Protein 6LD7 (pdb70)

Foldseek 3Di:
DDDDLLVLLQQQPQQVDPPPSDRADDQDQDQADDAPDPPRDDPTGGVLQDDVLQQSLFQSQQVLLVAPTKAKFQALLLVLVLCLVLFFAQVAEEEEEPQAQPSNVVVVCVCCVVRRYPYDYFHQQDVVSLLVVVVVLHQEYEAEALGPPLRNGHQLLVSCVSCVVSNHAYEYAPAQAGSVWFRSVVSPHQKYKYQLCLLLQANPGGMMMMGGRDVVSVVSSSVSSSVVSGHHRSVRSSSSSVSNSCSNVWFVLLQVLQVLVCVCQPPPPQWDDKRWLCDPPHNCVVSSVPRTNGRTNKIKTFGPQFQVLVCQLVVPQDQEDDDDDANHQGKHKYQCCVHSPVVPDPVRCVVVVRGSRMMMIRRHRDDSVSVSVRNVVSNVSSVVRD/DDDLLVLLQQLAAQPEPPPNDRGDDQDQDQADDAPDPPRRDPTGGVLLPDVLQQSLFVSQLVLLVAPTKAKFQALLLVLVLCLVLFFAQPAEEEEEPQAAPSSVVVVVVCCVVRRHHYQYAHLQDVVRLVVVCVVLHQEYEAEALGPPQRNGHQLLVNQVSCVVSNHAYEYADAQAGSVWFRSVVSPHQKYKYQLCLLLQANPGHMMMMGGRDPVSVVSSSVSSSVVSGGHRSVSSSSSSVSNSCSVVWFVLLQVLQVLVCVVQVPDPQWPDKRWLCDPPHVCVVSSVPRTVGRGRKMKTFGPPFPQLVCQLPVPQDQEDADDDASHLGKHKYQCCVPSPVPPDPVVCVVVVRGSRMMMIRGHNDDSVSNNVRNVVSNVSSVVSD/DPDDLLVLLLQQPQQVEPPPSDRQHDQDQDQADDAPPPPRRDPTGGVLQDDVLQQSLFVSQLVLLVAPTKAKFQALLLVLVLCLVLFFAQPAEEEEEPQAAPSSVVVVVVCVVVRRYHYQYFHLQDVVRLLVVCVSLHAEYEAEALGPPQRDGHQLLVNCVSCVVSPHAYEYECAQAGSVWFRSVVSPHQKYKYQLCLLLQANPGGMMMMGGRDPVSVVSSSVSSSVVSGGHGSVRSSSSSVSNSCSVVFFVLLQVLQVLVCVCQVPDPQWPDKRWLCDPPHVCVVSSVPRTNGRGRKMKIFGHDALQLVCQLPVPQDQADADDDASHLGKHKYQCCVHSPVPPDPVVCVVVVRDSRMMMIRGHRDDSVSNNVRNVVSSVSSVVPDD/DDDLLVLLQQLQAQPEPPPSDGGHDQFQDQADDAPDDPRRDPTGGVLQPDVLLQSLQVSQCVLLVAPTKAKFQALLLVLVLCLVLFFAQPAEEEEEPQAQPSSVVVVCVCVVVRRYDYDYFHLQDVVSLLVVVVVLHQEYEAEALGPPQRAGHQLLVSCVSCVVSNHAYEYAPAQAGSQWFRSVVSPHQKYKYQLCLLLQANPGGMMMMGGRDPVSVVSSSVSSSVVSGHHRSVRSSSSSVSNSCSVVWFVLLQVLQVLVCVCQPPPPFWDDKRWLCDPPHNCVVSSVPRTPGRTRKIKTFGPDALVLVVQLVVQQPQEDDDDDANHQGKHKYQCCVPSPVVDDPVRCVVVVRDRRMMMIRGHRDDSVSNSVSNVVSNVSSVVND

Structure (mmCIF, N/CA/C/O backbone):
data_6LD7
#
_entry.id   6LD7
#
_cell.length_a   165.424
_cell.length_b   165.424
_cell.length_c   241.735
_cell.angle_alpha   90.000
_cell.angle_beta   90.000
_cell.angle_gamma   90.000
#
_symmetry.space_group_name_H-M   'I 41'
#
loop_
_entity.id
_entity.type
_entity.pdbx_description
1 polymer 'Cystathionine gamma-synthase'
2 non-polymer DI(HYDROXYETHYL)ETHER
3 non-polymer 'TRIETHYLENE GLYCOL'
4 water water
#
loop_
_atom_site.group_PDB
_atom_site.id
_atom_site.type_symbol
_atom_site.label_atom_id
_atom_site.label_alt_id
_atom_site.label_comp_id
_atom_site.label_asym_id
_atom_site.label_entity_id
_atom_site.label_seq_id
_atom_site.pdbx_PDB_ins_code
_atom_site.Cartn_x
_atom_site.Cartn_y
_atom_site.Cartn_z
_atom_site.occupancy
_atom_site.B_iso_or_equiv
_atom_site.auth_seq_id
_atom_site.auth_comp_id
_atom_site.auth_asym_id
_atom_site.auth_atom_id
_atom_site.pdbx_PDB_model_num
ATOM 1 N N . THR A 1 12 ? 14.692 -38.723 11.487 1.00 86.63 9 THR A N 1
ATOM 2 C CA . THR A 1 12 ? 15.329 -39.933 10.865 1.00 87.21 9 THR A CA 1
ATOM 3 C C . THR A 1 12 ? 15.549 -39.668 9.368 1.00 78.30 9 THR A C 1
ATOM 4 O O . THR A 1 12 ? 14.836 -38.911 8.694 1.00 78.94 9 THR A O 1
ATOM 8 N N . PRO A 1 13 ? 16.592 -40.285 8.779 1.00 74.95 10 PRO A N 1
ATOM 9 C CA . PRO A 1 13 ? 16.559 -40.614 7.362 1.00 64.80 10 PRO A CA 1
ATOM 10 C C . PRO A 1 13 ? 15.407 -41.602 7.154 1.00 54.11 10 PRO A C 1
ATOM 11 O O . PRO A 1 13 ? 14.766 -41.933 8.023 1.00 58.89 10 PRO A O 1
ATOM 15 N N . CYS A 1 14 ? 15.167 -42.011 5.939 1.00 49.30 11 CYS A N 1
ATOM 16 C CA . CYS A 1 14 ? 14.172 -43.040 5.585 1.00 44.48 11 CYS A CA 1
ATOM 17 C C . CYS A 1 14 ? 15.077 -44.180 5.142 1.00 40.85 11 CYS A C 1
ATOM 18 O O . CYS A 1 14 ? 16.192 -43.866 4.863 1.00 37.83 11 CYS A O 1
ATOM 21 N N . THR A 1 15 ? 14.597 -45.409 4.979 1.00 39.82 12 THR A N 1
ATOM 22 C CA . THR A 1 15 ? 15.304 -46.500 4.278 1.00 33.68 12 THR A CA 1
ATOM 23 C C . THR A 1 15 ? 15.506 -46.204 2.798 1.00 38.74 12 THR A C 1
ATOM 24 O O . THR A 1 15 ? 14.793 -45.356 2.195 1.00 37.73 12 THR A O 1
ATOM 28 N N . ALA A 1 16 ? 16.336 -47.035 2.195 1.00 37.37 13 ALA A N 1
ATOM 29 C CA . ALA A 1 16 ? 16.656 -47.049 0.768 1.00 39.09 13 ALA A CA 1
ATOM 30 C C . ALA A 1 16 ? 15.387 -47.355 -0.032 1.00 36.34 13 ALA A C 1
ATOM 31 O O . ALA A 1 16 ? 15.179 -46.729 -1.058 1.00 36.87 13 ALA A O 1
ATOM 33 N N . ALA A 1 17 ? 14.599 -48.348 0.346 1.00 33.61 14 ALA A N 1
ATOM 34 C CA . ALA A 1 17 ? 13.348 -48.658 -0.355 1.00 35.03 14 ALA A CA 1
ATOM 35 C C . ALA A 1 17 ? 12.445 -47.378 -0.358 1.00 36.02 14 ALA A C 1
ATOM 36 O O . ALA A 1 17 ? 11.854 -47.057 -1.403 1.00 35.24 14 ALA A O 1
ATOM 38 N N . THR A 1 18 ? 12.271 -46.704 0.783 1.00 33.37 15 THR A N 1
ATOM 39 C CA . THR A 1 18 ? 11.373 -45.535 0.871 1.00 32.78 15 THR A CA 1
ATOM 40 C C . THR A 1 18 ? 11.959 -44.429 -0.062 1.00 33.62 15 THR A C 1
ATOM 41 O O . THR A 1 18 ? 11.172 -43.829 -0.882 1.00 29.76 15 THR A O 1
ATOM 45 N N . ALA A 1 19 ? 13.276 -44.223 -0.088 1.00 32.19 16 ALA A N 1
ATOM 46 C CA . ALA A 1 19 ? 13.913 -43.158 -0.934 1.00 32.81 16 ALA A CA 1
ATOM 47 C C . ALA A 1 19 ? 13.693 -43.453 -2.411 1.00 32.16 16 ALA A C 1
ATOM 48 O O . ALA A 1 19 ? 13.413 -42.525 -3.174 1.00 31.82 16 ALA A O 1
ATOM 50 N N . ALA A 1 20 ? 13.886 -44.690 -2.828 1.00 30.20 17 ALA A N 1
ATOM 51 C CA . ALA A 1 20 ? 13.658 -45.086 -4.231 1.00 33.52 17 ALA A CA 1
ATOM 52 C C . ALA A 1 20 ? 12.176 -44.884 -4.579 1.00 33.24 17 ALA A C 1
ATOM 53 O O . ALA A 1 20 ? 11.894 -44.403 -5.661 1.00 32.66 17 ALA A O 1
ATOM 55 N N . VAL A 1 21 ? 11.259 -45.293 -3.706 1.00 30.74 18 VAL A N 1
ATOM 56 C CA . VAL A 1 21 ? 9.822 -45.238 -4.048 1.00 33.03 18 VAL A CA 1
ATOM 57 C C . VAL A 1 21 ? 9.416 -43.767 -4.198 1.00 32.04 18 VAL A C 1
ATOM 58 O O . VAL A 1 21 ? 8.625 -43.511 -5.085 1.00 28.26 18 VAL A O 1
ATOM 62 N N . ARG A 1 22 ? 9.867 -42.898 -3.290 1.00 28.57 19 ARG A N 1
ATOM 63 C CA . ARG A 1 22 ? 9.473 -41.487 -3.198 1.00 31.30 19 ARG A CA 1
ATOM 64 C C . ARG A 1 22 ? 10.469 -40.545 -3.905 1.00 32.73 19 ARG A C 1
ATOM 65 O O . ARG A 1 22 ? 10.214 -39.360 -3.863 1.00 34.23 19 ARG A O 1
ATOM 73 N N . ALA A 1 23 ? 11.354 -41.036 -4.763 1.00 32.00 20 ALA A N 1
ATOM 74 C CA . ALA A 1 23 ? 12.277 -40.184 -5.536 1.00 37.06 20 ALA A CA 1
ATOM 75 C C . ALA A 1 23 ? 11.494 -39.195 -6.457 1.00 41.57 20 ALA A C 1
ATOM 76 O O . ALA A 1 23 ? 10.526 -39.524 -7.193 1.00 41.57 20 ALA A O 1
ATOM 78 N N . GLY A 1 24 ? 11.753 -37.913 -6.395 1.00 48.56 21 GLY A N 1
ATOM 79 C CA . GLY A 1 24 ? 10.884 -36.918 -7.130 1.00 56.23 21 GLY A CA 1
ATOM 80 C C . GLY A 1 24 ? 9.318 -36.993 -7.006 1.00 49.55 21 GLY A C 1
ATOM 81 O O . GLY A 1 24 ? 8.605 -36.254 -7.754 1.00 41.03 21 GLY A O 1
ATOM 82 N N . ILE A 1 25 ? 8.757 -37.663 -6.001 1.00 42.65 22 ILE A N 1
ATOM 83 C CA . ILE A 1 25 ? 7.327 -37.481 -5.656 1.00 39.13 22 ILE A CA 1
ATOM 84 C C . ILE A 1 25 ? 7.115 -36.142 -4.915 1.00 39.26 22 ILE A C 1
ATOM 85 O O . ILE A 1 25 ? 7.907 -35.783 -4.156 1.00 36.16 22 ILE A O 1
ATOM 90 N N . ASP A 1 26 ? 6.108 -35.384 -5.318 1.00 40.23 23 ASP A N 1
ATOM 91 C CA . ASP A 1 26 ? 5.698 -34.039 -4.820 1.00 55.45 23 ASP A CA 1
ATOM 92 C C . ASP A 1 26 ? 6.953 -33.125 -4.791 1.00 57.26 23 ASP A C 1
ATOM 93 O O . ASP A 1 26 ? 7.217 -32.507 -3.798 1.00 66.32 23 ASP A O 1
ATOM 98 N N . ARG A 1 27 ? 7.729 -33.106 -5.884 1.00 55.88 24 ARG A N 1
ATOM 99 C CA . ARG A 1 27 ? 8.875 -32.203 -6.123 1.00 57.30 24 ARG A CA 1
ATOM 100 C C . ARG A 1 27 ? 8.588 -31.285 -7.335 1.00 53.73 24 ARG A C 1
ATOM 101 O O . ARG A 1 27 ? 9.444 -30.539 -7.681 1.00 58.45 24 ARG A O 1
ATOM 109 N N . ASP A 1 28 ? 7.390 -31.263 -7.920 1.00 49.63 25 ASP A N 1
ATOM 110 C CA . ASP A 1 28 ? 7.063 -30.376 -9.062 1.00 42.53 25 ASP A CA 1
ATOM 111 C C . ASP A 1 28 ? 6.592 -29.029 -8.508 1.00 43.86 25 ASP A C 1
ATOM 112 O O . ASP A 1 28 ? 5.502 -28.979 -7.946 1.00 41.74 25 ASP A O 1
ATOM 117 N N . THR A 1 29 ? 7.348 -27.944 -8.736 1.00 41.31 26 THR A N 1
ATOM 118 C CA . THR A 1 29 ? 6.989 -26.569 -8.243 1.00 41.93 26 THR A CA 1
ATOM 119 C C . THR A 1 29 ? 5.958 -25.940 -9.198 1.00 39.69 26 THR A C 1
ATOM 120 O O . THR A 1 29 ? 5.215 -25.097 -8.801 1.00 42.67 26 THR A O 1
ATOM 124 N N . ALA A 1 30 ? 5.825 -26.400 -10.426 1.00 37.31 27 ALA A N 1
ATOM 125 C CA . ALA A 1 30 ? 4.892 -25.713 -11.363 1.00 38.82 27 ALA A CA 1
ATOM 126 C C . ALA A 1 30 ? 3.451 -26.053 -10.994 1.00 36.84 27 ALA A C 1
ATOM 127 O O . ALA A 1 30 ? 2.655 -25.133 -10.936 1.00 40.16 27 ALA A O 1
ATOM 129 N N . TYR A 1 31 ? 3.107 -27.341 -10.799 1.00 34.78 28 TYR A N 1
ATOM 130 C CA . TYR A 1 31 ? 1.692 -27.798 -10.741 1.00 34.64 28 TYR A CA 1
ATOM 131 C C . TYR A 1 31 ? 1.419 -28.663 -9.504 1.00 34.16 28 TYR A C 1
ATOM 132 O O . TYR A 1 31 ? 0.274 -29.011 -9.329 1.00 37.78 28 TYR A O 1
ATOM 141 N N . GLY A 1 32 ? 2.413 -28.990 -8.673 1.00 34.71 29 GLY A N 1
ATOM 142 C CA . GLY A 1 32 ? 2.256 -29.984 -7.605 1.00 33.95 29 GLY A CA 1
ATOM 143 C C . GLY A 1 32 ? 2.025 -31.381 -8.197 1.00 36.51 29 GLY A C 1
ATOM 144 O O . GLY A 1 32 ? 1.452 -32.251 -7.512 1.00 36.83 29 GLY A O 1
ATOM 145 N N . ALA A 1 33 ? 2.524 -31.674 -9.391 1.00 34.05 30 ALA A N 1
ATOM 146 C CA . ALA A 1 33 ? 2.344 -33.039 -9.946 1.00 33.74 30 ALA A CA 1
ATOM 147 C C . ALA A 1 33 ? 2.923 -34.068 -8.966 1.00 35.90 30 ALA A C 1
ATOM 148 O O . ALA A 1 33 ? 4.090 -33.906 -8.519 1.00 34.90 30 ALA A O 1
ATOM 150 N N . VAL A 1 34 ? 2.212 -35.178 -8.764 1.00 31.69 31 VAL A N 1
ATOM 151 C CA . VAL A 1 34 ? 2.771 -36.268 -7.944 1.00 32.36 31 VAL A CA 1
ATOM 152 C C . VAL A 1 34 ? 4.020 -36.882 -8.603 1.00 33.38 31 VAL A C 1
ATOM 153 O O . VAL A 1 34 ? 5.035 -37.096 -7.901 1.00 37.25 31 VAL A O 1
ATOM 157 N N . THR A 1 35 ? 3.942 -37.228 -9.853 1.00 31.37 32 THR A N 1
ATOM 158 C CA . THR A 1 35 ? 4.982 -37.806 -10.771 1.00 37.06 32 THR A CA 1
ATOM 159 C C . THR A 1 35 ? 5.714 -36.636 -11.444 1.00 35.93 32 THR A C 1
ATOM 160 O O . THR A 1 35 ? 5.089 -35.709 -11.941 1.00 33.00 32 THR A O 1
ATOM 164 N N . PRO A 1 36 ? 7.054 -36.605 -11.440 1.00 36.39 33 PRO A N 1
ATOM 165 C CA . PRO A 1 36 ? 7.781 -35.472 -12.030 1.00 39.95 33 PRO A CA 1
ATOM 166 C C . PRO A 1 36 ? 7.596 -35.308 -13.554 1.00 34.89 33 PRO A C 1
ATOM 167 O O . PRO A 1 36 ? 7.672 -36.284 -14.300 1.00 33.54 33 PRO A O 1
ATOM 171 N N . PRO A 1 37 ? 7.356 -34.074 -14.026 1.00 37.45 34 PRO A N 1
ATOM 172 C CA . PRO A 1 37 ? 7.204 -33.789 -15.457 1.00 38.62 34 PRO A CA 1
ATOM 173 C C . PRO A 1 37 ? 8.514 -34.170 -16.174 1.00 36.80 34 PRO A C 1
ATOM 174 O O . PRO A 1 37 ? 9.534 -33.984 -15.602 1.00 36.74 34 PRO A O 1
ATOM 178 N N . ILE A 1 38 ? 8.430 -34.749 -17.363 1.00 30.70 35 ILE A N 1
ATOM 179 C CA . ILE A 1 38 ? 9.620 -35.144 -18.175 1.00 30.61 35 ILE A CA 1
ATOM 180 C C . ILE A 1 38 ? 10.152 -33.932 -18.935 1.00 30.21 35 ILE A C 1
ATOM 181 O O . ILE A 1 38 ? 9.410 -33.352 -19.797 1.00 26.94 35 ILE A O 1
ATOM 186 N N . VAL A 1 39 ? 11.345 -33.491 -18.608 1.00 27.04 36 VAL A N 1
ATOM 187 C CA . VAL A 1 39 ? 11.924 -32.265 -19.244 1.00 29.57 36 VAL A CA 1
ATOM 188 C C . VAL A 1 39 ? 12.811 -32.714 -20.422 1.00 28.33 36 VAL A C 1
ATOM 189 O O . VAL A 1 39 ? 14.039 -33.022 -20.228 1.00 28.69 36 VAL A O 1
ATOM 193 N N . LEU A 1 40 ? 12.211 -32.835 -21.588 1.00 26.52 37 LEU A N 1
ATOM 194 C CA . LEU A 1 40 ? 12.927 -33.209 -22.822 1.00 29.85 37 LEU A CA 1
ATOM 195 C C . LEU A 1 40 ? 13.749 -32.018 -23.337 1.00 32.95 37 LEU A C 1
ATOM 196 O O . LEU A 1 40 ? 14.728 -32.274 -24.151 1.00 32.97 37 LEU A O 1
ATOM 201 N N . SER A 1 41 ? 13.378 -30.800 -22.961 1.00 32.01 38 SER A N 1
ATOM 202 C CA . SER A 1 41 ? 13.961 -29.555 -23.561 1.00 33.14 38 SER A CA 1
ATOM 203 C C . SER A 1 41 ? 15.499 -29.619 -23.695 1.00 29.03 38 SER A C 1
ATOM 204 O O . SER A 1 41 ? 16.195 -29.901 -22.727 1.00 26.82 38 SER A O 1
ATOM 207 N N . SER A 1 42 ? 16.032 -29.333 -24.868 1.00 27.51 39 SER A N 1
ATOM 208 C CA . SER A 1 42 ? 17.513 -29.274 -25.059 1.00 31.91 39 SER A CA 1
ATOM 209 C C . SER A 1 42 ? 18.044 -27.993 -24.417 1.00 31.58 39 SER A C 1
ATOM 210 O O . SER A 1 42 ? 19.155 -28.011 -23.932 1.00 29.32 39 SER A O 1
ATOM 213 N N . ASN A 1 43 ? 17.236 -26.923 -24.403 1.00 30.48 40 ASN A N 1
ATOM 214 C CA . ASN A 1 43 ? 17.702 -25.587 -23.948 1.00 33.34 40 ASN A CA 1
ATOM 215 C C . ASN A 1 43 ? 16.693 -24.938 -23.001 1.00 31.10 40 ASN A C 1
ATOM 216 O O . ASN A 1 43 ? 15.553 -25.403 -22.891 1.00 28.41 40 ASN A O 1
ATOM 221 N N . PHE A 1 44 ? 17.184 -23.965 -22.259 1.00 32.05 41 PHE A N 1
ATOM 222 C CA . PHE A 1 44 ? 16.450 -23.210 -21.205 1.00 34.43 41 PHE A CA 1
ATOM 223 C C . PHE A 1 44 ? 16.766 -21.703 -21.385 1.00 34.06 41 PHE A C 1
ATOM 224 O O . PHE A 1 44 ? 17.910 -21.320 -21.716 1.00 35.61 41 PHE A O 1
ATOM 232 N N . SER A 1 45 ? 15.752 -20.875 -21.231 1.00 32.02 42 SER A N 1
ATOM 233 C CA . SER A 1 45 ? 15.839 -19.402 -21.354 1.00 34.03 42 SER A CA 1
ATOM 234 C C . SER A 1 45 ? 16.738 -18.895 -20.247 1.00 34.96 42 SER A C 1
ATOM 235 O O . SER A 1 45 ? 16.891 -19.599 -19.224 1.00 32.79 42 SER A O 1
ATOM 238 N N . PHE A 1 46 ? 17.498 -17.857 -20.564 1.00 35.21 43 PHE A N 1
ATOM 239 C CA . PHE A 1 46 ? 18.092 -16.939 -19.568 1.00 36.65 43 PHE A CA 1
ATOM 240 C C . PHE A 1 46 ? 16.946 -16.147 -18.911 1.00 39.49 43 PHE A C 1
ATOM 241 O O . PHE A 1 46 ? 15.901 -15.930 -19.491 1.00 39.43 43 PHE A O 1
ATOM 249 N N . ASP A 1 47 ? 17.097 -15.844 -17.628 1.00 45.67 44 ASP A N 1
ATOM 250 C CA . ASP A 1 47 ? 16.143 -15.017 -16.841 1.00 46.57 44 ASP A CA 1
ATOM 251 C C . ASP A 1 47 ? 16.520 -13.534 -17.032 1.00 46.28 44 ASP A C 1
ATOM 252 O O . ASP A 1 47 ? 17.052 -12.952 -16.084 1.00 46.34 44 ASP A O 1
ATOM 257 N N . GLY A 1 48 ? 16.392 -12.995 -18.243 1.00 43.07 45 GLY A N 1
ATOM 258 C CA . GLY A 1 48 ? 16.921 -11.677 -18.632 1.00 40.26 45 GLY A CA 1
ATOM 259 C C . GLY A 1 48 ? 18.413 -11.694 -18.938 1.00 44.10 45 GLY A C 1
ATOM 260 O O . GLY A 1 48 ? 19.128 -12.711 -18.626 1.00 42.69 45 GLY A O 1
ATOM 261 N N . PHE A 1 49 ? 18.893 -10.594 -19.541 1.00 42.63 46 PHE A N 1
ATOM 262 C CA . PHE A 1 49 ? 20.309 -10.413 -19.937 1.00 43.66 46 PHE A CA 1
ATOM 263 C C . PHE A 1 49 ? 21.217 -10.763 -18.756 1.00 43.14 46 PHE A C 1
ATOM 264 O O . PHE A 1 49 ? 21.022 -10.330 -17.631 1.00 43.84 46 PHE A O 1
ATOM 272 N N . GLY A 1 50 ? 22.160 -11.650 -19.024 1.00 44.98 47 GLY A N 1
ATOM 273 C CA . GLY A 1 50 ? 23.260 -12.015 -18.119 1.00 46.87 47 GLY A CA 1
ATOM 274 C C . GLY A 1 50 ? 22.874 -12.925 -16.966 1.00 47.73 47 GLY A C 1
ATOM 275 O O . GLY A 1 50 ? 23.729 -13.075 -16.134 1.00 48.14 47 GLY A O 1
ATOM 276 N N . ASN A 1 51 ? 21.653 -13.475 -16.898 1.00 45.86 48 ASN A N 1
ATOM 277 C CA . ASN A 1 51 ? 21.162 -14.305 -15.758 1.00 47.21 48 ASN A CA 1
ATOM 278 C C . ASN A 1 51 ? 20.895 -15.740 -16.247 1.00 42.44 48 ASN A C 1
ATOM 279 O O . ASN A 1 51 ? 19.733 -16.007 -16.662 1.00 40.22 48 ASN A O 1
ATOM 284 N N . LYS A 1 52 ? 21.918 -16.583 -16.275 1.00 41.35 49 LYS A N 1
ATOM 285 C CA . LYS A 1 52 ? 21.776 -18.027 -16.515 1.00 44.98 49 LYS A CA 1
ATOM 286 C C . LYS A 1 52 ? 20.883 -18.604 -15.392 1.00 44.45 49 LYS A C 1
ATOM 287 O O . LYS A 1 52 ? 21.058 -18.199 -14.246 1.00 42.28 49 LYS A O 1
ATOM 293 N N . ARG A 1 53 ? 19.889 -19.425 -15.727 1.00 39.26 50 ARG A N 1
ATOM 294 C CA . ARG A 1 53 ? 19.133 -20.255 -14.737 1.00 38.75 50 ARG A CA 1
ATOM 295 C C . ARG A 1 53 ? 20.026 -21.419 -14.268 1.00 39.24 50 ARG A C 1
ATOM 296 O O . ARG A 1 53 ? 21.201 -21.618 -14.765 1.00 38.84 50 ARG A O 1
ATOM 304 N N . GLN A 1 54 ? 19.501 -22.232 -13.348 1.00 39.63 51 GLN A N 1
ATOM 305 C CA . GLN A 1 54 ? 20.239 -23.413 -12.845 1.00 39.00 51 GLN A CA 1
ATOM 306 C C . GLN A 1 54 ? 20.596 -24.284 -14.077 1.00 36.27 51 GLN A C 1
ATOM 307 O O . GLN A 1 54 ? 21.639 -24.834 -14.124 1.00 40.22 51 GLN A O 1
ATOM 313 N N . TYR A 1 55 ? 19.674 -24.453 -15.029 1.00 34.84 52 TYR A N 1
ATOM 314 C CA . TYR A 1 55 ? 19.843 -25.267 -16.254 1.00 35.38 52 TYR A CA 1
ATOM 315 C C . TYR A 1 55 ? 19.972 -24.293 -17.433 1.00 36.15 52 TYR A C 1
ATOM 316 O O . TYR A 1 55 ? 19.282 -23.232 -17.475 1.00 37.70 52 TYR A O 1
ATOM 325 N N . ASP A 1 56 ? 20.828 -24.641 -18.391 1.00 35.38 53 ASP A N 1
ATOM 326 C CA . ASP A 1 56 ? 20.951 -23.854 -19.661 1.00 38.44 53 ASP A CA 1
ATOM 327 C C . ASP A 1 56 ? 20.930 -24.801 -20.881 1.00 36.57 53 ASP A C 1
ATOM 328 O O . ASP A 1 56 ? 20.412 -24.387 -21.909 1.00 33.45 53 ASP A O 1
ATOM 333 N N . TYR A 1 57 ? 21.494 -26.017 -20.788 1.00 33.65 54 TYR A N 1
ATOM 334 C CA . TYR A 1 57 ? 21.731 -26.907 -21.958 1.00 35.08 54 TYR A CA 1
ATOM 335 C C . TYR A 1 57 ? 21.743 -28.374 -21.480 1.00 34.45 54 TYR A C 1
ATOM 336 O O . TYR A 1 57 ? 22.595 -28.707 -20.607 1.00 30.23 54 TYR A O 1
ATOM 345 N N . THR A 1 58 ? 20.815 -29.184 -22.010 1.00 30.77 55 THR A N 1
ATOM 346 C CA . THR A 1 58 ? 20.574 -30.585 -21.567 1.00 31.57 55 THR A CA 1
ATOM 347 C C . THR A 1 58 ? 21.865 -31.423 -21.650 1.00 33.27 55 THR A C 1
ATOM 348 O O . THR A 1 58 ? 22.062 -32.272 -20.708 1.00 31.85 55 THR A O 1
ATOM 352 N N . ARG A 1 59 ? 22.795 -31.208 -22.602 1.00 36.73 56 ARG A N 1
ATOM 353 C CA . ARG A 1 59 ? 24.018 -32.062 -22.625 1.00 35.61 56 ARG A CA 1
ATOM 354 C C . ARG A 1 59 ? 24.777 -31.937 -21.279 1.00 40.37 56 ARG A C 1
ATOM 355 O O . ARG A 1 59 ? 25.473 -32.909 -20.834 1.00 39.69 56 ARG A O 1
ATOM 363 N N . SER A 1 60 ? 24.720 -30.754 -20.677 1.00 40.07 57 SER A N 1
ATOM 364 C CA . SER A 1 60 ? 25.561 -30.330 -19.529 1.00 43.08 57 SER A CA 1
ATOM 365 C C . SER A 1 60 ? 24.793 -30.557 -18.195 1.00 43.09 57 SER A C 1
ATOM 366 O O . SER A 1 60 ? 25.354 -31.147 -17.283 1.00 46.84 57 SER A O 1
ATOM 369 N N . GLY A 1 61 ? 23.474 -30.389 -18.161 1.00 36.81 58 GLY A N 1
ATOM 370 C CA . GLY A 1 61 ? 22.616 -30.564 -16.955 1.00 32.32 58 GLY A CA 1
ATOM 371 C C . GLY A 1 61 ? 21.151 -30.530 -17.370 1.00 33.90 58 GLY A C 1
ATOM 372 O O . GLY A 1 61 ? 20.757 -29.727 -18.256 1.00 29.86 58 GLY A O 1
ATOM 373 N N . ASN A 1 62 ? 20.345 -31.430 -16.834 1.00 30.83 59 ASN A N 1
ATOM 374 C CA . ASN A 1 62 ? 18.888 -31.549 -17.140 1.00 28.62 59 ASN A CA 1
ATOM 375 C C . ASN A 1 62 ? 18.208 -32.015 -15.840 1.00 30.02 59 ASN A C 1
ATOM 376 O O . ASN A 1 62 ? 18.632 -32.989 -15.210 1.00 30.16 59 ASN A O 1
ATOM 381 N N . PRO A 1 63 ? 17.086 -31.430 -15.419 1.00 28.70 60 PRO A N 1
ATOM 382 C CA . PRO A 1 63 ? 16.489 -31.868 -14.158 1.00 31.63 60 PRO A CA 1
ATOM 383 C C . PRO A 1 63 ? 15.948 -33.325 -14.112 1.00 31.20 60 PRO A C 1
ATOM 384 O O . PRO A 1 63 ? 15.984 -33.935 -13.039 1.00 29.82 60 PRO A O 1
ATOM 388 N N . THR A 1 64 ? 15.361 -33.859 -15.183 1.00 28.31 61 THR A N 1
ATOM 389 C CA . THR A 1 64 ? 14.926 -35.252 -15.150 1.00 26.72 61 THR A CA 1
ATOM 390 C C . THR A 1 64 ? 16.147 -36.164 -14.945 1.00 27.23 61 THR A C 1
ATOM 391 O O . THR A 1 64 ? 16.080 -37.162 -14.179 1.00 25.40 61 THR A O 1
ATOM 395 N N . ARG A 1 65 ? 17.223 -35.945 -15.679 1.00 26.22 62 ARG A N 1
ATOM 396 C CA . ARG A 1 65 ? 18.446 -36.755 -15.503 1.00 28.36 62 ARG A CA 1
ATOM 397 C C . ARG A 1 65 ? 19.002 -36.547 -14.090 1.00 28.54 62 ARG A C 1
ATOM 398 O O . ARG A 1 65 ? 19.335 -37.543 -13.439 1.00 30.38 62 ARG A O 1
ATOM 406 N N . ASP A 1 66 ? 18.956 -35.325 -13.552 1.00 27.70 63 ASP A N 1
ATOM 407 C CA . ASP A 1 66 ? 19.517 -35.055 -12.227 1.00 28.83 63 ASP A CA 1
ATOM 408 C C . ASP A 1 66 ? 18.685 -35.738 -11.153 1.00 31.38 63 ASP A C 1
ATOM 409 O O . ASP A 1 66 ? 19.301 -36.163 -10.180 1.00 29.35 63 ASP A O 1
ATOM 414 N N . LEU A 1 67 ? 17.386 -35.916 -11.345 1.00 28.85 64 LEU A N 1
ATOM 415 C CA . LEU A 1 67 ? 16.553 -36.671 -10.374 1.00 31.51 64 LEU A CA 1
ATOM 416 C C . LEU A 1 67 ? 17.085 -38.099 -10.238 1.00 28.05 64 LEU A C 1
ATOM 417 O O . LEU A 1 67 ? 17.121 -38.622 -9.142 1.00 27.94 64 LEU A O 1
ATOM 422 N N . LEU A 1 68 ? 17.317 -38.746 -11.357 1.00 26.42 65 LEU A N 1
ATOM 423 C CA . LEU A 1 68 ? 17.856 -40.100 -11.312 1.00 27.62 65 LEU A CA 1
ATOM 424 C C . LEU A 1 68 ? 19.262 -40.074 -10.664 1.00 29.09 65 LEU A C 1
ATOM 425 O O . LEU A 1 68 ? 19.553 -40.975 -9.895 1.00 27.13 65 LEU A O 1
ATOM 430 N N . GLY A 1 69 ? 20.166 -39.227 -11.123 1.00 28.69 66 GLY A N 1
ATOM 431 C CA . GLY A 1 69 ? 21.470 -39.011 -10.457 1.00 27.87 66 GLY A CA 1
ATOM 432 C C . GLY A 1 69 ? 21.386 -38.936 -8.970 1.00 27.15 66 GLY A C 1
ATOM 433 O O . GLY A 1 69 ? 22.139 -39.680 -8.290 1.00 29.21 66 GLY A O 1
ATOM 434 N N . GLU A 1 70 ? 20.559 -38.055 -8.459 1.00 28.25 67 GLU A N 1
ATOM 435 C CA . GLU A 1 70 ? 20.417 -37.861 -7.017 1.00 30.22 67 GLU A CA 1
ATOM 436 C C . GLU A 1 70 ? 19.850 -39.115 -6.360 1.00 29.90 67 GLU A C 1
ATOM 437 O O . GLU A 1 70 ? 20.336 -39.419 -5.298 1.00 28.60 67 GLU A O 1
ATOM 443 N N . ALA A 1 71 ? 18.833 -39.788 -6.920 1.00 27.30 68 ALA A N 1
ATOM 444 C CA . ALA A 1 71 ? 18.278 -41.022 -6.340 1.00 26.93 68 ALA A CA 1
ATOM 445 C C . ALA A 1 71 ? 19.403 -42.069 -6.201 1.00 28.99 68 ALA A C 1
ATOM 446 O O . ALA A 1 71 ? 19.539 -42.668 -5.118 1.00 29.29 68 ALA A O 1
ATOM 448 N N . LEU A 1 72 ? 20.214 -42.309 -7.243 1.00 28.01 69 LEU A N 1
ATOM 449 C CA . LEU A 1 72 ? 21.256 -43.335 -7.169 1.00 26.54 69 LEU A CA 1
ATOM 450 C C . LEU A 1 72 ? 22.347 -42.890 -6.231 1.00 27.05 69 LEU A C 1
ATOM 451 O O . LEU A 1 72 ? 22.869 -43.768 -5.495 1.00 26.54 69 LEU A O 1
ATOM 456 N N . ALA A 1 73 ? 22.626 -41.596 -6.131 1.00 30.09 70 ALA A N 1
ATOM 457 C CA . ALA A 1 73 ? 23.669 -41.121 -5.172 1.00 30.02 70 ALA A CA 1
ATOM 458 C C . ALA A 1 73 ? 23.158 -41.384 -3.741 1.00 31.84 70 ALA A C 1
ATOM 459 O O . ALA A 1 73 ? 23.916 -41.858 -2.879 1.00 31.88 70 ALA A O 1
ATOM 461 N N . GLU A 1 74 ? 21.902 -41.071 -3.472 1.00 32.79 71 GLU A N 1
ATOM 462 C CA . GLU A 1 74 ? 21.306 -41.301 -2.147 1.00 33.94 71 GLU A CA 1
ATOM 463 C C . GLU A 1 74 ? 21.358 -42.817 -1.825 1.00 33.58 71 GLU A C 1
ATOM 464 O O . GLU A 1 74 ? 21.672 -43.144 -0.747 1.00 31.62 71 GLU A O 1
ATOM 470 N N . LEU A 1 75 ? 20.981 -43.718 -2.725 1.00 32.60 72 LEU A N 1
ATOM 471 C CA . LEU A 1 75 ? 20.991 -45.187 -2.517 1.00 32.63 72 LEU A CA 1
ATOM 472 C C . LEU A 1 75 ? 22.428 -45.706 -2.285 1.00 34.93 72 LEU A C 1
ATOM 473 O O . LEU A 1 75 ? 22.563 -46.660 -1.525 1.00 32.30 72 LEU A O 1
ATOM 478 N N . GLU A 1 76 ? 23.430 -45.219 -3.043 1.00 30.85 73 GLU A N 1
ATOM 479 C CA . GLU A 1 76 ? 24.819 -45.672 -2.932 1.00 32.05 73 GLU A CA 1
ATOM 480 C C . GLU A 1 76 ? 25.522 -44.949 -1.754 1.00 34.64 73 GLU A C 1
ATOM 481 O O . GLU A 1 76 ? 26.522 -45.480 -1.318 1.00 34.40 73 GLU A O 1
ATOM 487 N N . GLY A 1 77 ? 24.973 -43.857 -1.244 1.00 32.34 74 GLY A N 1
ATOM 488 C CA . GLY A 1 77 ? 25.573 -43.080 -0.154 1.00 30.19 74 GLY A CA 1
ATOM 489 C C . GLY A 1 77 ? 26.666 -42.223 -0.705 1.00 35.45 74 GLY A C 1
ATOM 490 O O . GLY A 1 77 ? 27.685 -42.129 -0.107 1.00 37.89 74 GLY A O 1
ATOM 491 N N . GLY A 1 78 ? 26.509 -41.612 -1.873 1.00 34.80 75 GLY A N 1
ATOM 492 C CA . GLY A 1 78 ? 27.608 -40.821 -2.440 1.00 33.77 75 GLY A CA 1
ATOM 493 C C . GLY A 1 78 ? 27.251 -39.382 -2.521 1.00 33.26 75 GLY A C 1
ATOM 494 O O . GLY A 1 78 ? 26.160 -39.058 -2.200 1.00 35.33 75 GLY A O 1
ATOM 495 N N . ALA A 1 79 ? 28.153 -38.560 -2.995 1.00 32.70 76 ALA A N 1
ATOM 496 C CA . ALA A 1 79 ? 27.910 -37.106 -3.009 1.00 34.93 76 ALA A CA 1
ATOM 497 C C . ALA A 1 79 ? 27.103 -36.721 -4.266 1.00 35.11 76 ALA A C 1
ATOM 498 O O . ALA A 1 79 ? 26.440 -35.749 -4.226 1.00 36.30 76 ALA A O 1
ATOM 500 N N . GLY A 1 80 ? 27.147 -37.453 -5.351 1.00 33.91 77 GLY A N 1
ATOM 501 C CA . GLY A 1 80 ? 26.244 -37.170 -6.492 1.00 33.03 77 GLY A CA 1
ATOM 502 C C . GLY A 1 80 ? 26.416 -38.263 -7.521 1.00 33.53 77 GLY A C 1
ATOM 503 O O . GLY A 1 80 ? 27.319 -39.170 -7.315 1.00 31.69 77 GLY A O 1
ATOM 504 N N . GLY A 1 81 ? 25.594 -38.218 -8.551 1.00 32.29 78 GLY A N 1
ATOM 505 C CA . GLY A 1 81 ? 25.632 -39.234 -9.605 1.00 33.55 78 GLY A CA 1
ATOM 506 C C . GLY A 1 81 ? 25.627 -38.548 -10.941 1.00 34.03 78 GLY A C 1
ATOM 507 O O . GLY A 1 81 ? 24.870 -37.606 -11.084 1.00 33.82 78 GLY A O 1
ATOM 508 N N . VAL A 1 82 ? 26.236 -39.207 -11.902 1.00 29.61 79 VAL A N 1
ATOM 509 C CA . VAL A 1 82 ? 26.173 -38.801 -13.319 1.00 30.89 79 VAL A CA 1
ATOM 510 C C . VAL A 1 82 ? 25.517 -39.962 -14.048 1.00 29.45 79 VAL A C 1
ATOM 511 O O . VAL A 1 82 ? 25.981 -41.093 -13.859 1.00 24.72 79 VAL A O 1
ATOM 515 N N . ILE A 1 83 ? 24.621 -39.631 -14.962 1.00 26.26 80 ILE A N 1
ATOM 516 C CA . ILE A 1 83 ? 23.866 -40.575 -15.818 1.00 25.28 80 ILE A CA 1
ATOM 517 C C . ILE A 1 83 ? 24.379 -40.498 -17.239 1.00 24.54 80 ILE A C 1
ATOM 518 O O . ILE A 1 83 ? 24.293 -39.417 -17.855 1.00 28.45 80 ILE A O 1
ATOM 523 N N . THR A 1 84 ? 24.737 -41.629 -17.791 1.00 24.71 81 THR A N 1
ATOM 524 C CA . THR A 1 84 ? 25.398 -41.779 -19.100 1.00 26.55 81 THR A CA 1
ATOM 525 C C . THR A 1 84 ? 24.426 -42.500 -20.024 1.00 28.13 81 THR A C 1
ATOM 526 O O . THR A 1 84 ? 23.471 -43.174 -19.520 1.00 25.05 81 THR A O 1
ATOM 530 N N . SER A 1 85 ? 24.726 -42.489 -21.296 1.00 28.57 82 SER A N 1
ATOM 531 C CA . SER A 1 85 ? 23.869 -43.158 -22.318 1.00 30.75 82 SER A CA 1
ATOM 532 C C . SER A 1 85 ? 23.918 -44.684 -22.228 1.00 29.74 82 SER A C 1
ATOM 533 O O . SER A 1 85 ? 22.937 -45.322 -22.632 1.00 27.65 82 SER A O 1
ATOM 536 N N . THR A 1 86 ? 24.998 -45.259 -21.702 1.00 27.46 83 THR A N 1
ATOM 537 C CA . THR A 1 86 ? 25.148 -46.720 -21.563 1.00 27.40 83 THR A CA 1
ATOM 538 C C . THR A 1 86 ? 25.996 -46.999 -20.330 1.00 28.90 83 THR A C 1
ATOM 539 O O . THR A 1 86 ? 26.741 -46.039 -19.796 1.00 26.96 83 THR A O 1
ATOM 543 N N . GLY A 1 87 ? 26.036 -48.282 -19.938 1.00 29.39 84 GLY A N 1
ATOM 544 C CA . GLY A 1 87 ? 26.931 -48.677 -18.836 1.00 26.89 84 GLY A CA 1
ATOM 545 C C . GLY A 1 87 ? 28.370 -48.585 -19.308 1.00 25.62 84 GLY A C 1
ATOM 546 O O . GLY A 1 87 ? 29.218 -48.085 -18.504 1.00 29.47 84 GLY A O 1
ATOM 547 N N . MET A 1 88 ? 28.657 -49.081 -20.519 1.00 25.76 85 MET A N 1
ATOM 548 C CA . MET A 1 88 ? 30.022 -48.915 -21.121 1.00 27.19 85 MET A CA 1
ATOM 549 C C . MET A 1 88 ? 30.478 -47.448 -21.067 1.00 27.79 85 MET A C 1
ATOM 550 O O . MET A 1 88 ? 31.664 -47.159 -20.767 1.00 28.01 85 MET A O 1
ATOM 555 N N . GLY A 1 89 ? 29.549 -46.528 -21.281 1.00 29.82 86 GLY A N 1
ATOM 556 C CA . GLY A 1 89 ? 29.786 -45.089 -21.211 1.00 28.95 86 GLY A CA 1
ATOM 557 C C . GLY A 1 89 ? 30.196 -44.649 -19.835 1.00 28.02 86 GLY A C 1
ATOM 558 O O . GLY A 1 89 ? 30.935 -43.661 -19.706 1.00 29.72 86 GLY A O 1
ATOM 559 N N . ALA A 1 90 ? 29.575 -45.193 -18.816 1.00 27.83 87 ALA A N 1
ATOM 560 C CA . ALA A 1 90 ? 29.920 -44.901 -17.416 1.00 26.94 87 ALA A CA 1
ATOM 561 C C . ALA A 1 90 ? 31.371 -45.351 -17.129 1.00 27.35 87 ALA A C 1
ATOM 562 O O . ALA A 1 90 ? 32.099 -44.634 -16.441 1.00 25.83 87 ALA A O 1
ATOM 564 N N . ILE A 1 91 ? 31.791 -46.500 -17.634 1.00 28.30 88 ILE A N 1
ATOM 565 C CA . ILE A 1 91 ? 33.178 -47.023 -17.448 1.00 29.86 88 ILE A CA 1
ATOM 566 C C . ILE A 1 91 ? 34.121 -46.065 -18.216 1.00 30.58 88 ILE A C 1
ATOM 567 O O . ILE A 1 91 ? 35.124 -45.587 -17.648 1.00 28.07 88 ILE A O 1
ATOM 572 N N . ASN A 1 92 ? 33.720 -45.741 -19.436 1.00 30.45 89 ASN A N 1
ATOM 573 C CA . ASN A 1 92 ? 34.423 -44.775 -20.337 1.00 29.59 89 ASN A CA 1
ATOM 574 C C . ASN A 1 92 ? 34.650 -43.464 -19.578 1.00 27.72 89 ASN A C 1
ATOM 575 O O . ASN A 1 92 ? 35.784 -42.983 -19.439 1.00 28.00 89 ASN A O 1
ATOM 580 N N . LEU A 1 93 ? 33.618 -42.951 -18.956 1.00 27.77 90 LEU A N 1
ATOM 581 C CA . LEU A 1 93 ? 33.684 -41.685 -18.229 1.00 27.76 90 LEU A CA 1
ATOM 582 C C . LEU A 1 93 ? 34.760 -41.800 -17.144 1.00 30.03 90 LEU A C 1
ATOM 583 O O . LEU A 1 93 ? 35.538 -40.871 -17.008 1.00 29.69 90 LEU A O 1
ATOM 588 N N . VAL A 1 94 ? 34.706 -42.829 -16.304 1.00 29.06 91 VAL A N 1
ATOM 589 C CA . VAL A 1 94 ? 35.716 -43.024 -15.231 1.00 29.32 91 VAL A CA 1
ATOM 590 C C . VAL A 1 94 ? 37.147 -43.086 -15.799 1.00 29.48 91 VAL A C 1
ATOM 591 O O . VAL A 1 94 ? 38.004 -42.374 -15.240 1.00 29.06 91 VAL A O 1
ATOM 595 N N . LEU A 1 95 ? 37.392 -43.814 -16.887 1.00 29.27 92 LEU A N 1
ATOM 596 C CA . LEU A 1 95 ? 38.764 -43.923 -17.455 1.00 32.25 92 LEU A CA 1
ATOM 597 C C . LEU A 1 95 ? 39.322 -42.559 -17.835 1.00 35.84 92 LEU A C 1
ATOM 598 O O . LEU A 1 95 ? 40.477 -42.293 -17.508 1.00 34.52 92 LEU A O 1
ATOM 603 N N . ASN A 1 96 ? 38.479 -41.698 -18.440 1.00 35.67 93 ASN A N 1
ATOM 604 C CA . ASN A 1 96 ? 38.834 -40.356 -18.949 1.00 34.31 93 ASN A CA 1
ATOM 605 C C . ASN A 1 96 ? 38.951 -39.419 -17.765 1.00 34.57 93 ASN A C 1
ATOM 606 O O . ASN A 1 96 ? 39.884 -38.643 -17.772 1.00 35.58 93 ASN A O 1
ATOM 611 N N . ALA A 1 97 ? 38.099 -39.520 -16.742 1.00 31.99 94 ALA A N 1
ATOM 612 C CA . ALA A 1 97 ? 38.182 -38.580 -15.630 1.00 33.53 94 ALA A CA 1
ATOM 613 C C . ALA A 1 97 ? 39.445 -38.904 -14.813 1.00 36.86 94 ALA A C 1
ATOM 614 O O . ALA A 1 97 ? 39.943 -38.058 -14.185 1.00 36.29 94 ALA A O 1
ATOM 616 N N . VAL A 1 98 ? 39.862 -40.152 -14.724 1.00 38.70 95 VAL A N 1
ATOM 617 C CA . VAL A 1 98 ? 40.792 -40.563 -13.628 1.00 38.88 95 VAL A CA 1
ATOM 618 C C . VAL A 1 98 ? 42.183 -40.778 -14.210 1.00 39.02 95 VAL A C 1
ATOM 619 O O . VAL A 1 98 ? 43.077 -40.455 -13.488 1.00 39.82 95 VAL A O 1
ATOM 623 N N . LEU A 1 99 ? 42.325 -41.355 -15.407 1.00 34.79 96 LEU A N 1
ATOM 624 C CA . LEU A 1 99 ? 43.629 -41.809 -15.907 1.00 34.03 96 LEU A CA 1
ATOM 625 C C . LEU A 1 99 ? 44.216 -40.877 -16.972 1.00 39.83 96 LEU A C 1
ATOM 626 O O . LEU A 1 99 ? 43.477 -40.265 -17.789 1.00 40.87 96 LEU A O 1
ATOM 631 N N . GLN A 1 100 ? 45.522 -40.908 -17.064 1.00 44.22 97 GLN A N 1
ATOM 632 C CA . GLN A 1 100 ? 46.297 -40.294 -18.162 1.00 47.17 97 GLN A CA 1
ATOM 633 C C . GLN A 1 100 ? 47.507 -41.170 -18.473 1.00 45.19 97 GLN A C 1
ATOM 634 O O . GLN A 1 100 ? 47.851 -42.068 -17.692 1.00 38.53 97 GLN A O 1
ATOM 640 N N . PRO A 1 101 ? 48.119 -40.974 -19.655 1.00 42.74 98 PRO A N 1
ATOM 641 C CA . PRO A 1 101 ? 49.177 -41.857 -20.144 1.00 44.43 98 PRO A CA 1
ATOM 642 C C . PRO A 1 101 ? 50.259 -41.915 -19.061 1.00 42.53 98 PRO A C 1
ATOM 643 O O . PRO A 1 101 ? 50.438 -40.962 -18.307 1.00 43.10 98 PRO A O 1
ATOM 647 N N . GLY A 1 102 ? 50.834 -43.084 -18.840 1.00 42.47 99 GLY A N 1
ATOM 648 C CA . GLY A 1 102 ? 51.773 -43.202 -17.719 1.00 40.29 99 GLY A CA 1
ATOM 649 C C . GLY A 1 102 ? 51.105 -43.828 -16.521 1.00 43.09 99 GLY A C 1
ATOM 650 O O . GLY A 1 102 ? 51.829 -44.318 -15.690 1.00 40.54 99 GLY A O 1
ATOM 651 N N . ASP A 1 103 ? 49.785 -43.677 -16.358 1.00 40.99 100 ASP A N 1
ATOM 652 C CA . ASP A 1 103 ? 49.078 -44.250 -15.192 1.00 38.76 100 ASP A CA 1
ATOM 653 C C . ASP A 1 103 ? 48.836 -45.729 -15.488 1.00 40.73 100 ASP A C 1
ATOM 654 O O . ASP A 1 103 ? 48.714 -46.131 -16.706 1.00 38.30 100 ASP A O 1
ATOM 659 N N . THR A 1 104 ? 48.687 -46.516 -14.415 1.00 40.99 101 THR A N 1
ATOM 660 C CA . THR A 1 104 ? 48.254 -47.907 -14.611 1.00 41.25 101 THR A CA 1
ATOM 661 C C . THR A 1 104 ? 46.901 -48.146 -13.918 1.00 35.83 101 THR A C 1
ATOM 662 O O . THR A 1 104 ? 46.571 -47.548 -12.872 1.00 36.38 101 THR A O 1
ATOM 666 N N . LEU A 1 105 ? 46.137 -48.998 -14.580 1.00 35.32 102 LEU A N 1
ATOM 667 C CA . LEU A 1 105 ? 44.801 -49.491 -14.189 1.00 34.24 102 LEU A CA 1
ATOM 668 C C . LEU A 1 105 ? 44.940 -50.970 -13.880 1.00 33.07 102 LEU A C 1
ATOM 669 O O . LEU A 1 105 ? 45.488 -51.707 -14.733 1.00 34.95 102 LEU A O 1
ATOM 674 N N . VAL A 1 106 ? 44.444 -51.384 -12.723 1.00 32.81 103 VAL A N 1
ATOM 675 C CA . VAL A 1 106 ? 44.330 -52.824 -12.372 1.00 32.22 103 VAL A CA 1
ATOM 676 C C . VAL A 1 106 ? 42.893 -53.248 -12.604 1.00 33.33 103 VAL A C 1
ATOM 677 O O . VAL A 1 106 ? 41.948 -52.589 -12.024 1.00 34.82 103 VAL A O 1
ATOM 681 N N . VAL A 1 107 ? 42.724 -54.290 -13.387 1.00 32.63 104 VAL A N 1
ATOM 682 C CA . VAL A 1 107 ? 41.386 -54.854 -13.607 1.00 40.29 104 VAL A CA 1
ATOM 683 C C . VAL A 1 107 ? 41.342 -56.327 -13.229 1.00 40.01 104 VAL A C 1
ATOM 684 O O . VAL A 1 107 ? 42.314 -57.051 -13.351 1.00 39.77 104 VAL A O 1
ATOM 688 N N . PRO A 1 108 ? 40.149 -56.835 -12.892 1.00 38.40 105 PRO A N 1
ATOM 689 C CA . PRO A 1 108 ? 39.996 -58.260 -12.566 1.00 40.47 105 PRO A CA 1
ATOM 690 C C . PRO A 1 108 ? 40.188 -59.092 -13.830 1.00 37.85 105 PRO A C 1
ATOM 691 O O . PRO A 1 108 ? 39.666 -58.663 -14.834 1.00 34.33 105 PRO A O 1
ATOM 695 N N . HIS A 1 109 ? 40.782 -60.284 -13.716 1.00 36.52 106 HIS A N 1
ATOM 696 C CA . HIS A 1 109 ? 40.977 -61.259 -14.828 1.00 38.01 106 HIS A CA 1
ATOM 697 C C . HIS A 1 109 ? 39.619 -61.701 -15.411 1.00 37.51 106 HIS A C 1
ATOM 698 O O . HIS A 1 109 ? 39.582 -62.042 -16.571 1.00 39.50 106 HIS A O 1
ATOM 705 N N . ASP A 1 110 ? 38.505 -61.702 -14.676 1.00 36.72 107 ASP A N 1
ATOM 706 C CA . ASP A 1 110 ? 37.193 -62.210 -15.187 1.00 36.95 107 ASP A CA 1
ATOM 707 C C . ASP A 1 110 ? 36.211 -61.020 -15.310 1.00 37.56 107 ASP A C 1
ATOM 708 O O . ASP A 1 110 ? 34.985 -61.186 -15.108 1.00 36.84 107 ASP A O 1
ATOM 713 N N . ALA A 1 111 ? 36.700 -59.796 -15.496 1.00 36.17 108 ALA A N 1
ATOM 714 C CA . ALA A 1 111 ? 35.795 -58.635 -15.692 1.00 35.96 108 ALA A CA 1
ATOM 715 C C . ALA A 1 111 ? 34.838 -58.905 -16.879 1.00 33.80 108 ALA A C 1
ATOM 716 O O . ALA A 1 111 ? 35.173 -59.672 -17.763 1.00 33.24 108 ALA A O 1
ATOM 718 N N . TYR A 1 112 ? 33.655 -58.272 -16.874 1.00 35.72 109 TYR A N 1
ATOM 719 C CA . TYR A 1 112 ? 32.728 -58.148 -18.018 1.00 36.03 109 TYR A CA 1
ATOM 720 C C . TYR A 1 112 ? 33.511 -58.025 -19.334 1.00 37.15 109 TYR A C 1
ATOM 721 O O . TYR A 1 112 ? 34.417 -57.224 -19.425 1.00 35.60 109 TYR A O 1
ATOM 730 N N . GLY A 1 113 ? 33.122 -58.762 -20.359 1.00 35.72 110 GLY A N 1
ATOM 731 C CA . GLY A 1 113 ? 33.817 -58.800 -21.662 1.00 36.35 110 GLY A CA 1
ATOM 732 C C . GLY A 1 113 ? 33.842 -57.428 -22.366 1.00 36.22 110 GLY A C 1
ATOM 733 O O . GLY A 1 113 ? 34.860 -57.110 -23.028 1.00 36.17 110 GLY A O 1
ATOM 734 N N . GLY A 1 114 ? 32.836 -56.587 -22.166 1.00 34.88 111 GLY A N 1
ATOM 735 C CA . GLY A 1 114 ? 32.801 -55.208 -22.730 1.00 35.76 111 GLY A CA 1
ATOM 736 C C . GLY A 1 114 ? 33.824 -54.323 -22.050 1.00 36.27 111 GLY A C 1
ATOM 737 O O . GLY A 1 114 ? 34.517 -53.488 -22.699 1.00 35.19 111 GLY A O 1
ATOM 738 N N . SER A 1 115 ? 33.990 -54.527 -20.763 1.00 36.83 112 SER A N 1
ATOM 739 C CA . SER A 1 115 ? 34.972 -53.773 -19.963 1.00 36.34 112 SER A CA 1
ATOM 740 C C . SER A 1 115 ? 36.355 -54.138 -20.513 1.00 37.69 112 SER A C 1
ATOM 741 O O . SER A 1 115 ? 37.085 -53.243 -20.969 1.00 33.96 112 SER A O 1
ATOM 744 N N . TRP A 1 116 ? 36.611 -55.419 -20.670 1.00 37.89 113 TRP A N 1
ATOM 745 C CA . TRP A 1 116 ? 37.882 -55.947 -21.206 1.00 41.84 113 TRP A CA 1
ATOM 746 C C . TRP A 1 116 ? 38.158 -55.403 -22.619 1.00 38.34 113 TRP A C 1
ATOM 747 O O . TRP A 1 116 ? 39.248 -54.943 -22.885 1.00 36.38 113 TRP A O 1
ATOM 758 N N . ARG A 1 117 ? 37.171 -55.369 -23.497 1.00 37.99 114 ARG A N 1
ATOM 759 C CA . ARG A 1 117 ? 37.340 -54.888 -24.905 1.00 40.05 114 ARG A CA 1
ATOM 760 C C . ARG A 1 117 ? 37.819 -53.413 -24.865 1.00 37.65 114 ARG A C 1
ATOM 761 O O . ARG A 1 117 ? 38.726 -52.975 -25.603 1.00 34.60 114 ARG A O 1
ATOM 769 N N . LEU A 1 118 ? 37.174 -52.622 -24.024 1.00 36.31 115 LEU A N 1
ATOM 770 C CA . LEU A 1 118 ? 37.456 -51.183 -23.873 1.00 37.24 115 LEU A CA 1
ATOM 771 C C . LEU A 1 118 ? 38.827 -51.023 -23.238 1.00 37.90 115 LEU A C 1
ATOM 772 O O . LEU A 1 118 ? 39.576 -50.222 -23.762 1.00 33.69 115 LEU A O 1
ATOM 777 N N . PHE A 1 119 ? 39.130 -51.734 -22.156 1.00 36.30 116 PHE A N 1
ATOM 778 C CA . PHE A 1 119 ? 40.467 -51.629 -21.515 1.00 38.20 116 PHE A CA 1
ATOM 779 C C . PHE A 1 119 ? 41.551 -51.973 -22.539 1.00 38.67 116 PHE A C 1
ATOM 780 O O . PHE A 1 119 ? 42.499 -51.227 -22.600 1.00 35.50 116 PHE A O 1
ATOM 788 N N . ASN A 1 120 ? 41.407 -53.046 -23.315 1.00 39.15 117 ASN A N 1
ATOM 789 C CA . ASN A 1 120 ? 42.477 -53.492 -24.241 1.00 43.36 117 ASN A CA 1
ATOM 790 C C . ASN A 1 120 ? 42.655 -52.448 -25.349 1.00 44.31 117 ASN A C 1
ATOM 791 O O . ASN A 1 120 ? 43.787 -52.229 -25.712 1.00 41.98 117 ASN A O 1
ATOM 796 N N . ALA A 1 121 ? 41.560 -51.947 -25.956 1.00 40.90 118 ALA A N 1
ATOM 797 C CA . ALA A 1 121 ? 41.612 -50.964 -27.060 1.00 38.21 118 ALA A CA 1
ATOM 798 C C . ALA A 1 121 ? 42.320 -49.681 -26.605 1.00 35.15 118 ALA A C 1
ATOM 799 O O . ALA A 1 121 ? 43.193 -49.167 -27.330 1.00 39.60 118 ALA A O 1
ATOM 801 N N . LEU A 1 122 ? 41.931 -49.124 -25.472 1.00 33.40 119 LEU A N 1
ATOM 802 C CA . LEU A 1 122 ? 42.561 -47.881 -24.986 1.00 33.70 119 LEU A CA 1
ATOM 803 C C . LEU A 1 122 ? 43.997 -48.136 -24.503 1.00 38.46 119 LEU A C 1
ATOM 804 O O . LEU A 1 122 ? 44.882 -47.279 -24.830 1.00 37.17 119 LEU A O 1
ATOM 809 N N . ALA A 1 123 ? 44.300 -49.292 -23.886 1.00 38.70 120 ALA A N 1
ATOM 810 C CA . ALA A 1 123 ? 45.682 -49.576 -23.440 1.00 40.30 120 ALA A CA 1
ATOM 811 C C . ALA A 1 123 ? 46.576 -49.697 -24.679 1.00 42.78 120 ALA A C 1
ATOM 812 O O . ALA A 1 123 ? 47.679 -49.187 -24.628 1.00 43.41 120 ALA A O 1
ATOM 814 N N . LYS A 1 124 ? 46.120 -50.417 -25.702 1.00 43.37 121 LYS A N 1
ATOM 815 C CA . LYS A 1 124 ? 46.844 -50.711 -26.957 1.00 47.01 121 LYS A CA 1
ATOM 816 C C . LYS A 1 124 ? 47.177 -49.375 -27.617 1.00 50.46 121 LYS A C 1
ATOM 817 O O . LYS A 1 124 ? 48.203 -49.300 -28.211 1.00 48.83 121 LYS A O 1
ATOM 823 N N . LYS A 1 125 ? 46.399 -48.318 -27.404 1.00 46.94 122 LYS A N 1
ATOM 824 C CA . LYS A 1 125 ? 46.789 -46.993 -27.925 1.00 47.01 122 LYS A CA 1
ATOM 825 C C . LYS A 1 125 ? 47.655 -46.216 -26.941 1.00 47.22 122 LYS A C 1
ATOM 826 O O . LYS A 1 125 ? 48.098 -45.170 -27.305 1.00 52.94 122 LYS A O 1
ATOM 832 N N . GLY A 1 126 ? 47.870 -46.662 -25.723 1.00 43.05 123 GLY A N 1
ATOM 833 C CA . GLY A 1 126 ? 48.756 -45.963 -24.777 1.00 42.93 123 GLY A CA 1
ATOM 834 C C . GLY A 1 126 ? 48.028 -44.927 -23.938 1.00 45.35 123 GLY A C 1
ATOM 835 O O . GLY A 1 126 ? 48.698 -44.073 -23.310 1.00 44.74 123 GLY A O 1
ATOM 836 N N . HIS A 1 127 ? 46.716 -45.035 -23.744 1.00 41.57 124 HIS A N 1
ATOM 837 C CA . HIS A 1 127 ? 46.040 -44.059 -22.859 1.00 40.66 124 HIS A CA 1
ATOM 838 C C . HIS A 1 127 ? 46.460 -44.308 -21.408 1.00 37.26 124 HIS A C 1
ATOM 839 O O . HIS A 1 127 ? 46.291 -43.380 -20.565 1.00 40.10 124 HIS A O 1
ATOM 846 N N . PHE A 1 128 ? 46.798 -45.558 -21.083 1.00 38.87 125 PHE A N 1
ATOM 847 C CA . PHE A 1 128 ? 47.263 -46.021 -19.740 1.00 37.85 125 PHE A CA 1
ATOM 848 C C . PHE A 1 128 ? 47.852 -47.422 -19.882 1.00 37.01 125 PHE A C 1
ATOM 849 O O . PHE A 1 128 ? 47.739 -48.030 -20.929 1.00 37.63 125 PHE A O 1
ATOM 857 N N . ALA A 1 129 ? 48.489 -47.949 -18.857 1.00 37.43 126 ALA A N 1
ATOM 858 C CA . ALA A 1 129 ? 49.288 -49.181 -19.030 1.00 42.76 126 ALA A CA 1
ATOM 859 C C . ALA A 1 129 ? 48.448 -50.459 -18.868 1.00 51.89 126 ALA A C 1
ATOM 860 O O . ALA A 1 129 ? 48.745 -51.414 -19.698 1.00 73.42 126 ALA A O 1
ATOM 862 N N . LEU A 1 130 ? 47.570 -50.612 -17.896 1.00 40.26 127 LEU A N 1
ATOM 863 C CA . LEU A 1 130 ? 46.850 -51.961 -17.775 1.00 45.59 127 LEU A CA 1
ATOM 864 C C . LEU A 1 130 ? 47.608 -53.118 -17.078 1.00 44.72 127 LEU A C 1
ATOM 865 O O . LEU A 1 130 ? 48.451 -53.747 -17.714 1.00 46.25 127 LEU A O 1
ATOM 870 N N . ILE A 1 131 ? 47.085 -53.615 -15.965 1.00 41.53 128 ILE A N 1
ATOM 871 C CA . ILE A 1 131 ? 47.514 -54.886 -15.285 1.00 43.86 128 ILE A CA 1
ATOM 872 C C . ILE A 1 131 ? 46.297 -55.742 -14.954 1.00 45.58 128 ILE A C 1
ATOM 873 O O . ILE A 1 131 ? 45.348 -55.208 -14.344 1.00 42.80 128 ILE A O 1
ATOM 878 N N . THR A 1 132 ? 46.268 -56.995 -15.366 1.00 45.69 129 THR A N 1
ATOM 879 C CA . THR A 1 132 ? 45.133 -57.875 -15.033 1.00 51.19 129 THR A CA 1
ATOM 880 C C . THR A 1 132 ? 45.569 -58.736 -13.845 1.00 46.38 129 THR A C 1
ATOM 881 O O . THR A 1 132 ? 46.651 -59.188 -13.811 1.00 48.70 129 THR A O 1
ATOM 885 N N . ALA A 1 133 ? 44.736 -58.849 -12.822 1.00 41.46 130 ALA A N 1
ATOM 886 C CA . ALA A 1 133 ? 45.032 -59.563 -11.576 1.00 38.40 130 ALA A CA 1
ATOM 887 C C . ALA A 1 133 ? 43.783 -60.354 -11.162 1.00 43.37 130 ALA A C 1
ATOM 888 O O . ALA A 1 133 ? 42.583 -59.974 -11.500 1.00 40.24 130 ALA A O 1
ATOM 890 N N . ASP A 1 134 ? 44.020 -61.406 -10.391 1.00 38.35 131 ASP A N 1
ATOM 891 C CA . ASP A 1 134 ? 42.946 -62.166 -9.736 1.00 37.97 131 ASP A CA 1
ATOM 892 C C . ASP A 1 134 ? 42.831 -61.524 -8.374 1.00 38.44 131 ASP A C 1
ATOM 893 O O . ASP A 1 134 ? 43.644 -61.839 -7.467 1.00 39.96 131 ASP A O 1
ATOM 898 N N . LEU A 1 135 ? 41.840 -60.679 -8.203 1.00 35.73 132 LEU A N 1
ATOM 899 C CA . LEU A 1 135 ? 41.729 -59.899 -6.954 1.00 39.42 132 LEU A CA 1
ATOM 900 C C . LEU A 1 135 ? 41.320 -60.804 -5.786 1.00 39.93 132 LEU A C 1
ATOM 901 O O . LEU A 1 135 ? 41.245 -60.276 -4.691 1.00 43.24 132 LEU A O 1
ATOM 906 N N . THR A 1 136 ? 40.905 -62.044 -6.003 1.00 39.39 133 THR A N 1
ATOM 907 C CA . THR A 1 136 ? 40.563 -62.992 -4.879 1.00 42.41 133 THR A CA 1
ATOM 908 C C . THR A 1 136 ? 41.827 -63.716 -4.362 1.00 44.46 133 THR A C 1
ATOM 909 O O . THR A 1 136 ? 41.720 -64.314 -3.335 1.00 42.65 133 THR A O 1
ATOM 913 N N . VAL A 1 137 ? 42.981 -63.607 -5.028 1.00 44.31 134 VAL A N 1
ATOM 914 C CA . VAL A 1 137 ? 44.255 -64.291 -4.664 1.00 46.13 134 VAL A CA 1
ATOM 915 C C . VAL A 1 137 ? 45.218 -63.229 -4.116 1.00 46.44 134 VAL A C 1
ATOM 916 O O . VAL A 1 137 ? 45.602 -62.336 -4.861 1.00 45.01 134 VAL A O 1
ATOM 920 N N . PRO A 1 138 ? 45.529 -63.177 -2.803 1.00 48.24 135 PRO A N 1
ATOM 921 C CA . PRO A 1 138 ? 46.288 -62.055 -2.207 1.00 49.96 135 PRO A CA 1
ATOM 922 C C . PRO A 1 138 ? 47.639 -61.700 -2.850 1.00 50.48 135 PRO A C 1
ATOM 923 O O . PRO A 1 138 ? 47.965 -60.525 -2.867 1.00 47.22 135 PRO A O 1
ATOM 927 N N . ARG A 1 139 ? 48.298 -62.706 -3.416 1.00 48.04 136 ARG A N 1
ATOM 928 C CA . ARG A 1 139 ? 49.617 -62.616 -4.070 1.00 50.56 136 ARG A CA 1
ATOM 929 C C . ARG A 1 139 ? 49.413 -61.829 -5.371 1.00 47.29 136 ARG A C 1
ATOM 930 O O . ARG A 1 139 ? 50.185 -60.928 -5.598 1.00 49.74 136 ARG A O 1
ATOM 938 N N . SER A 1 140 ? 48.422 -62.193 -6.192 1.00 48.23 137 SER A N 1
ATOM 939 C CA . SER A 1 140 ? 48.094 -61.561 -7.498 1.00 43.49 137 SER A CA 1
ATOM 940 C C . SER A 1 140 ? 47.735 -60.086 -7.226 1.00 41.10 137 SER A C 1
ATOM 941 O O . SER A 1 140 ? 48.318 -59.206 -7.823 1.00 38.72 137 SER A O 1
ATOM 944 N N . LEU A 1 141 ? 46.978 -59.815 -6.174 1.00 39.01 138 LEU A N 1
ATOM 945 C CA . LEU A 1 141 ? 46.636 -58.438 -5.757 1.00 40.78 138 LEU A CA 1
ATOM 946 C C . LEU A 1 141 ? 47.893 -57.691 -5.324 1.00 42.97 138 LEU A C 1
ATOM 947 O O . LEU A 1 141 ? 48.107 -56.574 -5.803 1.00 38.42 138 LEU A O 1
ATOM 952 N N . ALA A 1 142 ? 48.691 -58.260 -4.396 1.00 43.70 139 ALA A N 1
ATOM 953 C CA . ALA A 1 142 ? 49.893 -57.588 -3.835 1.00 42.30 139 ALA A CA 1
ATOM 954 C C . ALA A 1 142 ? 50.884 -57.218 -4.965 1.00 38.94 139 ALA A C 1
ATOM 955 O O . ALA A 1 142 ? 51.403 -56.085 -4.918 1.00 39.99 139 ALA A O 1
ATOM 957 N N . ASP A 1 143 ? 51.068 -58.083 -5.977 1.00 37.46 140 ASP A N 1
ATOM 958 C CA . ASP A 1 143 ? 51.955 -57.869 -7.151 1.00 41.22 140 ASP A CA 1
ATOM 959 C C . ASP A 1 143 ? 51.394 -56.741 -8.023 1.00 43.22 140 ASP A C 1
ATOM 960 O O . ASP A 1 143 ? 52.188 -55.897 -8.439 1.00 40.75 140 ASP A O 1
ATOM 965 N N . ALA A 1 144 ? 50.067 -56.682 -8.266 1.00 38.93 141 ALA A N 1
ATOM 966 C CA . ALA A 1 144 ? 49.515 -55.512 -8.999 1.00 38.47 141 ALA A CA 1
ATOM 967 C C . ALA A 1 144 ? 49.689 -54.233 -8.181 1.00 38.86 141 ALA A C 1
ATOM 968 O O . ALA A 1 144 ? 50.118 -53.198 -8.724 1.00 42.33 141 ALA A O 1
ATOM 970 N N . LEU A 1 145 ? 49.340 -54.238 -6.911 1.00 37.98 142 LEU A N 1
ATOM 971 C CA . LEU A 1 145 ? 49.431 -52.989 -6.125 1.00 40.81 142 LEU A CA 1
ATOM 972 C C . LEU A 1 145 ? 50.883 -52.517 -5.956 1.00 45.94 142 LEU A C 1
ATOM 973 O O . LEU A 1 145 ? 51.054 -51.309 -5.728 1.00 45.42 142 LEU A O 1
ATOM 978 N N . ALA A 1 146 ? 51.896 -53.387 -6.087 1.00 48.45 143 ALA A N 1
ATOM 979 C CA . ALA A 1 146 ? 53.307 -52.990 -5.836 1.00 51.16 143 ALA A CA 1
ATOM 980 C C . ALA A 1 146 ? 53.789 -52.125 -7.023 1.00 54.48 143 ALA A C 1
ATOM 981 O O . ALA A 1 146 ? 54.770 -51.408 -6.864 1.00 54.86 143 ALA A O 1
ATOM 983 N N . GLN A 1 147 ? 53.091 -52.171 -8.163 1.00 56.06 144 GLN A N 1
ATOM 984 C CA . GLN A 1 147 ? 53.369 -51.366 -9.395 1.00 55.23 144 GLN A CA 1
ATOM 985 C C . GLN A 1 147 ? 52.701 -49.990 -9.339 1.00 50.00 144 GLN A C 1
ATOM 986 O O . GLN A 1 147 ? 52.557 -49.388 -10.346 1.00 61.66 144 GLN A O 1
ATOM 992 N N . SER A 1 148 ? 52.234 -49.559 -8.171 1.00 52.44 145 SER A N 1
ATOM 993 C CA . SER A 1 148 ? 51.697 -48.212 -7.890 1.00 50.38 145 SER A CA 1
ATOM 994 C C . SER A 1 148 ? 50.581 -47.789 -8.858 1.00 46.71 145 SER A C 1
ATOM 995 O O . SER A 1 148 ? 50.673 -46.739 -9.460 1.00 41.65 145 SER A O 1
ATOM 998 N N . PRO A 1 149 ? 49.460 -48.530 -9.000 1.00 43.05 146 PRO A N 1
ATOM 999 C CA . PRO A 1 149 ? 48.410 -48.174 -9.968 1.00 40.86 146 PRO A CA 1
ATOM 1000 C C . PRO A 1 149 ? 47.638 -46.913 -9.569 1.00 38.58 146 PRO A C 1
ATOM 1001 O O . PRO A 1 149 ? 47.553 -46.573 -8.330 1.00 36.36 146 PRO A O 1
ATOM 1005 N N . LYS A 1 150 ? 47.084 -46.181 -10.555 1.00 36.72 147 LYS A N 1
ATOM 1006 C CA . LYS A 1 150 ? 46.302 -44.991 -10.164 1.00 36.36 147 LYS A CA 1
ATOM 1007 C C . LYS A 1 150 ? 44.908 -45.455 -9.743 1.00 34.91 147 LYS A C 1
ATOM 1008 O O . LYS A 1 150 ? 44.294 -44.782 -8.948 1.00 35.93 147 LYS A O 1
ATOM 1014 N N . LEU A 1 151 ? 44.391 -46.528 -10.363 1.00 34.46 148 LEU A N 1
ATOM 1015 C CA . LEU A 1 151 ? 42.970 -46.935 -10.250 1.00 32.32 148 LEU A CA 1
ATOM 1016 C C . LEU A 1 151 ? 42.918 -48.448 -10.214 1.00 31.77 148 LEU A C 1
ATOM 1017 O O . LEU A 1 151 ? 43.616 -49.084 -11.064 1.00 31.37 148 LEU A O 1
ATOM 1022 N N . VAL A 1 152 ? 42.037 -48.973 -9.366 1.00 29.38 149 VAL A N 1
ATOM 1023 C CA . VAL A 1 152 ? 41.724 -50.429 -9.286 1.00 30.61 149 VAL A CA 1
ATOM 1024 C C . VAL A 1 152 ? 40.229 -50.595 -9.493 1.00 29.06 149 VAL A C 1
ATOM 1025 O O . VAL A 1 152 ? 39.476 -49.980 -8.714 1.00 28.25 149 VAL A O 1
ATOM 1029 N N . LEU A 1 153 ? 39.873 -51.420 -10.466 1.00 30.96 150 LEU A N 1
ATOM 1030 C CA . LEU A 1 153 ? 38.490 -51.814 -10.791 1.00 31.86 150 LEU A CA 1
ATOM 1031 C C . LEU A 1 153 ? 38.118 -53.121 -10.072 1.00 32.64 150 LEU A C 1
ATOM 1032 O O . LEU A 1 153 ? 38.783 -54.111 -10.271 1.00 33.28 150 LEU A O 1
ATOM 1037 N N . ILE A 1 154 ? 37.019 -53.134 -9.331 1.00 33.87 151 ILE A N 1
ATOM 1038 C CA . ILE A 1 154 ? 36.456 -54.367 -8.718 1.00 31.94 151 ILE A CA 1
ATOM 1039 C C . ILE A 1 154 ? 35.110 -54.666 -9.382 1.00 30.78 151 ILE A C 1
ATOM 1040 O O . ILE A 1 154 ? 34.304 -53.770 -9.542 1.00 31.60 151 ILE A O 1
ATOM 1045 N N . GLU A 1 155 ? 34.899 -55.904 -9.766 1.00 31.19 152 GLU A N 1
ATOM 1046 C CA . GLU A 1 155 ? 33.584 -56.370 -10.222 1.00 31.08 152 GLU A CA 1
ATOM 1047 C C . GLU A 1 155 ? 33.124 -57.595 -9.424 1.00 27.89 152 GLU A C 1
ATOM 1048 O O . GLU A 1 155 ? 33.490 -58.706 -9.750 1.00 28.21 152 GLU A O 1
ATOM 1054 N N . THR A 1 156 ? 32.166 -57.417 -8.540 1.00 26.58 153 THR A N 1
ATOM 1055 C CA . THR A 1 156 ? 31.715 -58.509 -7.641 1.00 27.69 153 THR A CA 1
ATOM 1056 C C . THR A 1 156 ? 30.216 -58.476 -7.444 1.00 26.20 153 THR A C 1
ATOM 1057 O O . THR A 1 156 ? 29.652 -57.449 -7.094 1.00 28.63 153 THR A O 1
ATOM 1061 N N . PRO A 1 157 ? 29.546 -59.624 -7.595 1.00 28.17 154 PRO A N 1
ATOM 1062 C CA . PRO A 1 157 ? 30.149 -60.842 -8.099 1.00 29.46 154 PRO A CA 1
ATOM 1063 C C . PRO A 1 157 ? 30.468 -60.786 -9.586 1.00 31.41 154 PRO A C 1
ATOM 1064 O O . PRO A 1 157 ? 29.917 -59.952 -10.305 1.00 33.02 154 PRO A O 1
ATOM 1068 N N . SER A 1 158 ? 31.282 -61.723 -10.035 1.00 31.36 155 SER A N 1
ATOM 1069 C CA . SER A 1 158 ? 31.735 -61.861 -11.438 1.00 32.64 155 SER A CA 1
ATOM 1070 C C . SER A 1 158 ? 30.659 -62.629 -12.228 1.00 33.63 155 SER A C 1
ATOM 1071 O O . SER A 1 158 ? 29.824 -63.341 -11.616 1.00 32.13 155 SER A O 1
ATOM 1074 N N . ASN A 1 159 ? 30.741 -62.550 -13.543 1.00 34.33 156 ASN A N 1
ATOM 1075 C CA . ASN A 1 159 ? 29.716 -63.086 -14.472 1.00 36.32 156 ASN A CA 1
ATOM 1076 C C . ASN A 1 159 ? 30.474 -63.926 -15.470 1.00 35.93 156 ASN A C 1
ATOM 1077 O O . ASN A 1 159 ? 31.344 -63.401 -16.067 1.00 40.42 156 ASN A O 1
ATOM 1082 N N . PRO A 1 160 ? 30.278 -65.223 -15.686 1.00 35.20 157 PRO A N 1
ATOM 1083 C CA . PRO A 1 160 ? 29.146 -65.950 -15.144 1.00 34.02 157 PRO A CA 1
ATOM 1084 C C . PRO A 1 160 ? 29.388 -66.927 -13.971 1.00 37.08 157 PRO A C 1
ATOM 1085 O O . PRO A 1 160 ? 28.479 -67.683 -13.674 1.00 35.17 157 PRO A O 1
ATOM 1089 N N . LEU A 1 161 ? 30.591 -66.982 -13.374 1.00 34.76 158 LEU A N 1
ATOM 1090 C CA . LEU A 1 161 ? 30.895 -67.968 -12.284 1.00 35.22 158 LEU A CA 1
ATOM 1091 C C . LEU A 1 161 ? 30.655 -67.399 -10.867 1.00 33.05 158 LEU A C 1
ATOM 1092 O O . LEU A 1 161 ? 30.749 -68.165 -9.970 1.00 35.56 158 LEU A O 1
ATOM 1097 N N . LEU A 1 162 ? 30.243 -66.137 -10.695 1.00 33.99 159 LEU A N 1
ATOM 1098 C CA . LEU A 1 162 ? 29.786 -65.556 -9.396 1.00 33.09 159 LEU A CA 1
ATOM 1099 C C . LEU A 1 162 ? 30.953 -65.632 -8.384 1.00 32.67 159 LEU A C 1
ATOM 1100 O O . LEU A 1 162 ? 30.708 -65.934 -7.240 1.00 31.07 159 LEU A O 1
ATOM 1105 N N . ARG A 1 163 ? 32.170 -65.320 -8.798 1.00 31.70 160 ARG A N 1
ATOM 1106 C CA . ARG A 1 163 ? 33.332 -65.101 -7.896 1.00 34.07 160 ARG A CA 1
ATOM 1107 C C . ARG A 1 163 ? 33.133 -63.819 -7.113 1.00 30.59 160 ARG A C 1
ATOM 1108 O O . ARG A 1 163 ? 32.661 -62.833 -7.638 1.00 28.45 160 ARG A O 1
ATOM 1116 N N . ILE A 1 164 ? 33.436 -63.901 -5.844 1.00 28.30 161 ILE A N 1
ATOM 1117 C CA . ILE A 1 164 ? 33.229 -62.813 -4.882 1.00 28.69 161 ILE A CA 1
ATOM 1118 C C . ILE A 1 164 ? 34.577 -62.199 -4.563 1.00 31.23 161 ILE A C 1
ATOM 1119 O O . ILE A 1 164 ? 35.441 -62.935 -4.043 1.00 32.28 161 ILE A O 1
ATOM 1124 N N . THR A 1 165 ? 34.687 -60.886 -4.680 1.00 30.21 162 THR A N 1
ATOM 1125 C CA . THR A 1 165 ? 35.895 -60.223 -4.217 1.00 31.11 162 THR A CA 1
ATOM 1126 C C . THR A 1 165 ? 35.584 -59.504 -2.949 1.00 31.42 162 THR A C 1
ATOM 1127 O O . THR A 1 165 ? 34.513 -58.883 -2.826 1.00 29.71 162 THR A O 1
ATOM 1131 N N . ASP A 1 166 ? 36.567 -59.541 -2.071 1.00 31.36 163 ASP A N 1
ATOM 1132 C CA . ASP A 1 166 ? 36.436 -58.974 -0.711 1.00 32.54 163 ASP A CA 1
ATOM 1133 C C . ASP A 1 166 ? 36.620 -57.467 -0.851 1.00 33.46 163 ASP A C 1
ATOM 1134 O O . ASP A 1 166 ? 37.771 -57.018 -0.951 1.00 32.59 163 ASP A O 1
ATOM 1139 N N . LEU A 1 167 ? 35.500 -56.731 -0.833 1.00 34.93 164 LEU A N 1
ATOM 1140 C CA . LEU A 1 167 ? 35.514 -55.286 -1.049 1.00 34.52 164 LEU A CA 1
ATOM 1141 C C . LEU A 1 167 ? 36.428 -54.621 -0.003 1.00 35.78 164 LEU A C 1
ATOM 1142 O O . LEU A 1 167 ? 37.290 -53.791 -0.417 1.00 31.30 164 LEU A O 1
ATOM 1147 N N . ARG A 1 168 ? 36.166 -54.805 1.276 1.00 34.82 165 ARG A N 1
ATOM 1148 C CA . ARG A 1 168 ? 36.957 -54.090 2.314 1.00 40.91 165 ARG A CA 1
ATOM 1149 C C . ARG A 1 168 ? 38.460 -54.371 2.153 1.00 37.93 165 ARG A C 1
ATOM 1150 O O . ARG A 1 168 ? 39.265 -53.414 2.208 1.00 35.70 165 ARG A O 1
ATOM 1158 N N . PHE A 1 169 ? 38.820 -55.636 1.952 1.00 37.40 166 PHE A N 1
ATOM 1159 C CA . PHE A 1 169 ? 40.223 -56.076 1.802 1.00 39.35 166 PHE A CA 1
ATOM 1160 C C . PHE A 1 169 ? 40.891 -55.367 0.621 1.00 39.14 166 PHE A C 1
ATOM 1161 O O . PHE A 1 169 ? 41.964 -54.786 0.800 1.00 38.23 166 PHE A O 1
ATOM 1169 N N . VAL A 1 170 ? 40.284 -55.387 -0.569 1.00 35.28 167 VAL A N 1
ATOM 1170 C CA . VAL A 1 170 ? 40.905 -54.756 -1.781 1.00 32.97 167 VAL A CA 1
ATOM 1171 C C . VAL A 1 170 ? 40.916 -53.235 -1.659 1.00 31.99 167 VAL A C 1
ATOM 1172 O O . VAL A 1 170 ? 41.958 -52.608 -1.908 1.00 31.95 167 VAL A O 1
ATOM 1176 N N . ILE A 1 171 ? 39.868 -52.657 -1.131 1.00 29.79 168 ILE A N 1
ATOM 1177 C CA . ILE A 1 171 ? 39.832 -51.183 -1.016 1.00 32.85 168 ILE A CA 1
ATOM 1178 C C . ILE A 1 171 ? 40.960 -50.729 -0.062 1.00 34.12 168 ILE A C 1
ATOM 1179 O O . ILE A 1 171 ? 41.625 -49.732 -0.393 1.00 37.18 168 ILE A O 1
ATOM 1184 N N . GLU A 1 172 ? 41.070 -51.325 1.121 1.00 31.59 169 GLU A N 1
ATOM 1185 C CA . GLU A 1 172 ? 42.113 -50.935 2.105 1.00 36.00 169 GLU A CA 1
ATOM 1186 C C . GLU A 1 172 ? 43.488 -51.060 1.464 1.00 35.03 169 GLU A C 1
ATOM 1187 O O . GLU A 1 172 ? 44.240 -50.093 1.607 1.00 38.64 169 GLU A O 1
ATOM 1193 N N . ALA A 1 173 ? 43.764 -52.135 0.725 1.00 32.74 170 ALA A N 1
ATOM 1194 C CA . ALA A 1 173 ? 45.103 -52.395 0.170 1.00 34.45 170 ALA A CA 1
ATOM 1195 C C . ALA A 1 173 ? 45.376 -51.382 -0.964 1.00 38.66 170 ALA A C 1
ATOM 1196 O O . ALA A 1 173 ? 46.477 -50.800 -1.027 1.00 38.49 170 ALA A O 1
ATOM 1198 N N . ALA A 1 174 ? 44.360 -51.071 -1.789 1.00 39.58 171 ALA A N 1
ATOM 1199 C CA . ALA A 1 174 ? 44.456 -50.004 -2.797 1.00 38.03 171 ALA A CA 1
ATOM 1200 C C . ALA A 1 174 ? 44.760 -48.649 -2.124 1.00 37.86 171 ALA A C 1
ATOM 1201 O O . ALA A 1 174 ? 45.671 -47.933 -2.621 1.00 38.03 171 ALA A O 1
ATOM 1203 N N . LYS A 1 175 ? 44.048 -48.276 -1.061 1.00 39.23 172 LYS A N 1
ATOM 1204 C CA . LYS A 1 175 ? 44.292 -47.010 -0.346 1.00 44.71 172 LYS A CA 1
ATOM 1205 C C . LYS A 1 175 ? 45.751 -46.976 0.200 1.00 47.41 172 LYS A C 1
ATOM 1206 O O . LYS A 1 175 ? 46.339 -45.922 0.096 1.00 44.20 172 LYS A O 1
ATOM 1212 N N . LYS A 1 176 ? 46.303 -48.071 0.740 1.00 47.62 173 LYS A N 1
ATOM 1213 C CA . LYS A 1 176 ? 47.685 -48.134 1.307 1.00 50.93 173 LYS A CA 1
ATOM 1214 C C . LYS A 1 176 ? 48.649 -47.672 0.217 1.00 49.51 173 LYS A C 1
ATOM 1215 O O . LYS A 1 176 ? 49.481 -46.863 0.563 1.00 47.29 173 LYS A O 1
ATOM 1221 N N . VAL A 1 177 ? 48.446 -48.011 -1.063 1.00 43.87 174 VAL A N 1
ATOM 1222 C CA . VAL A 1 177 ? 49.407 -47.573 -2.117 1.00 39.92 174 VAL A CA 1
ATOM 1223 C C . VAL A 1 177 ? 48.884 -46.354 -2.859 1.00 40.71 174 VAL A C 1
ATOM 1224 O O . VAL A 1 177 ? 49.453 -46.065 -3.862 1.00 42.06 174 VAL A O 1
ATOM 1228 N N . GLY A 1 178 ? 47.906 -45.592 -2.353 1.00 40.66 175 GLY A N 1
ATOM 1229 C CA . GLY A 1 178 ? 47.498 -44.326 -3.001 1.00 38.05 175 GLY A CA 1
ATOM 1230 C C . GLY A 1 178 ? 46.571 -44.526 -4.205 1.00 38.28 175 GLY A C 1
ATOM 1231 O O . GLY A 1 178 ? 46.311 -43.563 -4.888 1.00 38.81 175 GLY A O 1
ATOM 1232 N N . ALA A 1 179 ? 46.061 -45.723 -4.493 1.00 36.84 176 ALA A N 1
ATOM 1233 C CA . ALA A 1 179 ? 45.179 -45.968 -5.680 1.00 36.97 176 ALA A CA 1
ATOM 1234 C C . ALA A 1 179 ? 43.715 -45.631 -5.339 1.00 38.32 176 ALA A C 1
ATOM 1235 O O . ALA A 1 179 ? 43.249 -45.926 -4.202 1.00 43.36 176 ALA A O 1
ATOM 1237 N N . LEU A 1 180 ? 42.985 -45.049 -6.288 1.00 39.79 177 LEU A N 1
ATOM 1238 C CA . LEU A 1 180 ? 41.502 -44.939 -6.218 1.00 37.79 177 LEU A CA 1
ATOM 1239 C C . LEU A 1 180 ? 40.896 -46.302 -6.532 1.00 33.99 177 LEU A C 1
ATOM 1240 O O . LEU A 1 180 ? 41.526 -47.120 -7.283 1.00 34.72 177 LEU A O 1
ATOM 1245 N N . THR A 1 181 ? 39.713 -46.585 -6.000 1.00 31.84 178 THR A N 1
ATOM 1246 C CA . THR A 1 181 ? 38.958 -47.803 -6.387 1.00 32.21 178 THR A CA 1
ATOM 1247 C C . THR A 1 181 ? 37.611 -47.463 -7.049 1.00 30.28 178 THR A C 1
ATOM 1248 O O . THR A 1 181 ? 36.947 -46.519 -6.643 1.00 31.69 178 THR A O 1
ATOM 1252 N N . VAL A 1 182 ? 37.254 -48.243 -8.042 1.00 30.29 179 VAL A N 1
ATOM 1253 C CA . VAL A 1 182 ? 35.948 -48.133 -8.685 1.00 30.54 179 VAL A CA 1
ATOM 1254 C C . VAL A 1 182 ? 35.307 -49.509 -8.682 1.00 29.98 179 VAL A C 1
ATOM 1255 O O . VAL A 1 182 ? 35.938 -50.493 -9.080 1.00 32.45 179 VAL A O 1
ATOM 1259 N N . VAL A 1 183 ? 34.082 -49.580 -8.176 1.00 29.27 180 VAL A N 1
ATOM 1260 C CA . VAL A 1 183 ? 33.358 -50.860 -8.140 1.00 27.85 180 VAL A CA 1
ATOM 1261 C C . VAL A 1 183 ? 32.190 -50.822 -9.166 1.00 28.73 180 VAL A C 1
ATOM 1262 O O . VAL A 1 183 ? 31.282 -49.985 -9.074 1.00 26.46 180 VAL A O 1
ATOM 1266 N N . ASP A 1 184 ? 32.196 -51.810 -10.037 1.00 29.53 181 ASP A N 1
ATOM 1267 C CA . ASP A 1 184 ? 31.086 -52.106 -10.942 1.00 30.14 181 ASP A CA 1
ATOM 1268 C C . ASP A 1 184 ? 30.089 -52.953 -10.140 1.00 28.61 181 ASP A C 1
ATOM 1269 O O . ASP A 1 184 ? 30.267 -54.153 -10.089 1.00 29.30 181 ASP A O 1
ATOM 1274 N N . ASN A 1 185 ? 29.024 -52.306 -9.685 1.00 28.21 182 ASN A N 1
ATOM 1275 C CA . ASN A 1 185 ? 27.972 -52.832 -8.796 1.00 27.74 182 ASN A CA 1
ATOM 1276 C C . ASN A 1 185 ? 26.697 -53.198 -9.613 1.00 29.93 182 ASN A C 1
ATOM 1277 O O . ASN A 1 185 ? 25.567 -53.465 -8.993 1.00 27.38 182 ASN A O 1
ATOM 1282 N N . THR A 1 186 ? 26.852 -53.418 -10.906 1.00 27.54 183 THR A N 1
ATOM 1283 C CA . THR A 1 186 ? 25.708 -53.764 -11.787 1.00 31.45 183 THR A CA 1
ATOM 1284 C C . THR A 1 186 ? 24.920 -54.959 -11.238 1.00 32.04 183 THR A C 1
ATOM 1285 O O . THR A 1 186 ? 23.681 -54.905 -11.242 1.00 30.43 183 THR A O 1
ATOM 1289 N N . PHE A 1 187 ? 25.606 -56.063 -10.977 1.00 33.77 184 PHE A N 1
ATOM 1290 C CA . PHE A 1 187 ? 25.008 -57.404 -10.747 1.00 34.29 184 PHE A CA 1
ATOM 1291 C C . PHE A 1 187 ? 24.052 -57.388 -9.572 1.00 31.30 184 PHE A C 1
ATOM 1292 O O . PHE A 1 187 ? 23.061 -58.042 -9.666 1.00 37.30 184 PHE A O 1
ATOM 1300 N N . LEU A 1 188 ? 24.335 -56.643 -8.524 1.00 27.97 185 LEU A N 1
ATOM 1301 C CA . LEU A 1 188 ? 23.556 -56.757 -7.271 1.00 29.42 185 LEU A CA 1
ATOM 1302 C C . LEU A 1 188 ? 22.680 -55.523 -7.125 1.00 26.56 185 LEU A C 1
ATOM 1303 O O . LEU A 1 188 ? 21.662 -55.638 -6.455 1.00 24.76 185 LEU A O 1
ATOM 1308 N N . SER A 1 189 ? 23.062 -54.384 -7.725 1.00 27.11 186 SER A N 1
ATOM 1309 C CA . SER A 1 189 ? 22.344 -53.096 -7.582 1.00 28.22 186 SER A CA 1
ATOM 1310 C C . SER A 1 189 ? 22.612 -52.497 -6.222 1.00 29.60 186 SER A C 1
ATOM 1311 O O . SER A 1 189 ? 22.980 -53.201 -5.281 1.00 30.94 186 SER A O 1
ATOM 1314 N N . PRO A 1 190 ? 22.277 -51.215 -5.997 1.00 30.43 187 PRO A N 1
ATOM 1315 C CA . PRO A 1 190 ? 22.437 -50.604 -4.668 1.00 30.51 187 PRO A CA 1
ATOM 1316 C C . PRO A 1 190 ? 21.587 -51.263 -3.582 1.00 29.38 187 PRO A C 1
ATOM 1317 O O . PRO A 1 190 ? 21.956 -51.125 -2.403 1.00 28.08 187 PRO A O 1
ATOM 1321 N N . ALA A 1 191 ? 20.493 -51.920 -3.969 1.00 28.11 188 ALA A N 1
ATOM 1322 C CA . ALA A 1 191 ? 19.579 -52.542 -2.997 1.00 29.37 188 ALA A CA 1
ATOM 1323 C C . ALA A 1 191 ? 20.288 -53.726 -2.307 1.00 27.74 188 ALA A C 1
ATOM 1324 O O . ALA A 1 191 ? 19.900 -54.026 -1.180 1.00 28.87 188 ALA A O 1
ATOM 1326 N N . LEU A 1 192 ? 21.257 -54.400 -2.933 1.00 26.77 189 LEU A N 1
ATOM 1327 C CA . LEU A 1 192 ? 21.866 -55.605 -2.318 1.00 25.44 189 LEU A CA 1
ATOM 1328 C C . LEU A 1 192 ? 23.357 -55.395 -1.954 1.00 29.55 189 LEU A C 1
ATOM 1329 O O . LEU A 1 192 ? 23.875 -56.244 -1.220 1.00 29.82 189 LEU A O 1
ATOM 1334 N N . GLN A 1 193 ? 24.024 -54.292 -2.359 1.00 25.64 190 GLN A N 1
ATOM 1335 C CA . GLN A 1 193 ? 25.459 -54.112 -2.093 1.00 26.74 190 GLN A CA 1
ATOM 1336 C C . GLN A 1 193 ? 25.780 -52.647 -2.223 1.00 29.00 190 GLN A C 1
ATOM 1337 O O . GLN A 1 193 ? 25.212 -51.977 -3.098 1.00 29.14 190 GLN A O 1
ATOM 1343 N N . LYS A 1 194 ? 26.529 -52.139 -1.279 1.00 29.84 191 LYS A N 1
ATOM 1344 C CA . LYS A 1 194 ? 26.841 -50.715 -1.171 1.00 32.43 191 LYS A CA 1
ATOM 1345 C C . LYS A 1 194 ? 28.352 -50.552 -1.010 1.00 31.30 191 LYS A C 1
ATOM 1346 O O . LYS A 1 194 ? 28.856 -50.321 0.052 1.00 32.13 191 LYS A O 1
ATOM 1352 N N . PRO A 1 195 ? 29.108 -50.619 -2.091 1.00 31.82 192 PRO A N 1
ATOM 1353 C CA . PRO A 1 195 ? 30.548 -50.470 -2.038 1.00 30.71 192 PRO A CA 1
ATOM 1354 C C . PRO A 1 195 ? 31.156 -49.184 -1.461 1.00 32.61 192 PRO A C 1
ATOM 1355 O O . PRO A 1 195 ? 32.243 -49.273 -0.818 1.00 31.34 192 PRO A O 1
ATOM 1359 N N . LEU A 1 196 ? 30.452 -48.065 -1.475 1.00 32.72 193 LEU A N 1
ATOM 1360 C CA . LEU A 1 196 ? 30.970 -46.838 -0.810 1.00 29.86 193 LEU A CA 1
ATOM 1361 C C . LEU A 1 196 ? 30.985 -46.995 0.702 1.00 32.41 193 LEU A C 1
ATOM 1362 O O . LEU A 1 196 ? 31.720 -46.264 1.336 1.00 32.50 193 LEU A O 1
ATOM 1367 N N . ASP A 1 197 ? 30.168 -47.876 1.287 1.00 33.34 194 ASP A N 1
ATOM 1368 C CA . ASP A 1 197 ? 30.172 -48.136 2.744 1.00 35.36 194 ASP A CA 1
ATOM 1369 C C . ASP A 1 197 ? 31.568 -48.637 3.192 1.00 34.55 194 ASP A C 1
ATOM 1370 O O . ASP A 1 197 ? 31.950 -48.387 4.364 1.00 34.42 194 ASP A O 1
ATOM 1375 N N . PHE A 1 198 ? 32.276 -49.372 2.342 1.00 34.40 195 PHE A N 1
ATOM 1376 C CA . PHE A 1 198 ? 33.598 -49.969 2.647 1.00 34.95 195 PHE A CA 1
ATOM 1377 C C . PHE A 1 198 ? 34.738 -49.042 2.195 1.00 37.47 195 PHE A C 1
ATOM 1378 O O . PHE A 1 198 ? 35.869 -49.487 2.207 1.00 37.62 195 PHE A O 1
ATOM 1386 N N . GLY A 1 199 ? 34.453 -47.846 1.686 1.00 35.05 196 GLY A N 1
ATOM 1387 C CA . GLY A 1 199 ? 35.493 -46.842 1.424 1.00 32.42 196 GLY A CA 1
ATOM 1388 C C . GLY A 1 199 ? 35.807 -46.701 -0.033 1.00 32.20 196 GLY A C 1
ATOM 1389 O O . GLY A 1 199 ? 36.661 -45.915 -0.325 1.00 32.39 196 GLY A O 1
ATOM 1390 N N . ALA A 1 200 ? 35.095 -47.331 -0.975 1.00 31.33 197 ALA A N 1
ATOM 1391 C CA . ALA A 1 200 ? 35.412 -47.158 -2.402 1.00 31.31 197 ALA A CA 1
ATOM 1392 C C . ALA A 1 200 ? 35.262 -45.666 -2.790 1.00 28.95 197 ALA A C 1
ATOM 1393 O O . ALA A 1 200 ? 34.375 -45.033 -2.286 1.00 28.53 197 ALA A O 1
ATOM 1395 N N . ASP A 1 201 ? 35.999 -45.188 -3.778 1.00 28.17 198 ASP A N 1
ATOM 1396 C CA . ASP A 1 201 ? 35.904 -43.796 -4.289 1.00 29.64 198 ASP A CA 1
ATOM 1397 C C . ASP A 1 201 ? 34.695 -43.664 -5.250 1.00 28.19 198 ASP A C 1
ATOM 1398 O O . ASP A 1 201 ? 34.037 -42.608 -5.263 1.00 29.88 198 ASP A O 1
ATOM 1403 N N . LEU A 1 202 ? 34.428 -44.681 -6.039 1.00 28.41 199 LEU A N 1
ATOM 1404 C CA . LEU A 1 202 ? 33.458 -44.631 -7.156 1.00 31.67 199 LEU A CA 1
ATOM 1405 C C . LEU A 1 202 ? 32.688 -45.941 -7.181 1.00 31.32 199 LEU A C 1
ATOM 1406 O O . LEU A 1 202 ? 33.328 -46.995 -6.973 1.00 27.91 199 LEU A O 1
ATOM 1411 N N . VAL A 1 203 ? 31.403 -45.878 -7.520 1.00 29.23 200 VAL A N 1
ATOM 1412 C CA . VAL A 1 203 ? 30.646 -47.081 -7.877 1.00 28.71 200 VAL A CA 1
ATOM 1413 C C . VAL A 1 203 ? 29.884 -46.754 -9.160 1.00 30.56 200 VAL A C 1
ATOM 1414 O O . VAL A 1 203 ? 29.424 -45.593 -9.303 1.00 29.43 200 VAL A O 1
ATOM 1418 N N . LEU A 1 204 ? 29.844 -47.712 -10.091 1.00 29.20 201 LEU A N 1
ATOM 1419 C CA . LEU A 1 204 ? 29.127 -47.492 -11.344 1.00 30.96 201 LEU A CA 1
ATOM 1420 C C . LEU A 1 204 ? 28.258 -48.703 -11.666 1.00 30.74 201 LEU A C 1
ATOM 1421 O O . LEU A 1 204 ? 28.437 -49.810 -11.085 1.00 29.08 201 LEU A O 1
ATOM 1426 N N . HIS A 1 205 ? 27.237 -48.423 -12.459 1.00 30.01 202 HIS A N 1
ATOM 1427 C CA . HIS A 1 205 ? 26.194 -49.380 -12.905 1.00 29.39 202 HIS A CA 1
ATOM 1428 C C . HIS A 1 205 ? 25.922 -49.229 -14.397 1.00 28.33 202 HIS A C 1
ATOM 1429 O O . HIS A 1 205 ? 25.911 -48.119 -14.897 1.00 27.13 202 HIS A O 1
ATOM 1436 N N . SER A 1 206 ? 25.605 -50.332 -15.037 1.00 28.02 203 SER A N 1
ATOM 1437 C CA . SER A 1 206 ? 24.708 -50.410 -16.195 1.00 27.03 203 SER A CA 1
ATOM 1438 C C . SER A 1 206 ? 23.261 -50.369 -15.644 1.00 30.17 203 SER A C 1
ATOM 1439 O O . SER A 1 206 ? 22.850 -51.351 -15.001 1.00 28.44 203 SER A O 1
ATOM 1442 N N . THR A 1 207 ? 22.502 -49.283 -15.842 1.00 28.46 204 THR A N 1
ATOM 1443 C CA . THR A 1 207 ? 21.099 -49.168 -15.351 1.00 26.12 204 THR A CA 1
ATOM 1444 C C . THR A 1 207 ? 20.215 -50.036 -16.251 1.00 25.65 204 THR A C 1
ATOM 1445 O O . THR A 1 207 ? 19.085 -50.376 -15.873 1.00 23.56 204 THR A O 1
ATOM 1449 N N . THR A 1 208 ? 20.790 -50.530 -17.336 1.00 24.61 205 THR A N 1
ATOM 1450 C CA . THR A 1 208 ? 20.101 -51.389 -18.333 1.00 25.70 205 THR A CA 1
ATOM 1451 C C . THR A 1 208 ? 19.515 -52.636 -17.628 1.00 27.98 205 THR A C 1
ATOM 1452 O O . THR A 1 208 ? 18.705 -53.352 -18.227 1.00 28.22 205 THR A O 1
ATOM 1480 N N . TYR A 1 210 ? 19.216 -54.391 -13.533 1.00 26.90 207 TYR A N 1
ATOM 1481 C CA . TYR A 1 210 ? 18.270 -54.391 -12.463 1.00 26.95 207 TYR A CA 1
ATOM 1482 C C . TYR A 1 210 ? 17.684 -53.014 -12.188 1.00 25.48 207 TYR A C 1
ATOM 1483 O O . TYR A 1 210 ? 16.518 -52.981 -11.793 1.00 28.66 207 TYR A O 1
ATOM 1492 N N . ILE A 1 211 ? 18.436 -51.916 -12.239 1.00 25.30 208 ILE A N 1
ATOM 1493 C CA . ILE A 1 211 ? 17.903 -50.603 -11.784 1.00 25.58 208 ILE A CA 1
ATOM 1494 C C . ILE A 1 211 ? 16.661 -50.250 -12.636 1.00 28.14 208 ILE A C 1
ATOM 1495 O O . ILE A 1 211 ? 15.583 -50.008 -12.047 1.00 26.50 208 ILE A O 1
ATOM 1500 N N . ASN A 1 212 ? 16.758 -50.354 -13.954 1.00 27.36 209 ASN A N 1
ATOM 1501 C CA . ASN A 1 212 ? 15.588 -50.101 -14.865 1.00 27.40 209 ASN A CA 1
ATOM 1502 C C . ASN A 1 212 ? 14.598 -51.282 -14.751 1.00 28.21 209 ASN A C 1
ATOM 1503 O O . ASN A 1 212 ? 13.408 -51.089 -14.511 1.00 26.23 209 ASN A O 1
ATOM 1508 N N . GLY A 1 213 ? 15.089 -52.487 -14.944 1.00 27.06 210 GLY A N 1
ATOM 1509 C CA . GLY A 1 213 ? 14.387 -53.750 -14.642 1.00 26.41 210 GLY A CA 1
ATOM 1510 C C . GLY A 1 213 ? 13.425 -54.177 -15.729 1.00 27.96 210 GLY A C 1
ATOM 1511 O O . GLY A 1 213 ? 12.827 -55.246 -15.631 1.00 26.40 210 GLY A O 1
ATOM 1512 N N . HIS A 1 214 ? 13.183 -53.337 -16.726 1.00 26.53 211 HIS A N 1
ATOM 1513 C CA . HIS A 1 214 ? 12.113 -53.662 -17.695 1.00 25.83 211 HIS A CA 1
ATOM 1514 C C . HIS A 1 214 ? 12.637 -53.814 -19.115 1.00 25.57 211 HIS A C 1
ATOM 1515 O O . HIS A 1 214 ? 11.812 -53.671 -20.072 1.00 25.73 211 HIS A O 1
ATOM 1522 N N . SER A 1 215 ? 13.946 -53.955 -19.282 1.00 26.07 212 SER A N 1
ATOM 1523 C CA . SER A 1 215 ? 14.532 -54.319 -20.595 1.00 31.26 212 SER A CA 1
ATOM 1524 C C . SER A 1 215 ? 14.205 -53.296 -21.685 1.00 31.21 212 SER A C 1
ATOM 1525 O O . SER A 1 215 ? 14.049 -53.707 -22.858 1.00 34.09 212 SER A O 1
ATOM 1528 N N . ASP A 1 216 ? 14.015 -52.021 -21.347 1.00 31.27 213 ASP A N 1
ATOM 1529 C CA . ASP A 1 216 ? 13.553 -51.050 -22.383 1.00 33.52 213 ASP A CA 1
ATOM 1530 C C . ASP A 1 216 ? 14.375 -49.741 -22.308 1.00 31.66 213 ASP A C 1
ATOM 1531 O O . ASP A 1 216 ? 13.939 -48.661 -22.840 1.00 31.24 213 ASP A O 1
ATOM 1536 N N . VAL A 1 217 ? 15.481 -49.803 -21.594 1.00 27.40 214 VAL A N 1
ATOM 1537 C CA . VAL A 1 217 ? 16.436 -48.676 -21.527 1.00 31.63 214 VAL A CA 1
ATOM 1538 C C . VAL A 1 217 ? 17.821 -49.231 -21.508 1.00 33.18 214 VAL A C 1
ATOM 1539 O O . VAL A 1 217 ? 18.052 -50.171 -20.706 1.00 35.03 214 VAL A O 1
ATOM 1543 N N . VAL A 1 218 ? 18.699 -48.650 -22.302 1.00 27.05 215 VAL A N 1
ATOM 1544 C CA . VAL A 1 218 ? 20.128 -48.890 -22.092 1.00 29.71 215 VAL A CA 1
ATOM 1545 C C . VAL A 1 218 ? 20.668 -47.625 -21.452 1.00 30.44 215 VAL A C 1
ATOM 1546 O O . VAL A 1 218 ? 20.338 -46.578 -21.965 1.00 33.32 215 VAL A O 1
ATOM 1550 N N . GLY A 1 219 ? 21.419 -47.729 -20.344 1.00 27.33 216 GLY A N 1
ATOM 1551 C CA . GLY A 1 219 ? 21.924 -46.554 -19.616 1.00 27.07 216 GLY A CA 1
ATOM 1552 C C . GLY A 1 219 ? 23.036 -46.910 -18.619 1.00 26.87 216 GLY A C 1
ATOM 1553 O O . GLY A 1 219 ? 23.236 -48.095 -18.326 1.00 25.70 216 GLY A O 1
ATOM 1554 N N . GLY A 1 220 ? 23.700 -45.907 -18.067 1.00 26.42 217 GLY A N 1
ATOM 1555 C CA . GLY A 1 220 ? 24.678 -46.152 -16.998 1.00 25.69 217 GLY A CA 1
ATOM 1556 C C . GLY A 1 220 ? 24.619 -45.078 -15.965 1.00 23.58 217 GLY A C 1
ATOM 1557 O O . GLY A 1 220 ? 23.985 -43.999 -16.201 1.00 23.80 217 GLY A O 1
ATOM 1558 N N . ALA A 1 221 ? 25.443 -45.242 -14.913 1.00 23.64 218 ALA A N 1
ATOM 1559 C CA . ALA A 1 221 ? 25.573 -44.249 -13.842 1.00 22.93 218 ALA A CA 1
ATOM 1560 C C . ALA A 1 221 ? 26.898 -44.458 -13.153 1.00 23.44 218 ALA A C 1
ATOM 1561 O O . ALA A 1 221 ? 27.392 -45.590 -13.088 1.00 23.30 218 ALA A O 1
ATOM 1563 N N . VAL A 1 222 ? 27.358 -43.361 -12.618 1.00 25.82 219 VAL A N 1
ATOM 1564 C CA . VAL A 1 222 ? 28.574 -43.244 -11.800 1.00 28.15 219 VAL A CA 1
ATOM 1565 C C . VAL A 1 222 ? 28.246 -42.433 -10.580 1.00 27.57 219 VAL A C 1
ATOM 1566 O O . VAL A 1 222 ? 27.797 -41.332 -10.726 1.00 27.21 219 VAL A O 1
ATOM 1570 N N . VAL A 1 223 ? 28.534 -42.993 -9.422 1.00 26.76 220 VAL A N 1
ATOM 1571 C CA . VAL A 1 223 ? 28.390 -42.256 -8.171 1.00 28.37 220 VAL A CA 1
ATOM 1572 C C . VAL A 1 223 ? 29.781 -42.185 -7.540 1.00 29.29 220 VAL A C 1
ATOM 1573 O O . VAL A 1 223 ? 30.390 -43.256 -7.283 1.00 30.92 220 VAL A O 1
ATOM 1577 N N . ALA A 1 224 ? 30.175 -40.994 -7.152 1.00 29.87 221 ALA A N 1
ATOM 1578 C CA . ALA A 1 224 ? 31.403 -40.690 -6.392 1.00 32.81 221 ALA A CA 1
ATOM 1579 C C . ALA A 1 224 ? 31.055 -40.424 -4.943 1.00 33.50 221 ALA A C 1
ATOM 1580 O O . ALA A 1 224 ? 30.099 -39.669 -4.640 1.00 29.73 221 ALA A O 1
ATOM 1582 N N . ARG A 1 225 ? 31.885 -40.969 -4.039 1.00 35.92 222 ARG A N 1
ATOM 1583 C CA . ARG A 1 225 ? 31.811 -40.623 -2.579 1.00 35.98 222 ARG A CA 1
ATOM 1584 C C . ARG A 1 225 ? 32.101 -39.139 -2.403 1.00 35.18 222 ARG A C 1
ATOM 1585 O O . ARG A 1 225 ? 31.397 -38.606 -1.662 1.00 34.57 222 ARG A O 1
ATOM 1593 N N . ASP A 1 226 ? 33.149 -38.544 -3.005 1.00 36.94 223 ASP A N 1
ATOM 1594 C CA . ASP A 1 226 ? 33.633 -37.165 -2.692 1.00 41.05 223 ASP A CA 1
ATOM 1595 C C . ASP A 1 226 ? 32.991 -36.177 -3.690 1.00 39.38 223 ASP A C 1
ATOM 1596 O O . ASP A 1 226 ? 33.006 -36.491 -4.901 1.00 34.59 223 ASP A O 1
ATOM 1601 N N . ALA A 1 227 ? 32.575 -34.994 -3.246 1.00 35.63 224 ALA A N 1
ATOM 1602 C CA . ALA A 1 227 ? 31.950 -33.947 -4.088 1.00 39.32 224 ALA A CA 1
ATOM 1603 C C . ALA A 1 227 ? 32.926 -33.446 -5.158 1.00 39.86 224 ALA A C 1
ATOM 1604 O O . ALA A 1 227 ? 32.457 -33.090 -6.245 1.00 38.96 224 ALA A O 1
ATOM 1606 N N . GLU A 1 228 ? 34.212 -33.400 -4.879 1.00 38.37 225 GLU A N 1
ATOM 1607 C CA . GLU A 1 228 ? 35.216 -32.930 -5.892 1.00 45.55 225 GLU A CA 1
ATOM 1608 C C . GLU A 1 228 ? 35.377 -33.955 -7.030 1.00 40.43 225 GLU A C 1
ATOM 1609 O O . GLU A 1 228 ? 35.445 -33.533 -8.223 1.00 39.66 225 GLU A O 1
ATOM 1615 N N . LEU A 1 229 ? 35.368 -35.247 -6.731 1.00 34.32 226 LEU A N 1
ATOM 1616 C CA . LEU A 1 229 ? 35.437 -36.236 -7.829 1.00 35.21 226 LEU A CA 1
ATOM 1617 C C . LEU A 1 229 ? 34.132 -36.220 -8.625 1.00 32.59 226 LEU A C 1
ATOM 1618 O O . LEU A 1 229 ? 34.241 -36.264 -9.846 1.00 31.89 226 LEU A O 1
ATOM 1623 N N . HIS A 1 230 ? 32.991 -36.069 -7.965 1.00 29.44 227 HIS A N 1
ATOM 1624 C CA . HIS A 1 230 ? 31.671 -35.945 -8.631 1.00 32.04 227 HIS A CA 1
ATOM 1625 C C . HIS A 1 230 ? 31.686 -34.765 -9.621 1.00 33.68 227 HIS A C 1
ATOM 1626 O O . HIS A 1 230 ? 31.325 -34.992 -10.745 1.00 32.07 227 HIS A O 1
ATOM 1633 N N . GLN A 1 231 ? 32.219 -33.591 -9.255 1.00 37.00 228 GLN A N 1
ATOM 1634 C CA . GLN A 1 231 ? 32.295 -32.389 -10.124 1.00 37.15 228 GLN A CA 1
ATOM 1635 C C . GLN A 1 231 ? 33.241 -32.676 -11.298 1.00 35.95 228 GLN A C 1
ATOM 1636 O O . GLN A 1 231 ? 32.929 -32.292 -12.449 1.00 35.71 228 GLN A O 1
ATOM 1642 N N . GLN A 1 232 ? 34.279 -33.466 -11.095 1.00 34.12 229 GLN A N 1
ATOM 1643 C CA . GLN A 1 232 ? 35.162 -33.828 -12.235 1.00 34.92 229 GLN A CA 1
ATOM 1644 C C . GLN A 1 232 ? 34.428 -34.785 -13.149 1.00 32.60 229 GLN A C 1
ATOM 1645 O O . GLN A 1 232 ? 34.610 -34.640 -14.319 1.00 32.82 229 GLN A O 1
ATOM 1651 N N . LEU A 1 233 ? 33.584 -35.687 -12.638 1.00 28.99 230 LEU A N 1
ATOM 1652 C CA . LEU A 1 233 ? 32.860 -36.634 -13.535 1.00 29.60 230 LEU A CA 1
ATOM 1653 C C . LEU A 1 233 ? 31.804 -35.829 -14.359 1.00 29.36 230 LEU A C 1
ATOM 1654 O O . LEU A 1 233 ? 31.602 -36.134 -15.535 1.00 32.44 230 LEU A O 1
ATOM 1659 N N . VAL A 1 234 ? 31.150 -34.851 -13.741 1.00 27.71 231 VAL A N 1
ATOM 1660 C CA . VAL A 1 234 ? 30.165 -33.954 -14.375 1.00 31.06 231 VAL A CA 1
ATOM 1661 C C . VAL A 1 234 ? 30.884 -33.183 -15.507 1.00 32.30 231 VAL A C 1
ATOM 1662 O O . VAL A 1 234 ? 30.325 -33.093 -16.636 1.00 29.74 231 VAL A O 1
ATOM 1666 N N . TRP A 1 235 ? 32.045 -32.601 -15.215 1.00 30.37 232 TRP A N 1
ATOM 1667 C CA . TRP A 1 235 ? 32.813 -31.850 -16.249 1.00 30.99 232 TRP A CA 1
ATOM 1668 C C . TRP A 1 235 ? 33.154 -32.780 -17.420 1.00 29.31 232 TRP A C 1
ATOM 1669 O O . TRP A 1 235 ? 32.902 -32.428 -18.579 1.00 29.47 232 TRP A O 1
ATOM 1680 N N . TRP A 1 236 ? 33.635 -33.981 -17.163 1.00 28.38 233 TRP A N 1
ATOM 1681 C CA . TRP A 1 236 ? 34.084 -34.857 -18.268 1.00 27.91 233 TRP A CA 1
ATOM 1682 C C . TRP A 1 236 ? 32.882 -35.364 -19.040 1.00 27.73 233 TRP A C 1
ATOM 1683 O O . TRP A 1 236 ? 32.983 -35.586 -20.245 1.00 27.56 233 TRP A O 1
ATOM 1694 N N . ALA A 1 237 ? 31.795 -35.688 -18.346 1.00 27.88 234 ALA A N 1
ATOM 1695 C CA . ALA A 1 237 ? 30.630 -36.283 -18.999 1.00 27.06 234 ALA A CA 1
ATOM 1696 C C . ALA A 1 237 ? 30.105 -35.243 -20.036 1.00 29.95 234 ALA A C 1
ATOM 1697 O O . ALA A 1 237 ? 29.676 -35.649 -21.118 1.00 28.08 234 ALA A O 1
ATOM 1699 N N . ASN A 1 238 ? 30.047 -33.972 -19.656 1.00 28.51 235 ASN A N 1
ATOM 1700 C CA . ASN A 1 238 ? 29.654 -32.852 -20.527 1.00 30.99 235 ASN A CA 1
ATOM 1701 C C . ASN A 1 238 ? 30.673 -32.741 -21.664 1.00 31.99 235 ASN A C 1
ATOM 1702 O O . ASN A 1 238 ? 30.287 -32.763 -22.838 1.00 31.44 235 ASN A O 1
ATOM 1707 N N . ALA A 1 239 ? 31.942 -32.724 -21.353 1.00 30.92 236 ALA A N 1
ATOM 1708 C CA . ALA A 1 239 ? 33.000 -32.485 -22.378 1.00 31.65 236 ALA A CA 1
ATOM 1709 C C . ALA A 1 239 ? 33.110 -33.628 -23.387 1.00 30.74 236 ALA A C 1
ATOM 1710 O O . ALA A 1 239 ? 33.254 -33.340 -24.575 1.00 32.41 236 ALA A O 1
ATOM 1712 N N . LEU A 1 240 ? 32.923 -34.879 -22.970 1.00 30.24 237 LEU A N 1
ATOM 1713 C CA . LEU A 1 240 ? 32.962 -36.061 -23.858 1.00 27.42 237 LEU A CA 1
ATOM 1714 C C . LEU A 1 240 ? 31.581 -36.318 -24.500 1.00 27.99 237 LEU A C 1
ATOM 1715 O O . LEU A 1 240 ? 31.474 -37.150 -25.395 1.00 29.69 237 LEU A O 1
ATOM 1720 N N . GLY A 1 241 ? 30.537 -35.677 -24.055 1.00 28.43 238 GLY A N 1
ATOM 1721 C CA . GLY A 1 241 ? 29.203 -35.956 -24.652 1.00 30.98 238 GLY A CA 1
ATOM 1722 C C . GLY A 1 241 ? 28.633 -37.334 -24.338 1.00 30.90 238 GLY A C 1
ATOM 1723 O O . GLY A 1 241 ? 27.894 -37.883 -25.188 1.00 31.36 238 GLY A O 1
ATOM 1724 N N . LEU A 1 242 ? 28.898 -37.831 -23.130 1.00 31.16 239 LEU A N 1
ATOM 1725 C CA . LEU A 1 242 ? 28.489 -39.162 -22.630 1.00 32.61 239 LEU A CA 1
ATOM 1726 C C . LEU A 1 242 ? 27.151 -39.143 -21.886 1.00 31.37 239 LEU A C 1
ATOM 1727 O O . LEU A 1 242 ? 26.712 -40.262 -21.535 1.00 32.35 239 LEU A O 1
ATOM 1732 N N . THR A 1 243 ? 26.528 -38.001 -21.630 1.00 31.46 240 THR A N 1
ATOM 1733 C CA . THR A 1 243 ? 25.242 -37.904 -20.886 1.00 29.95 240 THR A CA 1
ATOM 1734 C C . THR A 1 243 ? 24.064 -38.579 -21.631 1.00 31.33 240 THR A C 1
ATOM 1735 O O . THR A 1 243 ? 24.114 -38.677 -22.815 1.00 32.33 240 THR A O 1
ATOM 1739 N N . GLY A 1 244 ? 23.126 -39.129 -20.857 1.00 33.19 241 GLY A N 1
ATOM 1740 C CA . GLY A 1 244 ? 21.946 -39.873 -21.320 1.00 38.91 241 GLY A CA 1
ATOM 1741 C C . GLY A 1 244 ? 20.717 -38.986 -21.647 1.00 33.11 241 GLY A C 1
ATOM 1742 O O . GLY A 1 244 ? 20.574 -37.851 -21.175 1.00 33.46 241 GLY A O 1
ATOM 1743 N N . SER A 1 245 ? 19.826 -39.570 -22.390 1.00 29.56 242 SER A N 1
ATOM 1744 C CA . SER A 1 245 ? 18.520 -39.015 -22.761 1.00 31.78 242 SER A CA 1
ATOM 1745 C C . SER A 1 245 ? 17.677 -38.827 -21.485 1.00 29.82 242 SER A C 1
ATOM 1746 O O . SER A 1 245 ? 17.550 -39.751 -20.666 1.00 26.24 242 SER A O 1
ATOM 1749 N N . PRO A 1 246 ? 17.030 -37.661 -21.321 1.00 26.78 243 PRO A N 1
ATOM 1750 C CA . PRO A 1 246 ? 16.027 -37.454 -20.291 1.00 25.80 243 PRO A CA 1
ATOM 1751 C C . PRO A 1 246 ? 14.843 -38.429 -20.368 1.00 26.52 243 PRO A C 1
ATOM 1752 O O . PRO A 1 246 ? 14.321 -38.836 -19.339 1.00 26.22 243 PRO A O 1
ATOM 1756 N N . PHE A 1 247 ? 14.444 -38.878 -21.551 1.00 25.57 244 PHE A N 1
ATOM 1757 C CA . PHE A 1 247 ? 13.328 -39.834 -21.590 1.00 26.58 244 PHE A CA 1
ATOM 1758 C C . PHE A 1 247 ? 13.762 -41.138 -20.880 1.00 25.03 244 PHE A C 1
ATOM 1759 O O . PHE A 1 247 ? 12.963 -41.709 -20.137 1.00 23.63 244 PHE A O 1
ATOM 1767 N N . ASP A 1 248 ? 14.917 -41.648 -21.251 1.00 24.52 245 ASP A N 1
ATOM 1768 C CA . ASP A 1 248 ? 15.564 -42.836 -20.622 1.00 28.04 245 ASP A CA 1
ATOM 1769 C C . ASP A 1 248 ? 15.682 -42.682 -19.116 1.00 25.41 245 ASP A C 1
ATOM 1770 O O . ASP A 1 248 ? 15.405 -43.656 -18.397 1.00 24.54 245 ASP A O 1
ATOM 1775 N N . ALA A 1 249 ? 16.104 -41.536 -18.632 1.00 23.82 246 ALA A N 1
ATOM 1776 C CA . ALA A 1 249 ? 16.165 -41.275 -17.196 1.00 24.27 246 ALA A CA 1
ATOM 1777 C C . ALA A 1 249 ? 14.760 -41.359 -16.560 1.00 26.41 246 ALA A C 1
ATOM 1778 O O . ALA A 1 249 ? 14.625 -41.788 -15.356 1.00 25.78 246 ALA A O 1
ATOM 1780 N N . PHE A 1 250 ? 13.730 -40.849 -17.226 1.00 26.41 247 PHE A N 1
ATOM 1781 C CA . PHE A 1 250 ? 12.320 -40.932 -16.738 1.00 26.25 247 PHE A CA 1
ATOM 1782 C C . PHE A 1 250 ? 11.949 -42.426 -16.616 1.00 25.17 247 PHE A C 1
ATOM 1783 O O . PHE A 1 250 ? 11.421 -42.865 -15.604 1.00 27.63 247 PHE A O 1
ATOM 1791 N N . LEU A 1 251 ? 12.189 -43.229 -17.657 1.00 24.26 248 LEU A N 1
ATOM 1792 C CA . LEU A 1 251 ? 11.846 -44.649 -17.612 1.00 23.88 248 LEU A CA 1
ATOM 1793 C C . LEU A 1 251 ? 12.712 -45.391 -16.551 1.00 24.89 248 LEU A C 1
ATOM 1794 O O . LEU A 1 251 ? 12.178 -46.303 -15.837 1.00 25.51 248 LEU A O 1
ATOM 1799 N N . THR A 1 252 ? 13.954 -44.990 -16.368 1.00 24.31 249 THR A N 1
ATOM 1800 C CA . THR A 1 252 ? 14.865 -45.652 -15.399 1.00 24.78 249 THR A CA 1
ATOM 1801 C C . THR A 1 252 ? 14.387 -45.361 -13.986 1.00 26.35 249 THR A C 1
ATOM 1802 O O . THR A 1 252 ? 14.312 -46.314 -13.178 1.00 24.72 249 THR A O 1
ATOM 1806 N N . LEU A 1 253 ? 14.016 -44.130 -13.725 1.00 25.49 250 LEU A N 1
ATOM 1807 C CA . LEU A 1 253 ? 13.491 -43.750 -12.404 1.00 25.56 250 LEU A CA 1
ATOM 1808 C C . LEU A 1 253 ? 12.161 -44.437 -12.143 1.00 25.48 250 LEU A C 1
ATOM 1809 O O . LEU A 1 253 ? 11.972 -44.994 -11.001 1.00 23.09 250 LEU A O 1
ATOM 1814 N N . ARG A 1 254 ? 11.312 -44.571 -13.165 1.00 23.93 251 ARG A N 1
ATOM 1815 C CA . ARG A 1 254 ? 10.098 -45.375 -13.016 1.00 25.19 251 ARG A CA 1
ATOM 1816 C C . ARG A 1 254 ? 10.472 -46.794 -12.536 1.00 26.62 251 ARG A C 1
ATOM 1817 O O . ARG A 1 254 ? 9.802 -47.307 -11.671 1.00 26.37 251 ARG A O 1
ATOM 1825 N N . GLY A 1 255 ? 11.388 -47.469 -13.212 1.00 25.65 252 GLY A N 1
ATOM 1826 C CA . GLY A 1 255 ? 11.787 -48.828 -12.860 1.00 25.66 252 GLY A CA 1
ATOM 1827 C C . GLY A 1 255 ? 12.375 -48.853 -11.479 1.00 25.88 252 GLY A C 1
ATOM 1828 O O . GLY A 1 255 ? 12.004 -49.723 -10.680 1.00 25.78 252 GLY A O 1
ATOM 1829 N N . LEU A 1 256 ? 13.188 -47.865 -11.123 1.00 26.05 253 LEU A N 1
ATOM 1830 C CA . LEU A 1 256 ? 13.871 -47.862 -9.813 1.00 27.92 253 LEU A CA 1
ATOM 1831 C C . LEU A 1 256 ? 12.804 -47.974 -8.708 1.00 28.85 253 LEU A C 1
ATOM 1832 O O . LEU A 1 256 ? 13.115 -48.455 -7.611 1.00 25.85 253 LEU A O 1
ATOM 1837 N N . ARG A 1 257 ? 11.660 -47.337 -8.877 1.00 26.07 254 ARG A N 1
ATOM 1838 C CA . ARG A 1 257 ? 10.622 -47.306 -7.801 1.00 28.55 254 ARG A CA 1
ATOM 1839 C C . ARG A 1 257 ? 10.213 -48.747 -7.378 1.00 28.44 254 ARG A C 1
ATOM 1840 O O . ARG A 1 257 ? 9.725 -48.858 -6.269 1.00 26.89 254 ARG A O 1
ATOM 1848 N N . THR A 1 258 ? 10.291 -49.767 -8.259 1.00 24.07 255 THR A N 1
ATOM 1849 C CA . THR A 1 258 ? 9.920 -51.133 -7.909 1.00 27.11 255 THR A CA 1
ATOM 1850 C C . THR A 1 258 ? 11.179 -52.022 -7.609 1.00 28.12 255 THR A C 1
ATOM 1851 O O . THR A 1 258 ? 10.989 -53.215 -7.488 1.00 28.39 255 THR A O 1
ATOM 1855 N N . LEU A 1 259 ? 12.406 -51.492 -7.568 1.00 26.89 256 LEU A N 1
ATOM 1856 C CA . LEU A 1 259 ? 13.657 -52.312 -7.521 1.00 28.53 256 LEU A CA 1
ATOM 1857 C C . LEU A 1 259 ? 13.558 -53.256 -6.312 1.00 27.25 256 LEU A C 1
ATOM 1858 O O . LEU A 1 259 ? 13.720 -54.449 -6.443 1.00 26.86 256 LEU A O 1
ATOM 1863 N N . ASP A 1 260 ? 13.217 -52.691 -5.198 1.00 26.07 257 ASP A N 1
ATOM 1864 C CA . ASP A 1 260 ? 13.125 -53.440 -3.929 1.00 29.34 257 ASP A CA 1
ATOM 1865 C C . ASP A 1 260 ? 12.013 -54.505 -3.976 1.00 29.57 257 ASP A C 1
ATOM 1866 O O . ASP A 1 260 ? 12.243 -55.642 -3.496 1.00 28.24 257 ASP A O 1
ATOM 1871 N N . ALA A 1 261 ? 10.803 -54.153 -4.464 1.00 26.94 258 ALA A N 1
ATOM 1872 C CA . ALA A 1 261 ? 9.690 -55.085 -4.617 1.00 25.93 258 ALA A CA 1
ATOM 1873 C C . ALA A 1 261 ? 10.081 -56.194 -5.577 1.00 26.50 258 ALA A C 1
ATOM 1874 O O . ALA A 1 261 ? 9.765 -57.418 -5.247 1.00 26.38 258 ALA A O 1
ATOM 1876 N N . ARG A 1 262 ? 10.773 -55.865 -6.669 1.00 23.45 259 ARG A N 1
ATOM 1877 C CA . ARG A 1 262 ? 11.176 -56.904 -7.663 1.00 21.90 259 ARG A CA 1
ATOM 1878 C C . ARG A 1 262 ? 12.184 -57.877 -6.997 1.00 23.19 259 ARG A C 1
ATOM 1879 O O . ARG A 1 262 ? 12.015 -59.089 -7.146 1.00 25.42 259 ARG A O 1
ATOM 1887 N N . LEU A 1 263 ? 13.258 -57.374 -6.362 1.00 22.94 260 LEU A N 1
ATOM 1888 C CA . LEU A 1 263 ? 14.371 -58.182 -5.822 1.00 24.27 260 LEU A CA 1
ATOM 1889 C C . LEU A 1 263 ? 13.829 -59.163 -4.782 1.00 24.01 260 LEU A C 1
ATOM 1890 O O . LEU A 1 263 ? 14.361 -60.277 -4.668 1.00 28.32 260 LEU A O 1
ATOM 1895 N N . ARG A 1 264 ? 12.793 -58.833 -4.051 1.00 24.65 261 ARG A N 1
ATOM 1896 C CA . ARG A 1 264 ? 12.235 -59.810 -3.078 1.00 26.99 261 ARG A CA 1
ATOM 1897 C C . ARG A 1 264 ? 11.732 -61.027 -3.809 1.00 27.25 261 ARG A C 1
ATOM 1898 O O . ARG A 1 264 ? 12.039 -62.102 -3.403 1.00 26.17 261 ARG A O 1
ATOM 1906 N N . VAL A 1 265 ? 11.073 -60.838 -4.930 1.00 23.18 262 VAL A N 1
ATOM 1907 C CA . VAL A 1 265 ? 10.570 -61.988 -5.693 1.00 22.92 262 VAL A CA 1
ATOM 1908 C C . VAL A 1 265 ? 11.743 -62.645 -6.388 1.00 25.42 262 VAL A C 1
ATOM 1909 O O . VAL A 1 265 ? 11.731 -63.909 -6.537 1.00 27.12 262 VAL A O 1
ATOM 1913 N N . HIS A 1 266 ? 12.625 -61.840 -7.016 1.00 23.76 263 HIS A N 1
ATOM 1914 C CA . HIS A 1 266 ? 13.737 -62.455 -7.764 1.00 24.44 263 HIS A CA 1
ATOM 1915 C C . HIS A 1 266 ? 14.466 -63.466 -6.814 1.00 24.32 263 HIS A C 1
ATOM 1916 O O . HIS A 1 266 ? 14.826 -64.560 -7.194 1.00 21.46 263 HIS A O 1
ATOM 1923 N N . GLN A 1 267 ? 14.717 -63.034 -5.604 1.00 24.21 264 GLN A N 1
ATOM 1924 C CA . GLN A 1 267 ? 15.535 -63.785 -4.620 1.00 28.05 264 GLN A CA 1
ATOM 1925 C C . GLN A 1 267 ? 14.765 -65.005 -4.098 1.00 28.95 264 GLN A C 1
ATOM 1926 O O . GLN A 1 267 ? 15.430 -66.053 -3.914 1.00 27.80 264 GLN A O 1
ATOM 1932 N N . GLU A 1 268 ? 13.485 -64.853 -3.785 1.00 29.59 265 GLU A N 1
ATOM 1933 C CA . GLU A 1 268 ? 12.646 -66.016 -3.446 1.00 32.77 265 GLU A CA 1
ATOM 1934 C C . GLU A 1 268 ? 12.717 -67.043 -4.597 1.00 31.21 265 GLU A C 1
ATOM 1935 O O . GLU A 1 268 ? 12.930 -68.223 -4.289 1.00 26.86 265 GLU A O 1
ATOM 1941 N N . ASN A 1 269 ? 12.572 -66.649 -5.867 1.00 27.23 266 ASN A N 1
ATOM 1942 C CA . ASN A 1 269 ? 12.660 -67.590 -7.020 1.00 29.47 266 ASN A CA 1
ATOM 1943 C C . ASN A 1 269 ? 14.082 -68.173 -7.080 1.00 28.25 266 ASN A C 1
ATOM 1944 O O . ASN A 1 269 ? 14.240 -69.362 -7.360 1.00 27.53 266 ASN A O 1
ATOM 1949 N N . ALA A 1 270 ? 15.124 -67.359 -6.918 1.00 27.77 267 ALA A N 1
ATOM 1950 C CA . ALA A 1 270 ? 16.493 -67.874 -7.073 1.00 27.03 267 ALA A CA 1
ATOM 1951 C C . ALA A 1 270 ? 16.793 -68.979 -6.009 1.00 29.47 267 ALA A C 1
ATOM 1952 O O . ALA A 1 270 ? 17.405 -69.988 -6.371 1.00 28.59 267 ALA A O 1
ATOM 1954 N N . ASP A 1 271 ? 16.371 -68.790 -4.766 1.00 29.44 268 ASP A N 1
ATOM 1955 C CA . ASP A 1 271 ? 16.570 -69.743 -3.626 1.00 33.00 268 ASP A CA 1
ATOM 1956 C C . ASP A 1 271 ? 15.897 -71.066 -3.988 1.00 32.48 268 ASP A C 1
ATOM 1957 O O . ASP A 1 271 ? 16.555 -72.091 -3.876 1.00 30.88 268 ASP A O 1
ATOM 1962 N N . ALA A 1 272 ? 14.707 -71.025 -4.585 1.00 30.68 269 ALA A N 1
ATOM 1963 C CA . ALA A 1 272 ? 13.984 -72.261 -4.953 1.00 29.67 269 ALA A CA 1
ATOM 1964 C C . ALA A 1 272 ? 14.722 -72.934 -6.082 1.00 28.15 269 ALA A C 1
ATOM 1965 O O . ALA A 1 272 ? 14.857 -74.143 -6.026 1.00 31.20 269 ALA A O 1
ATOM 1967 N N . ILE A 1 273 ? 15.219 -72.188 -7.053 1.00 29.51 270 ILE A N 1
ATOM 1968 C CA . ILE A 1 273 ? 15.863 -72.798 -8.235 1.00 27.25 270 ILE A CA 1
ATOM 1969 C C . ILE A 1 273 ? 17.224 -73.398 -7.854 1.00 27.63 270 ILE A C 1
ATOM 1970 O O . ILE A 1 273 ? 17.567 -74.484 -8.338 1.00 28.88 270 ILE A O 1
ATOM 1975 N N . ALA A 1 274 ? 17.991 -72.717 -7.016 1.00 28.46 271 ALA A N 1
ATOM 1976 C CA . ALA A 1 274 ? 19.311 -73.210 -6.554 1.00 32.44 271 ALA A CA 1
ATOM 1977 C C . ALA A 1 274 ? 19.078 -74.549 -5.842 1.00 30.24 271 ALA A C 1
ATOM 1978 O O . ALA A 1 274 ? 19.823 -75.456 -6.077 1.00 33.78 271 ALA A O 1
ATOM 1980 N N . GLU A 1 275 ? 18.000 -74.671 -5.092 1.00 32.60 272 GLU A N 1
ATOM 1981 C CA . GLU A 1 275 ? 17.718 -75.889 -4.321 1.00 34.60 272 GLU A CA 1
ATOM 1982 C C . GLU A 1 275 ? 17.338 -77.039 -5.267 1.00 35.81 272 GLU A C 1
ATOM 1983 O O . GLU A 1 275 ? 17.797 -78.122 -5.001 1.00 32.64 272 GLU A O 1
ATOM 1989 N N . LEU A 1 276 ? 16.612 -76.806 -6.359 1.00 28.77 273 LEU A N 1
ATOM 1990 C CA . LEU A 1 276 ? 16.364 -77.824 -7.389 1.00 31.03 273 LEU A CA 1
ATOM 1991 C C . LEU A 1 276 ? 17.709 -78.216 -8.028 1.00 32.34 273 LEU A C 1
ATOM 1992 O O . LEU A 1 276 ? 17.920 -79.442 -8.241 1.00 30.01 273 LEU A O 1
ATOM 1997 N N . LEU A 1 277 ? 18.550 -77.239 -8.449 1.00 28.43 274 LEU A N 1
ATOM 1998 C CA . LEU A 1 277 ? 19.701 -77.597 -9.326 1.00 28.66 274 LEU A CA 1
ATOM 1999 C C . LEU A 1 277 ? 20.837 -78.276 -8.518 1.00 29.99 274 LEU A C 1
ATOM 2000 O O . LEU A 1 277 ? 21.572 -79.137 -9.078 1.00 29.15 274 LEU A O 1
ATOM 2005 N N . ASP A 1 278 ? 21.047 -77.846 -7.282 1.00 32.60 275 ASP A N 1
ATOM 2006 C CA . ASP A 1 278 ? 22.223 -78.247 -6.459 1.00 35.79 275 ASP A CA 1
ATOM 2007 C C . ASP A 1 278 ? 22.103 -79.725 -5.990 1.00 35.08 275 ASP A C 1
ATOM 2008 O O . ASP A 1 278 ? 21.182 -80.054 -5.358 1.00 34.88 275 ASP A O 1
ATOM 2013 N N . GLY A 1 279 ? 22.960 -80.591 -6.503 1.00 41.58 276 GLY A N 1
ATOM 2014 C CA . GLY A 1 279 ? 22.916 -82.050 -6.271 1.00 47.37 276 GLY A CA 1
ATOM 2015 C C . GLY A 1 279 ? 21.913 -82.769 -7.178 1.00 49.87 276 GLY A C 1
ATOM 2016 O O . GLY A 1 279 ? 21.726 -83.931 -6.931 1.00 48.21 276 GLY A O 1
ATOM 2017 N N . HIS A 1 280 ? 21.224 -82.087 -8.123 1.00 45.91 277 HIS A N 1
ATOM 2018 C CA . HIS A 1 280 ? 20.384 -82.750 -9.143 1.00 41.24 277 HIS A CA 1
ATOM 2019 C C . HIS A 1 280 ? 21.283 -83.693 -9.931 1.00 37.39 277 HIS A C 1
ATOM 2020 O O . HIS A 1 280 ? 22.433 -83.336 -10.259 1.00 34.58 277 HIS A O 1
ATOM 2027 N N . ALA A 1 281 ? 20.712 -84.808 -10.361 1.00 38.95 278 ALA A N 1
ATOM 2028 C CA . ALA A 1 281 ? 21.453 -85.865 -11.081 1.00 42.03 278 ALA A CA 1
ATOM 2029 C C . ALA A 1 281 ? 22.010 -85.281 -12.381 1.00 43.30 278 ALA A C 1
ATOM 2030 O O . ALA A 1 281 ? 23.038 -85.699 -12.744 1.00 47.01 278 ALA A O 1
ATOM 2032 N N . MET A 1 282 ? 21.356 -84.325 -13.059 1.00 41.00 279 MET A N 1
ATOM 2033 C CA . MET A 1 282 ? 21.829 -83.832 -14.369 1.00 39.55 279 MET A CA 1
ATOM 2034 C C . MET A 1 282 ? 22.740 -82.603 -14.228 1.00 39.27 279 MET A C 1
ATOM 2035 O O . MET A 1 282 ? 23.153 -82.047 -15.262 1.00 41.75 279 MET A O 1
ATOM 2040 N N . VAL A 1 283 ? 23.103 -82.221 -13.015 1.00 37.19 280 VAL A N 1
ATOM 2041 C CA . VAL A 1 283 ? 23.846 -80.962 -12.778 1.00 36.67 280 VAL A CA 1
ATOM 2042 C C . VAL A 1 283 ? 25.154 -81.300 -12.076 1.00 37.21 280 VAL A C 1
ATOM 2043 O O . VAL A 1 283 ? 25.099 -81.708 -10.965 1.00 37.10 280 VAL A O 1
ATOM 2047 N N . ASN A 1 284 ? 26.282 -80.968 -12.652 1.00 39.59 281 ASN A N 1
ATOM 2048 C CA . ASN A 1 284 ? 27.588 -81.278 -12.017 1.00 42.08 281 ASN A CA 1
ATOM 2049 C C . ASN A 1 284 ? 28.011 -80.165 -11.064 1.00 44.81 281 ASN A C 1
ATOM 2050 O O . ASN A 1 284 ? 28.777 -80.458 -10.226 1.00 47.69 281 ASN A O 1
ATOM 2055 N N . GLN A 1 285 ? 27.591 -78.919 -11.222 1.00 42.39 282 GLN A N 1
ATOM 2056 C CA . GLN A 1 285 ? 28.046 -77.822 -10.328 1.00 40.19 282 GLN A CA 1
ATOM 2057 C C . GLN A 1 285 ? 27.080 -76.626 -10.483 1.00 38.39 282 GLN A C 1
ATOM 2058 O O . GLN A 1 285 ? 26.605 -76.385 -11.608 1.00 37.25 282 GLN A O 1
ATOM 2064 N N . VAL A 1 286 ? 26.692 -75.995 -9.384 1.00 35.04 283 VAL A N 1
ATOM 2065 C CA . VAL A 1 286 ? 25.984 -74.711 -9.357 1.00 31.93 283 VAL A CA 1
ATOM 2066 C C . VAL A 1 286 ? 26.924 -73.632 -8.863 1.00 33.93 283 VAL A C 1
ATOM 2067 O O . VAL A 1 286 ? 27.609 -73.849 -7.869 1.00 33.10 283 VAL A O 1
ATOM 2071 N N . TYR A 1 287 ? 26.936 -72.513 -9.572 1.00 30.63 284 TYR A N 1
ATOM 2072 C CA . TYR A 1 287 ? 27.641 -71.289 -9.180 1.00 30.20 284 TYR A CA 1
ATOM 2073 C C . TYR A 1 287 ? 26.610 -70.270 -8.718 1.00 31.37 284 TYR A C 1
ATOM 2074 O O . TYR A 1 287 ? 25.911 -69.632 -9.558 1.00 30.71 284 TYR A O 1
ATOM 2083 N N . PHE A 1 288 ? 26.498 -70.147 -7.403 1.00 30.64 285 PHE A N 1
ATOM 2084 C CA . PHE A 1 288 ? 25.507 -69.304 -6.698 1.00 28.38 285 PHE A CA 1
ATOM 2085 C C . PHE A 1 288 ? 26.002 -69.035 -5.306 1.00 28.55 285 PHE A C 1
ATOM 2086 O O . PHE A 1 288 ? 26.171 -69.975 -4.553 1.00 30.14 285 PHE A O 1
ATOM 2094 N N . PRO A 1 289 ? 26.213 -67.765 -4.938 1.00 31.42 286 PRO A N 1
ATOM 2095 C CA . PRO A 1 289 ? 26.796 -67.437 -3.645 1.00 30.37 286 PRO A CA 1
ATOM 2096 C C . PRO A 1 289 ? 25.916 -67.802 -2.436 1.00 31.11 286 PRO A C 1
ATOM 2097 O O . PRO A 1 289 ? 26.384 -67.790 -1.343 1.00 30.91 286 PRO A O 1
ATOM 2101 N N . GLY A 1 290 ? 24.642 -68.080 -2.661 1.00 28.83 287 GLY A N 1
ATOM 2102 C CA . GLY A 1 290 ? 23.739 -68.533 -1.601 1.00 29.51 287 GLY A CA 1
ATOM 2103 C C . GLY A 1 290 ? 24.116 -69.921 -1.083 1.00 29.30 287 GLY A C 1
ATOM 2104 O O . GLY A 1 290 ? 23.643 -70.307 -0.038 1.00 27.84 287 GLY A O 1
ATOM 2105 N N . LEU A 1 291 ? 24.753 -70.737 -1.900 1.00 27.80 288 LEU A N 1
ATOM 2106 C CA . LEU A 1 291 ? 25.130 -72.094 -1.434 1.00 29.07 288 LEU A CA 1
ATOM 2107 C C . LEU A 1 291 ? 26.337 -71.981 -0.473 1.00 29.50 288 LEU A C 1
ATOM 2108 O O . LEU A 1 291 ? 27.341 -71.376 -0.860 1.00 28.81 288 LEU A O 1
ATOM 2113 N N . ALA A 1 292 ? 26.318 -72.704 0.644 1.00 29.64 289 ALA A N 1
ATOM 2114 C CA . ALA A 1 292 ? 27.412 -72.726 1.671 1.00 30.32 289 ALA A CA 1
ATOM 2115 C C . ALA A 1 292 ? 28.655 -73.328 1.028 1.00 28.64 289 ALA A C 1
ATOM 2116 O O . ALA A 1 292 ? 29.738 -73.038 1.499 1.00 33.03 289 ALA A O 1
ATOM 2118 N N . THR A 1 293 ? 28.524 -74.097 -0.050 1.00 27.70 290 THR A N 1
ATOM 2119 C CA . THR A 1 293 ? 29.663 -74.770 -0.702 1.00 28.05 290 THR A CA 1
ATOM 2120 C C . THR A 1 293 ? 30.337 -73.836 -1.718 1.00 31.70 290 THR A C 1
ATOM 2121 O O . THR A 1 293 ? 31.411 -74.149 -2.180 1.00 31.83 290 THR A O 1
ATOM 2125 N N . HIS A 1 294 ? 29.732 -72.714 -2.085 1.00 32.65 291 HIS A N 1
ATOM 2126 C CA . HIS A 1 294 ? 30.299 -71.802 -3.108 1.00 29.37 291 HIS A CA 1
ATOM 2127 C C . HIS A 1 294 ? 31.450 -71.055 -2.464 1.00 26.88 291 HIS A C 1
ATOM 2128 O O . HIS A 1 294 ? 31.252 -70.325 -1.520 1.00 28.37 291 HIS A O 1
ATOM 2135 N N . PRO A 1 295 ? 32.643 -71.076 -3.054 1.00 27.84 292 PRO A N 1
ATOM 2136 C CA . PRO A 1 295 ? 33.723 -70.174 -2.641 1.00 30.62 292 PRO A CA 1
ATOM 2137 C C . PRO A 1 295 ? 33.318 -68.701 -2.716 1.00 31.66 292 PRO A C 1
ATOM 2138 O O . PRO A 1 295 ? 32.849 -68.314 -3.724 1.00 34.98 292 PRO A O 1
ATOM 2142 N N . GLY A 1 296 ? 33.304 -67.987 -1.598 1.00 31.71 293 GLY A N 1
ATOM 2143 C CA . GLY A 1 296 ? 32.744 -66.628 -1.498 1.00 31.85 293 GLY A CA 1
ATOM 2144 C C . GLY A 1 296 ? 31.459 -66.541 -0.754 1.00 30.34 293 GLY A C 1
ATOM 2145 O O . GLY A 1 296 ? 31.019 -65.391 -0.499 1.00 29.06 293 GLY A O 1
ATOM 2146 N N . HIS A 1 297 ? 30.911 -67.690 -0.312 1.00 29.93 294 HIS A N 1
ATOM 2147 C CA . HIS A 1 297 ? 29.578 -67.671 0.311 1.00 28.70 294 HIS A CA 1
ATOM 2148 C C . HIS A 1 297 ? 29.648 -66.770 1.528 1.00 28.57 294 HIS A C 1
ATOM 2149 O O . HIS A 1 297 ? 28.795 -65.859 1.661 1.00 28.16 294 HIS A O 1
ATOM 2156 N N . ALA A 1 298 ? 30.607 -66.982 2.420 1.00 29.44 295 ALA A N 1
ATOM 2157 C CA . ALA A 1 298 ? 30.623 -66.251 3.714 1.00 30.32 295 ALA A CA 1
ATOM 2158 C C . ALA A 1 298 ? 30.873 -64.773 3.452 1.00 27.88 295 ALA A C 1
ATOM 2159 O O . ALA A 1 298 ? 30.288 -63.939 4.144 1.00 27.88 295 ALA A O 1
ATOM 2161 N N . LEU A 1 299 ? 31.771 -64.455 2.532 1.00 27.60 296 LEU A N 1
ATOM 2162 C CA . LEU A 1 299 ? 32.015 -63.054 2.123 1.00 31.16 296 LEU A CA 1
ATOM 2163 C C . LEU A 1 299 ? 30.726 -62.404 1.548 1.00 30.37 296 LEU A C 1
ATOM 2164 O O . LEU A 1 299 ? 30.298 -61.287 1.958 1.00 28.37 296 LEU A O 1
ATOM 2169 N N . ALA A 1 300 ? 30.021 -63.145 0.708 1.00 27.71 297 ALA A N 1
ATOM 2170 C CA . ALA A 1 300 ? 28.758 -62.666 0.116 1.00 28.48 297 ALA A CA 1
ATOM 2171 C C . ALA A 1 300 ? 27.730 -62.411 1.209 1.00 27.96 297 ALA A C 1
ATOM 2172 O O . ALA A 1 300 ? 27.086 -61.372 1.141 1.00 26.86 297 ALA A O 1
ATOM 2174 N N . ALA A 1 301 ? 27.667 -63.264 2.259 1.00 26.83 298 ALA A N 1
ATOM 2175 C CA . ALA A 1 301 ? 26.674 -63.124 3.353 1.00 25.65 298 ALA A CA 1
ATOM 2176 C C . ALA A 1 301 ? 27.018 -61.863 4.148 1.00 29.02 298 ALA A C 1
ATOM 2177 O O . ALA A 1 301 ? 26.150 -61.263 4.688 1.00 29.28 298 ALA A O 1
ATOM 2179 N N . ARG A 1 302 ? 28.285 -61.463 4.180 1.00 31.02 299 ARG A N 1
ATOM 2180 C CA . ARG A 1 302 ? 28.747 -60.334 4.998 1.00 37.34 299 ARG A CA 1
ATOM 2181 C C . ARG A 1 302 ? 28.630 -59.004 4.166 1.00 35.44 299 ARG A C 1
ATOM 2182 O O . ARG A 1 302 ? 28.175 -58.024 4.727 1.00 36.16 299 ARG A O 1
ATOM 2190 N N . GLN A 1 303 ? 29.100 -58.912 2.924 1.00 26.07 300 GLN A N 1
ATOM 2191 C CA . GLN A 1 303 ? 29.192 -57.601 2.228 1.00 28.31 300 GLN A CA 1
ATOM 2192 C C . GLN A 1 303 ? 27.935 -57.319 1.353 1.00 28.77 300 GLN A C 1
ATOM 2193 O O . GLN A 1 303 ? 27.836 -56.257 0.817 1.00 29.93 300 GLN A O 1
ATOM 2199 N N . GLN A 1 304 ? 27.068 -58.296 1.166 1.00 29.24 301 GLN A N 1
ATOM 2200 C CA . GLN A 1 304 ? 25.786 -58.209 0.417 1.00 25.82 301 GLN A CA 1
ATOM 2201 C C . GLN A 1 304 ? 24.619 -58.400 1.388 1.00 27.79 301 GLN A C 1
ATOM 2202 O O . GLN A 1 304 ? 24.704 -59.238 2.275 1.00 29.58 301 GLN A O 1
ATOM 2208 N N . LYS A 1 305 ? 23.508 -57.760 1.083 1.00 29.31 302 LYS A N 1
ATOM 2209 C CA . LYS A 1 305 ? 22.241 -57.871 1.810 1.00 30.77 302 LYS A CA 1
ATOM 2210 C C . LYS A 1 305 ? 21.428 -59.082 1.290 1.00 29.87 302 LYS A C 1
ATOM 2211 O O . LYS A 1 305 ? 20.449 -59.445 1.887 1.00 33.23 302 LYS A O 1
ATOM 2217 N N . GLY A 1 306 ? 21.779 -59.645 0.159 1.00 25.17 303 GLY A N 1
ATOM 2218 C CA . GLY A 1 306 ? 21.159 -60.881 -0.270 1.00 24.57 303 GLY A CA 1
ATOM 2219 C C . GLY A 1 306 ? 22.014 -61.487 -1.333 1.00 24.22 303 GLY A C 1
ATOM 2220 O O . GLY A 1 306 ? 22.969 -60.791 -1.798 1.00 25.83 303 GLY A O 1
ATOM 2221 N N . PHE A 1 307 ? 21.681 -62.698 -1.758 1.00 24.58 304 PHE A N 1
ATOM 2222 C CA . PHE A 1 307 ? 22.592 -63.466 -2.631 1.00 28.78 304 PHE A CA 1
ATOM 2223 C C . PHE A 1 307 ? 22.278 -63.219 -4.098 1.00 29.11 304 PHE A C 1
ATOM 2224 O O . PHE A 1 307 ? 23.009 -63.730 -4.960 1.00 32.29 304 PHE A O 1
ATOM 2232 N N . GLY A 1 308 ? 21.252 -62.441 -4.366 1.00 30.81 305 GLY A N 1
ATOM 2233 C CA . GLY A 1 308 ? 20.865 -62.126 -5.765 1.00 31.94 305 GLY A CA 1
ATOM 2234 C C . GLY A 1 308 ? 20.055 -63.170 -6.500 1.00 28.95 305 GLY A C 1
ATOM 2235 O O . GLY A 1 308 ? 19.629 -64.234 -5.938 1.00 29.39 305 GLY A O 1
ATOM 2236 N N . ALA A 1 309 ? 19.980 -62.995 -7.793 1.00 26.16 306 ALA A N 1
ATOM 2237 C CA . ALA A 1 309 ? 19.128 -63.867 -8.594 1.00 27.19 306 ALA A CA 1
ATOM 2238 C C . ALA A 1 309 ? 19.837 -64.270 -9.883 1.00 27.00 306 ALA A C 1
ATOM 2239 O O . ALA A 1 309 ? 19.173 -64.726 -10.843 1.00 28.82 306 ALA A O 1
ATOM 2241 N N . MET A 1 310 ? 21.114 -63.982 -9.995 1.00 26.73 307 MET A N 1
ATOM 2242 C CA . MET A 1 310 ? 21.928 -64.611 -11.071 1.00 28.78 307 MET A CA 1
ATOM 2243 C C . MET A 1 310 ? 22.574 -65.926 -10.553 1.00 29.68 307 MET A C 1
ATOM 2244 O O . MET A 1 310 ? 23.149 -65.914 -9.451 1.00 26.47 307 MET A O 1
ATOM 2249 N N . MET A 1 311 ? 22.610 -66.949 -11.396 1.00 26.94 308 MET A N 1
ATOM 2250 C CA . MET A 1 311 ? 23.370 -68.163 -11.119 1.00 30.71 308 MET A CA 1
ATOM 2251 C C . MET A 1 311 ? 23.703 -68.841 -12.448 1.00 31.20 308 MET A C 1
ATOM 2252 O O . MET A 1 311 ? 23.005 -68.641 -13.470 1.00 33.47 308 MET A O 1
ATOM 2257 N N . SER A 1 312 ? 24.738 -69.617 -12.437 1.00 28.84 309 SER A N 1
ATOM 2258 C CA A SER A 1 312 ? 25.063 -70.510 -13.561 0.50 30.83 309 SER A CA 1
ATOM 2259 C CA B SER A 1 312 ? 25.132 -70.500 -13.554 0.50 27.95 309 SER A CA 1
ATOM 2260 C C . SER A 1 312 ? 25.215 -71.939 -13.042 1.00 29.55 309 SER A C 1
ATOM 2261 O O . SER A 1 312 ? 25.287 -72.140 -11.829 1.00 30.62 309 SER A O 1
ATOM 2266 N N . PHE A 1 313 ? 25.112 -72.903 -13.944 1.00 32.36 310 PHE A N 1
ATOM 2267 C CA . PHE A 1 313 ? 25.194 -74.324 -13.593 1.00 32.12 310 PHE A CA 1
ATOM 2268 C C . PHE A 1 313 ? 25.757 -75.036 -14.815 1.00 32.96 310 PHE A C 1
ATOM 2269 O O . PHE A 1 313 ? 25.617 -74.575 -15.957 1.00 34.26 310 PHE A O 1
ATOM 2277 N N . GLU A 1 314 ? 26.409 -76.139 -14.527 1.00 35.69 311 GLU A N 1
ATOM 2278 C CA . GLU A 1 314 ? 26.982 -77.066 -15.520 1.00 38.94 311 GLU A CA 1
ATOM 2279 C C . GLU A 1 314 ? 26.037 -78.243 -15.696 1.00 38.32 311 GLU A C 1
ATOM 2280 O O . GLU A 1 314 ? 25.803 -79.044 -14.770 1.00 36.09 311 GLU A O 1
ATOM 2286 N N . LEU A 1 315 ? 25.520 -78.338 -16.892 1.00 35.81 312 LEU A N 1
ATOM 2287 C CA . LEU A 1 315 ? 24.644 -79.454 -17.274 1.00 37.30 312 LEU A CA 1
ATOM 2288 C C . LEU A 1 315 ? 25.528 -80.587 -17.750 1.00 39.10 312 LEU A C 1
ATOM 2289 O O . LEU A 1 315 ? 26.409 -80.339 -18.564 1.00 38.42 312 LEU A O 1
ATOM 2294 N N . GLU A 1 316 ? 25.246 -81.785 -17.285 1.00 42.99 313 GLU A N 1
ATOM 2295 C CA . GLU A 1 316 ? 25.893 -83.020 -17.779 1.00 45.56 313 GLU A CA 1
ATOM 2296 C C . GLU A 1 316 ? 25.433 -83.266 -19.213 1.00 44.63 313 GLU A C 1
ATOM 2297 O O . GLU A 1 316 ? 24.207 -83.082 -19.477 1.00 43.91 313 GLU A O 1
ATOM 2303 N N . GLY A 1 317 ? 26.318 -83.750 -20.080 1.00 44.83 314 GLY A N 1
ATOM 2304 C CA . GLY A 1 317 ? 25.985 -84.213 -21.452 1.00 46.26 314 GLY A CA 1
ATOM 2305 C C . GLY A 1 317 ? 26.467 -83.249 -22.540 1.00 45.39 314 GLY A C 1
ATOM 2306 O O . GLY A 1 317 ? 26.061 -83.412 -23.659 1.00 48.68 314 GLY A O 1
ATOM 2307 N N . GLY A 1 318 ? 27.259 -82.232 -22.206 1.00 49.35 315 GLY A N 1
ATOM 2308 C CA . GLY A 1 318 ? 27.769 -81.233 -23.167 1.00 53.83 315 GLY A CA 1
ATOM 2309 C C . GLY A 1 318 ? 26.677 -80.528 -23.976 1.00 60.69 315 GLY A C 1
ATOM 2310 O O . GLY A 1 318 ? 25.496 -80.311 -23.484 1.00 50.47 315 GLY A O 1
ATOM 2311 N N . GLU A 1 319 ? 27.088 -80.134 -25.174 1.00 61.47 316 GLU A N 1
ATOM 2312 C CA . GLU A 1 319 ? 26.302 -79.342 -26.124 1.00 58.37 316 GLU A CA 1
ATOM 2313 C C . GLU A 1 319 ? 25.010 -80.091 -26.503 1.00 53.42 316 GLU A C 1
ATOM 2314 O O . GLU A 1 319 ? 23.942 -79.487 -26.504 1.00 54.26 316 GLU A O 1
ATOM 2320 N N . ALA A 1 320 ? 25.000 -81.365 -26.784 1.00 48.44 317 ALA A N 1
ATOM 2321 C CA . ALA A 1 320 ? 23.721 -82.013 -27.124 1.00 47.23 317 ALA A CA 1
ATOM 2322 C C . ALA A 1 320 ? 22.741 -81.875 -25.954 1.00 48.60 317 ALA A C 1
ATOM 2323 O O . ALA A 1 320 ? 21.532 -81.725 -26.200 1.00 45.86 317 ALA A O 1
ATOM 2325 N N . ALA A 1 321 ? 23.191 -82.037 -24.702 1.00 49.53 318 ALA A N 1
ATOM 2326 C CA . ALA A 1 321 ? 22.264 -81.876 -23.545 1.00 49.46 318 ALA A CA 1
ATOM 2327 C C . ALA A 1 321 ? 21.736 -80.419 -23.482 1.00 43.26 318 ALA A C 1
ATOM 2328 O O . ALA A 1 321 ? 20.554 -80.267 -23.202 1.00 40.89 318 ALA A O 1
ATOM 2330 N N . VAL A 1 322 ? 22.584 -79.415 -23.761 1.00 37.38 319 VAL A N 1
ATOM 2331 C CA . VAL A 1 322 ? 22.232 -77.986 -23.691 1.00 39.45 319 VAL A CA 1
ATOM 2332 C C . VAL A 1 322 ? 21.166 -77.713 -24.758 1.00 39.49 319 VAL A C 1
ATOM 2333 O O . VAL A 1 322 ? 20.116 -77.187 -24.401 1.00 38.53 319 VAL A O 1
ATOM 2337 N N . ARG A 1 323 ? 21.342 -78.193 -25.983 1.00 42.00 320 ARG A N 1
ATOM 2338 C CA . ARG A 1 323 ? 20.351 -77.977 -27.064 1.00 43.30 320 ARG A CA 1
ATOM 2339 C C . ARG A 1 323 ? 19.013 -78.595 -26.644 1.00 43.16 320 ARG A C 1
ATOM 2340 O O . ARG A 1 323 ? 17.964 -77.936 -26.797 1.00 42.21 320 ARG A O 1
ATOM 2348 N N . ALA A 1 324 ? 19.013 -79.802 -26.097 1.00 37.86 321 ALA A N 1
ATOM 2349 C CA . ALA A 1 324 ? 17.721 -80.406 -25.702 1.00 38.57 321 ALA A CA 1
ATOM 2350 C C . ALA A 1 324 ? 17.129 -79.607 -24.511 1.00 38.68 321 ALA A C 1
ATOM 2351 O O . ALA A 1 324 ? 15.899 -79.382 -24.439 1.00 37.43 321 ALA A O 1
ATOM 2353 N N . PHE A 1 325 ? 17.953 -79.224 -23.526 1.00 38.04 322 PHE A N 1
ATOM 2354 C CA . PHE A 1 325 ? 17.487 -78.383 -22.389 1.00 35.63 322 PHE A CA 1
ATOM 2355 C C . PHE A 1 325 ? 16.779 -77.130 -22.925 1.00 34.49 322 PHE A C 1
ATOM 2356 O O . PHE A 1 325 ? 15.624 -76.845 -22.479 1.00 36.23 322 PHE A O 1
ATOM 2364 N N . VAL A 1 326 ? 17.424 -76.325 -23.771 1.00 33.86 323 VAL A N 1
ATOM 2365 C CA . VAL A 1 326 ? 16.842 -74.993 -24.156 1.00 39.06 323 VAL A CA 1
ATOM 2366 C C . VAL A 1 326 ? 15.674 -75.139 -25.137 1.00 43.59 323 VAL A C 1
ATOM 2367 O O . VAL A 1 326 ? 14.724 -74.334 -25.019 1.00 41.43 323 VAL A O 1
ATOM 2371 N N . ASP A 1 327 ? 15.589 -76.251 -25.861 1.00 50.02 324 ASP A N 1
ATOM 2372 C CA . ASP A 1 327 ? 14.559 -76.460 -26.921 1.00 51.26 324 ASP A CA 1
ATOM 2373 C C . ASP A 1 327 ? 13.165 -76.168 -26.356 1.00 49.85 324 ASP A C 1
ATOM 2374 O O . ASP A 1 327 ? 12.656 -75.030 -26.599 1.00 65.70 324 ASP A O 1
ATOM 2379 N N . GLY A 1 328 ? 12.480 -76.979 -25.595 1.00 49.93 325 GLY A N 1
ATOM 2380 C CA . GLY A 1 328 ? 11.121 -76.399 -25.278 1.00 44.01 325 GLY A CA 1
ATOM 2381 C C . GLY A 1 328 ? 10.944 -75.432 -24.079 1.00 44.20 325 GLY A C 1
ATOM 2382 O O . GLY A 1 328 ? 9.884 -75.520 -23.443 1.00 42.07 325 GLY A O 1
ATOM 2383 N N . LEU A 1 329 ? 11.858 -74.513 -23.717 1.00 40.76 326 LEU A N 1
ATOM 2384 C CA . LEU A 1 329 ? 11.659 -73.675 -22.495 1.00 38.80 326 LEU A CA 1
ATOM 2385 C C . LEU A 1 329 ? 10.541 -72.673 -22.742 1.00 37.78 326 LEU A C 1
ATOM 2386 O O . LEU A 1 329 ? 10.602 -71.996 -23.730 1.00 41.34 326 LEU A O 1
ATOM 2391 N N . ARG A 1 330 ? 9.507 -72.679 -21.909 1.00 37.66 327 ARG A N 1
ATOM 2392 C CA . ARG A 1 330 ? 8.364 -71.765 -22.058 1.00 39.38 327 ARG A CA 1
ATOM 2393 C C . ARG A 1 330 ? 8.602 -70.481 -21.276 1.00 36.83 327 ARG A C 1
ATOM 2394 O O . ARG A 1 330 ? 7.967 -69.508 -21.635 1.00 38.61 327 ARG A O 1
ATOM 2402 N N . TYR A 1 331 ? 9.383 -70.459 -20.188 1.00 33.92 328 TYR A N 1
ATOM 2403 C CA . TYR A 1 331 ? 9.389 -69.259 -19.286 1.00 35.51 328 TYR A CA 1
ATOM 2404 C C . TYR A 1 331 ? 10.767 -68.634 -19.116 1.00 34.21 328 TYR A C 1
ATOM 2405 O O . TYR A 1 331 ? 10.953 -67.703 -18.331 1.00 38.18 328 TYR A O 1
ATOM 2414 N N . PHE A 1 332 ? 11.724 -69.120 -19.885 1.00 35.25 329 PHE A N 1
ATOM 2415 C CA . PHE A 1 332 ? 13.084 -68.575 -19.923 1.00 35.03 329 PHE A CA 1
ATOM 2416 C C . PHE A 1 332 ? 13.333 -68.264 -21.384 1.00 36.34 329 PHE A C 1
ATOM 2417 O O . PHE A 1 332 ? 13.378 -69.182 -22.171 1.00 40.98 329 PHE A O 1
ATOM 2425 N N . THR A 1 333 ? 13.504 -67.001 -21.689 1.00 37.27 330 THR A N 1
ATOM 2426 C CA . THR A 1 333 ? 13.863 -66.534 -23.040 1.00 33.28 330 THR A CA 1
ATOM 2427 C C . THR A 1 333 ? 15.370 -66.665 -23.248 1.00 32.41 330 THR A C 1
ATOM 2428 O O . THR A 1 333 ? 16.162 -66.082 -22.418 1.00 30.74 330 THR A O 1
ATOM 2432 N N . LEU A 1 334 ? 15.782 -67.278 -24.364 1.00 31.57 331 LEU A N 1
ATOM 2433 C CA . LEU A 1 334 ? 17.216 -67.364 -24.741 1.00 31.10 331 LEU A CA 1
ATOM 2434 C C . LEU A 1 334 ? 17.689 -66.021 -25.266 1.00 33.14 331 LEU A C 1
ATOM 2435 O O . LEU A 1 334 ? 17.329 -65.645 -26.436 1.00 31.72 331 LEU A O 1
ATOM 2440 N N . ALA A 1 335 ? 18.500 -65.316 -24.491 1.00 30.49 332 ALA A N 1
ATOM 2441 C CA . ALA A 1 335 ? 18.867 -63.929 -24.793 1.00 32.25 332 ALA A CA 1
ATOM 2442 C C . ALA A 1 335 ? 20.005 -63.514 -23.898 1.00 33.73 332 ALA A C 1
ATOM 2443 O O . ALA A 1 335 ? 20.260 -64.179 -22.868 1.00 36.84 332 ALA A O 1
ATOM 2445 N N . GLU A 1 336 ? 20.679 -62.471 -24.338 1.00 35.91 333 GLU A N 1
ATOM 2446 C CA . GLU A 1 336 ? 21.723 -61.757 -23.570 1.00 40.80 333 GLU A CA 1
ATOM 2447 C C . GLU A 1 336 ? 21.005 -60.770 -22.621 1.00 35.42 333 GLU A C 1
ATOM 2448 O O . GLU A 1 336 ? 19.801 -60.537 -22.718 1.00 37.92 333 GLU A O 1
ATOM 2454 N N . SER A 1 337 ? 21.792 -60.112 -21.817 1.00 34.17 334 SER A N 1
ATOM 2455 C CA . SER A 1 337 ? 21.390 -59.139 -20.779 1.00 32.85 334 SER A CA 1
ATOM 2456 C C . SER A 1 337 ? 20.833 -59.907 -19.563 1.00 32.89 334 SER A C 1
ATOM 2457 O O . SER A 1 337 ? 20.814 -61.191 -19.571 1.00 30.85 334 SER A O 1
ATOM 2460 N N . LEU A 1 338 ? 20.460 -59.155 -18.531 1.00 29.83 335 LEU A N 1
ATOM 2461 C CA . LEU A 1 338 ? 20.014 -59.777 -17.275 1.00 33.27 335 LEU A CA 1
ATOM 2462 C C . LEU A 1 338 ? 19.268 -58.708 -16.489 1.00 30.87 335 LEU A C 1
ATOM 2463 O O . LEU A 1 338 ? 19.303 -57.559 -16.908 1.00 29.67 335 LEU A O 1
ATOM 2468 N N . GLY A 1 339 ? 18.617 -59.088 -15.397 1.00 28.68 336 GLY A N 1
ATOM 2469 C CA . GLY A 1 339 ? 18.090 -58.111 -14.444 1.00 28.25 336 GLY A CA 1
ATOM 2470 C C . GLY A 1 339 ? 16.728 -57.571 -14.798 1.00 25.84 336 GLY A C 1
ATOM 2471 O O . GLY A 1 339 ? 16.249 -56.715 -14.042 1.00 31.05 336 GLY A O 1
ATOM 2472 N N . GLY A 1 340 ? 16.081 -58.162 -15.777 1.00 26.50 337 GLY A N 1
ATOM 2473 C CA . GLY A 1 340 ? 14.693 -57.812 -16.132 1.00 27.60 337 GLY A CA 1
ATOM 2474 C C . GLY A 1 340 ? 13.714 -58.659 -15.308 1.00 28.71 337 GLY A C 1
ATOM 2475 O O . GLY A 1 340 ? 14.116 -59.713 -14.754 1.00 25.43 337 GLY A O 1
ATOM 2476 N N . VAL A 1 341 ? 12.464 -58.268 -15.349 1.00 28.19 338 VAL A N 1
ATOM 2477 C CA . VAL A 1 341 ? 11.347 -58.951 -14.661 1.00 28.03 338 VAL A CA 1
ATOM 2478 C C . VAL A 1 341 ? 11.103 -60.311 -15.296 1.00 27.60 338 VAL A C 1
ATOM 2479 O O . VAL A 1 341 ? 10.722 -61.217 -14.558 1.00 26.37 338 VAL A O 1
ATOM 2483 N N . GLU A 1 342 ? 11.504 -60.524 -16.525 1.00 28.28 339 GLU A N 1
ATOM 2484 C CA . GLU A 1 342 ? 11.318 -61.831 -17.254 1.00 30.30 339 GLU A CA 1
ATOM 2485 C C . GLU A 1 342 ? 12.600 -62.674 -17.146 1.00 29.28 339 GLU A C 1
ATOM 2486 O O . GLU A 1 342 ? 13.725 -62.120 -17.189 1.00 28.65 339 GLU A O 1
ATOM 2492 N N . SER A 1 343 ? 12.425 -63.967 -16.884 1.00 27.42 340 SER A N 1
ATOM 2493 C CA . SER A 1 343 ? 13.539 -64.929 -16.784 1.00 29.30 340 SER A CA 1
ATOM 2494 C C . SER A 1 343 ? 14.168 -65.075 -18.180 1.00 29.60 340 SER A C 1
ATOM 2495 O O . SER A 1 343 ? 13.424 -65.204 -19.221 1.00 30.72 340 SER A O 1
ATOM 2498 N N . LEU A 1 344 ? 15.474 -65.100 -18.176 1.00 29.35 341 LEU A N 1
ATOM 2499 C CA . LEU A 1 344 ? 16.376 -65.314 -19.325 1.00 29.74 341 LEU A CA 1
ATOM 2500 C C . LEU A 1 344 ? 17.348 -66.455 -19.024 1.00 32.52 341 LEU A C 1
ATOM 2501 O O . LEU A 1 344 ? 17.727 -66.705 -17.865 1.00 31.68 341 LEU A O 1
ATOM 2506 N N . ILE A 1 345 ? 17.809 -67.061 -20.095 1.00 31.12 342 ILE A N 1
ATOM 2507 C CA . ILE A 1 345 ? 18.895 -68.050 -20.104 1.00 32.33 342 ILE A CA 1
ATOM 2508 C C . ILE A 1 345 ? 19.839 -67.645 -21.216 1.00 32.16 342 ILE A C 1
ATOM 2509 O O . ILE A 1 345 ? 19.396 -67.203 -22.305 1.00 32.94 342 ILE A O 1
ATOM 2514 N N . ALA A 1 346 ? 21.094 -67.848 -20.951 1.00 31.06 343 ALA A N 1
ATOM 2515 C CA . ALA A 1 346 ? 22.199 -67.664 -21.891 1.00 32.88 343 ALA A CA 1
ATOM 2516 C C . ALA A 1 346 ? 23.116 -68.876 -21.769 1.00 33.39 343 ALA A C 1
ATOM 2517 O O . ALA A 1 346 ? 23.249 -69.476 -20.669 1.00 33.55 343 ALA A O 1
ATOM 2519 N N . HIS A 1 347 ? 23.810 -69.195 -22.854 1.00 34.49 344 HIS A N 1
ATOM 2520 C CA . HIS A 1 347 ? 24.834 -70.266 -22.917 1.00 35.25 344 HIS A CA 1
ATOM 2521 C C . HIS A 1 347 ? 26.129 -69.547 -23.210 1.00 36.35 344 HIS A C 1
ATOM 2522 O O . HIS A 1 347 ? 26.319 -69.166 -24.363 1.00 35.00 344 HIS A O 1
ATOM 2529 N N . PRO A 1 348 ? 26.994 -69.293 -22.218 1.00 38.33 345 PRO A N 1
ATOM 2530 C CA . PRO A 1 348 ? 28.200 -68.497 -22.447 1.00 41.70 345 PRO A CA 1
ATOM 2531 C C . PRO A 1 348 ? 29.042 -68.986 -23.651 1.00 46.10 345 PRO A C 1
ATOM 2532 O O . PRO A 1 348 ? 29.381 -68.148 -24.470 1.00 44.75 345 PRO A O 1
ATOM 2536 N N . ALA A 1 349 ? 29.315 -70.278 -23.823 1.00 43.94 346 ALA A N 1
ATOM 2537 C CA . ALA A 1 349 ? 30.183 -70.743 -24.951 1.00 45.19 346 ALA A CA 1
ATOM 2538 C C . ALA A 1 349 ? 29.656 -70.269 -26.336 1.00 50.45 346 ALA A C 1
ATOM 2539 O O . ALA A 1 349 ? 30.439 -69.726 -27.074 1.00 52.14 346 ALA A O 1
ATOM 2541 N N . SER A 1 350 ? 28.358 -70.271 -26.633 1.00 49.08 347 SER A N 1
ATOM 2542 C CA . SER A 1 350 ? 27.811 -69.773 -27.922 1.00 46.76 347 SER A CA 1
ATOM 2543 C C . SER A 1 350 ? 27.291 -68.320 -27.872 1.00 50.72 347 SER A C 1
ATOM 2544 O O . SER A 1 350 ? 26.676 -67.878 -28.868 1.00 49.92 347 SER A O 1
ATOM 2547 N N . MET A 1 351 ? 27.399 -67.581 -26.763 1.00 49.57 348 MET A N 1
ATOM 2548 C CA . MET A 1 351 ? 26.674 -66.278 -26.639 1.00 47.39 348 MET A CA 1
ATOM 2549 C C . MET A 1 351 ? 27.645 -65.227 -26.060 1.00 48.70 348 MET A C 1
ATOM 2550 O O . MET A 1 351 ? 28.507 -64.759 -26.770 1.00 53.34 348 MET A O 1
ATOM 2555 N N . THR A 1 352 ? 27.702 -65.078 -24.764 1.00 48.56 349 THR A N 1
ATOM 2556 C CA . THR A 1 352 ? 28.552 -64.082 -24.062 1.00 49.07 349 THR A CA 1
ATOM 2557 C C . THR A 1 352 ? 30.057 -64.265 -24.305 1.00 46.35 349 THR A C 1
ATOM 2558 O O . THR A 1 352 ? 30.727 -63.283 -24.243 1.00 52.13 349 THR A O 1
ATOM 2562 N N . HIS A 1 353 ? 30.574 -65.458 -24.522 1.00 47.46 350 HIS A N 1
ATOM 2563 C CA . HIS A 1 353 ? 32.030 -65.777 -24.565 1.00 49.41 350 HIS A CA 1
ATOM 2564 C C . HIS A 1 353 ? 32.387 -66.454 -25.887 1.00 51.45 350 HIS A C 1
ATOM 2565 O O . HIS A 1 353 ? 33.423 -67.152 -25.921 1.00 49.65 350 HIS A O 1
ATOM 2572 N N . ALA A 1 354 ? 31.519 -66.322 -26.902 1.00 56.16 351 ALA A N 1
ATOM 2573 C CA . ALA A 1 354 ? 31.617 -67.024 -28.214 1.00 62.16 351 ALA A CA 1
ATOM 2574 C C . ALA A 1 354 ? 32.848 -66.495 -28.981 1.00 62.45 351 ALA A C 1
ATOM 2575 O O . ALA A 1 354 ? 33.571 -67.342 -29.556 1.00 61.56 351 ALA A O 1
ATOM 2577 N N . ALA A 1 355 ? 33.139 -65.188 -28.846 1.00 66.19 352 ALA A N 1
ATOM 2578 C CA . ALA A 1 355 ? 34.370 -64.472 -29.306 1.00 71.54 352 ALA A CA 1
ATOM 2579 C C . ALA A 1 355 ? 35.628 -65.234 -28.863 1.00 74.14 352 ALA A C 1
ATOM 2580 O O . ALA A 1 355 ? 36.437 -65.573 -29.702 1.00 78.63 352 ALA A O 1
ATOM 2582 N N . MET A 1 356 ? 35.763 -65.529 -27.578 1.00 76.92 353 MET A N 1
ATOM 2583 C CA . MET A 1 356 ? 36.910 -66.274 -27.006 1.00 72.29 353 MET A CA 1
ATOM 2584 C C . MET A 1 356 ? 37.163 -67.495 -27.884 1.00 70.72 353 MET A C 1
ATOM 2585 O O . MET A 1 356 ? 36.233 -67.850 -28.616 1.00 68.51 353 MET A O 1
ATOM 2590 N N . THR A 1 357 ? 38.302 -68.167 -27.692 1.00 67.90 354 THR A N 1
ATOM 2591 C CA . THR A 1 357 ? 38.647 -69.507 -28.239 1.00 68.20 354 THR A CA 1
ATOM 2592 C C . THR A 1 357 ? 38.350 -70.614 -27.219 1.00 71.62 354 THR A C 1
ATOM 2593 O O . THR A 1 357 ? 38.229 -70.266 -26.032 1.00 79.83 354 THR A O 1
ATOM 2597 N N . ALA A 1 358 ? 38.347 -71.892 -27.630 1.00 69.04 355 ALA A N 1
ATOM 2598 C CA . ALA A 1 358 ? 37.995 -73.070 -26.790 1.00 67.50 355 ALA A CA 1
ATOM 2599 C C . ALA A 1 358 ? 38.982 -73.204 -25.632 1.00 73.19 355 ALA A C 1
ATOM 2600 O O . ALA A 1 358 ? 38.502 -73.522 -24.498 1.00 69.68 355 ALA A O 1
ATOM 2602 N N . GLU A 1 359 ? 40.277 -72.962 -25.896 1.00 74.38 356 GLU A N 1
ATOM 2603 C CA . GLU A 1 359 ? 41.371 -73.034 -24.881 1.00 75.33 356 GLU A CA 1
ATOM 2604 C C . GLU A 1 359 ? 41.240 -71.849 -23.910 1.00 62.89 356 GLU A C 1
ATOM 2605 O O . GLU A 1 359 ? 41.465 -72.085 -22.760 1.00 59.15 356 GLU A O 1
ATOM 2611 N N . ALA A 1 360 ? 40.966 -70.622 -24.380 1.00 61.32 357 ALA A N 1
ATOM 2612 C CA . ALA A 1 360 ? 40.757 -69.395 -23.549 1.00 62.15 357 ALA A CA 1
ATOM 2613 C C . ALA A 1 360 ? 39.534 -69.582 -22.623 1.00 63.10 357 ALA A C 1
ATOM 2614 O O . ALA A 1 360 ? 39.654 -69.244 -21.420 1.00 58.18 357 ALA A O 1
ATOM 2616 N N . ARG A 1 361 ? 38.447 -70.183 -23.145 1.00 57.43 358 ARG A N 1
ATOM 2617 C CA . ARG A 1 361 ? 37.215 -70.537 -22.376 1.00 57.79 358 ARG A CA 1
ATOM 2618 C C . ARG A 1 361 ? 37.518 -71.636 -21.366 1.00 53.54 358 ARG A C 1
ATOM 2619 O O . ARG A 1 361 ? 37.056 -71.519 -20.241 1.00 55.86 358 ARG A O 1
ATOM 2627 N N . ALA A 1 362 ? 38.262 -72.663 -21.741 1.00 58.28 359 ALA A N 1
ATOM 2628 C CA . ALA A 1 362 ? 38.742 -73.713 -20.812 1.00 58.75 359 ALA A CA 1
ATOM 2629 C C . ALA A 1 362 ? 39.582 -73.067 -19.709 1.00 58.79 359 ALA A C 1
ATOM 2630 O O . ALA A 1 362 ? 39.476 -73.488 -18.533 1.00 60.72 359 ALA A O 1
ATOM 2632 N N . ALA A 1 363 ? 40.377 -72.060 -20.064 1.00 60.94 360 ALA A N 1
ATOM 2633 C CA . ALA A 1 363 ? 41.301 -71.394 -19.107 1.00 62.77 360 ALA A CA 1
ATOM 2634 C C . ALA A 1 363 ? 40.442 -70.613 -18.091 1.00 63.79 360 ALA A C 1
ATOM 2635 O O . ALA A 1 363 ? 40.723 -70.662 -16.905 1.00 67.28 360 ALA A O 1
ATOM 2637 N N . ALA A 1 364 ? 39.323 -70.030 -18.533 1.00 60.30 361 ALA A N 1
ATOM 2638 C CA . ALA A 1 364 ? 38.479 -69.153 -17.703 1.00 52.05 361 ALA A CA 1
ATOM 2639 C C . ALA A 1 364 ? 37.498 -70.004 -16.896 1.00 50.52 361 ALA A C 1
ATOM 2640 O O . ALA A 1 364 ? 36.701 -69.398 -16.214 1.00 51.76 361 ALA A O 1
ATOM 2642 N N . GLY A 1 365 ? 37.479 -71.337 -17.084 1.00 50.73 362 GLY A N 1
ATOM 2643 C CA . GLY A 1 365 ? 36.561 -72.257 -16.386 1.00 48.01 362 GLY A CA 1
ATOM 2644 C C . GLY A 1 365 ? 35.162 -72.244 -16.991 1.00 46.72 362 GLY A C 1
ATOM 2645 O O . GLY A 1 365 ? 34.240 -72.548 -16.296 1.00 50.24 362 GLY A O 1
ATOM 2646 N N . ILE A 1 366 ? 35.001 -71.877 -18.252 1.00 47.18 363 ILE A N 1
ATOM 2647 C CA . ILE A 1 366 ? 33.695 -71.793 -18.945 1.00 44.24 363 ILE A CA 1
ATOM 2648 C C . ILE A 1 366 ? 33.507 -73.075 -19.776 1.00 45.75 363 ILE A C 1
ATOM 2649 O O . ILE A 1 366 ? 33.962 -73.122 -20.924 1.00 46.88 363 ILE A O 1
ATOM 2654 N N . SER A 1 367 ? 32.784 -74.062 -19.288 1.00 41.98 364 SER A N 1
ATOM 2655 C CA . SER A 1 367 ? 32.515 -75.233 -20.129 1.00 42.40 364 SER A CA 1
ATOM 2656 C C . SER A 1 367 ? 31.366 -75.006 -21.123 1.00 45.37 364 SER A C 1
ATOM 2657 O O . SER A 1 367 ? 30.517 -74.125 -20.938 1.00 43.45 364 SER A O 1
ATOM 2660 N N . ASP A 1 368 ? 31.322 -75.891 -22.110 1.00 42.36 365 ASP A N 1
ATOM 2661 C CA . ASP A 1 368 ? 30.230 -76.118 -23.082 1.00 43.07 365 ASP A CA 1
ATOM 2662 C C . ASP A 1 368 ? 28.901 -76.487 -22.412 1.00 39.06 365 ASP A C 1
ATOM 2663 O O . ASP A 1 368 ? 27.856 -76.241 -23.058 1.00 39.64 365 ASP A O 1
ATOM 2668 N N . GLY A 1 369 ? 28.950 -77.081 -21.230 1.00 34.63 366 GLY A N 1
ATOM 2669 C CA . GLY A 1 369 ? 27.772 -77.409 -20.408 1.00 36.57 366 GLY A CA 1
ATOM 2670 C C . GLY A 1 369 ? 27.245 -76.247 -19.557 1.00 34.09 366 GLY A C 1
ATOM 2671 O O . GLY A 1 369 ? 26.196 -76.418 -18.984 1.00 34.60 366 GLY A O 1
ATOM 2672 N N . LEU A 1 370 ? 27.938 -75.129 -19.458 1.00 35.54 367 LEU A N 1
ATOM 2673 C CA . LEU A 1 370 ? 27.551 -74.035 -18.545 1.00 33.42 367 LEU A CA 1
ATOM 2674 C C . LEU A 1 370 ? 26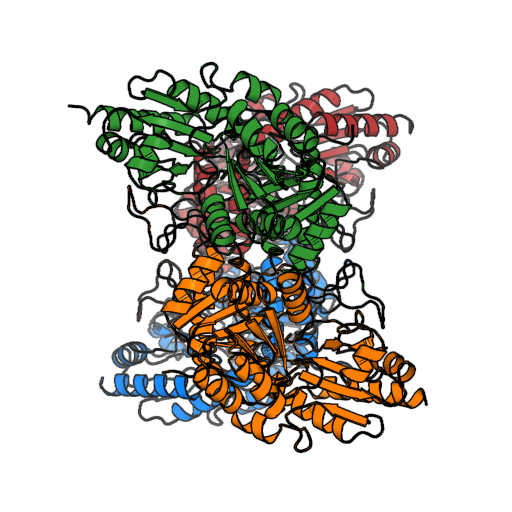.356 -73.269 -19.109 1.00 35.69 367 LEU A C 1
ATOM 2675 O O . LEU A 1 370 ? 26.409 -72.839 -20.269 1.00 36.50 367 LEU A O 1
ATOM 2680 N N . LEU A 1 371 ? 25.294 -73.143 -18.314 1.00 33.08 368 LEU A N 1
ATOM 2681 C CA . LEU A 1 371 ? 24.136 -72.269 -18.610 1.00 34.72 368 LEU A CA 1
ATOM 2682 C C . LEU A 1 371 ? 24.069 -71.207 -17.520 1.00 33.18 368 LEU A C 1
ATOM 2683 O O . LEU A 1 371 ? 24.270 -71.545 -16.316 1.00 32.84 368 LEU A O 1
ATOM 2688 N N . ARG A 1 372 ? 23.760 -69.992 -17.914 1.00 30.28 369 ARG A N 1
ATOM 2689 C CA . ARG A 1 372 ? 23.529 -68.871 -16.968 1.00 31.49 369 ARG A CA 1
ATOM 2690 C C . ARG A 1 372 ? 22.038 -68.505 -16.938 1.00 32.86 369 ARG A C 1
ATOM 2691 O O . ARG A 1 372 ? 21.403 -68.326 -18.024 1.00 31.31 369 ARG A O 1
ATOM 2699 N N . LEU A 1 373 ? 21.481 -68.404 -15.724 1.00 31.49 370 LEU A N 1
ATOM 2700 C CA . LEU A 1 373 ? 20.102 -67.961 -15.511 1.00 30.76 370 LEU A CA 1
ATOM 2701 C C . LEU A 1 373 ? 20.114 -66.547 -14.971 1.00 30.90 370 LEU A C 1
ATOM 2702 O O . LEU A 1 373 ? 20.790 -66.270 -14.005 1.00 27.98 370 LEU A O 1
ATOM 2707 N N . SER A 1 374 ? 19.274 -65.697 -15.557 1.00 31.14 371 SER A N 1
ATOM 2708 C CA . SER A 1 374 ? 18.751 -64.451 -14.949 1.00 29.39 371 SER A CA 1
ATOM 2709 C C . SER A 1 374 ? 17.336 -64.749 -14.521 1.00 27.94 371 SER A C 1
ATOM 2710 O O . SER A 1 374 ? 16.408 -64.830 -15.404 1.00 29.20 371 SER A O 1
ATOM 2713 N N . ILE A 1 375 ? 17.170 -64.982 -13.239 1.00 26.95 372 ILE A N 1
ATOM 2714 C CA . ILE A 1 375 ? 15.862 -65.418 -12.696 1.00 27.44 372 ILE A CA 1
ATOM 2715 C C . ILE A 1 375 ? 14.990 -64.177 -12.507 1.00 25.20 372 ILE A C 1
ATOM 2716 O O . ILE A 1 375 ? 15.415 -63.238 -11.844 1.00 23.95 372 ILE A O 1
ATOM 2721 N N . GLY A 1 376 ? 13.836 -64.183 -13.162 1.00 25.51 373 GLY A N 1
ATOM 2722 C CA . GLY A 1 376 ? 12.857 -63.097 -13.078 1.00 25.94 373 GLY A CA 1
ATOM 2723 C C . GLY A 1 376 ? 11.849 -63.271 -11.950 1.00 26.18 373 GLY A C 1
ATOM 2724 O O . GLY A 1 376 ? 12.174 -63.988 -10.964 1.00 26.92 373 GLY A O 1
ATOM 2725 N N . ILE A 1 377 ? 10.677 -62.655 -12.102 1.00 24.14 374 ILE A N 1
ATOM 2726 C CA . ILE A 1 377 ? 9.661 -62.523 -11.034 1.00 24.17 374 ILE A CA 1
ATOM 2727 C C . ILE A 1 377 ? 8.382 -63.255 -11.372 1.00 22.97 374 ILE A C 1
ATOM 2728 O O . ILE A 1 377 ? 7.364 -63.071 -10.650 1.00 26.23 374 ILE A O 1
ATOM 2733 N N . GLU A 1 378 ? 8.464 -64.229 -12.238 1.00 24.72 375 GLU A N 1
ATOM 2734 C CA . GLU A 1 378 ? 7.315 -65.135 -12.492 1.00 26.73 375 GLU A CA 1
ATOM 2735 C C . GLU A 1 378 ? 7.120 -66.043 -11.261 1.00 28.28 375 GLU A C 1
ATOM 2736 O O . GLU A 1 378 ? 8.013 -66.004 -10.329 1.00 29.30 375 GLU A O 1
ATOM 2742 N N . SER A 1 379 ? 6.024 -66.777 -11.156 1.00 29.06 376 SER A N 1
ATOM 2743 C CA A SER A 1 379 ? 5.793 -67.670 -9.974 0.50 32.57 376 SER A CA 1
ATOM 2744 C CA B SER A 1 379 ? 5.770 -67.685 -9.992 0.50 31.42 376 SER A CA 1
ATOM 2745 C C . SER A 1 379 ? 6.834 -68.798 -9.960 1.00 33.06 376 SER A C 1
ATOM 2746 O O . SER A 1 379 ? 7.118 -69.427 -11.029 1.00 30.83 376 SER A O 1
ATOM 2751 N N . ALA A 1 380 ? 7.432 -69.040 -8.814 1.00 33.16 377 ALA A N 1
ATOM 2752 C CA . ALA A 1 380 ? 8.482 -70.084 -8.686 1.00 34.03 377 ALA A CA 1
ATOM 2753 C C . ALA A 1 380 ? 8.013 -71.396 -9.310 1.00 32.41 377 ALA A C 1
ATOM 2754 O O . ALA A 1 380 ? 8.808 -72.090 -10.002 1.00 31.82 377 ALA A O 1
ATOM 2756 N N . GLU A 1 381 ? 6.777 -71.766 -9.071 1.00 34.13 378 GLU A N 1
ATOM 2757 C CA . GLU A 1 381 ? 6.352 -73.110 -9.492 1.00 38.72 378 GLU A CA 1
ATOM 2758 C C . GLU A 1 381 ? 6.412 -73.237 -11.029 1.00 35.85 378 GLU A C 1
ATOM 2759 O O . GLU A 1 381 ? 6.801 -74.283 -11.528 1.00 34.60 378 GLU A O 1
ATOM 2765 N N . ASP A 1 382 ? 6.086 -72.201 -11.777 1.00 33.22 379 ASP A N 1
ATOM 2766 C CA . ASP A 1 382 ? 6.143 -72.236 -13.245 1.00 34.69 379 ASP A CA 1
ATOM 2767 C C . ASP A 1 382 ? 7.626 -72.351 -13.633 1.00 33.61 379 ASP A C 1
ATOM 2768 O O . ASP A 1 382 ? 7.977 -73.114 -14.546 1.00 32.99 379 ASP A O 1
ATOM 2773 N N . LEU A 1 383 ? 8.503 -71.564 -13.006 1.00 31.21 380 LEU A N 1
ATOM 2774 C CA . LEU A 1 383 ? 9.933 -71.652 -13.377 1.00 32.37 380 LEU A CA 1
ATOM 2775 C C . LEU A 1 383 ? 10.498 -73.070 -13.050 1.00 30.65 380 LEU A C 1
ATOM 2776 O O . LEU A 1 383 ? 11.270 -73.619 -13.842 1.00 28.55 380 LEU A O 1
ATOM 2781 N N . LEU A 1 384 ? 10.108 -73.668 -11.937 1.00 29.45 381 LEU A N 1
ATOM 2782 C CA . LEU A 1 384 ? 10.644 -75.006 -11.535 1.00 31.20 381 LEU A CA 1
ATOM 2783 C C . LEU A 1 384 ? 10.108 -76.082 -12.486 1.00 33.20 381 LEU A C 1
ATOM 2784 O O . LEU A 1 384 ? 10.897 -76.948 -12.936 1.00 32.84 381 LEU A O 1
ATOM 2789 N N . ILE A 1 385 ? 8.853 -75.965 -12.891 1.00 36.13 382 ILE A N 1
ATOM 2790 C CA . ILE A 1 385 ? 8.258 -76.984 -13.803 1.00 36.00 382 ILE A CA 1
ATOM 2791 C C . ILE A 1 385 ? 9.055 -76.904 -15.097 1.00 36.91 382 ILE A C 1
ATOM 2792 O O . ILE A 1 385 ? 9.329 -77.952 -15.680 1.00 37.27 382 ILE A O 1
ATOM 2797 N N . ASP A 1 386 ? 9.302 -75.680 -15.589 1.00 34.88 383 ASP A N 1
ATOM 2798 C CA . ASP A 1 386 ? 10.004 -75.435 -16.864 1.00 34.41 383 ASP A CA 1
ATOM 2799 C C . ASP A 1 386 ? 11.412 -76.042 -16.741 1.00 33.46 383 ASP A C 1
ATOM 2800 O O . ASP A 1 386 ? 11.859 -76.748 -17.659 1.00 33.42 383 ASP 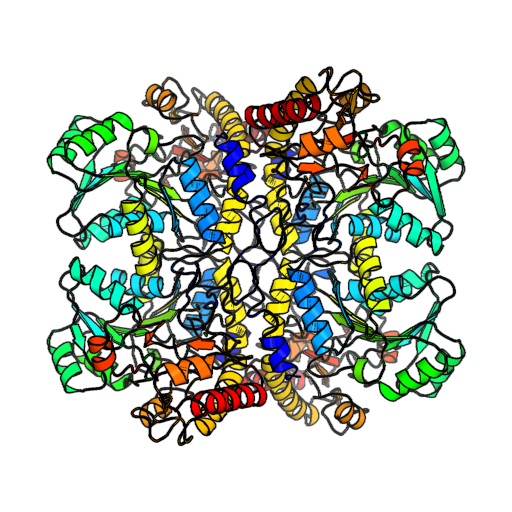A O 1
ATOM 2805 N N . LEU A 1 387 ? 12.144 -75.758 -15.673 1.00 32.81 384 LEU A N 1
ATOM 2806 C CA . LEU A 1 387 ? 13.530 -76.275 -15.547 1.00 33.51 384 LEU A CA 1
ATOM 2807 C C . LEU A 1 387 ? 13.589 -77.796 -15.381 1.00 34.38 384 LEU A C 1
ATOM 2808 O O . LEU A 1 387 ? 14.511 -78.419 -15.960 1.00 32.88 384 LEU A O 1
ATOM 2813 N N . ARG A 1 388 ? 12.686 -78.370 -14.608 1.00 37.18 385 ARG A N 1
ATOM 2814 C CA . ARG A 1 388 ? 12.544 -79.861 -14.456 1.00 42.50 385 ARG A CA 1
ATOM 2815 C C . ARG A 1 388 ? 12.299 -80.534 -15.803 1.00 40.19 385 ARG A C 1
ATOM 2816 O O . ARG A 1 388 ? 13.000 -81.505 -16.066 1.00 37.00 385 ARG A O 1
ATOM 2824 N N . ALA A 1 389 ? 11.452 -79.958 -16.659 1.00 40.71 386 ALA A N 1
ATOM 2825 C CA . ALA A 1 389 ? 11.212 -80.518 -18.005 1.00 38.33 386 ALA A CA 1
ATOM 2826 C C . ALA A 1 389 ? 12.476 -80.322 -18.870 1.00 38.75 386 ALA A C 1
ATOM 2827 O O . ALA A 1 389 ? 12.789 -81.252 -19.649 1.00 38.54 386 ALA A O 1
ATOM 2829 N N . GLY A 1 390 ? 13.240 -79.218 -18.736 1.00 37.48 387 GLY A N 1
ATOM 2830 C CA . GLY A 1 390 ? 14.519 -79.096 -19.491 1.00 36.37 387 GLY A CA 1
ATOM 2831 C C . GLY A 1 390 ? 15.531 -80.174 -19.026 1.00 36.40 387 GLY A C 1
ATOM 2832 O O . GLY A 1 390 ? 16.234 -80.784 -19.811 1.00 33.44 387 GLY A O 1
ATOM 2833 N N . LEU A 1 391 ? 15.621 -80.391 -17.740 1.00 37.25 388 LEU A N 1
ATOM 2834 C CA . LEU A 1 391 ? 16.521 -81.440 -17.204 1.00 40.93 388 LEU A CA 1
ATOM 2835 C C . LEU A 1 391 ? 16.118 -82.826 -17.745 1.00 39.13 388 LEU A C 1
ATOM 2836 O O . LEU A 1 391 ? 17.048 -83.580 -17.982 1.00 43.54 388 LEU A O 1
ATOM 2841 N N . SER A 1 392 ? 14.844 -83.205 -17.846 1.00 43.85 389 SER A N 1
ATOM 2842 C CA . SER A 1 392 ? 14.424 -84.507 -18.494 1.00 44.03 389 SER A CA 1
ATOM 2843 C C . SER A 1 392 ? 14.827 -84.533 -19.945 1.00 41.86 389 SER A C 1
ATOM 2844 O O . SER A 1 392 ? 15.312 -85.571 -20.333 1.00 43.29 389 SER A O 1
ATOM 2847 N N . ARG A 1 393 ? 14.623 -83.458 -20.690 1.00 37.94 390 ARG A N 1
ATOM 2848 C CA . ARG A 1 393 ? 15.030 -83.459 -22.097 1.00 38.63 390 ARG A CA 1
ATOM 2849 C C . ARG A 1 393 ? 16.549 -83.653 -22.184 1.00 42.26 390 ARG A C 1
ATOM 2850 O O . ARG A 1 393 ? 16.994 -84.449 -23.050 1.00 44.37 390 ARG A O 1
ATOM 2858 N N . ALA A 1 394 ? 17.349 -83.024 -21.326 1.00 41.32 391 ALA A N 1
ATOM 2859 C CA . ALA A 1 394 ? 18.819 -83.205 -21.349 1.00 41.35 391 ALA A CA 1
ATOM 2860 C C . ALA A 1 394 ? 19.156 -84.671 -21.031 1.00 42.43 391 ALA A C 1
ATOM 2861 O O . ALA A 1 394 ? 20.056 -85.245 -21.632 1.00 44.03 391 ALA A O 1
ATOM 2863 N N . GLU A 1 395 ? 18.506 -85.217 -20.032 1.00 42.45 392 GLU A N 1
ATOM 2864 C CA . GLU A 1 395 ? 18.761 -86.594 -19.590 1.00 47.81 392 GLU A CA 1
ATOM 2865 C C . GLU A 1 395 ? 18.458 -87.617 -20.713 1.00 51.48 392 GLU A C 1
ATOM 2866 O O . GLU A 1 395 ? 19.238 -88.539 -20.802 1.00 49.70 392 GLU A O 1
ATOM 2872 N N . ALA A 1 396 ? 17.445 -87.399 -21.571 1.00 51.66 393 ALA A N 1
ATOM 2873 C CA . ALA A 1 396 ? 17.050 -88.264 -22.708 1.00 47.74 393 ALA A CA 1
ATOM 2874 C C . ALA A 1 396 ? 18.179 -88.311 -23.725 1.00 48.38 393 ALA A C 1
ATOM 2875 O O . ALA A 1 396 ? 18.268 -89.303 -24.376 1.00 58.25 393 ALA A O 1
ATOM 2877 N N . THR A 1 397 ? 18.957 -87.252 -23.903 1.00 46.51 394 THR A N 1
ATOM 2878 C CA . THR A 1 397 ? 20.304 -87.220 -24.543 1.00 49.97 394 THR A CA 1
ATOM 2879 C C . THR A 1 397 ? 21.164 -88.235 -23.752 1.00 57.88 394 THR A C 1
ATOM 2880 O O . THR A 1 397 ? 20.655 -88.687 -22.732 1.00 69.81 394 THR A O 1
ATOM 2884 N N . LEU A 1 398 ? 22.426 -88.543 -24.021 1.00 59.32 395 LEU A N 1
ATOM 2885 C CA . LEU A 1 398 ? 23.243 -89.382 -23.026 1.00 60.60 395 LEU A CA 1
ATOM 2886 C C . LEU A 1 398 ? 23.382 -90.850 -23.494 1.00 56.14 395 LEU A C 1
ATOM 2887 O O . LEU A 1 398 ? 22.246 -91.430 -23.468 1.00 59.93 395 LEU A O 1
ATOM 2892 N N . PRO B 1 13 ? -3.249 -73.759 -16.949 1.00 97.53 10 PRO B N 1
ATOM 2893 C CA . PRO B 1 13 ? -2.226 -72.914 -17.612 1.00 99.67 10 PRO B CA 1
ATOM 2894 C C . PRO B 1 13 ? -0.932 -72.721 -16.780 1.00 85.49 10 PRO B C 1
ATOM 2895 O O . PRO B 1 13 ? -0.380 -73.728 -16.342 1.00 77.57 10 PRO B O 1
ATOM 2899 N N . CYS B 1 14 ? -0.437 -71.463 -16.772 1.00 73.50 11 CYS B N 1
ATOM 2900 C CA . CYS B 1 14 ? 0.578 -70.787 -15.896 1.00 64.62 11 CYS B CA 1
ATOM 2901 C C . CYS B 1 14 ? -0.174 -69.945 -14.848 1.00 57.92 11 CYS B C 1
ATOM 2902 O O . CYS B 1 14 ? -1.391 -69.755 -15.075 1.00 55.12 11 CYS B O 1
ATOM 2905 N N . THR B 1 15 ? 0.466 -69.438 -13.773 1.00 51.17 12 THR B N 1
ATOM 2906 C CA . THR B 1 15 ? -0.204 -68.507 -12.809 1.00 50.00 12 THR B CA 1
ATOM 2907 C C . THR B 1 15 ? -0.440 -67.084 -13.416 1.00 50.64 12 THR B C 1
ATOM 2908 O O . THR B 1 15 ? 0.113 -66.739 -14.540 1.00 40.92 12 THR B O 1
ATOM 2912 N N . ALA B 1 16 ? -1.210 -66.271 -12.676 1.00 49.86 13 ALA B N 1
ATOM 2913 C CA . ALA B 1 16 ? -1.523 -64.843 -12.961 1.00 52.24 13 ALA B CA 1
ATOM 2914 C C . ALA B 1 16 ? -0.234 -64.001 -12.925 1.00 43.65 13 ALA B C 1
ATOM 2915 O O . ALA B 1 16 ? -0.098 -63.093 -13.794 1.00 39.85 13 ALA B O 1
ATOM 2917 N N . ALA B 1 17 ? 0.650 -64.220 -11.927 1.00 41.49 14 ALA B N 1
ATOM 2918 C CA . ALA B 1 17 ? 1.936 -63.493 -11.841 1.00 37.30 14 ALA B CA 1
ATOM 2919 C C . ALA B 1 17 ? 2.711 -63.825 -13.131 1.00 34.04 14 ALA B C 1
ATOM 2920 O O . ALA B 1 17 ? 3.226 -62.920 -13.791 1.00 36.08 14 ALA B O 1
ATOM 2922 N N . THR B 1 18 ? 2.833 -65.108 -13.472 1.00 31.98 15 THR B N 1
ATOM 2923 C CA . THR B 1 18 ? 3.630 -65.493 -14.642 1.00 31.83 15 THR B CA 1
ATOM 2924 C C . THR B 1 18 ? 3.055 -64.812 -15.897 1.00 32.25 15 THR B C 1
ATOM 2925 O O . THR B 1 18 ? 3.834 -64.213 -16.713 1.00 31.25 15 THR B O 1
ATOM 2929 N N . ALA B 1 19 ? 1.742 -64.852 -16.071 1.00 32.82 16 ALA B N 1
ATOM 2930 C CA . ALA B 1 19 ? 1.061 -64.331 -17.296 1.00 35.20 16 ALA B CA 1
ATOM 2931 C C . ALA B 1 19 ? 1.239 -62.801 -17.408 1.00 33.17 16 ALA B C 1
ATOM 2932 O O . ALA B 1 19 ? 1.612 -62.328 -18.478 1.00 37.28 16 ALA B O 1
ATOM 2934 N N . ALA B 1 20 ? 1.160 -62.074 -16.290 1.00 34.52 17 ALA B N 1
ATOM 2935 C CA . ALA B 1 20 ? 1.343 -60.599 -16.241 1.00 36.38 17 ALA B CA 1
ATOM 2936 C C . ALA B 1 20 ? 2.813 -60.258 -16.556 1.00 33.24 17 ALA B C 1
ATOM 2937 O O . ALA B 1 20 ? 3.106 -59.372 -17.361 1.00 33.40 17 ALA B O 1
ATOM 2939 N N . VAL B 1 21 ? 3.726 -60.997 -15.942 1.00 31.57 18 VAL B N 1
ATOM 2940 C CA . VAL B 1 21 ? 5.162 -60.699 -16.056 1.00 31.63 18 VAL B CA 1
ATOM 2941 C C . VAL B 1 21 ? 5.580 -60.924 -17.478 1.00 29.69 18 VAL B C 1
ATOM 2942 O O . VAL B 1 21 ? 6.393 -60.127 -17.900 1.00 32.28 18 VAL B O 1
ATOM 2946 N N . ARG B 1 22 ? 5.082 -61.979 -18.119 1.00 31.49 19 ARG B N 1
ATOM 2947 C CA . ARG B 1 22 ? 5.468 -62.439 -19.495 1.00 32.84 19 ARG B CA 1
ATOM 2948 C C . ARG B 1 22 ? 4.477 -61.929 -20.560 1.00 35.40 19 ARG B C 1
ATOM 2949 O O . ARG B 1 22 ? 4.680 -62.288 -21.721 1.00 35.22 19 ARG B O 1
ATOM 2957 N N . ALA B 1 23 ? 3.672 -60.919 -20.284 1.00 34.27 20 ALA B N 1
ATOM 2958 C CA . ALA B 1 23 ? 2.619 -60.496 -21.255 1.00 40.60 20 ALA B CA 1
ATOM 2959 C C . ALA B 1 23 ? 3.229 -59.766 -22.478 1.00 42.41 20 ALA B C 1
ATOM 2960 O O . ALA B 1 23 ? 2.600 -59.733 -23.483 1.00 50.93 20 ALA B O 1
ATOM 2962 N N . GLY B 1 24 ? 4.475 -59.301 -22.443 1.00 38.53 21 GLY B N 1
ATOM 2963 C CA . GLY B 1 24 ? 5.159 -58.698 -23.611 1.00 42.90 21 GLY B CA 1
ATOM 2964 C C . GLY B 1 24 ? 6.102 -59.654 -24.385 1.00 43.32 21 GLY B C 1
ATOM 2965 O O . GLY B 1 24 ? 6.305 -59.425 -25.590 1.00 45.85 21 GLY B O 1
ATOM 2966 N N . ILE B 1 25 ? 6.689 -60.663 -23.719 1.00 37.99 22 ILE B N 1
ATOM 2967 C CA . ILE B 1 25 ? 8.023 -61.146 -24.078 1.00 41.63 22 ILE B CA 1
ATOM 2968 C C . ILE B 1 25 ? 7.887 -62.123 -25.238 1.00 38.49 22 ILE B C 1
ATOM 2969 O O . ILE B 1 25 ? 6.871 -62.753 -25.270 1.00 41.44 22 ILE B O 1
ATOM 2974 N N . ASP B 1 26 ? 8.783 -62.114 -26.228 1.00 44.12 23 ASP B N 1
ATOM 2975 C CA . ASP B 1 26 ? 8.676 -63.066 -27.389 1.00 57.28 23 ASP B CA 1
ATOM 2976 C C . ASP B 1 26 ? 7.337 -62.892 -28.140 1.00 51.78 23 ASP B C 1
ATOM 2977 O O . ASP B 1 26 ? 6.539 -63.840 -28.248 1.00 60.98 23 ASP B O 1
ATOM 2982 N N . ARG B 1 27 ? 6.976 -61.680 -28.462 1.00 50.02 24 ARG B N 1
ATOM 2983 C CA . ARG B 1 27 ? 5.729 -61.356 -29.216 1.00 52.18 24 ARG B CA 1
ATOM 2984 C C . ARG B 1 27 ? 6.124 -60.585 -30.496 1.00 51.47 24 ARG B C 1
ATOM 2985 O O . ARG B 1 27 ? 5.263 -60.317 -31.273 1.00 60.05 24 ARG B O 1
ATOM 2993 N N . ASP B 1 28 ? 7.401 -60.322 -30.757 1.00 50.62 25 ASP B N 1
ATOM 2994 C CA . ASP B 1 28 ? 7.838 -59.396 -31.835 1.00 43.80 25 ASP B CA 1
ATOM 2995 C C . ASP B 1 28 ? 8.337 -60.251 -32.977 1.00 43.89 25 ASP B C 1
ATOM 2996 O O . ASP B 1 28 ? 9.479 -60.661 -32.906 1.00 46.49 25 ASP B O 1
ATOM 3001 N N . THR B 1 29 ? 7.544 -60.378 -34.050 1.00 39.66 26 THR B N 1
ATOM 3002 C CA . THR B 1 29 ? 7.952 -61.134 -35.255 1.00 40.30 26 THR B CA 1
ATOM 3003 C C . THR B 1 29 ? 9.003 -60.323 -36.038 1.00 40.84 26 THR B C 1
ATOM 3004 O O . THR B 1 29 ? 9.717 -60.904 -36.816 1.00 42.89 26 THR B O 1
ATOM 3008 N N . ALA B 1 30 ? 9.118 -59.009 -35.876 1.00 36.39 27 ALA B N 1
ATOM 3009 C CA . ALA B 1 30 ? 10.025 -58.214 -36.743 1.00 36.95 27 ALA B CA 1
ATOM 3010 C C . ALA B 1 30 ? 11.475 -58.474 -36.289 1.00 37.50 27 ALA B C 1
ATOM 3011 O O . ALA B 1 30 ? 12.347 -58.669 -37.132 1.00 38.65 27 ALA B O 1
ATOM 3013 N N . TYR B 1 31 ? 11.775 -58.353 -35.002 1.00 35.47 28 TYR B N 1
ATOM 3014 C CA . TYR B 1 31 ? 13.204 -58.315 -34.579 1.00 37.13 28 TYR B CA 1
ATOM 3015 C C . TYR B 1 31 ? 13.503 -59.320 -33.466 1.00 36.97 28 TYR B C 1
ATOM 3016 O O . TYR B 1 31 ? 14.724 -59.387 -33.114 1.00 36.99 28 TYR B O 1
ATOM 3025 N N . GLY B 1 32 ? 12.479 -60.030 -32.947 1.00 35.20 29 GLY B N 1
ATOM 3026 C CA . GLY B 1 32 ? 12.609 -60.858 -31.737 1.00 39.71 29 GLY B CA 1
ATOM 3027 C C . GLY B 1 32 ? 12.885 -59.999 -30.481 1.00 42.82 29 GLY B C 1
ATOM 3028 O O . GLY B 1 32 ? 13.400 -60.573 -29.481 1.00 37.82 29 GLY B O 1
ATOM 3029 N N . ALA B 1 33 ? 12.512 -58.703 -30.493 1.00 33.77 30 ALA B N 1
ATOM 3030 C CA . ALA B 1 33 ? 12.655 -57.780 -29.348 1.00 35.45 30 ALA B CA 1
ATOM 3031 C C . ALA B 1 33 ? 11.988 -58.465 -28.157 1.00 38.02 30 ALA B C 1
ATOM 3032 O O . ALA B 1 33 ? 10.909 -59.021 -28.305 1.00 36.03 30 ALA B O 1
ATOM 3034 N N . VAL B 1 34 ? 12.653 -58.450 -27.012 1.00 37.38 31 VAL B N 1
ATOM 3035 C CA . VAL B 1 34 ? 12.095 -59.037 -25.781 1.00 36.93 31 VAL B CA 1
ATOM 3036 C C . VAL B 1 34 ? 10.898 -58.178 -25.323 1.00 36.32 31 VAL B C 1
ATOM 3037 O O . VAL B 1 34 ? 9.912 -58.710 -24.843 1.00 35.13 31 VAL B O 1
ATOM 3041 N N . THR B 1 35 ? 11.009 -56.884 -25.339 1.00 32.38 32 THR B N 1
ATOM 3042 C CA . THR B 1 35 ? 9.898 -55.981 -24.978 1.00 38.82 32 THR B CA 1
ATOM 3043 C C . THR B 1 35 ? 9.263 -55.503 -26.293 1.00 38.31 32 THR B C 1
ATOM 3044 O O . THR B 1 35 ? 9.963 -55.229 -27.240 1.00 35.45 32 THR B O 1
ATOM 3048 N N . PRO B 1 36 ? 7.938 -55.611 -26.452 1.00 37.08 33 PRO B N 1
ATOM 3049 C CA . PRO B 1 36 ? 7.258 -55.345 -27.728 1.00 40.82 33 PRO B CA 1
ATOM 3050 C C . PRO B 1 36 ? 7.397 -53.871 -28.156 1.00 39.63 33 PRO B C 1
ATOM 3051 O O . PRO B 1 36 ? 7.386 -52.947 -27.302 1.00 36.24 33 PRO B O 1
ATOM 3055 N N . PRO B 1 37 ? 7.658 -53.631 -29.450 1.00 40.98 34 PRO B N 1
ATOM 3056 C CA . PRO B 1 37 ? 7.736 -52.265 -30.009 1.00 39.91 34 PRO B CA 1
ATOM 3057 C C . PRO B 1 37 ? 6.461 -51.449 -29.811 1.00 37.54 34 PRO B C 1
ATOM 3058 O O . PRO B 1 37 ? 5.438 -52.044 -29.902 1.00 33.82 34 PRO B O 1
ATOM 3062 N N . ILE B 1 38 ? 6.584 -50.139 -29.547 1.00 31.50 35 ILE B N 1
ATOM 3063 C CA . ILE B 1 38 ? 5.422 -49.229 -29.372 1.00 29.76 35 ILE B CA 1
ATOM 3064 C C . ILE B 1 38 ? 4.885 -48.846 -30.746 1.00 27.65 35 ILE B C 1
ATOM 3065 O O . ILE B 1 38 ? 5.593 -48.240 -31.545 1.00 26.65 35 ILE B O 1
ATOM 3070 N N . VAL B 1 39 ? 3.700 -49.331 -31.073 1.00 26.91 36 VAL B N 1
ATOM 3071 C CA . VAL B 1 39 ? 3.089 -49.011 -32.380 1.00 28.73 36 VAL B CA 1
ATOM 3072 C C . VAL B 1 39 ? 2.221 -47.756 -32.209 1.00 25.94 36 VAL B C 1
ATOM 3073 O O . VAL B 1 39 ? 1.013 -47.848 -31.880 1.00 28.05 36 VAL B O 1
ATOM 3077 N N . LEU B 1 40 ? 2.834 -46.620 -32.396 1.00 27.62 37 LEU B N 1
ATOM 3078 C CA . LEU B 1 40 ? 2.136 -45.307 -32.362 1.00 30.00 37 LEU B CA 1
ATOM 3079 C C . LEU B 1 40 ? 1.269 -45.056 -33.608 1.00 30.01 37 LEU B C 1
ATOM 3080 O O . LEU B 1 40 ? 0.291 -44.256 -33.491 1.00 30.81 37 LEU B O 1
ATOM 3085 N N . SER B 1 41 ? 1.594 -45.668 -34.743 1.00 27.50 38 SER B N 1
ATOM 3086 C CA . SER B 1 41 ? 1.057 -45.359 -36.085 1.00 27.15 38 SER B CA 1
ATOM 3087 C C . SER B 1 41 ? -0.453 -45.240 -36.025 1.00 29.37 38 SER B C 1
ATOM 3088 O O . SER B 1 41 ? -1.033 -46.177 -35.507 1.00 27.91 38 SER B O 1
ATOM 3091 N N . SER B 1 42 ? -1.044 -44.160 -36.544 1.00 26.86 39 SER B N 1
ATOM 3092 C CA . SER B 1 42 ? -2.507 -43.984 -36.620 1.00 28.83 39 SER B CA 1
ATOM 3093 C C . SER B 1 42 ? -3.046 -44.950 -37.683 1.00 30.92 39 SER B C 1
ATOM 3094 O O . SER B 1 42 ? -4.185 -45.438 -37.534 1.00 27.72 39 SER B O 1
ATOM 3097 N N . ASN B 1 43 ? -2.264 -45.189 -38.769 1.00 29.22 40 ASN B N 1
ATOM 3098 C CA . ASN B 1 43 ? -2.734 -45.982 -39.934 1.00 30.86 40 ASN B CA 1
ATOM 3099 C C . ASN B 1 43 ? -1.711 -47.088 -40.276 1.00 29.63 40 ASN B C 1
ATOM 3100 O O . ASN B 1 43 ? -0.535 -47.023 -39.867 1.00 25.30 40 ASN B O 1
ATOM 3105 N N . PHE B 1 44 ? -2.211 -48.026 -41.052 1.00 28.75 41 PHE B N 1
ATOM 3106 C CA . PHE B 1 44 ? -1.578 -49.265 -41.582 1.00 32.10 41 PHE B CA 1
ATOM 3107 C C . PHE B 1 44 ? -1.938 -49.368 -43.079 1.00 31.98 41 PHE B C 1
ATOM 3108 O O . PHE B 1 44 ? -3.096 -49.092 -43.455 1.00 31.88 41 PHE B O 1
ATOM 3116 N N . SER B 1 45 ? -0.941 -49.719 -43.898 1.00 34.59 42 SER B N 1
ATOM 3117 C CA . SER B 1 45 ? -1.067 -49.947 -45.340 1.00 34.88 42 SER B CA 1
ATOM 3118 C C . SER B 1 45 ? -1.938 -51.176 -45.557 1.00 34.10 42 SER B C 1
ATOM 3119 O O . SER B 1 45 ? -1.989 -52.105 -44.700 1.00 32.26 42 SER B O 1
ATOM 3122 N N . PHE B 1 46 ? -2.706 -51.101 -46.629 1.00 33.44 43 PHE B N 1
ATOM 3123 C CA . PHE B 1 46 ? -3.271 -52.276 -47.329 1.00 37.79 43 PHE B CA 1
ATOM 3124 C C . PHE B 1 46 ? -2.139 -53.117 -47.933 1.00 38.36 43 PHE B C 1
ATOM 3125 O O . PHE B 1 46 ? -1.051 -52.594 -48.293 1.00 41.29 43 PHE B O 1
ATOM 3133 N N . ASP B 1 47 ? -2.358 -54.427 -47.998 1.00 46.54 44 ASP B N 1
ATOM 3134 C CA . ASP B 1 47 ? -1.263 -55.366 -48.349 1.00 51.56 44 ASP B CA 1
ATOM 3135 C C . ASP B 1 47 ? -1.022 -55.294 -49.860 1.00 52.96 44 ASP B C 1
ATOM 3136 O O . ASP B 1 47 ? 0.126 -55.246 -50.260 1.00 84.44 44 ASP B O 1
ATOM 3141 N N . GLY B 1 48 ? -2.030 -55.242 -50.671 1.00 50.88 45 GLY B N 1
ATOM 3142 C CA . GLY B 1 48 ? -2.007 -54.424 -51.925 1.00 43.07 45 GLY B CA 1
ATOM 3143 C C . GLY B 1 48 ? -3.454 -54.083 -52.265 1.00 41.43 45 GLY B C 1
ATOM 3144 O O . GLY B 1 48 ? -4.318 -54.160 -51.348 1.00 39.25 45 GLY B O 1
ATOM 3145 N N . PHE B 1 49 ? -3.803 -53.710 -53.485 1.00 46.40 46 PHE B N 1
ATOM 3146 C CA . PHE B 1 49 ? -5.220 -53.391 -53.790 1.00 44.66 46 PHE B CA 1
ATOM 3147 C C . PHE B 1 49 ? -6.209 -54.422 -53.176 1.00 46.50 46 PHE B C 1
ATOM 3148 O O . PHE B 1 49 ? -6.064 -55.649 -53.376 1.00 43.56 46 PHE B O 1
ATOM 3156 N N . GLY B 1 50 ? -7.196 -53.940 -52.388 1.00 44.76 47 GLY B N 1
ATOM 3157 C CA . GLY B 1 50 ? -8.327 -54.730 -51.847 1.00 42.42 47 GLY B CA 1
ATOM 3158 C C . GLY B 1 50 ? -7.984 -55.658 -50.673 1.00 45.74 47 GLY B C 1
ATOM 3159 O O . GLY B 1 50 ? -8.842 -56.482 -50.367 1.00 47.75 47 GLY B O 1
ATOM 3160 N N . ASN B 1 51 ? -6.805 -55.580 -50.028 1.00 44.01 48 ASN B N 1
ATOM 3161 C CA . ASN B 1 51 ? -6.314 -56.561 -49.013 1.00 43.64 48 ASN B CA 1
ATOM 3162 C C . ASN B 1 51 ? -5.943 -55.798 -47.732 1.00 44.50 48 ASN B C 1
ATOM 3163 O O . ASN B 1 51 ? -4.733 -55.402 -47.569 1.00 41.21 48 ASN B O 1
ATOM 3168 N N . LYS B 1 52 ? -6.970 -55.505 -46.943 1.00 44.12 49 LYS B N 1
ATOM 3169 C CA . LYS B 1 52 ? -6.834 -54.930 -45.599 1.00 45.87 49 LYS B CA 1
ATOM 3170 C C . LYS B 1 52 ? -5.994 -55.940 -44.801 1.00 41.90 49 LYS B C 1
ATOM 3171 O O . LYS B 1 52 ? -6.251 -57.127 -44.905 1.00 40.80 49 LYS B O 1
ATOM 3177 N N . ARG B 1 53 ? -5.023 -55.464 -44.025 1.00 39.60 50 ARG B N 1
ATOM 3178 C CA . ARG B 1 53 ? -4.280 -56.319 -43.078 1.00 39.42 50 ARG B CA 1
ATOM 3179 C C . ARG B 1 53 ? -5.122 -56.520 -41.812 1.00 41.71 50 ARG B C 1
ATOM 3180 O O . ARG B 1 53 ? -6.260 -55.970 -41.714 1.00 40.89 50 ARG B O 1
ATOM 3188 N N . GLN B 1 54 ? -4.500 -57.124 -40.798 1.00 41.22 51 GLN B N 1
ATOM 3189 C CA . GLN B 1 54 ? -5.172 -57.312 -39.515 1.00 39.61 51 GLN B CA 1
ATOM 3190 C C . GLN B 1 54 ? -5.555 -55.915 -38.948 1.00 37.08 51 GLN B C 1
ATOM 3191 O O . GLN B 1 54 ? -6.637 -55.777 -38.462 1.00 34.91 51 GLN B O 1
ATOM 3197 N N . TYR B 1 55 ? -4.669 -54.923 -39.001 1.00 32.72 52 TYR B N 1
ATOM 3198 C CA . TYR B 1 55 ? -4.886 -53.551 -38.509 1.00 35.05 52 TYR B CA 1
ATOM 3199 C C . TYR B 1 55 ? -5.013 -52.623 -39.711 1.00 34.67 52 TYR B C 1
ATOM 3200 O O . TYR B 1 55 ? -4.273 -52.884 -40.720 1.00 36.35 52 TYR B O 1
ATOM 3209 N N . ASP B 1 56 ? -5.878 -51.601 -39.610 1.00 33.93 53 ASP B N 1
ATOM 3210 C CA . ASP B 1 56 ? -6.002 -50.534 -40.658 1.00 38.94 53 ASP B CA 1
ATOM 3211 C C . ASP B 1 56 ? -5.932 -49.118 -40.005 1.00 36.20 53 ASP B C 1
ATOM 3212 O O . ASP B 1 56 ? -5.407 -48.153 -40.658 1.00 33.05 53 ASP B O 1
ATOM 3217 N N . TYR B 1 57 ? -6.481 -48.957 -38.799 1.00 33.02 54 TYR B N 1
ATOM 3218 C CA . TYR B 1 57 ? -6.676 -47.602 -38.192 1.00 38.01 54 TYR B CA 1
ATOM 3219 C C . TYR B 1 57 ? -6.681 -47.712 -36.658 1.00 34.83 54 TYR B C 1
ATOM 3220 O O . TYR B 1 57 ? -7.562 -48.507 -36.137 1.00 34.50 54 TYR B O 1
ATOM 3229 N N . THR B 1 58 ? -5.810 -46.958 -35.968 1.00 33.80 55 THR B N 1
ATOM 3230 C CA . THR B 1 58 ? -5.622 -47.169 -34.538 1.00 33.23 55 THR B CA 1
ATOM 3231 C C . THR B 1 58 ? -6.916 -46.905 -33.739 1.00 32.36 55 THR B C 1
ATOM 3232 O O . THR B 1 58 ? -7.039 -47.601 -32.737 1.00 29.64 55 THR B O 1
ATOM 3236 N N . ARG B 1 59 ? -7.852 -46.091 -34.196 1.00 33.13 56 ARG B N 1
ATOM 3237 C CA . ARG B 1 59 ? -9.041 -45.810 -33.381 1.00 35.79 56 ARG B CA 1
ATOM 3238 C C . ARG B 1 59 ? -9.770 -47.160 -33.214 1.00 39.03 56 ARG B C 1
ATOM 3239 O O . ARG B 1 59 ? -10.365 -47.354 -32.121 1.00 35.85 56 ARG B O 1
ATOM 3247 N N . SER B 1 60 ? -9.768 -48.028 -34.255 1.00 37.42 57 SER B N 1
ATOM 3248 C CA A SER B 1 60 ? -10.606 -49.264 -34.256 0.50 37.04 57 SER B CA 1
ATOM 3249 C CA B SER B 1 60 ? -10.596 -49.256 -34.314 0.50 36.48 57 SER B CA 1
ATOM 3250 C C . SER B 1 60 ? -9.819 -50.421 -33.631 1.00 38.59 57 SER B C 1
ATOM 3251 O O . SER B 1 60 ? -10.442 -51.132 -32.873 1.00 40.19 57 SER B O 1
ATOM 3256 N N . GLY B 1 61 ? -8.506 -50.544 -33.899 1.00 33.63 58 GLY B N 1
ATOM 3257 C CA . GLY B 1 61 ? -7.591 -51.634 -33.474 1.00 30.82 58 GLY B CA 1
ATOM 3258 C C . GLY B 1 61 ? -6.120 -51.178 -33.548 1.00 30.44 58 GLY B C 1
ATOM 3259 O O . GLY B 1 61 ? -5.710 -50.551 -34.557 1.00 31.07 58 GLY B O 1
ATOM 3260 N N . ASN B 1 62 ? -5.305 -51.516 -32.559 1.00 27.83 59 ASN B N 1
ATOM 3261 C CA . ASN B 1 62 ? -3.856 -51.175 -32.511 1.00 27.50 59 ASN B CA 1
ATOM 3262 C C . ASN B 1 62 ? -3.181 -52.281 -31.728 1.00 29.05 59 ASN B C 1
ATOM 3263 O O . ASN B 1 62 ? -3.734 -52.682 -30.696 1.00 24.67 59 ASN B O 1
ATOM 3268 N N . PRO B 1 63 ? -2.059 -52.863 -32.239 1.00 30.04 60 PRO B N 1
ATOM 3269 C CA . PRO B 1 63 ? -1.435 -54.020 -31.596 1.00 30.08 60 PRO B CA 1
ATOM 3270 C C . PRO B 1 63 ? -0.879 -53.772 -30.202 1.00 27.05 60 PRO B C 1
ATOM 3271 O O . PRO B 1 63 ? -0.885 -54.726 -29.386 1.00 26.01 60 PRO B O 1
ATOM 3275 N N . THR B 1 64 ? -0.341 -52.597 -29.957 1.00 26.64 61 THR B N 1
ATOM 3276 C CA . THR B 1 64 ? 0.185 -52.269 -28.604 1.00 27.01 61 THR B CA 1
ATOM 3277 C C . THR B 1 64 ? -1.008 -52.220 -27.608 1.00 28.51 61 THR B C 1
ATOM 3278 O O . THR B 1 64 ? -0.946 -52.828 -26.483 1.00 26.15 61 THR B O 1
ATOM 3282 N N . ARG B 1 65 ? -2.114 -51.613 -28.020 1.00 25.29 62 ARG B N 1
ATOM 3283 C CA . ARG B 1 65 ? -3.323 -51.565 -27.169 1.00 26.51 62 ARG B CA 1
ATOM 3284 C C . ARG B 1 65 ? -3.882 -53.007 -26.935 1.00 28.30 62 ARG B C 1
ATOM 3285 O O . ARG B 1 65 ? -4.267 -53.323 -25.820 1.00 27.80 62 ARG B O 1
ATOM 3293 N N . ASP B 1 66 ? -3.957 -53.831 -27.975 1.00 28.68 63 ASP B N 1
ATOM 3294 C CA . ASP B 1 66 ? -4.535 -55.171 -27.931 1.00 29.19 63 ASP B CA 1
ATOM 3295 C C . ASP B 1 66 ? -3.661 -56.035 -27.056 1.00 31.59 63 ASP B C 1
ATOM 3296 O O . ASP B 1 66 ? -4.210 -56.883 -26.456 1.00 28.27 63 ASP B O 1
ATOM 3301 N N . LEU B 1 67 ? -2.338 -55.878 -27.040 1.00 30.10 64 LEU B N 1
ATOM 3302 C CA . LEU B 1 67 ? -1.553 -56.702 -26.076 1.00 32.31 64 LEU B CA 1
ATOM 3303 C C . LEU B 1 67 ? -2.034 -56.438 -24.645 1.00 31.20 64 LEU B C 1
ATOM 3304 O O . LEU B 1 67 ? -2.042 -57.319 -23.878 1.00 25.58 64 LEU B O 1
ATOM 3309 N N . LEU B 1 68 ? -2.353 -55.190 -24.285 1.00 24.92 65 LEU B N 1
ATOM 3310 C CA . LEU B 1 68 ? -2.800 -54.946 -22.926 1.00 24.48 65 LEU B CA 1
ATOM 3311 C C . LEU B 1 68 ? -4.189 -55.526 -22.757 1.00 25.12 65 LEU B C 1
ATOM 3312 O O . LEU B 1 68 ? -4.502 -56.089 -21.710 1.00 23.79 65 LEU B O 1
ATOM 3317 N N . GLY B 1 69 ? -5.073 -55.282 -23.712 1.00 24.12 66 GLY B N 1
ATOM 3318 C CA . GLY B 1 69 ? -6.394 -55.952 -23.676 1.00 26.37 66 GLY B CA 1
ATOM 3319 C C . GLY B 1 69 ? -6.350 -57.449 -23.437 1.00 26.29 66 GLY B C 1
ATOM 3320 O O . GLY B 1 69 ? -7.131 -58.007 -22.599 1.00 24.63 66 GLY B O 1
ATOM 3321 N N . GLU B 1 70 ? -5.520 -58.113 -24.204 1.00 25.95 67 GLU B N 1
ATOM 3322 C CA . GLU B 1 70 ? -5.332 -59.554 -24.094 1.00 29.70 67 GLU B CA 1
ATOM 3323 C C . GLU B 1 70 ? -4.727 -59.877 -22.735 1.00 27.08 67 GLU B C 1
ATOM 3324 O O . GLU B 1 70 ? -5.172 -60.843 -22.124 1.00 27.37 67 GLU B O 1
ATOM 3330 N N . ALA B 1 71 ? -3.718 -59.156 -22.245 1.00 25.93 68 ALA B N 1
ATOM 3331 C CA . ALA B 1 71 ? -3.170 -59.524 -20.924 1.00 25.04 68 ALA B CA 1
ATOM 3332 C C . ALA B 1 71 ? -4.295 -59.346 -19.877 1.00 27.82 68 ALA B C 1
ATOM 3333 O O . ALA B 1 71 ? -4.394 -60.214 -18.994 1.00 21.56 68 ALA B O 1
ATOM 3335 N N . LEU B 1 72 ? -5.092 -58.264 -19.919 1.00 25.57 69 LEU B N 1
ATOM 3336 C CA . LEU B 1 72 ? -6.135 -58.134 -18.885 1.00 27.92 69 LEU B CA 1
ATOM 3337 C C . LEU B 1 72 ? -7.242 -59.186 -19.069 1.00 27.76 69 LEU B C 1
ATOM 3338 O O . LEU B 1 72 ? -7.777 -59.693 -18.069 1.00 26.88 69 LEU B O 1
ATOM 3343 N N . ALA B 1 73 ? -7.563 -59.558 -20.293 1.00 27.06 70 ALA B N 1
ATOM 3344 C CA . ALA B 1 73 ? -8.610 -60.570 -20.490 1.00 26.84 70 ALA B CA 1
ATOM 3345 C C . ALA B 1 73 ? -8.125 -61.907 -19.884 1.00 30.95 70 ALA B C 1
ATOM 3346 O O . ALA B 1 73 ? -8.953 -62.591 -19.255 1.00 29.15 70 ALA B O 1
ATOM 3348 N N . GLU B 1 74 ? -6.859 -62.236 -20.083 1.00 29.37 71 GLU B N 1
ATOM 3349 C CA . GLU B 1 74 ? -6.205 -63.453 -19.539 1.00 31.67 71 GLU B CA 1
ATOM 3350 C C . GLU B 1 74 ? -6.202 -63.420 -17.997 1.00 31.28 71 GLU B C 1
ATOM 3351 O O . GLU B 1 74 ? -6.577 -64.402 -17.395 1.00 29.19 71 GLU B O 1
ATOM 3357 N N . LEU B 1 75 ? -5.850 -62.344 -17.337 1.00 29.57 72 LEU B N 1
ATOM 3358 C CA . LEU B 1 75 ? -5.867 -62.285 -15.860 1.00 28.45 72 LEU B CA 1
ATOM 3359 C C . LEU B 1 75 ? -7.306 -62.386 -15.365 1.00 27.11 72 LEU B C 1
ATOM 3360 O O . LEU B 1 75 ? -7.476 -62.896 -14.321 1.00 28.10 72 LEU B O 1
ATOM 3365 N N . GLU B 1 76 ? -8.313 -61.789 -15.997 1.00 27.57 73 GLU B N 1
ATOM 3366 C CA . GLU B 1 76 ? -9.707 -61.813 -15.461 1.00 30.22 73 GLU B CA 1
ATOM 3367 C C . GLU B 1 76 ? -10.421 -63.132 -15.857 1.00 31.28 73 GLU B C 1
ATOM 3368 O O . GLU B 1 76 ? -11.468 -63.390 -15.328 1.00 29.80 73 GLU B O 1
ATOM 3374 N N . GLY B 1 77 ? -9.896 -63.902 -16.808 1.00 30.33 74 GLY B N 1
ATOM 3375 C CA . GLY B 1 77 ? -10.530 -65.119 -17.345 1.00 28.10 74 GLY B CA 1
ATOM 3376 C C . GLY B 1 77 ? -11.599 -64.759 -18.338 1.00 29.15 74 GLY B C 1
ATOM 3377 O O . GLY B 1 77 ? -12.614 -65.413 -18.351 1.00 29.68 74 GLY B O 1
ATOM 3378 N N . GLY B 1 78 ? -11.429 -63.741 -19.184 1.00 28.71 75 GLY B N 1
ATOM 3379 C CA . GLY B 1 78 ? -12.500 -63.371 -20.126 1.00 26.90 75 GLY B CA 1
ATOM 3380 C C . GLY B 1 78 ? -12.172 -63.677 -21.584 1.00 28.72 75 GLY B C 1
ATOM 3381 O O . GLY B 1 78 ? -11.061 -64.059 -21.874 1.00 29.34 75 GLY B O 1
ATOM 3382 N N . ALA B 1 79 ? -13.094 -63.377 -22.494 1.00 30.16 76 ALA B N 1
ATOM 3383 C CA . ALA B 1 79 ? -12.961 -63.676 -23.927 1.00 31.78 76 ALA B CA 1
ATOM 3384 C C . ALA B 1 79 ? -12.134 -62.562 -24.571 1.00 33.82 76 ALA B C 1
ATOM 3385 O O . ALA B 1 79 ? -11.446 -62.850 -25.480 1.00 33.60 76 ALA B O 1
ATOM 3387 N N . GLY B 1 80 ? -12.101 -61.377 -24.031 1.00 30.56 77 GLY B N 1
ATOM 3388 C CA . GLY B 1 80 ? -11.293 -60.316 -24.652 1.00 30.44 77 GLY B CA 1
ATOM 3389 C C . GLY B 1 80 ? -11.431 -59.061 -23.805 1.00 31.28 77 GLY B C 1
ATOM 3390 O O . GLY B 1 80 ? -12.369 -59.039 -22.945 1.00 32.34 77 GLY B O 1
ATOM 3391 N N . GLY B 1 81 ? -10.549 -58.100 -24.030 1.00 28.32 78 GLY B N 1
ATOM 3392 C CA . GLY B 1 81 ? -10.531 -56.813 -23.352 1.00 28.07 78 GLY B CA 1
ATOM 3393 C C . GLY B 1 81 ? -10.556 -55.644 -24.315 1.00 29.60 78 GLY B C 1
ATOM 3394 O O . GLY B 1 81 ? -9.932 -55.739 -25.370 1.00 30.29 78 GLY B O 1
ATOM 3395 N N . VAL B 1 82 ? -11.195 -54.554 -23.900 1.00 26.38 79 VAL B N 1
ATOM 3396 C CA . VAL B 1 82 ? -11.114 -53.260 -24.608 1.00 25.79 79 VAL B CA 1
ATOM 3397 C C . VAL B 1 82 ? -10.443 -52.277 -23.644 1.00 25.51 79 VAL B C 1
ATOM 3398 O O . VAL B 1 82 ? -10.846 -52.201 -22.494 1.00 25.96 79 VAL B O 1
ATOM 3402 N N . ILE B 1 83 ? -9.573 -51.437 -24.178 1.00 24.48 80 ILE B N 1
ATOM 3403 C CA . ILE B 1 83 ? -8.811 -50.409 -23.426 1.00 25.63 80 ILE B CA 1
ATOM 3404 C C . ILE B 1 83 ? -9.283 -49.021 -23.852 1.00 26.56 80 ILE B C 1
ATOM 3405 O O . ILE B 1 83 ? -9.209 -48.692 -25.061 1.00 28.37 80 ILE B O 1
ATOM 3410 N N . THR B 1 84 ? -9.708 -48.234 -22.857 1.00 24.95 81 THR B N 1
ATOM 3411 C CA . THR B 1 84 ? -10.292 -46.913 -22.995 1.00 24.96 81 THR B CA 1
ATOM 3412 C C . THR B 1 84 ? -9.321 -45.862 -22.544 1.00 26.29 81 THR B C 1
ATOM 3413 O O . THR B 1 84 ? -8.382 -46.155 -21.738 1.00 24.41 81 THR B O 1
ATOM 3417 N N . SER B 1 85 ? -9.637 -44.627 -22.883 1.00 24.56 82 SER B N 1
ATOM 3418 C CA . SER B 1 85 ? -8.717 -43.514 -22.527 1.00 29.70 82 SER B CA 1
ATOM 3419 C C . SER B 1 85 ? -8.848 -43.154 -21.052 1.00 28.32 82 SER B C 1
ATOM 3420 O O . SER B 1 85 ? -7.847 -42.596 -20.527 1.00 27.97 82 SER B O 1
ATOM 3423 N N . THR B 1 86 ? -9.958 -43.508 -20.406 1.00 25.79 83 THR B N 1
ATOM 3424 C CA . THR B 1 86 ? -10.098 -43.381 -18.937 1.00 25.23 83 THR B CA 1
ATOM 3425 C C . THR B 1 86 ? -11.022 -44.426 -18.350 1.00 24.57 83 THR B C 1
ATOM 3426 O O . THR B 1 86 ? -11.741 -45.159 -19.099 1.00 24.02 83 THR B O 1
ATOM 3430 N N . GLY B 1 87 ? -10.973 -44.555 -17.034 1.00 26.74 84 GLY B N 1
ATOM 3431 C CA . GLY B 1 87 ? -11.863 -45.492 -16.292 1.00 27.08 84 GLY B CA 1
ATOM 3432 C C . GLY B 1 87 ? -13.319 -45.079 -16.520 1.00 26.19 84 GLY B C 1
ATOM 3433 O O . GLY B 1 87 ? -14.119 -45.914 -16.857 1.00 26.47 84 GLY B O 1
ATOM 3434 N N . MET B 1 88 ? -13.614 -43.794 -16.445 1.00 25.53 85 MET B N 1
ATOM 3435 C CA . MET B 1 88 ? -14.999 -43.311 -16.709 1.00 27.00 85 MET B CA 1
ATOM 3436 C C . MET B 1 88 ? -15.410 -43.698 -18.128 1.00 25.64 85 MET B C 1
ATOM 3437 O O . MET B 1 88 ? -16.542 -43.995 -18.313 1.00 25.43 85 MET B O 1
ATOM 3442 N N . GLY B 1 89 ? -14.485 -43.698 -19.092 1.00 26.35 86 GLY B N 1
ATOM 3443 C CA . GLY B 1 89 ? -14.824 -44.107 -20.462 1.00 24.23 86 GLY B CA 1
ATOM 3444 C C . GLY B 1 89 ? -15.195 -45.548 -20.522 1.00 24.86 86 GLY B C 1
ATOM 3445 O O . GLY B 1 89 ? -15.934 -45.960 -21.385 1.00 23.10 86 GLY B O 1
ATOM 3446 N N . ALA B 1 90 ? -14.540 -46.361 -19.721 1.00 25.68 87 ALA B N 1
ATOM 3447 C CA . ALA B 1 90 ? -14.917 -47.778 -19.608 1.00 26.18 87 ALA B CA 1
ATOM 3448 C C . ALA B 1 90 ? -16.362 -47.947 -19.119 1.00 23.61 87 ALA B C 1
ATOM 3449 O O . ALA B 1 90 ? -17.075 -48.777 -19.665 1.00 21.24 87 ALA B O 1
ATOM 3451 N N . ILE B 1 91 ? -16.766 -47.203 -18.124 1.00 23.34 88 ILE B N 1
ATOM 3452 C CA . ILE B 1 91 ? -18.160 -47.201 -17.615 1.00 25.80 88 ILE B CA 1
ATOM 3453 C C . ILE B 1 91 ? -19.108 -46.706 -18.722 1.00 26.00 88 ILE B C 1
ATOM 3454 O O . ILE B 1 91 ? -20.064 -47.425 -19.119 1.00 25.50 88 ILE B O 1
ATOM 3459 N N . ASN B 1 92 ? -18.711 -45.628 -19.366 1.00 28.17 89 ASN B N 1
ATOM 3460 C CA . ASN B 1 92 ? -19.462 -45.037 -20.502 1.00 25.57 89 ASN B CA 1
ATOM 3461 C C . ASN B 1 92 ? -19.685 -46.089 -21.607 1.00 26.32 89 ASN B C 1
ATOM 3462 O O . ASN B 1 92 ? -20.825 -46.206 -22.086 1.00 25.35 89 ASN B O 1
ATOM 3467 N N . LEU B 1 93 ? -18.610 -46.754 -22.044 1.00 25.52 90 LEU B N 1
ATOM 3468 C CA . LEU B 1 93 ? -18.646 -47.817 -23.047 1.00 27.10 90 LEU B CA 1
ATOM 3469 C C . LEU B 1 93 ? -19.673 -48.902 -22.666 1.00 28.59 90 LEU B C 1
ATOM 3470 O O . LEU B 1 93 ? -20.595 -49.236 -23.469 1.00 26.12 90 LEU B O 1
ATOM 3475 N N . VAL B 1 94 ? -19.661 -49.338 -21.422 1.00 26.41 91 VAL B N 1
ATOM 3476 C CA . VAL B 1 94 ? -20.632 -50.367 -20.985 1.00 26.49 91 VAL B CA 1
ATOM 3477 C C . VAL B 1 94 ? -22.056 -49.840 -21.064 1.00 25.58 91 VAL B C 1
ATOM 3478 O O . VAL B 1 94 ? -22.874 -50.579 -21.641 1.00 28.20 91 VAL B O 1
ATOM 3482 N N . LEU B 1 95 ? -22.319 -48.650 -20.550 1.00 25.86 92 LEU B N 1
ATOM 3483 C CA . LEU B 1 95 ? -23.654 -48.034 -20.623 1.00 28.98 92 LEU B CA 1
ATOM 3484 C C . LEU B 1 95 ? -24.170 -47.996 -22.043 1.00 29.05 92 LEU B C 1
ATOM 3485 O O . LEU B 1 95 ? -25.346 -48.298 -22.222 1.00 29.03 92 LEU B O 1
ATOM 3490 N N . ASN B 1 96 ? -23.329 -47.643 -23.006 1.00 28.87 93 ASN B N 1
ATOM 3491 C CA . ASN B 1 96 ? -23.737 -47.521 -24.408 1.00 28.77 93 ASN B CA 1
ATOM 3492 C C . ASN B 1 96 ? -23.856 -48.915 -25.017 1.00 29.19 93 ASN B C 1
ATOM 3493 O O . ASN B 1 96 ? -24.715 -49.098 -25.864 1.00 27.75 93 ASN B O 1
ATOM 3498 N N . ALA B 1 97 ? -22.998 -49.871 -24.722 1.00 27.29 94 ALA B N 1
ATOM 3499 C CA . ALA B 1 97 ? -23.151 -51.202 -25.357 1.00 30.67 94 ALA B CA 1
ATOM 3500 C C . ALA B 1 97 ? -24.381 -51.952 -24.848 1.00 33.23 94 ALA B C 1
ATOM 3501 O O . ALA B 1 97 ? -24.948 -52.781 -25.550 1.00 33.80 94 ALA B O 1
ATOM 3503 N N . VAL B 1 98 ? -24.763 -51.743 -23.614 1.00 32.67 95 VAL B N 1
ATOM 3504 C CA . VAL B 1 98 ? -25.738 -52.641 -22.977 1.00 29.76 95 VAL B CA 1
ATOM 3505 C C . VAL B 1 98 ? -27.100 -51.969 -22.843 1.00 31.68 95 VAL B C 1
ATOM 3506 O O . VAL B 1 98 ? -28.041 -52.674 -22.838 1.00 34.52 95 VAL B O 1
ATOM 3510 N N . LEU B 1 99 ? -27.217 -50.699 -22.545 1.00 29.34 96 LEU B N 1
ATOM 3511 C CA . LEU B 1 99 ? -28.528 -50.113 -22.189 1.00 29.36 96 LEU B CA 1
ATOM 3512 C C . LEU B 1 99 ? -29.126 -49.325 -23.360 1.00 32.81 96 LEU B C 1
ATOM 3513 O O . LEU B 1 99 ? -28.402 -48.902 -24.236 1.00 34.40 96 LEU B O 1
ATOM 3518 N N . GLN B 1 100 ? -30.426 -49.124 -23.334 1.00 35.33 97 GLN B N 1
ATOM 3519 C CA . GLN B 1 100 ? -31.184 -48.173 -24.193 1.00 39.21 97 GLN B CA 1
ATOM 3520 C C . GLN B 1 100 ? -32.416 -47.675 -23.444 1.00 42.47 97 GLN B C 1
ATOM 3521 O O . GLN B 1 100 ? -32.807 -48.313 -22.429 1.00 36.12 97 GLN B O 1
ATOM 3527 N N . PRO B 1 101 ? -33.112 -46.612 -23.939 1.00 40.74 98 PRO B N 1
ATOM 3528 C CA . PRO B 1 101 ? -34.274 -46.054 -23.236 1.00 39.60 98 PRO B CA 1
ATOM 3529 C C . PRO B 1 101 ? -35.263 -47.185 -23.004 1.00 33.94 98 PRO B C 1
ATOM 3530 O O . PRO B 1 101 ? -35.400 -48.111 -23.835 1.00 38.59 98 PRO B O 1
ATOM 3534 N N . GLY B 1 102 ? -35.869 -47.112 -21.847 1.00 36.83 99 GLY B N 1
ATOM 3535 C CA . GLY B 1 102 ? -36.774 -48.145 -21.303 1.00 38.17 99 GLY B CA 1
ATOM 3536 C C . GLY B 1 102 ? -36.047 -49.161 -20.428 1.00 39.02 99 GLY B C 1
ATOM 3537 O O . GLY B 1 102 ? -36.722 -49.862 -19.732 1.00 38.48 99 GLY B O 1
ATOM 3538 N N . ASP B 1 103 ? -34.722 -49.306 -20.501 1.00 37.11 100 ASP B N 1
ATOM 3539 C CA . ASP B 1 103 ? -33.964 -50.273 -19.662 1.00 35.66 100 ASP B CA 1
ATOM 3540 C C . ASP B 1 103 ? -33.695 -49.634 -18.313 1.00 34.01 100 ASP B C 1
ATOM 3541 O O . ASP B 1 103 ? -33.544 -48.405 -18.227 1.00 32.64 100 ASP B O 1
ATOM 3546 N N . THR B 1 104 ? -33.500 -50.463 -17.281 1.00 35.80 101 THR B N 1
ATOM 3547 C CA . THR B 1 104 ? -33.047 -49.869 -16.018 1.00 35.44 101 THR B CA 1
ATOM 3548 C C . THR B 1 104 ? -31.732 -50.504 -15.571 1.00 30.86 101 THR B C 1
ATOM 3549 O O . THR B 1 104 ? -31.441 -51.689 -15.803 1.00 30.49 101 THR B O 1
ATOM 3553 N N . LEU B 1 105 ? -30.980 -49.663 -14.905 1.00 30.96 102 LEU B N 1
ATOM 3554 C CA . LEU B 1 105 ? -29.656 -49.977 -14.358 1.00 31.77 102 LEU B CA 1
ATOM 3555 C C . LEU B 1 105 ? -29.811 -49.932 -12.836 1.00 31.44 102 LEU B C 1
ATOM 3556 O O . LEU B 1 105 ? -30.333 -48.887 -12.337 1.00 30.16 102 LEU B O 1
ATOM 3561 N N . VAL B 1 106 ? -29.316 -50.958 -12.152 1.00 31.47 103 VAL B N 1
ATOM 3562 C CA . VAL B 1 106 ? -29.155 -50.924 -10.679 1.00 30.13 103 VAL B CA 1
ATOM 3563 C C . VAL B 1 106 ? -27.736 -50.491 -10.322 1.00 28.06 103 VAL B C 1
ATOM 3564 O O . VAL B 1 106 ? -26.827 -51.057 -10.805 1.00 25.90 103 VAL B O 1
ATOM 3568 N N . VAL B 1 107 ? -27.611 -49.540 -9.425 1.00 27.42 104 VAL B N 1
ATOM 3569 C CA . VAL B 1 107 ? -26.348 -48.912 -8.982 1.00 30.36 104 VAL B CA 1
ATOM 3570 C C . VAL B 1 107 ? -26.271 -49.057 -7.474 1.00 30.93 104 VAL B C 1
ATOM 3571 O O . VAL B 1 107 ? -27.240 -48.774 -6.798 1.00 30.74 104 VAL B O 1
ATOM 3575 N N . PRO B 1 108 ? -25.116 -49.413 -6.904 1.00 30.68 105 PRO B N 1
ATOM 3576 C CA . PRO B 1 108 ? -24.917 -49.392 -5.470 1.00 30.86 105 PRO B CA 1
ATOM 3577 C C . PRO B 1 108 ? -25.095 -47.979 -4.930 1.00 33.43 105 PRO B C 1
ATOM 3578 O O . PRO B 1 108 ? -24.637 -47.085 -5.570 1.00 32.09 105 PRO B O 1
ATOM 3582 N N . HIS B 1 109 ? -25.693 -47.837 -3.754 1.00 32.30 106 HIS B N 1
ATOM 3583 C CA . HIS B 1 109 ? -25.835 -46.550 -3.038 1.00 36.77 106 HIS B CA 1
ATOM 3584 C C . HIS B 1 109 ? -24.462 -45.877 -2.830 1.00 36.30 106 HIS B C 1
ATOM 3585 O O . HIS B 1 109 ? -24.370 -44.694 -2.861 1.00 38.70 106 HIS B O 1
ATOM 3592 N N . ASP B 1 110 ? -23.370 -46.588 -2.669 1.00 35.30 107 ASP B N 1
ATOM 3593 C CA . ASP B 1 110 ? -22.078 -45.969 -2.285 1.00 33.58 107 ASP B CA 1
ATOM 3594 C C . ASP B 1 110 ? -21.072 -46.071 -3.468 1.00 37.01 107 ASP B C 1
ATOM 3595 O O . ASP B 1 110 ? -19.859 -46.058 -3.227 1.00 36.23 107 ASP B O 1
ATOM 3600 N N . ALA B 1 111 ? -21.537 -46.276 -4.702 1.00 36.62 108 ALA B N 1
ATOM 3601 C CA . ALA B 1 111 ? -20.669 -46.348 -5.905 1.00 40.98 108 ALA B CA 1
ATOM 3602 C C . ALA B 1 111 ? -19.760 -45.113 -5.996 1.00 33.47 108 ALA B C 1
ATOM 3603 O O . ALA B 1 111 ? -20.161 -44.071 -5.537 1.00 31.47 108 ALA B O 1
ATOM 3605 N N . TYR B 1 112 ? -18.657 -45.221 -6.705 1.00 30.59 109 TYR B N 1
ATOM 3606 C CA . TYR B 1 112 ? -17.759 -44.088 -7.038 1.00 32.03 109 TYR B CA 1
ATOM 3607 C C . TYR B 1 112 ? -18.552 -42.827 -7.481 1.00 34.24 109 TYR B C 1
ATOM 3608 O O . TYR B 1 112 ? -19.450 -42.938 -8.355 1.00 30.92 109 TYR B O 1
ATOM 3617 N N . GLY B 1 113 ? -18.236 -41.641 -6.908 1.00 33.90 110 GLY B N 1
ATOM 3618 C CA . GLY B 1 113 ? -18.885 -40.351 -7.222 1.00 30.60 110 GLY B CA 1
ATOM 3619 C C . GLY B 1 113 ? -18.824 -40.020 -8.755 1.00 32.71 110 GLY B C 1
ATOM 3620 O O . GLY B 1 113 ? -19.838 -39.464 -9.257 1.00 33.17 110 GLY B O 1
ATOM 3621 N N . GLY B 1 114 ? -17.754 -40.377 -9.515 1.00 30.73 111 GLY B N 1
ATOM 3622 C CA . GLY B 1 114 ? -17.747 -40.124 -10.980 1.00 30.86 111 GLY B CA 1
ATOM 3623 C C . GLY B 1 114 ? -18.766 -41.003 -11.697 1.00 30.66 111 GLY B C 1
ATOM 3624 O O . GLY B 1 114 ? -19.439 -40.563 -12.648 1.00 29.37 111 GLY B O 1
ATOM 3625 N N . SER B 1 115 ? -18.940 -42.227 -11.222 1.00 29.19 112 SER B N 1
ATOM 3626 C CA . SER B 1 115 ? -19.956 -43.162 -11.754 1.00 29.08 112 SER B CA 1
ATOM 3627 C C . SER B 1 115 ? -21.329 -42.563 -11.506 1.00 29.31 112 SER B C 1
ATOM 3628 O O . SER B 1 115 ? -22.093 -42.421 -12.495 1.00 29.58 112 SER B O 1
ATOM 3631 N N . TRP B 1 116 ? -21.611 -42.127 -10.275 1.00 33.29 113 TRP B N 1
ATOM 3632 C CA . TRP B 1 116 ? -22.926 -41.494 -9.925 1.00 35.13 113 TRP B CA 1
ATOM 3633 C C . TRP B 1 116 ? -23.184 -40.262 -10.832 1.00 32.69 113 TRP B C 1
ATOM 3634 O O . TRP B 1 116 ? -24.301 -40.110 -11.320 1.00 31.68 113 TRP B O 1
ATOM 3645 N N . ARG B 1 117 ? -22.201 -39.395 -11.013 1.00 31.42 114 ARG B N 1
ATOM 3646 C CA . ARG B 1 117 ? -22.327 -38.146 -11.831 1.00 34.61 114 ARG B CA 1
ATOM 3647 C C . ARG B 1 117 ? -22.727 -38.529 -13.272 1.00 33.67 114 ARG B C 1
ATOM 3648 O O . ARG B 1 117 ? -23.718 -37.963 -13.831 1.00 31.66 114 ARG B O 1
ATOM 3656 N N . LEU B 1 118 ? -22.078 -39.565 -13.825 1.00 32.01 115 LEU B N 1
ATOM 3657 C CA . LEU B 1 118 ? -22.391 -40.010 -15.194 1.00 31.58 115 LEU B CA 1
ATOM 3658 C C . LEU B 1 118 ? -23.779 -40.646 -15.217 1.00 34.12 115 LEU B C 1
ATOM 3659 O O . LEU B 1 118 ? -24.624 -40.215 -16.058 1.00 32.75 115 LEU B O 1
ATOM 3664 N N . PHE B 1 119 ? -24.069 -41.576 -14.293 1.00 29.66 116 PHE B N 1
ATOM 3665 C CA . PHE B 1 119 ? -25.403 -42.206 -14.319 1.00 30.24 116 PHE B CA 1
ATOM 3666 C C . PHE B 1 119 ? -26.487 -41.138 -14.170 1.00 29.91 116 PHE B C 1
ATOM 3667 O O . PHE B 1 119 ? -27.445 -41.177 -14.917 1.00 28.98 116 PHE B O 1
ATOM 3675 N N . ASN B 1 120 ? -26.355 -40.200 -13.249 1.00 30.25 117 ASN B N 1
ATOM 3676 C CA . ASN B 1 120 ? -27.406 -39.182 -13.042 1.00 32.03 117 ASN B CA 1
ATOM 3677 C C . ASN B 1 120 ? -27.560 -38.325 -14.279 1.00 35.11 117 ASN B C 1
ATOM 3678 O O . ASN B 1 120 ? -28.678 -38.027 -14.577 1.00 32.76 117 ASN B O 1
ATOM 3683 N N . ALA B 1 121 ? -26.464 -37.915 -14.955 1.00 36.24 118 ALA B N 1
ATOM 3684 C CA . ALA B 1 121 ? -26.570 -36.984 -16.110 1.00 33.63 118 ALA B CA 1
ATOM 3685 C C . ALA B 1 121 ? -27.267 -37.716 -17.250 1.00 31.69 118 ALA B C 1
ATOM 3686 O O . ALA B 1 121 ? -28.125 -37.150 -17.915 1.00 34.10 118 ALA B O 1
ATOM 3688 N N . LEU B 1 122 ? -26.958 -38.979 -17.472 1.00 31.68 119 LEU B N 1
ATOM 3689 C CA . LEU B 1 122 ? -27.539 -39.676 -18.632 1.00 30.69 119 LEU B CA 1
ATOM 3690 C C . LEU B 1 122 ? -29.009 -40.080 -18.311 1.00 35.69 119 LEU B C 1
ATOM 3691 O O . LEU B 1 122 ? -29.905 -40.099 -19.207 1.00 34.32 119 LEU B O 1
ATOM 3696 N N . ALA B 1 123 ? -29.298 -40.382 -17.070 1.00 35.11 120 ALA B N 1
ATOM 3697 C CA . ALA B 1 123 ? -30.680 -40.729 -16.630 1.00 38.56 120 ALA B CA 1
ATOM 3698 C C . ALA B 1 123 ? -31.575 -39.499 -16.713 1.00 35.32 120 ALA B C 1
ATOM 3699 O O . ALA B 1 123 ? -32.728 -39.683 -17.061 1.00 37.44 120 ALA B O 1
ATOM 3701 N N . LYS B 1 124 ? -31.089 -38.335 -16.316 1.00 36.78 121 LYS B N 1
ATOM 3702 C CA . LYS B 1 124 ? -31.837 -37.038 -16.438 1.00 42.59 121 LYS B CA 1
ATOM 3703 C C . LYS B 1 124 ? -32.241 -36.840 -17.910 1.00 44.82 121 LYS B C 1
ATOM 3704 O O . LYS B 1 124 ? -33.341 -36.343 -18.152 1.00 44.04 121 LYS B O 1
ATOM 3710 N N . LYS B 1 125 ? -31.498 -37.369 -18.886 1.00 40.34 122 LYS B N 1
ATOM 3711 C CA . LYS B 1 125 ? -31.905 -37.253 -20.291 1.00 39.64 122 LYS B CA 1
ATOM 3712 C C . LYS B 1 125 ? -32.787 -38.393 -20.752 1.00 40.78 122 LYS B C 1
ATOM 3713 O O . LYS B 1 125 ? -33.074 -38.405 -21.938 1.00 46.02 122 LYS B O 1
ATOM 3719 N N . GLY B 1 126 ? -33.120 -39.411 -19.968 1.00 37.09 123 GLY B N 1
ATOM 3720 C CA . GLY B 1 126 ? -33.930 -40.511 -20.560 1.00 32.69 123 GLY B CA 1
ATOM 3721 C C . GLY B 1 126 ? -33.101 -41.540 -21.302 1.00 32.75 123 GLY B C 1
ATOM 3722 O O . GLY B 1 126 ? -33.678 -42.441 -21.922 1.00 38.29 123 GLY B O 1
ATOM 3723 N N . HIS B 1 127 ? -31.781 -41.610 -21.126 1.00 35.16 124 HIS B N 1
ATOM 3724 C CA . HIS B 1 127 ? -30.994 -42.705 -21.770 1.00 35.90 124 HIS B CA 1
ATOM 3725 C C . HIS B 1 127 ? -31.392 -44.070 -21.176 1.00 32.41 124 HIS B C 1
ATOM 3726 O O . HIS B 1 127 ? -31.306 -45.143 -21.858 1.00 33.74 124 HIS B O 1
ATOM 3733 N N . PHE B 1 128 ? -31.834 -44.051 -19.946 1.00 32.45 125 PHE B N 1
ATOM 3734 C CA . PHE B 1 128 ? -32.149 -45.277 -19.164 1.00 32.00 125 PHE B CA 1
ATOM 3735 C C . PHE B 1 128 ? -32.664 -44.786 -17.816 1.00 31.91 125 PHE B C 1
ATOM 3736 O O . PHE B 1 128 ? -32.568 -43.583 -17.526 1.00 33.71 125 PHE B O 1
ATOM 3744 N N . ALA B 1 129 ? -33.306 -45.686 -17.064 1.00 34.40 126 ALA B N 1
ATOM 3745 C CA . ALA B 1 129 ? -33.739 -45.400 -15.688 1.00 38.08 126 ALA B CA 1
ATOM 3746 C C . ALA B 1 129 ? -32.726 -46.029 -14.696 1.00 35.13 126 ALA B C 1
ATOM 3747 O O . ALA B 1 129 ? -32.103 -47.064 -14.996 1.00 32.96 126 ALA B O 1
ATOM 3749 N N . LEU B 1 130 ? -32.630 -45.420 -13.532 1.00 35.56 127 LEU B N 1
ATOM 3750 C CA . LEU B 1 130 ? -31.736 -45.793 -12.415 1.00 38.53 127 LEU B CA 1
ATOM 3751 C C . LEU B 1 130 ? -32.577 -46.353 -11.266 1.00 35.67 127 LEU B C 1
ATOM 3752 O O . LEU B 1 130 ? -33.486 -45.661 -10.880 1.00 39.60 127 LEU B O 1
ATOM 3757 N N . ILE B 1 131 ? -32.114 -47.409 -10.652 1.00 35.66 128 ILE B N 1
ATOM 3758 C CA . ILE B 1 131 ? -32.571 -47.900 -9.316 1.00 37.90 128 ILE B CA 1
ATOM 3759 C C . ILE B 1 131 ? -31.344 -47.886 -8.435 1.00 36.34 128 ILE B C 1
ATOM 3760 O O . ILE B 1 131 ? -30.325 -48.480 -8.822 1.00 38.67 128 ILE B O 1
ATOM 3765 N N . THR B 1 132 ? -31.426 -47.275 -7.281 1.00 37.83 129 THR B N 1
ATOM 3766 C CA . THR B 1 132 ? -30.334 -47.365 -6.297 1.00 40.98 129 THR B CA 1
ATOM 3767 C C . THR B 1 132 ? -30.607 -48.492 -5.270 1.00 40.08 129 THR B C 1
ATOM 3768 O O . THR B 1 132 ? -31.713 -48.812 -4.987 1.00 42.76 129 THR B O 1
ATOM 3772 N N . ALA B 1 133 ? -29.589 -49.214 -4.845 1.00 35.22 130 ALA B N 1
ATOM 3773 C CA . ALA B 1 133 ? -29.751 -50.373 -3.947 1.00 36.83 130 ALA B CA 1
ATOM 3774 C C . ALA B 1 133 ? -28.537 -50.466 -3.047 1.00 33.64 130 ALA B C 1
ATOM 3775 O O . ALA B 1 133 ? -27.402 -50.135 -3.493 1.00 32.57 130 ALA B O 1
ATOM 3777 N N . ASP B 1 134 ? -28.755 -51.015 -1.869 1.00 33.04 131 ASP B N 1
ATOM 3778 C CA . ASP B 1 134 ? -27.663 -51.507 -0.993 1.00 32.01 131 ASP B CA 1
ATOM 3779 C C . ASP B 1 134 ? -27.563 -53.009 -1.286 1.00 32.52 131 ASP B C 1
ATOM 3780 O O . ASP B 1 134 ? -28.403 -53.801 -0.796 1.00 31.73 131 ASP B O 1
ATOM 3785 N N . LEU B 1 135 ? -26.595 -53.389 -2.097 1.00 31.22 132 LEU B N 1
ATOM 3786 C CA . LEU B 1 135 ? -26.376 -54.790 -2.527 1.00 33.06 132 LEU B CA 1
ATOM 3787 C C . LEU B 1 135 ? -25.879 -55.680 -1.380 1.00 31.54 132 LEU B C 1
ATOM 3788 O O . LEU B 1 135 ? -25.796 -56.872 -1.586 1.00 31.66 132 LEU B O 1
ATOM 3793 N N . THR B 1 136 ? -25.534 -55.135 -0.208 1.00 34.21 133 THR B N 1
ATOM 3794 C CA . THR B 1 136 ? -25.261 -55.924 1.010 1.00 32.54 133 THR B CA 1
ATOM 3795 C C . THR B 1 136 ? -26.575 -56.204 1.753 1.00 34.93 133 THR B C 1
ATOM 3796 O O . THR B 1 136 ? -26.540 -56.962 2.672 1.00 35.23 133 THR B O 1
ATOM 3800 N N . VAL B 1 137 ? -27.720 -55.689 1.313 1.00 32.42 134 VAL B N 1
ATOM 3801 C CA . VAL B 1 137 ? -28.997 -55.894 2.035 1.00 32.75 134 VAL B CA 1
ATOM 3802 C C . VAL B 1 137 ? -29.894 -56.716 1.143 1.00 33.53 134 VAL B C 1
ATOM 3803 O O . VAL B 1 137 ? -30.379 -56.226 0.128 1.00 30.23 134 VAL B O 1
ATOM 3807 N N . PRO B 1 138 ? -30.235 -57.962 1.547 1.00 32.58 135 PRO B N 1
ATOM 3808 C CA . PRO B 1 138 ? -30.964 -58.822 0.621 1.00 31.95 135 PRO B CA 1
ATOM 3809 C C . PRO B 1 138 ? -32.248 -58.180 0.111 1.00 33.63 135 PRO B C 1
ATOM 3810 O O . PRO B 1 138 ? -32.591 -58.334 -1.028 1.00 35.13 135 PRO B O 1
ATOM 3814 N N . ARG B 1 139 ? -33.000 -57.529 0.971 1.00 35.07 136 ARG B N 1
ATOM 3815 C CA . ARG B 1 139 ? -34.299 -57.000 0.563 1.00 34.69 136 ARG B CA 1
ATOM 3816 C C . ARG B 1 139 ? -34.129 -55.811 -0.412 1.00 33.83 136 ARG B C 1
ATOM 3817 O O . ARG B 1 139 ? -34.951 -55.675 -1.296 1.00 37.22 136 ARG B O 1
ATOM 3825 N N . SER B 1 140 ? -33.131 -54.957 -0.241 1.00 34.96 137 SER B N 1
ATOM 3826 C CA . SER B 1 140 ? -32.812 -53.828 -1.169 1.00 34.49 137 SER B CA 1
ATOM 3827 C C . SER B 1 140 ? -32.496 -54.411 -2.550 1.00 32.99 137 SER B C 1
ATOM 3828 O O . SER B 1 140 ? -33.078 -54.026 -3.548 1.00 32.30 137 SER B O 1
ATOM 3831 N N . LEU B 1 141 ? -31.741 -55.477 -2.601 1.00 32.58 138 LEU B N 1
ATOM 3832 C CA . LEU B 1 141 ? -31.445 -56.129 -3.885 1.00 32.79 138 LEU B CA 1
ATOM 3833 C C . LEU B 1 141 ? -32.725 -56.707 -4.460 1.00 34.75 138 LEU B C 1
ATOM 3834 O O . LEU B 1 141 ? -32.939 -56.529 -5.662 1.00 36.77 138 LEU B O 1
ATOM 3839 N N . ALA B 1 142 ? -33.476 -57.491 -3.664 1.00 33.21 139 ALA B N 1
ATOM 3840 C CA . ALA B 1 142 ? -34.653 -58.207 -4.168 1.00 33.41 139 ALA B CA 1
ATOM 3841 C C . ALA B 1 142 ? -35.635 -57.178 -4.744 1.00 29.91 139 ALA B C 1
ATOM 3842 O O . ALA B 1 142 ? -36.266 -57.493 -5.724 1.00 31.06 139 ALA B O 1
ATOM 3844 N N . ASP B 1 143 ? -35.868 -56.072 -4.065 1.00 29.66 140 ASP B N 1
ATOM 3845 C CA . ASP B 1 143 ? -36.783 -55.012 -4.547 1.00 35.70 140 ASP B CA 1
ATOM 3846 C C . ASP B 1 143 ? -36.293 -54.389 -5.877 1.00 37.65 140 ASP B C 1
ATOM 3847 O O . ASP B 1 143 ? -37.120 -54.147 -6.729 1.00 39.83 140 ASP B O 1
ATOM 3852 N N . ALA B 1 144 ? -34.992 -54.275 -6.119 1.00 37.39 141 ALA B N 1
ATOM 3853 C CA . ALA B 1 144 ? -34.455 -53.734 -7.394 1.00 36.60 141 ALA B CA 1
ATOM 3854 C C . ALA B 1 144 ? -34.685 -54.762 -8.468 1.00 36.06 141 ALA B C 1
ATOM 3855 O O . ALA B 1 144 ? -35.191 -54.433 -9.560 1.00 36.38 141 ALA B O 1
ATOM 3857 N N . LEU B 1 145 ? -34.391 -56.005 -8.155 1.00 34.63 142 LEU B N 1
ATOM 3858 C CA . LEU B 1 145 ? -34.439 -57.058 -9.202 1.00 34.93 142 LEU B CA 1
ATOM 3859 C C . LEU B 1 145 ? -35.884 -57.390 -9.592 1.00 36.00 142 LEU B C 1
ATOM 3860 O O . LEU B 1 145 ? -36.051 -57.974 -10.670 1.00 38.38 142 LEU B O 1
ATOM 3865 N N . ALA B 1 146 ? -36.873 -57.172 -8.712 1.00 38.20 143 ALA B N 1
ATOM 3866 C CA . ALA B 1 146 ? -38.304 -57.410 -9.027 1.00 41.09 143 ALA B CA 1
ATOM 3867 C C . ALA B 1 146 ? -38.765 -56.408 -10.116 1.00 45.03 143 ALA B C 1
ATOM 3868 O O . ALA B 1 146 ? -39.761 -56.663 -10.657 1.00 46.26 143 ALA B O 1
ATOM 3870 N N . GLN B 1 147 ? -38.067 -55.300 -10.372 1.00 45.07 144 GLN B N 1
ATOM 3871 C CA . GLN B 1 147 ? -38.297 -54.351 -11.491 1.00 44.91 144 GLN B CA 1
ATOM 3872 C C . GLN B 1 147 ? -37.677 -54.912 -12.795 1.00 45.08 144 GLN B C 1
ATOM 3873 O O . GLN B 1 147 ? -37.873 -54.333 -13.792 1.00 47.30 144 GLN B O 1
ATOM 3879 N N . SER B 1 148 ? -37.055 -56.077 -12.847 1.00 44.44 145 SER B N 1
ATOM 3880 C CA . SER B 1 148 ? -36.467 -56.643 -14.091 1.00 42.98 145 SER B CA 1
ATOM 3881 C C . SER B 1 148 ? -35.422 -55.710 -14.692 1.00 42.80 145 SER B C 1
ATOM 3882 O O . SER B 1 148 ? -35.598 -55.232 -15.780 1.00 39.65 145 SER B O 1
ATOM 3885 N N . PRO B 1 149 ? -34.343 -55.333 -13.997 1.00 38.71 146 PRO B N 1
ATOM 3886 C CA . PRO B 1 149 ? -33.379 -54.378 -14.550 1.00 35.66 146 PRO B CA 1
ATOM 3887 C C . PRO B 1 149 ? -32.609 -55.028 -15.699 1.00 32.14 146 PRO B C 1
ATOM 3888 O O . PRO B 1 149 ? -32.554 -56.221 -15.806 1.00 30.81 146 PRO B O 1
ATOM 3892 N N . LYS B 1 150 ? -32.045 -54.250 -16.596 1.00 31.78 147 LYS B N 1
ATOM 3893 C CA . LYS B 1 150 ? -31.205 -54.839 -17.672 1.00 31.47 147 LYS B CA 1
ATOM 3894 C C . LYS B 1 150 ? -29.784 -55.129 -17.151 1.00 30.16 147 LYS B C 1
ATOM 3895 O O . LYS B 1 150 ? -29.121 -56.074 -17.633 1.00 28.92 147 LYS B O 1
ATOM 3901 N N . LEU B 1 151 ? -29.286 -54.314 -16.225 1.00 27.38 148 LEU B N 1
ATOM 3902 C CA . LEU B 1 151 ? -27.859 -54.360 -15.829 1.00 28.29 148 LEU B CA 1
ATOM 3903 C C . LEU B 1 151 ? -27.786 -53.990 -14.366 1.00 26.74 148 LEU B C 1
ATOM 3904 O O . LEU B 1 151 ? -28.492 -53.003 -13.950 1.00 29.44 148 LEU B O 1
ATOM 3909 N N . VAL B 1 152 ? -26.905 -54.683 -13.659 1.00 27.12 149 VAL B N 1
ATOM 3910 C CA . VAL B 1 152 ? -26.588 -54.416 -12.240 1.00 28.04 149 VAL B CA 1
ATOM 3911 C C . VAL B 1 152 ? -25.114 -54.139 -12.171 1.00 25.71 149 VAL B C 1
ATOM 3912 O O . VAL B 1 152 ? -24.335 -54.988 -12.604 1.00 27.87 149 VAL B O 1
ATOM 3916 N N . LEU B 1 153 ? -24.779 -53.050 -11.540 1.00 27.38 150 LEU B N 1
ATOM 3917 C CA . LEU B 1 153 ? -23.379 -52.676 -11.309 1.00 28.23 150 LEU B CA 1
ATOM 3918 C C . LEU B 1 153 ? -23.027 -53.076 -9.868 1.00 29.65 150 LEU B C 1
ATOM 3919 O O . LEU B 1 153 ? -23.748 -52.701 -8.925 1.00 30.08 150 LEU B O 1
ATOM 3924 N N . ILE B 1 154 ? -21.895 -53.739 -9.699 1.00 27.80 151 ILE B N 1
ATOM 3925 C CA . ILE B 1 154 ? -21.344 -54.032 -8.370 1.00 26.96 151 ILE B CA 1
ATOM 3926 C C . ILE B 1 154 ? -19.983 -53.348 -8.260 1.00 25.97 151 ILE B C 1
ATOM 3927 O O . ILE B 1 154 ? -19.162 -53.478 -9.186 1.00 26.88 151 ILE B O 1
ATOM 3932 N N . GLU B 1 155 ? -19.704 -52.740 -7.136 1.00 25.53 152 GLU B N 1
ATOM 3933 C CA . GLU B 1 155 ? -18.366 -52.175 -6.873 1.00 28.51 152 GLU B CA 1
ATOM 3934 C C . GLU B 1 155 ? -17.921 -52.673 -5.492 1.00 28.20 152 GLU B C 1
ATOM 3935 O O . GLU B 1 155 ? -18.464 -52.198 -4.435 1.00 27.55 152 GLU B O 1
ATOM 3941 N N . THR B 1 156 ? -17.007 -53.641 -5.443 1.00 27.30 153 THR B N 1
ATOM 3942 C CA . THR B 1 156 ? -16.600 -54.239 -4.144 1.00 26.16 153 THR B CA 1
ATOM 3943 C C . THR B 1 156 ? -15.116 -54.406 -4.150 1.00 26.34 153 THR B C 1
ATOM 3944 O O . THR B 1 156 ? -14.594 -55.002 -5.092 1.00 29.90 153 THR B O 1
ATOM 3948 N N . PRO B 1 157 ? -14.398 -54.000 -3.078 1.00 26.01 154 PRO B N 1
ATOM 3949 C CA . PRO B 1 157 ? -14.941 -53.255 -1.949 1.00 26.48 154 PRO B CA 1
ATOM 3950 C C . PRO B 1 157 ? -15.332 -51.842 -2.357 1.00 29.29 154 PRO B C 1
ATOM 3951 O O . PRO B 1 157 ? -14.750 -51.313 -3.284 1.00 28.65 154 PRO B O 1
ATOM 3955 N N . SER B 1 158 ? -16.185 -51.222 -1.563 1.00 27.93 155 SER B N 1
ATOM 3956 C CA . SER B 1 158 ? -16.683 -49.848 -1.760 1.00 29.55 155 SER B CA 1
ATOM 3957 C C . SER B 1 158 ? -15.630 -48.889 -1.198 1.00 30.82 155 SER B C 1
ATOM 3958 O O . SER B 1 158 ? -14.812 -49.298 -0.369 1.00 30.43 155 SER B O 1
ATOM 3961 N N . ASN B 1 159 ? -15.761 -47.640 -1.530 1.00 31.53 156 ASN B N 1
ATOM 3962 C CA . ASN B 1 159 ? -14.847 -46.551 -1.184 1.00 36.09 156 ASN B CA 1
ATOM 3963 C C . ASN B 1 159 ? -15.693 -45.431 -0.579 1.00 36.73 156 ASN B C 1
ATOM 3964 O O . ASN B 1 159 ? -16.703 -45.082 -1.147 1.00 42.63 156 ASN B O 1
ATOM 3969 N N . PRO B 1 160 ? -15.434 -44.859 0.617 1.00 31.32 157 PRO B N 1
ATOM 3970 C CA . PRO B 1 160 ? -14.266 -45.179 1.398 1.00 30.41 157 PRO B CA 1
ATOM 3971 C C . PRO B 1 160 ? -14.426 -46.146 2.588 1.00 31.20 157 PRO B C 1
ATOM 3972 O O . PRO B 1 160 ? -13.464 -46.248 3.377 1.00 31.21 157 PRO B O 1
ATOM 3976 N N . LEU B 1 161 ? -15.592 -46.780 2.741 1.00 30.98 158 LEU B N 1
ATOM 3977 C CA . LEU B 1 161 ? -15.859 -47.639 3.940 1.00 30.27 158 LEU B CA 1
ATOM 3978 C C . LEU B 1 161 ? -15.583 -49.124 3.695 1.00 27.60 158 LEU B C 1
ATOM 3979 O O . LEU B 1 161 ? -15.727 -49.872 4.625 1.00 26.20 158 LEU B O 1
ATOM 3984 N N . LEU B 1 162 ? -15.040 -49.508 2.560 1.00 29.13 159 LEU B N 1
ATOM 3985 C CA . LEU B 1 162 ? -14.604 -50.890 2.253 1.00 29.46 159 LEU B CA 1
ATOM 3986 C C . LEU B 1 162 ? -15.733 -51.913 2.576 1.00 31.43 159 LEU B C 1
ATOM 3987 O O . LEU B 1 162 ? -15.425 -52.980 3.044 1.00 28.50 159 LEU B O 1
ATOM 3992 N N . ARG B 1 163 ? -16.972 -51.642 2.186 1.00 28.99 160 ARG B N 1
ATOM 3993 C CA . ARG B 1 163 ? -18.109 -52.583 2.249 1.00 29.08 160 ARG B CA 1
ATOM 3994 C C . ARG B 1 163 ? -17.915 -53.648 1.185 1.00 28.45 160 ARG B C 1
ATOM 3995 O O . ARG B 1 163 ? -17.478 -53.316 0.060 1.00 25.65 160 ARG B O 1
ATOM 4003 N N . ILE B 1 164 ? -18.176 -54.895 1.546 1.00 25.43 161 ILE B N 1
ATOM 4004 C CA . ILE B 1 164 ? -17.950 -56.064 0.674 1.00 26.53 161 ILE B CA 1
ATOM 4005 C C . ILE B 1 164 ? -19.271 -56.515 0.142 1.00 27.27 161 ILE B C 1
ATOM 4006 O O . ILE B 1 164 ? -20.182 -56.752 0.939 1.00 26.36 161 ILE B O 1
ATOM 4011 N N . THR B 1 165 ? -19.422 -56.586 -1.155 1.00 27.86 162 THR B N 1
ATOM 4012 C CA . THR B 1 165 ? -20.622 -57.194 -1.709 1.00 28.31 162 THR B CA 1
ATOM 4013 C C . THR B 1 165 ? -20.308 -58.605 -2.142 1.00 28.26 162 THR B C 1
ATOM 4014 O O . THR B 1 165 ? -19.242 -58.911 -2.694 1.00 26.42 162 THR B O 1
ATOM 4018 N N . ASP B 1 166 ? -21.281 -59.448 -1.877 1.00 28.44 163 ASP B N 1
ATOM 4019 C CA . ASP B 1 166 ? -21.150 -60.909 -2.065 1.00 29.68 163 ASP B CA 1
ATOM 4020 C C . ASP B 1 166 ? -21.440 -61.220 -3.514 1.00 27.24 163 ASP B C 1
ATOM 4021 O O . ASP B 1 166 ? -22.624 -61.217 -3.978 1.00 29.88 163 ASP B O 1
ATOM 4026 N N . LEU B 1 167 ? -20.391 -61.455 -4.261 1.00 29.25 164 LEU B N 1
ATOM 4027 C CA . LEU B 1 167 ? -20.489 -61.565 -5.723 1.00 28.06 164 LEU B CA 1
ATOM 4028 C C . LEU B 1 167 ? -21.430 -62.699 -6.089 1.00 29.24 164 LEU B C 1
ATOM 4029 O O . LEU B 1 167 ? -22.249 -62.565 -7.032 1.00 29.77 164 LEU B O 1
ATOM 4034 N N . ARG B 1 168 ? -21.214 -63.843 -5.506 1.00 29.70 165 ARG B N 1
ATOM 4035 C CA . ARG B 1 168 ? -21.970 -65.056 -5.913 1.00 32.58 165 ARG B CA 1
ATOM 4036 C C . ARG B 1 168 ? -23.444 -64.793 -5.605 1.00 30.70 165 ARG B C 1
ATOM 4037 O O . ARG B 1 168 ? -24.309 -65.094 -6.428 1.00 34.09 165 ARG B O 1
ATOM 4045 N N . PHE B 1 169 ? -23.740 -64.266 -4.448 1.00 29.05 166 PHE B N 1
ATOM 4046 C CA . PHE B 1 169 ? -25.150 -63.974 -4.076 1.00 30.99 166 PHE B CA 1
ATOM 4047 C C . PHE B 1 169 ? -25.765 -63.046 -5.135 1.00 30.52 166 PHE B C 1
ATOM 4048 O O . PHE B 1 169 ? -26.845 -63.315 -5.711 1.00 27.56 166 PHE B O 1
ATOM 4056 N N . VAL B 1 170 ? -25.107 -61.904 -5.395 1.00 31.29 167 VAL B N 1
ATOM 4057 C CA . VAL B 1 170 ? -25.748 -60.845 -6.238 1.00 28.20 167 VAL B CA 1
ATOM 4058 C C . VAL B 1 170 ? -25.885 -61.362 -7.664 1.00 30.44 167 VAL B C 1
ATOM 4059 O O . VAL B 1 170 ? -26.997 -61.213 -8.275 1.00 28.39 167 VAL B O 1
ATOM 4063 N N . ILE B 1 171 ? -24.857 -62.067 -8.142 1.00 32.40 168 ILE B N 1
ATOM 4064 C CA . ILE B 1 171 ? -24.784 -62.497 -9.559 1.00 31.23 168 ILE B CA 1
ATOM 4065 C C . ILE B 1 171 ? -25.808 -63.593 -9.822 1.00 30.25 168 ILE B C 1
ATOM 4066 O O . ILE B 1 171 ? -26.490 -63.460 -10.787 1.00 30.54 168 ILE B O 1
ATOM 4071 N N . GLU B 1 172 ? -25.935 -64.608 -8.982 1.00 32.12 169 GLU B N 1
ATOM 4072 C CA . GLU B 1 172 ? -26.927 -65.703 -9.163 1.00 32.63 169 GLU B CA 1
ATOM 4073 C C . GLU B 1 172 ? -28.319 -65.079 -9.043 1.00 31.38 169 GLU B C 1
ATOM 4074 O O . GLU B 1 172 ? -29.120 -65.359 -9.901 1.00 33.53 169 GLU B O 1
ATOM 4077 N N . ALA B 1 173 ? -28.591 -64.111 -8.176 1.00 29.52 170 ALA B N 1
ATOM 4078 C CA . ALA B 1 173 ? -29.952 -63.484 -8.123 1.00 34.28 170 ALA B CA 1
ATOM 4079 C C . ALA B 1 173 ? -30.227 -62.655 -9.391 1.00 37.12 170 ALA B C 1
ATOM 4080 O O . ALA B 1 173 ? -31.339 -62.728 -9.966 1.00 33.46 170 ALA B O 1
ATOM 4082 N N . ALA B 1 174 ? -29.251 -61.842 -9.846 1.00 35.59 171 ALA B N 1
ATOM 4083 C CA . ALA B 1 174 ? -29.388 -61.092 -11.107 1.00 33.65 171 ALA B CA 1
ATOM 4084 C C . ALA B 1 174 ? -29.711 -62.056 -12.268 1.00 35.24 171 ALA B C 1
ATOM 4085 O O . ALA B 1 174 ? -30.601 -61.774 -13.089 1.00 34.04 171 ALA B O 1
ATOM 4087 N N . LYS B 1 175 ? -28.957 -63.131 -12.416 1.00 35.84 172 LYS B N 1
ATOM 4088 C CA . LYS B 1 175 ? -29.182 -64.097 -13.512 1.00 40.73 172 LYS B CA 1
ATOM 4089 C C . LYS B 1 175 ? -30.622 -64.660 -13.476 1.00 43.75 172 LYS B C 1
ATOM 4090 O O . LYS B 1 175 ? -31.183 -64.827 -14.516 1.00 40.49 172 LYS B O 1
ATOM 4096 N N . LYS B 1 176 ? -31.174 -64.989 -12.311 1.00 41.71 173 LYS B N 1
ATOM 4097 C CA . LYS B 1 176 ? -32.548 -65.547 -12.231 1.00 47.75 173 LYS B CA 1
ATOM 4098 C C . LYS B 1 176 ? -33.523 -64.568 -12.849 1.00 42.86 173 LYS B C 1
ATOM 4099 O O . LYS B 1 176 ? -34.459 -65.040 -13.371 1.00 42.05 173 LYS B O 1
ATOM 4105 N N . VAL B 1 177 ? -33.331 -63.253 -12.790 1.00 42.36 174 VAL B N 1
ATOM 4106 C CA . VAL B 1 177 ? -34.280 -62.321 -13.474 1.00 37.28 174 VAL B CA 1
ATOM 4107 C C . VAL B 1 177 ? -33.740 -61.903 -14.847 1.00 37.74 174 VAL B C 1
ATOM 4108 O O . VAL B 1 177 ? -34.324 -61.029 -15.434 1.00 38.31 174 VAL B O 1
ATOM 4112 N N . GLY B 1 178 ? -32.692 -62.522 -15.381 1.00 36.05 175 GLY B N 1
ATOM 4113 C CA . GLY B 1 178 ? -32.196 -62.180 -16.728 1.00 36.57 175 GLY B CA 1
ATOM 4114 C C . GLY B 1 178 ? -31.421 -60.868 -16.758 1.00 37.25 175 GLY B C 1
ATOM 4115 O O . GLY B 1 178 ? -31.187 -60.423 -17.801 1.00 41.10 175 GLY B O 1
ATOM 4116 N N . ALA B 1 179 ? -31.004 -60.268 -15.656 1.00 36.44 176 ALA B N 1
ATOM 4117 C CA . ALA B 1 179 ? -30.091 -59.095 -15.678 1.00 38.38 176 ALA B CA 1
ATOM 4118 C C . ALA B 1 179 ? -28.632 -59.529 -15.922 1.00 36.04 176 ALA B C 1
ATOM 4119 O O . ALA B 1 179 ? -28.159 -60.553 -15.333 1.00 35.84 176 ALA B O 1
ATOM 4121 N N . LEU B 1 180 ? -27.917 -58.714 -16.693 1.00 33.46 177 LEU B N 1
ATOM 4122 C CA . LEU B 1 180 ? -26.449 -58.782 -16.829 1.00 34.68 177 LEU B CA 1
ATOM 4123 C C . LEU B 1 180 ? -25.806 -58.076 -15.633 1.00 31.24 177 LEU B C 1
ATOM 4124 O O . LEU B 1 180 ? -26.426 -57.173 -15.007 1.00 31.54 177 LEU B O 1
ATOM 4129 N N . THR B 1 181 ? -24.618 -58.531 -15.249 1.00 29.03 178 THR B N 1
ATOM 4130 C CA . THR B 1 181 ? -23.846 -57.895 -14.174 1.00 29.77 178 THR B CA 1
ATOM 4131 C C . THR B 1 181 ? -22.537 -57.352 -14.720 1.00 28.64 178 THR B C 1
ATOM 4132 O O . THR B 1 181 ? -21.862 -58.034 -15.500 1.00 28.21 178 THR B O 1
ATOM 4136 N N . VAL B 1 182 ? -22.193 -56.189 -14.205 1.00 27.95 179 VAL B N 1
ATOM 4137 C CA . VAL B 1 182 ? -20.890 -55.551 -14.434 1.00 27.71 179 VAL B CA 1
ATOM 4138 C C . VAL B 1 182 ? -20.246 -55.274 -13.080 1.00 26.09 179 VAL B C 1
ATOM 4139 O O . VAL B 1 182 ? -20.889 -54.697 -12.196 1.00 26.96 179 VAL B O 1
ATOM 4143 N N . VAL B 1 183 ? -18.988 -55.685 -12.899 1.00 24.24 180 VAL B N 1
ATOM 4144 C CA . VAL B 1 183 ? -18.274 -55.401 -11.643 1.00 22.62 180 VAL B CA 1
ATOM 4145 C C . VAL B 1 183 ? -17.138 -54.435 -11.892 1.00 24.21 180 VAL B C 1
ATOM 4146 O O . VAL B 1 183 ? -16.253 -54.740 -12.733 1.00 25.21 180 VAL B O 1
ATOM 4150 N N . ASP B 1 184 ? -17.123 -53.352 -11.139 1.00 28.08 181 ASP B N 1
ATOM 4151 C CA . ASP B 1 184 ? -15.983 -52.416 -11.066 1.00 29.26 181 ASP B CA 1
ATOM 4152 C C . ASP B 1 184 ? -14.977 -53.016 -10.094 1.00 27.92 181 ASP B C 1
ATOM 4153 O O . ASP B 1 184 ? -15.151 -52.857 -8.930 1.00 29.08 181 ASP B O 1
ATOM 4158 N N . ASN B 1 185 ? -13.924 -53.617 -10.616 1.00 28.80 182 ASN B N 1
ATOM 4159 C CA . ASN B 1 185 ? -12.882 -54.374 -9.883 1.00 26.60 182 ASN B CA 1
ATOM 4160 C C . ASN B 1 185 ? -11.600 -53.514 -9.684 1.00 28.96 182 ASN B C 1
ATOM 4161 O O . ASN B 1 185 ? -10.511 -54.062 -9.510 1.00 28.69 182 ASN B O 1
ATOM 4166 N N . THR B 1 186 ? -11.727 -52.191 -9.738 1.00 29.98 183 THR B N 1
ATOM 4167 C CA . THR B 1 186 ? -10.599 -51.256 -9.666 1.00 29.60 183 THR B CA 1
ATOM 4168 C C . THR B 1 186 ? -9.829 -51.392 -8.369 1.00 30.69 183 THR B C 1
ATOM 4169 O O . THR B 1 186 ? -8.586 -51.447 -8.463 1.00 29.29 183 THR B O 1
ATOM 4173 N N . PHE B 1 187 ? -10.530 -51.471 -7.227 1.00 30.16 184 PHE B N 1
ATOM 4174 C CA . PHE B 1 187 ? -9.898 -51.456 -5.891 1.00 30.69 184 PHE B CA 1
ATOM 4175 C C . PHE B 1 187 ? -8.987 -52.667 -5.698 1.00 28.66 184 PHE B C 1
ATOM 4176 O O . PHE B 1 187 ? -8.000 -52.527 -5.040 1.00 31.00 184 PHE B O 1
ATOM 4184 N N . LEU B 1 188 ? -9.270 -53.839 -6.214 1.00 26.42 185 LEU B N 1
ATOM 4185 C CA . LEU B 1 188 ? -8.389 -54.975 -5.855 1.00 27.73 185 LEU B CA 1
ATOM 4186 C C . LEU B 1 188 ? -7.518 -55.408 -7.041 1.00 28.93 185 LEU B C 1
ATOM 4187 O O . LEU B 1 188 ? -6.540 -56.178 -6.805 1.00 26.91 185 LEU B O 1
ATOM 4192 N N . SER B 1 189 ? -7.944 -55.126 -8.281 1.00 28.08 186 SER B N 1
ATOM 4193 C CA . SER B 1 189 ? -7.226 -55.610 -9.494 1.00 26.98 186 SER B CA 1
ATOM 4194 C C . SER B 1 189 ? -7.528 -57.063 -9.711 1.00 25.94 186 SER B C 1
ATOM 4195 O O . SER B 1 189 ? -7.903 -57.778 -8.794 1.00 27.55 186 SER B O 1
ATOM 4198 N N . PRO B 1 190 ? -7.213 -57.558 -10.905 1.00 30.16 187 PRO B N 1
ATOM 4199 C CA . PRO B 1 190 ? -7.389 -58.962 -11.223 1.00 27.50 187 PRO B CA 1
ATOM 4200 C C . PRO B 1 190 ? -6.496 -59.866 -10.384 1.00 30.68 187 PRO B C 1
ATOM 4201 O O . PRO B 1 190 ? -6.789 -61.052 -10.311 1.00 31.00 187 PRO B O 1
ATOM 4205 N N . ALA B 1 191 ? -5.399 -59.372 -9.821 1.00 28.88 188 ALA B N 1
ATOM 4206 C CA . ALA B 1 191 ? -4.516 -60.249 -9.018 1.00 29.65 188 ALA B CA 1
ATOM 4207 C C . ALA B 1 191 ? -5.250 -60.680 -7.721 1.00 29.63 188 ALA B C 1
ATOM 4208 O O . ALA B 1 191 ? -4.917 -61.706 -7.170 1.00 31.55 188 ALA B O 1
ATOM 4210 N N . LEU B 1 192 ? -6.184 -59.889 -7.222 1.00 26.44 189 LEU B N 1
ATOM 4211 C CA . LEU B 1 192 ? -6.843 -60.113 -5.889 1.00 27.16 189 LEU B CA 1
ATOM 4212 C C . LEU B 1 192 ? -8.325 -60.493 -5.973 1.00 26.53 189 LEU B C 1
ATOM 4213 O O . LEU B 1 192 ? -8.846 -61.073 -4.991 1.00 27.57 189 LEU B O 1
ATOM 4218 N N . GLN B 1 193 ? -8.963 -60.365 -7.135 1.00 27.54 190 GLN B N 1
ATOM 4219 C CA . GLN B 1 193 ? -10.405 -60.695 -7.228 1.00 26.87 190 GLN B CA 1
ATOM 4220 C C . GLN B 1 193 ? -10.701 -60.897 -8.706 1.00 26.50 190 GLN B C 1
ATOM 4221 O O . GLN B 1 193 ? -10.300 -59.993 -9.546 1.00 23.90 190 GLN B O 1
ATOM 4227 N N . LYS B 1 194 ? -11.391 -61.974 -8.990 1.00 25.18 191 LYS B N 1
ATOM 4228 C CA . LYS B 1 194 ? -11.803 -62.402 -10.343 1.00 27.72 191 LYS B CA 1
ATOM 4229 C C . LYS B 1 194 ? -13.313 -62.515 -10.422 1.00 27.95 191 LYS B C 1
ATOM 4230 O O . LYS B 1 194 ? -13.893 -63.593 -10.355 1.00 27.93 191 LYS B O 1
ATOM 4236 N N . PRO B 1 195 ? -14.019 -61.399 -10.655 1.00 28.33 192 PRO B N 1
ATOM 4237 C CA . PRO B 1 195 ? -15.472 -61.430 -10.730 1.00 29.95 192 PRO B CA 1
ATOM 4238 C C . PRO B 1 195 ? -16.067 -62.362 -11.789 1.00 28.63 192 PRO B C 1
ATOM 4239 O O . PRO B 1 195 ? -17.199 -62.884 -11.599 1.00 28.78 192 PRO B O 1
ATOM 4243 N N . LEU B 1 196 ? -15.357 -62.601 -12.867 1.00 27.69 193 LEU B N 1
ATOM 4244 C CA . LEU B 1 196 ? -15.900 -63.484 -13.951 1.00 30.05 193 LEU B CA 1
ATOM 4245 C C . LEU B 1 196 ? -15.894 -64.919 -13.458 1.00 29.74 193 LEU B C 1
ATOM 4246 O O . LEU B 1 196 ? -16.636 -65.679 -13.988 1.00 31.62 193 LEU B O 1
ATOM 4251 N N . ASP B 1 197 ? -15.121 -65.268 -12.448 1.00 30.10 194 ASP B N 1
ATOM 4252 C CA . ASP B 1 197 ? -15.135 -66.649 -11.957 1.00 32.87 194 ASP B CA 1
ATOM 4253 C C . ASP B 1 197 ? -16.466 -66.874 -11.241 1.00 36.20 194 ASP B C 1
ATOM 4254 O O . ASP B 1 197 ? -16.793 -67.994 -11.141 1.00 36.07 194 ASP B O 1
ATOM 4259 N N . PHE B 1 198 ? -17.148 -65.841 -10.748 1.00 32.17 195 PHE B N 1
ATOM 4260 C CA . PHE B 1 198 ? -18.456 -65.915 -10.073 1.00 31.40 195 PHE B CA 1
ATOM 4261 C C . PHE B 1 198 ? -19.605 -65.792 -11.059 1.00 33.60 195 PHE B C 1
ATOM 4262 O O . PHE B 1 198 ? -20.712 -65.654 -10.590 1.00 36.77 195 PHE B O 1
ATOM 4270 N N . GLY B 1 199 ? -19.379 -65.674 -12.364 1.00 34.45 196 GLY B N 1
ATOM 4271 C CA . GLY B 1 199 ? -20.472 -65.619 -13.351 1.00 33.13 196 GLY B CA 1
ATOM 4272 C C . GLY B 1 199 ? -20.787 -64.218 -13.866 1.00 32.98 196 GLY B C 1
ATOM 4273 O O . GLY B 1 199 ? -21.649 -64.085 -14.725 1.00 27.82 196 GLY B O 1
ATOM 4274 N N . ALA B 1 200 ? -20.078 -63.186 -13.437 1.00 30.24 197 ALA B N 1
ATOM 4275 C CA . ALA B 1 200 ? -20.307 -61.815 -13.978 1.00 30.72 197 ALA B CA 1
ATOM 4276 C C . ALA B 1 200 ? -20.159 -61.772 -15.494 1.00 30.58 197 ALA B C 1
ATOM 4277 O O . ALA B 1 200 ? -19.319 -62.521 -16.027 1.00 30.49 197 ALA B O 1
ATOM 4279 N N . ASP B 1 201 ? -20.923 -60.888 -16.152 1.00 28.85 198 ASP B N 1
ATOM 4280 C CA . ASP B 1 201 ? -20.847 -60.748 -17.609 1.00 29.08 198 ASP B CA 1
ATOM 4281 C C . ASP B 1 201 ? -19.632 -59.891 -17.969 1.00 27.39 198 ASP B C 1
ATOM 4282 O O . ASP B 1 201 ? -18.971 -60.168 -18.988 1.00 27.18 198 ASP B O 1
ATOM 4287 N N . LEU B 1 202 ? -19.359 -58.899 -17.138 1.00 26.90 199 LEU B N 1
ATOM 4288 C CA . LEU B 1 202 ? -18.363 -57.883 -17.439 1.00 28.89 199 LEU B CA 1
ATOM 4289 C C . LEU B 1 202 ? -17.617 -57.565 -16.171 1.00 27.72 199 LEU B C 1
ATOM 4290 O O . LEU B 1 202 ? -18.259 -57.463 -15.089 1.00 24.23 199 LEU B O 1
ATOM 4295 N N . VAL B 1 203 ? -16.376 -57.192 -16.371 1.00 24.60 200 VAL B N 1
ATOM 4296 C CA . VAL B 1 203 ? -15.554 -56.602 -15.315 1.00 27.80 200 VAL B CA 1
ATOM 4297 C C . VAL B 1 203 ? -14.862 -55.381 -15.918 1.00 28.05 200 VAL B C 1
ATOM 4298 O O . VAL B 1 203 ? -14.430 -55.435 -17.081 1.00 27.37 200 VAL B O 1
ATOM 4302 N N . LEU B 1 204 ? -14.775 -54.311 -15.154 1.00 26.45 201 LEU B N 1
ATOM 4303 C CA . LEU B 1 204 ? -14.042 -53.131 -15.654 1.00 30.10 201 LEU B CA 1
ATOM 4304 C C . LEU B 1 204 ? -13.141 -52.535 -14.583 1.00 26.81 201 LEU B C 1
ATOM 4305 O O . LEU B 1 204 ? -13.236 -52.880 -13.390 1.00 24.41 201 LEU B O 1
ATOM 4310 N N . HIS B 1 205 ? -12.200 -51.758 -15.045 1.00 25.01 202 HIS B N 1
ATOM 4311 C CA . HIS B 1 205 ? -11.135 -51.173 -14.201 1.00 25.47 202 HIS B CA 1
ATOM 4312 C C . HIS B 1 205 ? -10.887 -49.749 -14.654 1.00 27.42 202 HIS B C 1
ATOM 4313 O O . HIS B 1 205 ? -10.866 -49.518 -15.867 1.00 28.70 202 HIS B O 1
ATOM 4320 N N . SER B 1 206 ? -10.545 -48.871 -13.721 1.00 27.46 203 SER B N 1
ATOM 4321 C CA . SER B 1 206 ? -9.630 -47.771 -13.978 1.00 27.04 203 SER B CA 1
ATOM 4322 C C . SER B 1 206 ? -8.203 -48.323 -13.912 1.00 29.57 203 SER B C 1
ATOM 4323 O O . SER B 1 206 ? -7.761 -48.603 -12.822 1.00 29.58 203 SER B O 1
ATOM 4326 N N . THR B 1 207 ? -7.472 -48.362 -15.026 1.00 28.81 204 THR B N 1
ATOM 4327 C CA . THR B 1 207 ? -6.078 -48.805 -15.088 1.00 25.06 204 THR B CA 1
ATOM 4328 C C . THR B 1 207 ? -5.184 -47.703 -14.486 1.00 27.86 204 THR B C 1
ATOM 4329 O O . THR B 1 207 ? -4.067 -48.034 -14.121 1.00 25.83 204 THR B O 1
ATOM 4333 N N . THR B 1 208 ? -5.717 -46.512 -14.224 1.00 27.66 205 THR B N 1
ATOM 4334 C CA . THR B 1 208 ? -4.994 -45.426 -13.552 1.00 27.92 205 THR B CA 1
ATOM 4335 C C . THR B 1 208 ? -4.462 -45.792 -12.177 1.00 28.45 205 THR B C 1
ATOM 4336 O O . THR B 1 208 ? -3.492 -45.149 -11.736 1.00 28.70 205 THR B O 1
ATOM 4364 N N . TYR B 1 210 ? -4.110 -49.414 -9.591 1.00 25.91 207 TYR B N 1
ATOM 4365 C CA . TYR B 1 210 ? -3.106 -50.409 -9.340 1.00 27.97 207 TYR B CA 1
ATOM 4366 C C . TYR B 1 210 ? -2.500 -50.995 -10.609 1.00 26.77 207 TYR B C 1
ATOM 4367 O O . TYR B 1 210 ? -1.385 -51.469 -10.561 1.00 25.62 207 TYR B O 1
ATOM 4376 N N . ILE B 1 211 ? -3.266 -51.185 -11.661 1.00 24.19 208 ILE B N 1
ATOM 4377 C CA . ILE B 1 211 ? -2.773 -51.977 -12.814 1.00 24.75 208 ILE B CA 1
ATOM 4378 C C . ILE B 1 211 ? -1.562 -51.283 -13.407 1.00 26.16 208 ILE B C 1
ATOM 4379 O O . ILE B 1 211 ? -0.519 -51.926 -13.564 1.00 26.13 208 ILE B O 1
ATOM 4384 N N . ASN B 1 212 ? -1.657 -49.978 -13.587 1.00 25.52 209 ASN B N 1
ATOM 4385 C CA . ASN B 1 212 ? -0.507 -49.183 -14.093 1.00 25.62 209 ASN B CA 1
ATOM 4386 C C . ASN B 1 212 ? 0.465 -48.999 -12.910 1.00 26.81 209 ASN B C 1
ATOM 4387 O O . ASN B 1 212 ? 1.682 -49.150 -13.083 1.00 27.47 209 ASN B O 1
ATOM 4392 N N . GLY B 1 213 ? -0.050 -48.547 -11.781 1.00 24.59 210 GLY B N 1
ATOM 4393 C CA . GLY B 1 213 ? 0.675 -48.436 -10.502 1.00 24.48 210 GLY B CA 1
ATOM 4394 C C . GLY B 1 213 ? 1.657 -47.297 -10.337 1.00 26.16 210 GLY B C 1
ATOM 4395 O O . GLY B 1 213 ? 2.249 -47.251 -9.255 1.00 28.17 210 GLY B O 1
ATOM 4396 N N . HIS B 1 214 ? 1.927 -46.446 -11.336 1.00 26.92 211 HIS B N 1
ATOM 4397 C CA . HIS B 1 214 ? 3.019 -45.432 -11.253 1.00 26.65 211 HIS B CA 1
ATOM 4398 C C . HIS B 1 214 ? 2.447 -44.023 -11.447 1.00 27.02 211 HIS B C 1
ATOM 4399 O O . HIS B 1 214 ? 3.180 -43.182 -11.794 1.00 24.10 211 HIS B O 1
ATOM 4406 N N . SER B 1 215 ? 1.119 -43.853 -11.448 1.00 29.85 212 SER B N 1
ATOM 4407 C CA . SER B 1 215 ? 0.487 -42.515 -11.336 1.00 34.14 212 SER B CA 1
ATOM 4408 C C . SER B 1 215 ? 0.786 -41.677 -12.578 1.00 31.64 212 SER B C 1
ATOM 4409 O O . SER B 1 215 ? 0.887 -40.478 -12.498 1.00 35.61 212 SER B O 1
ATOM 4412 N N . ASP B 1 216 ? 1.077 -42.291 -13.700 1.00 30.45 213 ASP B N 1
ATOM 4413 C CA . ASP B 1 216 ? 1.480 -41.520 -14.900 1.00 30.30 213 ASP B CA 1
ATOM 4414 C C . ASP B 1 216 ? 0.645 -41.892 -16.140 1.00 30.09 213 ASP B C 1
ATOM 4415 O O . ASP B 1 216 ? 1.093 -41.584 -17.251 1.00 32.27 213 ASP B O 1
ATOM 4420 N N . VAL B 1 217 ? -0.476 -42.561 -15.948 1.00 27.24 214 VAL B N 1
ATOM 4421 C CA . VAL B 1 217 ? -1.416 -42.907 -17.040 1.00 29.49 214 VAL B CA 1
ATOM 4422 C C . VAL B 1 217 ? -2.797 -42.800 -16.438 1.00 29.86 214 VAL B C 1
ATOM 4423 O O . VAL B 1 217 ? -3.037 -43.374 -15.340 1.00 31.56 214 VAL B O 1
ATOM 4427 N N . VAL B 1 218 ? -3.694 -42.183 -17.178 1.00 26.99 215 VAL B N 1
ATOM 4428 C CA . VAL B 1 218 ? -5.125 -42.346 -16.949 1.00 30.19 215 VAL B CA 1
ATOM 4429 C C . VAL B 1 218 ? -5.610 -43.292 -18.048 1.00 27.95 215 VAL B C 1
ATOM 4430 O O . VAL B 1 218 ? -5.194 -43.090 -19.160 1.00 29.74 215 VAL B O 1
ATOM 4434 N N . GLY B 1 219 ? -6.384 -44.334 -17.690 1.00 23.85 216 GLY B N 1
ATOM 4435 C CA . GLY B 1 219 ? -6.888 -45.372 -18.607 1.00 21.92 216 GLY B CA 1
ATOM 4436 C C . GLY B 1 219 ? -7.995 -46.211 -17.984 1.00 23.18 216 GLY B C 1
ATOM 4437 O O . GLY B 1 219 ? -8.128 -46.226 -16.793 1.00 22.33 216 GLY B O 1
ATOM 4438 N N . GLY B 1 220 ? -8.701 -46.990 -18.798 1.00 24.57 217 GLY B N 1
ATOM 4439 C CA . GLY B 1 220 ? -9.676 -47.964 -18.360 1.00 22.22 217 GLY B CA 1
ATOM 4440 C C . GLY B 1 220 ? -9.602 -49.204 -19.180 1.00 21.87 217 GLY B C 1
ATOM 4441 O O . GLY B 1 220 ? -8.913 -49.232 -20.192 1.00 23.23 217 GLY B O 1
ATOM 4442 N N . ALA B 1 221 ? -10.365 -50.218 -18.783 1.00 22.74 218 ALA B N 1
ATOM 4443 C CA . ALA B 1 221 ? -10.429 -51.523 -19.463 1.00 23.56 218 ALA B CA 1
ATOM 4444 C C . ALA B 1 221 ? -11.778 -52.140 -19.108 1.00 24.68 218 ALA B C 1
ATOM 4445 O O . ALA B 1 221 ? -12.294 -51.936 -17.956 1.00 24.27 218 ALA B O 1
ATOM 4447 N N . VAL B 1 222 ? -12.317 -52.874 -20.051 1.00 26.27 219 VAL B N 1
ATOM 4448 C CA . VAL B 1 222 ? -13.493 -53.713 -19.886 1.00 26.30 219 VAL B CA 1
ATOM 4449 C C . VAL B 1 222 ? -13.158 -55.055 -20.497 1.00 25.29 219 VAL B C 1
ATOM 4450 O O . VAL B 1 222 ? -12.689 -55.115 -21.661 1.00 23.02 219 VAL B O 1
ATOM 4454 N N . VAL B 1 223 ? -13.459 -56.082 -19.722 1.00 25.17 220 VAL B N 1
ATOM 4455 C CA . VAL B 1 223 ? -13.302 -57.479 -20.089 1.00 24.57 220 VAL B CA 1
ATOM 4456 C C . VAL B 1 223 ? -14.680 -58.094 -20.036 1.00 25.46 220 VAL B C 1
ATOM 4457 O O . VAL B 1 223 ? -15.337 -58.013 -19.028 1.00 26.07 220 VAL B O 1
ATOM 4461 N N . ALA B 1 224 ? -15.052 -58.759 -21.102 1.00 25.83 221 ALA B N 1
ATOM 4462 C CA . ALA B 1 224 ? -16.300 -59.534 -21.171 1.00 26.88 221 ALA B CA 1
ATOM 4463 C C . ALA B 1 224 ? -15.983 -61.008 -21.023 1.00 27.19 221 ALA B C 1
ATOM 4464 O O . ALA B 1 224 ? -15.020 -61.478 -21.651 1.00 25.85 221 ALA B O 1
ATOM 4466 N N . ARG B 1 225 ? -16.837 -61.724 -20.321 1.00 28.39 222 ARG B N 1
ATOM 4467 C CA . ARG B 1 225 ? -16.747 -63.182 -20.281 1.00 32.85 222 ARG B CA 1
ATOM 4468 C C . ARG B 1 225 ? -17.000 -63.768 -21.666 1.00 31.49 222 ARG B C 1
ATOM 4469 O O . ARG B 1 225 ? -16.304 -64.697 -22.031 1.00 29.95 222 ARG B O 1
ATOM 4477 N N . ASP B 1 226 ? -18.036 -63.302 -22.358 1.00 32.96 223 ASP B N 1
ATOM 4478 C CA . ASP B 1 226 ? -18.505 -63.879 -23.655 1.00 34.97 223 ASP B CA 1
ATOM 4479 C C . ASP B 1 226 ? -17.927 -63.134 -24.868 1.00 34.87 223 ASP B C 1
ATOM 4480 O O . ASP B 1 226 ? -17.994 -61.885 -24.854 1.00 27.56 223 ASP B O 1
ATOM 4485 N N . ALA B 1 227 ? -17.534 -63.881 -25.905 1.00 32.62 224 ALA B N 1
ATOM 4486 C CA . ALA B 1 227 ? -16.890 -63.396 -27.140 1.00 35.87 224 ALA B CA 1
ATOM 4487 C C . ALA B 1 227 ? -17.860 -62.434 -27.847 1.00 34.65 224 ALA B C 1
ATOM 4488 O O . ALA B 1 227 ? -17.435 -61.404 -28.413 1.00 33.33 224 ALA B O 1
ATOM 4490 N N . GLU B 1 228 ? -19.128 -62.693 -27.732 1.00 33.78 225 GLU B N 1
ATOM 4491 C CA . GLU B 1 228 ? -20.104 -61.915 -28.498 1.00 39.76 225 GLU B CA 1
ATOM 4492 C C . GLU B 1 228 ? -20.280 -60.547 -27.822 1.00 36.35 225 GLU B C 1
ATOM 4493 O O . GLU B 1 228 ? -20.228 -59.582 -28.518 1.00 33.26 225 GLU B O 1
ATOM 4499 N N . LEU B 1 229 ? -20.366 -60.438 -26.514 1.00 33.36 226 LEU B N 1
ATOM 4500 C CA . LEU B 1 229 ? -20.445 -59.103 -25.889 1.00 34.80 226 LEU B CA 1
ATOM 4501 C C . LEU B 1 229 ? -19.103 -58.342 -26.124 1.00 31.67 226 LEU B C 1
ATOM 4502 O O . LEU B 1 229 ? -19.132 -57.100 -26.205 1.00 28.91 226 LEU B O 1
ATOM 4507 N N . HIS B 1 230 ? -17.968 -59.056 -26.086 1.00 28.31 227 HIS B N 1
ATOM 4508 C CA . HIS B 1 230 ? -16.618 -58.495 -26.371 1.00 33.09 227 HIS B CA 1
ATOM 4509 C C . HIS B 1 230 ? -16.671 -57.767 -27.731 1.00 29.59 227 HIS B C 1
ATOM 4510 O O . HIS B 1 230 ? -16.248 -56.610 -27.790 1.00 29.17 227 HIS B O 1
ATOM 4517 N N . GLN B 1 231 ? -17.248 -58.391 -28.734 1.00 32.73 228 GLN B N 1
ATOM 4518 C CA . GLN B 1 231 ? -17.319 -57.887 -30.126 1.00 34.94 228 GLN B CA 1
ATOM 4519 C C . GLN B 1 231 ? -18.196 -56.633 -30.122 1.00 33.34 228 GLN B C 1
ATOM 4520 O O . GLN B 1 231 ? -17.802 -55.699 -30.759 1.00 31.11 228 GLN B O 1
ATOM 4526 N N . GLN B 1 232 ? -19.291 -56.607 -29.375 1.00 30.68 229 GLN B N 1
ATOM 4527 C CA . GLN B 1 232 ? -20.123 -55.405 -29.185 1.00 31.60 229 GLN B CA 1
ATOM 4528 C C . GLN B 1 232 ? -19.329 -54.308 -28.503 1.00 29.93 229 GLN B C 1
ATOM 4529 O O . GLN B 1 232 ? -19.436 -53.154 -28.983 1.00 29.70 229 GLN B O 1
ATOM 4535 N N . LEU B 1 233 ? -18.519 -54.612 -27.491 1.00 25.23 230 LEU B N 1
ATOM 4536 C CA . LEU B 1 233 ? -17.751 -53.535 -26.825 1.00 26.55 230 LEU B CA 1
ATOM 4537 C C . LEU B 1 233 ? -16.731 -52.928 -27.815 1.00 26.58 230 LEU B C 1
ATOM 4538 O O . LEU B 1 233 ? -16.532 -51.667 -27.820 1.00 26.50 230 LEU B O 1
ATOM 4543 N N . VAL B 1 234 ? -16.105 -53.770 -28.644 1.00 26.22 231 VAL B N 1
ATOM 4544 C CA . VAL B 1 234 ? -15.085 -53.317 -29.620 1.00 26.22 231 VAL B CA 1
ATOM 4545 C C . VAL B 1 234 ? -15.787 -52.339 -30.566 1.00 28.28 231 VAL B C 1
ATOM 4546 O O . VAL B 1 234 ? -15.263 -51.305 -30.905 1.00 26.54 231 VAL B O 1
ATOM 4550 N N . TRP B 1 235 ? -16.979 -52.696 -31.017 1.00 27.38 232 TRP B N 1
ATOM 4551 C CA . TRP B 1 235 ? -17.689 -51.915 -32.048 1.00 27.51 232 TRP B CA 1
ATOM 4552 C C . TRP B 1 235 ? -18.103 -50.554 -31.419 1.00 25.91 232 TRP B C 1
ATOM 4553 O O . TRP B 1 235 ? -17.823 -49.510 -32.000 1.00 26.91 232 TRP B O 1
ATOM 4564 N N . TRP B 1 236 ? -18.682 -50.542 -30.224 1.00 24.82 233 TRP B N 1
ATOM 4565 C CA . TRP B 1 236 ? -19.082 -49.280 -29.539 1.00 24.58 233 TRP B CA 1
ATOM 4566 C C . TRP B 1 236 ? -17.870 -48.432 -29.199 1.00 26.08 233 TRP B C 1
ATOM 4567 O O . TRP B 1 236 ? -17.930 -47.192 -29.299 1.00 27.19 233 TRP B O 1
ATOM 4578 N N . ALA B 1 237 ? -16.764 -49.030 -28.801 1.00 27.37 234 ALA B N 1
ATOM 4579 C CA . ALA B 1 237 ? -15.603 -48.214 -28.429 1.00 27.27 234 ALA B CA 1
ATOM 4580 C C . ALA B 1 237 ? -15.078 -47.481 -29.673 1.00 28.12 234 ALA B C 1
ATOM 4581 O O . ALA B 1 237 ? -14.665 -46.329 -29.522 1.00 26.32 234 ALA B O 1
ATOM 4583 N N . ASN B 1 238 ? -14.984 -48.172 -30.797 1.00 27.56 235 ASN B N 1
ATOM 4584 C CA . ASN B 1 238 ? -14.595 -47.608 -32.114 1.00 29.89 235 ASN B CA 1
ATOM 4585 C C . ASN B 1 238 ? -15.600 -46.496 -32.490 1.00 31.37 235 ASN B C 1
ATOM 4586 O O . ASN B 1 238 ? -15.180 -45.382 -32.783 1.00 33.35 235 ASN B O 1
ATOM 4591 N N . ALA B 1 239 ? -16.892 -46.774 -32.474 1.00 28.58 236 ALA B N 1
ATOM 4592 C CA . ALA B 1 239 ? -17.958 -45.838 -32.906 1.00 27.35 236 ALA B CA 1
ATOM 4593 C C . ALA B 1 239 ? -18.001 -44.592 -32.021 1.00 28.37 236 ALA B C 1
ATOM 4594 O O . ALA B 1 239 ? -18.184 -43.507 -32.545 1.00 27.16 236 ALA B O 1
ATOM 4596 N N . LEU B 1 240 ? -17.744 -44.709 -30.727 1.00 27.87 237 LEU B N 1
ATOM 4597 C CA . LEU B 1 240 ? -17.871 -43.579 -29.774 1.00 28.13 237 LEU B CA 1
ATOM 4598 C C . LEU B 1 240 ? -16.565 -42.812 -29.604 1.00 27.35 237 LEU B C 1
ATOM 4599 O O . LEU B 1 240 ? -16.589 -41.773 -28.978 1.00 28.81 237 LEU B O 1
ATOM 4604 N N . GLY B 1 241 ? -15.484 -43.397 -30.085 1.00 29.04 238 GLY B N 1
ATOM 4605 C CA . GLY B 1 241 ? -14.141 -42.837 -30.010 1.00 28.61 238 GLY B CA 1
ATOM 4606 C C . GLY B 1 241 ? -13.541 -42.878 -28.627 1.00 29.36 238 GLY B C 1
ATOM 4607 O O . GLY B 1 241 ? -12.762 -41.944 -28.351 1.00 28.08 238 GLY B O 1
ATOM 4608 N N . LEU B 1 242 ? -13.761 -43.974 -27.879 1.00 27.94 239 LEU B N 1
ATOM 4609 C CA . LEU B 1 242 ? -13.380 -44.086 -26.463 1.00 28.65 239 LEU B CA 1
ATOM 4610 C C . LEU B 1 242 ? -12.059 -44.824 -26.268 1.00 29.09 239 LEU B C 1
ATOM 4611 O O . LEU B 1 242 ? -11.598 -44.870 -25.073 1.00 31.27 239 LEU B O 1
ATOM 4616 N N . THR B 1 243 ? -11.494 -45.431 -27.306 1.00 28.09 240 THR B N 1
ATOM 4617 C CA . THR B 1 243 ? -10.203 -46.155 -27.258 1.00 31.65 240 THR B CA 1
ATOM 4618 C C . THR B 1 243 ? -9.035 -45.259 -26.799 1.00 33.07 240 THR B C 1
ATOM 4619 O O . THR B 1 243 ? -9.062 -44.057 -27.022 1.00 33.58 240 THR B O 1
ATOM 4623 N N . GLY B 1 244 ? -8.071 -45.873 -26.105 1.00 37.62 241 GLY B N 1
ATOM 4624 C CA . GLY B 1 244 ? -6.890 -45.191 -25.515 1.00 36.91 241 GLY B CA 1
ATOM 4625 C C . GLY B 1 244 ? -5.669 -45.080 -26.471 1.00 33.36 241 GLY B C 1
ATOM 4626 O O . GLY B 1 244 ? -5.594 -45.779 -27.495 1.00 28.90 241 GLY B O 1
ATOM 4627 N N . SER B 1 245 ? -4.709 -44.258 -26.084 1.00 31.65 242 SER B N 1
ATOM 4628 C CA . SER B 1 245 ? -3.395 -43.985 -26.720 1.00 31.97 242 SER B CA 1
ATOM 4629 C C . SER B 1 245 ? -2.523 -45.240 -26.617 1.00 31.41 242 SER B C 1
ATOM 4630 O O . SER B 1 245 ? -2.404 -45.869 -25.580 1.00 27.78 242 SER B O 1
ATOM 4633 N N . PRO B 1 246 ? -1.886 -45.656 -27.719 1.00 28.86 243 PRO B N 1
ATOM 4634 C CA . PRO B 1 246 ? -0.894 -46.722 -27.661 1.00 27.29 243 PRO B CA 1
ATOM 4635 C C . PRO B 1 246 ? 0.215 -46.486 -26.659 1.00 27.20 243 PRO B C 1
ATOM 4636 O O . PRO B 1 246 ? 0.688 -47.442 -26.006 1.00 27.46 243 PRO B O 1
ATOM 4640 N N . PHE B 1 247 ? 0.660 -45.257 -26.540 1.00 27.74 244 PHE B N 1
ATOM 4641 C CA . PHE B 1 247 ? 1.772 -44.939 -25.623 1.00 26.11 244 PHE B CA 1
ATOM 4642 C C . PHE B 1 247 ? 1.280 -45.307 -24.206 1.00 25.35 244 PHE B C 1
ATOM 4643 O O . PHE B 1 247 ? 2.013 -45.882 -23.406 1.00 23.36 244 PHE B O 1
ATOM 4651 N N . ASP B 1 248 ? 0.120 -44.815 -23.826 1.00 25.13 245 ASP B N 1
ATOM 4652 C CA . ASP B 1 248 ? -0.498 -45.146 -22.500 1.00 25.48 245 ASP B CA 1
ATOM 4653 C C . ASP B 1 248 ? -0.617 -46.666 -22.315 1.00 24.87 245 ASP B C 1
ATOM 4654 O O . ASP B 1 248 ? -0.314 -47.127 -21.214 1.00 24.61 245 ASP B O 1
ATOM 4659 N N . ALA B 1 249 ? -1.002 -47.432 -23.350 1.00 22.97 246 ALA B N 1
ATOM 4660 C CA . ALA B 1 249 ? -1.070 -48.883 -23.251 1.00 24.79 246 ALA B CA 1
ATOM 4661 C C . ALA B 1 249 ? 0.307 -49.466 -22.934 1.00 24.87 246 ALA B C 1
ATOM 4662 O O . ALA B 1 249 ? 0.398 -50.493 -22.287 1.00 23.55 246 ALA B O 1
ATOM 4664 N N . PHE B 1 250 ? 1.334 -48.941 -23.580 1.00 26.40 247 PHE B N 1
ATOM 4665 C CA . PHE B 1 250 ? 2.731 -49.366 -23.405 1.00 25.99 247 PHE B CA 1
ATOM 4666 C C . PHE B 1 250 ? 3.134 -49.139 -21.936 1.00 25.69 247 PHE B C 1
ATOM 4667 O O . PHE B 1 250 ? 3.706 -50.089 -21.311 1.00 25.48 247 PHE B O 1
ATOM 4675 N N . LEU B 1 251 ? 2.902 -47.944 -21.387 1.00 23.61 248 LEU B N 1
ATOM 4676 C CA . LEU B 1 251 ? 3.273 -47.683 -19.983 1.00 25.09 248 LEU B CA 1
ATOM 4677 C C . LEU B 1 251 ? 2.452 -48.569 -19.026 1.00 26.17 248 LEU B C 1
ATOM 4678 O O . LEU B 1 251 ? 2.983 -48.973 -17.984 1.00 23.24 248 LEU B O 1
ATOM 4683 N N . THR B 1 252 ? 1.187 -48.791 -19.322 1.00 24.82 249 THR B N 1
ATOM 4684 C CA . THR B 1 252 ? 0.256 -49.592 -18.452 1.00 24.03 249 THR B CA 1
ATOM 4685 C C . THR B 1 252 ? 0.724 -51.048 -18.417 1.00 25.06 249 THR B C 1
ATOM 4686 O O . THR B 1 252 ? 0.772 -51.586 -17.375 1.00 24.24 249 THR B O 1
ATOM 4690 N N . LEU B 1 253 ? 1.057 -51.639 -19.539 1.00 24.45 250 LEU B N 1
ATOM 4691 C CA . LEU B 1 253 ? 1.558 -53.007 -19.609 1.00 24.54 250 LEU B CA 1
ATOM 4692 C C . LEU B 1 253 ? 2.901 -53.050 -18.868 1.00 25.77 250 LEU B C 1
ATOM 4693 O O . LEU B 1 253 ? 3.159 -54.014 -18.097 1.00 24.36 250 LEU B O 1
ATOM 4698 N N . ARG B 1 254 ? 3.744 -52.069 -19.053 1.00 25.23 251 ARG B N 1
ATOM 4699 C CA . ARG B 1 254 ? 4.973 -52.019 -18.236 1.00 25.44 251 ARG B CA 1
ATOM 4700 C C . ARG B 1 254 ? 4.622 -52.050 -16.749 1.00 27.07 251 ARG B C 1
ATOM 4701 O O . ARG B 1 254 ? 5.214 -52.804 -15.983 1.00 27.18 251 ARG B O 1
ATOM 4709 N N . GLY B 1 255 ? 3.707 -51.217 -16.294 1.00 26.52 252 GLY B N 1
ATOM 4710 C CA . GLY B 1 255 ? 3.324 -51.306 -14.884 1.00 26.97 252 GLY B CA 1
ATOM 4711 C C . GLY B 1 255 ? 2.787 -52.681 -14.479 1.00 25.62 252 GLY B C 1
ATOM 4712 O O . GLY B 1 255 ? 3.130 -53.143 -13.391 1.00 25.45 252 GLY B O 1
ATOM 4713 N N . LEU B 1 256 ? 1.938 -53.291 -15.303 1.00 23.45 253 LEU B N 1
ATOM 4714 C CA . LEU B 1 256 ? 1.234 -54.539 -14.993 1.00 24.80 253 LEU B CA 1
ATOM 4715 C C . LEU B 1 256 ? 2.271 -55.599 -14.652 1.00 25.55 253 LEU B C 1
ATOM 4716 O O . LEU B 1 256 ? 1.930 -56.581 -13.959 1.00 22.94 253 LEU B O 1
ATOM 4721 N N . ARG B 1 257 ? 3.379 -55.609 -15.370 1.00 23.76 254 ARG B N 1
ATOM 4722 C CA . ARG B 1 257 ? 4.376 -56.661 -15.132 1.00 26.31 254 ARG B CA 1
ATOM 4723 C C . ARG B 1 257 ? 4.822 -56.731 -13.659 1.00 27.26 254 ARG B C 1
ATOM 4724 O O . ARG B 1 257 ? 5.367 -57.776 -13.297 1.00 27.77 254 ARG B O 1
ATOM 4732 N N . THR B 1 258 ? 4.792 -55.639 -12.892 1.00 24.33 255 THR B N 1
ATOM 4733 C CA . THR B 1 258 ? 5.170 -55.676 -11.478 1.00 26.58 255 THR B CA 1
ATOM 4734 C C . THR B 1 258 ? 3.929 -55.727 -10.549 1.00 26.23 255 THR B C 1
ATOM 4735 O O . THR B 1 258 ? 4.121 -55.524 -9.367 1.00 24.78 255 THR B O 1
ATOM 4739 N N . LEU B 1 259 ? 2.707 -55.914 -11.040 1.00 23.20 256 LEU B N 1
ATOM 4740 C CA . LEU B 1 259 ? 1.464 -55.824 -10.190 1.00 23.29 256 LEU B CA 1
ATOM 4741 C C . LEU B 1 259 ? 1.565 -56.829 -9.026 1.00 24.80 256 LEU B C 1
ATOM 4742 O O . LEU B 1 259 ? 1.256 -56.473 -7.886 1.00 27.26 256 LEU B O 1
ATOM 4747 N N . ASP B 1 260 ? 1.965 -58.040 -9.289 1.00 25.38 257 ASP B N 1
ATOM 4748 C CA . ASP B 1 260 ? 2.117 -59.090 -8.241 1.00 25.04 257 ASP B CA 1
ATOM 4749 C C . ASP B 1 260 ? 3.188 -58.715 -7.232 1.00 24.78 257 ASP B C 1
ATOM 4750 O O . ASP B 1 260 ? 2.951 -58.766 -6.039 1.00 26.84 257 ASP B O 1
ATOM 4755 N N . ALA B 1 261 ? 4.348 -58.313 -7.686 1.00 22.92 258 ALA B N 1
ATOM 4756 C CA . ALA B 1 261 ? 5.448 -57.918 -6.820 1.00 24.50 258 ALA B CA 1
ATOM 4757 C C . ALA B 1 261 ? 5.046 -56.702 -6.003 1.00 23.72 258 ALA B C 1
ATOM 4758 O O . ALA B 1 261 ? 5.433 -56.625 -4.796 1.00 22.75 258 ALA B O 1
ATOM 4760 N N . ARG B 1 262 ? 4.370 -55.720 -6.619 1.00 22.81 259 ARG B N 1
ATOM 4761 C CA . ARG B 1 262 ? 3.903 -54.526 -5.869 1.00 22.18 259 ARG B CA 1
ATOM 4762 C C . ARG B 1 262 ? 2.881 -54.905 -4.772 1.00 23.15 259 ARG B C 1
ATOM 4763 O O . ARG B 1 262 ? 3.051 -54.489 -3.592 1.00 24.24 259 ARG B O 1
ATOM 4771 N N . LEU B 1 263 ? 1.873 -55.645 -5.126 1.00 22.95 260 LEU B N 1
ATOM 4772 C CA . LEU B 1 263 ? 0.750 -56.035 -4.188 1.00 25.01 260 LEU B CA 1
ATOM 4773 C C . LEU B 1 263 ? 1.306 -56.835 -2.975 1.00 22.96 260 LEU B C 1
ATOM 4774 O O . LEU B 1 263 ? 0.763 -56.687 -1.854 1.00 25.01 260 LEU B O 1
ATOM 4779 N N . ARG B 1 264 ? 2.315 -57.635 -3.142 1.00 23.93 261 ARG B N 1
ATOM 4780 C CA . ARG B 1 264 ? 2.889 -58.350 -1.952 1.00 26.57 261 ARG B CA 1
ATOM 4781 C C . ARG B 1 264 ? 3.364 -57.318 -0.939 1.00 25.96 261 ARG B C 1
ATOM 4782 O O . ARG B 1 264 ? 3.059 -57.496 0.236 1.00 23.53 261 ARG B O 1
ATOM 4790 N N . VAL B 1 265 ? 4.012 -56.229 -1.384 1.00 22.08 262 VAL B N 1
ATOM 4791 C CA . VAL B 1 265 ? 4.520 -55.217 -0.425 1.00 23.56 262 VAL B CA 1
ATOM 4792 C C . VAL B 1 265 ? 3.343 -54.367 0.048 1.00 25.10 262 VAL B C 1
ATOM 4793 O O . VAL B 1 265 ? 3.285 -54.071 1.251 1.00 23.62 262 VAL B O 1
ATOM 4797 N N . HIS B 1 266 ? 2.455 -53.912 -0.880 1.00 25.29 263 HIS B N 1
ATOM 4798 C CA . HIS B 1 266 ? 1.275 -53.123 -0.507 1.00 26.13 263 HIS B CA 1
ATOM 4799 C C . HIS B 1 266 ? 0.595 -53.843 0.678 1.00 25.14 263 HIS B C 1
ATOM 4800 O O . HIS B 1 266 ? 0.192 -53.196 1.652 1.00 25.69 263 HIS B O 1
ATOM 4807 N N . GLN B 1 267 ? 0.302 -55.119 0.506 1.00 23.75 264 GLN B N 1
ATOM 4808 C CA . GLN B 1 267 ? -0.559 -55.845 1.509 1.00 25.02 264 GLN B CA 1
ATOM 4809 C C . GLN B 1 267 ? 0.200 -56.100 2.850 1.00 26.48 264 GLN B C 1
ATOM 4810 O O . GLN B 1 267 ? -0.414 -55.982 3.920 1.00 25.99 264 GLN B O 1
ATOM 4816 N N . GLU B 1 268 ? 1.516 -56.320 2.824 1.00 27.89 265 GLU B N 1
ATOM 4817 C CA . GLU B 1 268 ? 2.357 -56.401 4.056 1.00 27.74 265 GLU B CA 1
ATOM 4818 C C . GLU B 1 268 ? 2.262 -55.067 4.780 1.00 27.52 265 GLU B C 1
ATOM 4819 O O . GLU B 1 268 ? 2.026 -55.066 5.994 1.00 26.31 265 GLU B O 1
ATOM 4825 N N . ASN B 1 269 ? 2.401 -53.945 4.051 1.00 26.91 266 ASN B N 1
ATOM 4826 C CA . ASN B 1 269 ? 2.338 -52.610 4.683 1.00 25.81 266 ASN B CA 1
ATOM 4827 C C . ASN B 1 269 ? 0.962 -52.418 5.312 1.00 26.44 266 ASN B C 1
ATOM 4828 O O . ASN B 1 269 ? 0.876 -51.898 6.438 1.00 25.66 266 ASN B O 1
ATOM 4833 N N . ALA B 1 270 ? -0.094 -52.735 4.573 1.00 25.34 267 ALA B N 1
ATOM 4834 C CA . ALA B 1 270 ? -1.466 -52.505 5.026 1.00 28.67 267 ALA B CA 1
ATOM 4835 C C . ALA B 1 270 ? -1.766 -53.364 6.271 1.00 25.36 267 ALA B C 1
ATOM 4836 O O . ALA B 1 270 ? -2.392 -52.844 7.191 1.00 26.08 267 ALA B O 1
ATOM 4838 N N . ASP B 1 271 ? -1.413 -54.631 6.277 1.00 24.74 268 ASP B N 1
ATOM 4839 C CA . ASP B 1 271 ? -1.571 -55.480 7.512 1.00 28.59 268 ASP B CA 1
ATOM 4840 C C . ASP B 1 271 ? -0.856 -54.789 8.694 1.00 29.24 268 ASP B C 1
ATOM 4841 O O . ASP B 1 271 ? -1.478 -54.673 9.772 1.00 26.75 268 ASP B O 1
ATOM 4846 N N . ALA B 1 272 ? 0.364 -54.270 8.481 1.00 25.14 269 ALA B N 1
ATOM 4847 C CA . ALA B 1 272 ? 1.117 -53.629 9.588 1.00 27.07 269 ALA B CA 1
ATOM 4848 C C . ALA B 1 272 ? 0.364 -52.364 10.025 1.00 29.16 269 ALA B C 1
ATOM 4849 O O . ALA B 1 272 ? 0.263 -52.103 11.171 1.00 29.09 269 ALA B O 1
ATOM 4851 N N . ILE B 1 273 ? -0.221 -51.600 9.101 1.00 28.15 270 ILE B N 1
ATOM 4852 C CA . ILE B 1 273 ? -0.758 -50.296 9.466 1.00 26.07 270 ILE B CA 1
ATOM 4853 C C . ILE B 1 273 ? -2.070 -50.556 10.172 1.00 26.29 270 ILE B C 1
ATOM 4854 O O . ILE B 1 273 ? -2.391 -49.794 11.118 1.00 26.76 270 ILE B O 1
ATOM 4859 N N . ALA B 1 274 ? -2.860 -51.476 9.660 1.00 26.45 271 ALA B N 1
ATOM 4860 C CA . ALA B 1 274 ? -4.147 -51.865 10.288 1.00 30.35 271 ALA B CA 1
ATOM 4861 C C . ALA B 1 274 ? -3.895 -52.268 11.746 1.00 31.49 271 ALA B C 1
ATOM 4862 O O . ALA B 1 274 ? -4.681 -51.875 12.614 1.00 34.10 271 ALA B O 1
ATOM 4864 N N . GLU B 1 275 ? -2.915 -53.116 11.999 1.00 33.82 272 GLU B N 1
ATOM 4865 C CA . GLU B 1 275 ? -2.480 -53.445 13.391 1.00 38.12 272 GLU B CA 1
ATOM 4866 C C . GLU B 1 275 ? -2.190 -52.164 14.225 1.00 39.74 272 GLU B C 1
ATOM 4867 O O . GLU B 1 275 ? -2.634 -52.121 15.398 1.00 37.00 272 GLU B O 1
ATOM 4873 N N . LEU B 1 276 ? -1.462 -51.145 13.731 1.00 35.47 273 LEU B N 1
ATOM 4874 C CA . LEU B 1 276 ? -1.208 -49.926 14.564 1.00 36.18 273 LEU B CA 1
ATOM 4875 C C . LEU B 1 276 ? -2.552 -49.230 14.855 1.00 34.40 273 LEU B C 1
ATOM 4876 O O . LEU B 1 276 ? -2.786 -48.772 15.964 1.00 36.08 273 LEU B O 1
ATOM 4881 N N . LEU B 1 277 ? -3.390 -49.046 13.832 1.00 31.40 274 LEU B N 1
ATOM 4882 C CA . LEU B 1 277 ? -4.514 -48.088 13.880 1.00 30.37 274 LEU B CA 1
ATOM 4883 C C . LEU B 1 277 ? -5.655 -48.736 14.688 1.00 32.69 274 LEU B C 1
ATOM 4884 O O . LEU B 1 277 ? -6.272 -48.040 15.478 1.00 32.69 274 LEU B O 1
ATOM 4889 N N . ASP B 1 278 ? -5.893 -50.022 14.566 1.00 31.72 275 ASP B N 1
ATOM 4890 C CA . ASP B 1 278 ? -7.064 -50.678 15.202 1.00 39.52 275 ASP B CA 1
ATOM 4891 C C . ASP B 1 278 ? -6.960 -50.701 16.751 1.00 39.94 275 ASP B C 1
ATOM 4892 O O . ASP B 1 278 ? -7.831 -50.111 17.555 1.00 44.01 275 ASP B O 1
ATOM 4897 N N . GLY B 1 279 ? -5.875 -51.177 17.270 1.00 39.83 276 GLY B N 1
ATOM 4898 C CA . GLY B 1 279 ? -5.537 -50.652 18.645 1.00 58.52 276 GLY B CA 1
ATOM 4899 C C . GLY B 1 279 ? -6.099 -49.232 19.097 1.00 52.67 276 GLY B C 1
ATOM 4900 O O . GLY B 1 279 ? -6.711 -49.088 20.104 1.00 49.80 276 GLY B O 1
ATOM 4901 N N . HIS B 1 280 ? -5.832 -48.142 18.401 1.00 44.51 277 HIS B N 1
ATOM 4902 C CA . HIS B 1 280 ? -5.158 -46.965 18.986 1.00 37.61 277 HIS B CA 1
ATOM 4903 C C . HIS B 1 280 ? -6.167 -46.028 19.656 1.00 40.67 277 HIS B C 1
ATOM 4904 O O . HIS B 1 280 ? -7.344 -45.887 19.201 1.00 42.27 277 HIS B O 1
ATOM 4911 N N . ALA B 1 281 ? -5.708 -45.371 20.715 1.00 36.85 278 ALA B N 1
ATOM 4912 C CA . ALA B 1 281 ? -6.498 -44.457 21.566 1.00 40.12 278 ALA B CA 1
ATOM 4913 C C . ALA B 1 281 ? -7.042 -43.301 20.701 1.00 39.92 278 ALA B C 1
ATOM 4914 O O . ALA B 1 281 ? -8.075 -42.811 21.023 1.00 39.53 278 ALA B O 1
ATOM 4916 N N . MET B 1 282 ? -6.361 -42.873 19.626 1.00 37.88 279 MET B N 1
ATOM 4917 C CA . MET B 1 282 ? -6.771 -41.697 18.840 1.00 36.53 279 MET B CA 1
ATOM 4918 C C . MET B 1 282 ? -7.676 -42.108 17.664 1.00 35.65 279 MET B C 1
ATOM 4919 O O . MET B 1 282 ? -8.081 -41.234 16.906 1.00 35.65 279 MET B O 1
ATOM 4924 N N . VAL B 1 283 ? -7.973 -43.392 17.507 1.00 33.77 280 VAL B N 1
ATOM 4925 C CA . VAL B 1 283 ? -8.746 -43.941 16.355 1.00 34.33 280 VAL B CA 1
ATOM 4926 C C . VAL B 1 283 ? -10.021 -44.592 16.871 1.00 35.16 280 VAL B C 1
ATOM 4927 O O . VAL B 1 283 ? -9.888 -45.607 17.545 1.00 37.42 280 VAL B O 1
ATOM 4931 N N . ASN B 1 284 ? -11.167 -44.069 16.480 1.00 37.41 281 ASN B N 1
ATOM 4932 C CA . ASN B 1 284 ? -12.513 -44.563 16.861 1.00 40.94 281 ASN B CA 1
ATOM 4933 C C . ASN B 1 284 ? -12.889 -45.758 16.012 1.00 39.70 281 ASN B C 1
ATOM 4934 O O . ASN B 1 284 ? -13.537 -46.563 16.530 1.00 35.15 281 ASN B O 1
ATOM 4939 N N . GLN B 1 285 ? -12.442 -45.878 14.762 1.00 36.72 282 GLN B N 1
ATOM 4940 C CA . GLN B 1 285 ? -12.885 -46.993 13.885 1.00 35.18 282 GLN B CA 1
ATOM 4941 C C . GLN B 1 285 ? -11.893 -47.131 12.733 1.00 32.48 282 GLN B C 1
ATOM 4942 O O . GLN B 1 285 ? -11.392 -46.059 12.196 1.00 31.99 282 GLN B O 1
ATOM 4948 N N . VAL B 1 286 ? -11.657 -48.354 12.300 1.00 30.03 283 VAL B N 1
ATOM 4949 C CA . VAL B 1 286 ? -10.866 -48.686 11.087 1.00 31.37 283 VAL B CA 1
ATOM 4950 C C . VAL B 1 286 ? -11.772 -49.449 10.143 1.00 31.11 283 VAL B C 1
ATOM 4951 O O . VAL B 1 286 ? -12.472 -50.387 10.588 1.00 29.42 283 VAL B O 1
ATOM 4955 N N . TYR B 1 287 ? -11.749 -49.053 8.884 1.00 26.88 284 TYR B N 1
ATOM 4956 C CA . TYR B 1 287 ? -12.449 -49.719 7.796 1.00 27.73 284 TYR B CA 1
ATOM 4957 C C . TYR B 1 287 ? -11.404 -50.441 6.984 1.00 28.91 284 TYR B C 1
ATOM 4958 O O . TYR B 1 287 ? -10.675 -49.787 6.210 1.00 29.78 284 TYR B O 1
ATOM 4967 N N . PHE B 1 288 ? -11.310 -51.745 7.162 1.00 29.72 285 PHE B N 1
ATOM 4968 C CA . PHE B 1 288 ? -10.309 -52.585 6.462 1.00 30.76 285 PHE B CA 1
ATOM 4969 C C . PHE B 1 288 ? -10.789 -54.028 6.474 1.00 30.09 285 PHE B C 1
ATOM 4970 O O . PHE B 1 288 ? -10.941 -54.581 7.532 1.00 29.87 285 PHE B O 1
ATOM 4978 N N . PRO B 1 289 ? -10.924 -54.691 5.319 1.00 30.87 286 PRO B N 1
ATOM 4979 C CA . PRO B 1 289 ? -11.539 -56.000 5.276 1.00 30.19 286 PRO B CA 1
ATOM 4980 C C . PRO B 1 289 ? -10.681 -57.075 5.957 1.00 31.46 286 PRO B C 1
ATOM 4981 O O . PRO B 1 289 ? -11.230 -58.111 6.246 1.00 30.99 286 PRO B O 1
ATOM 4985 N N . GLY B 1 290 ? -9.394 -56.823 6.136 1.00 28.66 287 GLY B N 1
ATOM 4986 C CA . GLY B 1 290 ? -8.490 -57.717 6.873 1.00 31.54 287 GLY B CA 1
ATOM 4987 C C . GLY B 1 290 ? -8.763 -57.889 8.357 1.00 30.89 287 GLY B C 1
ATOM 4988 O O . GLY B 1 290 ? -8.201 -58.791 8.946 1.00 31.15 287 GLY B O 1
ATOM 4989 N N . LEU B 1 291 ? -9.451 -56.969 8.987 1.00 32.89 288 LEU B N 1
ATOM 4990 C CA . LEU B 1 291 ? -9.717 -56.994 10.430 1.00 33.49 288 LEU B CA 1
ATOM 4991 C C . LEU B 1 291 ? -10.905 -57.912 10.647 1.00 31.69 288 LEU B C 1
ATOM 4992 O O . LEU B 1 291 ? -11.919 -57.758 9.937 1.00 30.70 288 LEU B O 1
ATOM 4997 N N . ALA B 1 292 ? -10.834 -58.748 11.658 1.00 30.06 289 ALA B N 1
ATOM 4998 C CA . ALA B 1 292 ? -11.885 -59.754 11.973 1.00 32.87 289 ALA B CA 1
ATOM 4999 C C . ALA B 1 292 ? -13.158 -59.050 12.410 1.00 31.14 289 ALA B C 1
ATOM 5000 O O . ALA B 1 292 ? -14.155 -59.634 12.241 1.00 37.60 289 ALA B O 1
ATOM 5002 N N . THR B 1 293 ? -13.135 -57.781 12.846 1.00 29.85 290 THR B N 1
ATOM 5003 C CA . THR B 1 293 ? -14.319 -57.064 13.311 1.00 31.03 290 THR B CA 1
ATOM 5004 C C . THR B 1 293 ? -14.933 -56.240 12.198 1.00 36.43 290 THR B C 1
ATOM 5005 O O . THR B 1 293 ? -15.957 -55.616 12.462 1.00 36.58 290 THR B O 1
ATOM 5009 N N . HIS B 1 294 ? -14.349 -56.250 10.998 1.00 36.80 291 HIS B N 1
ATOM 5010 C CA . HIS B 1 294 ? -14.906 -55.515 9.840 1.00 34.49 291 HIS B CA 1
ATOM 5011 C C . HIS B 1 294 ? -16.079 -56.307 9.280 1.00 30.40 291 HIS B C 1
ATOM 5012 O O . HIS B 1 294 ? -15.937 -57.458 8.908 1.00 29.46 291 HIS B O 1
ATOM 5019 N N . PRO B 1 295 ? -17.236 -55.659 9.080 1.00 33.03 292 PRO B N 1
ATOM 5020 C CA . PRO B 1 295 ? -18.379 -56.360 8.500 1.00 34.98 292 PRO B CA 1
ATOM 5021 C C . PRO B 1 295 ? -17.997 -56.784 7.075 1.00 34.02 292 PRO B C 1
ATOM 5022 O O . PRO B 1 295 ? -17.537 -55.963 6.268 1.00 34.10 292 PRO B O 1
ATOM 5026 N N . GLY B 1 296 ? -18.171 -58.058 6.766 1.00 31.84 293 GLY B N 1
ATOM 5027 C CA . GLY B 1 296 ? -17.748 -58.677 5.484 1.00 28.39 293 GLY B CA 1
ATOM 5028 C C . GLY B 1 296 ? -16.337 -59.269 5.509 1.00 31.15 293 GLY B C 1
ATOM 5029 O O . GLY B 1 296 ? -15.892 -59.804 4.441 1.00 29.63 293 GLY B O 1
ATOM 5030 N N . HIS B 1 297 ? -15.639 -59.295 6.661 1.00 29.10 294 HIS B N 1
ATOM 5031 C CA . HIS B 1 297 ? -14.311 -59.955 6.750 1.00 28.02 294 HIS B CA 1
ATOM 5032 C C . HIS B 1 297 ? -14.321 -61.338 6.147 1.00 28.89 294 HIS B C 1
ATOM 5033 O O . HIS B 1 297 ? -13.526 -61.651 5.240 1.00 24.96 294 HIS B O 1
ATOM 5040 N N . ALA B 1 298 ? -15.264 -62.154 6.593 1.00 28.42 295 ALA B N 1
ATOM 5041 C CA . ALA B 1 298 ? -15.241 -63.566 6.202 1.00 30.08 295 ALA B CA 1
ATOM 5042 C C . ALA B 1 298 ? -15.545 -63.694 4.713 1.00 25.63 295 ALA B C 1
ATOM 5043 O O . ALA B 1 298 ? -15.051 -64.602 4.047 1.00 26.38 295 ALA B O 1
ATOM 5045 N N . LEU B 1 299 ? -16.504 -62.923 4.237 1.00 25.62 296 LEU B N 1
ATOM 5046 C CA . LEU B 1 299 ? -16.843 -62.935 2.811 1.00 26.99 296 LEU B CA 1
ATOM 5047 C C . LEU B 1 299 ? -15.623 -62.460 1.969 1.00 25.29 296 LEU B C 1
ATOM 5048 O O . LEU B 1 299 ? -15.221 -63.195 1.000 1.00 23.36 296 LEU B O 1
ATOM 5053 N N . ALA B 1 300 ? -14.882 -61.477 2.442 1.00 27.33 297 ALA B N 1
ATOM 5054 C CA . ALA B 1 300 ? -13.689 -60.955 1.709 1.00 27.73 297 ALA B CA 1
ATOM 5055 C C . ALA B 1 300 ? -12.649 -62.064 1.718 1.00 30.12 297 ALA B C 1
ATOM 5056 O O . ALA B 1 300 ? -11.955 -62.210 0.680 1.00 31.57 297 ALA B O 1
ATOM 5058 N N . ALA B 1 301 ? -12.466 -62.789 2.842 1.00 29.28 298 ALA B N 1
ATOM 5059 C CA . ALA B 1 301 ? -11.444 -63.885 2.932 1.00 30.33 298 ALA B CA 1
ATOM 5060 C C . ALA B 1 301 ? -11.786 -64.960 1.911 1.00 30.46 298 ALA B C 1
ATOM 5061 O O . ALA B 1 301 ? -10.914 -65.522 1.379 1.00 34.84 298 ALA B O 1
ATOM 5063 N N . ARG B 1 302 ? -13.035 -65.180 1.565 1.00 32.70 299 ARG B N 1
ATOM 5064 C CA . ARG B 1 302 ? -13.393 -66.208 0.563 1.00 34.23 299 ARG B CA 1
ATOM 5065 C C . ARG B 1 302 ? -13.460 -65.666 -0.849 1.00 33.46 299 ARG B C 1
ATOM 5066 O O . ARG B 1 302 ? -13.131 -66.424 -1.687 1.00 30.81 299 ARG B O 1
ATOM 5074 N N . GLN B 1 303 ? -13.999 -64.494 -1.162 1.00 28.34 300 GLN B N 1
ATOM 5075 C CA . GLN B 1 303 ? -14.068 -64.180 -2.598 1.00 27.98 300 GLN B CA 1
ATOM 5076 C C . GLN B 1 303 ? -12.840 -63.393 -3.110 1.00 28.72 300 GLN B C 1
ATOM 5077 O O . GLN B 1 303 ? -12.796 -63.186 -4.288 1.00 28.13 300 GLN B O 1
ATOM 5083 N N . GLN B 1 304 ? -11.884 -62.998 -2.265 1.00 26.93 301 GLN B N 1
ATOM 5084 C CA . GLN B 1 304 ? -10.694 -62.178 -2.601 1.00 27.70 301 GLN B CA 1
ATOM 5085 C C . GLN B 1 304 ? -9.463 -63.061 -2.339 1.00 28.51 301 GLN B C 1
ATOM 5086 O O . GLN B 1 304 ? -9.545 -63.811 -1.396 1.00 26.43 301 GLN B O 1
ATOM 5092 N N . LYS B 1 305 ? -8.330 -62.850 -3.011 1.00 28.04 302 LYS B N 1
ATOM 5093 C CA . LYS B 1 305 ? -7.093 -63.582 -2.678 1.00 29.12 302 LYS B CA 1
ATOM 5094 C C . LYS B 1 305 ? -6.261 -62.766 -1.710 1.00 26.88 302 LYS B C 1
ATOM 5095 O O . LYS B 1 305 ? -5.193 -63.204 -1.382 1.00 31.10 302 LYS B O 1
ATOM 5101 N N . GLY B 1 306 ? -6.682 -61.562 -1.340 1.00 24.12 303 GLY B N 1
ATOM 5102 C CA . GLY B 1 306 ? -6.010 -60.869 -0.221 1.00 22.77 303 GLY B CA 1
ATOM 5103 C C . GLY B 1 306 ? -6.891 -59.709 0.162 1.00 21.91 303 GLY B C 1
ATOM 5104 O O . GLY B 1 306 ? -7.895 -59.473 -0.583 1.00 25.37 303 GLY B O 1
ATOM 5105 N N . PHE B 1 307 ? -6.555 -58.972 1.201 1.00 22.43 304 PHE B N 1
ATOM 5106 C CA . PHE B 1 307 ? -7.460 -57.910 1.723 1.00 24.91 304 PHE B CA 1
ATOM 5107 C C . PHE B 1 307 ? -7.111 -56.565 1.084 1.00 26.76 304 PHE B C 1
ATOM 5108 O O . PHE B 1 307 ? -7.806 -55.625 1.376 1.00 29.73 304 PHE B O 1
ATOM 5116 N N . GLY B 1 308 ? -5.986 -56.446 0.369 1.00 25.43 305 GLY B N 1
ATOM 5117 C CA . GLY B 1 308 ? -5.664 -55.225 -0.352 1.00 25.51 305 GLY B CA 1
ATOM 5118 C C . GLY B 1 308 ? -5.004 -54.216 0.525 1.00 27.17 305 GLY B C 1
ATOM 5119 O O . GLY B 1 308 ? -4.445 -54.600 1.581 1.00 24.67 305 GLY B O 1
ATOM 5120 N N . ALA B 1 309 ? -4.969 -52.979 0.054 1.00 24.92 306 ALA B N 1
ATOM 5121 C CA . ALA B 1 309 ? -4.115 -51.960 0.690 1.00 27.90 306 ALA B CA 1
ATOM 5122 C C . ALA B 1 309 ? -4.798 -50.590 0.733 1.00 27.94 306 ALA B C 1
ATOM 5123 O O . ALA B 1 309 ? -4.094 -49.585 0.938 1.00 29.04 306 ALA B O 1
ATOM 5125 N N . MET B 1 310 ? -6.106 -50.541 0.562 1.00 26.85 307 MET B N 1
ATOM 5126 C CA . MET B 1 310 ? -6.942 -49.353 0.881 1.00 28.55 307 MET B CA 1
ATOM 5127 C C . MET B 1 310 ? -7.575 -49.572 2.253 1.00 27.46 307 MET B C 1
ATOM 5128 O O . MET B 1 310 ? -8.030 -50.668 2.538 1.00 29.13 307 MET B O 1
ATOM 5133 N N . MET B 1 311 ? -7.619 -48.521 3.016 1.00 29.21 308 MET B N 1
ATOM 5134 C CA . MET B 1 311 ? -8.303 -48.478 4.310 1.00 30.71 308 MET B CA 1
ATOM 5135 C C . MET B 1 311 ? -8.654 -47.036 4.651 1.00 28.72 308 MET B C 1
ATOM 5136 O O . MET B 1 311 ? -8.017 -46.062 4.129 1.00 28.84 308 MET B O 1
ATOM 5141 N N . SER B 1 312 ? -9.624 -46.923 5.529 1.00 26.89 309 SER B N 1
ATOM 5142 C CA . SER B 1 312 ? -10.049 -45.651 6.109 1.00 28.98 309 SER B CA 1
ATOM 5143 C C . SER B 1 312 ? -10.033 -45.792 7.611 1.00 29.66 309 SER B C 1
ATOM 5144 O O . SER B 1 312 ? -10.148 -46.943 8.097 1.00 32.53 309 SER B O 1
ATOM 5147 N N . PHE B 1 313 ? -9.934 -44.664 8.316 1.00 28.65 310 PHE B N 1
ATOM 5148 C CA . PHE B 1 313 ? -10.055 -44.665 9.781 1.00 29.77 310 PHE B CA 1
ATOM 5149 C C . PHE B 1 313 ? -10.591 -43.305 10.251 1.00 31.15 310 PHE B C 1
ATOM 5150 O O . PHE B 1 313 ? -10.366 -42.278 9.569 1.00 29.36 310 PHE B O 1
ATOM 5158 N N . GLU B 1 314 ? -11.352 -43.309 11.341 1.00 31.31 311 GLU B N 1
ATOM 5159 C CA . GLU B 1 314 ? -11.870 -42.079 11.993 1.00 33.72 311 GLU B CA 1
ATOM 5160 C C . GLU B 1 314 ? -10.941 -41.654 13.124 1.00 34.34 311 GLU B C 1
ATOM 5161 O O . GLU B 1 314 ? -10.739 -42.417 14.043 1.00 36.81 311 GLU B O 1
ATOM 5167 N N . LEU B 1 315 ? -10.308 -40.516 12.951 1.00 32.72 312 LEU B N 1
ATOM 5168 C CA . LEU B 1 315 ? -9.415 -39.912 13.963 1.00 37.59 312 LEU B CA 1
ATOM 5169 C C . LEU B 1 315 ? -10.286 -39.143 14.958 1.00 38.75 312 LEU B C 1
ATOM 5170 O O . LEU B 1 315 ? -11.233 -38.505 14.536 1.00 45.30 312 LEU B O 1
ATOM 5175 N N . GLU B 1 316 ? -10.098 -39.363 16.233 1.00 43.92 313 GLU B N 1
ATOM 5176 C CA . GLU B 1 316 ? -10.682 -38.559 17.335 1.00 46.42 313 GLU B CA 1
ATOM 5177 C C . GLU B 1 316 ? -10.248 -37.103 17.209 1.00 44.48 313 GLU B C 1
ATOM 5178 O O . GLU B 1 316 ? -9.048 -36.871 16.961 1.00 43.05 313 GLU B O 1
ATOM 5184 N N . GLY B 1 317 ? -11.127 -36.177 17.580 1.00 45.84 314 GLY B N 1
ATOM 5185 C CA . GLY B 1 317 ? -10.805 -34.741 17.755 1.00 45.78 314 GLY B CA 1
ATOM 5186 C C . GLY B 1 317 ? -11.274 -33.906 16.571 1.00 45.67 314 GLY B C 1
ATOM 5187 O O . GLY B 1 317 ? -10.845 -32.795 16.478 1.00 49.50 314 GLY B O 1
ATOM 5188 N N . GLY B 1 318 ? -12.077 -34.466 15.677 1.00 53.20 315 GLY B N 1
ATOM 5189 C CA . GLY B 1 318 ? -12.623 -33.780 14.485 1.00 63.71 315 GLY B CA 1
ATOM 5190 C C . GLY B 1 318 ? -11.574 -32.991 13.708 1.00 66.15 315 GLY B C 1
ATOM 5191 O O . GLY B 1 318 ? -10.378 -33.347 13.748 1.00 62.99 315 GLY B O 1
ATOM 5192 N N . GLU B 1 319 ? -12.007 -31.913 13.061 1.00 65.15 316 GLU B N 1
ATOM 5193 C CA . GLU B 1 319 ? -11.276 -31.246 11.967 1.00 59.19 316 GLU B CA 1
ATOM 5194 C C . GLU B 1 319 ? -9.912 -30.788 12.457 1.00 50.66 316 GLU B C 1
ATOM 5195 O O . GLU B 1 319 ? -8.972 -30.904 11.671 1.00 48.53 316 GLU B O 1
ATOM 5201 N N . ALA B 1 320 ? -9.784 -30.235 13.653 1.00 48.04 317 ALA B N 1
ATOM 5202 C CA . ALA B 1 320 ? -8.482 -29.724 14.140 1.00 45.59 317 ALA B CA 1
ATOM 5203 C C . ALA B 1 320 ? -7.450 -30.867 14.318 1.00 48.60 317 ALA B C 1
ATOM 5204 O O . ALA B 1 320 ? -6.212 -30.600 14.207 1.00 46.38 317 ALA B O 1
ATOM 5206 N N . ALA B 1 321 ? -7.901 -32.055 14.750 1.00 45.79 318 ALA B N 1
ATOM 5207 C CA . ALA B 1 321 ? -7.034 -33.249 14.918 1.00 45.67 318 ALA B CA 1
ATOM 5208 C C . ALA B 1 321 ? -6.567 -33.663 13.519 1.00 40.99 318 ALA B C 1
ATOM 5209 O O . ALA B 1 321 ? -5.346 -33.883 13.328 1.00 39.68 318 ALA B O 1
ATOM 5211 N N . VAL B 1 322 ? -7.478 -33.581 12.551 1.00 36.71 319 VAL B N 1
ATOM 5212 C CA . VAL B 1 322 ? -7.174 -33.967 11.160 1.00 39.84 319 VAL B CA 1
ATOM 5213 C C . VAL B 1 322 ? -6.100 -33.026 10.609 1.00 38.11 319 VAL B C 1
ATOM 5214 O O . VAL B 1 322 ? -5.145 -33.527 9.998 1.00 39.58 319 VAL B O 1
ATOM 5218 N N . ARG B 1 323 ? -6.268 -31.728 10.754 1.00 37.14 320 ARG B N 1
ATOM 5219 C CA . ARG B 1 323 ? -5.302 -30.729 10.249 1.00 38.81 320 ARG B CA 1
ATOM 5220 C C . ARG B 1 323 ? -3.966 -30.989 10.895 1.00 38.14 320 ARG B C 1
ATOM 5221 O O . ARG B 1 323 ? -2.947 -30.981 10.173 1.00 38.25 320 ARG B O 1
ATOM 5229 N N . ALA B 1 324 ? -3.923 -31.284 12.188 1.00 35.67 321 ALA B N 1
ATOM 5230 C CA . ALA B 1 324 ? -2.590 -31.515 12.812 1.00 37.38 321 ALA B CA 1
ATOM 5231 C C . ALA B 1 324 ? -1.962 -32.858 12.314 1.00 37.15 321 ALA B C 1
ATOM 5232 O O . ALA B 1 324 ? -0.740 -32.901 11.999 1.00 35.94 321 ALA B O 1
ATOM 5234 N N . PHE B 1 325 ? -2.776 -33.922 12.188 1.00 37.81 322 PHE B N 1
ATOM 5235 C CA . PHE B 1 325 ? -2.356 -35.258 11.691 1.00 35.52 322 PHE B CA 1
ATOM 5236 C C . PHE B 1 325 ? -1.648 -35.055 10.349 1.00 35.86 322 PHE B C 1
ATOM 5237 O O . PHE B 1 325 ? -0.528 -35.444 10.158 1.00 36.94 322 PHE B O 1
ATOM 5245 N N . VAL B 1 326 ? -2.349 -34.436 9.403 1.00 33.85 323 VAL B N 1
ATOM 5246 C CA . VAL B 1 326 ? -1.995 -34.322 7.971 1.00 38.72 323 VAL B CA 1
ATOM 5247 C C . VAL B 1 326 ? -0.846 -33.342 7.835 1.00 39.64 323 VAL B C 1
ATOM 5248 O O . VAL B 1 326 ? 0.031 -33.564 6.986 1.00 36.21 323 VAL B O 1
ATOM 5252 N N . ASP B 1 327 ? -0.782 -32.357 8.711 1.00 44.44 324 ASP B N 1
ATOM 5253 C CA . ASP B 1 327 ? 0.233 -31.282 8.600 1.00 50.65 324 ASP B CA 1
ATOM 5254 C C . ASP B 1 327 ? 1.638 -31.872 8.454 1.00 52.03 324 ASP B C 1
ATOM 5255 O O . ASP B 1 327 ? 2.164 -31.779 7.349 1.00 72.05 324 ASP B O 1
ATOM 5260 N N . GLY B 1 328 ? 2.332 -32.421 9.418 1.00 45.23 325 GLY B N 1
ATOM 5261 C CA . GLY B 1 328 ? 3.701 -32.814 8.931 1.00 41.61 325 GLY B CA 1
ATOM 5262 C C . GLY B 1 328 ? 3.932 -34.244 8.390 1.00 42.73 325 GLY B C 1
ATOM 5263 O O . GLY B 1 328 ? 5.025 -34.753 8.578 1.00 40.56 325 GLY B O 1
ATOM 5264 N N . LEU B 1 329 ? 3.048 -34.873 7.621 1.00 37.96 326 LEU B N 1
ATOM 5265 C CA . LEU B 1 329 ? 3.266 -36.257 7.136 1.00 33.96 326 LEU B CA 1
ATOM 5266 C C . LEU B 1 329 ? 4.384 -36.262 6.112 1.00 35.21 326 LEU B C 1
ATOM 5267 O O . LEU B 1 329 ? 4.327 -35.435 5.202 1.00 36.94 326 LEU B O 1
ATOM 5272 N N . ARG B 1 330 ? 5.355 -37.152 6.192 1.00 30.85 327 ARG B N 1
ATOM 5273 C CA . ARG B 1 330 ? 6.500 -37.121 5.249 1.00 35.95 327 ARG B CA 1
ATOM 5274 C C . ARG B 1 330 ? 6.369 -38.143 4.121 1.00 34.09 327 ARG B C 1
ATOM 5275 O O . ARG B 1 330 ? 7.018 -37.974 3.055 1.00 33.86 327 ARG B O 1
ATOM 5283 N N . TYR B 1 331 ? 5.562 -39.189 4.300 1.00 32.02 328 TYR B N 1
ATOM 5284 C CA . TYR B 1 331 ? 5.596 -40.320 3.348 1.00 32.02 328 TYR B CA 1
ATOM 5285 C C . TYR B 1 331 ? 4.197 -40.559 2.812 1.00 33.49 328 TYR B C 1
ATOM 5286 O O . TYR B 1 331 ? 3.997 -41.510 2.110 1.00 41.26 328 TYR B O 1
ATOM 5295 N N . PHE B 1 332 ? 3.228 -39.746 3.183 1.00 32.16 329 PHE B N 1
ATOM 5296 C CA . PHE B 1 332 ? 1.866 -39.831 2.613 1.00 31.63 329 PHE B CA 1
ATOM 5297 C C . PHE B 1 332 ? 1.614 -38.482 1.915 1.00 33.66 329 PHE B C 1
ATOM 5298 O O . PHE B 1 332 ? 1.654 -37.526 2.573 1.00 37.49 329 PHE B O 1
ATOM 5306 N N . THR B 1 333 ? 1.371 -38.434 0.623 1.00 34.51 330 THR B N 1
ATOM 5307 C CA . THR B 1 333 ? 1.020 -37.211 -0.126 1.00 32.00 330 THR B CA 1
ATOM 5308 C C . THR B 1 333 ? -0.487 -37.027 -0.047 1.00 32.57 330 THR B C 1
ATOM 5309 O O . THR B 1 333 ? -1.241 -37.967 -0.381 1.00 29.42 330 THR B O 1
ATOM 5313 N N . LEU B 1 334 ? -0.898 -35.821 0.304 1.00 29.89 331 LEU B N 1
ATOM 5314 C CA . LEU B 1 334 ? -2.279 -35.382 0.326 1.00 28.10 331 LEU B CA 1
ATOM 5315 C C . LEU B 1 334 ? -2.736 -35.203 -1.096 1.00 31.05 331 LEU B C 1
ATOM 5316 O O . LEU B 1 334 ? -2.328 -34.181 -1.776 1.00 30.52 331 LEU B O 1
ATOM 5321 N N . ALA B 1 335 ? -3.520 -36.180 -1.590 1.00 31.00 332 ALA B N 1
ATOM 5322 C CA . ALA B 1 335 ? -3.953 -36.197 -3.002 1.00 32.91 332 ALA B CA 1
ATOM 5323 C C . ALA B 1 335 ? -5.057 -37.221 -3.197 1.00 33.76 332 ALA B C 1
ATOM 5324 O O . ALA B 1 335 ? -5.244 -38.105 -2.400 1.00 31.45 332 ALA B O 1
ATOM 5326 N N . GLU B 1 336 ? -5.762 -37.066 -4.275 1.00 33.66 333 GLU B N 1
ATOM 5327 C CA . GLU B 1 336 ? -6.772 -38.042 -4.711 1.00 40.71 333 GLU B CA 1
ATOM 5328 C C . GLU B 1 336 ? -6.024 -39.137 -5.497 1.00 36.23 333 GLU B C 1
ATOM 5329 O O . GLU B 1 336 ? -4.742 -39.039 -5.798 1.00 33.14 333 GLU B O 1
ATOM 5335 N N . SER B 1 337 ? -6.812 -40.077 -5.972 1.00 31.53 334 SER B N 1
ATOM 5336 C CA . SER B 1 337 ? -6.356 -41.288 -6.654 1.00 31.54 334 SER B CA 1
ATOM 5337 C C . SER B 1 337 ? -5.787 -42.261 -5.605 1.00 30.11 334 SER B C 1
ATOM 5338 O O . SER B 1 337 ? -5.821 -41.977 -4.422 1.00 31.74 334 SER B O 1
ATOM 5341 N N . LEU B 1 338 ? -5.302 -43.391 -6.086 1.00 28.57 335 LEU B N 1
ATOM 5342 C CA . LEU B 1 338 ? -4.928 -44.532 -5.246 1.00 29.00 335 LEU B CA 1
ATOM 5343 C C . LEU B 1 338 ? -4.209 -45.542 -6.126 1.00 29.62 335 LEU B C 1
ATOM 5344 O O . LEU B 1 338 ? -4.258 -45.416 -7.381 1.00 26.12 335 LEU B O 1
ATOM 5349 N N . GLY B 1 339 ? -3.586 -46.542 -5.498 1.00 27.91 336 GLY B N 1
ATOM 5350 C CA . GLY B 1 339 ? -3.045 -47.672 -6.250 1.00 27.81 336 GLY B CA 1
ATOM 5351 C C . GLY B 1 339 ? -1.653 -47.405 -6.783 1.00 27.57 336 GLY B C 1
ATOM 5352 O O . GLY B 1 339 ? -1.153 -48.283 -7.507 1.00 28.74 336 GLY B O 1
ATOM 5353 N N . GLY B 1 340 ? -1.085 -46.245 -6.479 1.00 26.82 337 GLY B N 1
ATOM 5354 C CA . GLY B 1 340 ? 0.316 -45.937 -6.787 1.00 27.44 337 GLY B CA 1
ATOM 5355 C C . GLY B 1 340 ? 1.315 -46.637 -5.852 1.00 28.80 337 GLY B C 1
ATOM 5356 O O . GLY B 1 340 ? 0.925 -46.973 -4.725 1.00 26.86 337 GLY B O 1
ATOM 5357 N N . VAL B 1 341 ? 2.574 -46.707 -6.288 1.00 23.22 338 VAL B N 1
ATOM 5358 C CA . VAL B 1 341 ? 3.674 -47.237 -5.485 1.00 24.16 338 VAL B CA 1
ATOM 5359 C C . VAL B 1 341 ? 3.852 -46.283 -4.304 1.00 25.66 338 VAL B C 1
ATOM 5360 O O . VAL B 1 341 ? 4.274 -46.727 -3.246 1.00 23.66 338 VAL B O 1
ATOM 5364 N N . GLU B 1 342 ? 3.493 -45.034 -4.450 1.00 24.25 339 GLU B N 1
ATOM 5365 C CA . GLU B 1 342 ? 3.729 -43.986 -3.399 1.00 28.49 339 GLU B CA 1
ATOM 5366 C C . GLU B 1 342 ? 2.462 -43.921 -2.512 1.00 29.36 339 GLU B C 1
ATOM 5367 O O . GLU B 1 342 ? 1.364 -43.910 -3.035 1.00 30.41 339 GLU B O 1
ATOM 5373 N N . SER B 1 343 ? 2.622 -43.838 -1.186 1.00 27.13 340 SER B N 1
ATOM 5374 C CA . SER B 1 343 ? 1.495 -43.764 -0.226 1.00 30.64 340 SER B CA 1
ATOM 5375 C C . SER B 1 343 ? 0.807 -42.389 -0.355 1.00 31.81 340 SER B C 1
ATOM 5376 O O . SER B 1 343 ? 1.498 -41.341 -0.444 1.00 28.09 340 SER B O 1
ATOM 5379 N N . LEU B 1 344 ? -0.517 -42.424 -0.371 1.00 29.64 341 LEU B N 1
ATOM 5380 C CA . LEU B 1 344 ? -1.372 -41.235 -0.449 1.00 29.45 341 LEU B CA 1
ATOM 5381 C C . LEU B 1 344 ? -2.313 -41.237 0.737 1.00 27.80 341 LEU B C 1
ATOM 5382 O O . LEU B 1 344 ? -2.698 -42.262 1.235 1.00 30.08 341 LEU B O 1
ATOM 5387 N N . ILE B 1 345 ? -2.689 -40.060 1.167 1.00 30.09 342 ILE B N 1
ATOM 5388 C CA . ILE B 1 345 ? -3.816 -39.826 2.101 1.00 29.28 342 ILE B CA 1
ATOM 5389 C C . ILE B 1 345 ? -4.831 -38.861 1.469 1.00 31.02 342 ILE B C 1
ATOM 5390 O O . ILE B 1 345 ? -4.432 -37.921 0.744 1.00 31.31 342 ILE B O 1
ATOM 5395 N N . ALA B 1 346 ? -6.102 -39.056 1.781 1.00 29.69 343 ALA B N 1
ATOM 5396 C CA . ALA B 1 346 ? -7.212 -38.186 1.342 1.00 30.50 343 ALA B CA 1
ATOM 5397 C C . ALA B 1 346 ? -8.164 -38.037 2.514 1.00 32.33 343 ALA B C 1
ATOM 5398 O O . ALA B 1 346 ? -8.216 -38.953 3.380 1.00 26.83 343 ALA B O 1
ATOM 5400 N N . HIS B 1 347 ? -8.777 -36.861 2.599 1.00 31.28 344 HIS B N 1
ATOM 5401 C CA . HIS B 1 347 ? -9.827 -36.530 3.610 1.00 31.90 344 HIS B CA 1
ATOM 5402 C C . HIS B 1 347 ? -11.179 -36.457 2.908 1.00 32.48 344 HIS B C 1
ATOM 5403 O O . HIS B 1 347 ? -11.409 -35.466 2.243 1.00 32.00 344 HIS B O 1
ATOM 5410 N N . PRO B 1 348 ? -12.019 -37.518 2.887 1.00 29.50 345 PRO B N 1
ATOM 5411 C CA . PRO B 1 348 ? -13.234 -37.491 2.067 1.00 32.11 345 PRO B CA 1
ATOM 5412 C C . PRO B 1 348 ? -14.153 -36.247 2.220 1.00 34.69 345 PRO B C 1
ATOM 5413 O O . PRO B 1 348 ? -14.588 -35.674 1.243 1.00 34.63 345 PRO B O 1
ATOM 5417 N N . ALA B 1 349 ? -14.320 -35.714 3.414 1.00 36.72 346 ALA B N 1
ATOM 5418 C CA . ALA B 1 349 ? -15.246 -34.567 3.635 1.00 38.46 346 ALA B CA 1
ATOM 5419 C C . ALA B 1 349 ? -14.770 -33.296 2.854 1.00 40.32 346 ALA B C 1
ATOM 5420 O O . ALA B 1 349 ? -15.625 -32.600 2.359 1.00 41.13 346 ALA B O 1
ATOM 5422 N N . SER B 1 350 ? -13.476 -33.087 2.600 1.00 38.55 347 SER B N 1
ATOM 5423 C CA . SER B 1 350 ? -12.918 -31.884 1.928 1.00 37.70 347 SER B CA 1
ATOM 5424 C C . SER B 1 350 ? -12.371 -32.233 0.545 1.00 41.48 347 SER B C 1
ATOM 5425 O O . SER B 1 350 ? -11.925 -31.348 -0.129 1.00 41.67 347 SER B O 1
ATOM 5428 N N . MET B 1 351 ? -12.370 -33.498 0.140 1.00 40.39 348 MET B N 1
ATOM 5429 C CA . MET B 1 351 ? -11.690 -33.923 -1.097 1.00 35.85 348 MET B CA 1
ATOM 5430 C C . MET B 1 351 ? -12.700 -34.749 -1.873 1.00 38.82 348 MET B C 1
ATOM 5431 O O . MET B 1 351 ? -13.525 -34.136 -2.510 1.00 44.16 348 MET B O 1
ATOM 5436 N N . THR B 1 352 ? -12.745 -36.056 -1.693 1.00 42.12 349 THR B N 1
ATOM 5437 C CA . THR B 1 352 ? -13.564 -36.970 -2.530 1.00 39.63 349 THR B CA 1
ATOM 5438 C C . THR B 1 352 ? -15.036 -36.668 -2.407 1.00 37.01 349 THR B C 1
ATOM 5439 O O . THR B 1 352 ? -15.678 -36.990 -3.335 1.00 41.88 349 THR B O 1
ATOM 5443 N N . HIS B 1 353 ? -15.567 -36.175 -1.282 1.00 41.10 350 HIS B N 1
ATOM 5444 C CA . HIS B 1 353 ? -17.039 -36.068 -1.021 1.00 41.67 350 HIS B CA 1
ATOM 5445 C C . HIS B 1 353 ? -17.389 -34.624 -0.659 1.00 40.78 350 HIS B C 1
ATOM 5446 O O . HIS B 1 353 ? -18.449 -34.387 0.009 1.00 46.32 350 HIS B O 1
ATOM 5453 N N . ALA B 1 354 ? -16.527 -33.681 -1.035 1.00 43.70 351 ALA B N 1
ATOM 5454 C CA . ALA B 1 354 ? -16.674 -32.208 -0.763 1.00 49.47 351 ALA B CA 1
ATOM 5455 C C . ALA B 1 354 ? -17.954 -31.681 -1.432 1.00 45.39 351 ALA B C 1
ATOM 5456 O O . ALA B 1 354 ? -18.605 -30.885 -0.784 1.00 45.46 351 ALA B O 1
ATOM 5458 N N . ALA B 1 355 ? -18.302 -32.192 -2.614 1.00 45.80 352 ALA B N 1
ATOM 5459 C CA . ALA B 1 355 ? -19.439 -31.683 -3.436 1.00 51.72 352 ALA B CA 1
ATOM 5460 C C . ALA B 1 355 ? -20.752 -32.085 -2.726 1.00 59.09 352 ALA B C 1
ATOM 5461 O O . ALA B 1 355 ? -21.719 -31.353 -2.885 1.00 62.65 352 ALA B O 1
ATOM 5463 N N . MET B 1 356 ? -20.775 -33.107 -1.837 1.00 55.86 353 MET B N 1
ATOM 5464 C CA . MET B 1 356 ? -22.030 -33.469 -1.104 1.00 51.48 353 MET B CA 1
ATOM 5465 C C . MET B 1 356 ? -22.299 -32.417 -0.030 1.00 48.90 353 MET B C 1
ATOM 5466 O O . MET B 1 356 ? -21.319 -31.756 0.423 1.00 52.23 353 MET B O 1
ATOM 5471 N N . THR B 1 357 ? -23.538 -32.321 0.455 1.00 47.03 354 THR B N 1
ATOM 5472 C CA . THR B 1 357 ? -23.860 -31.515 1.658 1.00 48.61 354 THR B CA 1
ATOM 5473 C C . THR B 1 357 ? -23.418 -32.284 2.904 1.00 48.54 354 THR B C 1
ATOM 5474 O O . THR B 1 357 ? -23.157 -33.512 2.794 1.00 51.90 354 THR B O 1
ATOM 5478 N N . ALA B 1 358 ? -23.424 -31.612 4.045 1.00 46.74 355 ALA B N 1
ATOM 5479 C CA . ALA B 1 358 ? -23.054 -32.149 5.365 1.00 53.11 355 ALA B CA 1
ATOM 5480 C C . ALA B 1 358 ? -24.022 -33.283 5.725 1.00 51.86 355 ALA B C 1
ATOM 5481 O O . ALA B 1 358 ? -23.563 -34.325 6.336 1.00 49.21 355 ALA B O 1
ATOM 5483 N N . GLU B 1 359 ? -25.278 -33.119 5.331 1.00 52.17 356 GLU B N 1
ATOM 5484 C CA . GLU B 1 359 ? -26.403 -34.042 5.668 1.00 54.54 356 GLU B CA 1
ATOM 5485 C C . GLU B 1 359 ? -26.250 -35.292 4.788 1.00 49.39 356 GLU B C 1
ATOM 5486 O O . GLU B 1 359 ? -26.424 -36.395 5.303 1.00 45.99 356 GLU B O 1
ATOM 5492 N N . ALA B 1 360 ? -25.944 -35.152 3.496 1.00 42.72 357 ALA B N 1
ATOM 5493 C CA . ALA B 1 360 ? -25.703 -36.356 2.669 1.00 46.61 357 ALA B CA 1
ATOM 5494 C C . ALA B 1 360 ? -24.496 -37.143 3.225 1.00 45.99 357 ALA B C 1
ATOM 5495 O O . ALA B 1 360 ? -24.516 -38.351 3.141 1.00 47.17 357 ALA B O 1
ATOM 5497 N N . ARG B 1 361 ? -23.455 -36.466 3.719 1.00 46.48 358 ARG B N 1
ATOM 5498 C CA . ARG B 1 361 ? -22.233 -37.141 4.212 1.00 40.36 358 ARG B CA 1
ATOM 5499 C C . ARG B 1 361 ? -22.634 -37.906 5.467 1.00 39.21 358 ARG B C 1
ATOM 5500 O O . ARG B 1 361 ? -22.217 -39.057 5.581 1.00 35.90 358 ARG B O 1
ATOM 5508 N N . ALA B 1 362 ? -23.425 -37.291 6.348 1.00 37.84 359 ALA B N 1
ATOM 5509 C CA . ALA B 1 362 ? -23.829 -37.935 7.610 1.00 39.20 359 ALA B CA 1
ATOM 5510 C C . ALA B 1 362 ? -24.665 -39.155 7.210 1.00 36.42 359 ALA B C 1
ATOM 5511 O O . ALA B 1 362 ? -24.474 -40.207 7.819 1.00 37.79 359 ALA B O 1
ATOM 5513 N N . ALA B 1 363 ? -25.516 -39.053 6.194 1.00 33.27 360 ALA B N 1
ATOM 5514 C CA . ALA B 1 363 ? -26.360 -40.190 5.775 1.00 39.41 360 ALA B CA 1
ATOM 5515 C C . ALA B 1 363 ? -25.468 -41.288 5.183 1.00 43.57 360 ALA B C 1
ATOM 5516 O O . ALA B 1 363 ? -25.801 -42.456 5.431 1.00 37.50 360 ALA B O 1
ATOM 5518 N N . ALA B 1 364 ? -24.390 -40.943 4.433 1.00 37.71 361 ALA B N 1
ATOM 5519 C CA . ALA B 1 364 ? -23.485 -41.957 3.827 1.00 38.12 361 ALA B CA 1
ATOM 5520 C C . ALA B 1 364 ? -22.496 -42.521 4.866 1.00 38.87 361 ALA B C 1
ATOM 5521 O O . ALA B 1 364 ? -21.735 -43.428 4.531 1.00 38.70 361 ALA B O 1
ATOM 5523 N N . GLY B 1 365 ? -22.475 -42.014 6.098 1.00 34.87 362 GLY B N 1
ATOM 5524 C CA . GLY B 1 365 ? -21.579 -42.555 7.140 1.00 34.50 362 GLY B CA 1
ATOM 5525 C C . GLY B 1 365 ? -20.153 -42.042 6.993 1.00 34.58 362 GLY B C 1
ATOM 5526 O O . GLY B 1 365 ? -19.225 -42.683 7.513 1.00 33.43 362 GLY B O 1
ATOM 5527 N N . ILE B 1 366 ? -19.995 -40.872 6.376 1.00 35.58 363 ILE B N 1
ATOM 5528 C CA . ILE B 1 366 ? -18.690 -40.189 6.149 1.00 35.91 363 ILE B CA 1
ATOM 5529 C C . ILE B 1 366 ? -18.559 -39.027 7.148 1.00 36.46 363 ILE B C 1
ATOM 5530 O O . ILE B 1 366 ? -19.075 -37.947 6.905 1.00 40.53 363 ILE B O 1
ATOM 5535 N N . SER B 1 367 ? -17.790 -39.252 8.162 1.00 34.67 364 SER B N 1
ATOM 5536 C CA . SER B 1 367 ? -17.407 -38.324 9.250 1.00 37.46 364 SER B CA 1
ATOM 5537 C C . SER B 1 367 ? -16.379 -37.272 8.769 1.00 36.63 364 SER B C 1
ATOM 5538 O O . SER B 1 367 ? -15.522 -37.587 7.898 1.00 36.80 364 SER B O 1
ATOM 5541 N N . ASP B 1 368 ? -16.338 -36.141 9.449 1.00 34.15 365 ASP B N 1
ATOM 5542 C CA . ASP B 1 368 ? -15.262 -35.120 9.329 1.00 39.59 365 ASP B CA 1
ATOM 5543 C C . ASP B 1 368 ? -13.939 -35.653 9.848 1.00 35.27 365 ASP B C 1
ATOM 5544 O O . ASP B 1 368 ? -12.896 -35.145 9.424 1.00 37.18 365 ASP B O 1
ATOM 5549 N N . GLY B 1 369 ? -13.980 -36.662 10.697 1.00 31.53 366 GLY B N 1
ATOM 5550 C CA . GLY B 1 369 ? -12.787 -37.316 11.234 1.00 32.33 366 GLY B CA 1
ATOM 5551 C C . GLY B 1 369 ? -12.237 -38.391 10.265 1.00 32.31 366 GLY B C 1
ATOM 5552 O O . GLY B 1 369 ? -11.195 -38.976 10.629 1.00 33.40 366 GLY B O 1
ATOM 5553 N N . LEU B 1 370 ? -12.939 -38.730 9.156 1.00 29.54 367 LEU B N 1
ATOM 5554 C CA . LEU B 1 370 ? -12.551 -39.901 8.325 1.00 26.98 367 LEU B CA 1
ATOM 5555 C C . LEU B 1 370 ? -11.357 -39.552 7.436 1.00 29.33 367 LEU B C 1
ATOM 5556 O O . LEU B 1 370 ? -11.329 -38.471 6.771 1.00 28.34 367 LEU B O 1
ATOM 5561 N N . LEU B 1 371 ? -10.312 -40.375 7.507 1.00 30.00 368 LEU B N 1
ATOM 5562 C CA . LEU B 1 371 ? -9.162 -40.286 6.582 1.00 28.19 368 LEU B CA 1
ATOM 5563 C C . LEU B 1 371 ? -9.042 -41.604 5.819 1.00 28.38 368 LEU B C 1
ATOM 5564 O O . LEU B 1 371 ? -9.266 -42.657 6.395 1.00 30.64 368 LEU B O 1
ATOM 5569 N N . ARG B 1 372 ? -8.702 -41.499 4.545 1.00 28.34 369 ARG B N 1
ATOM 5570 C CA . ARG B 1 372 ? -8.456 -42.647 3.646 1.00 27.92 369 ARG B CA 1
ATOM 5571 C C . ARG B 1 372 ? -6.986 -42.736 3.279 1.00 28.02 369 ARG B C 1
ATOM 5572 O O . ARG B 1 372 ? -6.432 -41.737 2.801 1.00 29.49 369 ARG B O 1
ATOM 5580 N N . LEU B 1 373 ? -6.426 -43.944 3.449 1.00 28.07 370 LEU B N 1
ATOM 5581 C CA . LEU B 1 373 ? -5.067 -44.275 3.049 1.00 28.77 370 LEU B CA 1
ATOM 5582 C C . LEU B 1 373 ? -5.088 -45.145 1.825 1.00 28.58 370 LEU B C 1
ATOM 5583 O O . LEU B 1 373 ? -5.745 -46.186 1.814 1.00 25.55 370 LEU B O 1
ATOM 5588 N N . SER B 1 374 ? -4.226 -44.761 0.884 1.00 28.38 371 SER B N 1
ATOM 5589 C CA . SER B 1 374 ? -3.788 -45.657 -0.213 1.00 28.60 371 SER B CA 1
ATOM 5590 C C . SER B 1 374 ? -2.349 -46.040 0.094 1.00 27.69 371 SER B C 1
ATOM 5591 O O . SER B 1 374 ? -1.466 -45.207 -0.011 1.00 26.63 371 SER B O 1
ATOM 5594 N N . ILE B 1 375 ? -2.146 -47.217 0.619 1.00 27.36 372 ILE B N 1
ATOM 5595 C CA . ILE B 1 375 ? -0.826 -47.589 1.177 1.00 25.64 372 ILE B CA 1
ATOM 5596 C C . ILE B 1 375 ? 0.064 -48.122 0.063 1.00 24.68 372 ILE B C 1
ATOM 5597 O O . ILE B 1 375 ? -0.336 -48.996 -0.713 1.00 24.38 372 ILE B O 1
ATOM 5602 N N . GLY B 1 376 ? 1.232 -47.516 -0.015 1.00 24.89 373 GLY B N 1
ATOM 5603 C CA . GLY B 1 376 ? 2.261 -47.791 -1.021 1.00 25.98 373 GLY B CA 1
ATOM 5604 C C . GLY B 1 376 ? 3.223 -48.898 -0.619 1.00 26.80 373 GLY B C 1
ATOM 5605 O O . GLY B 1 376 ? 2.863 -49.743 0.278 1.00 26.80 373 GLY B O 1
ATOM 5606 N N . ILE B 1 377 ? 4.383 -48.908 -1.289 1.00 25.08 374 ILE B N 1
ATOM 5607 C CA . ILE B 1 377 ? 5.426 -49.940 -1.134 1.00 24.57 374 ILE B CA 1
ATOM 5608 C C . ILE B 1 377 ? 6.705 -49.413 -0.502 1.00 25.31 374 ILE B C 1
ATOM 5609 O O . ILE B 1 377 ? 7.759 -50.165 -0.557 1.00 26.31 374 ILE B O 1
ATOM 5614 N N . GLU B 1 378 ? 6.570 -48.312 0.211 1.00 24.62 375 GLU B N 1
ATOM 5615 C CA . GLU B 1 378 ? 7.646 -47.790 1.058 1.00 26.91 375 GLU B CA 1
ATOM 5616 C C . GLU B 1 378 ? 7.924 -48.794 2.182 1.00 27.57 375 GLU B C 1
ATOM 5617 O O . GLU B 1 378 ? 7.090 -49.687 2.442 1.00 27.66 375 GLU B O 1
ATOM 5623 N N . SER B 1 379 ? 9.028 -48.630 2.894 1.00 26.86 376 SER B N 1
ATOM 5624 C CA . SER B 1 379 ? 9.307 -49.557 4.052 1.00 27.99 376 SER B CA 1
ATOM 5625 C C . SER B 1 379 ? 8.199 -49.429 5.093 1.00 27.33 376 SER B C 1
ATOM 5626 O O . SER B 1 379 ? 7.905 -48.267 5.572 1.00 29.34 376 SER B O 1
ATOM 5629 N N . ALA B 1 380 ? 7.713 -50.563 5.588 1.00 26.71 377 ALA B N 1
ATOM 5630 C CA . ALA B 1 380 ? 6.693 -50.563 6.666 1.00 26.51 377 ALA B CA 1
ATOM 5631 C C . ALA B 1 380 ? 7.215 -49.713 7.813 1.00 28.13 377 ALA B C 1
ATOM 5632 O O . ALA B 1 380 ? 6.447 -48.998 8.457 1.00 30.56 377 ALA B O 1
ATOM 5634 N N . GLU B 1 381 ? 8.490 -49.815 8.154 1.00 31.82 378 GLU B N 1
ATOM 5635 C CA . GLU B 1 381 ? 8.983 -49.108 9.371 1.00 29.96 378 GLU B CA 1
ATOM 5636 C C . GLU B 1 381 ? 8.756 -47.592 9.234 1.00 31.23 378 GLU B C 1
ATOM 5637 O O . GLU B 1 381 ? 8.376 -46.985 10.222 1.00 30.80 378 GLU B O 1
ATOM 5643 N N . ASP B 1 382 ? 9.001 -47.024 8.041 1.00 31.58 379 ASP B N 1
ATOM 5644 C CA . ASP B 1 382 ? 8.837 -45.578 7.742 1.00 31.00 379 ASP B CA 1
ATOM 5645 C C . ASP B 1 382 ? 7.385 -45.158 7.813 1.00 31.80 379 ASP B C 1
ATOM 5646 O O . ASP B 1 382 ? 7.130 -44.146 8.419 1.00 28.39 379 ASP B O 1
ATOM 5651 N N . LEU B 1 383 ? 6.497 -45.875 7.127 1.00 29.36 380 LEU B N 1
ATOM 5652 C CA . LEU B 1 383 ? 5.077 -45.542 7.166 1.00 29.90 380 LEU B CA 1
ATOM 5653 C C . LEU B 1 383 ? 4.589 -45.549 8.601 1.00 29.22 380 LEU B C 1
ATOM 5654 O O . LEU B 1 383 ? 3.808 -44.647 8.944 1.00 29.44 380 LEU B O 1
ATOM 5659 N N . LEU B 1 384 ? 4.991 -46.526 9.425 1.00 30.73 381 LEU B N 1
ATOM 5660 C CA . LEU B 1 384 ? 4.498 -46.572 10.838 1.00 30.85 381 LEU B CA 1
ATOM 5661 C C . LEU B 1 384 ? 5.060 -45.383 11.664 1.00 31.07 381 LEU B C 1
ATOM 5662 O O . LEU B 1 384 ? 4.354 -44.801 12.438 1.00 29.79 381 LEU B O 1
ATOM 5667 N N . ILE B 1 385 ? 6.309 -45.015 11.490 1.00 32.06 382 ILE B N 1
ATOM 5668 C CA . ILE B 1 385 ? 6.909 -43.878 12.228 1.00 33.48 382 ILE B CA 1
ATOM 5669 C C . ILE B 1 385 ? 6.138 -42.617 11.819 1.00 32.85 382 ILE B C 1
ATOM 5670 O O . ILE B 1 385 ? 5.717 -41.803 12.689 1.00 33.01 382 ILE B O 1
ATOM 5675 N N . ASP B 1 386 ? 5.851 -42.492 10.531 1.00 32.40 383 ASP B N 1
ATOM 5676 C CA . ASP B 1 386 ? 5.063 -41.324 10.031 1.00 32.81 383 ASP B CA 1
ATOM 5677 C C . ASP B 1 386 ? 3.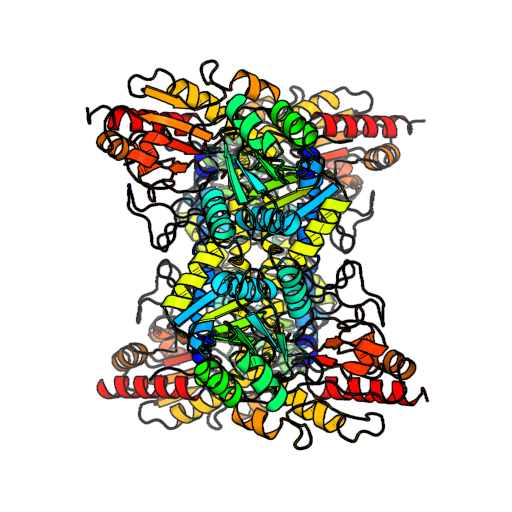669 -41.273 10.642 1.00 31.46 383 ASP B C 1
ATOM 5678 O O . ASP B 1 386 ? 3.237 -40.173 11.116 1.00 30.71 383 ASP B O 1
ATOM 5683 N N . LEU B 1 387 ? 2.946 -42.390 10.634 1.00 32.57 384 LEU B N 1
ATOM 5684 C CA . LEU B 1 387 ? 1.581 -42.423 11.208 1.00 32.45 384 LEU B CA 1
ATOM 5685 C C . LEU B 1 387 ? 1.618 -42.193 12.720 1.00 34.71 384 LEU B C 1
ATOM 5686 O O . LEU B 1 387 ? 0.760 -41.464 13.227 1.00 33.51 384 LEU B O 1
ATOM 5691 N N . ARG B 1 388 ? 2.528 -42.837 13.448 1.00 32.20 385 ARG B N 1
ATOM 5692 C CA . ARG B 1 388 ? 2.664 -42.536 14.894 1.00 34.14 385 ARG B CA 1
ATOM 5693 C C . ARG B 1 388 ? 2.914 -41.050 15.124 1.00 31.47 385 ARG B C 1
ATOM 5694 O O . ARG B 1 388 ? 2.296 -40.513 16.021 1.00 32.63 385 ARG B O 1
ATOM 5702 N N . ALA B 1 389 ? 3.752 -40.367 14.356 1.00 32.60 386 ALA B N 1
ATOM 5703 C CA . ALA B 1 389 ? 3.969 -38.920 14.650 1.00 33.66 386 ALA B CA 1
ATOM 5704 C C . ALA B 1 389 ? 2.689 -38.123 14.278 1.00 34.13 386 ALA B C 1
ATOM 5705 O O . ALA B 1 389 ? 2.330 -37.162 14.963 1.00 36.96 386 ALA B O 1
ATOM 5707 N N . GLY B 1 390 ? 1.915 -38.572 13.291 1.00 34.54 387 GLY B N 1
ATOM 5708 C CA . GLY B 1 390 ? 0.626 -37.927 12.968 1.00 33.38 387 GLY B CA 1
ATOM 5709 C C . GLY B 1 390 ? -0.376 -38.117 14.110 1.00 33.71 387 GLY B C 1
ATOM 5710 O O . GLY B 1 390 ? -1.070 -37.153 14.493 1.00 34.38 387 GLY B O 1
ATOM 5711 N N . LEU B 1 391 ? -0.446 -39.315 14.675 1.00 34.26 388 LEU B N 1
ATOM 5712 C CA . LEU B 1 391 ? -1.336 -39.593 15.823 1.00 37.10 388 LEU B CA 1
ATOM 5713 C C . LEU B 1 391 ? -0.892 -38.762 17.057 1.00 39.36 388 LEU B C 1
ATOM 5714 O O . LEU B 1 391 ? -1.819 -38.248 17.690 1.00 35.60 388 LEU B O 1
ATOM 5719 N N . SER B 1 392 ? 0.413 -38.507 17.330 1.00 40.53 389 SER B N 1
ATOM 5720 C CA . SER B 1 392 ? 0.839 -37.605 18.456 1.00 44.24 389 SER B CA 1
ATOM 5721 C C . SER B 1 392 ? 0.404 -36.193 18.196 1.00 41.14 389 SER B C 1
ATOM 5722 O O . SER B 1 392 ? -0.196 -35.641 19.085 1.00 43.24 389 SER B O 1
ATOM 5725 N N . ARG B 1 393 ? 0.724 -35.661 17.015 1.00 42.13 390 ARG B N 1
ATOM 5726 C CA . ARG B 1 393 ? 0.257 -34.298 16.656 1.00 40.16 390 ARG B CA 1
ATOM 5727 C C . ARG B 1 393 ? -1.240 -34.179 16.920 1.00 39.05 390 ARG B C 1
ATOM 5728 O O . ARG B 1 393 ? -1.669 -33.133 17.501 1.00 43.30 390 ARG B O 1
ATOM 5736 N N . ALA B 1 394 ? -2.043 -35.156 16.496 1.00 39.47 391 ALA B N 1
ATOM 5737 C CA . ALA B 1 394 ? -3.524 -35.070 16.616 1.00 40.25 391 ALA B CA 1
ATOM 5738 C C . ALA B 1 394 ? -3.933 -35.015 18.098 1.00 41.13 391 ALA B C 1
ATOM 5739 O O . ALA B 1 394 ? -4.853 -34.267 18.465 1.00 43.73 391 ALA B O 1
ATOM 5741 N N . GLU B 1 395 ? -3.365 -35.896 18.892 1.00 42.40 392 GLU B N 1
ATOM 5742 C CA . GLU B 1 395 ? -3.649 -36.036 20.326 1.00 46.38 392 GLU B CA 1
ATOM 5743 C C . GLU B 1 395 ? -3.287 -34.726 21.069 1.00 48.81 392 GLU B C 1
ATOM 5744 O O . GLU B 1 395 ? -4.043 -34.347 21.950 1.00 43.82 392 GLU B O 1
ATOM 5750 N N . ALA B 1 396 ? -2.202 -34.049 20.690 1.00 45.96 393 ALA B N 1
ATOM 5751 C CA . ALA B 1 396 ? -1.775 -32.747 21.263 1.00 49.40 393 ALA B CA 1
ATOM 5752 C C . ALA B 1 396 ? -2.806 -31.664 20.905 1.00 51.07 393 ALA B C 1
ATOM 5753 O O . ALA B 1 396 ? -2.818 -30.658 21.540 1.00 59.99 393 ALA B O 1
ATOM 5755 N N . THR B 1 397 ? -3.736 -31.888 19.992 1.00 50.56 394 THR B N 1
ATOM 5756 C CA . THR B 1 397 ? -4.808 -30.902 19.782 1.00 50.81 394 THR B CA 1
ATOM 5757 C C . THR B 1 397 ? -5.956 -31.109 20.769 1.00 54.74 394 THR B C 1
ATOM 5758 O O . THR B 1 397 ? -6.923 -30.386 20.595 1.00 54.87 394 THR B O 1
ATOM 5762 N N . LEU B 1 398 ? -5.959 -32.131 21.621 1.00 55.72 395 LEU B N 1
ATOM 5763 C CA . LEU B 1 398 ? -7.002 -32.215 22.677 1.00 60.92 395 LEU B CA 1
ATOM 5764 C C . LEU B 1 398 ? -6.397 -31.554 23.931 1.00 56.66 395 LEU B C 1
ATOM 5765 O O . LEU B 1 398 ? -7.235 -30.890 24.441 1.00 62.98 395 LEU B O 1
ATOM 5770 N N . THR C 1 12 ? -3.887 -5.931 -33.964 1.00 134.33 9 THR C N 1
ATOM 5771 C CA . THR C 1 12 ? -3.326 -7.244 -34.382 1.00 127.08 9 THR C CA 1
ATOM 5772 C C . THR C 1 12 ? -2.383 -7.785 -33.298 1.00 126.44 9 THR C C 1
ATOM 5773 O O . THR C 1 12 ? -1.267 -7.267 -33.136 1.00 110.14 9 THR C O 1
ATOM 5775 N N . PRO C 1 13 ? -2.815 -8.802 -32.492 1.00 121.30 10 PRO C N 1
ATOM 5776 C CA . PRO C 1 13 ? -1.869 -9.730 -31.851 1.00 111.85 10 PRO C CA 1
ATOM 5777 C C . PRO C 1 13 ? -0.740 -10.105 -32.843 1.00 94.40 10 PRO C C 1
ATOM 5778 O O . PRO C 1 13 ? -0.225 -9.206 -33.475 1.00 93.87 10 PRO C O 1
ATOM 5782 N N . CYS C 1 14 ? -0.355 -11.388 -32.923 1.00 75.06 11 CYS C N 1
ATOM 5783 C CA . CYS C 1 14 ? 0.648 -11.990 -33.857 1.00 65.06 11 CYS C CA 1
ATOM 5784 C C . CYS C 1 14 ? -0.123 -12.714 -34.978 1.00 60.95 11 CYS C C 1
ATOM 5785 O O . CYS C 1 14 ? -1.351 -12.793 -34.817 1.00 55.63 11 CYS C O 1
ATOM 5788 N N . THR C 1 15 ? 0.503 -13.247 -36.044 1.00 50.43 12 THR C N 1
ATOM 5789 C CA . THR C 1 15 ? -0.209 -14.150 -37.005 1.00 50.32 12 THR C CA 1
ATOM 5790 C C . THR C 1 15 ? -0.470 -15.569 -36.401 1.00 49.34 12 THR C C 1
ATOM 5791 O O . THR C 1 15 ? 0.100 -15.919 -35.293 1.00 42.14 12 THR C O 1
ATOM 5795 N N . ALA C 1 16 ? -1.252 -16.384 -37.135 1.00 48.15 13 ALA C N 1
ATOM 5796 C CA . ALA C 1 16 ? -1.528 -17.836 -36.880 1.00 51.54 13 ALA C CA 1
ATOM 5797 C C . ALA C 1 16 ? -0.235 -18.677 -36.936 1.00 44.14 13 ALA C C 1
ATOM 5798 O O . ALA C 1 16 ? -0.082 -19.616 -36.095 1.00 40.31 13 ALA C O 1
ATOM 5800 N N . ALA C 1 17 ? 0.633 -18.444 -37.941 1.00 40.03 14 ALA C N 1
ATOM 5801 C CA . ALA C 1 17 ? 1.926 -19.158 -38.006 1.00 36.93 14 ALA C CA 1
ATOM 5802 C C . ALA C 1 17 ? 2.679 -18.822 -36.711 1.00 32.32 14 ALA C C 1
ATOM 5803 O O . ALA C 1 17 ? 3.138 -19.715 -36.028 1.00 35.85 14 ALA C O 1
ATOM 5805 N N . THR C 1 18 ? 2.821 -17.545 -36.359 1.00 32.99 15 THR C N 1
ATOM 5806 C CA . THR C 1 18 ? 3.617 -17.193 -35.159 1.00 32.19 15 THR C CA 1
ATOM 5807 C C . THR C 1 18 ? 3.051 -17.886 -33.900 1.00 33.16 15 THR C C 1
ATOM 5808 O O . THR C 1 18 ? 3.819 -18.475 -33.115 1.00 32.41 15 THR C O 1
ATOM 5812 N N . ALA C 1 19 ? 1.741 -17.850 -33.699 1.00 34.21 16 ALA C N 1
ATOM 5813 C CA . ALA C 1 19 ? 1.065 -18.414 -32.487 1.00 36.80 16 ALA C CA 1
ATOM 5814 C C . ALA C 1 19 ? 1.272 -19.930 -32.380 1.00 33.30 16 ALA C C 1
ATOM 5815 O O . ALA C 1 19 ? 1.621 -20.410 -31.308 1.00 34.95 16 ALA C O 1
ATOM 5817 N N . ALA C 1 20 ? 1.159 -20.656 -33.489 1.00 33.21 17 ALA C N 1
ATOM 5818 C CA . ALA C 1 20 ? 1.340 -22.123 -33.511 1.00 35.31 17 ALA C CA 1
ATOM 5819 C C . ALA C 1 20 ? 2.824 -22.468 -33.230 1.00 32.57 17 ALA C C 1
ATOM 5820 O O . ALA C 1 20 ? 3.168 -23.320 -32.390 1.00 33.53 17 ALA C O 1
ATOM 5822 N N . VAL C 1 21 ? 3.710 -21.729 -33.863 1.00 30.55 18 VAL C N 1
ATOM 5823 C CA . VAL C 1 21 ? 5.159 -21.996 -33.761 1.00 32.48 18 VAL C CA 1
ATOM 5824 C C . VAL C 1 21 ? 5.570 -21.729 -32.343 1.00 30.72 18 VAL C C 1
ATOM 5825 O O . VAL C 1 21 ? 6.368 -22.516 -31.869 1.00 32.09 18 VAL C O 1
ATOM 5829 N N . ARG C 1 22 ? 5.042 -20.667 -31.725 1.00 34.46 19 ARG C N 1
ATOM 5830 C CA . ARG C 1 22 ? 5.436 -20.251 -30.336 1.00 34.13 19 ARG C CA 1
ATOM 5831 C C . ARG C 1 22 ? 4.438 -20.773 -29.276 1.00 35.99 19 ARG C C 1
ATOM 5832 O O . ARG C 1 22 ? 4.657 -20.433 -28.115 1.00 33.88 19 ARG C O 1
ATOM 5840 N N . ALA C 1 23 ? 3.584 -21.760 -29.544 1.00 35.16 20 ALA C N 1
ATOM 5841 C CA . ALA C 1 23 ? 2.654 -22.271 -28.487 1.00 40.44 20 ALA C CA 1
ATOM 5842 C C . ALA C 1 23 ? 3.450 -22.935 -27.310 1.00 45.69 20 ALA C C 1
ATOM 5843 O O . ALA C 1 23 ? 4.475 -23.645 -27.455 1.00 45.06 20 ALA C O 1
ATOM 5845 N N . GLY C 1 24 ? 3.232 -22.559 -26.074 1.00 55.54 21 GLY C N 1
ATOM 5846 C CA . GLY C 1 24 ? 4.198 -22.948 -24.977 1.00 65.10 21 GLY C CA 1
ATOM 5847 C C . GLY C 1 24 ? 5.779 -22.924 -25.120 1.00 52.79 21 GLY C C 1
ATOM 5848 O O . GLY C 1 24 ? 6.399 -23.488 -24.223 1.00 46.62 21 GLY C O 1
ATOM 5849 N N . ILE C 1 25 ? 6.472 -22.191 -26.013 1.00 46.64 22 ILE C N 1
ATOM 5850 C CA . ILE C 1 25 ? 7.870 -21.749 -25.755 1.00 40.75 22 ILE C CA 1
ATOM 5851 C C . ILE C 1 25 ? 7.871 -20.717 -24.607 1.00 39.90 22 ILE C C 1
ATOM 5852 O O . ILE C 1 25 ? 6.922 -19.963 -24.553 1.00 43.82 22 ILE C O 1
ATOM 5857 N N . ASP C 1 26 ? 8.811 -20.700 -23.656 1.00 42.50 23 ASP C N 1
ATOM 5858 C CA . ASP C 1 26 ? 8.741 -19.737 -22.492 1.00 55.64 23 ASP C CA 1
ATOM 5859 C C . ASP C 1 26 ? 7.391 -19.875 -21.742 1.00 54.20 23 ASP C C 1
ATOM 5860 O O . ASP C 1 26 ? 6.587 -18.914 -21.660 1.00 63.46 23 ASP C O 1
ATOM 5865 N N . ARG C 1 27 ? 7.029 -21.077 -21.369 1.00 50.82 24 ARG C N 1
ATOM 5866 C CA . ARG C 1 27 ? 5.752 -21.396 -20.660 1.00 54.78 24 ARG C CA 1
ATOM 5867 C C . ARG C 1 27 ? 6.093 -22.130 -19.342 1.00 53.02 24 ARG C C 1
ATOM 5868 O O . ARG C 1 27 ? 5.276 -22.200 -18.499 1.00 59.71 24 ARG C O 1
ATOM 5876 N N . ASP C 1 28 ? 7.331 -22.538 -19.129 1.00 53.39 25 ASP C N 1
ATOM 5877 C CA . ASP C 1 28 ? 7.758 -23.396 -17.998 1.00 46.52 25 ASP C CA 1
ATOM 5878 C C . ASP C 1 28 ? 8.247 -22.500 -16.876 1.00 43.59 25 ASP C C 1
ATOM 5879 O O . ASP C 1 28 ? 9.362 -22.036 -16.976 1.00 43.00 25 ASP C O 1
ATOM 5884 N N . THR C 1 29 ? 7.493 -22.395 -15.777 1.00 39.58 26 THR C N 1
ATOM 5885 C CA . THR C 1 29 ? 7.884 -21.616 -14.582 1.00 40.89 26 THR C CA 1
ATOM 5886 C C . THR C 1 29 ? 8.930 -22.423 -13.775 1.00 41.84 26 THR C C 1
ATOM 5887 O O . THR C 1 29 ? 9.619 -21.834 -12.991 1.00 42.36 26 THR C O 1
ATOM 5891 N N . ALA C 1 30 ? 9.074 -23.736 -13.933 1.00 36.14 27 ALA C N 1
ATOM 5892 C CA . ALA C 1 30 ? 9.988 -24.522 -13.062 1.00 37.70 27 ALA C CA 1
ATOM 5893 C C . ALA C 1 30 ? 11.441 -24.238 -13.494 1.00 37.88 27 ALA C C 1
ATOM 5894 O O . ALA C 1 30 ? 12.284 -23.996 -12.645 1.00 39.73 27 ALA C O 1
ATOM 5896 N N . TYR C 1 31 ? 11.763 -24.338 -14.772 1.00 35.53 28 TYR C N 1
ATOM 5897 C CA . TYR C 1 31 ? 13.189 -24.378 -15.191 1.00 36.34 28 TYR C CA 1
ATOM 5898 C C . TYR C 1 31 ? 13.506 -23.395 -16.310 1.00 35.55 28 TYR C C 1
ATOM 5899 O O . TYR C 1 31 ? 14.723 -23.349 -16.689 1.00 36.20 28 TYR C O 1
ATOM 5908 N N . GLY C 1 32 ? 12.495 -22.719 -16.862 1.00 36.09 29 GLY C N 1
ATOM 5909 C CA . GLY C 1 32 ? 12.649 -21.867 -18.051 1.00 39.48 29 GLY C CA 1
ATOM 5910 C C . GLY C 1 32 ? 12.922 -22.713 -19.305 1.00 43.66 29 GLY C C 1
ATOM 5911 O O . GLY C 1 32 ? 13.395 -22.144 -20.336 1.00 38.93 29 GLY C O 1
ATOM 5912 N N . ALA C 1 33 ? 12.476 -23.973 -19.294 1.00 36.50 30 ALA C N 1
ATOM 5913 C CA . ALA C 1 33 ? 12.597 -24.885 -20.448 1.00 38.31 30 ALA C CA 1
ATOM 5914 C C . ALA C 1 33 ? 11.936 -24.205 -21.658 1.00 36.28 30 ALA C C 1
ATOM 5915 O O . ALA C 1 33 ? 10.850 -23.678 -21.516 1.00 35.78 30 ALA C O 1
ATOM 5917 N N . VAL C 1 34 ? 12.602 -24.251 -22.813 1.00 33.23 31 VAL C N 1
ATOM 5918 C CA . VAL C 1 34 ? 12.052 -23.739 -24.077 1.00 37.89 31 VAL C CA 1
ATOM 5919 C C . VAL C 1 34 ? 10.887 -24.634 -24.541 1.00 36.36 31 VAL C C 1
ATOM 5920 O O . VAL C 1 34 ? 9.866 -24.075 -24.978 1.00 37.06 31 VAL C O 1
ATOM 5924 N N . THR C 1 35 ? 11.003 -25.942 -24.559 1.00 32.63 32 THR C N 1
ATOM 5925 C CA . THR C 1 35 ? 9.828 -26.813 -24.862 1.00 37.41 32 THR C CA 1
ATOM 5926 C C . THR C 1 35 ? 9.248 -27.270 -23.531 1.00 37.43 32 THR C C 1
ATOM 5927 O O . THR C 1 35 ? 9.967 -27.600 -22.620 1.00 36.33 32 THR C O 1
ATOM 5930 N N . PRO C 1 36 ? 7.926 -27.131 -23.376 1.00 37.64 33 PRO C N 1
ATOM 5931 C CA . PRO C 1 36 ? 7.240 -27.328 -22.093 1.00 41.26 33 PRO C CA 1
ATOM 5932 C C . PRO C 1 36 ? 7.403 -28.782 -21.624 1.00 37.66 33 PRO C C 1
ATOM 5933 O O . PRO C 1 36 ? 7.394 -29.696 -22.429 1.00 33.87 33 PRO C O 1
ATOM 5937 N N . PRO C 1 37 ? 7.672 -29.043 -20.354 1.00 39.15 34 PRO C N 1
ATOM 5938 C CA . PRO C 1 37 ? 7.728 -30.422 -19.843 1.00 39.98 34 PRO C CA 1
ATOM 5939 C C . PRO C 1 37 ? 6.438 -31.227 -20.023 1.00 37.46 34 PRO C C 1
ATOM 5940 O O . PRO C 1 37 ? 5.405 -30.624 -19.901 1.00 35.95 34 PRO C O 1
ATOM 5944 N N . ILE C 1 38 ? 6.552 -32.537 -20.290 1.00 30.49 35 ILE C N 1
ATOM 5945 C CA . ILE C 1 38 ? 5.408 -33.465 -20.453 1.00 30.14 35 ILE C CA 1
ATOM 5946 C C . ILE C 1 38 ? 4.913 -33.858 -19.055 1.00 29.71 35 ILE C C 1
ATOM 5947 O O . ILE C 1 38 ? 5.674 -34.506 -18.281 1.00 27.22 35 ILE C O 1
ATOM 5952 N N . VAL C 1 39 ? 3.724 -33.398 -18.690 1.00 27.37 36 VAL C N 1
ATOM 5953 C CA . VAL C 1 39 ? 3.117 -33.739 -17.381 1.00 28.61 36 VAL C CA 1
ATOM 5954 C C . VAL C 1 39 ? 2.235 -34.977 -17.574 1.00 28.02 36 VAL C C 1
ATOM 5955 O O . VAL C 1 39 ? 1.007 -34.861 -17.881 1.00 27.86 36 VAL C O 1
ATOM 5959 N N . LEU C 1 40 ? 2.852 -36.144 -17.453 1.00 28.21 37 LEU C N 1
ATOM 5960 C CA . LEU C 1 40 ? 2.122 -37.433 -17.485 1.00 30.28 37 LEU C CA 1
ATOM 5961 C C . LEU C 1 40 ? 1.240 -37.677 -16.238 1.00 32.61 37 LEU C C 1
ATOM 5962 O O . LEU C 1 40 ? 0.321 -38.476 -16.349 1.00 35.50 37 LEU C O 1
ATOM 5967 N N . SER C 1 41 ? 1.548 -37.051 -15.095 1.00 29.99 38 SER C N 1
ATOM 5968 C CA . SER C 1 41 ? 1.012 -37.354 -13.754 1.00 27.54 38 SER C CA 1
ATOM 5969 C C . SER C 1 41 ? -0.497 -37.452 -13.817 1.00 30.32 38 SER C C 1
ATOM 5970 O O . SER C 1 41 ? -1.092 -36.502 -14.285 1.00 26.68 38 SER C O 1
ATOM 5973 N N . SER C 1 42 ? -1.060 -38.510 -13.235 1.00 27.19 39 SER C N 1
ATOM 5974 C CA . SER C 1 42 ? -2.510 -38.694 -13.140 1.00 28.54 39 SER C CA 1
ATOM 5975 C C . SER C 1 42 ? -3.032 -37.718 -12.092 1.00 29.16 39 SER C C 1
ATOM 5976 O O . SER C 1 42 ? -4.161 -37.277 -12.227 1.00 27.52 39 SER C O 1
ATOM 5979 N N . ASN C 1 43 ? -2.280 -37.520 -10.999 1.00 27.16 40 ASN C N 1
ATOM 5980 C CA . ASN C 1 43 ? -2.741 -36.703 -9.861 1.00 28.56 40 ASN C CA 1
ATOM 5981 C C . ASN C 1 43 ? -1.701 -35.629 -9.497 1.00 26.56 40 ASN C C 1
ATOM 5982 O O . ASN C 1 43 ? -0.507 -35.640 -9.972 1.00 27.65 40 ASN C O 1
ATOM 5987 N N . PHE C 1 44 ? -2.207 -34.699 -8.715 1.00 29.25 41 PHE C N 1
ATOM 5988 C CA . PHE C 1 44 ? -1.589 -33.443 -8.220 1.00 31.02 41 PHE C CA 1
ATOM 5989 C C . PHE C 1 44 ? -1.922 -33.291 -6.720 1.00 31.24 41 PHE C C 1
ATOM 5990 O O . PHE C 1 44 ? -3.056 -33.533 -6.320 1.00 31.80 41 PHE C O 1
ATOM 5998 N N . SER C 1 45 ? -0.919 -32.933 -5.910 1.00 32.63 42 SER C N 1
ATOM 5999 C CA . SER C 1 45 ? -1.042 -32.767 -4.462 1.00 34.35 42 SER C CA 1
ATOM 6000 C C . SER C 1 45 ? -1.932 -31.551 -4.229 1.00 36.02 42 SER C C 1
ATOM 6001 O O . SER C 1 45 ? -2.044 -30.652 -5.135 1.00 33.33 42 SER C O 1
ATOM 6004 N N . PHE C 1 46 ? -2.655 -31.587 -3.119 1.00 34.34 43 PHE C N 1
ATOM 6005 C CA . PHE C 1 46 ? -3.221 -30.400 -2.437 1.00 37.20 43 PHE C CA 1
ATOM 6006 C C . PHE C 1 46 ? -2.094 -29.560 -1.823 1.00 39.15 43 PHE C C 1
ATOM 6007 O O . PHE C 1 46 ? -1.032 -30.077 -1.466 1.00 37.26 43 PHE C O 1
ATOM 6015 N N . ASP C 1 47 ? -2.267 -28.243 -1.804 1.00 44.24 44 ASP C N 1
ATOM 6016 C CA . ASP C 1 47 ? -1.266 -27.334 -1.191 1.00 48.42 44 ASP C CA 1
ATOM 6017 C C . ASP C 1 47 ? -1.637 -27.146 0.285 1.00 45.71 44 ASP C C 1
ATOM 6018 O O . ASP C 1 47 ? -2.223 -26.097 0.608 1.00 50.47 44 ASP C O 1
ATOM 6023 N N . GLY C 1 48 ? -1.442 -28.172 1.093 1.00 45.88 45 GLY C N 1
ATOM 6024 C CA . GLY C 1 48 ? -1.946 -28.295 2.486 1.00 42.27 45 GLY C CA 1
ATOM 6025 C C . GLY C 1 48 ? -3.437 -28.636 2.561 1.00 44.42 45 GLY C C 1
ATOM 6026 O O . GLY C 1 48 ? -4.198 -28.567 1.528 1.00 41.56 45 GLY C O 1
ATOM 6027 N N . PHE C 1 49 ? -3.889 -28.992 3.760 1.00 44.79 46 PHE C N 1
ATOM 6028 C CA . PHE C 1 49 ? -5.305 -29.289 4.042 1.00 43.98 46 PHE C CA 1
ATOM 6029 C C . PHE C 1 49 ? -6.249 -28.249 3.407 1.00 44.64 46 PHE C C 1
ATOM 6030 O O . PHE C 1 49 ? -6.065 -27.040 3.620 1.00 42.18 46 PHE C O 1
ATOM 6038 N N . GLY C 1 50 ? -7.235 -28.739 2.631 1.00 44.01 47 GLY C N 1
ATOM 6039 C CA . GLY C 1 50 ? -8.359 -27.983 2.057 1.00 43.31 47 GLY C CA 1
ATOM 6040 C C . GLY C 1 50 ? -7.962 -27.079 0.888 1.00 46.58 47 GLY C C 1
ATOM 6041 O O . GLY C 1 50 ? -8.797 -26.223 0.543 1.00 48.59 47 GLY C O 1
ATOM 6042 N N . ASN C 1 51 ? -6.771 -27.208 0.281 1.00 44.59 48 ASN C N 1
ATOM 6043 C CA . ASN C 1 51 ? -6.266 -26.224 -0.724 1.00 44.45 48 ASN C CA 1
ATOM 6044 C C . ASN C 1 51 ? -5.940 -26.970 -2.020 1.00 44.30 48 ASN C C 1
ATOM 6045 O O . ASN C 1 51 ? -4.763 -27.347 -2.227 1.00 40.13 48 ASN C O 1
ATOM 6050 N N . LYS C 1 52 ? -6.959 -27.148 -2.841 1.00 44.98 49 LYS C N 1
ATOM 6051 C CA . LYS C 1 52 ? -6.845 -27.728 -4.189 1.00 48.44 49 LYS C CA 1
ATOM 6052 C C . LYS C 1 52 ? -6.009 -26.739 -5.002 1.00 43.82 49 LYS C C 1
ATOM 6053 O O . LYS C 1 52 ? -6.313 -25.601 -4.978 1.00 42.36 49 LYS C O 1
ATOM 6059 N N . ARG C 1 53 ? -5.000 -27.222 -5.716 1.00 40.52 50 ARG C N 1
ATOM 6060 C CA . ARG C 1 53 ? -4.234 -26.416 -6.683 1.00 40.56 50 ARG C CA 1
ATOM 6061 C C . ARG C 1 53 ? -5.066 -26.214 -7.951 1.00 42.25 50 ARG C C 1
ATOM 6062 O O . ARG C 1 53 ? -6.228 -26.784 -8.063 1.00 41.32 50 ARG C O 1
ATOM 6070 N N . GLN C 1 54 ? -4.464 -25.574 -8.951 1.00 39.99 51 GLN C N 1
ATOM 6071 C CA . GLN C 1 54 ? -5.186 -25.391 -10.223 1.00 39.19 51 GLN C CA 1
ATOM 6072 C C . GLN C 1 54 ? -5.578 -26.789 -10.800 1.00 36.49 51 GLN C C 1
ATOM 6073 O O . GLN C 1 54 ? -6.630 -26.925 -11.384 1.00 32.29 51 GLN C O 1
ATOM 6079 N N . TYR C 1 55 ? -4.676 -27.765 -10.770 1.00 32.97 52 TYR C N 1
ATOM 6080 C CA . TYR C 1 55 ? -4.892 -29.139 -11.278 1.00 34.12 52 TYR C CA 1
ATOM 6081 C C . TYR C 1 55 ? -5.046 -30.045 -10.074 1.00 35.00 52 TYR C C 1
ATOM 6082 O O . TYR C 1 55 ? -4.298 -29.833 -9.064 1.00 38.07 52 TYR C O 1
ATOM 6091 N N . ASP C 1 56 ? -5.901 -31.053 -10.188 1.00 34.72 53 ASP C N 1
ATOM 6092 C CA . ASP C 1 56 ? -6.022 -32.122 -9.147 1.00 37.99 53 ASP C CA 1
ATOM 6093 C C . ASP C 1 56 ? -5.942 -33.524 -9.821 1.00 33.71 53 ASP C C 1
ATOM 6094 O O . ASP C 1 56 ? -5.397 -34.452 -9.212 1.00 33.51 53 ASP C O 1
ATOM 6099 N N . TYR C 1 57 ? -6.491 -33.707 -11.018 1.00 29.89 54 TYR C N 1
ATOM 6100 C CA . TYR C 1 57 ? -6.617 -35.078 -11.607 1.00 35.48 54 TYR C CA 1
ATOM 6101 C C . TYR C 1 57 ? -6.638 -35.003 -13.139 1.00 35.30 54 TYR C C 1
ATOM 6102 O O . TYR C 1 57 ? -7.595 -34.248 -13.612 1.00 37.10 54 TYR C O 1
ATOM 6111 N N . THR C 1 58 ? -5.781 -35.767 -13.862 1.00 34.63 55 THR C N 1
ATOM 6112 C CA . THR C 1 58 ? -5.627 -35.575 -15.316 1.00 32.43 55 THR C CA 1
ATOM 6113 C C . THR C 1 58 ? -6.911 -35.856 -16.119 1.00 32.06 55 THR C C 1
ATOM 6114 O O . THR C 1 58 ? -7.048 -35.102 -17.077 1.00 30.28 55 THR C O 1
ATOM 6118 N N . ARG C 1 59 ? -7.866 -36.684 -15.678 1.00 34.33 56 ARG C N 1
ATOM 6119 C CA . ARG C 1 59 ? -9.062 -36.988 -16.501 1.00 37.00 56 ARG C CA 1
ATOM 6120 C C . ARG C 1 59 ? -9.779 -35.633 -16.679 1.00 41.64 56 ARG C C 1
ATOM 6121 O O . ARG C 1 59 ? -10.342 -35.362 -17.741 1.00 38.70 56 ARG C O 1
ATOM 6129 N N . SER C 1 60 ? -9.691 -34.774 -15.669 1.00 38.77 57 SER C N 1
ATOM 6130 C CA . SER C 1 60 ? -10.528 -33.554 -15.561 1.00 39.29 57 SER C CA 1
ATOM 6131 C C . SER C 1 60 ? -9.787 -32.296 -16.155 1.00 40.13 57 SER C C 1
ATOM 6132 O O . SER C 1 60 ? -10.421 -31.540 -16.933 1.00 39.16 57 SER C O 1
ATOM 6135 N N . GLY C 1 61 ? -8.465 -32.165 -15.950 1.00 34.66 58 GLY C N 1
ATOM 6136 C CA . GLY C 1 61 ? -7.587 -31.034 -16.320 1.00 31.15 58 GLY C CA 1
ATOM 6137 C C . GLY C 1 61 ? -6.110 -31.492 -16.230 1.00 31.71 58 GLY C C 1
ATOM 6138 O O . GLY C 1 61 ? -5.719 -32.209 -15.260 1.00 31.69 58 GLY C O 1
ATOM 6139 N N . ASN C 1 62 ? -5.293 -31.189 -17.235 1.00 29.25 59 ASN C N 1
ATOM 6140 C CA . ASN C 1 62 ? -3.839 -31.534 -17.267 1.00 28.34 59 ASN C CA 1
ATOM 6141 C C . ASN C 1 62 ? -3.154 -30.434 -18.047 1.00 28.99 59 ASN C C 1
ATOM 6142 O O . ASN C 1 62 ? -3.714 -29.989 -19.052 1.00 26.13 59 ASN C O 1
ATOM 6147 N N . PRO C 1 63 ? -2.029 -29.875 -17.544 1.00 30.84 60 PRO C N 1
ATOM 6148 C CA . PRO C 1 63 ? -1.422 -28.710 -18.192 1.00 30.26 60 PRO C CA 1
ATOM 6149 C C . PRO C 1 63 ? -0.879 -28.971 -19.595 1.00 26.65 60 PRO C C 1
ATOM 6150 O O . PRO C 1 63 ? -0.930 -28.052 -20.414 1.00 27.89 60 PRO C O 1
ATOM 6154 N N . THR C 1 64 ? -0.345 -30.144 -19.871 1.00 27.23 61 THR C N 1
ATOM 6155 C CA . THR C 1 64 ? 0.176 -30.452 -21.240 1.00 28.26 61 THR C CA 1
ATOM 6156 C C . THR C 1 64 ? -1.003 -30.468 -22.237 1.00 29.18 61 THR C C 1
ATOM 6157 O O . THR C 1 64 ? -0.905 -29.889 -23.348 1.00 25.23 61 THR C O 1
ATOM 6161 N N . ARG C 1 65 ? -2.104 -31.108 -21.841 1.00 25.34 62 ARG C N 1
ATOM 6162 C CA . ARG C 1 65 ? -3.321 -31.174 -22.680 1.00 27.26 62 ARG C CA 1
ATOM 6163 C C . ARG C 1 65 ? -3.902 -29.741 -22.906 1.00 27.94 62 ARG C C 1
ATOM 6164 O O . ARG C 1 65 ? -4.270 -29.420 -24.006 1.00 27.46 62 ARG C O 1
ATOM 6172 N N . ASP C 1 66 ? -3.965 -28.925 -21.849 1.00 28.29 63 ASP C N 1
ATOM 6173 C CA . ASP C 1 66 ? -4.513 -27.572 -21.862 1.00 29.87 63 ASP C CA 1
ATOM 6174 C C . ASP C 1 66 ? -3.655 -26.660 -22.747 1.00 29.97 63 ASP C C 1
ATOM 6175 O O . ASP C 1 66 ? -4.204 -25.794 -23.342 1.00 28.28 63 ASP C O 1
ATOM 6180 N N . LEU C 1 67 ? -2.361 -26.842 -22.838 1.00 31.21 64 LEU C N 1
ATOM 6181 C CA . LEU C 1 67 ? -1.580 -26.017 -23.783 1.00 32.46 64 LEU C CA 1
ATOM 6182 C C . LEU C 1 67 ? -2.090 -26.264 -25.183 1.00 29.44 64 LEU C C 1
ATOM 6183 O O . LEU C 1 67 ? -2.046 -25.382 -25.912 1.00 26.10 64 LEU C O 1
ATOM 6188 N N . LEU C 1 68 ? -2.354 -27.521 -25.550 1.00 24.70 65 LEU C N 1
ATOM 6189 C CA . LEU C 1 68 ? -2.820 -27.813 -26.895 1.00 23.79 65 LEU C CA 1
ATOM 6190 C C . LEU C 1 68 ? -4.220 -27.201 -27.070 1.00 24.72 65 LEU C C 1
ATOM 6191 O O . LEU C 1 68 ? -4.524 -26.637 -28.122 1.00 24.07 65 LEU C O 1
ATOM 6196 N N . GLY C 1 69 ? -5.080 -27.396 -26.085 1.00 23.19 66 GLY C N 1
ATOM 6197 C CA . GLY C 1 69 ? -6.386 -26.726 -26.049 1.00 25.05 66 GLY C CA 1
ATOM 6198 C C . GLY C 1 69 ? -6.329 -25.250 -26.319 1.00 25.32 66 GLY C C 1
ATOM 6199 O O . GLY C 1 69 ? -7.070 -24.759 -27.213 1.00 24.58 66 GLY C O 1
ATOM 6200 N N . GLU C 1 70 ? -5.479 -24.563 -25.583 1.00 25.33 67 GLU C N 1
ATOM 6201 C CA . GLU C 1 70 ? -5.316 -23.121 -25.719 1.00 29.12 67 GLU C CA 1
ATOM 6202 C C . GLU C 1 70 ? -4.724 -22.790 -27.080 1.00 27.42 67 GLU C C 1
ATOM 6203 O O . GLU C 1 70 ? -5.205 -21.833 -27.703 1.00 26.97 67 GLU C O 1
ATOM 6209 N N . ALA C 1 71 ? -3.718 -23.519 -27.573 1.00 25.13 68 ALA C N 1
ATOM 6210 C CA . ALA C 1 71 ? -3.164 -23.202 -28.917 1.00 23.68 68 ALA C CA 1
ATOM 6211 C C . ALA C 1 71 ? -4.276 -23.389 -29.981 1.00 25.16 68 ALA C C 1
ATOM 6212 O O . ALA C 1 71 ? -4.415 -22.501 -30.833 1.00 22.26 68 ALA C O 1
ATOM 6214 N N . LEU C 1 72 ? -5.107 -24.436 -29.891 1.00 23.86 69 LEU C N 1
ATOM 6215 C CA . LEU C 1 72 ? -6.145 -24.576 -30.920 1.00 28.03 69 LEU C CA 1
ATOM 6216 C C . LEU C 1 72 ? -7.241 -23.516 -30.734 1.00 28.46 69 LEU C C 1
ATOM 6217 O O . LEU C 1 72 ? -7.745 -23.048 -31.755 1.00 28.16 69 LEU C O 1
ATOM 6222 N N . ALA C 1 73 ? -7.608 -23.167 -29.500 1.00 27.81 70 ALA C N 1
ATOM 6223 C CA . ALA C 1 73 ? -8.603 -22.115 -29.255 1.00 29.33 70 ALA C CA 1
ATOM 6224 C C . ALA C 1 73 ? -8.106 -20.804 -29.907 1.00 32.17 70 ALA C C 1
ATOM 6225 O O . ALA C 1 73 ? -8.902 -20.139 -30.558 1.00 30.51 70 ALA C O 1
ATOM 6227 N N . GLU C 1 74 ? -6.852 -20.457 -29.701 1.00 30.11 71 GLU C N 1
ATOM 6228 C CA . GLU C 1 74 ? -6.216 -19.242 -30.266 1.00 31.08 71 GLU C CA 1
ATOM 6229 C C . GLU C 1 74 ? -6.208 -19.291 -31.805 1.00 31.72 71 GLU C C 1
ATOM 6230 O O . GLU C 1 74 ? -6.555 -18.311 -32.412 1.00 31.28 71 GLU C O 1
ATOM 6236 N N . LEU C 1 75 ? -5.868 -20.368 -32.464 1.00 30.08 72 LEU C N 1
ATOM 6237 C CA . LEU C 1 75 ? -5.892 -20.458 -33.944 1.00 29.01 72 LEU C CA 1
ATOM 6238 C C . LEU C 1 75 ? -7.326 -20.378 -34.443 1.00 27.78 72 LEU C C 1
ATOM 6239 O O . LEU C 1 75 ? -7.505 -19.846 -35.509 1.00 27.81 72 LEU C O 1
ATOM 6244 N N . GLU C 1 76 ? -8.321 -20.972 -33.778 1.00 27.12 73 GLU C N 1
ATOM 6245 C CA . GLU C 1 76 ? -9.702 -20.943 -34.306 1.00 29.33 73 GLU C CA 1
ATOM 6246 C C . GLU C 1 76 ? -10.402 -19.612 -33.914 1.00 31.38 73 GLU C C 1
ATOM 6247 O O . GLU C 1 76 ? -11.449 -19.340 -34.425 1.00 29.10 73 GLU C O 1
ATOM 6253 N N . GLY C 1 77 ? -9.883 -18.843 -32.975 1.00 30.80 74 GLY C N 1
ATOM 6254 C CA . GLY C 1 77 ? -10.511 -17.621 -32.437 1.00 26.61 74 GLY C CA 1
ATOM 6255 C C . GLY C 1 77 ? -11.564 -17.964 -31.424 1.00 31.26 74 GLY C C 1
ATOM 6256 O O . GLY C 1 77 ? -12.584 -17.295 -31.399 1.00 30.25 74 GLY C O 1
ATOM 6257 N N . GLY C 1 78 ? -11.428 -19.020 -30.614 1.00 30.34 75 GLY C N 1
ATOM 6258 C CA . GLY C 1 78 ? -12.523 -19.327 -29.673 1.00 30.38 75 GLY C CA 1
ATOM 6259 C C . GLY C 1 78 ? -12.178 -19.027 -28.221 1.00 30.24 75 GLY C C 1
ATOM 6260 O O . GLY C 1 78 ? -11.073 -18.685 -27.951 1.00 30.72 75 GLY C O 1
ATOM 6261 N N . ALA C 1 79 ? -13.088 -19.319 -27.299 1.00 31.34 76 ALA C N 1
ATOM 6262 C CA . ALA C 1 79 ? -12.970 -19.043 -25.856 1.00 33.30 76 ALA C CA 1
ATOM 6263 C C . ALA C 1 79 ? -12.115 -20.144 -25.210 1.00 32.74 76 ALA C C 1
ATOM 6264 O O . ALA C 1 79 ? -11.468 -19.850 -24.281 1.00 31.97 76 ALA C O 1
ATOM 6266 N N . GLY C 1 80 ? -12.051 -21.336 -25.750 1.00 30.66 77 GLY C N 1
ATOM 6267 C CA . GLY C 1 80 ? -11.244 -22.426 -25.157 1.00 29.13 77 GLY C CA 1
ATOM 6268 C C . GLY C 1 80 ? -11.393 -23.693 -26.000 1.00 29.79 77 GLY C C 1
ATOM 6269 O O . GLY C 1 80 ? -12.344 -23.769 -26.888 1.00 29.26 77 GLY C O 1
ATOM 6270 N N . GLY C 1 81 ? -10.530 -24.653 -25.745 1.00 29.28 78 GLY C N 1
ATOM 6271 C CA . GLY C 1 81 ? -10.490 -25.933 -26.458 1.00 28.25 78 GLY C CA 1
ATOM 6272 C C . GLY C 1 81 ? -10.506 -27.103 -25.502 1.00 29.75 78 GLY C C 1
ATOM 6273 O O . GLY C 1 81 ? -9.915 -26.990 -24.438 1.00 32.20 78 GLY C O 1
ATOM 6274 N N . VAL C 1 82 ? -11.170 -28.180 -25.897 1.00 26.94 79 VAL C N 1
ATOM 6275 C CA . VAL C 1 82 ? -11.130 -29.464 -25.182 1.00 27.27 79 VAL C CA 1
ATOM 6276 C C . VAL C 1 82 ? -10.475 -30.451 -26.123 1.00 26.36 79 VAL C C 1
ATOM 6277 O O . VAL C 1 82 ? -10.866 -30.482 -27.274 1.00 24.15 79 VAL C O 1
ATOM 6281 N N . ILE C 1 83 ? -9.566 -31.259 -25.594 1.00 24.33 80 ILE C N 1
ATOM 6282 C CA . ILE C 1 83 ? -8.805 -32.270 -26.357 1.00 24.43 80 ILE C CA 1
ATOM 6283 C C . ILE C 1 83 ? -9.340 -33.667 -25.986 1.00 25.27 80 ILE C C 1
ATOM 6284 O O . ILE C 1 83 ? -9.277 -34.064 -24.797 1.00 29.18 80 ILE C O 1
ATOM 6289 N N . THR C 1 84 ? -9.697 -34.463 -26.994 1.00 24.83 81 THR C N 1
ATOM 6290 C CA . THR C 1 84 ? -10.300 -35.790 -26.825 1.00 25.11 81 THR C CA 1
ATOM 6291 C C . THR C 1 84 ? -9.319 -36.843 -27.274 1.00 25.48 81 THR C C 1
ATOM 6292 O O . THR C 1 84 ? -8.366 -36.565 -28.072 1.00 25.10 81 THR C O 1
ATOM 6296 N N . SER C 1 85 ? -9.596 -38.061 -26.881 1.00 23.80 82 SER C N 1
ATOM 6297 C CA . SER C 1 85 ? -8.751 -39.204 -27.255 1.00 29.00 82 SER C CA 1
ATOM 6298 C C . SER C 1 85 ? -8.879 -39.556 -28.737 1.00 27.39 82 SER C C 1
ATOM 6299 O O . SER C 1 85 ? -7.905 -40.109 -29.235 1.00 30.71 82 SER C O 1
ATOM 6302 N N . THR C 1 86 ? -9.965 -39.187 -29.416 1.00 26.44 83 THR C N 1
ATOM 6303 C CA . THR C 1 86 ? -10.100 -39.330 -30.877 1.00 25.66 83 THR C CA 1
ATOM 6304 C C . THR C 1 86 ? -10.971 -38.240 -31.454 1.00 25.25 83 THR C C 1
ATOM 6305 O O . THR C 1 86 ? -11.753 -37.539 -30.689 1.00 24.50 83 THR C O 1
ATOM 6309 N N . GLY C 1 87 ? -10.909 -38.092 -32.756 1.00 25.56 84 GLY C N 1
ATOM 6310 C CA . GLY C 1 87 ? -11.856 -37.190 -33.473 1.00 27.50 84 GLY C CA 1
ATOM 6311 C C . GLY C 1 87 ? -13.303 -37.611 -33.263 1.00 25.61 84 GLY C C 1
ATOM 6312 O O . GLY C 1 87 ? -14.161 -36.767 -33.021 1.00 27.70 84 GLY C O 1
ATOM 6313 N N . MET C 1 88 ? -13.586 -38.899 -33.344 1.00 26.65 85 MET C N 1
ATOM 6314 C CA . MET C 1 88 ? -14.966 -39.382 -33.084 1.00 27.47 85 MET C CA 1
ATOM 6315 C C . MET C 1 88 ? -15.380 -38.988 -31.665 1.00 25.59 85 MET C C 1
ATOM 6316 O O . MET C 1 88 ? -16.528 -38.769 -31.461 1.00 25.47 85 MET C O 1
ATOM 6321 N N . GLY C 1 89 ? -14.472 -39.011 -30.699 1.00 25.53 86 GLY C N 1
ATOM 6322 C CA . GLY C 1 89 ? -14.781 -38.592 -29.327 1.00 23.77 86 GLY C CA 1
ATOM 6323 C C . GLY C 1 89 ? -15.144 -37.140 -29.249 1.00 24.86 86 GLY C C 1
ATOM 6324 O O . GLY C 1 89 ? -15.950 -36.778 -28.429 1.00 24.96 86 GLY C O 1
ATOM 6325 N N . ALA C 1 90 ? -14.534 -36.313 -30.086 1.00 24.56 87 ALA C N 1
ATOM 6326 C CA . ALA C 1 90 ? -14.894 -34.893 -30.192 1.00 26.56 87 ALA C CA 1
ATOM 6327 C C . ALA C 1 90 ? -16.342 -34.733 -30.687 1.00 23.87 87 ALA C C 1
ATOM 6328 O O . ALA C 1 90 ? -17.056 -33.944 -30.098 1.00 23.46 87 ALA C O 1
ATOM 6330 N N . ILE C 1 91 ? -16.746 -35.485 -31.678 1.00 23.35 88 ILE C N 1
ATOM 6331 C CA . ILE C 1 91 ? -18.139 -35.525 -32.172 1.00 26.21 88 ILE C CA 1
ATOM 6332 C C . ILE C 1 91 ? -19.071 -36.041 -31.071 1.00 26.12 88 ILE C C 1
ATOM 6333 O O . ILE C 1 91 ? -20.062 -35.359 -30.741 1.00 24.34 88 ILE C O 1
ATOM 6338 N N . ASN C 1 92 ? -18.672 -37.146 -30.434 1.00 27.81 89 ASN C N 1
ATOM 6339 C CA . ASN C 1 92 ? -19.398 -37.719 -29.280 1.00 24.82 89 ASN C CA 1
ATOM 6340 C C . ASN C 1 92 ? -19.596 -36.649 -28.194 1.00 25.01 89 ASN C C 1
ATOM 6341 O O . ASN C 1 92 ? -20.753 -36.476 -27.685 1.00 24.84 89 ASN C O 1
ATOM 6346 N N . LEU C 1 93 ? -18.521 -35.949 -27.808 1.00 25.33 90 LEU C N 1
ATOM 6347 C CA . LEU C 1 93 ? -18.621 -34.887 -26.792 1.00 25.36 90 LEU C CA 1
ATOM 6348 C C . LEU C 1 93 ? -19.685 -33.825 -27.157 1.00 27.93 90 LEU C C 1
ATOM 6349 O O . LEU C 1 93 ? -20.583 -33.480 -26.338 1.00 25.02 90 LEU C O 1
ATOM 6354 N N . VAL C 1 94 ? -19.671 -33.310 -28.380 1.00 26.90 91 VAL C N 1
ATOM 6355 C CA . VAL C 1 94 ? -20.661 -32.284 -28.786 1.00 27.39 91 VAL C CA 1
ATOM 6356 C C . VAL C 1 94 ? -22.084 -32.845 -28.709 1.00 26.09 91 VAL C C 1
ATOM 6357 O O . VAL C 1 94 ? -22.915 -32.136 -28.226 1.00 27.12 91 VAL C O 1
ATOM 6361 N N . LEU C 1 95 ? -22.334 -34.026 -29.240 1.00 26.09 92 LEU C N 1
ATOM 6362 C CA . LEU C 1 95 ? -23.667 -34.665 -29.176 1.00 29.68 92 LEU C CA 1
ATOM 6363 C C . LEU C 1 95 ? -24.186 -34.712 -27.742 1.00 29.85 92 LEU C C 1
ATOM 6364 O O . LEU C 1 95 ? -25.371 -34.416 -27.555 1.00 29.94 92 LEU C O 1
ATOM 6369 N N . ASN C 1 96 ? -23.341 -35.076 -26.783 1.00 28.59 93 ASN C N 1
ATOM 6370 C CA . ASN C 1 96 ? -23.743 -35.176 -25.371 1.00 29.19 93 ASN C CA 1
ATOM 6371 C C . ASN C 1 96 ? -23.840 -33.785 -24.746 1.00 30.67 93 ASN C C 1
ATOM 6372 O O . ASN C 1 96 ? -24.708 -33.569 -23.907 1.00 29.72 93 ASN C O 1
ATOM 6377 N N . ALA C 1 97 ? -23.021 -32.814 -25.087 1.00 26.44 94 ALA C N 1
ATOM 6378 C CA . ALA C 1 97 ? -23.150 -31.512 -24.422 1.00 29.21 94 ALA C CA 1
ATOM 6379 C C . ALA C 1 97 ? -24.366 -30.765 -24.965 1.00 31.65 94 ALA C C 1
ATOM 6380 O O . ALA C 1 97 ? -24.939 -29.915 -24.278 1.00 31.92 94 ALA C O 1
ATOM 6382 N N . VAL C 1 98 ? -24.713 -30.992 -26.204 1.00 31.93 95 VAL C N 1
ATOM 6383 C CA . VAL C 1 98 ? -25.697 -30.111 -26.849 1.00 31.39 95 VAL C CA 1
ATOM 6384 C C . VAL C 1 98 ? -27.074 -30.738 -26.935 1.00 32.48 95 VAL C C 1
ATOM 6385 O O . VAL C 1 98 ? -27.980 -29.960 -26.982 1.00 36.37 95 VAL C O 1
ATOM 6389 N N . LEU C 1 99 ? -27.227 -31.996 -27.247 1.00 29.47 96 LEU C N 1
ATOM 6390 C CA . LEU C 1 99 ? -28.546 -32.581 -27.610 1.00 29.12 96 LEU C CA 1
ATOM 6391 C C . LEU C 1 99 ? -29.140 -33.363 -26.435 1.00 33.20 96 LEU C C 1
ATOM 6392 O O . LEU C 1 99 ? -28.399 -33.801 -25.535 1.00 31.88 96 LEU C O 1
ATOM 6397 N N . GLN C 1 100 ? -30.435 -33.591 -26.481 1.00 34.16 97 GLN C N 1
ATOM 6398 C CA . GLN C 1 100 ? -31.214 -34.486 -25.587 1.00 37.06 97 GLN C CA 1
ATOM 6399 C C . GLN C 1 100 ? -32.436 -35.010 -26.345 1.00 40.28 97 GLN C C 1
ATOM 6400 O O . GLN C 1 100 ? -32.805 -34.409 -27.388 1.00 35.27 97 GLN C O 1
ATOM 6406 N N . PRO C 1 101 ? -33.121 -36.089 -25.879 1.00 35.87 98 PRO C N 1
ATOM 6407 C CA . PRO C 1 101 ? -34.275 -36.638 -26.608 1.00 37.81 98 PRO C CA 1
ATOM 6408 C C . PRO C 1 101 ? -35.277 -35.528 -26.887 1.00 31.06 98 PRO C C 1
ATOM 6409 O O . PRO C 1 101 ? -35.431 -34.624 -26.083 1.00 35.43 98 PRO C O 1
ATOM 6413 N N . GLY C 1 102 ? -35.902 -35.608 -28.035 1.00 36.67 99 GLY C N 1
ATOM 6414 C CA . GLY C 1 102 ? -36.793 -34.573 -28.584 1.00 36.95 99 GLY C CA 1
ATOM 6415 C C . GLY C 1 102 ? -36.057 -33.532 -29.427 1.00 40.03 99 GLY C C 1
ATOM 6416 O O . GLY C 1 102 ? -36.729 -32.799 -30.134 1.00 39.88 99 GLY C O 1
ATOM 6417 N N . ASP C 1 103 ? -34.731 -33.409 -29.336 1.00 36.74 100 ASP C N 1
ATOM 6418 C CA . ASP C 1 103 ? -33.967 -32.455 -30.169 1.00 34.29 100 ASP C CA 1
ATOM 6419 C C . ASP C 1 103 ? -33.685 -33.159 -31.492 1.00 34.21 100 ASP C C 1
ATOM 6420 O O . ASP C 1 103 ? -33.518 -34.367 -31.541 1.00 31.41 100 ASP C O 1
ATOM 6425 N N . THR C 1 104 ? -33.461 -32.349 -32.515 1.00 34.37 101 THR C N 1
ATOM 6426 C CA . THR C 1 104 ? -33.126 -32.816 -33.858 1.00 34.54 101 THR C CA 1
ATOM 6427 C C . THR C 1 104 ? -31.761 -32.255 -34.223 1.00 31.65 101 THR C C 1
ATOM 6428 O O . THR C 1 104 ? -31.477 -31.073 -33.969 1.00 29.87 101 THR C O 1
ATOM 6432 N N . LEU C 1 105 ? -31.015 -33.070 -34.915 1.00 32.23 102 LEU C N 1
ATOM 6433 C CA . LEU C 1 105 ? -29.695 -32.740 -35.453 1.00 33.00 102 LEU C CA 1
ATOM 6434 C C . LEU C 1 105 ? -29.796 -32.813 -36.982 1.00 32.49 102 LEU C C 1
ATOM 6435 O O . LEU C 1 105 ? -30.266 -33.839 -37.531 1.00 30.83 102 LEU C O 1
ATOM 6440 N N . VAL C 1 106 ? -29.272 -31.795 -37.630 1.00 31.04 103 VAL C N 1
ATOM 6441 C CA . VAL C 1 106 ? -29.160 -31.806 -39.096 1.00 29.92 103 VAL C CA 1
ATOM 6442 C C . VAL C 1 106 ? -27.742 -32.206 -39.476 1.00 29.39 103 VAL C C 1
ATOM 6443 O O . VAL C 1 106 ? -26.836 -31.625 -38.988 1.00 26.47 103 VAL C O 1
ATOM 6447 N N . VAL C 1 107 ? -27.620 -33.165 -40.376 1.00 29.85 104 VAL C N 1
ATOM 6448 C CA . VAL C 1 107 ? -26.351 -33.785 -40.833 1.00 31.84 104 VAL C CA 1
ATOM 6449 C C . VAL C 1 107 ? -26.270 -33.651 -42.337 1.00 31.34 104 VAL C C 1
ATOM 6450 O O . VAL C 1 107 ? -27.236 -33.956 -43.017 1.00 31.98 104 VAL C O 1
ATOM 6454 N N . PRO C 1 108 ? -25.098 -33.315 -42.898 1.00 31.33 105 PRO C N 1
ATOM 6455 C CA . PRO C 1 108 ? -24.912 -33.330 -44.336 1.00 30.79 105 PRO C CA 1
ATOM 6456 C C . PRO C 1 108 ? -25.089 -34.748 -44.873 1.00 33.08 105 PRO C C 1
ATOM 6457 O O . PRO C 1 108 ? -24.595 -35.635 -44.247 1.00 30.86 105 PRO C O 1
ATOM 6461 N N . HIS C 1 109 ? -25.702 -34.874 -46.043 1.00 31.57 106 HIS C N 1
ATOM 6462 C CA . HIS C 1 109 ? -25.875 -36.134 -46.786 1.00 34.13 106 HIS C CA 1
ATOM 6463 C C . HIS C 1 109 ? -24.515 -36.807 -46.979 1.00 35.95 106 HIS C C 1
ATOM 6464 O O . HIS C 1 109 ? -24.449 -37.991 -46.982 1.00 38.14 106 HIS C O 1
ATOM 6471 N N . ASP C 1 110 ? -23.419 -36.095 -47.154 1.00 34.80 107 ASP C N 1
ATOM 6472 C CA . ASP C 1 110 ? -22.141 -36.750 -47.527 1.00 35.54 107 ASP C CA 1
ATOM 6473 C C . ASP C 1 110 ? -21.147 -36.660 -46.339 1.00 38.11 107 ASP C C 1
ATOM 6474 O O . ASP C 1 110 ? -19.956 -36.654 -46.557 1.00 35.06 107 ASP C O 1
ATOM 6479 N N . ALA C 1 111 ? -21.601 -36.459 -45.108 1.00 37.26 108 ALA C N 1
ATOM 6480 C CA . ALA C 1 111 ? -20.663 -36.364 -43.948 1.00 41.74 108 ALA C CA 1
ATOM 6481 C C . ALA C 1 111 ? -19.794 -37.651 -43.841 1.00 35.11 108 ALA C C 1
ATOM 6482 O O . ALA C 1 111 ? -20.240 -38.702 -44.250 1.00 33.05 108 ALA C O 1
ATOM 6484 N N . TYR C 1 112 ? -18.666 -37.542 -43.177 1.00 31.48 109 TYR C N 1
ATOM 6485 C CA . TYR C 1 112 ? -17.781 -38.642 -42.757 1.00 34.15 109 TYR C CA 1
ATOM 6486 C C . TYR C 1 112 ? -18.587 -39.886 -42.278 1.00 35.76 109 TYR C C 1
ATOM 6487 O O . TYR C 1 112 ? -19.507 -39.742 -41.426 1.00 31.65 109 TYR C O 1
ATOM 6496 N N . GLY C 1 113 ? -18.301 -41.065 -42.855 1.00 33.77 110 GLY C N 1
ATOM 6497 C CA . GLY C 1 113 ? -18.916 -42.367 -42.538 1.00 32.53 110 GLY C CA 1
ATOM 6498 C C . GLY C 1 113 ? -18.865 -42.676 -41.010 1.00 33.98 110 GLY C C 1
ATOM 6499 O O . GLY C 1 113 ? -19.890 -43.194 -40.498 1.00 33.08 110 GLY C O 1
ATOM 6500 N N . GLY C 1 114 ? -17.782 -42.330 -40.272 1.00 33.38 111 GLY C N 1
ATOM 6501 C CA . GLY C 1 114 ? -17.729 -42.591 -38.811 1.00 32.97 111 GLY C CA 1
ATOM 6502 C C . GLY C 1 114 ? -18.740 -41.693 -38.099 1.00 30.58 111 GLY C C 1
ATOM 6503 O O . GLY C 1 114 ? -19.440 -42.120 -37.153 1.00 28.53 111 GLY C O 1
ATOM 6504 N N . SER C 1 115 ? -18.969 -40.515 -38.650 1.00 30.13 112 SER C N 1
ATOM 6505 C CA . SER C 1 115 ? -19.937 -39.549 -38.084 1.00 28.96 112 SER C CA 1
ATOM 6506 C C . SER C 1 115 ? -21.317 -40.151 -38.323 1.00 30.52 112 SER C C 1
ATOM 6507 O O . SER C 1 115 ? -22.072 -40.294 -37.339 1.00 30.07 112 SER C O 1
ATOM 6510 N N . TRP C 1 116 ? -21.613 -40.584 -39.551 1.00 33.13 113 TRP C N 1
ATOM 6511 C CA . TRP C 1 116 ? -22.931 -41.234 -39.881 1.00 35.30 113 TRP C CA 1
ATOM 6512 C C . TRP C 1 116 ? -23.174 -42.467 -38.962 1.00 32.42 113 TRP C C 1
ATOM 6513 O O . TRP C 1 116 ? -24.319 -42.642 -38.494 1.00 30.77 113 TRP C O 1
ATOM 6524 N N . ARG C 1 117 ? -22.171 -43.343 -38.791 1.00 31.52 114 ARG C N 1
ATOM 6525 C CA . ARG C 1 117 ? -22.310 -44.598 -37.976 1.00 35.97 114 ARG C CA 1
ATOM 6526 C C . ARG C 1 117 ? -22.731 -44.216 -36.549 1.00 34.49 114 ARG C C 1
ATOM 6527 O O . ARG C 1 117 ? -23.729 -44.782 -36.026 1.00 32.71 114 ARG C O 1
ATOM 6535 N N . LEU C 1 118 ? -22.079 -43.190 -35.983 1.00 33.22 115 LEU C N 1
ATOM 6536 C CA . LEU C 1 118 ? -22.360 -42.739 -34.608 1.00 33.46 115 LEU C CA 1
ATOM 6537 C C . LEU C 1 118 ? -23.753 -42.093 -34.556 1.00 35.16 115 LEU C C 1
ATOM 6538 O O . LEU C 1 118 ? -24.590 -42.505 -33.665 1.00 31.47 115 LEU C O 1
ATOM 6543 N N . PHE C 1 119 ? -24.064 -41.172 -35.484 1.00 31.39 116 PHE C N 1
ATOM 6544 C CA . PHE C 1 119 ? -25.399 -40.542 -35.503 1.00 31.92 116 PHE C CA 1
ATOM 6545 C C . PHE C 1 119 ? -26.462 -41.619 -35.680 1.00 31.00 116 PHE C C 1
ATOM 6546 O O . PHE C 1 119 ? -27.406 -41.564 -34.959 1.00 31.17 116 PHE C O 1
ATOM 6554 N N . ASN C 1 120 ? -26.331 -42.565 -36.588 1.00 30.96 117 ASN C N 1
ATOM 6555 C CA . ASN C 1 120 ? -27.399 -43.588 -36.781 1.00 33.15 117 ASN C CA 1
ATOM 6556 C C . ASN C 1 120 ? -27.580 -44.450 -35.551 1.00 34.75 117 ASN C C 1
ATOM 6557 O O . ASN C 1 120 ? -28.714 -44.665 -35.201 1.00 32.94 117 ASN C O 1
ATOM 6562 N N . ALA C 1 121 ? -26.500 -44.805 -34.848 1.00 35.64 118 ALA C N 1
ATOM 6563 C CA . ALA C 1 121 ? -26.578 -45.731 -33.685 1.00 33.49 118 ALA C CA 1
ATOM 6564 C C . ALA C 1 121 ? -27.278 -45.010 -32.545 1.00 31.97 118 ALA C C 1
ATOM 6565 O O . ALA C 1 121 ? -28.202 -45.610 -31.928 1.00 36.15 118 ALA C O 1
ATOM 6567 N N . LEU C 1 122 ? -26.972 -43.735 -32.322 1.00 31.11 119 LEU C N 1
ATOM 6568 C CA . LEU C 1 122 ? -27.581 -43.030 -31.186 1.00 31.65 119 LEU C CA 1
ATOM 6569 C C . LEU C 1 122 ? -29.032 -42.593 -31.540 1.00 36.12 119 LEU C C 1
ATOM 6570 O O . LEU C 1 122 ? -29.908 -42.554 -30.657 1.00 34.92 119 LEU C O 1
ATOM 6575 N N . ALA C 1 123 ? -29.332 -42.278 -32.781 1.00 35.55 120 ALA C N 1
ATOM 6576 C CA . ALA C 1 123 ? -30.732 -41.917 -33.162 1.00 39.11 120 ALA C CA 1
ATOM 6577 C C . ALA C 1 123 ? -31.626 -43.163 -33.071 1.00 37.33 120 ALA C C 1
ATOM 6578 O O . ALA C 1 123 ? -32.774 -43.038 -32.689 1.00 36.88 120 ALA C O 1
ATOM 6580 N N . LYS C 1 124 ? -31.111 -44.300 -33.465 1.00 37.32 121 LYS C N 1
ATOM 6581 C CA . LYS C 1 124 ? -31.847 -45.573 -33.388 1.00 43.10 121 LYS C CA 1
ATOM 6582 C C . LYS C 1 124 ? -32.266 -45.809 -31.934 1.00 45.56 121 LYS C C 1
ATOM 6583 O O . LYS C 1 124 ? -33.313 -46.347 -31.759 1.00 44.57 121 LYS C O 1
ATOM 6589 N N . LYS C 1 125 ? -31.477 -45.400 -30.927 1.00 41.50 122 LYS C N 1
ATOM 6590 C CA . LYS C 1 125 ? -31.878 -45.520 -29.514 1.00 40.25 122 LYS C CA 1
ATOM 6591 C C . LYS C 1 125 ? -32.758 -44.366 -29.085 1.00 40.61 122 LYS C C 1
ATOM 6592 O O . LYS C 1 125 ? -33.103 -44.329 -27.936 1.00 45.15 122 LYS C O 1
ATOM 6598 N N . GLY C 1 126 ? -33.035 -43.358 -29.887 1.00 37.59 123 GLY C N 1
ATOM 6599 C CA . GLY C 1 126 ? -33.898 -42.262 -29.361 1.00 33.88 123 GLY C CA 1
ATOM 6600 C C . GLY C 1 126 ? -33.096 -41.249 -28.557 1.00 33.37 123 GLY C C 1
ATOM 6601 O O . GLY C 1 126 ? -33.689 -40.421 -27.900 1.00 36.69 123 GLY C O 1
ATOM 6602 N N . HIS C 1 127 ? -31.783 -41.115 -28.748 1.00 32.83 124 HIS C N 1
ATOM 6603 C CA . HIS C 1 127 ? -31.038 -40.023 -28.059 1.00 34.38 124 HIS C CA 1
ATOM 6604 C C . HIS C 1 127 ? -31.409 -38.641 -28.636 1.00 32.11 124 HIS C C 1
ATOM 6605 O O . HIS C 1 127 ? -31.293 -37.599 -27.912 1.00 32.37 124 HIS C O 1
ATOM 6612 N N . PHE C 1 128 ? -31.828 -38.618 -29.886 1.00 31.97 125 PHE C N 1
ATOM 6613 C CA . PHE C 1 128 ? -32.147 -37.377 -30.645 1.00 31.46 125 PHE C CA 1
ATOM 6614 C C . PHE C 1 128 ? -32.667 -37.863 -31.987 1.00 32.70 125 PHE C C 1
ATOM 6615 O O . PHE C 1 128 ? -32.546 -39.091 -32.242 1.00 32.48 125 PHE C O 1
ATOM 6623 N N . ALA C 1 129 ? -33.270 -36.956 -32.776 1.00 33.60 126 ALA C N 1
ATOM 6624 C CA . ALA C 1 129 ? -33.713 -37.285 -34.142 1.00 35.86 126 ALA C CA 1
ATOM 6625 C C . ALA C 1 129 ? -32.713 -36.642 -35.146 1.00 34.30 126 ALA C C 1
ATOM 6626 O O . ALA C 1 129 ? -32.070 -35.641 -34.831 1.00 32.90 126 ALA C O 1
ATOM 6628 N N . LEU C 1 130 ? -32.544 -37.278 -36.279 1.00 36.01 127 LEU C N 1
ATOM 6629 C CA . LEU C 1 130 ? -31.677 -36.896 -37.414 1.00 38.91 127 LEU C CA 1
ATOM 6630 C C . LEU C 1 130 ? -32.547 -36.345 -38.542 1.00 36.91 127 LEU C C 1
ATOM 6631 O O . LEU C 1 130 ? -33.512 -37.003 -38.843 1.00 38.70 127 LEU C O 1
ATOM 6636 N N . ILE C 1 131 ? -32.084 -35.315 -39.199 1.00 35.71 128 ILE C N 1
ATOM 6637 C CA . ILE C 1 131 ? -32.553 -34.838 -40.527 1.00 37.55 128 ILE C CA 1
ATOM 6638 C C . ILE C 1 131 ? -31.323 -34.849 -41.424 1.00 37.81 128 ILE C C 1
ATOM 6639 O O . ILE C 1 131 ? -30.300 -34.294 -41.028 1.00 37.14 128 ILE C O 1
ATOM 6644 N N . THR C 1 132 ? -31.403 -35.460 -42.586 1.00 38.09 129 THR C N 1
ATOM 6645 C CA . THR C 1 132 ? -30.317 -35.380 -43.561 1.00 40.62 129 THR C CA 1
ATOM 6646 C C . THR C 1 132 ? -30.632 -34.264 -44.572 1.00 40.99 129 THR C C 1
ATOM 6647 O O . THR C 1 132 ? -31.780 -33.982 -44.824 1.00 44.04 129 THR C O 1
ATOM 6651 N N . ALA C 1 133 ? -29.621 -33.519 -45.004 1.00 36.24 130 ALA C N 1
ATOM 6652 C CA . ALA C 1 133 ? -29.786 -32.327 -45.861 1.00 35.58 130 ALA C CA 1
ATOM 6653 C C . ALA C 1 133 ? -28.556 -32.203 -46.729 1.00 33.90 130 ALA C C 1
ATOM 6654 O O . ALA C 1 133 ? -27.445 -32.590 -46.309 1.00 32.72 130 ALA C O 1
ATOM 6656 N N . ASP C 1 134 ? -28.757 -31.699 -47.923 1.00 32.24 131 ASP C N 1
ATOM 6657 C CA . ASP C 1 134 ? -27.651 -31.234 -48.792 1.00 31.03 131 ASP C CA 1
ATOM 6658 C C . ASP C 1 134 ? -27.510 -29.748 -48.499 1.00 32.10 131 ASP C C 1
ATOM 6659 O O . ASP C 1 134 ? -28.338 -28.942 -48.991 1.00 30.25 131 ASP C O 1
ATOM 6664 N N . LEU C 1 135 ? -26.529 -29.379 -47.685 1.00 29.93 132 LEU C N 1
ATOM 6665 C CA . LEU C 1 135 ? -26.332 -27.987 -47.268 1.00 32.43 132 LEU C CA 1
ATOM 6666 C C . LEU C 1 135 ? -25.886 -27.085 -48.435 1.00 31.50 132 LEU C C 1
ATOM 6667 O O . LEU C 1 135 ? -25.774 -25.852 -48.216 1.00 31.73 132 LEU C O 1
ATOM 6672 N N . THR C 1 136 ? -25.523 -27.614 -49.605 1.00 32.80 133 THR C N 1
ATOM 6673 C CA . THR C 1 136 ? -25.241 -26.779 -50.808 1.00 32.45 133 THR C CA 1
ATOM 6674 C C . THR C 1 136 ? -26.545 -26.520 -51.590 1.00 33.85 133 THR C C 1
ATOM 6675 O O . THR C 1 136 ? -26.492 -25.865 -52.547 1.00 32.39 133 THR C O 1
ATOM 6679 N N . VAL C 1 137 ? -27.687 -27.082 -51.196 1.00 33.03 134 VAL C N 1
ATOM 6680 C CA . VAL C 1 137 ? -29.001 -26.857 -51.856 1.00 32.43 134 VAL C CA 1
ATOM 6681 C C . VAL C 1 137 ? -29.882 -26.016 -50.953 1.00 33.75 134 VAL C C 1
ATOM 6682 O O . VAL C 1 137 ? -30.381 -26.462 -49.927 1.00 33.03 134 VAL C O 1
ATOM 6686 N N . PRO C 1 138 ? -30.209 -24.766 -51.336 1.00 34.79 135 PRO C N 1
ATOM 6687 C CA . PRO C 1 138 ? -30.959 -23.906 -50.417 1.00 32.88 135 PRO C CA 1
ATOM 6688 C C . PRO C 1 138 ? -32.256 -24.539 -49.922 1.00 35.16 135 PRO C C 1
ATOM 6689 O O . PRO C 1 138 ? -32.572 -24.351 -48.783 1.00 36.51 135 PRO C O 1
ATOM 6693 N N . ARG C 1 139 ? -33.012 -25.204 -50.791 1.00 34.89 136 ARG C N 1
ATOM 6694 C CA . ARG C 1 139 ? -34.334 -25.724 -50.404 1.00 35.21 136 ARG C CA 1
ATOM 6695 C C . ARG C 1 139 ? -34.146 -26.889 -49.394 1.00 32.74 136 ARG C C 1
ATOM 6696 O O . ARG C 1 139 ? -34.925 -26.990 -48.449 1.00 36.15 136 ARG C O 1
ATOM 6704 N N . SER C 1 140 ? -33.149 -27.735 -49.573 1.00 34.14 137 SER C N 1
ATOM 6705 C CA . SER C 1 140 ? -32.813 -28.854 -48.636 1.00 33.42 137 SER C CA 1
ATOM 6706 C C . SER C 1 140 ? -32.507 -28.274 -47.258 1.00 32.43 137 SER C C 1
ATOM 6707 O O . SER C 1 140 ? -33.117 -28.666 -46.264 1.00 30.58 137 SER C O 1
ATOM 6710 N N . LEU C 1 141 ? -31.700 -27.226 -47.213 1.00 32.15 138 LEU C N 1
ATOM 6711 C CA . LEU C 1 141 ? -31.400 -26.588 -45.928 1.00 31.75 138 LEU C CA 1
ATOM 6712 C C . LEU C 1 141 ? -32.692 -26.027 -45.369 1.00 33.80 138 LEU C C 1
ATOM 6713 O O . LEU C 1 141 ? -32.904 -26.201 -44.191 1.00 37.00 138 LEU C O 1
ATOM 6718 N N . ALA C 1 142 ? -33.463 -25.254 -46.162 1.00 32.21 139 ALA C N 1
ATOM 6719 C CA . ALA C 1 142 ? -34.613 -24.501 -45.638 1.00 32.62 139 ALA C CA 1
ATOM 6720 C C . ALA C 1 142 ? -35.616 -25.505 -45.054 1.00 30.64 139 ALA C C 1
ATOM 6721 O O . ALA C 1 142 ? -36.241 -25.151 -44.067 1.00 30.48 139 ALA C O 1
ATOM 6723 N N . ASP C 1 143 ? -35.856 -26.632 -45.718 1.00 29.73 140 ASP C N 1
ATOM 6724 C CA . ASP C 1 143 ? -36.770 -27.702 -45.228 1.00 34.56 140 ASP C CA 1
ATOM 6725 C C . ASP C 1 143 ? -36.279 -28.301 -43.889 1.00 36.09 140 ASP C C 1
ATOM 6726 O O . ASP C 1 143 ? -37.094 -28.565 -43.034 1.00 36.70 140 ASP C O 1
ATOM 6731 N N . ALA C 1 144 ? -34.978 -28.482 -43.701 1.00 35.04 141 ALA C N 1
ATOM 6732 C CA . ALA C 1 144 ? -34.404 -28.957 -42.423 1.00 34.25 141 ALA C CA 1
ATOM 6733 C C . ALA C 1 144 ? -34.660 -27.911 -41.382 1.00 36.67 141 ALA C C 1
ATOM 6734 O O . ALA C 1 144 ? -35.186 -28.254 -40.339 1.00 37.48 141 ALA C O 1
ATOM 6736 N N . LEU C 1 145 ? -34.347 -26.656 -41.671 1.00 35.58 142 LEU C N 1
ATOM 6737 C CA . LEU C 1 145 ? -34.447 -25.610 -40.619 1.00 35.20 142 LEU C CA 1
ATOM 6738 C C . LEU C 1 145 ? -35.900 -25.298 -40.245 1.00 38.17 142 LEU C C 1
ATOM 6739 O O . LEU C 1 145 ? -36.076 -24.705 -39.201 1.00 36.84 142 LEU C O 1
ATOM 6744 N N . ALA C 1 146 ? -36.884 -25.564 -41.110 1.00 40.60 143 ALA C N 1
ATOM 6745 C CA . ALA C 1 146 ? -38.323 -25.306 -40.820 1.00 42.57 143 ALA C CA 1
ATOM 6746 C C . ALA C 1 146 ? -38.799 -26.281 -39.715 1.00 46.99 143 ALA C C 1
ATOM 6747 O O . ALA C 1 146 ? -39.824 -26.017 -39.151 1.00 42.53 143 ALA C O 1
ATOM 6749 N N . GLN C 1 147 ? -38.056 -27.342 -39.426 1.00 46.07 144 GLN C N 1
ATOM 6750 C CA . GLN C 1 147 ? -38.307 -28.302 -38.336 1.00 47.28 144 GLN C CA 1
ATOM 6751 C C . GLN C 1 147 ? -37.684 -27.788 -37.016 1.00 45.63 144 GLN C C 1
ATOM 6752 O O . GLN C 1 147 ? -37.841 -28.445 -36.048 1.00 47.55 144 GLN C O 1
ATOM 6758 N N . SER C 1 148 ? -37.109 -26.593 -36.927 1.00 43.00 145 SER C N 1
ATOM 6759 C CA . SER C 1 148 ? -36.526 -26.036 -35.683 1.00 41.82 145 SER C CA 1
ATOM 6760 C C . SER C 1 148 ? -35.478 -26.976 -35.103 1.00 42.63 145 SER C C 1
ATOM 6761 O O . SER C 1 148 ? -35.600 -27.399 -33.994 1.00 38.17 145 SER C O 1
ATOM 6764 N N . PRO C 1 149 ? -34.383 -27.331 -35.778 1.00 39.28 146 PRO C N 1
ATOM 6765 C CA . PRO C 1 149 ? -33.425 -28.279 -35.218 1.00 34.05 146 PRO C CA 1
ATOM 6766 C C . PRO C 1 149 ? -32.629 -27.629 -34.092 1.00 32.03 146 PRO C C 1
ATOM 6767 O O . PRO C 1 149 ? -32.525 -26.408 -34.018 1.00 29.71 146 PRO C O 1
ATOM 6771 N N . LYS C 1 150 ? -32.022 -28.433 -33.218 1.00 31.42 147 LYS C N 1
ATOM 6772 C CA . LYS C 1 150 ? -31.186 -27.850 -32.150 1.00 29.75 147 LYS C CA 1
ATOM 6773 C C . LYS C 1 150 ? -29.801 -27.539 -32.708 1.00 28.51 147 LYS C C 1
ATOM 6774 O O . LYS C 1 150 ? -29.115 -26.604 -32.230 1.00 28.93 147 LYS C O 1
ATOM 6780 N N . LEU C 1 151 ? -29.298 -28.398 -33.576 1.00 26.61 148 LEU C N 1
ATOM 6781 C CA . LEU C 1 151 ? -27.869 -28.341 -33.947 1.00 28.04 148 LEU C CA 1
ATOM 6782 C C . LEU C 1 151 ? -27.805 -28.690 -35.404 1.00 25.67 148 LEU C C 1
ATOM 6783 O O . LEU C 1 151 ? -28.488 -29.660 -35.778 1.00 28.73 148 LEU C O 1
ATOM 6788 N N . VAL C 1 152 ? -26.909 -28.027 -36.117 1.00 27.96 149 VAL C N 1
ATOM 6789 C CA . VAL C 1 152 ? -26.592 -28.311 -37.536 1.00 28.87 149 VAL C CA 1
ATOM 6790 C C . VAL C 1 152 ? -25.115 -28.557 -37.641 1.00 26.57 149 VAL C C 1
ATOM 6791 O O . VAL C 1 152 ? -24.355 -27.725 -37.184 1.00 27.07 149 VAL C O 1
ATOM 6795 N N . LEU C 1 153 ? -24.768 -29.656 -38.251 1.00 27.06 150 LEU C N 1
ATOM 6796 C CA . LEU C 1 153 ? -23.372 -30.042 -38.504 1.00 28.77 150 LEU C CA 1
ATOM 6797 C C . LEU C 1 153 ? -23.046 -29.630 -39.953 1.00 28.97 150 LEU C C 1
ATOM 6798 O O . LEU C 1 153 ? -23.792 -30.041 -40.904 1.00 28.72 150 LEU C O 1
ATOM 6803 N N . ILE C 1 154 ? -21.900 -28.969 -40.115 1.00 28.16 151 ILE C N 1
ATOM 6804 C CA . ILE C 1 154 ? -21.325 -28.679 -41.434 1.00 26.94 151 ILE C CA 1
ATOM 6805 C C . ILE C 1 154 ? -19.983 -29.357 -41.562 1.00 25.44 151 ILE C C 1
ATOM 6806 O O . ILE C 1 154 ? -19.154 -29.196 -40.666 1.00 28.08 151 ILE C O 1
ATOM 6811 N N . GLU C 1 155 ? -19.732 -30.004 -42.680 1.00 25.78 152 GLU C N 1
ATOM 6812 C CA . GLU C 1 155 ? -18.393 -30.585 -42.936 1.00 28.72 152 GLU C CA 1
ATOM 6813 C C . GLU C 1 155 ? -17.952 -30.087 -44.305 1.00 28.60 152 GLU C C 1
ATOM 6814 O O . GLU C 1 155 ? -18.495 -30.518 -45.410 1.00 26.08 152 GLU C O 1
ATOM 6820 N N . THR C 1 156 ? -17.054 -29.105 -44.298 1.00 27.95 153 THR C N 1
ATOM 6821 C CA . THR C 1 156 ? -16.607 -28.533 -45.583 1.00 27.64 153 THR C CA 1
ATOM 6822 C C . THR C 1 156 ? -15.109 -28.362 -45.594 1.00 24.23 153 THR C C 1
ATOM 6823 O O . THR C 1 156 ? -14.588 -27.685 -44.709 1.00 25.01 153 THR C O 1
ATOM 6827 N N . PRO C 1 157 ? -14.421 -28.654 -46.708 1.00 23.90 154 PRO C N 1
ATOM 6828 C CA . PRO C 1 157 ? -14.939 -29.425 -47.832 1.00 25.47 154 PRO C CA 1
ATOM 6829 C C . PRO C 1 157 ? -15.331 -30.851 -47.457 1.00 28.62 154 PRO C C 1
ATOM 6830 O O . PRO C 1 157 ? -14.793 -31.379 -46.481 1.00 29.42 154 PRO C O 1
ATOM 6834 N N . SER C 1 158 ? -16.160 -31.467 -48.278 1.00 27.88 155 SER C N 1
ATOM 6835 C CA . SER C 1 158 ? -16.682 -32.830 -48.055 1.00 31.11 155 SER C CA 1
ATOM 6836 C C . SER C 1 158 ? -15.642 -33.819 -48.605 1.00 30.56 155 SER C C 1
ATOM 6837 O O . SER C 1 158 ? -14.780 -33.449 -49.402 1.00 30.07 155 SER C O 1
ATOM 6840 N N . ASN C 1 159 ? -15.760 -35.064 -48.236 1.00 33.52 156 ASN C N 1
ATOM 6841 C CA . ASN C 1 159 ? -14.825 -36.127 -48.607 1.00 35.63 156 ASN C CA 1
ATOM 6842 C C . ASN C 1 159 ? -15.673 -37.214 -49.245 1.00 36.80 156 ASN C C 1
ATOM 6843 O O . ASN C 1 159 ? -16.678 -37.532 -48.660 1.00 43.26 156 ASN C O 1
ATOM 6848 N N . PRO C 1 160 ? -15.394 -37.815 -50.427 1.00 31.08 157 PRO C N 1
ATOM 6849 C CA . PRO C 1 160 ? -14.211 -37.532 -51.227 1.00 31.43 157 PRO C CA 1
ATOM 6850 C C . PRO C 1 160 ? -14.395 -36.547 -52.407 1.00 30.20 157 PRO C C 1
ATOM 6851 O O . PRO C 1 160 ? -13.477 -36.448 -53.237 1.00 31.05 157 PRO C O 1
ATOM 6855 N N . LEU C 1 161 ? -15.564 -35.920 -52.549 1.00 29.42 158 LEU C N 1
ATOM 6856 C CA . LEU C 1 161 ? -15.845 -35.072 -53.749 1.00 30.65 158 LEU C CA 1
ATOM 6857 C C . LEU C 1 161 ? -15.571 -33.583 -53.508 1.00 27.32 158 LEU C C 1
ATOM 6858 O O . LEU C 1 161 ? -15.776 -32.850 -54.437 1.00 27.95 158 LEU C O 1
ATOM 6863 N N . LEU C 1 162 ? -15.083 -33.172 -52.354 1.00 27.11 159 LEU C N 1
ATOM 6864 C CA . LEU C 1 162 ? -14.668 -31.773 -52.056 1.00 28.08 159 LEU C CA 1
ATOM 6865 C C . LEU C 1 162 ? -15.782 -30.786 -52.412 1.00 30.01 159 LEU C C 1
ATOM 6866 O O . LEU C 1 162 ? -15.464 -29.730 -52.868 1.00 28.95 159 LEU C O 1
ATOM 6871 N N . ARG C 1 163 ? -17.012 -31.077 -52.032 1.00 27.62 160 ARG C N 1
ATOM 6872 C CA . ARG C 1 163 ? -18.147 -30.105 -52.072 1.00 31.16 160 ARG C CA 1
ATOM 6873 C C . ARG C 1 163 ? -17.907 -29.057 -51.017 1.00 28.74 160 ARG C C 1
ATOM 6874 O O . ARG C 1 163 ? -17.453 -29.375 -49.880 1.00 27.46 160 ARG C O 1
ATOM 6882 N N . ILE C 1 164 ? -18.177 -27.819 -51.383 1.00 27.06 161 ILE C N 1
ATOM 6883 C CA . ILE C 1 164 ? -17.985 -26.669 -50.489 1.00 26.00 161 ILE C CA 1
ATOM 6884 C C . ILE C 1 164 ? -19.330 -26.232 -49.953 1.00 28.81 161 ILE C C 1
ATOM 6885 O O . ILE C 1 164 ? -20.220 -25.924 -50.732 1.00 25.88 161 ILE C O 1
ATOM 6890 N N . THR C 1 165 ? -19.485 -26.146 -48.654 1.00 25.50 162 THR C N 1
ATOM 6891 C CA . THR C 1 165 ? -20.670 -25.562 -48.047 1.00 26.61 162 THR C CA 1
ATOM 6892 C C . THR C 1 165 ? -20.350 -24.124 -47.717 1.00 28.29 162 THR C C 1
ATOM 6893 O O . THR C 1 165 ? -19.257 -23.825 -47.135 1.00 27.76 162 THR C O 1
ATOM 6897 N N . ASP C 1 166 ? -21.337 -23.274 -47.950 1.00 29.51 163 ASP C N 1
ATOM 6898 C CA . ASP C 1 166 ? -21.195 -21.817 -47.746 1.00 30.17 163 ASP C CA 1
ATOM 6899 C C . ASP C 1 166 ? -21.442 -21.520 -46.289 1.00 28.23 163 ASP C C 1
ATOM 6900 O O . ASP C 1 166 ? -22.595 -21.570 -45.800 1.00 28.89 163 ASP C O 1
ATOM 6905 N N . LEU C 1 167 ? -20.373 -21.287 -45.556 1.00 30.14 164 LEU C N 1
ATOM 6906 C CA . LEU C 1 167 ? -20.469 -21.120 -44.087 1.00 28.90 164 LEU C CA 1
ATOM 6907 C C . LEU C 1 167 ? -21.415 -19.976 -43.750 1.00 29.54 164 LEU C C 1
ATOM 6908 O O . LEU C 1 167 ? -22.272 -20.131 -42.829 1.00 28.65 164 LEU C O 1
ATOM 6913 N N . ARG C 1 168 ? -21.171 -18.802 -44.299 1.00 30.85 165 ARG C N 1
ATOM 6914 C CA . ARG C 1 168 ? -21.958 -17.596 -43.899 1.00 33.24 165 ARG C CA 1
ATOM 6915 C C . ARG C 1 168 ? -23.451 -17.880 -44.187 1.00 31.80 165 ARG C C 1
ATOM 6916 O O . ARG C 1 168 ? -24.295 -17.581 -43.357 1.00 34.01 165 ARG C O 1
ATOM 6924 N N . PHE C 1 169 ? -23.770 -18.408 -45.353 1.00 30.26 166 PHE C N 1
ATOM 6925 C CA . PHE C 1 169 ? -25.180 -18.712 -45.732 1.00 30.87 166 PHE C CA 1
ATOM 6926 C C . PHE C 1 169 ? -25.783 -19.656 -44.680 1.00 29.98 166 PHE C C 1
ATOM 6927 O O . PHE C 1 169 ? -26.899 -19.391 -44.076 1.00 25.66 166 PHE C O 1
ATOM 6935 N N . VAL C 1 170 ? -25.100 -20.790 -44.437 1.00 30.16 167 VAL C N 1
ATOM 6936 C CA . VAL C 1 170 ? -25.723 -21.832 -43.564 1.00 29.09 167 VAL C CA 1
ATOM 6937 C C . VAL C 1 170 ? -25.858 -21.311 -42.149 1.00 30.54 167 VAL C C 1
ATOM 6938 O O . VAL C 1 170 ? -26.959 -21.475 -41.547 1.00 27.37 167 VAL C O 1
ATOM 6942 N N . ILE C 1 171 ? -24.799 -20.669 -41.647 1.00 31.76 168 ILE C N 1
ATOM 6943 C CA . ILE C 1 171 ? -24.748 -20.288 -40.224 1.00 32.49 168 ILE C CA 1
ATOM 6944 C C . ILE C 1 171 ? -25.784 -19.184 -39.965 1.00 32.24 168 ILE C C 1
ATOM 6945 O O . ILE C 1 171 ? -26.507 -19.294 -38.981 1.00 29.37 168 ILE C O 1
ATOM 6950 N N . GLU C 1 172 ? -25.885 -18.165 -40.808 1.00 32.86 169 GLU C N 1
ATOM 6951 C CA . GLU C 1 172 ? -26.923 -17.110 -40.603 1.00 32.69 169 GLU C CA 1
ATOM 6952 C C . GLU C 1 172 ? -28.316 -17.713 -40.720 1.00 31.15 169 GLU C C 1
ATOM 6953 O O . GLU C 1 172 ? -29.144 -17.356 -39.910 1.00 34.04 169 GLU C O 1
ATOM 6959 N N . ALA C 1 173 ? -28.595 -18.627 -41.652 1.00 30.94 170 ALA C N 1
ATOM 6960 C CA . ALA C 1 173 ? -29.970 -19.233 -41.704 1.00 34.46 170 ALA C CA 1
ATOM 6961 C C . ALA C 1 173 ? -30.248 -20.049 -40.430 1.00 35.40 170 ALA C C 1
ATOM 6962 O O . ALA C 1 173 ? -31.354 -19.982 -39.855 1.00 34.27 170 ALA C O 1
ATOM 6964 N N . ALA C 1 174 ? -29.265 -20.827 -39.944 1.00 33.63 171 ALA C N 1
ATOM 6965 C CA . ALA C 1 174 ? -29.420 -21.607 -38.704 1.00 32.61 171 ALA C CA 1
ATOM 6966 C C . ALA C 1 174 ? -29.733 -20.660 -37.542 1.00 33.86 171 ALA C C 1
ATOM 6967 O O . ALA C 1 174 ? -30.620 -20.957 -36.759 1.00 32.84 171 ALA C O 1
ATOM 6969 N N . LYS C 1 175 ? -28.963 -19.605 -37.373 1.00 35.91 172 LYS C N 1
ATOM 6970 C CA . LYS C 1 175 ? -29.173 -18.672 -36.252 1.00 40.26 172 LYS C CA 1
ATOM 6971 C C . LYS C 1 175 ? -30.598 -18.087 -36.278 1.00 43.83 172 LYS C C 1
ATOM 6972 O O . LYS C 1 175 ? -31.128 -17.853 -35.249 1.00 39.67 172 LYS C O 1
ATOM 6978 N N . LYS C 1 176 ? -31.160 -17.803 -37.438 1.00 42.72 173 LYS C N 1
ATOM 6979 C CA . LYS C 1 176 ? -32.520 -17.234 -37.533 1.00 47.73 173 LYS C CA 1
ATOM 6980 C C . LYS C 1 176 ? -33.540 -18.189 -36.938 1.00 43.47 173 LYS C C 1
ATOM 6981 O O . LYS C 1 176 ? -34.517 -17.703 -36.507 1.00 45.43 173 LYS C O 1
ATOM 6987 N N . VAL C 1 177 ? -33.358 -19.502 -36.956 1.00 42.55 174 VAL C N 1
ATOM 6988 C CA . VAL C 1 177 ? -34.332 -20.422 -36.301 1.00 37.38 174 VAL C CA 1
ATOM 6989 C C . VAL C 1 177 ? -33.789 -20.862 -34.933 1.00 36.97 174 VAL C C 1
ATOM 6990 O O . VAL C 1 177 ? -34.328 -21.779 -34.348 1.00 38.12 174 VAL C O 1
ATOM 6994 N N . GLY C 1 178 ? -32.745 -20.248 -34.415 1.00 34.97 175 GLY C N 1
ATOM 6995 C CA . GLY C 1 178 ? -32.231 -20.565 -33.062 1.00 35.70 175 GLY C CA 1
ATOM 6996 C C . GLY C 1 178 ? -31.433 -21.864 -33.029 1.00 36.90 175 GLY C C 1
ATOM 6997 O O . GLY C 1 178 ? -31.292 -22.366 -32.004 1.00 40.40 175 GLY C O 1
ATOM 6998 N N . ALA C 1 179 ? -30.899 -22.376 -34.121 1.00 36.25 176 ALA C N 1
ATOM 6999 C CA . ALA C 1 179 ? -30.045 -23.588 -34.122 1.00 35.87 176 ALA C CA 1
ATOM 7000 C C . ALA C 1 179 ? -28.594 -23.190 -33.880 1.00 33.68 176 ALA C C 1
ATOM 7001 O O . ALA C 1 179 ? -28.127 -22.163 -34.449 1.00 34.00 176 ALA C O 1
ATOM 7003 N N . LEU C 1 180 ? -27.892 -24.006 -33.101 1.00 32.22 177 LEU C N 1
ATOM 7004 C CA . LEU C 1 180 ? -26.429 -23.942 -32.981 1.00 32.36 177 LEU C CA 1
ATOM 7005 C C . LEU C 1 180 ? -25.811 -24.626 -34.208 1.00 29.56 177 LEU C C 1
ATOM 7006 O O . LEU C 1 180 ? -26.439 -25.542 -34.811 1.00 28.79 177 LEU C O 1
ATOM 7011 N N . THR C 1 181 ? -24.625 -24.170 -34.604 1.00 26.61 178 THR C N 1
ATOM 7012 C CA . THR C 1 181 ? -23.851 -24.817 -35.680 1.00 28.23 178 THR C CA 1
ATOM 7013 C C . THR C 1 181 ? -22.519 -25.352 -35.135 1.00 28.53 178 THR C C 1
ATOM 7014 O O . THR C 1 181 ? -21.855 -24.672 -34.317 1.00 27.62 178 THR C O 1
ATOM 7018 N N . VAL C 1 182 ? -22.150 -26.525 -35.626 1.00 26.62 179 VAL C N 1
ATOM 7019 C CA . VAL C 1 182 ? -20.849 -27.153 -35.375 1.00 25.98 179 VAL C CA 1
ATOM 7020 C C . VAL C 1 182 ? -20.212 -27.423 -36.724 1.00 25.24 179 VAL C C 1
ATOM 7021 O O . VAL C 1 182 ? -20.854 -28.006 -37.578 1.00 24.72 179 VAL C O 1
ATOM 7025 N N . VAL C 1 183 ? -18.966 -26.992 -36.917 1.00 23.61 180 VAL C N 1
ATOM 7026 C CA . VAL C 1 183 ? -18.250 -27.283 -38.163 1.00 23.28 180 VAL C CA 1
ATOM 7027 C C . VAL C 1 183 ? -17.124 -28.264 -37.904 1.00 24.05 180 VAL C C 1
ATOM 7028 O O . VAL C 1 183 ? -16.236 -27.984 -37.065 1.00 24.69 180 VAL C O 1
ATOM 7032 N N . ASP C 1 184 ? -17.097 -29.308 -38.708 1.00 27.13 181 ASP C N 1
ATOM 7033 C CA . ASP C 1 184 ? -15.975 -30.265 -38.752 1.00 29.05 181 ASP C CA 1
ATOM 7034 C C . ASP C 1 184 ? -14.965 -29.691 -39.735 1.00 29.41 181 ASP C C 1
ATOM 7035 O O . ASP C 1 184 ? -15.199 -29.863 -40.896 1.00 29.32 181 ASP C O 1
ATOM 7040 N N . ASN C 1 185 ? -13.885 -29.106 -39.200 1.00 28.39 182 ASN C N 1
ATOM 7041 C CA . ASN C 1 185 ? -12.829 -28.358 -39.914 1.00 26.72 182 ASN C CA 1
ATOM 7042 C C . ASN C 1 185 ? -11.551 -29.218 -40.093 1.00 27.26 182 ASN C C 1
ATOM 7043 O O . ASN C 1 185 ? -10.476 -28.683 -40.328 1.00 27.46 182 ASN C O 1
ATOM 7048 N N . THR C 1 186 ? -11.685 -30.535 -40.091 1.00 30.08 183 THR C N 1
ATOM 7049 C CA . THR C 1 186 ? -10.570 -31.477 -40.147 1.00 30.86 183 THR C CA 1
ATOM 7050 C C . THR C 1 186 ? -9.799 -31.309 -41.440 1.00 31.26 183 THR C C 1
ATOM 7051 O O . THR C 1 186 ? -8.584 -31.247 -41.330 1.00 28.17 183 THR C O 1
ATOM 7055 N N . PHE C 1 187 ? -10.497 -31.197 -42.579 1.00 31.80 184 PHE C N 1
ATOM 7056 C CA . PHE C 1 187 ? -9.884 -31.282 -43.922 1.00 30.70 184 PHE C CA 1
ATOM 7057 C C . PHE C 1 187 ? -8.954 -30.101 -44.142 1.00 29.62 184 PHE C C 1
ATOM 7058 O O . PHE C 1 187 ? -7.963 -30.236 -44.822 1.00 35.13 184 PHE C O 1
ATOM 7066 N N . LEU C 1 188 ? -9.247 -28.943 -43.625 1.00 26.80 185 LEU C N 1
ATOM 7067 C CA . LEU C 1 188 ? -8.400 -27.752 -43.961 1.00 29.41 185 LEU C CA 1
ATOM 7068 C C . LEU C 1 188 ? -7.542 -27.285 -42.767 1.00 29.27 185 LEU C C 1
ATOM 7069 O O . LEU C 1 188 ? -6.567 -26.499 -42.977 1.00 26.67 185 LEU C O 1
ATOM 7074 N N . SER C 1 189 ? -7.938 -27.601 -41.542 1.00 28.47 186 SER C N 1
ATOM 7075 C CA . SER C 1 189 ? -7.255 -27.152 -40.308 1.00 27.45 186 SER C CA 1
ATOM 7076 C C . SER C 1 189 ? -7.551 -25.692 -40.105 1.00 27.59 186 SER C C 1
ATOM 7077 O O . SER C 1 189 ? -7.903 -24.966 -41.027 1.00 29.38 186 SER C O 1
ATOM 7080 N N . PRO C 1 190 ? -7.196 -25.189 -38.920 1.00 29.60 187 PRO C N 1
ATOM 7081 C CA . PRO C 1 190 ? -7.414 -23.797 -38.597 1.00 26.64 187 PRO C CA 1
ATOM 7082 C C . PRO C 1 190 ? -6.534 -22.853 -39.392 1.00 28.87 187 PRO C C 1
ATOM 7083 O O . PRO C 1 190 ? -6.865 -21.678 -39.482 1.00 30.78 187 PRO C O 1
ATOM 7087 N N . ALA C 1 191 ? -5.438 -23.328 -39.956 1.00 27.71 188 ALA C N 1
ATOM 7088 C CA . ALA C 1 191 ? -4.576 -22.417 -40.736 1.00 27.13 188 ALA C CA 1
ATOM 7089 C C . ALA C 1 191 ? -5.301 -22.018 -42.035 1.00 29.43 188 ALA C C 1
ATOM 7090 O O . ALA C 1 191 ? -4.871 -21.072 -42.630 1.00 31.30 188 ALA C O 1
ATOM 7092 N N . LEU C 1 192 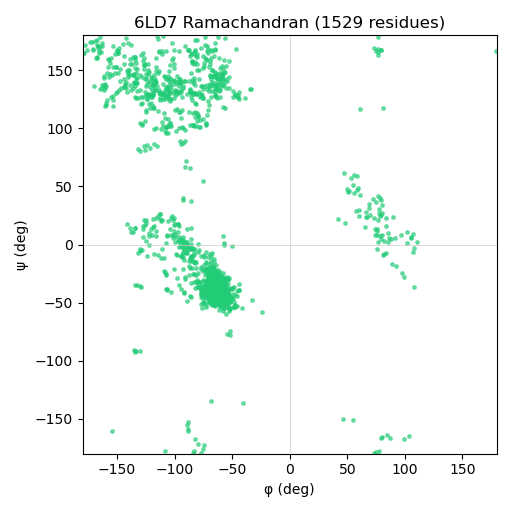? -6.208 -22.829 -42.569 1.00 27.23 189 LEU C N 1
ATOM 7093 C CA . LEU C 1 192 ? -6.835 -22.598 -43.910 1.00 28.01 189 LEU C CA 1
ATOM 7094 C C . LEU C 1 192 ? -8.318 -22.174 -43.854 1.00 28.14 189 LEU C C 1
ATOM 7095 O O . LEU C 1 192 ? -8.830 -21.673 -44.847 1.00 27.19 189 LEU C O 1
ATOM 7100 N N . GLN C 1 193 ? -8.969 -22.272 -42.703 1.00 27.72 190 GLN C N 1
ATOM 7101 C CA . GLN C 1 193 ? -10.408 -21.976 -42.583 1.00 27.89 190 GLN C CA 1
ATOM 7102 C C . GLN C 1 193 ? -10.689 -21.791 -41.111 1.00 26.03 190 GLN C C 1
ATOM 7103 O O . GLN C 1 193 ? -10.275 -22.699 -40.256 1.00 24.44 190 GLN C O 1
ATOM 7109 N N . LYS C 1 194 ? -11.432 -20.747 -40.841 1.00 25.46 191 LYS C N 1
ATOM 7110 C CA . LYS C 1 194 ? -11.832 -20.338 -39.481 1.00 28.03 191 LYS C CA 1
ATOM 7111 C C . LYS C 1 194 ? -13.340 -20.175 -39.378 1.00 29.00 191 LYS C C 1
ATOM 7112 O O . LYS C 1 194 ? -13.888 -19.061 -39.410 1.00 29.47 191 LYS C O 1
ATOM 7118 N N . PRO C 1 195 ? -14.052 -21.289 -39.134 1.00 29.03 192 PRO C N 1
ATOM 7119 C CA . PRO C 1 195 ? -15.506 -21.263 -39.099 1.00 28.94 192 PRO C CA 1
ATOM 7120 C C . PRO C 1 195 ? -16.098 -20.350 -38.021 1.00 30.64 192 PRO C C 1
ATOM 7121 O O . PRO C 1 195 ? -17.218 -19.778 -38.231 1.00 30.66 192 PRO C O 1
ATOM 7125 N N . LEU C 1 196 ? -15.370 -20.118 -36.943 1.00 28.09 193 LEU C N 1
ATOM 7126 C CA . LEU C 1 196 ? -15.895 -19.242 -35.851 1.00 30.31 193 LEU C CA 1
ATOM 7127 C C . LEU C 1 196 ? -15.888 -17.811 -36.345 1.00 29.93 193 LEU C C 1
ATOM 7128 O O . LEU C 1 196 ? -16.641 -17.083 -35.787 1.00 31.66 193 LEU C O 1
ATOM 7133 N N . ASP C 1 197 ? -15.106 -17.438 -37.352 1.00 30.33 194 ASP C N 1
ATOM 7134 C CA . ASP C 1 197 ? -15.145 -16.063 -37.892 1.00 33.99 194 ASP C CA 1
ATOM 7135 C C . ASP C 1 197 ? -16.501 -15.838 -38.578 1.00 36.84 194 ASP C C 1
ATOM 7136 O O . ASP C 1 197 ? -16.844 -14.726 -38.714 1.00 35.93 194 ASP C O 1
ATOM 7141 N N . PHE C 1 198 ? -17.186 -16.883 -39.041 1.00 33.71 195 PHE C N 1
ATOM 7142 C CA . PHE C 1 198 ? -18.470 -16.814 -39.746 1.00 32.12 195 PHE C CA 1
ATOM 7143 C C . PHE C 1 198 ? -19.610 -16.960 -38.739 1.00 32.61 195 PHE C C 1
ATOM 7144 O O . PHE C 1 198 ? -20.740 -17.091 -39.161 1.00 38.11 195 PHE C O 1
ATOM 7152 N N . GLY C 1 199 ? -19.341 -17.047 -37.448 1.00 34.22 196 GLY C N 1
ATOM 7153 C CA . GLY C 1 199 ? -20.392 -17.076 -36.410 1.00 33.45 196 GLY C CA 1
ATOM 7154 C C . GLY C 1 199 ? -20.765 -18.487 -35.949 1.00 32.38 196 GLY C C 1
ATOM 7155 O O . GLY C 1 199 ? -21.668 -18.632 -35.132 1.00 28.59 196 GLY C O 1
ATOM 7156 N N . ALA C 1 200 ? -20.055 -19.521 -36.362 1.00 29.94 197 ALA C N 1
ATOM 7157 C CA . ALA C 1 200 ? -20.305 -20.898 -35.838 1.00 29.62 197 ALA C CA 1
ATOM 7158 C C . ALA C 1 200 ? -20.168 -20.958 -34.316 1.00 29.64 197 ALA C C 1
ATOM 7159 O O . ALA C 1 200 ? -19.310 -20.257 -33.788 1.00 29.05 197 ALA C O 1
ATOM 7161 N N . ASP C 1 201 ? -20.949 -21.827 -33.649 1.00 29.83 198 ASP C N 1
ATOM 7162 C CA . ASP C 1 201 ? -20.864 -21.995 -32.196 1.00 29.60 198 ASP C CA 1
ATOM 7163 C C . ASP C 1 201 ? -19.647 -22.838 -31.847 1.00 28.12 198 ASP C C 1
ATOM 7164 O O . ASP C 1 201 ? -18.955 -22.527 -30.843 1.00 28.58 198 ASP C O 1
ATOM 7169 N N . LEU C 1 202 ? -19.356 -23.821 -32.683 1.00 26.84 199 LEU C N 1
ATOM 7170 C CA . LEU C 1 202 ? -18.367 -24.830 -32.360 1.00 27.49 199 LEU C CA 1
ATOM 7171 C C . LEU C 1 202 ? -17.598 -25.153 -33.611 1.00 26.20 199 LEU C C 1
ATOM 7172 O O . LEU C 1 202 ? -18.205 -25.280 -34.710 1.00 24.78 199 LEU C O 1
ATOM 7177 N N . VAL C 1 203 ? -16.353 -25.509 -33.410 1.00 23.55 200 VAL C N 1
ATOM 7178 C CA . VAL C 1 203 ? -15.577 -26.106 -34.492 1.00 25.74 200 VAL C CA 1
ATOM 7179 C C . VAL C 1 203 ? -14.884 -27.322 -33.887 1.00 25.40 200 VAL C C 1
ATOM 7180 O O . VAL C 1 203 ? -14.428 -27.277 -32.720 1.00 27.18 200 VAL C O 1
ATOM 7184 N N . LEU C 1 204 ? -14.772 -28.366 -34.652 1.00 25.86 201 LEU C N 1
ATOM 7185 C CA . LEU C 1 204 ? -14.050 -29.554 -34.149 1.00 30.05 201 LEU C CA 1
ATOM 7186 C C . LEU C 1 204 ? -13.150 -30.182 -35.207 1.00 28.26 201 LEU C C 1
ATOM 7187 O O . LEU C 1 204 ? -13.223 -29.825 -36.409 1.00 26.06 201 LEU C O 1
ATOM 7192 N N . HIS C 1 205 ? -12.186 -30.957 -34.732 1.00 25.56 202 HIS C N 1
ATOM 7193 C CA . HIS C 1 205 ? -11.149 -31.545 -35.607 1.00 25.87 202 HIS C CA 1
ATOM 7194 C C . HIS C 1 205 ? -10.886 -32.971 -35.152 1.00 27.26 202 HIS C C 1
ATOM 7195 O O . HIS C 1 205 ? -10.870 -33.176 -33.942 1.00 27.48 202 HIS C O 1
ATOM 7202 N N . SER C 1 206 ? -10.507 -33.850 -36.072 1.00 27.24 203 SER C N 1
ATOM 7203 C CA . SER C 1 206 ? -9.570 -34.951 -35.811 1.00 26.84 203 SER C CA 1
ATOM 7204 C C . SER C 1 206 ? -8.151 -34.391 -35.907 1.00 31.48 203 SER C C 1
ATOM 7205 O O . SER C 1 206 ? -7.709 -34.065 -36.976 1.00 28.96 203 SER C O 1
ATOM 7208 N N . THR C 1 207 ? -7.452 -34.276 -34.787 1.00 28.80 204 THR C N 1
ATOM 7209 C CA . THR C 1 207 ? -6.046 -33.894 -34.748 1.00 24.74 204 THR C CA 1
ATOM 7210 C C . THR C 1 207 ? -5.160 -35.000 -35.360 1.00 25.95 204 THR C C 1
ATOM 7211 O O . THR C 1 207 ? -4.046 -34.691 -35.687 1.00 25.48 204 THR C O 1
ATOM 7215 N N . THR C 1 208 ? -5.683 -36.201 -35.573 1.00 24.80 205 THR C N 1
ATOM 7216 C CA . THR C 1 208 ? -5.056 -37.334 -36.256 1.00 26.40 205 THR C CA 1
ATOM 7217 C C . THR C 1 208 ? -4.456 -36.932 -37.620 1.00 28.18 205 THR C C 1
ATOM 7218 O O . THR C 1 208 ? -3.471 -37.567 -38.079 1.00 29.91 205 THR C O 1
ATOM 7246 N N . TYR C 1 210 ? -4.095 -33.298 -40.248 1.00 24.03 207 TYR C N 1
ATOM 7247 C CA . TYR C 1 210 ? -3.106 -32.271 -40.451 1.00 27.42 207 TYR C CA 1
ATOM 7248 C C . TYR C 1 210 ? -2.492 -31.703 -39.179 1.00 24.70 207 TYR C C 1
ATOM 7249 O O . TYR C 1 210 ? -1.366 -31.212 -39.223 1.00 25.32 207 TYR C O 1
ATOM 7258 N N . ILE C 1 211 ? -3.261 -31.504 -38.132 1.00 23.45 208 ILE C N 1
ATOM 7259 C CA . ILE C 1 211 ? -2.752 -30.735 -36.971 1.00 25.31 208 ILE C CA 1
ATOM 7260 C C . ILE C 1 211 ? -1.554 -31.449 -36.364 1.00 26.87 208 ILE C C 1
ATOM 7261 O O . ILE C 1 211 ? -0.492 -30.817 -36.222 1.00 25.90 208 ILE C O 1
ATOM 7266 N N . ASN C 1 212 ? -1.671 -32.764 -36.174 1.00 26.43 209 ASN C N 1
ATOM 7267 C CA . ASN C 1 212 ? -0.512 -33.579 -35.721 1.00 27.65 209 ASN C CA 1
ATOM 7268 C C . ASN C 1 212 ? 0.485 -33.712 -36.902 1.00 27.38 209 ASN C C 1
ATOM 7269 O O . ASN C 1 212 ? 1.670 -33.507 -36.715 1.00 27.16 209 ASN C O 1
ATOM 7274 N N . GLY C 1 213 ? 0.002 -34.143 -38.050 1.00 25.44 210 GLY C N 1
ATOM 7275 C CA . GLY C 1 213 ? 0.735 -34.212 -39.316 1.00 23.84 210 GLY C CA 1
ATOM 7276 C C . GLY C 1 213 ? 1.648 -35.416 -39.479 1.00 26.20 210 GLY C C 1
ATOM 7277 O O . GLY C 1 213 ? 2.267 -35.450 -40.527 1.00 27.97 210 GLY C O 1
ATOM 7278 N N . HIS C 1 214 ? 1.905 -36.256 -38.461 1.00 27.01 211 HIS C N 1
ATOM 7279 C CA . HIS C 1 214 ? 2.982 -37.289 -38.497 1.00 27.21 211 HIS C CA 1
ATOM 7280 C C . HIS C 1 214 ? 2.415 -38.696 -38.302 1.00 26.76 211 HIS C C 1
ATOM 7281 O O . HIS C 1 214 ? 3.172 -39.592 -38.042 1.00 24.48 211 HIS C O 1
ATOM 7288 N N . SER C 1 215 ? 1.097 -38.880 -38.392 1.00 28.57 212 SER C N 1
ATOM 7289 C CA . SER C 1 215 ? 0.483 -40.229 -38.456 1.00 33.93 212 SER C CA 1
ATOM 7290 C C . SER C 1 215 ? 0.812 -41.041 -37.208 1.00 32.18 212 SER C C 1
ATOM 7291 O O . SER C 1 215 ? 0.979 -42.208 -37.314 1.00 34.56 212 SER C O 1
ATOM 7294 N N . ASP C 1 216 ? 1.105 -40.414 -36.090 1.00 30.13 213 ASP C N 1
ATOM 7295 C CA . ASP C 1 216 ? 1.520 -41.188 -34.906 1.00 31.31 213 ASP C CA 1
ATOM 7296 C C . ASP C 1 216 ? 0.671 -40.818 -33.677 1.00 30.48 213 ASP C C 1
ATOM 7297 O O . ASP C 1 216 ? 1.130 -41.134 -32.603 1.00 30.06 213 ASP C O 1
ATOM 7302 N N . VAL C 1 217 ? -0.450 -40.114 -33.850 1.00 27.44 214 VAL C N 1
ATOM 7303 C CA . VAL C 1 217 ? -1.401 -39.792 -32.758 1.00 29.34 214 VAL C CA 1
ATOM 7304 C C . VAL C 1 217 ? -2.791 -39.867 -33.347 1.00 29.29 214 VAL C C 1
ATOM 7305 O O . VAL C 1 217 ? -3.007 -39.306 -34.462 1.00 33.36 214 VAL C O 1
ATOM 7309 N N . VAL C 1 218 ? -3.712 -40.455 -32.598 1.00 26.58 215 VAL C N 1
ATOM 7310 C CA . VAL C 1 218 ? -5.134 -40.356 -32.879 1.00 28.73 215 VAL C CA 1
ATOM 7311 C C . VAL C 1 218 ? -5.613 -39.380 -31.805 1.00 27.96 215 VAL C C 1
ATOM 7312 O O . VAL C 1 218 ? -5.223 -39.580 -30.688 1.00 28.93 215 VAL C O 1
ATOM 7316 N N . GLY C 1 219 ? -6.364 -38.326 -32.166 1.00 23.88 216 GLY C N 1
ATOM 7317 C CA . GLY C 1 219 ? -6.842 -37.296 -31.217 1.00 22.04 216 GLY C CA 1
ATOM 7318 C C . GLY C 1 219 ? -7.971 -36.460 -31.828 1.00 23.85 216 GLY C C 1
ATOM 7319 O O . GLY C 1 219 ? -8.127 -36.469 -33.026 1.00 22.50 216 GLY C O 1
ATOM 7320 N N . GLY C 1 220 ? -8.693 -35.703 -30.999 1.00 23.77 217 GLY C N 1
ATOM 7321 C CA . GLY C 1 220 ? -9.683 -34.725 -31.401 1.00 22.80 217 GLY C CA 1
ATOM 7322 C C . GLY C 1 220 ? -9.592 -33.475 -30.590 1.00 22.22 217 GLY C C 1
ATOM 7323 O O . GLY C 1 220 ? -8.860 -33.437 -29.580 1.00 23.09 217 GLY C O 1
ATOM 7324 N N . ALA C 1 221 ? -10.354 -32.480 -31.013 1.00 22.36 218 ALA C N 1
ATOM 7325 C CA . ALA C 1 221 ? -10.456 -31.182 -30.356 1.00 24.50 218 ALA C CA 1
ATOM 7326 C C . ALA C 1 221 ? -11.808 -30.550 -30.689 1.00 25.27 218 ALA C C 1
ATOM 7327 O O . ALA C 1 221 ? -12.345 -30.763 -31.795 1.00 24.88 218 ALA C O 1
ATOM 7329 N N . VAL C 1 222 ? -12.341 -29.824 -29.733 1.00 24.98 219 VAL C N 1
ATOM 7330 C CA . VAL C 1 222 ? -13.500 -28.984 -29.916 1.00 26.05 219 VAL C CA 1
ATOM 7331 C C . VAL C 1 222 ? -13.151 -27.636 -29.346 1.00 25.12 219 VAL C C 1
ATOM 7332 O O . VAL C 1 222 ? -12.673 -27.548 -28.201 1.00 23.71 219 VAL C O 1
ATOM 7336 N N . VAL C 1 223 ? -13.456 -26.627 -30.121 1.00 25.54 220 VAL C N 1
ATOM 7337 C CA . VAL C 1 223 ? -13.290 -25.235 -29.736 1.00 24.99 220 VAL C CA 1
ATOM 7338 C C . VAL C 1 223 ? -14.674 -24.583 -29.800 1.00 26.81 220 VAL C C 1
ATOM 7339 O O . VAL C 1 223 ? -15.372 -24.659 -30.814 1.00 28.53 220 VAL C O 1
ATOM 7343 N N . ALA C 1 224 ? -15.049 -23.950 -28.709 1.00 25.88 221 ALA C N 1
ATOM 7344 C CA . ALA C 1 224 ? -16.283 -23.173 -28.598 1.00 27.56 221 ALA C CA 1
ATOM 7345 C C . ALA C 1 224 ? -15.977 -21.691 -28.738 1.00 26.95 221 ALA C C 1
ATOM 7346 O O . ALA C 1 224 ? -14.989 -21.228 -28.150 1.00 25.35 221 ALA C O 1
ATOM 7348 N N . ARG C 1 225 ? -16.866 -20.989 -29.427 1.00 27.83 222 ARG C N 1
ATOM 7349 C CA . ARG C 1 225 ? -16.789 -19.516 -29.551 1.00 32.10 222 ARG C CA 1
ATOM 7350 C C . ARG C 1 225 ? -17.013 -18.943 -28.160 1.00 30.79 222 ARG C C 1
ATOM 7351 O O . ARG C 1 225 ? -16.282 -18.090 -27.778 1.00 31.31 222 ARG C O 1
ATOM 7359 N N . ASP C 1 226 ? -18.028 -19.434 -27.460 1.00 29.80 223 ASP C N 1
ATOM 7360 C CA . ASP C 1 226 ? -18.502 -18.829 -26.186 1.00 35.63 223 ASP C CA 1
ATOM 7361 C C . ASP C 1 226 ? -17.951 -19.594 -24.959 1.00 34.87 223 ASP C C 1
ATOM 7362 O O . ASP C 1 226 ? -18.005 -20.861 -24.964 1.00 29.89 223 ASP C O 1
ATOM 7367 N N . ALA C 1 227 ? -17.535 -18.834 -23.927 1.00 31.75 224 ALA C N 1
ATOM 7368 C CA . ALA C 1 227 ? -16.905 -19.303 -22.679 1.00 35.85 224 ALA C CA 1
ATOM 7369 C C . ALA C 1 227 ? -17.859 -20.274 -21.966 1.00 35.13 224 ALA C C 1
ATOM 7370 O O . ALA C 1 227 ? -17.422 -21.343 -21.426 1.00 34.48 224 ALA C O 1
ATOM 7372 N N . GLU C 1 228 ? -19.122 -19.987 -22.009 1.00 33.17 225 GLU C N 1
ATOM 7373 C CA . GLU C 1 228 ? -20.083 -20.800 -21.259 1.00 38.67 225 GLU C CA 1
ATOM 7374 C C . GLU C 1 228 ? -20.244 -22.147 -21.985 1.00 37.42 225 GLU C C 1
ATOM 7375 O O . GLU C 1 228 ? -20.220 -23.153 -21.297 1.00 35.53 225 GLU C O 1
ATOM 7381 N N . LEU C 1 229 ? -20.342 -22.212 -23.307 1.00 32.48 226 LEU C N 1
ATOM 7382 C CA . LEU C 1 229 ? -20.433 -23.546 -23.939 1.00 33.27 226 LEU C CA 1
ATOM 7383 C C . LEU C 1 229 ? -19.107 -24.324 -23.695 1.00 32.13 226 LEU C C 1
ATOM 7384 O O . LEU C 1 229 ? -19.104 -25.587 -23.603 1.00 29.44 226 LEU C O 1
ATOM 7389 N N . HIS C 1 230 ? -17.979 -23.622 -23.739 1.00 29.96 227 HIS C N 1
ATOM 7390 C CA . HIS C 1 230 ? -16.642 -24.220 -23.452 1.00 31.61 227 HIS C CA 1
ATOM 7391 C C . HIS C 1 230 ? -16.661 -24.963 -22.101 1.00 28.25 227 HIS C C 1
ATOM 7392 O O . HIS C 1 230 ? -16.214 -26.106 -22.060 1.00 27.06 227 HIS C O 1
ATOM 7399 N N . GLN C 1 231 ? -17.203 -24.349 -21.071 1.00 30.90 228 GLN C N 1
ATOM 7400 C CA . GLN C 1 231 ? -17.295 -24.865 -19.682 1.00 33.08 228 GLN C CA 1
ATOM 7401 C C . GLN C 1 231 ? -18.204 -26.097 -19.690 1.00 32.24 228 GLN C C 1
ATOM 7402 O O . GLN C 1 231 ? -17.872 -27.052 -19.022 1.00 30.35 228 GLN C O 1
ATOM 7408 N N . GLN C 1 232 ? -19.275 -26.100 -20.456 1.00 29.09 229 GLN C N 1
ATOM 7409 C CA . GLN C 1 232 ? -20.117 -27.297 -20.606 1.00 31.00 229 GLN C CA 1
ATOM 7410 C C . GLN C 1 232 ? -19.344 -28.396 -21.306 1.00 29.64 229 GLN C C 1
ATOM 7411 O O . GLN C 1 232 ? -19.446 -29.548 -20.835 1.00 27.82 229 GLN C O 1
ATOM 7417 N N . LEU C 1 233 ? -18.511 -28.082 -22.289 1.00 26.03 230 LEU C N 1
ATOM 7418 C CA . LEU C 1 233 ? -17.754 -29.169 -22.940 1.00 26.25 230 LEU C CA 1
ATOM 7419 C C . LEU C 1 233 ? -16.717 -29.781 -21.974 1.00 26.59 230 LEU C C 1
ATOM 7420 O O . LEU C 1 233 ? -16.537 -31.022 -21.996 1.00 26.30 230 LEU C O 1
ATOM 7425 N N . VAL C 1 234 ? -16.075 -28.958 -21.151 1.00 26.68 231 VAL C N 1
ATOM 7426 C CA . VAL C 1 234 ? -15.078 -29.415 -20.162 1.00 26.51 231 VAL C CA 1
ATOM 7427 C C . VAL C 1 234 ? -15.791 -30.375 -19.213 1.00 28.45 231 VAL C C 1
ATOM 7428 O O . VAL C 1 234 ? -15.252 -31.401 -18.843 1.00 27.84 231 VAL C O 1
ATOM 7432 N N . TRP C 1 235 ? -16.966 -29.996 -18.741 1.00 28.74 232 TRP C N 1
ATOM 7433 C CA . TRP C 1 235 ? -17.690 -30.790 -17.737 1.00 28.61 232 TRP C CA 1
ATOM 7434 C C . TRP C 1 235 ? -18.086 -32.154 -18.356 1.00 27.58 232 TRP C C 1
ATOM 7435 O O . TRP C 1 235 ? -17.805 -33.159 -17.762 1.00 28.38 232 TRP C O 1
ATOM 7446 N N . TRP C 1 236 ? -18.642 -32.175 -19.559 1.00 25.54 233 TRP C N 1
ATOM 7447 C CA . TRP C 1 236 ? -19.071 -33.404 -20.250 1.00 25.68 233 TRP C CA 1
ATOM 7448 C C . TRP C 1 236 ? -17.871 -34.277 -20.607 1.00 27.53 233 TRP C C 1
ATOM 7449 O O . TRP C 1 236 ? -17.987 -35.537 -20.511 1.00 26.99 233 TRP C O 1
ATOM 7460 N N . ALA C 1 237 ? -16.752 -33.690 -21.005 1.00 26.26 234 ALA C N 1
ATOM 7461 C CA . ALA C 1 237 ? -15.566 -34.487 -21.360 1.00 27.55 234 ALA C CA 1
ATOM 7462 C C . ALA C 1 237 ? -15.029 -35.231 -20.120 1.00 27.47 234 ALA C C 1
ATOM 7463 O O . ALA C 1 237 ? -14.677 -36.419 -20.258 1.00 27.57 234 ALA C O 1
ATOM 7465 N N . ASN C 1 238 ? -14.988 -34.561 -18.989 1.00 27.42 235 ASN C N 1
ATOM 7466 C CA . ASN C 1 238 ? -14.574 -35.141 -17.678 1.00 30.44 235 ASN C CA 1
ATOM 7467 C C . ASN C 1 238 ? -15.585 -36.252 -17.305 1.00 30.39 235 ASN C C 1
ATOM 7468 O O . ASN C 1 238 ? -15.182 -37.361 -16.997 1.00 32.08 235 ASN C O 1
ATOM 7473 N N . ALA C 1 239 ? -16.882 -35.970 -17.361 1.00 27.92 236 ALA C N 1
ATOM 7474 C CA . ALA C 1 239 ? -17.957 -36.876 -16.896 1.00 28.73 236 ALA C CA 1
ATOM 7475 C C . ALA C 1 239 ? -18.023 -38.125 -17.785 1.00 28.39 236 ALA C C 1
ATOM 7476 O O . ALA C 1 239 ? -18.228 -39.194 -17.259 1.00 26.91 236 ALA C O 1
ATOM 7478 N N . LEU C 1 240 ? -17.803 -37.993 -19.083 1.00 27.69 237 LEU C N 1
ATOM 7479 C CA . LEU C 1 240 ? -17.874 -39.119 -20.049 1.00 29.23 237 LEU C CA 1
ATOM 7480 C C . LEU C 1 240 ? -16.553 -39.869 -20.199 1.00 28.21 237 LEU C C 1
ATOM 7481 O O . LEU C 1 240 ? -16.541 -40.923 -20.810 1.00 28.49 237 LEU C O 1
ATOM 7486 N N . GLY C 1 241 ? -15.475 -39.283 -19.707 1.00 27.43 238 GLY C N 1
ATOM 7487 C CA . GLY C 1 241 ? -14.143 -39.897 -19.786 1.00 27.87 238 GLY C CA 1
ATOM 7488 C C . GLY C 1 241 ? -13.550 -39.828 -21.170 1.00 29.21 238 GLY C C 1
ATOM 7489 O O . GLY C 1 241 ? -12.820 -40.800 -21.508 1.00 29.04 238 GLY C O 1
ATOM 7490 N N . LEU C 1 242 ? -13.774 -38.725 -21.910 1.00 25.91 239 LEU C N 1
ATOM 7491 C CA . LEU C 1 242 ? -13.369 -38.635 -23.334 1.00 27.96 239 LEU C CA 1
ATOM 7492 C C . LEU C 1 242 ? -12.046 -37.883 -23.515 1.00 29.48 239 LEU C C 1
ATOM 7493 O O . LEU C 1 242 ? -11.588 -37.791 -24.679 1.00 29.73 239 LEU C O 1
ATOM 7498 N N . THR C 1 243 ? -11.483 -37.264 -22.476 1.00 27.75 240 THR C N 1
ATOM 7499 C CA . THR C 1 243 ? -10.187 -36.582 -22.548 1.00 30.25 240 THR C CA 1
ATOM 7500 C C . THR C 1 243 ? -9.057 -37.518 -23.000 1.00 31.36 240 THR C C 1
ATOM 7501 O O . THR C 1 243 ? -9.121 -38.725 -22.795 1.00 33.37 240 THR C O 1
ATOM 7505 N N . GLY C 1 244 ? -8.077 -36.904 -23.653 1.00 36.78 241 GLY C N 1
ATOM 7506 C CA . GLY C 1 244 ? 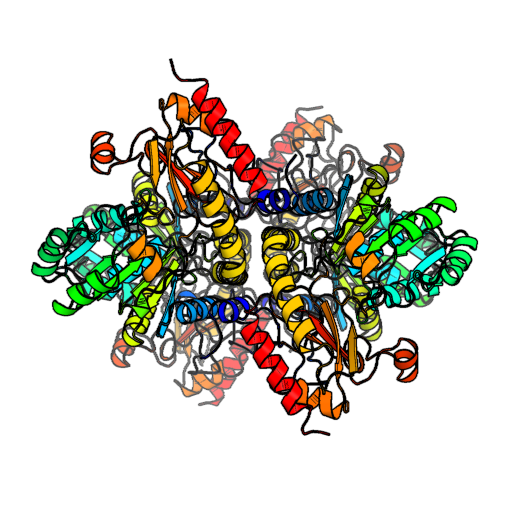-6.928 -37.585 -24.266 1.00 39.21 241 GLY C CA 1
ATOM 7507 C C . GLY C 1 244 ? -5.717 -37.698 -23.297 1.00 36.24 241 GLY C C 1
ATOM 7508 O O . GLY C 1 244 ? -5.612 -36.967 -22.312 1.00 30.71 241 GLY C O 1
ATOM 7509 N N . SER C 1 245 ? -4.746 -38.462 -23.726 1.00 29.77 242 SER C N 1
ATOM 7510 C CA . SER C 1 245 ? -3.446 -38.697 -23.083 1.00 32.06 242 SER C CA 1
ATOM 7511 C C . SER C 1 245 ? -2.567 -37.443 -23.204 1.00 30.26 242 SER C C 1
ATOM 7512 O O . SER C 1 245 ? -2.414 -36.827 -24.249 1.00 25.84 242 SER C O 1
ATOM 7515 N N . PRO C 1 246 ? -1.925 -37.028 -22.109 1.00 30.57 243 PRO C N 1
ATOM 7516 C CA . PRO C 1 246 ? -0.940 -35.944 -22.157 1.00 27.23 243 PRO C CA 1
ATOM 7517 C C . PRO C 1 246 ? 0.191 -36.208 -23.127 1.00 27.15 243 PRO C C 1
ATOM 7518 O O . PRO C 1 246 ? 0.704 -35.269 -23.772 1.00 26.73 243 PRO C O 1
ATOM 7522 N N . PHE C 1 247 ? 0.616 -37.444 -23.225 1.00 26.07 244 PHE C N 1
ATOM 7523 C CA . PHE C 1 247 ? 1.727 -37.761 -24.149 1.00 25.86 244 PHE C CA 1
ATOM 7524 C C . PHE C 1 247 ? 1.258 -37.416 -25.569 1.00 25.12 244 PHE C C 1
ATOM 7525 O O . PHE C 1 247 ? 2.025 -36.858 -26.384 1.00 23.87 244 PHE C O 1
ATOM 7533 N N . ASP C 1 248 ? 0.070 -37.852 -25.925 1.00 24.08 245 ASP C N 1
ATOM 7534 C CA . ASP C 1 248 ? -0.505 -37.542 -27.272 1.00 25.08 245 ASP C CA 1
ATOM 7535 C C . ASP C 1 248 ? -0.619 -36.031 -27.485 1.00 25.72 245 ASP C C 1
ATOM 7536 O O . ASP C 1 248 ? -0.280 -35.590 -28.589 1.00 23.06 245 ASP C O 1
ATOM 7541 N N . ALA C 1 249 ? -1.005 -35.267 -26.456 1.00 23.66 246 ALA C N 1
ATOM 7542 C CA . ALA C 1 249 ? -1.085 -33.818 -26.559 1.00 24.80 246 ALA C CA 1
ATOM 7543 C C . ALA C 1 249 ? 0.292 -33.227 -26.825 1.00 25.35 246 ALA C C 1
ATOM 7544 O O . ALA C 1 249 ? 0.405 -32.243 -27.548 1.00 21.43 246 ALA C O 1
ATOM 7546 N N . PHE C 1 250 ? 1.313 -33.775 -26.190 1.00 25.50 247 PHE C N 1
ATOM 7547 C CA . PHE C 1 250 ? 2.708 -33.349 -26.408 1.00 25.83 247 PHE C CA 1
ATOM 7548 C C . PHE C 1 250 ? 3.086 -33.566 -27.880 1.00 24.95 247 PHE C C 1
ATOM 7549 O O . PHE C 1 250 ? 3.698 -32.642 -28.528 1.00 26.07 247 PHE C O 1
ATOM 7557 N N . LEU C 1 251 ? 2.901 -34.770 -28.400 1.00 24.74 248 LEU C N 1
ATOM 7558 C CA . LEU C 1 251 ? 3.309 -35.040 -29.792 1.00 25.72 248 LEU C CA 1
ATOM 7559 C C . LEU C 1 251 ? 2.483 -34.156 -30.753 1.00 26.63 248 LEU C C 1
ATOM 7560 O O . LEU C 1 251 ? 3.029 -33.725 -31.784 1.00 24.06 248 LEU C O 1
ATOM 7565 N N . THR C 1 252 ? 1.213 -33.946 -30.473 1.00 24.73 249 THR C N 1
ATOM 7566 C CA . THR C 1 252 ? 0.351 -33.106 -31.345 1.00 26.33 249 THR C CA 1
ATOM 7567 C C . THR C 1 252 ? 0.702 -31.640 -31.297 1.00 26.21 249 THR C C 1
ATOM 7568 O O . THR C 1 252 ? 0.805 -31.101 -32.351 1.00 24.80 249 THR C O 1
ATOM 7572 N N . LEU C 1 253 ? 1.041 -31.081 -30.166 1.00 25.36 250 LEU C N 1
ATOM 7573 C CA . LEU C 1 253 ? 1.559 -29.725 -30.147 1.00 24.62 250 LEU C CA 1
ATOM 7574 C C . LEU C 1 253 ? 2.890 -29.681 -30.930 1.00 27.17 250 LEU C C 1
ATOM 7575 O O . LEU C 1 253 ? 3.134 -28.707 -31.732 1.00 26.04 250 LEU C O 1
ATOM 7580 N N . ARG C 1 254 ? 3.744 -30.665 -30.770 1.00 25.27 251 ARG C N 1
ATOM 7581 C CA . ARG C 1 254 ? 4.980 -30.708 -31.577 1.00 27.61 251 ARG C CA 1
ATOM 7582 C C . ARG C 1 254 ? 4.645 -30.652 -33.076 1.00 28.58 251 ARG C C 1
ATOM 7583 O O . ARG C 1 254 ? 5.248 -29.872 -33.836 1.00 27.70 251 ARG C O 1
ATOM 7591 N N . GLY C 1 255 ? 3.725 -31.490 -33.532 1.00 26.15 252 GLY C N 1
ATOM 7592 C CA . GLY C 1 255 ? 3.343 -31.414 -34.935 1.00 25.37 252 GLY C CA 1
ATOM 7593 C C . GLY C 1 255 ? 2.749 -30.062 -35.313 1.00 23.56 252 GLY C C 1
ATOM 7594 O O . GLY C 1 255 ? 3.084 -29.594 -36.385 1.00 24.27 252 GLY C O 1
ATOM 7595 N N . LEU C 1 256 ? 1.926 -29.433 -34.472 1.00 23.15 253 LEU C N 1
ATOM 7596 C CA . LEU C 1 256 ? 1.247 -28.161 -34.792 1.00 24.89 253 LEU C CA 1
ATOM 7597 C C . LEU C 1 256 ? 2.281 -27.128 -35.176 1.00 26.05 253 LEU C C 1
ATOM 7598 O O . LEU C 1 256 ? 1.922 -26.148 -35.881 1.00 23.37 253 LEU C O 1
ATOM 7603 N N . ARG C 1 257 ? 3.411 -27.120 -34.467 1.00 25.35 254 ARG C N 1
ATOM 7604 C CA . ARG C 1 257 ? 4.452 -26.101 -34.701 1.00 27.40 254 ARG C CA 1
ATOM 7605 C C . ARG C 1 257 ? 4.876 -25.997 -36.184 1.00 28.24 254 ARG C C 1
ATOM 7606 O O . ARG C 1 257 ? 5.436 -24.942 -36.528 1.00 28.55 254 ARG C O 1
ATOM 7614 N N . THR C 1 258 ? 4.791 -27.072 -36.966 1.00 24.16 255 THR C N 1
ATOM 7615 C CA . THR C 1 258 ? 5.180 -27.038 -38.371 1.00 25.92 255 THR C CA 1
ATOM 7616 C C . THR C 1 258 ? 3.945 -27.005 -39.275 1.00 24.85 255 THR C C 1
ATOM 7617 O O . THR C 1 258 ? 4.142 -27.221 -40.452 1.00 24.56 255 THR C O 1
ATOM 7621 N N . LEU C 1 259 ? 2.742 -26.749 -38.764 1.00 22.08 256 LEU C N 1
ATOM 7622 C CA . LEU C 1 259 ? 1.505 -26.863 -39.607 1.00 23.78 256 LEU C CA 1
ATOM 7623 C C . LEU C 1 259 ? 1.588 -25.871 -40.798 1.00 23.13 256 LEU C C 1
ATOM 7624 O O . LEU C 1 259 ? 1.226 -26.227 -41.930 1.00 25.06 256 LEU C O 1
ATOM 7629 N N . ASP C 1 260 ? 1.922 -24.657 -40.529 1.00 23.94 257 ASP C N 1
ATOM 7630 C CA . ASP C 1 260 ? 2.080 -23.606 -41.559 1.00 24.81 257 ASP C CA 1
ATOM 7631 C C . ASP C 1 260 ? 3.148 -24.027 -42.573 1.00 25.31 257 ASP C C 1
ATOM 7632 O O . ASP C 1 260 ? 2.905 -23.936 -43.786 1.00 28.62 257 ASP C O 1
ATOM 7637 N N . ALA C 1 261 ? 4.323 -24.431 -42.119 1.00 23.16 258 ALA C N 1
ATOM 7638 C CA . ALA C 1 261 ? 5.448 -24.795 -42.991 1.00 22.90 258 ALA C CA 1
ATOM 7639 C C . ALA C 1 261 ? 5.075 -26.022 -43.800 1.00 23.70 258 ALA C C 1
ATOM 7640 O O . ALA C 1 261 ? 5.460 -26.108 -44.987 1.00 22.89 258 ALA C O 1
ATOM 7642 N N . ARG C 1 262 ? 4.379 -26.991 -43.190 1.00 21.23 259 ARG C N 1
ATOM 7643 C CA . ARG C 1 262 ? 3.915 -28.182 -43.919 1.00 21.86 259 ARG C CA 1
ATOM 7644 C C . ARG C 1 262 ? 2.872 -27.797 -45.000 1.00 21.86 259 ARG C C 1
ATOM 7645 O O . ARG C 1 262 ? 3.014 -28.220 -46.194 1.00 22.37 259 ARG C O 1
ATOM 7653 N N . LEU C 1 263 ? 1.898 -27.027 -44.654 1.00 22.88 260 LEU C N 1
ATOM 7654 C CA . LEU C 1 263 ? 0.774 -26.662 -45.608 1.00 25.01 260 LEU C CA 1
ATOM 7655 C C . LEU C 1 263 ? 1.336 -25.859 -46.810 1.00 23.20 260 LEU C C 1
ATOM 7656 O O . LEU C 1 263 ? 0.775 -25.953 -47.912 1.00 24.77 260 LEU C O 1
ATOM 7661 N N . ARG C 1 264 ? 2.347 -25.055 -46.645 1.00 23.39 261 ARG C N 1
ATOM 7662 C CA . ARG C 1 264 ? 2.907 -24.349 -47.844 1.00 25.68 261 ARG C CA 1
ATOM 7663 C C . ARG C 1 264 ? 3.383 -25.381 -48.861 1.00 24.74 261 ARG C C 1
ATOM 7664 O O . ARG C 1 264 ? 3.066 -25.247 -50.015 1.00 22.47 261 ARG C O 1
ATOM 7672 N N . VAL C 1 265 ? 4.034 -26.447 -48.429 1.00 22.19 262 VAL C N 1
ATOM 7673 C CA . VAL C 1 265 ? 4.535 -27.463 -49.381 1.00 23.08 262 VAL C CA 1
ATOM 7674 C C . VAL C 1 265 ? 3.349 -28.318 -49.846 1.00 24.53 262 VAL C C 1
ATOM 7675 O O . VAL C 1 265 ? 3.291 -28.642 -51.033 1.00 24.57 262 VAL C O 1
ATOM 7679 N N . HIS C 1 266 ? 2.451 -28.760 -48.922 1.00 24.10 263 HIS C N 1
ATOM 7680 C CA . HIS C 1 266 ? 1.319 -29.607 -49.302 1.00 24.15 263 HIS C CA 1
ATOM 7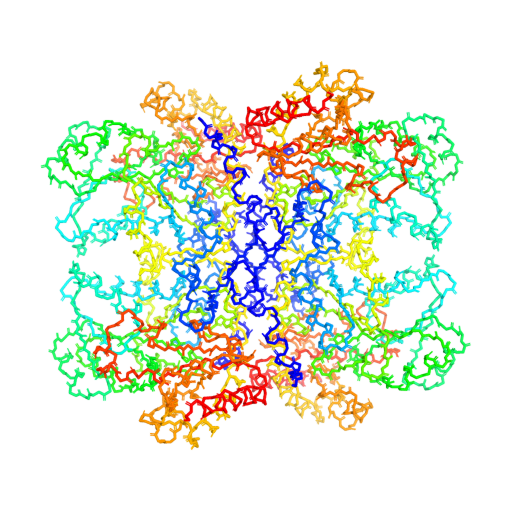681 C C . HIS C 1 266 ? 0.604 -28.883 -50.468 1.00 23.98 263 HIS C C 1
ATOM 7682 O O . HIS C 1 266 ? 0.208 -29.510 -51.455 1.00 24.74 263 HIS C O 1
ATOM 7689 N N . GLN C 1 267 ? 0.321 -27.602 -50.302 1.00 22.43 264 GLN C N 1
ATOM 7690 C CA . GLN C 1 267 ? -0.541 -26.894 -51.307 1.00 24.50 264 GLN C CA 1
ATOM 7691 C C . GLN C 1 267 ? 0.222 -26.635 -52.628 1.00 26.27 264 GLN C C 1
ATOM 7692 O O . GLN C 1 267 ? -0.409 -26.717 -53.726 1.00 26.61 264 GLN C O 1
ATOM 7698 N N . GLU C 1 268 ? 1.517 -26.384 -52.567 1.00 27.36 265 GLU C N 1
ATOM 7699 C CA . GLU C 1 268 ? 2.362 -26.300 -53.792 1.00 28.85 265 GLU C CA 1
ATOM 7700 C C . GLU C 1 268 ? 2.278 -27.626 -54.555 1.00 26.07 265 GLU C C 1
ATOM 7701 O O . GLU C 1 268 ? 2.021 -27.629 -55.756 1.00 24.62 265 GLU C O 1
ATOM 7707 N N . ASN C 1 269 ? 2.367 -28.741 -53.852 1.00 26.08 266 ASN C N 1
ATOM 7708 C CA . ASN C 1 269 ? 2.316 -30.072 -54.497 1.00 24.74 266 ASN C CA 1
ATOM 7709 C C . ASN C 1 269 ? 0.930 -30.310 -55.093 1.00 24.85 266 ASN C C 1
ATOM 7710 O O . ASN C 1 269 ? 0.836 -30.790 -56.226 1.00 23.39 266 ASN C O 1
ATOM 7715 N N . ALA C 1 270 ? -0.125 -29.963 -54.372 1.00 25.07 267 ALA C N 1
ATOM 7716 C CA . ALA C 1 270 ? -1.501 -30.209 -54.828 1.00 28.18 267 ALA C CA 1
ATOM 7717 C C . ALA C 1 270 ? -1.809 -29.385 -56.087 1.00 25.21 267 ALA C C 1
ATOM 7718 O O . ALA C 1 270 ? -2.387 -29.950 -57.026 1.00 24.59 267 ALA C O 1
ATOM 7720 N N . ASP C 1 271 ? -1.445 -28.111 -56.100 1.00 25.43 268 ASP C N 1
ATOM 7721 C CA . ASP C 1 271 ? -1.580 -27.240 -57.318 1.00 28.21 268 ASP C CA 1
ATOM 7722 C C . ASP C 1 271 ? -0.856 -27.890 -58.510 1.00 29.19 268 ASP C C 1
ATOM 7723 O O . ASP C 1 271 ? -1.477 -27.984 -59.578 1.00 27.70 268 ASP C O 1
ATOM 7728 N N . ALA C 1 272 ? 0.339 -28.457 -58.298 1.00 25.62 269 ALA C N 1
ATOM 7729 C CA . ALA C 1 272 ? 1.061 -29.107 -59.417 1.00 26.52 269 ALA C CA 1
ATOM 7730 C C . ALA C 1 272 ? 0.350 -30.394 -59.822 1.00 29.02 269 ALA C C 1
ATOM 7731 O O . ALA C 1 272 ? 0.247 -30.642 -60.975 1.00 28.46 269 ALA C O 1
ATOM 7733 N N . ILE C 1 273 ? -0.234 -31.153 -58.884 1.00 28.66 270 ILE C N 1
ATOM 7734 C CA . ILE C 1 273 ? -0.768 -32.458 -59.239 1.00 26.32 270 ILE C CA 1
ATOM 7735 C C . ILE C 1 273 ? -2.070 -32.192 -59.945 1.00 26.87 270 ILE C C 1
ATOM 7736 O O . ILE C 1 273 ? -2.413 -32.928 -60.920 1.00 25.64 270 ILE C O 1
ATOM 7741 N N . ALA C 1 274 ? -2.837 -31.248 -59.451 1.00 29.11 271 ALA C N 1
ATOM 7742 C CA . ALA C 1 274 ? -4.133 -30.879 -60.088 1.00 31.91 271 ALA C CA 1
ATOM 7743 C C . ALA C 1 274 ? -3.891 -30.423 -61.535 1.00 33.08 271 ALA C C 1
ATOM 7744 O O . ALA C 1 274 ? -4.658 -30.825 -62.422 1.00 35.25 271 ALA C O 1
ATOM 7746 N N . GLU C 1 275 ? -2.883 -29.605 -61.783 1.00 34.98 272 GLU C N 1
ATOM 7747 C CA . GLU C 1 275 ? -2.483 -29.283 -63.179 1.00 38.91 272 GLU C CA 1
ATOM 7748 C C . GLU C 1 275 ? -2.220 -30.577 -63.992 1.00 38.87 272 GLU C C 1
ATOM 7749 O O . GLU C 1 275 ? -2.565 -30.577 -65.162 1.00 34.23 272 GLU C O 1
ATOM 7755 N N . LEU C 1 276 ? -1.470 -31.577 -63.504 1.00 33.22 273 LEU C N 1
ATOM 7756 C CA . LEU C 1 276 ? -1.190 -32.786 -64.345 1.00 32.31 273 LEU C CA 1
ATOM 7757 C C . LEU C 1 276 ? -2.513 -33.526 -64.608 1.00 33.25 273 LEU C C 1
ATOM 7758 O O . LEU C 1 276 ? -2.765 -33.962 -65.724 1.00 35.59 273 LEU C O 1
ATOM 7763 N N . LEU C 1 277 ? -3.372 -33.672 -63.599 1.00 31.10 274 LEU C N 1
ATOM 7764 C CA . LEU C 1 277 ? -4.521 -34.603 -63.695 1.00 30.19 274 LEU C CA 1
ATOM 7765 C C . LEU C 1 277 ? -5.644 -33.922 -64.498 1.00 31.44 274 LEU C C 1
ATOM 7766 O O . LEU C 1 277 ? -6.318 -34.587 -65.251 1.00 31.87 274 LEU C O 1
ATOM 7771 N N . ASP C 1 278 ? -5.842 -32.640 -64.359 1.00 32.10 275 ASP C N 1
ATOM 7772 C CA . ASP C 1 278 ? -6.997 -31.983 -64.998 1.00 37.95 275 ASP C CA 1
ATOM 7773 C C . ASP C 1 278 ? -6.806 -31.934 -66.532 1.00 37.49 275 ASP C C 1
ATOM 7774 O O . ASP C 1 278 ? -5.880 -31.292 -66.974 1.00 35.47 275 ASP C O 1
ATOM 7779 N N . GLY C 1 279 ? -7.710 -32.539 -67.279 1.00 39.99 276 GLY C N 1
ATOM 7780 C CA . GLY C 1 279 ? -7.613 -32.674 -68.743 1.00 44.59 276 GLY C CA 1
ATOM 7781 C C . GLY C 1 279 ? -6.618 -33.747 -69.191 1.00 47.16 276 GLY C C 1
ATOM 7782 O O . GLY C 1 279 ? -6.492 -33.890 -70.344 1.00 49.07 276 GLY C O 1
ATOM 7783 N N . HIS C 1 280 ? -5.932 -34.521 -68.346 1.00 44.45 277 HIS C N 1
ATOM 7784 C CA . HIS C 1 280 ? -5.117 -35.656 -68.837 1.00 38.67 277 HIS C CA 1
ATOM 7785 C C . HIS C 1 280 ? -6.080 -36.648 -69.501 1.00 41.21 277 HIS C C 1
ATOM 7786 O O . HIS C 1 280 ? -7.220 -36.841 -69.020 1.00 39.23 277 HIS C O 1
ATOM 7793 N N . ALA C 1 281 ? -5.629 -37.318 -70.543 1.00 36.26 278 ALA C N 1
ATOM 7794 C CA . ALA C 1 281 ? -6.481 -38.230 -71.332 1.00 42.62 278 ALA C CA 1
ATOM 7795 C C . ALA C 1 281 ? -7.001 -39.375 -70.461 1.00 39.50 278 ALA C C 1
ATOM 7796 O O . ALA C 1 281 ? -8.009 -39.887 -70.772 1.00 40.38 278 ALA C O 1
ATOM 7798 N N . MET C 1 282 ? -6.295 -39.826 -69.432 1.00 39.99 279 MET C N 1
ATOM 7799 C CA . MET C 1 282 ? -6.742 -41.014 -68.665 1.00 37.38 279 MET C CA 1
ATOM 7800 C C . MET C 1 282 ? -7.668 -40.592 -67.515 1.00 37.52 279 MET C C 1
ATOM 7801 O O . MET C 1 282 ? -8.082 -41.454 -66.762 1.00 38.27 279 MET C O 1
ATOM 7806 N N . VAL C 1 283 ? -7.940 -39.299 -67.339 1.00 34.28 280 VAL C N 1
ATOM 7807 C CA . VAL C 1 283 ? -8.707 -38.791 -66.162 1.00 34.57 280 VAL C CA 1
ATOM 7808 C C . VAL C 1 283 ? -9.997 -38.124 -66.646 1.00 35.31 280 VAL C C 1
ATOM 7809 O O . VAL C 1 283 ? -9.879 -37.125 -67.348 1.00 34.48 280 VAL C O 1
ATOM 7813 N N . ASN C 1 284 ? -11.152 -38.644 -66.266 1.00 37.33 281 ASN C N 1
ATOM 7814 C CA . ASN C 1 284 ? -12.490 -38.143 -66.662 1.00 40.89 281 ASN C CA 1
ATOM 7815 C C . ASN C 1 284 ? -12.866 -36.945 -65.818 1.00 39.32 281 ASN C C 1
ATOM 7816 O O . ASN C 1 284 ? -13.558 -36.157 -66.333 1.00 36.78 281 ASN C O 1
ATOM 7821 N N . GLN C 1 285 ? -12.453 -36.840 -64.554 1.00 35.98 282 GLN C N 1
ATOM 7822 C CA . GLN C 1 285 ? -12.873 -35.703 -63.688 1.00 34.00 282 GLN C CA 1
ATOM 7823 C C . GLN C 1 285 ? -11.883 -35.548 -62.540 1.00 33.64 282 GLN C C 1
ATOM 7824 O O . GLN C 1 285 ? -11.325 -36.602 -61.982 1.00 33.34 282 GLN C O 1
ATOM 7830 N N . VAL C 1 286 ? -11.691 -34.311 -62.119 1.00 31.67 283 VAL C N 1
ATOM 7831 C CA . VAL C 1 286 ? -10.873 -33.992 -60.937 1.00 31.68 283 VAL C CA 1
ATOM 7832 C C . VAL C 1 286 ? -11.769 -33.252 -59.958 1.00 31.53 283 VAL C C 1
ATOM 7833 O O . VAL C 1 286 ? -12.483 -32.348 -60.400 1.00 33.33 283 VAL C O 1
ATOM 7837 N N . TYR C 1 287 ? -11.683 -33.621 -58.691 1.00 26.90 284 TYR C N 1
ATOM 7838 C CA . TYR C 1 287 ? -12.459 -33.003 -57.607 1.00 28.40 284 TYR C CA 1
ATOM 7839 C C . TYR C 1 287 ? -11.438 -32.270 -56.747 1.00 28.09 284 TYR C C 1
ATOM 7840 O O . TYR C 1 287 ? -10.690 -32.923 -56.020 1.00 27.42 284 TYR C O 1
ATOM 7849 N N . PHE C 1 288 ? -11.323 -30.979 -56.936 1.00 28.08 285 PHE C N 1
ATOM 7850 C CA . PHE C 1 288 ? -10.297 -30.140 -56.258 1.00 29.73 285 PHE C CA 1
ATOM 7851 C C . PHE C 1 288 ? -10.750 -28.689 -56.284 1.00 29.58 285 PHE C C 1
ATOM 7852 O O . PHE C 1 288 ? -10.937 -28.140 -57.344 1.00 28.86 285 PHE C O 1
ATOM 7860 N N . PRO C 1 289 ? -10.895 -28.055 -55.118 1.00 30.24 286 PRO C N 1
ATOM 7861 C CA . PRO C 1 289 ? -11.499 -26.738 -55.061 1.00 30.14 286 PRO C CA 1
ATOM 7862 C C . PRO C 1 289 ? -10.644 -25.655 -55.751 1.00 32.32 286 PRO C C 1
ATOM 7863 O O . PRO C 1 289 ? -11.163 -24.602 -56.021 1.00 32.70 286 PRO C O 1
ATOM 7867 N N . GLY C 1 290 ? -9.364 -25.926 -55.943 1.00 30.25 287 GLY C N 1
ATOM 7868 C CA . GLY C 1 290 ? -8.429 -25.059 -56.681 1.00 30.57 287 GLY C CA 1
ATOM 7869 C C . GLY C 1 290 ? -8.758 -24.830 -58.147 1.00 29.58 287 GLY C C 1
ATOM 7870 O O . GLY C 1 290 ? -8.222 -23.923 -58.709 1.00 27.14 287 GLY C O 1
ATOM 7871 N N . LEU C 1 291 ? -9.459 -25.744 -58.792 1.00 31.16 288 LEU C N 1
ATOM 7872 C CA . LEU C 1 291 ? -9.713 -25.721 -60.222 1.00 31.46 288 LEU C CA 1
ATOM 7873 C C . LEU C 1 291 ? -10.913 -24.816 -60.425 1.00 31.21 288 LEU C C 1
ATOM 7874 O O . LEU C 1 291 ? -11.948 -24.964 -59.727 1.00 29.94 288 LEU C O 1
ATOM 7879 N N . ALA C 1 292 ? -10.845 -24.007 -61.455 1.00 31.14 289 ALA C N 1
ATOM 7880 C CA . ALA C 1 292 ? -11.866 -22.979 -61.744 1.00 34.29 289 ALA C CA 1
ATOM 7881 C C . ALA C 1 292 ? -13.161 -23.632 -62.163 1.00 31.30 289 ALA C C 1
ATOM 7882 O O . ALA C 1 292 ? -14.135 -23.006 -62.011 1.00 38.28 289 ALA C O 1
ATOM 7884 N N . THR C 1 293 ? -13.159 -24.867 -62.658 1.00 30.67 290 THR C N 1
ATOM 7885 C CA . THR C 1 293 ? -14.334 -25.626 -63.095 1.00 30.53 290 THR C CA 1
ATOM 7886 C C . THR C 1 293 ? -14.917 -26.488 -61.999 1.00 35.56 290 THR C C 1
ATOM 7887 O O . THR C 1 293 ? -15.943 -27.138 -62.266 1.00 36.60 290 THR C O 1
ATOM 7891 N N . HIS C 1 294 ? -14.339 -26.430 -60.795 1.00 37.30 291 HIS C N 1
ATOM 7892 C CA . HIS C 1 294 ? -14.872 -27.156 -59.622 1.00 34.44 291 HIS C CA 1
ATOM 7893 C C . HIS C 1 294 ? -16.050 -26.365 -59.073 1.00 30.92 291 HIS C C 1
ATOM 7894 O O . HIS C 1 294 ? -15.921 -25.213 -58.701 1.00 31.05 291 HIS C O 1
ATOM 7901 N N . PRO C 1 295 ? -17.177 -27.026 -58.830 1.00 34.16 292 PRO C N 1
ATOM 7902 C CA . PRO C 1 295 ? -18.333 -26.345 -58.238 1.00 34.46 292 PRO C CA 1
ATOM 7903 C C . PRO C 1 295 ? -17.951 -25.902 -56.819 1.00 33.67 292 PRO C C 1
ATOM 7904 O O . PRO C 1 295 ? -17.508 -26.689 -56.020 1.00 36.66 292 PRO C O 1
ATOM 7908 N N . GLY C 1 296 ? -18.192 -24.640 -56.492 1.00 32.36 293 GLY C N 1
ATOM 7909 C CA . GLY C 1 296 ? -17.755 -24.031 -55.225 1.00 28.22 293 GLY C CA 1
ATOM 7910 C C . GLY C 1 296 ? -16.359 -23.428 -55.279 1.00 28.19 293 GLY C C 1
ATOM 7911 O O . GLY C 1 296 ? -15.924 -22.925 -54.204 1.00 30.70 293 GLY C O 1
ATOM 7912 N N . HIS C 1 297 ? -15.677 -23.391 -56.438 1.00 26.92 294 HIS C N 1
ATOM 7913 C CA . HIS C 1 297 ? -14.357 -22.731 -56.561 1.00 28.02 294 HIS C CA 1
ATOM 7914 C C . HIS C 1 297 ? -14.353 -21.339 -55.964 1.00 28.33 294 HIS C C 1
ATOM 7915 O O . HIS C 1 297 ? -13.500 -21.039 -55.074 1.00 24.43 294 HIS C O 1
ATOM 7922 N N . ALA C 1 298 ? -15.285 -20.504 -56.410 1.00 27.68 295 ALA C N 1
ATOM 7923 C CA . ALA C 1 298 ? -15.286 -19.091 -56.005 1.00 29.30 295 ALA C CA 1
ATOM 7924 C C . ALA C 1 298 ? -15.575 -18.962 -54.517 1.00 26.33 295 ALA C C 1
ATOM 7925 O O . ALA C 1 298 ? -15.016 -18.065 -53.847 1.00 26.50 295 ALA C O 1
ATOM 7927 N N . LEU C 1 299 ? -16.496 -19.778 -54.034 1.00 25.70 296 LEU C N 1
ATOM 7928 C CA . LEU C 1 299 ? -16.827 -19.775 -52.603 1.00 28.17 296 LEU C CA 1
ATOM 7929 C C . LEU C 1 299 ? -15.605 -20.243 -51.769 1.00 26.98 296 LEU C C 1
ATOM 7930 O O . LEU C 1 299 ? -15.189 -19.524 -50.824 1.00 24.80 296 LEU C O 1
ATOM 7935 N N . ALA C 1 300 ? -14.889 -21.257 -52.239 1.00 27.69 297 ALA C N 1
ATOM 7936 C CA . ALA C 1 300 ? -13.693 -21.745 -51.526 1.00 28.58 297 ALA C CA 1
ATOM 7937 C C . ALA C 1 300 ? -12.639 -20.639 -51.533 1.00 30.48 297 ALA C C 1
ATOM 7938 O O . ALA C 1 300 ? -11.937 -20.495 -50.500 1.00 29.08 297 ALA C O 1
ATOM 7940 N N . ALA C 1 301 ? -12.479 -19.904 -52.639 1.00 28.53 298 ALA C N 1
ATOM 7941 C CA . ALA C 1 301 ? -11.448 -18.823 -52.755 1.00 30.49 298 ALA C CA 1
ATOM 7942 C C . ALA C 1 301 ? -11.783 -17.738 -51.738 1.00 31.22 298 ALA C C 1
ATOM 7943 O O . ALA C 1 301 ? -10.889 -17.191 -51.199 1.00 33.60 298 ALA C O 1
ATOM 7945 N N . ARG C 1 302 ? -13.037 -17.527 -51.374 1.00 31.54 299 ARG C N 1
ATOM 7946 C CA . ARG C 1 302 ? -13.383 -16.474 -50.366 1.00 36.01 299 ARG C CA 1
ATOM 7947 C C . ARG C 1 302 ? -13.418 -17.034 -48.951 1.00 34.81 299 ARG C C 1
ATOM 7948 O O . ARG C 1 302 ? -13.060 -16.283 -48.125 1.00 31.55 299 ARG C O 1
ATOM 7956 N N . GLN C 1 303 ? -13.944 -18.227 -48.653 1.00 29.77 300 GLN C N 1
ATOM 7957 C CA . GLN C 1 303 ? -14.071 -18.550 -47.234 1.00 28.91 300 GLN C CA 1
ATOM 7958 C C . GLN C 1 303 ? -12.847 -19.324 -46.691 1.00 28.75 300 GLN C C 1
ATOM 7959 O O . GLN C 1 303 ? -12.823 -19.531 -45.511 1.00 30.54 300 GLN C O 1
ATOM 7965 N N . GLN C 1 304 ? -11.905 -19.737 -47.531 1.00 27.51 301 GLN C N 1
ATOM 7966 C CA . GLN C 1 304 ? -10.721 -20.553 -47.216 1.00 26.72 301 GLN C CA 1
ATOM 7967 C C . GLN C 1 304 ? -9.472 -19.684 -47.495 1.00 29.62 301 GLN C C 1
ATOM 7968 O O . GLN C 1 304 ? -9.548 -18.880 -48.407 1.00 28.55 301 GLN C O 1
ATOM 7974 N N . LYS C 1 305 ? -8.350 -19.865 -46.774 1.00 27.52 302 LYS C N 1
ATOM 7975 C CA . LYS C 1 305 ? -7.093 -19.157 -47.081 1.00 29.45 302 LYS C CA 1
ATOM 7976 C C . LYS C 1 305 ? -6.255 -19.996 -48.027 1.00 27.37 302 LYS C C 1
ATOM 7977 O O . LYS C 1 305 ? -5.196 -19.528 -48.379 1.00 30.77 302 LYS C O 1
ATOM 7983 N N . GLY C 1 306 ? -6.699 -21.186 -48.453 1.00 24.33 303 GLY C N 1
ATOM 7984 C CA . GLY C 1 306 ? -5.989 -21.866 -49.554 1.00 22.40 303 GLY C CA 1
ATOM 7985 C C . GLY C 1 306 ? -6.865 -22.999 -49.974 1.00 22.81 303 GLY C C 1
ATOM 7986 O O . GLY C 1 306 ? -7.892 -23.222 -49.268 1.00 24.68 303 GLY C O 1
ATOM 7987 N N . PHE C 1 307 ? -6.518 -23.728 -51.011 1.00 22.04 304 PHE C N 1
ATOM 7988 C CA . PHE C 1 307 ? -7.448 -24.784 -51.519 1.00 24.17 304 PHE C CA 1
ATOM 7989 C C . PHE C 1 307 ? -7.101 -26.144 -50.890 1.00 26.12 304 PHE C C 1
ATOM 7990 O O . PHE C 1 307 ? -7.776 -27.105 -51.194 1.00 28.31 304 PHE C O 1
ATOM 7998 N N . GLY C 1 308 ? -5.961 -26.277 -50.196 1.00 27.36 305 GLY C N 1
ATOM 7999 C CA . GLY C 1 308 ? -5.666 -27.509 -49.472 1.00 26.14 305 GLY C CA 1
ATOM 8000 C C . GLY C 1 308 ? -5.003 -28.504 -50.348 1.00 27.73 305 GLY C C 1
ATOM 8001 O O . GLY C 1 308 ? -4.398 -28.126 -51.376 1.00 25.88 305 GLY C O 1
ATOM 8002 N N . ALA C 1 309 ? -4.955 -29.733 -49.869 1.00 26.60 306 ALA C N 1
ATOM 8003 C CA . ALA C 1 309 ? -4.090 -30.752 -50.477 1.00 28.09 306 ALA C CA 1
ATOM 8004 C C . ALA C 1 309 ? -4.803 -32.101 -50.544 1.00 28.28 306 ALA C C 1
ATOM 8005 O O . ALA C 1 309 ? -4.142 -33.108 -50.775 1.00 28.33 306 ALA C O 1
ATOM 8007 N N . MET C 1 310 ? -6.106 -32.140 -50.347 1.00 28.77 307 MET C N 1
ATOM 8008 C CA . MET C 1 310 ? -6.933 -33.336 -50.671 1.00 28.82 307 MET C CA 1
ATOM 8009 C C . MET C 1 310 ? -7.546 -33.138 -52.052 1.00 28.06 307 MET C C 1
ATOM 8010 O O . MET C 1 310 ? -8.037 -32.068 -52.358 1.00 29.49 307 MET C O 1
ATOM 8015 N N . MET C 1 311 ? -7.551 -34.188 -52.821 1.00 29.03 308 MET C N 1
ATOM 8016 C CA . MET C 1 311 ? -8.277 -34.215 -54.086 1.00 30.94 308 MET C CA 1
ATOM 8017 C C . MET C 1 311 ? -8.614 -35.662 -54.442 1.00 29.23 308 MET C C 1
ATOM 8018 O O . MET C 1 311 ? -8.022 -36.634 -53.904 1.00 29.46 308 MET C O 1
ATOM 8023 N N . SER C 1 312 ? -9.588 -35.779 -55.308 1.00 28.68 309 SER C N 1
ATOM 8024 C CA . SER C 1 312 ? -10.008 -37.039 -55.945 1.00 28.99 309 SER C CA 1
ATOM 8025 C C . SER C 1 312 ? -10.024 -36.875 -57.447 1.00 28.07 309 SER C C 1
ATOM 8026 O O . SER C 1 312 ? -10.233 -35.768 -57.908 1.00 31.85 309 SER C O 1
ATOM 8029 N N . PHE C 1 313 ? -9.992 -37.994 -58.161 1.00 29.83 310 PHE C N 1
ATOM 8030 C CA . PHE C 1 313 ? -10.047 -38.040 -59.619 1.00 30.53 310 PHE C CA 1
ATOM 8031 C C . PHE C 1 313 ? -10.563 -39.422 -60.052 1.00 30.64 310 PHE C C 1
ATOM 8032 O O . PHE C 1 313 ? -10.344 -40.454 -59.361 1.00 31.99 310 PHE C O 1
ATOM 8040 N N . GLU C 1 314 ? -11.335 -39.421 -61.125 1.00 29.55 311 GLU C N 1
ATOM 8041 C CA . GLU C 1 314 ? -11.886 -40.635 -61.783 1.00 34.19 311 GLU C CA 1
ATOM 8042 C C . GLU C 1 314 ? -10.956 -41.058 -62.896 1.00 32.48 311 GLU C C 1
ATOM 8043 O O . GLU C 1 314 ? -10.716 -40.266 -63.793 1.00 34.61 311 GLU C O 1
ATOM 8049 N N . LEU C 1 315 ? -10.373 -42.223 -62.741 1.00 32.38 312 LEU C N 1
ATOM 8050 C CA . LEU C 1 315 ? -9.467 -42.815 -63.746 1.00 36.53 312 LEU C CA 1
ATOM 8051 C C . LEU C 1 315 ? -10.344 -43.570 -64.737 1.00 39.20 312 LEU C C 1
ATOM 8052 O O . LEU C 1 315 ? -11.332 -44.141 -64.329 1.00 43.49 312 LEU C O 1
ATOM 8057 N N . GLU C 1 316 ? -10.085 -43.363 -65.998 1.00 44.13 313 GLU C N 1
ATOM 8058 C CA . GLU C 1 316 ? -10.685 -44.064 -67.151 1.00 48.56 313 GLU C CA 1
ATOM 8059 C C . GLU C 1 316 ? -10.289 -45.546 -67.063 1.00 45.33 313 GLU C C 1
ATOM 8060 O O . GLU C 1 316 ? -9.096 -45.865 -66.771 1.00 44.09 313 GLU C O 1
ATOM 8066 N N . GLY C 1 317 ? -11.210 -46.427 -67.427 1.00 46.48 314 GLY C N 1
ATOM 8067 C CA . GLY C 1 317 ? -10.925 -47.866 -67.594 1.00 47.38 314 GLY C CA 1
ATOM 8068 C C . GLY C 1 317 ? -11.390 -48.559 -66.351 1.00 46.57 314 GLY C C 1
ATOM 8069 O O . GLY C 1 317 ? -12.078 -47.959 -65.479 1.00 55.53 314 GLY C O 1
ATOM 8070 N N . GLY C 1 318 ? -11.031 -49.773 -66.155 1.00 47.84 315 GLY C N 1
ATOM 8071 C CA . GLY C 1 318 ? -11.843 -50.419 -65.108 1.00 57.77 315 GLY C CA 1
ATOM 8072 C C . GLY C 1 318 ? -11.395 -50.128 -63.689 1.00 62.17 315 GLY C C 1
ATOM 8073 O O . GLY C 1 318 ? -10.576 -49.242 -63.384 1.00 57.19 315 GLY C O 1
ATOM 8074 N N . GLU C 1 319 ? -11.962 -50.913 -62.814 1.00 65.90 316 GLU C N 1
ATOM 8075 C CA . GLU C 1 319 ? -11.213 -51.469 -61.701 1.00 62.99 316 GLU C CA 1
ATOM 8076 C C . GLU C 1 319 ? -9.868 -51.969 -62.259 1.00 56.60 316 GLU C C 1
ATOM 8077 O O . GLU C 1 319 ? -8.885 -51.895 -61.503 1.00 50.68 316 GLU C O 1
ATOM 8083 N N . ALA C 1 320 ? -9.770 -52.481 -63.493 1.00 48.42 317 ALA C N 1
ATOM 8084 C CA . ALA C 1 320 ? -8.473 -53.015 -63.985 1.00 48.55 317 ALA C CA 1
ATOM 8085 C C . ALA C 1 320 ? -7.430 -51.877 -64.130 1.00 49.34 317 ALA C C 1
ATOM 8086 O O . ALA C 1 320 ? -6.185 -52.142 -64.020 1.00 48.91 317 ALA C O 1
ATOM 8088 N N . ALA C 1 321 ? -7.882 -50.689 -64.545 1.00 44.40 318 ALA C N 1
ATOM 8089 C CA . ALA C 1 321 ? -7.009 -49.503 -64.720 1.00 45.30 318 ALA C CA 1
ATOM 8090 C C . ALA C 1 321 ? -6.562 -49.057 -63.323 1.00 40.96 318 ALA C C 1
ATOM 8091 O O . ALA C 1 321 ? -5.348 -48.797 -63.121 1.00 38.98 318 ALA C O 1
ATOM 8093 N N . VAL C 1 322 ? -7.486 -49.118 -62.368 1.00 37.38 319 VAL C N 1
ATOM 8094 C CA . VAL C 1 322 ? -7.181 -48.739 -60.975 1.00 41.89 319 VAL C CA 1
ATOM 8095 C C . VAL C 1 322 ? -6.096 -49.678 -60.432 1.00 38.53 319 VAL C C 1
ATOM 8096 O O . VAL C 1 322 ? -5.174 -49.188 -59.800 1.00 38.97 319 VAL C O 1
ATOM 8100 N N . ARG C 1 323 ? -6.272 -50.982 -60.546 1.00 38.55 320 ARG C N 1
ATOM 8101 C CA . ARG C 1 323 ? -5.323 -51.981 -60.018 1.00 39.63 320 ARG C CA 1
ATOM 8102 C C . ARG C 1 323 ? -3.981 -51.718 -60.668 1.00 37.84 320 ARG C C 1
ATOM 8103 O O . ARG C 1 323 ? -2.943 -51.751 -59.931 1.00 39.87 320 ARG C O 1
ATOM 8111 N N . ALA C 1 324 ? -3.952 -51.450 -61.976 1.00 35.18 321 ALA C N 1
ATOM 8112 C CA . ALA C 1 324 ? -2.637 -51.203 -62.627 1.00 37.50 321 ALA C CA 1
ATOM 8113 C C . ALA C 1 324 ? -2.031 -49.872 -62.086 1.00 38.81 321 ALA C C 1
ATOM 8114 O O . ALA C 1 324 ? -0.831 -49.816 -61.782 1.00 36.78 321 ALA C O 1
ATOM 8116 N N . PHE C 1 325 ? -2.846 -48.822 -61.933 1.00 38.36 322 PHE C N 1
ATOM 8117 C CA . PHE C 1 325 ? -2.365 -47.490 -61.486 1.00 37.05 322 PHE C CA 1
ATOM 8118 C C . PHE C 1 325 ? -1.664 -47.678 -60.130 1.00 37.56 322 PHE C C 1
ATOM 8119 O O . PHE C 1 325 ? -0.526 -47.300 -59.913 1.00 35.32 322 PHE C O 1
ATOM 8127 N N . VAL C 1 326 ? -2.386 -48.270 -59.182 1.00 34.19 323 VAL C N 1
ATOM 8128 C CA . VAL C 1 326 ? -2.017 -48.382 -57.758 1.00 39.10 323 VAL C CA 1
ATOM 8129 C C . VAL C 1 326 ? -0.857 -49.356 -57.635 1.00 40.29 323 VAL C C 1
ATOM 8130 O O . VAL C 1 326 ? -0.030 -49.165 -56.776 1.00 35.78 323 VAL C O 1
ATOM 8134 N N . ASP C 1 327 ? -0.746 -50.296 -58.556 1.00 44.52 324 ASP C N 1
ATOM 8135 C CA . ASP C 1 327 ? 0.227 -51.397 -58.426 1.00 50.46 324 ASP C CA 1
ATOM 8136 C C . ASP C 1 327 ? 1.624 -50.821 -58.201 1.00 50.25 324 ASP C C 1
ATOM 8137 O O . ASP C 1 327 ? 2.079 -50.906 -57.087 1.00 73.90 324 ASP C O 1
ATOM 8142 N N . GLY C 1 328 ? 2.369 -50.295 -59.131 1.00 44.43 325 GLY C N 1
ATOM 8143 C CA . GLY C 1 328 ? 3.719 -49.877 -58.629 1.00 40.94 325 GLY C CA 1
ATOM 8144 C C . GLY C 1 328 ? 3.932 -48.425 -58.130 1.00 43.35 325 GLY C C 1
ATOM 8145 O O . GLY C 1 328 ? 5.061 -47.927 -58.284 1.00 41.25 325 GLY C O 1
ATOM 8146 N N . LEU C 1 329 ? 3.005 -47.758 -57.434 1.00 36.85 326 LEU C N 1
ATOM 8147 C CA . LEU C 1 329 ? 3.237 -46.392 -56.907 1.00 34.50 326 LEU C CA 1
ATOM 8148 C C . LEU C 1 329 ? 4.369 -46.429 -55.886 1.00 36.78 326 LEU C C 1
ATOM 8149 O O . LEU C 1 329 ? 4.321 -47.287 -54.995 1.00 37.81 326 LEU C O 1
ATOM 8154 N N . ARG C 1 330 ? 5.408 -45.622 -56.040 1.00 32.61 327 ARG C N 1
ATOM 8155 C CA . ARG C 1 330 ? 6.548 -45.618 -55.085 1.00 36.55 327 ARG C CA 1
ATOM 8156 C C . ARG C 1 330 ? 6.375 -44.584 -53.975 1.00 33.64 327 ARG C C 1
ATOM 8157 O O . ARG C 1 330 ? 6.978 -44.749 -52.910 1.00 34.86 327 ARG C O 1
ATOM 8165 N N . TYR C 1 331 ? 5.549 -43.559 -54.150 1.00 31.44 328 TYR C N 1
ATOM 8166 C CA . TYR C 1 331 ? 5.571 -42.419 -53.193 1.00 32.64 328 TYR C CA 1
ATOM 8167 C C . TYR C 1 331 ? 4.175 -42.135 -52.653 1.00 33.10 328 TYR C C 1
ATOM 8168 O O . TYR C 1 331 ? 4.022 -41.186 -51.901 1.00 41.04 328 TYR C O 1
ATOM 8177 N N . PHE C 1 332 ? 3.184 -42.956 -52.970 1.00 32.10 329 PHE C N 1
ATOM 8178 C CA . PHE C 1 332 ? 1.818 -42.862 -52.399 1.00 30.54 329 PHE C CA 1
ATOM 8179 C C . PHE C 1 332 ? 1.541 -44.207 -51.727 1.00 33.39 329 PHE C C 1
ATOM 8180 O O . PHE C 1 332 ? 1.597 -45.215 -52.393 1.00 36.34 329 PHE C O 1
ATOM 8188 N N . THR C 1 333 ? 1.328 -44.230 -50.436 1.00 33.40 330 THR C N 1
ATOM 8189 C CA . THR C 1 333 ? 1.014 -45.474 -49.686 1.00 32.23 330 THR C CA 1
ATOM 8190 C C . THR C 1 333 ? -0.490 -45.676 -49.759 1.00 32.13 330 THR C C 1
ATOM 8191 O O . THR C 1 333 ? -1.223 -44.742 -49.406 1.00 31.37 330 THR C O 1
ATOM 8195 N N . LEU C 1 334 ? -0.905 -46.884 -50.109 1.00 29.82 331 LEU C N 1
ATOM 8196 C CA . LEU C 1 334 ? -2.296 -47.312 -50.109 1.00 27.95 331 LEU C CA 1
ATOM 8197 C C . LEU C 1 334 ? -2.749 -47.488 -48.683 1.00 29.86 331 LEU C C 1
ATOM 8198 O O . LEU C 1 334 ? -2.355 -48.498 -47.985 1.00 30.22 331 LEU C O 1
ATOM 8203 N N . ALA C 1 335 ? -3.533 -46.513 -48.206 1.00 30.81 332 ALA C N 1
ATOM 8204 C CA . ALA C 1 335 ? -4.004 -46.519 -46.810 1.00 33.15 332 ALA C CA 1
ATOM 8205 C C . ALA C 1 335 ? -5.133 -45.519 -46.607 1.00 34.01 332 ALA C C 1
ATOM 8206 O O . ALA C 1 335 ? -5.288 -44.562 -47.354 1.00 31.89 332 ALA C O 1
ATOM 8208 N N . GLU C 1 336 ? -5.814 -45.674 -45.499 1.00 33.92 333 GLU C N 1
ATOM 8209 C CA . GLU C 1 336 ? -6.783 -44.659 -45.037 1.00 37.55 333 GLU C CA 1
ATOM 8210 C C . GLU C 1 336 ? -6.032 -43.544 -44.279 1.00 32.62 333 GLU C C 1
ATOM 8211 O O . GLU C 1 336 ? -4.754 -43.652 -43.933 1.00 32.18 333 GLU C O 1
ATOM 8217 N N . SER C 1 337 ? -6.816 -42.619 -43.779 1.00 29.14 334 SER C N 1
ATOM 8218 C CA . SER C 1 337 ? -6.333 -41.402 -43.116 1.00 32.08 334 SER C CA 1
ATOM 8219 C C . SER C 1 337 ? -5.758 -40.451 -44.183 1.00 30.10 334 SER C C 1
ATOM 8220 O O . SER C 1 337 ? -5.788 -40.753 -45.380 1.00 31.81 334 SER C O 1
ATOM 8223 N N . LEU C 1 338 ? -5.282 -39.318 -43.718 1.00 29.71 335 LEU C N 1
ATOM 8224 C CA . LEU C 1 338 ? -4.875 -38.181 -44.553 1.00 28.24 335 LEU C CA 1
ATOM 8225 C C . LEU C 1 338 ? -4.207 -37.160 -43.658 1.00 28.31 335 LEU C C 1
ATOM 8226 O O . LEU C 1 338 ? -4.315 -37.286 -42.403 1.00 26.30 335 LEU C O 1
ATOM 8231 N N . GLY C 1 339 ? -3.665 -36.115 -44.282 1.00 27.32 336 GLY C N 1
ATOM 8232 C CA . GLY C 1 339 ? -3.087 -34.984 -43.564 1.00 28.64 336 GLY C CA 1
ATOM 8233 C C . GLY C 1 339 ? -1.689 -35.279 -43.053 1.00 27.88 336 GLY C C 1
ATOM 8234 O O . GLY C 1 339 ? -1.184 -34.424 -42.306 1.00 29.73 336 GLY C O 1
ATOM 8235 N N . GLY C 1 340 ? -1.120 -36.435 -43.379 1.00 25.63 337 GLY C N 1
ATOM 8236 C CA . GLY C 1 340 ? 0.268 -36.739 -43.013 1.00 26.15 337 GLY C CA 1
ATOM 8237 C C . GLY C 1 340 ? 1.289 -36.086 -43.972 1.00 26.28 337 GLY C C 1
ATOM 8238 O O . GLY C 1 340 ? 0.900 -35.755 -45.068 1.00 23.86 337 GLY C O 1
ATOM 8239 N N . VAL C 1 341 ? 2.542 -35.976 -43.529 1.00 22.27 338 VAL C N 1
ATOM 8240 C CA . VAL C 1 341 ? 3.654 -35.447 -44.315 1.00 24.16 338 VAL C CA 1
ATOM 8241 C C . VAL C 1 341 ? 3.873 -36.405 -45.489 1.00 26.03 338 VAL C C 1
ATOM 8242 O O . VAL C 1 341 ? 4.296 -35.950 -46.548 1.00 25.32 338 VAL C O 1
ATOM 8246 N N . GLU C 1 342 ? 3.487 -37.656 -45.351 1.00 25.20 339 GLU C N 1
ATOM 8247 C CA . GLU C 1 342 ? 3.673 -38.706 -46.404 1.00 29.85 339 GLU C CA 1
ATOM 8248 C C . GLU C 1 342 ? 2.413 -38.772 -47.277 1.00 28.37 339 GLU C C 1
ATOM 8249 O O . GLU C 1 342 ? 1.293 -38.791 -46.752 1.00 30.74 339 GLU C O 1
ATOM 8255 N N . SER C 1 343 ? 2.592 -38.830 -48.594 1.00 26.72 340 SER C N 1
ATOM 8256 C CA . SER C 1 343 ? 1.465 -38.937 -49.564 1.00 29.30 340 SER C CA 1
ATOM 8257 C C . SER C 1 343 ? 0.783 -40.314 -49.413 1.00 31.68 340 SER C C 1
ATOM 8258 O O . SER C 1 343 ? 1.474 -41.359 -49.317 1.00 29.89 340 SER C O 1
ATOM 8261 N N . LEU C 1 344 ? -0.543 -40.291 -49.440 1.00 31.19 341 LEU C N 1
ATOM 8262 C CA . LEU C 1 344 ? -1.381 -41.493 -49.360 1.00 30.34 341 LEU C CA 1
ATOM 8263 C C . LEU C 1 344 ? -2.335 -41.488 -50.535 1.00 29.46 341 LEU C C 1
ATOM 8264 O O . LEU C 1 344 ? -2.688 -40.422 -51.036 1.00 30.80 341 LEU C O 1
ATOM 8269 N N . ILE C 1 345 ? -2.725 -42.664 -50.963 1.00 27.77 342 ILE C N 1
ATOM 8270 C CA . ILE C 1 345 ? -3.833 -42.899 -51.916 1.00 27.91 342 ILE C CA 1
ATOM 8271 C C . ILE C 1 345 ? -4.834 -43.866 -51.288 1.00 29.31 342 ILE C C 1
ATOM 8272 O O . ILE C 1 345 ? -4.416 -44.787 -50.515 1.00 30.31 342 ILE C O 1
ATOM 8277 N N . ALA C 1 346 ? -6.124 -43.640 -51.549 1.00 29.31 343 ALA C N 1
ATOM 8278 C CA . ALA C 1 346 ? -7.230 -44.515 -51.113 1.00 30.50 343 ALA C CA 1
ATOM 8279 C C . ALA C 1 346 ? -8.185 -44.670 -52.294 1.00 31.76 343 ALA C C 1
ATOM 8280 O O . ALA C 1 346 ? -8.256 -43.742 -53.132 1.00 27.63 343 ALA C O 1
ATOM 8282 N N . HIS C 1 347 ? -8.783 -45.845 -52.412 1.00 31.83 344 HIS C N 1
ATOM 8283 C CA . HIS C 1 347 ? -9.835 -46.205 -53.410 1.00 32.21 344 HIS C CA 1
ATOM 8284 C C . HIS C 1 347 ? -11.184 -46.267 -52.699 1.00 33.07 344 HIS C C 1
ATOM 8285 O O . HIS C 1 347 ? -11.450 -47.255 -52.022 1.00 33.35 344 HIS C O 1
ATOM 8292 N N . PRO C 1 348 ? -12.022 -45.198 -52.697 1.00 30.27 345 PRO C N 1
ATOM 8293 C CA . PRO C 1 348 ? -13.240 -45.233 -51.879 1.00 31.86 345 PRO C CA 1
ATOM 8294 C C . PRO C 1 348 ? -14.141 -46.487 -52.030 1.00 34.69 345 PRO C C 1
ATOM 8295 O O . PRO C 1 348 ? -14.614 -47.054 -51.048 1.00 35.62 345 PRO C O 1
ATOM 8299 N N . ALA C 1 349 ? -14.275 -47.028 -53.225 1.00 35.08 346 ALA C N 1
ATOM 8300 C CA . ALA C 1 349 ? -15.223 -48.135 -53.459 1.00 37.28 346 ALA C CA 1
ATOM 8301 C C . ALA C 1 349 ? -14.768 -49.399 -52.667 1.00 39.38 346 ALA C C 1
ATOM 8302 O O . ALA C 1 349 ? -15.613 -50.008 -52.073 1.00 44.56 346 ALA C O 1
ATOM 8304 N N . SER C 1 350 ? -13.476 -49.640 -52.471 1.00 38.17 347 SER C N 1
ATOM 8305 C CA . SER C 1 350 ? -12.938 -50.829 -51.772 1.00 37.28 347 SER C CA 1
ATOM 8306 C C . SER C 1 350 ? -12.395 -50.456 -50.392 1.00 42.40 347 SER C C 1
ATOM 8307 O O . SER C 1 350 ? -11.849 -51.331 -49.734 1.00 41.33 347 SER C O 1
ATOM 8310 N N . MET C 1 351 ? -12.459 -49.194 -49.950 1.00 40.04 348 MET C N 1
ATOM 8311 C CA . MET C 1 351 ? -11.739 -48.793 -48.716 1.00 36.64 348 MET C CA 1
ATOM 8312 C C . MET C 1 351 ? -12.726 -47.984 -47.899 1.00 41.39 348 MET C C 1
ATOM 8313 O O . MET C 1 351 ? -13.605 -48.625 -47.291 1.00 48.12 348 MET C O 1
ATOM 8318 N N . THR C 1 352 ? -12.748 -46.673 -48.063 1.00 40.96 349 THR C N 1
ATOM 8319 C CA . THR C 1 352 ? -13.543 -45.721 -47.250 1.00 40.84 349 THR C CA 1
ATOM 8320 C C . THR C 1 352 ? -15.025 -46.002 -47.394 1.00 39.95 349 THR C C 1
ATOM 8321 O O . THR C 1 352 ? -15.672 -45.696 -46.464 1.00 41.99 349 THR C O 1
ATOM 8325 N N . HIS C 1 353 ? -15.541 -46.509 -48.516 1.00 42.62 350 HIS C N 1
ATOM 8326 C CA . HIS C 1 353 ? -17.015 -46.632 -48.777 1.00 43.09 350 HIS C CA 1
ATOM 8327 C C . HIS C 1 353 ? -17.384 -48.068 -49.155 1.00 42.04 350 HIS C C 1
ATOM 8328 O O . HIS C 1 353 ? -18.411 -48.272 -49.849 1.00 42.34 350 HIS C O 1
ATOM 8335 N N . ALA C 1 354 ? -16.533 -49.027 -48.788 1.00 42.76 351 ALA C N 1
ATOM 8336 C CA . ALA C 1 354 ? -16.690 -50.479 -49.088 1.00 48.14 351 ALA C CA 1
ATOM 8337 C C . ALA C 1 354 ? -17.946 -51.030 -48.371 1.00 43.98 351 ALA C C 1
ATOM 8338 O O . ALA C 1 354 ? -18.585 -51.824 -49.004 1.00 45.11 351 ALA C O 1
ATOM 8340 N N . ALA C 1 355 ? -18.323 -50.518 -47.197 1.00 45.41 352 ALA C N 1
ATOM 8341 C CA . ALA C 1 355 ? -19.494 -51.026 -46.409 1.00 52.95 352 ALA C CA 1
ATOM 8342 C C . ALA C 1 355 ? -20.798 -50.601 -47.110 1.00 59.72 352 ALA C C 1
ATOM 8343 O O . ALA C 1 355 ? -21.791 -51.296 -46.933 1.00 64.08 352 ALA C O 1
ATOM 8345 N N . MET C 1 356 ? -20.797 -49.559 -47.960 1.00 57.51 353 MET C N 1
ATOM 8346 C CA . MET C 1 356 ? -22.044 -49.174 -48.672 1.00 52.14 353 MET C CA 1
ATOM 8347 C C . MET C 1 356 ? -22.320 -50.246 -49.726 1.00 51.57 353 MET C C 1
ATOM 8348 O O . MET C 1 356 ? -21.331 -50.891 -50.187 1.00 51.87 353 MET C O 1
ATOM 8353 N N . THR C 1 357 ? -23.564 -50.366 -50.191 1.00 47.70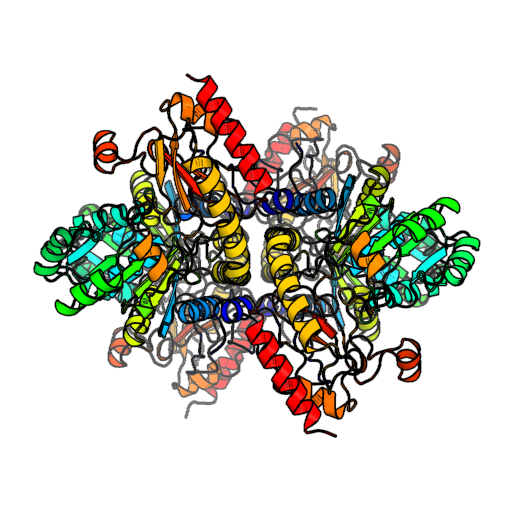 354 THR C N 1
ATOM 8354 C CA . THR C 1 357 ? -23.889 -51.118 -51.433 1.00 46.99 354 THR C CA 1
ATOM 8355 C C . THR C 1 357 ? -23.416 -50.337 -52.669 1.00 46.89 354 THR C C 1
ATOM 8356 O O . THR C 1 357 ? -23.135 -49.106 -52.543 1.00 47.47 354 THR C O 1
ATOM 8360 N N . ALA C 1 358 ? -23.395 -51.016 -53.810 1.00 43.03 355 ALA C N 1
ATOM 8361 C CA . ALA C 1 358 ? -23.001 -50.516 -55.127 1.00 49.55 355 ALA C CA 1
ATOM 8362 C C . ALA C 1 358 ? -23.993 -49.419 -55.511 1.00 50.98 355 ALA C C 1
ATOM 8363 O O . ALA C 1 358 ? -23.588 -48.378 -56.127 1.00 47.41 355 ALA C O 1
ATOM 8365 N N . GLU C 1 359 ? -25.212 -49.624 -55.085 1.00 50.55 356 GLU C N 1
ATOM 8366 C CA . GLU C 1 359 ? -26.365 -48.768 -55.431 1.00 56.30 356 GLU C CA 1
ATOM 8367 C C . GLU C 1 359 ? -26.260 -47.461 -54.613 1.00 49.57 356 GLU C C 1
ATOM 8368 O O . GLU C 1 359 ? -26.411 -46.418 -55.182 1.00 47.16 356 GLU C O 1
ATOM 8374 N N . ALA C 1 360 ? -25.995 -47.524 -53.308 1.00 44.60 357 ALA C N 1
ATOM 8375 C CA . ALA C 1 360 ? -25.694 -46.347 -52.466 1.00 46.57 357 ALA C CA 1
ATOM 8376 C C . ALA C 1 360 ? -24.494 -45.536 -53.009 1.00 44.53 357 ALA C C 1
ATOM 8377 O O . ALA C 1 360 ? -24.529 -44.313 -52.922 1.00 48.18 357 ALA C O 1
ATOM 8379 N N . ARG C 1 361 ? -23.462 -46.199 -53.519 1.00 41.89 358 ARG C N 1
ATOM 8380 C CA . ARG C 1 361 ? -22.230 -45.552 -54.003 1.00 39.34 358 ARG C CA 1
ATOM 8381 C C . ARG C 1 361 ? -22.623 -44.818 -55.280 1.00 38.85 358 ARG C C 1
ATOM 8382 O O . ARG C 1 361 ? -22.250 -43.662 -55.393 1.00 36.74 358 ARG C O 1
ATOM 8390 N N . ALA C 1 362 ? -23.383 -45.438 -56.177 1.00 36.48 359 ALA C N 1
ATOM 8391 C CA . ALA C 1 362 ? -23.778 -44.754 -57.431 1.00 37.76 359 ALA C CA 1
ATOM 8392 C C . ALA C 1 362 ? -24.657 -43.545 -57.042 1.00 35.20 359 ALA C C 1
ATOM 8393 O O . ALA C 1 362 ? -24.478 -42.507 -57.634 1.00 36.33 359 ALA C O 1
ATOM 8395 N N . ALA C 1 363 ? -25.541 -43.644 -56.055 1.00 33.67 360 ALA C N 1
ATOM 8396 C CA . ALA C 1 363 ? -26.340 -42.490 -55.613 1.00 37.90 360 ALA C CA 1
ATOM 8397 C C . ALA C 1 363 ? -25.427 -41.417 -55.003 1.00 42.11 360 ALA C C 1
ATOM 8398 O O . ALA C 1 363 ? -25.737 -40.256 -55.200 1.00 36.40 360 ALA C O 1
ATOM 8400 N N . ALA C 1 364 ? -24.343 -41.762 -54.276 1.00 37.92 361 ALA C N 1
ATOM 8401 C CA . ALA C 1 364 ? -23.486 -40.736 -53.657 1.00 36.23 361 ALA C CA 1
ATOM 8402 C C . ALA C 1 364 ? -22.531 -40.144 -54.709 1.00 37.12 361 ALA C C 1
ATOM 8403 O O . ALA C 1 364 ? -21.721 -39.289 -54.351 1.00 38.01 361 ALA C O 1
ATOM 8405 N N . GLY C 1 365 ? -22.497 -40.680 -55.930 1.00 34.18 362 GLY C N 1
ATOM 8406 C CA . GLY C 1 365 ? -21.556 -40.188 -56.957 1.00 34.02 362 GLY C CA 1
ATOM 8407 C C . GLY C 1 365 ? -20.133 -40.683 -56.747 1.00 36.53 362 GLY C C 1
ATOM 8408 O O . GLY C 1 365 ? -19.192 -40.040 -57.260 1.00 35.96 362 GLY C O 1
ATOM 8409 N N . ILE C 1 366 ? -19.993 -41.873 -56.171 1.00 36.43 363 ILE C N 1
ATOM 8410 C CA . ILE C 1 366 ? -18.691 -42.563 -55.999 1.00 36.84 363 ILE C CA 1
ATOM 8411 C C . ILE C 1 366 ? -18.598 -43.712 -57.000 1.00 37.39 363 ILE C C 1
ATOM 8412 O O . ILE C 1 366 ? -19.091 -44.805 -56.741 1.00 40.77 363 ILE C O 1
ATOM 8417 N N . SER C 1 367 ? -17.777 -43.509 -57.973 1.00 35.14 364 SER C N 1
ATOM 8418 C CA . SER C 1 367 ? -17.456 -44.426 -59.068 1.00 36.25 364 SER C CA 1
ATOM 8419 C C . SER C 1 367 ? -16.388 -45.461 -58.614 1.00 36.71 364 SER C C 1
ATOM 8420 O O . SER C 1 367 ? -15.539 -45.159 -57.728 1.00 34.22 364 SER C O 1
ATOM 8423 N N . ASP C 1 368 ? -16.345 -46.598 -59.294 1.00 33.13 365 ASP C N 1
ATOM 8424 C CA . ASP C 1 368 ? -15.283 -47.622 -59.180 1.00 39.41 365 ASP C CA 1
ATOM 8425 C C . ASP C 1 368 ? -13.930 -47.055 -59.602 1.00 36.47 365 ASP C C 1
ATOM 8426 O O . ASP C 1 368 ? -12.880 -47.588 -59.171 1.00 40.20 365 ASP C O 1
ATOM 8431 N N . GLY C 1 369 ? -13.956 -46.069 -60.477 1.00 32.62 366 GLY C N 1
ATOM 8432 C CA . GLY C 1 369 ? -12.765 -45.401 -61.011 1.00 33.02 366 GLY C CA 1
ATOM 8433 C C . GLY C 1 369 ? -12.242 -44.289 -60.075 1.00 34.07 366 GLY C C 1
ATOM 8434 O O . GLY C 1 369 ? -11.154 -43.725 -60.427 1.00 32.05 366 GLY C O 1
ATOM 8435 N N . LEU C 1 370 ? -12.923 -43.966 -58.947 1.00 30.18 367 LEU C N 1
ATOM 8436 C CA . LEU C 1 370 ? -12.531 -42.787 -58.143 1.00 27.87 367 LEU C CA 1
ATOM 8437 C C . LEU C 1 370 ? -11.340 -43.134 -57.250 1.00 29.55 367 LEU C C 1
ATOM 8438 O O . LEU C 1 370 ? -11.345 -44.198 -56.581 1.00 29.10 367 LEU C O 1
ATOM 8443 N N . LEU C 1 371 ? -10.301 -42.311 -57.292 1.00 29.23 368 LEU C N 1
ATOM 8444 C CA . LEU C 1 371 ? -9.139 -42.410 -56.376 1.00 27.49 368 LEU C CA 1
ATOM 8445 C C . LEU C 1 371 ? -9.015 -41.095 -55.624 1.00 29.99 368 LEU C C 1
ATOM 8446 O O . LEU C 1 371 ? -9.280 -40.036 -56.224 1.00 32.72 368 LEU C O 1
ATOM 8451 N N . ARG C 1 372 ? -8.706 -41.187 -54.335 1.00 28.48 369 ARG C N 1
ATOM 8452 C CA . ARG C 1 372 ? -8.468 -40.049 -53.433 1.00 27.99 369 ARG C CA 1
ATOM 8453 C C . ARG C 1 372 ? -6.993 -39.967 -53.071 1.00 26.95 369 ARG C C 1
ATOM 8454 O O . ARG C 1 372 ? -6.408 -40.964 -52.657 1.00 27.64 369 ARG C O 1
ATOM 8462 N N . LEU C 1 373 ? -6.439 -38.768 -53.240 1.00 27.49 370 LEU C N 1
ATOM 8463 C CA . LEU C 1 373 ? -5.087 -38.451 -52.849 1.00 28.60 370 LEU C CA 1
ATOM 8464 C C . LEU C 1 373 ? -5.098 -37.571 -51.632 1.00 27.94 370 LEU C C 1
ATOM 8465 O O . LEU C 1 373 ? -5.723 -36.521 -51.662 1.00 26.21 370 LEU C O 1
ATOM 8470 N N . SER C 1 374 ? -4.215 -37.928 -50.700 1.00 27.47 371 SER C N 1
ATOM 8471 C CA . SER C 1 374 ? -3.782 -37.036 -49.603 1.00 27.79 371 SER C CA 1
ATOM 8472 C C . SER C 1 374 ? -2.335 -36.675 -49.923 1.00 26.39 371 SER C C 1
ATOM 8473 O O . SER C 1 374 ? -1.455 -37.521 -49.771 1.00 27.56 371 SER C O 1
ATOM 8476 N N . ILE C 1 375 ? -2.117 -35.489 -50.449 1.00 25.96 372 ILE C N 1
ATOM 8477 C CA . ILE C 1 375 ? -0.810 -35.094 -51.018 1.00 25.42 372 ILE C CA 1
ATOM 8478 C C . ILE C 1 375 ? 0.068 -34.594 -49.882 1.00 24.22 372 ILE C C 1
ATOM 8479 O O . ILE C 1 375 ? -0.330 -33.710 -49.096 1.00 22.62 372 ILE C O 1
ATOM 8484 N N . GLY C 1 376 ? 1.213 -35.232 -49.786 1.00 25.51 373 GLY C N 1
ATOM 8485 C CA . GLY C 1 376 ? 2.217 -34.930 -48.749 1.00 26.72 373 GLY C CA 1
ATOM 8486 C C . GLY C 1 376 ? 3.198 -33.840 -49.169 1.00 27.39 373 GLY C C 1
ATOM 8487 O O . GLY C 1 376 ? 2.848 -32.969 -50.042 1.00 25.76 373 GLY C O 1
ATOM 8488 N N . ILE C 1 377 ? 4.361 -33.839 -48.501 1.00 25.07 374 ILE C N 1
ATOM 8489 C CA . ILE C 1 377 ? 5.388 -32.802 -48.673 1.00 24.36 374 ILE C CA 1
ATOM 8490 C C . ILE C 1 377 ? 6.681 -33.341 -49.289 1.00 24.57 374 ILE C C 1
ATOM 8491 O O . ILE C 1 377 ? 7.727 -32.592 -49.229 1.00 26.90 374 ILE C O 1
ATOM 8496 N N . GLU C 1 378 ? 6.580 -34.433 -50.012 1.00 24.02 375 GLU C N 1
ATOM 8497 C CA . GLU C 1 378 ? 7.690 -34.931 -50.846 1.00 26.20 375 GLU C CA 1
ATOM 8498 C C . GLU C 1 378 ? 7.949 -33.901 -51.944 1.00 27.70 375 GLU C C 1
ATOM 8499 O O . GLU C 1 378 ? 7.092 -33.067 -52.207 1.00 28.32 375 GLU C O 1
ATOM 8505 N N . SER C 1 379 ? 8.990 -34.070 -52.735 1.00 27.18 376 SER C N 1
ATOM 8506 C CA A SER C 1 379 ? 9.260 -33.038 -53.775 0.50 29.01 376 SER C CA 1
ATOM 8507 C CA B SER C 1 379 ? 9.312 -33.099 -53.832 0.50 26.15 376 SER C CA 1
ATOM 8508 C C . SER C 1 379 ? 8.248 -33.215 -54.911 1.00 27.25 376 SER C C 1
ATOM 8509 O O . SER C 1 379 ? 7.950 -34.391 -55.338 1.00 28.24 376 SER C O 1
ATOM 8514 N N . ALA C 1 380 ? 7.691 -32.096 -55.362 1.00 25.51 377 ALA C N 1
ATOM 8515 C CA . ALA C 1 380 ? 6.708 -32.115 -56.461 1.00 24.59 377 ALA C CA 1
ATOM 8516 C C . ALA C 1 380 ? 7.223 -32.976 -57.609 1.00 27.19 377 ALA C C 1
ATOM 8517 O O . ALA C 1 380 ? 6.441 -33.752 -58.217 1.00 29.30 377 ALA C O 1
ATOM 8519 N N . GLU C 1 381 ? 8.490 -32.853 -57.973 1.00 29.56 378 GLU C N 1
ATOM 8520 C CA . GLU C 1 381 ? 9.002 -33.604 -59.164 1.00 29.88 378 GLU C CA 1
ATOM 8521 C C . GLU C 1 381 ? 8.760 -35.109 -59.007 1.00 30.34 378 GLU C C 1
ATOM 8522 O O . GLU C 1 381 ? 8.381 -35.753 -60.017 1.00 29.58 378 GLU C O 1
ATOM 8528 N N . ASP C 1 382 ? 9.023 -35.663 -57.822 1.00 31.33 379 ASP C N 1
ATOM 8529 C CA . ASP C 1 382 ? 8.884 -37.133 -57.588 1.00 30.53 379 ASP C CA 1
ATOM 8530 C C . ASP C 1 382 ? 7.427 -37.532 -57.623 1.00 28.87 379 ASP C C 1
ATOM 8531 O O . ASP C 1 382 ? 7.114 -38.550 -58.244 1.00 27.87 379 ASP C O 1
ATOM 8536 N N . LEU C 1 383 ? 6.559 -36.808 -56.917 1.00 28.93 380 LEU C N 1
ATOM 8537 C CA . LEU C 1 383 ? 5.122 -37.148 -56.945 1.00 29.72 380 LEU C CA 1
ATOM 8538 C C . LEU C 1 383 ? 4.617 -37.142 -58.378 1.00 30.40 380 LEU C C 1
ATOM 8539 O O . LEU C 1 383 ? 3.845 -38.037 -58.716 1.00 31.74 380 LEU C O 1
ATOM 8544 N N . LEU C 1 384 ? 5.046 -36.192 -59.212 1.00 32.47 381 LEU C N 1
ATOM 8545 C CA . LEU C 1 384 ? 4.556 -36.134 -60.626 1.00 31.23 381 LEU C CA 1
ATOM 8546 C C . LEU C 1 384 ? 5.108 -37.300 -61.478 1.00 30.54 381 LEU C C 1
ATOM 8547 O O . LEU C 1 384 ? 4.352 -37.916 -62.244 1.00 29.67 381 LEU C O 1
ATOM 8552 N N . ILE C 1 385 ? 6.349 -37.674 -61.294 1.00 30.84 382 ILE C N 1
ATOM 8553 C CA . ILE C 1 385 ? 6.925 -38.858 -62.008 1.00 33.60 382 ILE C CA 1
ATOM 8554 C C . ILE C 1 385 ? 6.128 -40.111 -61.608 1.00 35.86 382 ILE C C 1
ATOM 8555 O O . ILE C 1 385 ? 5.646 -40.877 -62.491 1.00 37.92 382 ILE C O 1
ATOM 8560 N N . ASP C 1 386 ? 5.865 -40.263 -60.312 1.00 33.43 383 ASP C N 1
ATOM 8561 C CA . ASP C 1 386 ? 5.069 -41.414 -59.809 1.00 33.08 383 ASP C CA 1
ATOM 8562 C C . ASP C 1 386 ? 3.672 -41.427 -60.421 1.00 31.39 383 ASP C C 1
ATOM 8563 O O . ASP C 1 386 ? 3.254 -42.530 -60.899 1.00 29.55 383 ASP C O 1
ATOM 8568 N N . LEU C 1 387 ? 2.961 -40.294 -60.452 1.00 31.29 384 LEU C N 1
ATOM 8569 C CA . LEU C 1 387 ? 1.592 -40.293 -61.034 1.00 31.51 384 LEU C CA 1
ATOM 8570 C C . LEU C 1 387 ? 1.601 -40.516 -62.556 1.00 33.50 384 LEU C C 1
ATOM 8571 O O . LEU C 1 387 ? 0.693 -41.266 -63.090 1.00 31.13 384 LEU C O 1
ATOM 8576 N N . ARG C 1 388 ? 2.492 -39.844 -63.286 1.00 34.64 385 ARG C N 1
ATOM 8577 C CA . ARG C 1 388 ? 2.642 -40.158 -64.727 1.00 34.35 385 ARG C CA 1
ATOM 8578 C C . ARG C 1 388 ? 2.862 -41.652 -64.929 1.00 32.79 385 ARG C C 1
ATOM 8579 O O . ARG C 1 388 ? 2.323 -42.170 -65.861 1.00 32.23 385 ARG C O 1
ATOM 8587 N N . ALA C 1 389 ? 3.717 -42.342 -64.177 1.00 34.66 386 ALA C N 1
ATOM 8588 C CA . ALA C 1 389 ? 3.947 -43.789 -64.482 1.00 34.85 386 ALA C CA 1
ATOM 8589 C C . ALA C 1 389 ? 2.673 -44.566 -64.087 1.00 36.25 386 ALA C C 1
ATOM 8590 O O . ALA C 1 389 ? 2.273 -45.536 -64.778 1.00 37.91 386 ALA C O 1
ATOM 8592 N N . GLY C 1 390 ? 1.922 -44.087 -63.103 1.00 32.09 387 GLY C N 1
ATOM 8593 C CA . GLY C 1 390 ? 0.639 -44.733 -62.763 1.00 32.90 387 GLY C CA 1
ATOM 8594 C C . GLY C 1 390 ? -0.386 -44.554 -63.903 1.00 33.38 387 GLY C C 1
ATOM 8595 O O . GLY C 1 390 ? -1.040 -45.515 -64.277 1.00 32.30 387 GLY C O 1
ATOM 8596 N N . LEU C 1 391 ? -0.489 -43.364 -64.474 1.00 34.32 388 LEU C N 1
ATOM 8597 C CA . LEU C 1 391 ? -1.467 -43.087 -65.559 1.00 36.73 388 LEU C CA 1
ATOM 8598 C C . LEU C 1 391 ? -1.093 -43.907 -66.817 1.00 41.18 388 LEU C C 1
ATOM 8599 O O . LEU C 1 391 ? -1.974 -44.417 -67.527 1.00 36.55 388 LEU C O 1
ATOM 8604 N N . SER C 1 392 ? 0.202 -44.118 -67.009 1.00 39.90 389 SER C N 1
ATOM 8605 C CA . SER C 1 392 ? 0.769 -44.942 -68.100 1.00 44.10 389 SER C CA 1
ATOM 8606 C C . SER C 1 392 ? 0.466 -46.444 -67.926 1.00 44.96 389 SER C C 1
ATOM 8607 O O . SER C 1 392 ? -0.059 -47.068 -68.864 1.00 42.79 389 SER C O 1
ATOM 8610 N N . ARG C 1 393 ? 0.678 -47.007 -66.741 1.00 43.65 390 ARG C N 1
ATOM 8611 C CA . ARG C 1 393 ? 0.229 -48.392 -66.467 1.00 41.32 390 ARG C CA 1
ATOM 8612 C C . ARG C 1 393 ? -1.266 -48.543 -66.716 1.00 41.90 390 ARG C C 1
ATOM 8613 O O . ARG C 1 393 ? -1.664 -49.605 -67.348 1.00 41.49 390 ARG C O 1
ATOM 8621 N N . ALA C 1 394 ? -2.071 -47.597 -66.235 1.00 39.40 391 ALA C N 1
ATOM 8622 C CA . ALA C 1 394 ? -3.541 -47.631 -66.437 1.00 39.67 391 ALA C CA 1
ATOM 8623 C C . ALA C 1 394 ? -3.882 -47.615 -67.942 1.00 39.46 391 ALA C C 1
ATOM 8624 O O . ALA C 1 394 ? -4.760 -48.334 -68.350 1.00 43.99 391 ALA C O 1
ATOM 8626 N N . GLU C 1 395 ? -3.303 -46.715 -68.713 1.00 41.82 392 GLU C N 1
ATOM 8627 C CA . GLU C 1 395 ? -3.509 -46.590 -70.161 1.00 47.75 392 GLU C CA 1
ATOM 8628 C C . GLU C 1 395 ? -3.246 -47.952 -70.855 1.00 49.13 392 GLU C C 1
ATOM 8629 O O . GLU C 1 395 ? -4.080 -48.340 -71.673 1.00 44.85 392 GLU C O 1
ATOM 8635 N N . ALA C 1 396 ? -2.230 -48.697 -70.433 1.00 46.39 393 ALA C N 1
ATOM 8636 C CA . ALA C 1 396 ? -1.827 -50.004 -71.019 1.00 48.97 393 ALA C CA 1
ATOM 8637 C C . ALA C 1 396 ? -2.850 -51.119 -70.721 1.00 49.01 393 ALA C C 1
ATOM 8638 O O . ALA C 1 396 ? -2.775 -52.097 -71.423 1.00 58.35 393 ALA C O 1
ATOM 8640 N N . THR C 1 397 ? -3.781 -51.000 -69.768 1.00 47.47 394 THR C N 1
ATOM 8641 C CA . THR C 1 397 ? -5.022 -51.817 -69.757 1.00 52.04 394 THR C CA 1
ATOM 8642 C C . THR C 1 397 ? -5.786 -51.269 -70.972 1.00 60.49 394 THR C C 1
ATOM 8643 O O . THR C 1 397 ? -5.107 -50.931 -71.910 1.00 73.66 394 THR C O 1
ATOM 8647 N N . LEU C 1 398 ? -7.071 -50.976 -70.952 1.00 67.33 395 LEU C N 1
ATOM 8648 C CA . LEU C 1 398 ? -7.800 -50.361 -72.130 1.00 66.58 395 LEU C CA 1
ATOM 8649 C C . LEU C 1 398 ? -7.759 -51.283 -73.369 1.00 69.96 395 LEU C C 1
ATOM 8650 O O . LEU C 1 398 ? -6.648 -51.513 -73.927 1.00 61.19 395 LEU C O 1
ATOM 8655 N N . THR C 1 399 ? -8.945 -51.748 -73.795 1.00 80.39 396 THR C N 1
ATOM 8656 C CA . THR C 1 399 ? -9.178 -52.734 -74.893 1.00 91.91 396 THR C CA 1
ATOM 8657 C C . THR C 1 399 ? -10.461 -52.337 -75.643 1.00 89.58 396 THR C C 1
ATOM 8658 O O . THR C 1 399 ? -10.429 -51.431 -76.471 1.00 86.98 396 THR C O 1
ATOM 8662 N N . PRO D 1 13 ? 15.574 -43.046 -58.702 1.00 61.01 10 PRO D N 1
ATOM 8663 C CA . PRO D 1 13 ? 16.281 -42.270 -57.634 1.00 59.59 10 PRO D CA 1
ATOM 8664 C C . PRO D 1 13 ? 15.321 -41.138 -57.207 1.00 52.77 10 PRO D C 1
ATOM 8665 O O . PRO D 1 13 ? 14.649 -40.693 -58.017 1.00 67.46 10 PRO D O 1
ATOM 8669 N N . CYS D 1 14 ? 15.223 -40.764 -55.944 1.00 48.25 11 CYS D N 1
ATOM 8670 C CA . CYS D 1 14 ? 14.269 -39.742 -55.431 1.00 45.65 11 CYS D CA 1
ATOM 8671 C C . CYS D 1 14 ? 15.137 -38.604 -54.901 1.00 39.85 11 CYS D C 1
ATOM 8672 O O . CYS D 1 14 ? 16.272 -38.841 -54.571 1.00 38.55 11 CYS D O 1
ATOM 8675 N N . THR D 1 15 ? 14.603 -37.400 -54.747 1.00 40.98 12 THR D N 1
ATOM 8676 C CA . THR D 1 15 ? 15.300 -36.249 -54.126 1.00 34.50 12 THR D CA 1
ATOM 8677 C C . THR D 1 15 ? 15.518 -36.509 -52.652 1.00 39.16 12 THR D C 1
ATOM 8678 O O . THR D 1 15 ? 14.790 -37.338 -52.061 1.00 38.82 12 THR D O 1
ATOM 8682 N N . ALA D 1 16 ? 16.367 -35.695 -52.042 1.00 38.11 13 ALA D N 1
ATOM 8683 C CA . ALA D 1 16 ? 16.636 -35.712 -50.592 1.00 40.37 13 ALA D CA 1
ATOM 8684 C C . ALA D 1 16 ? 15.368 -35.392 -49.785 1.00 37.48 13 ALA D C 1
ATOM 8685 O O . ALA D 1 16 ? 15.194 -35.961 -48.711 1.00 36.63 13 ALA D O 1
ATOM 8687 N N . ALA D 1 17 ? 14.566 -34.412 -50.180 1.00 34.69 14 ALA D N 1
ATOM 8688 C CA . ALA D 1 17 ? 13.320 -34.112 -49.452 1.00 33.55 14 ALA D CA 1
ATOM 8689 C C . ALA D 1 17 ? 12.390 -35.368 -49.440 1.00 33.51 14 ALA D C 1
ATOM 8690 O O . ALA D 1 17 ? 11.803 -35.637 -48.394 1.00 35.68 14 ALA D O 1
ATOM 8692 N N . THR D 1 18 ? 12.203 -36.080 -50.562 1.00 31.52 15 THR D N 1
ATOM 8693 C CA . THR D 1 18 ? 11.349 -37.270 -50.663 1.00 31.68 15 THR D CA 1
ATOM 8694 C C . THR D 1 18 ? 11.911 -38.379 -49.720 1.00 34.27 15 THR D C 1
ATOM 8695 O O . THR D 1 18 ? 11.126 -38.947 -48.916 1.00 27.60 15 THR D O 1
ATOM 8699 N N . ALA D 1 19 ? 13.220 -38.509 -49.629 1.00 32.79 16 ALA D N 1
ATOM 8700 C CA . ALA D 1 19 ? 13.889 -39.583 -48.833 1.00 35.25 16 ALA D CA 1
ATOM 8701 C C . ALA D 1 19 ? 13.708 -39.297 -47.348 1.00 32.86 16 ALA D C 1
ATOM 8702 O O . ALA D 1 19 ? 13.379 -40.225 -46.600 1.00 32.81 16 ALA D O 1
ATOM 8704 N N . ALA D 1 20 ? 13.844 -38.045 -46.952 1.00 29.99 17 ALA D N 1
ATOM 8705 C CA . ALA D 1 20 ? 13.648 -37.631 -45.555 1.00 32.36 17 ALA D CA 1
ATOM 8706 C C . ALA D 1 20 ? 12.189 -37.816 -45.202 1.00 31.45 17 ALA D C 1
ATOM 8707 O O . ALA D 1 20 ? 11.901 -38.375 -44.149 1.00 30.63 17 ALA D O 1
ATOM 8709 N N . VAL D 1 21 ? 11.293 -37.363 -46.083 1.00 31.63 18 VAL D N 1
ATOM 8710 C CA . VAL D 1 21 ? 9.858 -37.455 -45.742 1.00 32.98 18 VAL D CA 1
ATOM 8711 C C . VAL D 1 21 ? 9.467 -38.934 -45.591 1.00 32.32 18 VAL D C 1
ATOM 8712 O O . VAL D 1 21 ? 8.600 -39.197 -44.757 1.00 28.00 18 VAL D O 1
ATOM 8716 N N . ARG D 1 22 ? 9.945 -39.823 -46.466 1.00 28.87 19 ARG D N 1
ATOM 8717 C CA . ARG D 1 22 ? 9.469 -41.210 -46.554 1.00 31.23 19 ARG D CA 1
ATOM 8718 C C . ARG D 1 22 ? 10.446 -42.172 -45.842 1.00 32.14 19 ARG D C 1
ATOM 8719 O O . ARG D 1 22 ? 10.209 -43.387 -45.930 1.00 33.94 19 ARG D O 1
ATOM 8727 N N . ALA D 1 23 ? 11.337 -41.664 -44.995 1.00 30.77 20 ALA D N 1
ATOM 8728 C CA . ALA D 1 23 ? 12.359 -42.488 -44.316 1.00 36.01 20 ALA D CA 1
ATOM 8729 C C . ALA D 1 23 ? 11.712 -43.577 -43.424 1.00 39.39 20 ALA D C 1
ATOM 8730 O O . ALA D 1 23 ? 12.236 -44.683 -43.364 1.00 50.20 20 ALA D O 1
ATOM 8732 N N . GLY D 1 24 ? 10.593 -43.356 -42.778 1.00 37.73 21 GLY D N 1
ATOM 8733 C CA . GLY D 1 24 ? 9.979 -44.446 -41.970 1.00 50.60 21 GLY D CA 1
ATOM 8734 C C . GLY D 1 24 ? 9.015 -45.408 -42.687 1.00 44.87 21 GLY D C 1
ATOM 8735 O O . GLY D 1 24 ? 8.683 -46.486 -42.148 1.00 41.76 21 GLY D O 1
ATOM 8736 N N . ILE D 1 25 ? 8.516 -44.984 -43.836 1.00 40.19 22 ILE D N 1
ATOM 8737 C CA . ILE D 1 25 ? 7.136 -45.264 -44.253 1.00 42.48 22 ILE D CA 1
ATOM 8738 C C . ILE D 1 25 ? 7.045 -46.637 -44.929 1.00 40.76 22 ILE D C 1
ATOM 8739 O O . ILE D 1 25 ? 7.885 -46.955 -45.648 1.00 37.98 22 ILE D O 1
ATOM 8744 N N . ASP D 1 26 ? 6.084 -47.441 -44.505 1.00 44.93 23 ASP D N 1
ATOM 8745 C CA . ASP D 1 26 ? 5.748 -48.773 -45.069 1.00 58.67 23 ASP D CA 1
ATOM 8746 C C . ASP D 1 26 ? 7.031 -49.654 -45.041 1.00 54.99 23 ASP D C 1
ATOM 8747 O O . ASP D 1 26 ? 7.333 -50.272 -45.993 1.00 63.64 23 ASP D O 1
ATOM 8752 N N . ARG D 1 27 ? 7.781 -49.636 -43.929 1.00 55.62 24 ARG D N 1
ATOM 8753 C CA . ARG D 1 27 ? 8.956 -50.483 -43.631 1.00 55.66 24 ARG D CA 1
ATOM 8754 C C . ARG D 1 27 ? 8.671 -51.392 -42.407 1.00 53.23 24 ARG D C 1
ATOM 8755 O O . ARG D 1 27 ? 9.588 -51.995 -41.913 1.00 55.11 24 ARG D O 1
ATOM 8763 N N . ASP D 1 28 ? 7.436 -51.511 -41.926 1.00 48.93 25 ASP D N 1
ATOM 8764 C CA . ASP D 1 28 ? 7.103 -52.374 -40.779 1.00 44.73 25 ASP D CA 1
ATOM 8765 C C . ASP D 1 28 ? 6.606 -53.722 -41.310 1.00 46.19 25 ASP D C 1
ATOM 8766 O O . ASP D 1 28 ? 5.484 -53.775 -41.776 1.00 43.45 25 ASP D O 1
ATOM 8771 N N . THR D 1 29 ? 7.349 -54.810 -41.077 1.00 42.95 26 THR D N 1
ATOM 8772 C CA . THR D 1 29 ? 6.980 -56.186 -41.523 1.00 44.19 26 THR D CA 1
ATOM 8773 C C . THR D 1 29 ? 5.931 -56.787 -40.564 1.00 41.65 26 THR D C 1
ATOM 8774 O O . THR D 1 29 ? 5.164 -57.625 -40.976 1.00 43.41 26 THR D O 1
ATOM 8778 N N . ALA D 1 30 ? 5.835 -56.369 -39.320 1.00 39.16 27 ALA D N 1
ATOM 8779 C CA . ALA D 1 30 ? 4.858 -57.002 -38.375 1.00 40.19 27 ALA D CA 1
ATOM 8780 C C . ALA D 1 30 ? 3.410 -56.678 -38.792 1.00 36.55 27 ALA D C 1
ATOM 8781 O O . ALA D 1 30 ? 2.615 -57.578 -38.848 1.00 42.16 27 ALA D O 1
ATOM 8783 N N . TYR D 1 31 ? 3.060 -55.409 -39.020 1.00 34.13 28 TYR D N 1
ATOM 8784 C CA . TYR D 1 31 ? 1.655 -54.918 -39.071 1.00 36.18 28 TYR D CA 1
ATOM 8785 C C . TYR D 1 31 ? 1.380 -54.045 -40.294 1.00 35.86 28 TYR D C 1
ATOM 8786 O O . TYR D 1 31 ? 0.227 -53.720 -40.492 1.00 36.98 28 TYR D O 1
ATOM 8795 N N . GLY D 1 32 ? 2.390 -53.676 -41.091 1.00 35.20 29 GLY D N 1
ATOM 8796 C CA . GLY D 1 32 ? 2.181 -52.695 -42.161 1.00 33.36 29 GLY D CA 1
ATOM 8797 C C . GLY D 1 32 ? 2.011 -51.287 -41.599 1.00 34.77 29 GLY D C 1
ATOM 8798 O O . GLY D 1 32 ? 1.493 -50.415 -42.310 1.00 35.06 29 GLY D O 1
ATOM 8799 N N . ALA D 1 33 ? 2.501 -50.997 -40.398 1.00 33.60 30 ALA D N 1
ATOM 8800 C CA . ALA D 1 33 ? 2.336 -49.643 -39.823 1.00 30.84 30 ALA D CA 1
ATOM 8801 C C . ALA D 1 33 ? 2.960 -48.627 -40.784 1.00 33.75 30 ALA D C 1
ATOM 8802 O O . ALA D 1 33 ? 4.094 -48.822 -41.300 1.00 32.76 30 ALA D O 1
ATOM 8804 N N . VAL D 1 34 ? 2.272 -47.517 -40.985 1.00 31.64 31 VAL D N 1
ATOM 8805 C CA . VAL D 1 34 ? 2.803 -46.433 -41.823 1.00 31.62 31 VAL D CA 1
ATOM 8806 C C . VAL D 1 34 ? 4.046 -45.824 -41.167 1.00 31.24 31 VAL D C 1
ATOM 8807 O O . VAL D 1 34 ? 5.050 -45.650 -41.879 1.00 35.43 31 VAL D O 1
ATOM 8811 N N . THR D 1 35 ? 3.965 -45.427 -39.929 1.00 29.67 32 THR D N 1
ATOM 8812 C CA . THR D 1 35 ? 5.020 -44.850 -39.015 1.00 36.32 32 THR D CA 1
ATOM 8813 C C . THR D 1 35 ? 5.758 -46.034 -38.385 1.00 37.23 32 THR D C 1
ATOM 8814 O O . THR D 1 35 ? 5.107 -46.925 -37.841 1.00 30.71 32 THR D O 1
ATOM 8818 N N . PRO D 1 36 ? 7.094 -46.097 -38.410 1.00 36.45 33 PRO D N 1
ATOM 8819 C CA . PRO D 1 36 ? 7.791 -47.271 -37.851 1.00 39.49 33 PRO D CA 1
ATOM 8820 C C . PRO D 1 36 ? 7.595 -47.462 -36.322 1.00 34.26 33 PRO D C 1
ATOM 8821 O O . PRO D 1 36 ? 7.645 -46.513 -35.578 1.00 33.21 33 PRO D O 1
ATOM 8825 N N . PRO D 1 37 ? 7.292 -48.656 -35.802 1.00 37.17 34 PRO D N 1
ATOM 8826 C CA . PRO D 1 37 ? 7.191 -48.873 -34.348 1.00 37.80 34 PRO D CA 1
ATOM 8827 C C . PRO D 1 37 ? 8.521 -48.520 -33.659 1.00 35.17 34 PRO D C 1
ATOM 8828 O O . PRO D 1 37 ? 9.542 -48.723 -34.270 1.00 37.49 34 PRO D O 1
ATOM 8832 N N . ILE D 1 38 ? 8.450 -47.979 -32.455 1.00 29.82 35 ILE D N 1
ATOM 8833 C CA . ILE D 1 38 ? 9.624 -47.579 -31.637 1.00 29.79 35 ILE D CA 1
ATOM 8834 C C . ILE D 1 38 ? 10.155 -48.800 -30.882 1.00 29.76 35 ILE D C 1
ATOM 8835 O O . ILE D 1 38 ? 9.416 -49.339 -29.993 1.00 27.51 35 ILE D O 1
ATOM 8840 N N . VAL D 1 39 ? 11.354 -49.251 -31.213 1.00 25.80 36 VAL D N 1
ATOM 8841 C CA . VAL D 1 39 ? 11.955 -50.466 -30.570 1.00 28.44 36 VAL D CA 1
ATOM 8842 C C . VAL D 1 39 ? 12.846 -50.013 -29.390 1.00 28.17 36 VAL D C 1
ATOM 8843 O O . VAL D 1 39 ? 14.058 -49.659 -29.589 1.00 27.84 36 VAL D O 1
ATOM 8847 N N . LEU D 1 40 ? 12.227 -49.849 -28.226 1.00 26.52 37 LEU D N 1
ATOM 8848 C CA . LEU D 1 40 ? 12.942 -49.495 -26.980 1.00 29.70 37 LEU D CA 1
ATOM 8849 C C . LEU D 1 40 ? 13.769 -50.683 -26.467 1.00 30.34 37 LEU D C 1
ATOM 8850 O O . LEU D 1 40 ? 14.753 -50.413 -25.652 1.00 31.63 37 LEU D O 1
ATOM 8855 N N . SER D 1 41 ? 13.410 -51.917 -26.837 1.00 31.03 38 SER D N 1
ATOM 8856 C CA . SER D 1 41 ? 13.959 -53.179 -26.218 1.00 30.55 38 SER D CA 1
ATOM 8857 C C . SER D 1 41 ? 15.493 -53.113 -26.073 1.00 27.96 38 SER D C 1
ATOM 8858 O O . SER D 1 41 ? 16.214 -52.827 -27.059 1.00 27.95 38 SER D O 1
ATOM 8861 N N . SER D 1 42 ? 16.020 -53.348 -24.884 1.00 26.77 39 SER D N 1
ATOM 8862 C CA . SER D 1 42 ? 17.522 -53.441 -24.715 1.00 30.04 39 SER D CA 1
ATOM 8863 C C . SER D 1 42 ? 18.038 -54.719 -25.366 1.00 29.13 39 SER D C 1
ATOM 8864 O O . SER D 1 42 ? 19.136 -54.730 -25.881 1.00 28.11 39 SER D O 1
ATOM 8867 N N . ASN D 1 43 ? 17.225 -55.773 -25.383 1.00 29.87 40 ASN D N 1
ATOM 8868 C CA . ASN D 1 43 ? 17.692 -57.111 -25.849 1.00 31.81 40 ASN D CA 1
ATOM 8869 C C . ASN D 1 43 ? 16.666 -57.736 -26.792 1.00 29.96 40 ASN D C 1
ATOM 8870 O O . ASN D 1 43 ? 15.542 -57.259 -26.867 1.00 29.77 40 ASN D O 1
ATOM 8875 N N . PHE D 1 44 ? 17.146 -58.710 -27.542 1.00 32.87 41 PHE D N 1
ATOM 8876 C CA . PHE D 1 44 ? 16.440 -59.485 -28.597 1.00 33.88 41 PHE D CA 1
ATOM 8877 C C . PHE D 1 44 ? 16.764 -60.992 -28.368 1.00 34.26 41 PHE D C 1
ATOM 8878 O O . PHE D 1 44 ? 17.921 -61.345 -28.050 1.00 36.81 41 PHE D O 1
ATOM 8886 N N . SER D 1 45 ? 15.770 -61.850 -28.523 1.00 32.06 42 SER D N 1
ATOM 8887 C CA . SER D 1 45 ? 15.876 -63.326 -28.411 1.00 35.77 42 SER D CA 1
ATOM 8888 C C . SER D 1 45 ? 16.785 -63.831 -29.530 1.00 35.90 42 SER D C 1
ATOM 8889 O O . SER D 1 45 ? 16.901 -63.165 -30.559 1.00 34.67 42 SER D O 1
ATOM 8892 N N . PHE D 1 46 ? 17.564 -64.863 -29.254 1.00 35.59 43 PHE D N 1
ATOM 8893 C CA . PHE D 1 46 ? 18.167 -65.749 -30.279 1.00 38.43 43 PHE D CA 1
ATOM 8894 C C . PHE D 1 46 ? 17.025 -66.535 -30.945 1.00 42.93 43 PHE D C 1
ATOM 8895 O O . PHE D 1 46 ? 15.965 -66.720 -30.362 1.00 39.27 43 PHE D O 1
ATOM 8903 N N . ASP D 1 47 ? 17.185 -66.900 -32.211 1.00 47.01 44 ASP D N 1
ATOM 8904 C CA . ASP D 1 47 ? 16.160 -67.680 -32.960 1.00 48.09 44 ASP D CA 1
ATOM 8905 C C . ASP D 1 47 ? 16.499 -69.165 -32.758 1.00 46.75 44 ASP D C 1
ATOM 8906 O O . ASP D 1 47 ? 17.050 -69.763 -33.701 1.00 47.96 44 ASP D O 1
ATOM 8911 N N . GLY D 1 48 ? 16.377 -69.671 -31.540 1.00 44.06 45 GLY D N 1
ATOM 8912 C CA . GLY D 1 48 ? 16.919 -70.996 -31.166 1.00 41.76 45 GLY D CA 1
ATOM 8913 C C . GLY D 1 48 ? 18.419 -70.975 -30.896 1.00 44.16 45 GLY D C 1
ATOM 8914 O O . GLY D 1 48 ? 19.113 -69.940 -31.191 1.00 41.28 45 GLY D O 1
ATOM 8915 N N . PHE D 1 49 ? 18.912 -72.075 -30.297 1.00 44.12 46 PHE D N 1
ATOM 8916 C CA . PHE D 1 49 ? 20.311 -72.281 -29.877 1.00 43.82 46 PHE D CA 1
ATOM 8917 C C . PHE D 1 49 ? 21.257 -71.898 -31.018 1.00 43.61 46 PHE D C 1
ATOM 8918 O O . PHE D 1 49 ? 21.086 -72.314 -32.137 1.00 42.90 46 PHE D O 1
ATOM 8926 N N . GLY D 1 50 ? 22.242 -71.063 -30.702 1.00 46.56 47 GLY D N 1
ATOM 8927 C CA . GLY D 1 50 ? 23.323 -70.622 -31.612 1.00 46.96 47 GLY D CA 1
ATOM 8928 C C . GLY D 1 50 ? 22.882 -69.787 -32.810 1.00 48.52 47 GLY D C 1
ATOM 8929 O O . GLY D 1 50 ? 23.715 -69.689 -33.690 1.00 48.20 47 GLY D O 1
ATOM 8930 N N . ASN D 1 51 ? 21.659 -69.229 -32.874 1.00 43.99 48 ASN D N 1
ATOM 8931 C CA . ASN D 1 51 ? 21.191 -68.405 -34.030 1.00 47.70 48 ASN D CA 1
ATOM 8932 C C . ASN D 1 51 ? 20.898 -66.982 -33.532 1.00 43.93 48 ASN D C 1
ATOM 8933 O O . ASN D 1 51 ? 19.754 -66.730 -33.127 1.00 42.86 48 ASN D O 1
ATOM 8938 N N . LYS D 1 52 ? 21.903 -66.121 -33.498 1.00 41.78 49 LYS D N 1
ATOM 8939 C CA . LYS D 1 52 ? 21.720 -64.685 -33.271 1.00 46.10 49 LYS D CA 1
ATOM 8940 C C . LYS D 1 52 ? 20.832 -64.132 -34.409 1.00 44.58 49 LYS D C 1
ATOM 8941 O O . LYS D 1 52 ? 20.958 -64.577 -35.541 1.00 45.39 49 LYS D O 1
ATOM 8947 N N . ARG D 1 53 ? 19.884 -63.271 -34.087 1.00 39.89 50 ARG D N 1
ATOM 8948 C CA . ARG D 1 53 ? 19.135 -62.460 -35.090 1.00 39.57 50 ARG D CA 1
ATOM 8949 C C . ARG D 1 53 ? 20.014 -61.297 -35.559 1.00 38.69 50 ARG D C 1
ATOM 8950 O O . ARG D 1 53 ? 21.185 -61.132 -35.119 1.00 39.14 50 ARG D O 1
ATOM 8958 N N . GLN D 1 54 ? 19.477 -60.476 -36.451 1.00 41.81 51 GLN D N 1
ATOM 8959 C CA . GLN D 1 54 ? 20.212 -59.290 -36.954 1.00 40.81 51 GLN D CA 1
ATOM 8960 C C . GLN D 1 54 ? 20.593 -58.439 -35.717 1.00 37.85 51 GLN D C 1
ATOM 8961 O O . GLN D 1 54 ? 21.645 -57.878 -35.696 1.00 41.53 51 GLN D O 1
ATOM 8967 N N . TYR D 1 55 ? 19.678 -58.301 -34.736 1.00 35.07 52 TYR D N 1
ATOM 8968 C CA . TYR D 1 55 ? 19.856 -57.487 -33.515 1.00 36.82 52 TYR D CA 1
ATOM 8969 C C . TYR D 1 55 ? 19.995 -58.458 -32.345 1.00 38.11 52 TYR D C 1
ATOM 8970 O O . TYR D 1 55 ? 19.308 -59.557 -32.327 1.00 37.65 52 TYR D O 1
ATOM 8979 N N . ASP D 1 56 ? 20.827 -58.085 -31.382 1.00 35.95 53 ASP D N 1
ATOM 8980 C CA . ASP D 1 56 ? 20.976 -58.878 -30.120 1.00 37.96 53 ASP D CA 1
ATOM 8981 C C . ASP D 1 56 ? 20.962 -57.937 -28.888 1.00 35.97 53 ASP D C 1
ATOM 8982 O O . ASP D 1 56 ? 20.385 -58.301 -27.856 1.00 34.74 53 ASP D O 1
ATOM 8987 N N . TYR D 1 57 ? 21.507 -56.727 -28.995 1.00 30.43 54 TYR D N 1
ATOM 8988 C CA . TYR D 1 57 ? 21.696 -55.816 -27.833 1.00 33.32 54 TYR D CA 1
ATOM 8989 C C . TYR D 1 57 ? 21.736 -54.356 -28.337 1.00 32.68 54 TYR D C 1
ATOM 8990 O O . TYR D 1 57 ? 22.581 -54.021 -29.201 1.00 29.96 54 TYR D O 1
ATOM 8999 N N . THR D 1 58 ? 20.888 -53.510 -27.747 1.00 30.22 55 THR D N 1
ATOM 9000 C CA . THR D 1 58 ? 20.625 -52.137 -28.214 1.00 32.39 55 THR D CA 1
ATOM 9001 C C . THR D 1 58 ? 21.911 -51.300 -28.141 1.00 35.20 55 THR D C 1
ATOM 9002 O O . THR D 1 58 ? 22.016 -50.395 -29.016 1.00 30.36 55 THR D O 1
ATOM 9006 N N . ARG D 1 59 ? 22.858 -51.530 -27.204 1.00 34.06 56 ARG D N 1
ATOM 9007 C CA . ARG D 1 59 ? 24.071 -50.663 -27.196 1.00 35.53 56 ARG D CA 1
ATOM 9008 C C . ARG D 1 59 ? 24.808 -50.825 -28.554 1.00 37.42 56 ARG D C 1
ATOM 9009 O O . ARG D 1 59 ? 25.439 -49.844 -29.025 1.00 38.90 56 ARG D O 1
ATOM 9017 N N . SER D 1 60 ? 24.755 -52.028 -29.157 1.00 40.32 57 SER D N 1
ATOM 9018 C CA A SER D 1 60 ? 25.555 -52.429 -30.353 0.50 41.98 57 SER D CA 1
ATOM 9019 C CA B SER D 1 60 ? 25.560 -52.428 -30.347 0.50 38.99 57 SER D CA 1
ATOM 9020 C C . SER D 1 60 ? 24.795 -52.054 -31.634 1.00 40.48 57 SER D C 1
ATOM 9021 O O . SER D 1 60 ? 25.389 -51.477 -32.475 1.00 41.22 57 SER D O 1
ATOM 9026 N N . GLY D 1 61 ? 23.498 -52.349 -31.720 1.00 35.68 58 GLY D N 1
ATOM 9027 C CA . GLY D 1 61 ? 22.624 -52.076 -32.892 1.00 30.18 58 GLY D CA 1
ATOM 9028 C C . GLY D 1 61 ? 21.184 -52.128 -32.456 1.00 30.71 58 GLY D C 1
ATOM 9029 O O . GLY D 1 61 ? 20.826 -52.939 -31.592 1.00 27.80 58 GLY D O 1
ATOM 9030 N N . ASN D 1 62 ? 20.353 -51.274 -33.018 1.00 29.21 59 ASN D N 1
ATOM 9031 C CA . ASN D 1 62 ? 18.914 -51.127 -32.677 1.00 29.14 59 ASN D CA 1
ATOM 9032 C C . ASN D 1 62 ? 18.204 -50.640 -33.961 1.00 31.43 59 ASN D C 1
ATOM 9033 O O . ASN D 1 62 ? 18.607 -49.652 -34.591 1.00 28.79 59 ASN D O 1
ATOM 9038 N N . PRO D 1 63 ? 17.102 -51.279 -34.378 1.00 29.00 60 PRO D N 1
ATOM 9039 C CA . PRO D 1 63 ? 16.453 -50.867 -35.621 1.00 32.48 60 PRO D CA 1
ATOM 9040 C C . PRO D 1 63 ? 15.910 -49.418 -35.670 1.00 31.43 60 PRO D C 1
ATOM 9041 O O . PRO D 1 63 ? 16.006 -48.806 -36.730 1.00 30.18 60 PRO D O 1
ATOM 9045 N N . THR D 1 64 ? 15.308 -48.883 -34.603 1.00 28.71 61 THR D N 1
ATOM 9046 C CA . THR D 1 64 ? 14.849 -47.479 -34.643 1.00 27.97 61 THR D CA 1
ATOM 9047 C C . THR D 1 64 ? 16.082 -46.574 -34.840 1.00 29.53 61 THR D C 1
ATOM 9048 O O . THR D 1 64 ? 16.011 -45.569 -35.589 1.00 27.02 61 THR D O 1
ATOM 9052 N N . ARG D 1 65 ? 17.168 -46.797 -34.098 1.00 27.99 62 ARG D N 1
ATOM 9053 C CA . ARG D 1 65 ? 18.375 -45.940 -34.270 1.00 30.19 62 ARG D CA 1
ATOM 9054 C C . ARG D 1 65 ? 18.938 -46.147 -35.689 1.00 30.20 62 ARG D C 1
ATOM 9055 O O . ARG D 1 65 ? 19.362 -45.123 -36.316 1.00 29.96 62 ARG D O 1
ATOM 9063 N N . ASP D 1 66 ? 18.938 -47.390 -36.219 1.00 27.75 63 ASP D N 1
ATOM 9064 C CA . ASP D 1 66 ? 19.512 -47.632 -37.558 1.00 28.11 63 ASP D CA 1
ATOM 9065 C C . ASP D 1 66 ? 18.695 -46.926 -38.638 1.00 30.86 63 ASP D C 1
ATOM 9066 O O . ASP D 1 66 ? 19.316 -46.582 -39.620 1.00 25.64 63 ASP D O 1
ATOM 9071 N N . LEU D 1 67 ? 17.386 -46.720 -38.467 1.00 30.12 64 LEU D N 1
ATOM 9072 C CA . LEU D 1 67 ? 16.563 -46.005 -39.472 1.00 32.91 64 LEU D CA 1
ATOM 9073 C C . LEU D 1 67 ? 17.077 -44.565 -39.586 1.00 29.81 64 LEU D C 1
ATOM 9074 O O . LEU D 1 67 ? 17.172 -44.081 -40.637 1.00 30.28 64 LEU D O 1
ATOM 9079 N N . LEU D 1 68 ? 17.311 -43.897 -38.473 1.00 24.86 65 LEU D N 1
ATOM 9080 C CA . LEU D 1 68 ? 17.849 -42.549 -38.525 1.00 27.22 65 LEU D CA 1
ATOM 9081 C C . LEU D 1 68 ? 19.255 -42.602 -39.172 1.00 28.64 65 LEU D C 1
ATOM 9082 O O . LEU D 1 68 ? 19.526 -41.773 -40.010 1.00 26.13 65 LEU D O 1
ATOM 9087 N N . GLY D 1 69 ? 20.144 -43.478 -38.734 1.00 29.71 66 GLY D N 1
ATOM 9088 C CA . GLY D 1 69 ? 21.467 -43.669 -39.379 1.00 29.37 66 GLY D CA 1
ATOM 9089 C C . GLY D 1 69 ? 21.409 -43.761 -40.872 1.00 28.75 66 GLY D C 1
ATOM 9090 O O . GLY D 1 69 ? 22.178 -43.017 -41.528 1.00 29.05 66 GLY D O 1
ATOM 9091 N N . GLU D 1 70 ? 20.570 -44.650 -41.382 1.00 27.46 67 GLU D N 1
ATOM 9092 C CA . GLU D 1 70 ? 20.375 -44.853 -42.810 1.00 31.52 67 GLU D CA 1
ATOM 9093 C C . GLU D 1 70 ? 19.812 -43.594 -43.453 1.00 31.53 67 GLU D C 1
ATOM 9094 O O . GLU D 1 70 ? 20.315 -43.276 -44.505 1.00 27.87 67 GLU D O 1
ATOM 9100 N N . ALA D 1 71 ? 18.828 -42.911 -42.855 1.00 27.28 68 ALA D N 1
ATOM 9101 C CA . ALA D 1 71 ? 18.246 -41.696 -43.459 1.00 27.61 68 ALA D CA 1
ATOM 9102 C C . ALA D 1 71 ? 19.394 -40.678 -43.586 1.00 28.66 68 ALA D C 1
ATOM 9103 O O . ALA D 1 71 ? 19.489 -40.030 -44.631 1.00 28.16 68 ALA D O 1
ATOM 9105 N N . LEU D 1 72 ? 20.242 -40.499 -42.551 1.00 27.96 69 LEU D N 1
ATOM 9106 C CA . LEU D 1 72 ? 21.237 -39.412 -42.603 1.00 27.70 69 LEU D CA 1
ATOM 9107 C C . LEU D 1 72 ? 22.328 -39.796 -43.596 1.00 29.15 69 LEU D C 1
ATOM 9108 O O . LEU D 1 72 ? 22.856 -38.880 -44.307 1.00 29.32 69 LEU D O 1
ATOM 9113 N N . ALA D 1 73 ? 22.628 -41.084 -43.681 1.00 29.14 70 ALA D N 1
ATOM 9114 C CA . ALA D 1 73 ? 23.628 -41.602 -44.645 1.00 31.26 70 ALA D CA 1
ATOM 9115 C C . ALA D 1 73 ? 23.103 -41.345 -46.061 1.00 32.57 70 ALA D C 1
ATOM 9116 O O . ALA D 1 73 ? 23.843 -40.822 -46.912 1.00 35.74 70 ALA D O 1
ATOM 9118 N N . GLU D 1 74 ? 21.855 -41.694 -46.316 1.00 32.77 71 GLU D N 1
ATOM 9119 C CA . GLU D 1 74 ? 21.263 -41.415 -47.624 1.00 34.08 71 GLU D CA 1
ATOM 9120 C C . GLU D 1 74 ? 21.347 -39.888 -47.909 1.00 34.46 71 GLU D C 1
ATOM 9121 O O . GLU D 1 74 ? 21.726 -39.539 -48.960 1.00 32.55 71 GLU D O 1
ATOM 9127 N N . LEU D 1 75 ? 20.952 -38.983 -47.025 1.00 32.70 72 LEU D N 1
ATOM 9128 C CA . LEU D 1 75 ? 20.991 -37.529 -47.296 1.00 32.44 72 LEU D CA 1
ATOM 9129 C C . LEU D 1 75 ? 22.430 -37.000 -47.518 1.00 34.37 72 LEU D C 1
ATOM 9130 O O . LEU D 1 75 ? 22.567 -36.029 -48.261 1.00 32.02 72 LEU D O 1
ATOM 9135 N N . GLU D 1 76 ? 23.433 -37.469 -46.763 1.00 29.80 73 GLU D N 1
ATOM 9136 C CA . GLU D 1 76 ? 24.826 -37.009 -46.895 1.00 32.24 73 GLU D CA 1
ATOM 9137 C C . GLU D 1 76 ? 25.527 -37.732 -48.076 1.00 33.60 73 GLU D C 1
ATOM 9138 O O . GLU D 1 76 ? 26.555 -37.253 -48.460 1.00 33.99 73 GLU D O 1
ATOM 9144 N N . GLY D 1 77 ? 24.986 -38.822 -48.603 1.00 32.53 74 GLY D N 1
ATOM 9145 C CA . GLY D 1 77 ? 25.618 -39.620 -49.666 1.00 31.24 74 GLY D CA 1
ATOM 9146 C C . GLY D 1 77 ? 26.724 -40.466 -49.114 1.00 35.54 74 GLY D C 1
ATOM 9147 O O . GLY D 1 77 ? 27.740 -40.583 -49.732 1.00 39.02 74 GLY D O 1
ATOM 9148 N N . GLY D 1 78 ? 26.536 -41.082 -47.955 1.00 36.14 75 GLY D N 1
ATOM 9149 C CA . GLY D 1 78 ? 27.586 -41.881 -47.310 1.00 34.61 75 GLY D CA 1
ATOM 9150 C C . GLY D 1 78 ? 27.241 -43.325 -47.234 1.00 34.64 75 GLY D C 1
ATOM 9151 O O . GLY D 1 78 ? 26.183 -43.671 -47.618 1.00 34.19 75 GLY D O 1
ATOM 9152 N N . ALA D 1 79 ? 28.147 -44.148 -46.737 1.00 33.20 76 ALA D N 1
ATOM 9153 C CA . ALA D 1 79 ? 27.916 -45.599 -46.762 1.00 33.37 76 ALA D CA 1
ATOM 9154 C C . ALA D 1 79 ? 27.134 -46.002 -45.508 1.00 33.90 76 ALA D C 1
ATOM 9155 O O . ALA D 1 79 ? 26.509 -46.994 -45.534 1.00 38.21 76 ALA D O 1
ATOM 9157 N N . GLY D 1 80 ? 27.117 -45.228 -44.448 1.00 33.48 77 GLY D N 1
ATOM 9158 C CA . GLY D 1 80 ? 26.261 -45.547 -43.288 1.00 31.75 77 GLY D CA 1
ATOM 9159 C C . GLY D 1 80 ? 26.431 -44.460 -42.265 1.00 32.92 77 GLY D C 1
ATOM 9160 O O . GLY D 1 80 ? 27.295 -43.547 -42.508 1.00 30.11 77 GLY D O 1
ATOM 9161 N N . GLY D 1 81 ? 25.610 -44.509 -41.234 1.00 31.82 78 GLY D N 1
ATOM 9162 C CA . GLY D 1 81 ? 25.583 -43.469 -40.213 1.00 34.15 78 GLY D CA 1
ATOM 9163 C C . GLY D 1 81 ? 25.569 -44.128 -38.858 1.00 35.77 78 GLY D C 1
ATOM 9164 O O . GLY D 1 81 ? 24.931 -45.173 -38.734 1.00 35.50 78 GLY D O 1
ATOM 9165 N N . VAL D 1 82 ? 26.181 -43.455 -37.897 1.00 30.61 79 VAL D N 1
ATOM 9166 C CA . VAL D 1 82 ? 26.170 -43.879 -36.496 1.00 29.90 79 VAL D CA 1
ATOM 9167 C C . VAL D 1 82 ? 25.517 -42.743 -35.761 1.00 29.17 79 VAL D C 1
ATOM 9168 O O . VAL D 1 82 ? 25.975 -41.614 -35.949 1.00 26.37 79 VAL D O 1
ATOM 9172 N N . ILE D 1 83 ? 24.639 -43.099 -34.833 1.00 26.72 80 ILE D N 1
ATOM 9173 C CA . ILE D 1 83 ? 23.864 -42.136 -34.007 1.00 25.98 80 ILE D CA 1
ATOM 9174 C C . ILE D 1 83 ? 24.365 -42.185 -32.577 1.00 25.69 80 ILE D C 1
ATOM 9175 O O . ILE D 1 83 ? 24.298 -43.258 -31.930 1.00 28.83 80 ILE D O 1
ATOM 9180 N N . THR D 1 84 ? 24.746 -41.053 -32.052 1.00 26.98 81 THR D N 1
ATOM 9181 C CA . THR D 1 84 ? 25.407 -40.931 -30.734 1.00 26.70 81 THR D CA 1
ATOM 9182 C C . THR D 1 84 ? 24.470 -40.187 -29.793 1.00 28.04 81 THR D C 1
ATOM 9183 O O . THR D 1 84 ? 23.527 -39.501 -30.266 1.00 26.37 81 THR D O 1
ATOM 9187 N N . SER D 1 85 ? 24.748 -40.226 -28.519 1.00 29.29 82 SER D N 1
ATOM 9188 C CA . SER D 1 85 ? 23.875 -39.582 -27.502 1.00 33.04 82 SER D CA 1
ATOM 9189 C C . SER D 1 85 ? 23.921 -38.050 -27.587 1.00 31.14 82 SER D C 1
ATOM 9190 O O . SER D 1 85 ? 22.934 -37.431 -27.200 1.00 27.36 82 SER D O 1
ATOM 9193 N N . THR D 1 86 ? 25.008 -37.466 -28.109 1.00 30.09 83 THR D N 1
ATOM 9194 C CA . THR D 1 86 ? 25.154 -35.993 -28.255 1.00 30.04 83 THR D CA 1
ATOM 9195 C C . THR D 1 86 ? 26.032 -35.709 -29.479 1.00 31.41 83 THR D C 1
ATOM 9196 O O . THR D 1 86 ? 26.792 -36.668 -30.026 1.00 28.30 83 THR D O 1
ATOM 9200 N N . GLY D 1 87 ? 26.019 -34.435 -29.890 1.00 29.93 84 GLY D N 1
ATOM 9201 C CA . GLY D 1 87 ? 26.931 -34.000 -30.965 1.00 28.73 84 GLY D CA 1
ATOM 9202 C C . GLY D 1 87 ? 28.357 -34.101 -30.480 1.00 25.84 84 GLY D C 1
ATOM 9203 O O . GLY D 1 87 ? 29.210 -34.583 -31.266 1.00 28.18 84 GLY D O 1
ATOM 9204 N N . MET D 1 88 ? 28.621 -33.648 -29.267 1.00 25.41 85 MET D N 1
ATOM 9205 C CA . MET D 1 88 ? 30.009 -33.825 -28.705 1.00 27.01 85 MET D CA 1
ATOM 9206 C C . MET D 1 88 ? 30.456 -35.291 -28.763 1.00 28.69 85 MET D C 1
ATOM 9207 O O . MET D 1 88 ? 31.615 -35.564 -29.031 1.00 28.22 85 MET D O 1
ATOM 9212 N N . GLY D 1 89 ? 29.529 -36.211 -28.528 1.00 30.69 86 GLY D N 1
ATOM 9213 C CA . GLY D 1 89 ? 29.807 -37.634 -28.596 1.00 29.45 86 GLY D CA 1
ATOM 9214 C C . GLY D 1 89 ? 30.226 -38.038 -29.974 1.00 27.31 86 GLY D C 1
ATOM 9215 O O . GLY D 1 89 ? 30.983 -38.988 -30.122 1.00 29.01 86 GLY D O 1
ATOM 9216 N N . ALA D 1 90 ? 29.602 -37.483 -30.979 1.00 27.39 87 ALA D N 1
ATOM 9217 C CA . ALA D 1 90 ? 29.938 -37.811 -32.372 1.00 27.84 87 ALA D CA 1
ATOM 9218 C C . ALA D 1 90 ? 31.371 -37.369 -32.643 1.00 26.25 87 ALA D C 1
ATOM 9219 O O . ALA D 1 90 ? 32.060 -38.074 -33.380 1.00 25.89 87 ALA D O 1
ATOM 9221 N N . ILE D 1 91 ? 31.777 -36.234 -32.100 1.00 28.07 88 ILE D N 1
ATOM 9222 C CA . ILE D 1 91 ? 33.159 -35.688 -32.322 1.00 31.61 88 ILE D CA 1
ATOM 9223 C C . ILE D 1 91 ? 34.122 -36.623 -31.568 1.00 30.64 88 ILE D C 1
ATOM 9224 O O . ILE D 1 91 ? 35.131 -37.148 -32.178 1.00 28.87 88 ILE D O 1
ATOM 9229 N N . ASN D 1 92 ? 33.683 -37.002 -30.371 1.00 31.28 89 ASN D N 1
ATOM 9230 C CA . ASN D 1 92 ? 34.441 -37.940 -29.476 1.00 30.30 89 ASN D CA 1
ATOM 9231 C C . ASN D 1 92 ? 34.651 -39.250 -30.244 1.00 28.47 89 ASN D C 1
ATOM 9232 O O . ASN D 1 92 ? 35.776 -39.726 -30.381 1.00 29.51 89 ASN D O 1
ATOM 9237 N N . LEU D 1 93 ? 33.603 -39.774 -30.851 1.00 27.04 90 LEU D N 1
ATOM 9238 C CA . LEU D 1 93 ? 33.653 -41.018 -31.596 1.00 27.03 90 LEU D CA 1
ATOM 9239 C C . LEU D 1 93 ? 34.716 -40.927 -32.699 1.00 29.12 90 LEU D C 1
ATOM 9240 O O . LEU D 1 93 ? 35.538 -41.873 -32.839 1.00 32.65 90 LEU D O 1
ATOM 9245 N N . VAL D 1 94 ? 34.720 -39.863 -33.477 1.00 28.81 91 VAL D N 1
ATOM 9246 C CA . VAL D 1 94 ? 35.732 -39.683 -34.560 1.00 27.64 91 VAL D CA 1
ATOM 9247 C C . VAL D 1 94 ? 37.162 -39.613 -33.981 1.00 28.57 91 VAL D C 1
ATOM 9248 O O . VAL D 1 94 ? 38.028 -40.305 -34.510 1.00 31.24 91 VAL D O 1
ATOM 9252 N N . LEU D 1 95 ? 37.404 -38.880 -32.902 1.00 28.06 92 LEU D N 1
ATOM 9253 C CA . LEU D 1 95 ? 38.760 -38.768 -32.338 1.00 30.68 92 LEU D CA 1
ATOM 9254 C C . LEU D 1 95 ? 39.326 -40.129 -31.943 1.00 35.35 92 LEU D C 1
ATOM 9255 O O . LEU D 1 95 ? 40.497 -40.448 -32.347 1.00 33.65 92 LEU D O 1
ATOM 9260 N N . ASN D 1 96 ? 38.484 -40.977 -31.321 1.00 33.64 93 ASN D N 1
ATOM 9261 C CA . ASN D 1 96 ? 38.845 -42.339 -30.847 1.00 33.47 93 ASN D CA 1
ATOM 9262 C C . ASN D 1 96 ? 38.958 -43.267 -32.025 1.00 33.38 93 ASN D C 1
ATOM 9263 O O . ASN D 1 96 ? 39.847 -44.090 -32.007 1.00 34.84 93 ASN D O 1
ATOM 9268 N N . ALA D 1 97 ? 38.099 -43.182 -33.031 1.00 32.60 94 ALA D N 1
ATOM 9269 C CA . ALA D 1 97 ? 38.204 -44.144 -34.124 1.00 32.77 94 ALA D CA 1
ATOM 9270 C C . ALA D 1 97 ? 39.447 -43.825 -34.970 1.00 36.79 94 ALA D C 1
ATOM 9271 O O . ALA D 1 97 ? 39.919 -44.670 -35.630 1.00 34.51 94 ALA D O 1
ATOM 9273 N N . VAL D 1 98 ? 39.859 -42.582 -35.093 1.00 38.46 95 VAL D N 1
ATOM 9274 C CA . VAL D 1 98 ? 40.809 -42.197 -36.198 1.00 38.55 95 VAL D CA 1
ATOM 9275 C C . VAL D 1 98 ? 42.201 -41.928 -35.628 1.00 36.41 95 VAL D C 1
ATOM 9276 O O . VAL D 1 98 ? 43.120 -42.212 -36.366 1.00 38.61 95 VAL D O 1
ATOM 9280 N N . LEU D 1 99 ? 42.328 -41.302 -34.444 1.00 34.08 96 LEU D N 1
ATOM 9281 C CA . LEU D 1 99 ? 43.620 -40.851 -33.873 1.00 34.98 96 LEU D CA 1
ATOM 9282 C C . LEU D 1 99 ? 44.189 -41.797 -32.804 1.00 41.26 96 LEU D C 1
ATOM 9283 O O . LEU D 1 99 ? 43.446 -42.471 -32.057 1.00 39.22 96 LEU D O 1
ATOM 9288 N N . GLN D 1 100 ? 45.501 -41.731 -32.653 1.00 46.00 97 GLN D N 1
ATOM 9289 C CA . GLN D 1 100 ? 46.277 -42.374 -31.572 1.00 47.57 97 GLN D CA 1
ATOM 9290 C C . GLN D 1 100 ? 47.508 -41.515 -31.277 1.00 46.36 97 GLN D C 1
ATOM 9291 O O . GLN D 1 100 ? 47.833 -40.589 -32.039 1.00 38.64 97 GLN D O 1
ATOM 9297 N N . PRO D 1 101 ? 48.168 -41.749 -30.125 1.00 43.61 98 PRO D N 1
ATOM 9298 C CA . PRO D 1 101 ? 49.240 -40.870 -29.652 1.00 45.21 98 PRO D CA 1
ATOM 9299 C C . PRO D 1 101 ? 50.298 -40.848 -30.767 1.00 44.63 98 PRO D C 1
ATOM 9300 O O . PRO D 1 101 ? 50.442 -41.824 -31.533 1.00 42.47 98 PRO D O 1
ATOM 9304 N N . GLY D 1 102 ? 50.874 -39.676 -31.000 1.00 40.90 99 GLY D N 1
ATOM 9305 C CA . GLY D 1 102 ? 51.794 -39.531 -32.130 1.00 41.96 99 GLY D CA 1
ATOM 9306 C C . GLY D 1 102 ? 51.105 -38.933 -33.336 1.00 44.53 99 GLY D C 1
ATOM 9307 O O . GLY D 1 102 ? 51.807 -38.487 -34.237 1.00 41.14 99 GLY D O 1
ATOM 9308 N N . ASP D 1 103 ? 49.789 -39.067 -33.459 1.00 41.00 100 ASP D N 1
ATOM 9309 C CA . ASP D 1 103 ? 49.108 -38.485 -34.639 1.00 40.28 100 ASP D CA 1
ATOM 9310 C C . ASP D 1 103 ? 48.827 -37.021 -34.311 1.00 39.76 100 ASP D C 1
ATOM 9311 O O . ASP D 1 103 ? 48.701 -36.649 -33.100 1.00 35.58 100 ASP D O 1
ATOM 9316 N N . THR D 1 104 ? 48.651 -36.227 -35.374 1.00 41.83 101 THR D N 1
ATOM 9317 C CA . THR D 1 104 ? 48.280 -34.816 -35.166 1.00 43.62 101 THR D CA 1
ATOM 9318 C C . THR D 1 104 ? 46.935 -34.533 -35.853 1.00 36.33 101 THR D C 1
ATOM 9319 O O . THR D 1 104 ? 46.613 -35.100 -36.914 1.00 35.52 101 THR D O 1
ATOM 9323 N N . LEU D 1 105 ? 46.165 -33.678 -35.191 1.00 35.66 102 LEU D N 1
ATOM 9324 C CA . LEU D 1 105 ? 44.826 -33.216 -35.611 1.00 32.80 102 LEU D CA 1
ATOM 9325 C C . LEU D 1 105 ? 44.933 -31.733 -35.932 1.00 31.68 102 LEU D C 1
ATOM 9326 O O . LEU D 1 105 ? 45.478 -30.949 -35.121 1.00 33.05 102 LEU D O 1
ATOM 9331 N N . VAL D 1 106 ? 44.419 -31.358 -37.086 1.00 33.17 103 VAL D N 1
ATOM 9332 C CA . VAL D 1 106 ? 44.312 -29.925 -37.450 1.00 32.80 103 VAL D CA 1
ATOM 9333 C C . VAL D 1 106 ? 42.862 -29.501 -37.222 1.00 33.46 103 VAL D C 1
ATOM 9334 O O . VAL D 1 106 ? 41.946 -30.115 -37.816 1.00 34.84 103 VAL D O 1
ATOM 9338 N N . VAL D 1 107 ? 42.724 -28.398 -36.519 1.00 34.54 104 VAL D N 1
ATOM 9339 C CA . VAL D 1 107 ? 41.450 -27.821 -36.064 1.00 39.42 104 VAL D CA 1
ATOM 9340 C C . VAL D 1 107 ? 41.367 -26.377 -36.539 1.00 41.69 104 VAL D C 1
ATOM 9341 O O . VAL D 1 107 ? 42.356 -25.657 -36.469 1.00 37.71 104 VAL D O 1
ATOM 9345 N N . PRO D 1 108 ? 40.172 -25.896 -36.938 1.00 37.39 105 PRO D N 1
ATOM 9346 C CA . PRO D 1 108 ? 39.988 -24.474 -37.248 1.00 40.21 105 PRO D CA 1
ATOM 9347 C C . PRO D 1 108 ? 40.180 -23.635 -35.988 1.00 37.02 105 PRO D C 1
ATOM 9348 O O . PRO D 1 108 ? 39.687 -24.051 -34.964 1.00 34.48 105 PRO D O 1
ATOM 9352 N N . HIS D 1 109 ? 40.763 -22.449 -36.103 1.00 37.50 106 HIS D N 1
ATOM 9353 C CA . HIS D 1 109 ? 40.968 -21.493 -34.973 1.00 38.25 106 HIS D CA 1
ATOM 9354 C C . HIS D 1 109 ? 39.616 -21.027 -34.394 1.00 40.19 106 HIS D C 1
ATOM 9355 O O . HIS D 1 109 ? 39.570 -20.659 -33.265 1.00 41.43 106 HIS D O 1
ATOM 9362 N N . ASP D 1 110 ? 38.516 -21.028 -35.142 1.00 37.95 107 ASP D N 1
ATOM 9363 C CA . ASP D 1 110 ? 37.216 -20.510 -34.647 1.00 38.03 107 ASP D CA 1
ATOM 9364 C C . ASP D 1 110 ? 36.228 -21.696 -34.509 1.00 38.40 107 ASP D C 1
ATOM 9365 O O . ASP D 1 110 ? 34.997 -21.520 -34.695 1.00 39.95 107 ASP D O 1
ATOM 9370 N N . ALA D 1 111 ? 36.710 -22.913 -34.302 1.00 36.28 108 ALA D N 1
ATOM 9371 C CA . ALA D 1 111 ? 35.794 -24.063 -34.140 1.00 38.43 108 ALA D CA 1
ATOM 9372 C C . ALA D 1 111 ? 34.845 -23.832 -32.934 1.00 35.45 108 ALA D C 1
ATOM 9373 O O . ALA D 1 111 ? 35.190 -23.085 -32.000 1.00 33.90 108 ALA D O 1
ATOM 9375 N N . TYR D 1 112 ? 33.659 -24.446 -32.964 1.00 36.59 109 TYR D N 1
ATOM 9376 C CA . TYR D 1 112 ? 32.728 -24.562 -31.793 1.00 38.52 109 TYR D CA 1
ATOM 9377 C C . TYR D 1 112 ? 33.514 -24.693 -30.475 1.00 38.31 109 TYR D C 1
ATOM 9378 O O . TYR D 1 112 ? 34.411 -25.536 -30.389 1.00 36.98 109 TYR D O 1
ATOM 9387 N N . GLY D 1 113 ? 33.133 -23.944 -29.450 1.00 34.96 110 GLY D N 1
ATOM 9388 C CA . GLY D 1 113 ? 33.806 -23.934 -28.140 1.00 35.39 110 GLY D CA 1
ATOM 9389 C C . GLY D 1 113 ? 33.804 -25.296 -27.431 1.00 36.23 110 GLY D C 1
ATOM 9390 O O . GLY D 1 113 ? 34.832 -25.640 -26.776 1.00 35.37 110 GLY D O 1
ATOM 9391 N N . GLY D 1 114 ? 32.755 -26.092 -27.607 1.00 35.26 111 GLY D N 1
ATOM 9392 C CA . GLY D 1 114 ? 32.708 -27.470 -27.051 1.00 36.18 111 GLY D CA 1
ATOM 9393 C C . GLY D 1 114 ? 33.747 -28.360 -27.724 1.00 36.22 111 GLY D C 1
ATOM 9394 O O . GLY D 1 114 ? 34.414 -29.209 -27.037 1.00 33.90 111 GLY D O 1
ATOM 9395 N N . SER D 1 115 ? 33.928 -28.175 -29.022 1.00 35.07 112 SER D N 1
ATOM 9396 C CA . SER D 1 115 ? 34.935 -28.946 -29.797 1.00 36.19 112 SER D CA 1
ATOM 9397 C C . SER D 1 115 ? 36.325 -28.595 -29.269 1.00 37.63 112 SER D C 1
ATOM 9398 O O . SER D 1 115 ? 37.072 -29.523 -28.907 1.00 33.06 112 SER D O 1
ATOM 9401 N N . TRP D 1 116 ? 36.597 -27.302 -29.105 1.00 37.63 113 TRP D N 1
ATOM 9402 C CA . TRP D 1 116 ? 37.883 -26.767 -28.593 1.00 41.07 113 TRP D CA 1
ATOM 9403 C C . TRP D 1 116 ? 38.161 -27.318 -27.186 1.00 37.78 113 TRP D C 1
ATOM 9404 O O . TRP D 1 116 ? 39.264 -27.772 -26.931 1.00 36.88 113 TRP D O 1
ATOM 9415 N N . ARG D 1 117 ? 37.167 -27.360 -26.303 1.00 36.45 114 ARG D N 1
ATOM 9416 C CA . ARG D 1 117 ? 37.323 -27.839 -24.899 1.00 38.53 114 ARG D CA 1
ATOM 9417 C C . ARG D 1 117 ? 37.768 -29.318 -24.931 1.00 37.31 114 ARG D C 1
ATOM 9418 O O . ARG D 1 117 ? 38.686 -29.726 -24.180 1.00 36.26 114 ARG D O 1
ATOM 9426 N N . LEU D 1 118 ? 37.151 -30.111 -25.794 1.00 34.24 115 LEU D N 1
ATOM 9427 C CA . LEU D 1 118 ? 37.455 -31.545 -25.902 1.00 35.36 115 LEU D CA 1
ATOM 9428 C C . LEU D 1 118 ? 38.832 -31.673 -26.519 1.00 35.92 115 LEU D C 1
ATOM 9429 O O . LEU D 1 118 ? 39.596 -32.508 -26.020 1.00 33.32 115 LEU D O 1
ATOM 9434 N N . PHE D 1 119 ? 39.111 -30.955 -27.621 1.00 35.89 116 PHE D N 1
ATOM 9435 C CA . PHE D 1 119 ? 40.432 -31.099 -28.286 1.00 37.20 116 PHE D CA 1
ATOM 9436 C C . PHE D 1 119 ? 41.520 -30.786 -27.275 1.00 37.16 116 PHE D C 1
ATOM 9437 O O . PHE D 1 119 ? 42.462 -31.502 -27.194 1.00 38.05 116 PHE D O 1
ATOM 9445 N N . ASN D 1 120 ? 41.364 -29.718 -26.522 1.00 36.94 117 ASN D N 1
ATOM 9446 C CA . ASN D 1 120 ? 42.414 -29.268 -25.590 1.00 39.04 117 ASN D CA 1
ATOM 9447 C C . ASN D 1 120 ? 42.628 -30.298 -24.472 1.00 41.16 117 ASN D C 1
ATOM 9448 O O . ASN D 1 120 ? 43.773 -30.578 -24.146 1.00 39.28 117 ASN D O 1
ATOM 9453 N N . ALA D 1 121 ? 41.550 -30.780 -23.840 1.00 38.62 118 ALA D N 1
ATOM 9454 C CA . ALA D 1 121 ? 41.621 -31.769 -22.743 1.00 37.94 118 ALA D CA 1
ATOM 9455 C C . ALA D 1 121 ? 42.340 -33.034 -23.219 1.00 36.21 118 ALA D C 1
ATOM 9456 O O . ALA D 1 121 ? 43.236 -33.541 -22.487 1.00 41.14 118 ALA D O 1
ATOM 9458 N N . LEU D 1 122 ? 41.944 -33.589 -24.358 1.00 33.70 119 LEU D N 1
ATOM 9459 C CA . LEU D 1 122 ? 42.580 -34.831 -24.853 1.00 34.83 119 LEU D CA 1
ATOM 9460 C C . LEU D 1 122 ? 44.026 -34.578 -25.330 1.00 41.04 119 LEU D C 1
ATOM 9461 O O . LEU D 1 122 ? 44.883 -35.449 -25.045 1.00 38.82 119 LEU D O 1
ATOM 9466 N N . ALA D 1 123 ? 44.335 -33.414 -25.919 1.00 36.97 120 ALA D N 1
ATOM 9467 C CA . ALA D 1 123 ? 45.721 -33.128 -26.347 1.00 39.56 120 ALA D CA 1
ATOM 9468 C C . ALA D 1 123 ? 46.590 -32.965 -25.109 1.00 40.96 120 ALA D C 1
ATOM 9469 O O . ALA D 1 123 ? 47.676 -33.417 -25.200 1.00 42.00 120 ALA D O 1
ATOM 9471 N N . LYS D 1 124 ? 46.129 -32.258 -24.076 1.00 43.02 121 LYS D N 1
ATOM 9472 C CA . LYS D 1 124 ? 46.850 -32.000 -22.818 1.00 45.39 121 LYS D CA 1
ATOM 9473 C C . LYS D 1 124 ? 47.219 -33.335 -22.164 1.00 48.85 121 LYS D C 1
ATOM 9474 O O . LYS D 1 124 ? 48.172 -33.358 -21.497 1.00 47.30 121 LYS D O 1
ATOM 9480 N N . LYS D 1 125 ? 46.440 -34.395 -22.329 1.00 46.25 122 LYS D N 1
ATOM 9481 C CA . LYS D 1 125 ? 46.830 -35.751 -21.887 1.00 47.37 122 LYS D CA 1
ATOM 9482 C C . LYS D 1 125 ? 47.642 -36.523 -22.939 1.00 46.20 122 LYS D C 1
ATOM 9483 O O . LYS D 1 125 ? 48.006 -37.619 -22.660 1.00 52.02 122 LYS D O 1
ATOM 9489 N N . GLY D 1 126 ? 47.927 -36.005 -24.117 1.00 44.71 123 GLY D N 1
ATOM 9490 C CA . GLY D 1 126 ? 48.748 -36.732 -25.106 1.00 41.55 123 GLY D CA 1
ATOM 9491 C C . GLY D 1 126 ? 47.962 -37.780 -25.873 1.00 45.12 123 GLY D C 1
ATOM 9492 O O . GLY D 1 126 ? 48.596 -38.650 -26.444 1.00 45.82 123 GLY D O 1
ATOM 9493 N N . HIS D 1 127 ? 46.639 -37.677 -26.070 1.00 43.02 124 HIS D N 1
ATOM 9494 C CA . HIS D 1 127 ? 45.965 -38.658 -26.953 1.00 39.61 124 HIS D CA 1
ATOM 9495 C C . HIS D 1 127 ? 46.421 -38.418 -28.392 1.00 35.79 124 HIS D C 1
ATOM 9496 O O . HIS D 1 127 ? 46.307 -39.335 -29.259 1.00 38.56 124 HIS D O 1
ATOM 9503 N N . PHE D 1 128 ? 46.805 -37.178 -28.691 1.00 35.96 125 PHE D N 1
ATOM 9504 C CA . PHE D 1 128 ? 47.258 -36.724 -30.039 1.00 34.84 125 PHE D CA 1
ATOM 9505 C C . PHE D 1 128 ? 47.825 -35.317 -29.889 1.00 35.33 125 PHE D C 1
ATOM 9506 O O . PHE D 1 128 ? 47.663 -34.670 -28.851 1.00 35.92 125 PHE D O 1
ATOM 9514 N N . ALA D 1 129 ? 48.506 -34.834 -30.907 1.00 35.63 126 ALA D N 1
ATOM 9515 C CA . ALA D 1 129 ? 48.999 -33.440 -30.926 1.00 38.40 126 ALA D CA 1
ATOM 9516 C C . ALA D 1 129 ? 47.967 -32.627 -31.755 1.00 40.10 126 ALA D C 1
ATOM 9517 O O . ALA D 1 129 ? 47.399 -33.153 -32.769 1.00 39.05 126 ALA D O 1
ATOM 9519 N N . LEU D 1 130 ? 47.767 -31.385 -31.355 1.00 40.01 127 LEU D N 1
ATOM 9520 C CA . LEU D 1 130 ? 46.802 -30.442 -31.908 1.00 42.53 127 LEU D CA 1
ATOM 9521 C C . LEU D 1 130 ? 47.566 -29.409 -32.727 1.00 42.84 127 LEU D C 1
ATOM 9522 O O . LEU D 1 130 ? 48.460 -28.836 -32.169 1.00 44.21 127 LEU D O 1
ATOM 9527 N N . ILE D 1 131 ? 47.123 -29.053 -33.912 1.00 41.96 128 ILE D N 1
ATOM 9528 C CA . ILE D 1 131 ? 47.550 -27.793 -34.591 1.00 44.35 128 ILE D CA 1
ATOM 9529 C C . ILE D 1 131 ? 46.309 -26.957 -34.880 1.00 45.18 128 ILE D C 1
ATOM 9530 O O . ILE D 1 131 ? 45.350 -27.506 -35.439 1.00 45.22 128 ILE D O 1
ATOM 9535 N N . THR D 1 132 ? 46.287 -25.696 -34.494 1.00 46.34 129 THR D N 1
ATOM 9536 C CA . THR D 1 132 ? 45.139 -24.832 -34.799 1.00 50.87 129 THR D CA 1
ATOM 9537 C C . THR D 1 132 ? 45.573 -23.951 -35.965 1.00 50.77 129 THR D C 1
ATOM 9538 O O . THR D 1 132 ? 46.682 -23.510 -35.982 1.00 49.15 129 THR D O 1
ATOM 9542 N N . ALA D 1 133 ? 44.718 -23.788 -36.955 1.00 42.81 130 ALA D N 1
ATOM 9543 C CA . ALA D 1 133 ? 45.017 -23.088 -38.194 1.00 39.87 130 ALA D CA 1
ATOM 9544 C C . ALA D 1 133 ? 43.744 -22.341 -38.604 1.00 43.60 130 ALA D C 1
ATOM 9545 O O . ALA D 1 133 ? 42.583 -22.776 -38.253 1.00 40.47 130 ALA D O 1
ATOM 9547 N N . ASP D 1 134 ? 43.951 -21.283 -39.369 1.00 40.55 131 ASP D N 1
ATOM 9548 C CA . ASP D 1 134 ? 42.900 -20.528 -40.069 1.00 40.07 131 ASP D CA 1
ATOM 9549 C C . ASP D 1 134 ? 42.818 -21.203 -41.422 1.00 40.51 131 ASP D C 1
ATOM 9550 O O . ASP D 1 134 ? 43.669 -20.910 -42.310 1.00 43.04 131 ASP D O 1
ATOM 9555 N N . LEU D 1 135 ? 41.859 -22.097 -41.583 1.00 35.49 132 LEU D N 1
ATOM 9556 C CA . LEU D 1 135 ? 41.708 -22.829 -42.868 1.00 38.56 132 LEU D CA 1
ATOM 9557 C C . LEU D 1 135 ? 41.282 -21.890 -44.007 1.00 38.94 132 LEU D C 1
ATOM 9558 O O . LEU D 1 135 ? 41.229 -22.359 -45.116 1.00 42.70 132 LEU D O 1
ATOM 9563 N N . THR D 1 136 ? 40.952 -20.629 -43.782 1.00 39.32 133 THR D N 1
ATOM 9564 C CA . THR D 1 136 ? 40.588 -19.700 -44.918 1.00 43.15 133 THR D CA 1
ATOM 9565 C C . THR D 1 136 ? 41.843 -18.970 -45.455 1.00 42.94 133 THR D C 1
ATOM 9566 O O . THR D 1 136 ? 41.731 -18.311 -46.446 1.00 41.96 133 THR D O 1
ATOM 9570 N N . VAL D 1 137 ? 42.997 -19.121 -44.800 1.00 46.84 134 VAL D N 1
ATOM 9571 C CA . VAL D 1 137 ? 44.268 -18.422 -45.140 1.00 47.96 134 VAL D CA 1
ATOM 9572 C C . VAL D 1 137 ? 45.238 -19.477 -45.676 1.00 49.26 134 VAL D C 1
ATOM 9573 O O . VAL D 1 137 ? 45.653 -20.331 -44.901 1.00 46.98 134 VAL D O 1
ATOM 9577 N N . PRO D 1 138 ? 45.524 -19.554 -46.995 1.00 48.74 135 PRO D N 1
ATOM 9578 C CA . PRO D 1 138 ? 46.281 -20.670 -47.585 1.00 50.03 135 PRO D CA 1
ATOM 9579 C C . PRO D 1 138 ? 47.635 -20.988 -46.949 1.00 51.91 135 PRO D C 1
ATOM 9580 O O . PRO D 1 138 ? 47.970 -22.160 -46.888 1.00 49.13 135 PRO D O 1
ATOM 9584 N N . ARG D 1 139 ? 48.298 -19.970 -46.414 1.00 50.55 136 ARG D N 1
ATOM 9585 C CA . ARG D 1 139 ? 49.610 -20.137 -45.768 1.00 54.64 136 ARG D CA 1
ATOM 9586 C C . ARG D 1 139 ? 49.410 -20.864 -44.421 1.00 49.74 136 ARG D C 1
ATOM 9587 O O . ARG D 1 139 ? 50.224 -21.715 -44.105 1.00 47.81 136 ARG D O 1
ATOM 9595 N N . SER D 1 140 ? 48.429 -20.469 -43.610 1.00 47.60 137 SER D N 1
ATOM 9596 C CA . SER D 1 140 ? 48.101 -21.114 -42.319 1.00 45.85 137 SER D CA 1
ATOM 9597 C C . SER D 1 140 ? 47.741 -22.584 -42.609 1.00 40.84 137 SER D C 1
ATOM 9598 O O . SER D 1 140 ? 48.351 -23.460 -42.041 1.00 41.20 137 SER D O 1
ATOM 9601 N N . LEU D 1 141 ? 46.960 -22.862 -43.651 1.00 38.93 138 LEU D N 1
ATOM 9602 C CA . LEU D 1 141 ? 46.637 -24.242 -44.074 1.00 40.68 138 LEU D CA 1
ATOM 9603 C C . LEU D 1 141 ? 47.928 -24.960 -44.472 1.00 43.06 138 LEU D C 1
ATOM 9604 O O . LEU D 1 141 ? 48.143 -26.074 -43.969 1.00 37.56 138 LEU D O 1
ATOM 9609 N N . ALA D 1 142 ? 48.718 -24.418 -45.425 1.00 43.95 139 ALA D N 1
ATOM 9610 C CA . ALA D 1 142 ? 49.902 -25.144 -45.964 1.00 41.42 139 ALA D CA 1
ATOM 9611 C C . ALA D 1 142 ? 50.892 -25.490 -44.821 1.00 38.53 139 ALA D C 1
ATOM 9612 O O . ALA D 1 142 ? 51.387 -26.589 -44.836 1.00 39.00 139 ALA D O 1
ATOM 9614 N N . ASP D 1 143 ? 51.110 -24.609 -43.849 1.00 36.08 140 ASP D N 1
ATOM 9615 C CA . ASP D 1 143 ? 51.967 -24.838 -42.670 1.00 40.45 140 ASP D CA 1
ATOM 9616 C C . ASP D 1 143 ? 51.404 -25.986 -41.810 1.00 44.51 140 ASP D C 1
ATOM 9617 O O . ASP D 1 143 ? 52.222 -26.810 -41.349 1.00 43.44 140 ASP D O 1
ATOM 9622 N N . ALA D 1 144 ? 50.077 -26.051 -41.572 1.00 40.03 141 ALA D N 1
ATOM 9623 C CA . ALA D 1 144 ? 49.479 -27.190 -40.828 1.00 41.13 141 ALA D CA 1
ATOM 9624 C C . ALA D 1 144 ? 49.661 -28.456 -41.648 1.00 40.20 141 ALA D C 1
ATOM 9625 O O . ALA D 1 144 ? 50.036 -29.478 -41.076 1.00 42.28 141 ALA D O 1
ATOM 9627 N N . LEU D 1 145 ? 49.349 -28.436 -42.931 1.00 39.13 142 LEU D N 1
ATOM 9628 C CA . LEU D 1 145 ? 49.423 -29.690 -43.724 1.00 41.95 142 LEU D CA 1
ATOM 9629 C C . LEU D 1 145 ? 50.873 -30.169 -43.885 1.00 43.96 142 LEU D C 1
ATOM 9630 O O . LEU D 1 145 ? 51.053 -31.375 -44.046 1.00 44.28 142 LEU D O 1
ATOM 9635 N N . ALA D 1 146 ? 51.883 -29.301 -43.752 1.00 46.86 143 ALA D N 1
ATOM 9636 C CA . ALA D 1 146 ? 53.308 -29.684 -43.938 1.00 49.63 143 ALA D CA 1
ATOM 9637 C C . ALA D 1 146 ? 53.770 -30.541 -42.737 1.00 51.02 143 ALA D C 1
ATOM 9638 O O . ALA D 1 146 ? 54.780 -31.179 -42.843 1.00 53.49 143 ALA D O 1
ATOM 9640 N N . GLN D 1 147 ? 53.021 -30.565 -41.641 1.00 54.70 144 GLN D N 1
ATOM 9641 C CA . GLN D 1 147 ? 53.282 -31.374 -40.410 1.00 55.18 144 GLN D CA 1
ATOM 9642 C C . GLN D 1 147 ? 52.635 -32.766 -40.503 1.00 49.91 144 GLN D C 1
ATOM 9643 O O . GLN D 1 147 ? 52.565 -33.390 -39.515 1.00 58.38 144 GLN D O 1
ATOM 9649 N N . SER D 1 148 ? 52.187 -33.210 -41.685 1.00 50.63 145 SER D N 1
ATOM 9650 C CA . SER D 1 148 ? 51.603 -34.543 -41.977 1.00 50.45 145 SER D CA 1
ATOM 9651 C C . SER D 1 148 ? 50.550 -34.960 -40.957 1.00 45.33 145 SER D C 1
ATOM 9652 O O . SER D 1 148 ? 50.725 -35.965 -40.291 1.00 39.69 145 SER D O 1
ATOM 9655 N N . PRO D 1 149 ? 49.433 -34.217 -40.815 1.00 43.42 146 PRO D N 1
ATOM 9656 C CA . PRO D 1 149 ? 48.400 -34.556 -39.836 1.00 39.20 146 PRO D CA 1
ATOM 9657 C C . PRO D 1 149 ? 47.664 -35.827 -40.237 1.00 38.08 146 PRO D C 1
ATOM 9658 O O . PRO D 1 149 ? 47.532 -36.144 -41.421 1.00 34.40 146 PRO D O 1
ATOM 9662 N N . LYS D 1 150 ? 47.079 -36.525 -39.265 1.00 35.76 147 LYS D N 1
ATOM 9663 C CA . LYS D 1 150 ? 46.300 -37.710 -39.656 1.00 35.21 147 LYS D CA 1
ATOM 9664 C C . LYS D 1 150 ? 44.903 -37.267 -40.067 1.00 33.68 147 LYS D C 1
ATOM 9665 O O . LYS D 1 150 ? 44.249 -37.945 -40.862 1.00 34.48 147 LYS D O 1
ATOM 9671 N N . LEU D 1 151 ? 44.404 -36.198 -39.444 1.00 34.84 148 LEU D N 1
ATOM 9672 C CA . LEU D 1 151 ? 42.973 -35.791 -39.545 1.00 33.58 148 LEU D CA 1
ATOM 9673 C C . LEU D 1 151 ? 42.903 -34.283 -39.576 1.00 31.54 148 LEU D C 1
ATOM 9674 O O . LEU D 1 151 ? 43.558 -33.621 -38.691 1.00 31.41 148 LEU D O 1
ATOM 9679 N N . VAL D 1 152 ? 42.053 -33.765 -40.466 1.00 30.51 149 VAL D N 1
ATOM 9680 C CA . VAL D 1 152 ? 41.727 -32.313 -40.525 1.00 28.99 149 VAL D CA 1
ATOM 9681 C C . VAL D 1 152 ? 40.230 -32.134 -40.297 1.00 29.30 149 VAL D C 1
ATOM 9682 O O . VAL D 1 152 ? 39.435 -32.749 -41.025 1.00 28.58 149 VAL D O 1
ATOM 9686 N N . LEU D 1 153 ? 39.879 -31.292 -39.349 1.00 29.96 150 LEU D N 1
ATOM 9687 C CA . LEU D 1 153 ? 38.485 -30.933 -39.053 1.00 30.92 150 LEU D CA 1
ATOM 9688 C C . LEU D 1 153 ? 38.118 -29.625 -39.766 1.00 32.23 150 LEU D C 1
ATOM 9689 O O . LEU D 1 153 ? 38.837 -28.643 -39.554 1.00 32.90 150 LEU D O 1
ATOM 9694 N N . ILE D 1 154 ? 37.003 -29.589 -40.486 1.00 32.10 151 ILE D N 1
ATOM 9695 C CA . ILE D 1 154 ? 36.446 -28.345 -41.103 1.00 31.19 151 ILE D CA 1
ATOM 9696 C C . ILE D 1 154 ? 35.091 -28.066 -40.447 1.00 32.55 151 ILE D C 1
ATOM 9697 O O . ILE D 1 154 ? 34.271 -29.001 -40.351 1.00 32.05 151 ILE D O 1
ATOM 9702 N N . GLU D 1 155 ? 34.865 -26.828 -40.035 1.00 31.10 152 GLU D N 1
ATOM 9703 C CA . GLU D 1 155 ? 33.554 -26.366 -39.555 1.00 32.69 152 GLU D CA 1
ATOM 9704 C C . GLU D 1 155 ? 33.136 -25.092 -40.299 1.00 29.23 152 GLU D C 1
ATOM 9705 O O . GLU D 1 155 ? 33.551 -23.963 -39.984 1.00 29.13 152 GLU D O 1
ATOM 9711 N N . THR D 1 156 ? 32.221 -25.262 -41.221 1.00 27.73 153 THR D N 1
ATOM 9712 C CA . THR D 1 156 ? 31.767 -24.148 -42.061 1.00 27.23 153 THR D CA 1
ATOM 9713 C C . THR D 1 156 ? 30.262 -24.183 -42.255 1.00 26.41 153 THR D C 1
ATOM 9714 O O . THR D 1 156 ? 29.722 -25.214 -42.686 1.00 26.16 153 THR D O 1
ATOM 9718 N N . PRO D 1 157 ? 29.566 -23.040 -42.173 1.00 29.17 154 PRO D N 1
ATOM 9719 C CA . PRO D 1 157 ? 30.114 -21.794 -41.664 1.00 30.62 154 PRO D CA 1
ATOM 9720 C C . PRO D 1 157 ? 30.451 -21.925 -40.189 1.00 31.72 154 PRO D C 1
ATOM 9721 O O . PRO D 1 157 ? 29.931 -22.786 -39.516 1.00 31.41 154 PRO D O 1
ATOM 9725 N N . SER D 1 158 ? 31.272 -20.996 -39.742 1.00 30.56 155 SER D N 1
ATOM 9726 C CA . SER D 1 158 ? 31.728 -20.833 -38.352 1.00 32.68 155 SER D CA 1
ATOM 9727 C C . SER D 1 158 ? 30.648 -20.085 -37.572 1.00 34.48 155 SER D C 1
ATOM 9728 O O . SER D 1 158 ? 29.811 -19.377 -38.182 1.00 33.99 155 SER D O 1
ATOM 9731 N N . ASN D 1 159 ? 30.740 -20.188 -36.254 1.00 34.75 156 ASN D N 1
ATOM 9732 C CA . ASN D 1 159 ? 29.724 -19.650 -35.325 1.00 37.67 156 ASN D CA 1
ATOM 9733 C C . ASN D 1 159 ? 30.493 -18.803 -34.328 1.00 37.22 156 ASN D C 1
ATOM 9734 O O . ASN D 1 159 ? 31.409 -19.299 -33.783 1.00 43.36 156 ASN D O 1
ATOM 9739 N N . PRO D 1 160 ? 30.281 -17.498 -34.106 1.00 35.44 157 PRO D N 1
ATOM 9740 C CA . PRO D 1 160 ? 29.149 -16.782 -34.656 1.00 33.22 157 PRO D CA 1
ATOM 9741 C C . PRO D 1 160 ? 29.377 -15.793 -35.827 1.00 37.13 157 PRO D C 1
ATOM 9742 O O . PRO D 1 160 ? 28.454 -15.060 -36.105 1.00 35.44 157 PRO D O 1
ATOM 9746 N N . LEU D 1 161 ? 30.571 -15.715 -36.436 1.00 34.27 158 LEU D N 1
ATOM 9747 C CA . LEU D 1 161 ? 30.849 -14.727 -37.531 1.00 33.07 158 LEU D CA 1
ATOM 9748 C C . LEU D 1 161 ? 30.666 -15.317 -38.943 1.00 32.43 158 LEU D C 1
ATOM 9749 O O . LEU D 1 161 ? 30.848 -14.581 -39.865 1.00 32.54 158 LEU D O 1
ATOM 9754 N N . LEU D 1 162 ? 30.233 -16.566 -39.110 1.00 31.99 159 LEU D N 1
ATOM 9755 C CA . LEU D 1 162 ? 29.838 -17.123 -40.434 1.00 32.79 159 LEU D CA 1
ATOM 9756 C C . LEU D 1 162 ? 30.993 -17.046 -41.444 1.00 32.78 159 LEU D C 1
ATOM 9757 O O . LEU D 1 162 ? 30.726 -16.835 -42.601 1.00 30.50 159 LEU D O 1
ATOM 9762 N N . ARG D 1 163 ? 32.181 -17.457 -41.007 1.00 30.90 160 ARG D N 1
ATOM 9763 C CA . ARG D 1 163 ? 33.361 -17.613 -41.900 1.00 34.61 160 ARG D CA 1
ATOM 9764 C C . ARG D 1 163 ? 33.166 -18.886 -42.691 1.00 29.80 160 ARG D C 1
ATOM 9765 O O . ARG D 1 163 ? 32.658 -19.892 -42.158 1.00 29.69 160 ARG D O 1
ATOM 9773 N N . ILE D 1 164 ? 33.456 -18.799 -43.959 1.00 28.45 161 ILE D N 1
ATOM 9774 C CA . ILE D 1 164 ? 33.227 -19.890 -44.928 1.00 28.24 161 ILE D CA 1
ATOM 9775 C C . ILE D 1 164 ? 34.551 -20.539 -45.255 1.00 32.10 161 ILE D C 1
ATOM 9776 O O . ILE D 1 164 ? 35.445 -19.823 -45.705 1.00 30.70 161 ILE D O 1
ATOM 9781 N N . THR D 1 165 ? 34.682 -21.845 -45.108 1.00 30.84 162 THR D N 1
ATOM 9782 C CA . THR D 1 165 ? 35.890 -22.497 -45.592 1.00 33.27 162 THR D CA 1
ATOM 9783 C C . THR D 1 165 ? 35.567 -23.201 -46.864 1.00 34.37 162 THR D C 1
ATOM 9784 O O . THR D 1 165 ? 34.493 -23.820 -46.943 1.00 31.08 162 THR D O 1
ATOM 9788 N N . ASP D 1 166 ? 36.548 -23.169 -47.757 1.00 33.03 163 ASP D N 1
ATOM 9789 C CA . ASP D 1 166 ? 36.424 -23.744 -49.118 1.00 34.12 163 ASP D CA 1
ATOM 9790 C C . ASP D 1 166 ? 36.589 -25.252 -48.954 1.00 33.93 163 ASP D C 1
ATOM 9791 O O . ASP D 1 166 ? 37.741 -25.712 -48.848 1.00 31.91 163 ASP D O 1
ATOM 9796 N N . LEU D 1 167 ? 35.476 -25.999 -48.955 1.00 33.85 164 LEU D N 1
ATOM 9797 C CA . LEU D 1 167 ? 35.528 -27.451 -48.785 1.00 33.31 164 LEU D CA 1
ATOM 9798 C C . LEU D 1 167 ? 36.446 -28.116 -49.839 1.00 35.33 164 LEU D C 1
ATOM 9799 O O . LEU D 1 167 ? 37.270 -28.975 -49.401 1.00 29.46 164 LEU D O 1
ATOM 9804 N N . ARG D 1 168 ? 36.167 -27.970 -51.142 1.00 33.35 165 ARG D N 1
ATOM 9805 C CA . ARG D 1 168 ? 36.946 -28.670 -52.198 1.00 41.88 165 ARG D CA 1
ATOM 9806 C C . ARG D 1 168 ? 38.449 -28.357 -52.004 1.00 38.11 165 ARG D C 1
ATOM 9807 O O . ARG D 1 168 ? 39.236 -29.283 -51.969 1.00 34.54 165 ARG D O 1
ATOM 9815 N N . PHE D 1 169 ? 38.804 -27.107 -51.739 1.00 39.19 166 PHE D N 1
ATOM 9816 C CA . PHE D 1 169 ? 40.216 -26.699 -51.609 1.00 38.15 166 PHE D CA 1
ATOM 9817 C C . PHE D 1 169 ? 40.882 -27.404 -50.425 1.00 38.14 166 PHE D C 1
ATOM 9818 O O . PHE D 1 169 ? 41.970 -27.992 -50.595 1.00 35.11 166 PHE D O 1
ATOM 9826 N N . VAL D 1 170 ? 40.282 -27.367 -49.238 1.00 34.36 167 VAL D N 1
ATOM 9827 C CA . VAL D 1 170 ? 40.932 -27.956 -48.015 1.00 34.23 167 VAL D CA 1
ATOM 9828 C C . VAL D 1 170 ? 40.944 -29.476 -48.137 1.00 33.21 167 VAL D C 1
ATOM 9829 O O . VAL D 1 170 ? 41.963 -30.108 -47.861 1.00 33.58 167 VAL D O 1
ATOM 9833 N N . ILE D 1 171 ? 39.908 -30.033 -48.701 1.00 31.87 168 ILE D N 1
ATOM 9834 C CA . ILE D 1 171 ? 39.818 -31.508 -48.777 1.00 33.23 168 ILE D CA 1
ATOM 9835 C C . ILE D 1 171 ? 40.928 -31.984 -49.729 1.00 36.26 168 ILE D C 1
ATOM 9836 O O . ILE D 1 171 ? 41.608 -32.967 -49.359 1.00 33.57 168 ILE D O 1
ATOM 9841 N N . GLU D 1 172 ? 41.053 -31.377 -50.917 1.00 32.29 169 GLU D N 1
ATOM 9842 C CA . GLU D 1 172 ? 42.118 -31.801 -51.864 1.00 36.70 169 GLU D CA 1
ATOM 9843 C C . GLU D 1 172 ? 43.497 -31.643 -51.213 1.00 36.20 169 GLU D C 1
ATOM 9844 O O . GLU D 1 172 ? 44.321 -32.557 -51.409 1.00 37.66 169 GLU D O 1
ATOM 9850 N N . ALA D 1 173 ? 43.777 -30.517 -50.550 1.00 34.53 170 ALA D N 1
ATOM 9851 C CA . ALA D 1 173 ? 45.110 -30.258 -49.955 1.00 35.18 170 ALA D CA 1
ATOM 9852 C C . ALA D 1 173 ? 45.357 -31.295 -48.834 1.00 38.83 170 ALA D C 1
ATOM 9853 O O . ALA D 1 173 ? 46.466 -31.879 -48.743 1.00 38.68 170 ALA D O 1
ATOM 9855 N N . ALA D 1 174 ? 44.331 -31.619 -48.026 1.00 38.09 171 ALA D N 1
ATOM 9856 C CA . ALA D 1 174 ? 44.434 -32.654 -46.970 1.00 37.35 171 ALA D CA 1
ATOM 9857 C C . ALA D 1 174 ? 44.763 -34.018 -47.615 1.00 37.11 171 ALA D C 1
ATOM 9858 O O . ALA D 1 174 ? 45.681 -34.720 -47.177 1.00 37.80 171 ALA D O 1
ATOM 9860 N N . LYS D 1 175 ? 44.053 -34.375 -48.667 1.00 38.16 172 LYS D N 1
ATOM 9861 C CA . LYS D 1 175 ? 44.202 -35.656 -49.372 1.00 45.71 172 LYS D CA 1
ATOM 9862 C C . LYS D 1 175 ? 45.622 -35.742 -49.987 1.00 47.78 172 LYS D C 1
ATOM 9863 O O . LYS D 1 175 ? 46.229 -36.782 -49.856 1.00 45.05 172 LYS D O 1
ATOM 9869 N N . LYS D 1 176 ? 46.191 -34.644 -50.492 1.00 45.76 173 LYS D N 1
ATOM 9870 C CA . LYS D 1 176 ? 47.544 -34.643 -51.100 1.00 51.80 173 LYS D CA 1
ATOM 9871 C C . LYS D 1 176 ? 48.560 -35.008 -49.998 1.00 48.17 173 LYS D C 1
ATOM 9872 O O . LYS D 1 176 ? 49.501 -35.691 -50.306 1.00 46.35 173 LYS D O 1
ATOM 9878 N N . VAL D 1 177 ? 48.325 -34.767 -48.720 1.00 42.90 174 VAL D N 1
ATOM 9879 C CA . VAL D 1 177 ? 49.342 -35.195 -47.728 1.00 39.65 174 VAL D CA 1
ATOM 9880 C C . VAL D 1 177 ? 48.843 -36.409 -46.988 1.00 39.78 174 VAL D C 1
ATOM 9881 O O . VAL D 1 177 ? 49.456 -36.731 -46.028 1.00 39.35 174 VAL D O 1
ATOM 9885 N N . GLY D 1 178 ? 47.878 -37.172 -47.497 1.00 40.24 175 GLY D N 1
ATOM 9886 C CA . GLY D 1 178 ? 47.483 -38.425 -46.795 1.00 40.24 175 GLY D CA 1
ATOM 9887 C C . GLY D 1 178 ? 46.579 -38.196 -45.572 1.00 40.97 175 GLY D C 1
ATOM 9888 O O . GLY D 1 178 ? 46.313 -39.159 -44.875 1.00 40.79 175 GLY D O 1
ATOM 9889 N N . ALA D 1 179 ? 46.080 -36.986 -45.287 1.00 40.15 176 ALA D N 1
ATOM 9890 C CA . ALA D 1 179 ? 45.154 -36.768 -44.122 1.00 39.21 176 ALA D CA 1
ATOM 9891 C C . ALA D 1 179 ? 43.708 -37.111 -44.493 1.00 38.83 176 ALA D C 1
ATOM 9892 O O . ALA D 1 179 ? 43.256 -36.794 -45.646 1.00 41.40 176 ALA D O 1
ATOM 9894 N N . LEU D 1 180 ? 42.978 -37.690 -43.544 1.00 39.65 177 LEU D N 1
ATOM 9895 C CA . LEU D 1 180 ? 41.493 -37.745 -43.599 1.00 38.09 177 LEU D CA 1
ATOM 9896 C C . LEU D 1 180 ? 40.926 -36.361 -43.277 1.00 34.35 177 LEU D C 1
ATOM 9897 O O . LEU D 1 180 ? 41.559 -35.563 -42.515 1.00 32.56 177 LEU D O 1
ATOM 9902 N N . THR D 1 181 ? 39.724 -36.094 -43.793 1.00 31.94 178 THR D N 1
ATOM 9903 C CA . THR D 1 181 ? 38.950 -34.896 -43.429 1.00 31.94 178 THR D CA 1
ATOM 9904 C C . THR D 1 181 ? 37.602 -35.259 -42.761 1.00 31.08 178 THR D C 1
ATOM 9905 O O . THR D 1 181 ? 36.879 -36.161 -43.220 1.00 33.12 178 THR D O 1
ATOM 9909 N N . VAL D 1 182 ? 37.268 -34.506 -41.740 1.00 31.52 179 VAL D N 1
ATOM 9910 C CA . VAL D 1 182 ? 35.962 -34.620 -41.068 1.00 32.51 179 VAL D CA 1
ATOM 9911 C C . VAL D 1 182 ? 35.334 -33.229 -41.106 1.00 31.76 179 VAL D C 1
ATOM 9912 O O . VAL D 1 182 ? 35.985 -32.266 -40.725 1.00 31.07 179 VAL D O 1
ATOM 9916 N N . VAL D 1 183 ? 34.118 -33.131 -41.648 1.00 29.78 180 VAL D N 1
ATOM 9917 C CA . VAL D 1 183 ? 33.374 -31.854 -41.671 1.00 29.23 180 VAL D CA 1
ATOM 9918 C C . VAL D 1 183 ? 32.216 -31.876 -40.627 1.00 28.00 180 VAL D C 1
ATOM 9919 O O . VAL D 1 183 ? 31.306 -32.697 -40.705 1.00 27.17 180 VAL D O 1
ATOM 9923 N N . ASP D 1 184 ? 32.214 -30.897 -39.757 1.00 28.73 181 ASP D N 1
ATOM 9924 C CA . ASP D 1 184 ? 31.079 -30.632 -38.858 1.00 29.97 181 ASP D CA 1
ATOM 9925 C C . ASP D 1 184 ? 30.074 -29.790 -39.653 1.00 29.38 181 ASP D C 1
ATOM 9926 O O . ASP D 1 184 ? 30.280 -28.592 -39.747 1.00 29.44 181 ASP D O 1
ATOM 9931 N N . ASN D 1 185 ? 29.001 -30.416 -40.116 1.00 27.86 182 ASN D N 1
ATOM 9932 C CA . ASN D 1 185 ? 27.961 -29.854 -40.996 1.00 27.42 182 ASN D CA 1
ATOM 9933 C C . ASN D 1 185 ? 26.664 -29.514 -40.197 1.00 28.92 182 ASN D C 1
ATOM 9934 O O . ASN D 1 185 ? 25.578 -29.285 -40.814 1.00 25.63 182 ASN D O 1
ATOM 9939 N N . THR D 1 186 ? 26.796 -29.310 -38.896 1.00 28.52 183 THR D N 1
ATOM 9940 C CA . THR D 1 186 ? 25.671 -28.949 -38.005 1.00 30.43 183 THR D CA 1
ATOM 9941 C C . THR D 1 186 ? 24.901 -27.749 -38.559 1.00 31.14 183 THR D C 1
ATOM 9942 O O . THR D 1 186 ? 23.649 -27.809 -38.622 1.00 31.65 183 THR D O 1
ATOM 9946 N N . PHE D 1 187 ? 25.605 -26.665 -38.826 1.00 33.17 184 PHE D N 1
ATOM 9947 C CA . PHE D 1 187 ? 25.003 -25.323 -39.053 1.00 34.20 184 PHE D CA 1
ATOM 9948 C C . PHE D 1 187 ? 24.071 -25.337 -40.261 1.00 32.02 184 PHE D C 1
ATOM 9949 O O . PHE D 1 187 ? 23.060 -24.691 -40.192 1.00 36.11 184 PHE D O 1
ATOM 9957 N N . LEU D 1 188 ? 24.357 -26.097 -41.307 1.00 28.15 185 LEU D N 1
ATOM 9958 C CA . LEU D 1 188 ? 23.556 -25.973 -42.529 1.00 29.13 185 LEU D CA 1
ATOM 9959 C C . LEU D 1 188 ? 22.668 -27.204 -42.667 1.00 27.52 185 LEU D C 1
ATOM 9960 O O . LEU D 1 188 ? 21.658 -27.121 -43.353 1.00 26.59 185 LEU D O 1
ATOM 9965 N N . SER D 1 189 ? 23.077 -28.340 -42.099 1.00 27.61 186 SER D N 1
ATOM 9966 C CA . SER D 1 189 ? 22.333 -29.605 -42.235 1.00 28.58 186 SER D CA 1
ATOM 9967 C C . SER D 1 189 ? 22.588 -30.189 -43.611 1.00 30.36 186 SER D C 1
ATOM 9968 O O . SER D 1 189 ? 23.049 -29.517 -44.534 1.00 31.44 186 SER D O 1
ATOM 9971 N N . PRO D 1 190 ? 22.300 -31.475 -43.810 1.00 31.63 187 PRO D N 1
ATOM 9972 C CA . PRO D 1 190 ? 22.499 -32.107 -45.118 1.00 31.19 187 PRO D CA 1
ATOM 9973 C C . PRO D 1 190 ? 21.621 -31.461 -46.199 1.00 29.97 187 PRO D C 1
ATOM 9974 O O . PRO D 1 190 ? 21.948 -31.610 -47.385 1.00 30.08 187 PRO D O 1
ATOM 9978 N N . ALA D 1 191 ? 20.528 -30.796 -45.818 1.00 27.21 188 ALA D N 1
ATOM 9979 C CA . ALA D 1 191 ? 19.615 -30.218 -46.828 1.00 28.42 188 ALA D CA 1
ATOM 9980 C C . ALA D 1 191 ? 20.287 -29.000 -47.488 1.00 29.43 188 ALA D C 1
ATOM 9981 O O . ALA D 1 191 ? 19.860 -28.608 -48.540 1.00 29.06 188 ALA D O 1
ATOM 9983 N N . LEU D 1 192 ? 21.280 -28.355 -46.881 1.00 27.67 189 LEU D N 1
ATOM 9984 C CA . LEU D 1 192 ? 21.879 -27.147 -47.484 1.00 25.72 189 LEU D CA 1
ATOM 9985 C C . LEU D 1 192 ? 23.361 -27.336 -47.816 1.00 28.44 189 LEU D C 1
ATOM 9986 O O . LEU D 1 192 ? 23.858 -26.477 -48.557 1.00 25.89 189 LEU D O 1
ATOM 9991 N N . GLN D 1 193 ? 24.025 -28.443 -47.420 1.00 25.93 190 GLN D N 1
ATOM 9992 C CA . GLN D 1 193 ? 25.457 -28.608 -47.724 1.00 27.07 190 GLN D CA 1
ATOM 9993 C C . GLN D 1 193 ? 25.782 -30.081 -47.590 1.00 30.32 190 GLN D C 1
ATOM 9994 O O . GLN D 1 193 ? 25.262 -30.745 -46.658 1.00 29.69 190 GLN D O 1
ATOM 10000 N N . LYS D 1 194 ? 26.551 -30.585 -48.517 1.00 29.97 191 LYS D N 1
ATOM 10001 C CA . LYS D 1 194 ? 26.861 -31.995 -48.623 1.00 31.72 191 LYS D CA 1
ATOM 10002 C C . LYS D 1 194 ? 28.354 -32.166 -48.802 1.00 31.83 191 LYS D C 1
ATOM 10003 O O . LYS D 1 194 ? 28.833 -32.392 -49.882 1.00 31.57 191 LYS D O 1
ATOM 10009 N N . PRO D 1 195 ? 29.111 -32.129 -47.712 1.00 32.09 192 PRO D N 1
ATOM 10010 C CA . PRO D 1 195 ? 30.549 -32.254 -47.774 1.00 30.14 192 PRO D CA 1
ATOM 10011 C C . PRO D 1 195 ? 31.159 -33.536 -48.353 1.00 31.48 192 PRO D C 1
ATOM 10012 O O . PRO D 1 195 ? 32.246 -33.412 -48.953 1.00 30.65 192 PRO D O 1
ATOM 10016 N N . LEU D 1 196 ? 30.451 -34.662 -48.347 1.00 32.68 193 LEU D N 1
ATOM 10017 C CA . LEU D 1 196 ? 30.976 -35.881 -48.997 1.00 30.23 193 LEU D CA 1
ATOM 10018 C C . LEU D 1 196 ? 30.975 -35.699 -50.506 1.00 31.81 193 LEU D C 1
ATOM 10019 O O . LEU D 1 196 ? 31.655 -36.437 -51.140 1.00 33.61 193 LEU D O 1
ATOM 10024 N N . ASP D 1 197 ? 30.197 -34.784 -51.075 1.00 34.67 194 ASP D N 1
ATOM 10025 C CA . ASP D 1 197 ? 30.171 -34.523 -52.532 1.00 34.71 194 ASP D CA 1
ATOM 10026 C C . ASP D 1 197 ? 31.573 -34.038 -52.984 1.00 34.21 194 ASP D C 1
ATOM 10027 O O . ASP D 1 197 ? 31.943 -34.295 -54.142 1.00 31.30 194 ASP D O 1
ATOM 10032 N N . PHE D 1 198 ? 32.274 -33.290 -52.153 1.00 32.84 195 PHE D N 1
ATOM 10033 C CA . PHE D 1 198 ? 33.625 -32.741 -52.436 1.00 34.20 195 PHE D CA 1
ATOM 10034 C C . PHE D 1 198 ? 34.748 -33.708 -51.995 1.00 36.25 195 PHE D C 1
ATOM 10035 O O . PHE D 1 198 ? 35.890 -33.275 -51.975 1.00 39.33 195 PHE D O 1
ATOM 10043 N N . GLY D 1 199 ? 34.455 -34.895 -51.478 1.00 34.39 196 GLY D N 1
ATOM 10044 C CA . GLY D 1 199 ? 35.519 -35.902 -51.217 1.00 32.70 196 GLY D CA 1
ATOM 10045 C C . GLY D 1 199 ? 35.837 -36.021 -49.757 1.00 31.77 196 GLY D C 1
ATOM 10046 O O . GLY D 1 199 ? 36.704 -36.768 -49.428 1.00 32.15 196 GLY D O 1
ATOM 10047 N N . ALA D 1 200 ? 35.120 -35.362 -48.842 1.00 31.85 197 ALA D N 1
ATOM 10048 C CA . ALA D 1 200 ? 35.373 -35.531 -47.400 1.00 33.04 197 ALA D CA 1
ATOM 10049 C C . ALA D 1 200 ? 35.182 -37.010 -47.007 1.00 29.74 197 ALA D C 1
ATOM 10050 O O . ALA D 1 200 ? 34.388 -37.674 -47.583 1.00 31.40 197 ALA D O 1
ATOM 10052 N N . ASP D 1 201 ? 35.976 -37.527 -46.083 1.00 29.37 198 ASP D N 1
ATOM 10053 C CA . ASP D 1 201 ? 35.885 -38.910 -45.543 1.00 30.49 198 ASP D CA 1
ATOM 10054 C C . ASP D 1 201 ? 34.673 -39.049 -44.583 1.00 28.33 198 ASP D C 1
ATOM 10055 O O . ASP D 1 201 ? 34.023 -40.114 -44.559 1.00 28.90 198 ASP D O 1
ATOM 10060 N N . LEU D 1 202 ? 34.412 -38.056 -43.768 1.00 28.10 199 LEU D N 1
ATOM 10061 C CA . LEU D 1 202 ? 33.429 -38.092 -42.665 1.00 30.96 199 LEU D CA 1
ATOM 10062 C C . LEU D 1 202 ? 32.678 -36.763 -42.611 1.00 31.24 199 LEU D C 1
ATOM 10063 O O . LEU D 1 202 ? 33.319 -35.702 -42.834 1.00 28.82 199 LEU D O 1
ATOM 10068 N N . VAL D 1 203 ? 31.406 -36.804 -42.249 1.00 27.90 200 VAL D N 1
ATOM 10069 C CA . VAL D 1 203 ? 30.651 -35.596 -41.918 1.00 29.36 200 VAL D CA 1
ATOM 10070 C C . VAL D 1 203 ? 29.883 -35.902 -40.623 1.00 30.60 200 VAL D C 1
ATOM 10071 O O . VAL D 1 203 ? 29.422 -37.060 -40.429 1.00 30.15 200 VAL D O 1
ATOM 10075 N N . LEU D 1 204 ? 29.836 -34.929 -39.724 1.00 29.57 201 LEU D N 1
ATOM 10076 C CA . LEU D 1 204 ? 29.090 -35.144 -38.493 1.00 30.84 201 LEU D CA 1
ATOM 10077 C C . LEU D 1 204 ? 28.228 -33.949 -38.171 1.00 30.40 201 LEU D C 1
ATOM 10078 O O . LEU D 1 204 ? 28.444 -32.851 -38.721 1.00 30.28 201 LEU D O 1
ATOM 10083 N N . HIS D 1 205 ? 27.229 -34.239 -37.353 1.00 29.25 202 HIS D N 1
ATOM 10084 C CA . HIS D 1 205 ? 26.179 -33.315 -36.869 1.00 28.85 202 HIS D CA 1
ATOM 10085 C C . HIS D 1 205 ? 25.902 -33.476 -35.384 1.00 27.24 202 HIS D C 1
ATOM 10086 O O . HIS D 1 205 ? 25.949 -34.565 -34.864 1.00 27.46 202 HIS D O 1
ATOM 10093 N N . SER D 1 206 ? 25.580 -32.365 -34.757 1.00 28.34 203 SER D N 1
ATOM 10094 C CA . SER D 1 206 ? 24.679 -32.272 -33.599 1.00 28.10 203 SER D CA 1
ATOM 10095 C C . SER D 1 206 ? 23.247 -32.317 -34.154 1.00 29.23 203 SER D C 1
ATOM 10096 O O . SER D 1 206 ? 22.868 -31.341 -34.815 1.00 28.54 203 SER D O 1
ATOM 10099 N N . THR D 1 207 ? 22.516 -33.418 -33.993 1.00 27.45 204 THR D N 1
ATOM 10100 C CA . THR D 1 207 ? 21.102 -33.537 -34.452 1.00 25.99 204 THR D CA 1
ATOM 10101 C C . THR D 1 207 ? 20.224 -32.713 -33.531 1.00 23.76 204 THR D C 1
ATOM 10102 O O . THR D 1 207 ? 19.077 -32.401 -33.897 1.00 24.16 204 THR D O 1
ATOM 10106 N N . THR D 1 208 ? 20.814 -32.179 -32.467 1.00 25.23 205 THR D N 1
ATOM 10107 C CA . THR D 1 208 ? 20.137 -31.295 -31.475 1.00 25.28 205 THR D CA 1
ATOM 10108 C C . THR D 1 208 ? 19.522 -30.061 -32.163 1.00 28.56 205 THR D C 1
ATOM 10109 O O . THR D 1 208 ? 18.708 -29.348 -31.554 1.00 28.52 205 THR D O 1
ATOM 10137 N N . TYR D 1 210 ? 19.213 -28.350 -36.278 1.00 27.99 207 TYR D N 1
ATOM 10138 C CA . TYR D 1 210 ? 18.252 -28.317 -37.330 1.00 29.41 207 TYR D CA 1
ATOM 10139 C C . TYR D 1 210 ? 17.624 -29.686 -37.596 1.00 26.70 207 TYR D C 1
ATOM 10140 O O . TYR D 1 210 ? 16.482 -29.749 -38.031 1.00 26.50 207 TYR D O 1
ATOM 10149 N N . ILE D 1 211 ? 18.390 -30.771 -37.557 1.00 26.49 208 ILE D N 1
ATOM 10150 C CA . ILE D 1 211 ? 17.866 -32.093 -38.001 1.00 26.69 208 ILE D CA 1
ATOM 10151 C C . ILE D 1 211 ? 16.621 -32.457 -37.148 1.00 27.12 208 ILE D C 1
ATOM 10152 O O . ILE D 1 211 ? 15.537 -32.709 -37.732 1.00 28.18 208 ILE D O 1
ATOM 10157 N N . ASN D 1 212 ? 16.713 -32.321 -35.837 1.00 25.65 209 ASN D N 1
ATOM 10158 C CA . ASN D 1 212 ? 15.557 -32.626 -34.943 1.00 26.26 209 ASN D CA 1
ATOM 10159 C C . ASN D 1 212 ? 14.585 -31.449 -35.055 1.00 27.19 209 ASN D C 1
ATOM 10160 O O . ASN D 1 212 ? 13.397 -31.652 -35.327 1.00 27.81 209 ASN D O 1
ATOM 10165 N N . GLY D 1 213 ? 15.088 -30.257 -34.815 1.00 26.35 210 GLY D N 1
ATOM 10166 C CA . GLY D 1 213 ? 14.403 -28.983 -35.138 1.00 25.48 210 GLY D CA 1
ATOM 10167 C C . GLY D 1 213 ? 13.421 -28.546 -34.077 1.00 26.87 210 GLY D C 1
ATOM 10168 O O . GLY D 1 213 ? 12.848 -27.464 -34.190 1.00 26.52 210 GLY D O 1
ATOM 10169 N N . HIS D 1 214 ? 13.172 -29.384 -33.074 1.00 25.63 211 HIS D N 1
ATOM 10170 C CA . HIS D 1 214 ? 12.108 -29.095 -32.085 1.00 26.23 211 HIS D CA 1
ATOM 10171 C C . HIS D 1 214 ? 12.651 -28.943 -30.668 1.00 26.10 211 HIS D C 1
ATOM 10172 O O . HIS D 1 214 ? 11.853 -29.044 -29.718 1.00 25.28 211 HIS D O 1
ATOM 10179 N N . SER D 1 215 ? 13.963 -28.746 -30.500 1.00 27.76 212 SER D N 1
ATOM 10180 C CA . SER D 1 215 ? 14.531 -28.368 -29.176 1.00 31.13 212 SER D CA 1
ATOM 10181 C C . SER D 1 215 ? 14.191 -29.386 -28.090 1.00 31.21 212 SER D C 1
ATOM 10182 O O . SER D 1 215 ? 14.052 -28.965 -26.902 1.00 34.30 212 SER D O 1
ATOM 10185 N N . ASP D 1 216 ? 14.004 -30.661 -28.433 1.00 29.86 213 ASP D N 1
ATOM 10186 C CA . ASP D 1 216 ? 13.547 -31.652 -27.420 1.00 32.16 213 ASP D CA 1
ATOM 10187 C C . ASP D 1 216 ? 14.393 -32.936 -27.525 1.00 31.49 213 ASP D C 1
ATOM 10188 O O . ASP D 1 216 ? 13.982 -33.963 -26.997 1.00 29.96 213 ASP D O 1
ATOM 10193 N N . VAL D 1 217 ? 15.509 -32.880 -28.227 1.00 26.93 214 VAL D N 1
ATOM 10194 C CA . VAL D 1 217 ? 16.452 -34.016 -28.273 1.00 30.88 214 VAL D CA 1
ATOM 10195 C C . VAL D 1 217 ? 17.832 -33.459 -28.321 1.00 31.58 214 VAL D C 1
ATOM 10196 O O . VAL D 1 217 ? 18.078 -32.470 -29.112 1.00 35.35 214 VAL D O 1
ATOM 10200 N N . VAL D 1 218 ? 18.693 -34.044 -27.529 1.00 25.83 215 VAL D N 1
ATOM 10201 C CA . VAL D 1 218 ? 20.126 -33.825 -27.726 1.00 27.84 215 VAL D CA 1
ATOM 10202 C C . VAL D 1 218 ? 20.685 -35.088 -28.371 1.00 29.90 215 VAL D C 1
ATOM 10203 O O . VAL D 1 218 ? 20.326 -36.179 -27.910 1.00 33.67 215 VAL D O 1
ATOM 10207 N N . GLY D 1 219 ? 21.444 -34.962 -29.455 1.00 26.69 216 GLY D N 1
ATOM 10208 C CA . GLY D 1 219 ? 21.926 -36.153 -30.211 1.00 26.86 216 GLY D CA 1
ATOM 10209 C C . GLY D 1 219 ? 23.042 -35.798 -31.205 1.00 26.97 216 GLY D C 1
ATOM 10210 O O . GLY D 1 219 ? 23.225 -34.616 -31.461 1.00 26.22 216 GLY D O 1
ATOM 10211 N N . GLY D 1 220 ? 23.715 -36.789 -31.793 1.00 26.98 217 GLY D N 1
ATOM 10212 C CA . GLY D 1 220 ? 24.731 -36.546 -32.823 1.00 26.26 217 GLY D CA 1
ATOM 10213 C C . GLY D 1 220 ? 24.683 -37.647 -33.836 1.00 25.82 217 GLY D C 1
ATOM 10214 O O . GLY D 1 220 ? 24.000 -38.683 -33.600 1.00 23.57 217 GLY D O 1
ATOM 10215 N N . ALA D 1 221 ? 25.450 -37.483 -34.921 1.00 24.58 218 ALA D N 1
ATOM 10216 C CA . ALA D 1 221 ? 25.547 -38.480 -35.988 1.00 25.21 218 ALA D CA 1
ATOM 10217 C C . ALA D 1 221 ? 26.899 -38.305 -36.652 1.00 26.30 218 ALA D C 1
ATOM 10218 O O . ALA D 1 221 ? 27.381 -37.185 -36.704 1.00 26.52 218 ALA D O 1
ATOM 10220 N N . VAL D 1 222 ? 27.371 -39.401 -37.209 1.00 27.10 219 VAL D N 1
ATOM 10221 C CA . VAL D 1 222 ? 28.583 -39.481 -38.040 1.00 28.78 219 VAL D CA 1
ATOM 10222 C C . VAL D 1 222 ? 28.261 -40.307 -39.252 1.00 28.33 219 VAL D C 1
ATOM 10223 O O . VAL D 1 222 ? 27.763 -41.415 -39.110 1.00 28.79 219 VAL D O 1
ATOM 10227 N N . VAL D 1 223 ? 28.544 -39.743 -40.412 1.00 27.71 220 VAL D N 1
ATOM 10228 C CA . VAL D 1 223 ? 28.369 -40.484 -41.659 1.00 28.66 220 VAL D CA 1
ATOM 10229 C C . VAL D 1 223 ? 29.758 -40.566 -42.296 1.00 29.29 220 VAL D C 1
ATOM 10230 O O . VAL D 1 223 ? 30.389 -39.505 -42.535 1.00 32.09 220 VAL D O 1
ATOM 10234 N N . ALA D 1 224 ? 30.150 -41.752 -42.668 1.00 29.22 221 ALA D N 1
ATOM 10235 C CA . ALA D 1 224 ? 31.426 -42.051 -43.342 1.00 31.56 221 ALA D CA 1
ATOM 10236 C C . ALA D 1 224 ? 31.099 -42.319 -44.787 1.00 30.96 221 ALA D C 1
ATOM 10237 O O . ALA D 1 224 ? 30.128 -43.041 -45.146 1.00 28.32 221 ALA D O 1
ATOM 10239 N N . ARG D 1 225 ? 31.929 -41.757 -45.651 1.00 35.45 222 ARG D N 1
ATOM 10240 C CA . ARG D 1 225 ? 31.786 -42.081 -47.082 1.00 35.03 222 ARG D CA 1
ATOM 10241 C C . ARG D 1 225 ? 32.096 -43.547 -47.322 1.00 33.81 222 ARG D C 1
ATOM 10242 O O . ARG D 1 225 ? 31.402 -44.078 -48.105 1.00 31.56 222 ARG D O 1
ATOM 10250 N N . ASP D 1 226 ? 33.158 -44.131 -46.746 1.00 36.15 223 ASP D N 1
ATOM 10251 C CA . ASP D 1 226 ? 33.584 -45.525 -47.079 1.00 39.37 223 ASP D CA 1
ATOM 10252 C C . ASP D 1 226 ? 33.004 -46.533 -46.072 1.00 36.52 223 ASP D C 1
ATOM 10253 O O . ASP D 1 226 ? 33.063 -46.244 -44.878 1.00 35.06 223 ASP D O 1
ATOM 10258 N N . ALA D 1 227 ? 32.565 -47.701 -46.543 1.00 35.85 224 ALA D N 1
ATOM 10259 C CA . ALA D 1 227 ? 31.950 -48.806 -45.757 1.00 39.21 224 ALA D CA 1
ATOM 10260 C C . ALA D 1 227 ? 32.902 -49.299 -44.660 1.00 38.00 224 ALA D C 1
ATOM 10261 O O . ALA D 1 227 ? 32.445 -49.555 -43.511 1.00 37.63 224 ALA D O 1
ATOM 10263 N N . GLU D 1 228 ? 34.177 -49.349 -44.945 1.00 35.62 225 GLU D N 1
ATOM 10264 C CA . GLU D 1 228 ? 35.204 -49.809 -43.962 1.00 42.64 225 GLU D CA 1
ATOM 10265 C C . GLU D 1 228 ? 35.378 -48.753 -42.837 1.00 38.75 225 GLU D C 1
ATOM 10266 O O . GLU D 1 228 ? 35.396 -49.173 -41.634 1.00 40.82 225 GLU D O 1
ATOM 10272 N N . LEU D 1 229 ? 35.374 -47.452 -43.114 1.00 34.11 226 LEU D N 1
ATOM 10273 C CA . LEU D 1 229 ? 35.443 -46.472 -42.003 1.00 36.72 226 LEU D CA 1
ATOM 10274 C C . LEU D 1 229 ? 34.139 -46.545 -41.189 1.00 33.11 226 LEU D C 1
ATOM 10275 O O . LEU D 1 229 ? 34.200 -46.396 -39.996 1.00 31.72 226 LEU D O 1
ATOM 10280 N N . HIS D 1 230 ? 33.011 -46.651 -41.846 1.00 30.70 227 HIS D N 1
ATOM 10281 C CA . HIS D 1 230 ? 31.674 -46.780 -41.190 1.00 33.76 227 HIS D CA 1
ATOM 10282 C C . HIS D 1 230 ? 31.707 -47.949 -40.178 1.00 35.59 227 HIS D C 1
ATOM 10283 O O . HIS D 1 230 ? 31.334 -47.691 -39.038 1.00 33.26 227 HIS D O 1
ATOM 10290 N N . GLN D 1 231 ? 32.249 -49.118 -40.555 1.00 34.95 228 GLN D N 1
ATOM 10291 C CA . GLN D 1 231 ? 32.349 -50.339 -39.711 1.00 37.70 228 GLN D CA 1
ATOM 10292 C C . GLN D 1 231 ? 33.252 -50.046 -38.512 1.00 36.96 228 GLN D C 1
ATOM 10293 O O . GLN D 1 231 ? 32.893 -50.444 -37.363 1.00 35.18 228 GLN D O 1
ATOM 10299 N N . GLN D 1 232 ? 34.295 -49.268 -38.713 1.00 34.39 229 GLN D N 1
ATOM 10300 C CA . GLN D 1 232 ? 35.179 -48.870 -37.589 1.00 35.38 229 GLN D CA 1
ATOM 10301 C C . GLN D 1 232 ? 34.443 -47.930 -36.663 1.00 33.05 229 GLN D C 1
ATOM 10302 O O . GLN D 1 232 ? 34.627 -48.111 -35.481 1.00 33.52 229 GLN D O 1
ATOM 10308 N N . LEU D 1 233 ? 33.578 -47.031 -37.161 1.00 28.42 230 LEU D N 1
ATOM 10309 C CA . LEU D 1 233 ? 32.845 -46.127 -36.261 1.00 28.23 230 LEU D CA 1
ATOM 10310 C C . LEU D 1 233 ? 31.804 -46.938 -35.443 1.00 27.70 230 LEU D C 1
ATOM 10311 O O . LEU D 1 233 ? 31.554 -46.577 -34.272 1.00 30.93 230 LEU D O 1
ATOM 10316 N N . VAL D 1 234 ? 31.135 -47.907 -36.058 1.00 26.09 231 VAL D N 1
ATOM 10317 C CA . VAL D 1 234 ? 30.149 -48.787 -35.413 1.00 29.96 231 VAL D CA 1
ATOM 10318 C C . VAL D 1 234 ? 30.873 -49.554 -34.279 1.00 31.00 231 VAL D C 1
ATOM 10319 O O . VAL D 1 234 ? 30.326 -49.604 -33.171 1.00 29.92 231 VAL D O 1
ATOM 10323 N N . TRP D 1 235 ? 32.035 -50.155 -34.549 1.00 30.00 232 TRP D N 1
ATOM 10324 C CA . TRP D 1 235 ? 32.786 -50.885 -33.502 1.00 30.88 232 TRP D CA 1
ATOM 10325 C C . TRP D 1 235 ? 33.133 -49.955 -32.326 1.00 29.31 232 TRP D C 1
ATOM 10326 O O . TRP D 1 235 ? 32.862 -50.277 -31.196 1.00 29.95 232 TRP D O 1
ATOM 10337 N N . TRP D 1 236 ? 33.648 -48.786 -32.581 1.00 29.12 233 TRP D N 1
ATOM 10338 C CA . TRP D 1 236 ? 34.080 -47.849 -31.521 1.00 29.01 233 TRP D CA 1
ATOM 10339 C C . TRP D 1 236 ? 32.880 -47.300 -30.759 1.00 28.47 233 TRP D C 1
ATOM 10340 O O . TRP D 1 236 ? 32.986 -47.076 -29.513 1.00 28.24 233 TRP D O 1
ATOM 10351 N N . ALA D 1 237 ? 31.793 -46.979 -31.450 1.00 27.29 234 ALA D N 1
ATOM 10352 C CA . ALA D 1 237 ? 30.605 -46.423 -30.788 1.00 26.32 234 ALA D CA 1
ATOM 10353 C C . ALA D 1 237 ? 30.069 -47.458 -29.738 1.00 28.45 234 ALA D C 1
ATOM 10354 O O . ALA D 1 237 ? 29.691 -47.049 -28.631 1.00 26.01 234 ALA D O 1
ATOM 10356 N N . ASN D 1 238 ? 30.008 -48.725 -30.104 1.00 27.98 235 ASN D N 1
ATOM 10357 C CA . ASN D 1 238 ? 29.656 -49.882 -29.241 1.00 31.82 235 ASN D CA 1
ATOM 10358 C C . ASN D 1 238 ? 30.660 -50.003 -28.090 1.00 32.50 235 ASN D C 1
ATOM 10359 O O . ASN D 1 238 ? 30.254 -49.983 -26.921 1.00 34.28 235 ASN D O 1
ATOM 10364 N N . ALA D 1 239 ? 31.932 -49.941 -28.380 1.00 29.96 236 ALA D N 1
ATOM 10365 C CA . ALA D 1 239 ? 32.988 -50.209 -27.366 1.00 31.28 236 ALA D CA 1
ATOM 10366 C C . ALA D 1 239 ? 33.104 -49.077 -26.369 1.00 29.77 236 ALA D C 1
ATOM 10367 O O . ALA D 1 239 ? 33.240 -49.353 -25.193 1.00 31.89 236 ALA D O 1
ATOM 10369 N N . LEU D 1 240 ? 32.931 -47.837 -26.802 1.00 30.51 237 LEU D N 1
ATOM 10370 C CA . LEU D 1 240 ? 32.960 -46.655 -25.923 1.00 27.49 237 LEU D CA 1
ATOM 10371 C C . LEU D 1 240 ? 31.575 -46.402 -25.291 1.00 29.56 237 LEU D C 1
ATOM 10372 O O . LEU D 1 240 ? 31.485 -45.555 -24.375 1.00 30.19 237 LEU D O 1
ATOM 10377 N N . GLY D 1 241 ? 30.521 -47.076 -25.724 1.00 28.13 238 GLY D N 1
ATOM 10378 C CA . GLY D 1 241 ? 29.204 -46.775 -25.118 1.00 31.79 238 GLY D CA 1
ATOM 10379 C C . GLY D 1 241 ? 28.631 -45.390 -25.471 1.00 30.31 238 GLY D C 1
ATOM 10380 O O . GLY D 1 241 ? 27.870 -44.814 -24.625 1.00 30.04 238 GLY D O 1
ATOM 10381 N N . LEU D 1 242 ? 28.931 -44.884 -26.676 1.00 29.76 239 LEU D N 1
ATOM 10382 C CA . LEU D 1 242 ? 28.503 -43.551 -27.150 1.00 30.48 239 LEU D CA 1
ATOM 10383 C C . LEU D 1 242 ? 27.150 -43.577 -27.888 1.00 30.38 239 LEU D C 1
ATOM 10384 O O . LEU D 1 242 ? 26.730 -42.471 -28.262 1.00 29.90 239 LEU D O 1
ATOM 10389 N N . THR D 1 243 ? 26.540 -44.716 -28.170 1.00 30.13 240 THR D N 1
ATOM 10390 C CA . THR D 1 243 ? 25.252 -44.818 -28.925 1.00 30.78 240 THR D CA 1
ATOM 10391 C C . THR D 1 243 ? 24.061 -44.149 -28.215 1.00 33.20 240 THR D C 1
ATOM 10392 O O . THR D 1 243 ? 24.069 -44.107 -27.034 1.00 34.83 240 THR D O 1
ATOM 10396 N N . GLY D 1 244 ? 23.123 -43.585 -29.002 1.00 33.42 241 GLY D N 1
ATOM 10397 C CA . GLY D 1 244 ? 21.958 -42.854 -28.481 1.00 36.75 241 GLY D CA 1
ATOM 10398 C C . GLY D 1 244 ? 20.754 -43.760 -28.127 1.00 31.80 241 GLY D C 1
ATOM 10399 O O . GLY D 1 244 ? 20.606 -44.847 -28.631 1.00 32.18 241 GLY D O 1
ATOM 10400 N N . SER D 1 245 ? 19.854 -43.209 -27.369 1.00 28.48 242 SER D N 1
ATOM 10401 C CA . SER D 1 245 ? 18.521 -43.741 -27.045 1.00 30.28 242 SER D CA 1
ATOM 10402 C C . SER D 1 245 ? 17.669 -43.897 -28.323 1.00 30.22 242 SER D C 1
ATOM 10403 O O . SER D 1 245 ? 17.550 -42.987 -29.150 1.00 25.56 242 SER D O 1
ATOM 10406 N N . PRO D 1 246 ? 17.014 -45.055 -28.511 1.00 27.74 243 PRO D N 1
ATOM 10407 C CA . PRO D 1 246 ? 15.996 -45.226 -29.530 1.00 27.44 243 PRO D CA 1
ATOM 10408 C C . PRO D 1 246 ? 14.816 -44.246 -29.457 1.00 27.93 243 PRO D C 1
ATOM 10409 O O . PRO D 1 246 ? 14.289 -43.892 -30.490 1.00 27.09 243 PRO D O 1
ATOM 10413 N N . PHE D 1 247 ? 14.382 -43.833 -28.278 1.00 27.41 244 PHE D N 1
ATOM 10414 C CA . PHE D 1 247 ? 13.281 -42.860 -28.221 1.00 27.66 244 PHE D CA 1
ATOM 10415 C C . PHE D 1 247 ? 13.779 -41.603 -28.924 1.00 25.59 244 PHE D C 1
ATOM 10416 O O . PHE D 1 247 ? 13.001 -41.029 -29.664 1.00 25.06 244 PHE D O 1
ATOM 10424 N N . ASP D 1 248 ? 14.937 -41.110 -28.544 1.00 24.98 245 ASP D N 1
ATOM 10425 C CA . ASP D 1 248 ? 15.573 -39.908 -29.170 1.00 26.73 245 ASP D CA 1
ATOM 10426 C C . ASP D 1 248 ? 15.665 -40.026 -30.681 1.00 24.71 245 ASP D C 1
ATOM 10427 O O . ASP D 1 248 ? 15.370 -39.028 -31.445 1.00 24.19 245 ASP D O 1
ATOM 10432 N N . ALA D 1 249 ? 16.087 -41.167 -31.152 1.00 23.52 246 ALA D N 1
ATOM 10433 C CA . ALA D 1 249 ? 16.163 -41.440 -32.584 1.00 25.35 246 ALA D CA 1
ATOM 10434 C C . ALA D 1 249 ? 14.771 -41.362 -33.234 1.00 25.83 246 ALA D C 1
ATOM 10435 O O . ALA D 1 249 ? 14.663 -40.901 -34.399 1.00 25.61 246 ALA D O 1
ATOM 10437 N N . PHE D 1 250 ? 13.740 -41.856 -32.571 1.00 25.53 247 PHE D N 1
ATOM 10438 C CA . PHE D 1 250 ? 12.336 -41.770 -33.053 1.00 24.82 247 PHE D CA 1
ATOM 10439 C C . PHE D 1 250 ? 11.957 -40.283 -33.172 1.00 23.94 247 PHE D C 1
ATOM 10440 O O . PHE D 1 250 ? 11.436 -39.883 -34.202 1.00 25.69 247 PHE D O 1
ATOM 10448 N N . LEU D 1 251 ? 12.153 -39.479 -32.137 1.00 21.84 248 LEU D N 1
ATOM 10449 C CA . LEU D 1 251 ? 11.817 -38.060 -32.196 1.00 23.53 248 LEU D CA 1
ATOM 10450 C C . LEU D 1 251 ? 12.675 -37.323 -33.279 1.00 24.84 248 LEU D C 1
ATOM 10451 O O . LEU D 1 251 ? 12.176 -36.375 -33.961 1.00 26.58 248 LEU D O 1
ATOM 10456 N N . THR D 1 252 ? 13.903 -37.707 -33.453 1.00 24.81 249 THR D N 1
ATOM 10457 C CA . THR D 1 252 ? 14.821 -37.036 -34.413 1.00 26.12 249 THR D CA 1
ATOM 10458 C C . THR D 1 252 ? 14.372 -37.357 -35.825 1.00 26.68 249 THR D C 1
ATOM 10459 O O . THR D 1 252 ? 14.299 -36.383 -36.629 1.00 25.43 249 THR D O 1
ATOM 10463 N N . LEU D 1 253 ? 14.063 -38.619 -36.105 1.00 26.92 250 LEU D N 1
ATOM 10464 C CA . LEU D 1 253 ? 13.530 -39.025 -37.428 1.00 26.98 250 LEU D CA 1
ATOM 10465 C C . LEU D 1 253 ? 12.200 -38.290 -37.685 1.00 27.29 250 LEU D C 1
ATOM 10466 O O . LEU D 1 253 ? 11.971 -37.727 -38.798 1.00 25.25 250 LEU D O 1
ATOM 10471 N N . ARG D 1 254 ? 11.360 -38.145 -36.670 1.00 24.63 251 ARG D N 1
ATOM 10472 C CA . ARG D 1 254 ? 10.132 -37.365 -36.805 1.00 25.15 251 ARG D CA 1
ATOM 10473 C C . ARG D 1 254 ? 10.475 -35.929 -37.240 1.00 25.58 251 ARG D C 1
ATOM 10474 O O . ARG D 1 254 ? 9.791 -35.439 -38.115 1.00 25.27 251 ARG D O 1
ATOM 10482 N N . GLY D 1 255 ? 11.384 -35.241 -36.545 1.00 23.36 252 GLY D N 1
ATOM 10483 C CA . GLY D 1 255 ? 11.834 -33.905 -36.922 1.00 25.02 252 GLY D CA 1
ATOM 10484 C C . GLY D 1 255 ? 12.389 -33.863 -38.330 1.00 24.00 252 GLY D C 1
ATOM 10485 O O . GLY D 1 255 ? 11.998 -32.975 -39.125 1.00 25.31 252 GLY D O 1
ATOM 10486 N N . LEU D 1 256 ? 13.198 -34.843 -38.708 1.00 25.64 253 LEU D N 1
ATOM 10487 C CA . LEU D 1 256 ? 13.883 -34.865 -40.012 1.00 26.38 253 LEU D CA 1
ATOM 10488 C C . LEU D 1 256 ? 12.831 -34.787 -41.123 1.00 28.87 253 LEU D C 1
ATOM 10489 O O . LEU D 1 256 ? 13.142 -34.275 -42.232 1.00 24.76 253 LEU D O 1
ATOM 10494 N N . ARG D 1 257 ? 11.661 -35.358 -40.900 1.00 25.49 254 ARG D N 1
ATOM 10495 C CA . ARG D 1 257 ? 10.661 -35.428 -41.985 1.00 27.72 254 ARG D CA 1
ATOM 10496 C C . ARG D 1 257 ? 10.226 -33.996 -42.408 1.00 27.22 254 ARG D C 1
ATOM 10497 O O . ARG D 1 257 ? 9.696 -33.886 -43.525 1.00 25.98 254 ARG D O 1
ATOM 10505 N N . THR D 1 258 ? 10.318 -32.986 -41.530 1.00 24.66 255 THR D N 1
ATOM 10506 C CA . THR D 1 258 ? 9.931 -31.634 -41.876 1.00 25.31 255 THR D CA 1
ATOM 10507 C C . THR D 1 258 ? 11.183 -30.729 -42.157 1.00 27.16 255 THR D C 1
ATOM 10508 O O . THR D 1 258 ? 10.971 -29.524 -42.332 1.00 26.11 255 THR D O 1
ATOM 10512 N N . LEU D 1 259 ? 12.409 -31.258 -42.230 1.00 25.66 256 LEU D N 1
ATOM 10513 C CA . LEU D 1 259 ? 13.639 -30.444 -42.296 1.00 27.56 256 LEU D CA 1
ATOM 10514 C C . LEU D 1 259 ? 13.545 -29.487 -43.493 1.00 27.66 256 LEU D C 1
ATOM 10515 O O . LEU D 1 259 ? 13.738 -28.283 -43.344 1.00 27.01 256 LEU D O 1
ATOM 10520 N N . ASP D 1 260 ? 13.229 -30.038 -44.613 1.00 25.56 257 ASP D N 1
ATOM 10521 C CA . ASP D 1 260 ? 13.123 -29.270 -45.869 1.00 30.40 257 ASP D CA 1
ATOM 10522 C C . ASP D 1 260 ? 12.009 -28.211 -45.780 1.00 29.71 257 ASP D C 1
ATOM 10523 O O . ASP D 1 260 ? 12.229 -27.085 -46.222 1.00 27.73 257 ASP D O 1
ATOM 10528 N N . ALA D 1 261 ? 10.795 -28.571 -45.325 1.00 27.80 258 ALA D N 1
ATOM 10529 C CA . ALA D 1 261 ? 9.679 -27.642 -45.146 1.00 26.54 258 ALA D CA 1
ATOM 10530 C C . ALA D 1 261 ? 10.073 -26.518 -44.203 1.00 26.22 258 ALA D C 1
ATOM 10531 O O . ALA D 1 261 ? 9.770 -25.299 -44.567 1.00 26.79 258 ALA D O 1
ATOM 10533 N N . ARG D 1 262 ? 10.771 -26.818 -43.125 1.00 22.74 259 ARG D N 1
ATOM 10534 C CA . ARG D 1 262 ? 11.164 -25.790 -42.125 1.00 21.09 259 ARG D CA 1
ATOM 10535 C C . ARG D 1 262 ? 12.206 -24.829 -42.788 1.00 24.24 259 ARG D C 1
ATOM 10536 O O . ARG D 1 262 ? 12.030 -23.628 -42.696 1.00 24.84 259 ARG D O 1
ATOM 10544 N N . LEU D 1 263 ? 13.262 -25.350 -43.447 1.00 22.44 260 LEU D N 1
ATOM 10545 C CA . LEU D 1 263 ? 14.374 -24.521 -43.978 1.00 24.20 260 LEU D CA 1
ATOM 10546 C C . LEU D 1 263 ? 13.840 -23.576 -45.036 1.00 24.21 260 LEU D C 1
ATOM 10547 O O . LEU D 1 263 ? 14.340 -22.485 -45.130 1.00 26.62 260 LEU D O 1
ATOM 10552 N N . ARG D 1 264 ? 12.821 -23.936 -45.775 1.00 24.73 261 ARG D N 1
ATOM 10553 C CA . ARG D 1 264 ? 12.256 -22.938 -46.730 1.00 27.49 261 ARG D CA 1
ATOM 10554 C C . ARG D 1 264 ? 11.728 -21.728 -45.999 1.00 26.58 261 ARG D C 1
ATOM 10555 O O . ARG D 1 264 ? 12.046 -20.656 -46.427 1.00 26.80 261 ARG D O 1
ATOM 10563 N N . VAL D 1 265 ? 11.021 -21.915 -44.897 1.00 22.57 262 VAL D N 1
ATOM 10564 C CA . VAL D 1 265 ? 10.543 -20.758 -44.123 1.00 23.13 262 VAL D CA 1
ATOM 10565 C C . VAL D 1 265 ? 11.727 -20.092 -43.428 1.00 24.69 262 VAL D C 1
ATOM 10566 O O . VAL D 1 265 ? 11.744 -18.805 -43.309 1.00 24.01 262 VAL D O 1
ATOM 10570 N N . HIS D 1 266 ? 12.618 -20.881 -42.795 1.00 24.02 263 HIS D N 1
ATOM 10571 C CA . HIS D 1 266 ? 13.717 -20.251 -42.032 1.00 24.50 263 HIS D CA 1
ATOM 10572 C C . HIS D 1 266 ? 14.439 -19.235 -42.986 1.00 25.11 263 HIS D C 1
ATOM 10573 O O . HIS D 1 266 ? 14.837 -18.149 -42.599 1.00 22.56 263 HIS D O 1
ATOM 10580 N N . GLN D 1 267 ? 14.693 -19.670 -44.197 1.00 25.32 264 GLN D N 1
ATOM 10581 C CA . GLN D 1 267 ? 15.541 -18.920 -45.188 1.00 29.50 264 GLN D CA 1
ATOM 10582 C C . GLN D 1 267 ? 14.784 -17.695 -45.723 1.00 28.79 264 GLN D C 1
ATOM 10583 O O . GLN D 1 267 ? 15.420 -16.656 -45.868 1.00 28.71 264 GLN D O 1
ATOM 10589 N N . GLU D 1 268 ? 13.501 -17.829 -45.986 1.00 29.03 265 GLU D N 1
ATOM 10590 C CA . GLU D 1 268 ? 12.642 -16.680 -46.321 1.00 32.20 265 GLU D CA 1
ATOM 10591 C C . GLU D 1 268 ? 12.714 -15.658 -45.162 1.00 30.82 265 GLU D C 1
ATOM 10592 O O . GLU D 1 268 ? 12.903 -14.458 -45.474 1.00 27.58 265 GLU D O 1
ATOM 10598 N N . ASN D 1 269 ? 12.600 -16.068 -43.898 1.00 26.37 266 ASN D N 1
ATOM 10599 C CA . ASN D 1 269 ? 12.668 -15.124 -42.767 1.00 29.28 266 ASN D CA 1
ATOM 10600 C C . ASN D 1 269 ? 14.083 -14.521 -42.727 1.00 28.94 266 ASN D C 1
ATOM 10601 O O . ASN D 1 269 ? 14.198 -13.317 -42.436 1.00 27.59 266 ASN D O 1
ATOM 10606 N N . ALA D 1 270 ? 15.131 -15.341 -42.882 1.00 26.42 267 ALA D N 1
ATOM 10607 C CA . ALA D 1 270 ? 16.499 -14.843 -42.728 1.00 27.69 267 ALA D CA 1
ATOM 10608 C C . ALA D 1 270 ? 16.806 -13.749 -43.811 1.00 28.70 267 ALA D C 1
ATOM 10609 O O . ALA D 1 270 ? 17.413 -12.738 -43.445 1.00 27.96 267 ALA D O 1
ATOM 10611 N N . ASP D 1 271 ? 16.344 -13.914 -45.038 1.00 28.86 268 ASP D N 1
ATOM 10612 C CA . ASP D 1 271 ? 16.547 -12.950 -46.165 1.00 32.48 268 ASP D CA 1
ATOM 10613 C C . ASP D 1 271 ? 15.890 -11.634 -45.788 1.00 32.06 268 ASP D C 1
ATOM 10614 O O . ASP D 1 271 ? 16.542 -10.620 -45.937 1.00 29.13 268 ASP D O 1
ATOM 10619 N N . ALA D 1 272 ? 14.730 -11.673 -45.139 1.00 30.87 269 ALA D N 1
ATOM 10620 C CA . ALA D 1 272 ? 13.964 -10.450 -44.838 1.00 29.34 269 ALA D CA 1
ATOM 10621 C C . ALA D 1 272 ? 14.685 -9.754 -43.719 1.00 28.29 269 ALA D C 1
ATOM 10622 O O . ALA D 1 272 ? 14.858 -8.546 -43.789 1.00 30.18 269 ALA D O 1
ATOM 10624 N N . ILE D 1 273 ? 15.180 -10.499 -42.752 1.00 28.74 270 ILE D N 1
ATOM 10625 C CA . ILE D 1 273 ? 15.852 -9.913 -41.564 1.00 26.15 270 ILE D CA 1
ATOM 10626 C C . ILE D 1 273 ? 17.201 -9.317 -41.970 1.00 28.12 270 ILE D C 1
ATOM 10627 O O . ILE D 1 273 ? 17.581 -8.224 -41.491 1.00 28.81 270 ILE D O 1
ATOM 10632 N N . ALA D 1 274 ? 17.940 -9.991 -42.842 1.00 28.78 271 ALA D N 1
ATOM 10633 C CA . ALA D 1 274 ? 19.271 -9.501 -43.256 1.00 31.06 271 ALA D CA 1
ATOM 10634 C C . ALA D 1 274 ? 19.059 -8.155 -43.961 1.00 30.01 271 ALA D C 1
ATOM 10635 O O . ALA D 1 274 ? 19.814 -7.263 -43.720 1.00 30.03 271 ALA D O 1
ATOM 10637 N N . GLU D 1 275 ? 17.992 -8.026 -44.723 1.00 32.34 272 GLU D N 1
ATOM 10638 C CA . GLU D 1 275 ? 17.697 -6.800 -45.480 1.00 34.09 272 GLU D CA 1
ATOM 10639 C C . GLU D 1 275 ? 17.305 -5.665 -44.525 1.00 36.04 272 GLU D C 1
ATOM 10640 O O . GLU D 1 275 ? 17.802 -4.566 -44.760 1.00 34.97 272 GLU D O 1
ATOM 10646 N N . LEU D 1 276 ? 16.558 -5.911 -43.433 1.00 29.39 273 LEU D N 1
ATOM 10647 C CA . LEU D 1 276 ? 16.320 -4.880 -42.416 1.00 30.08 273 LEU D CA 1
ATOM 10648 C C . LEU D 1 276 ? 17.674 -4.473 -41.786 1.00 31.41 273 LEU D C 1
ATOM 10649 O O . LEU D 1 276 ? 17.897 -3.261 -41.550 1.00 31.81 273 LEU D O 1
ATOM 10654 N N . LEU D 1 277 ? 18.490 -5.439 -41.340 1.00 28.89 274 LEU D N 1
ATOM 10655 C CA . LEU D 1 277 ? 19.668 -5.102 -40.489 1.00 28.59 274 LEU D CA 1
ATOM 10656 C C . LEU D 1 277 ? 20.812 -4.437 -41.291 1.00 30.19 274 LEU D C 1
ATOM 10657 O O . LEU D 1 277 ? 21.572 -3.614 -40.693 1.00 29.13 274 LEU D O 1
ATOM 10662 N N . ASP D 1 278 ? 21.050 -4.867 -42.522 1.00 31.83 275 ASP D N 1
ATOM 10663 C CA . ASP D 1 278 ? 22.248 -4.473 -43.317 1.00 35.36 275 ASP D CA 1
ATOM 10664 C C . ASP D 1 278 ? 22.172 -2.990 -43.769 1.00 36.02 275 ASP D C 1
ATOM 10665 O O . ASP D 1 278 ? 21.225 -2.620 -44.380 1.00 34.20 275 ASP D O 1
ATOM 10670 N N . GLY D 1 279 ? 23.087 -2.168 -43.283 1.00 42.76 276 GLY D N 1
ATOM 10671 C CA . GLY D 1 279 ? 23.044 -0.705 -43.451 1.00 48.65 276 GLY D CA 1
ATOM 10672 C C . GLY D 1 279 ? 21.978 -0.028 -42.570 1.00 51.86 276 GLY D C 1
ATOM 10673 O O . GLY D 1 279 ? 21.782 1.128 -42.815 1.00 47.43 276 GLY D O 1
ATOM 10674 N N . HIS D 1 280 ? 21.273 -0.691 -41.619 1.00 45.41 277 HIS D N 1
ATOM 10675 C CA . HIS D 1 280 ? 20.395 0.028 -40.655 1.00 42.01 277 HIS D CA 1
ATOM 10676 C C . HIS D 1 280 ? 21.294 0.990 -39.875 1.00 37.85 277 HIS D C 1
ATOM 10677 O O . HIS D 1 280 ? 22.422 0.618 -39.495 1.00 35.35 277 HIS D O 1
ATOM 10684 N N . ALA D 1 281 ? 20.742 2.129 -39.494 1.00 39.02 278 ALA D N 1
ATOM 10685 C CA . ALA D 1 281 ? 21.463 3.189 -38.745 1.00 40.63 278 ALA D CA 1
ATOM 10686 C C . ALA D 1 281 ? 22.030 2.616 -37.443 1.00 41.92 278 ALA D C 1
ATOM 10687 O O . ALA D 1 281 ? 23.048 3.078 -37.075 1.00 46.99 278 ALA D O 1
ATOM 10689 N N . MET D 1 282 ? 21.411 1.631 -36.772 1.00 41.70 279 MET D N 1
ATOM 10690 C CA . MET D 1 282 ? 21.889 1.129 -35.465 1.00 39.50 279 MET D CA 1
ATOM 10691 C C . MET D 1 282 ? 22.795 -0.092 -35.613 1.00 39.10 279 MET D C 1
ATOM 10692 O O . MET D 1 282 ? 23.235 -0.617 -34.571 1.00 41.30 279 MET D O 1
ATOM 10697 N N . VAL D 1 283 ? 23.126 -0.490 -36.836 1.00 36.80 280 VAL D N 1
ATOM 10698 C CA . VAL D 1 283 ? 23.855 -1.755 -37.067 1.00 37.18 280 VAL D CA 1
ATOM 10699 C C . VAL D 1 283 ? 25.160 -1.397 -37.774 1.00 38.55 280 VAL D C 1
ATOM 10700 O O . VAL D 1 283 ? 25.107 -0.955 -38.907 1.00 37.29 280 VAL D O 1
ATOM 10704 N N . ASN D 1 284 ? 26.280 -1.756 -37.185 1.00 40.83 281 ASN D N 1
ATOM 10705 C CA . ASN D 1 284 ? 27.619 -1.464 -37.756 1.00 43.75 281 ASN D CA 1
ATOM 10706 C C . ASN D 1 284 ? 28.024 -2.558 -38.742 1.00 45.28 281 ASN D C 1
ATOM 10707 O O . ASN D 1 284 ? 28.719 -2.243 -39.631 1.00 49.73 281 ASN D O 1
ATOM 10712 N N . GLN D 1 285 ? 27.656 -3.813 -38.554 1.00 43.45 282 GLN D N 1
ATOM 10713 C CA . GLN D 1 285 ? 28.111 -4.928 -39.430 1.00 40.30 282 GLN D CA 1
ATOM 10714 C C . GLN D 1 285 ? 27.116 -6.090 -39.259 1.00 38.94 282 GLN D C 1
ATOM 10715 O O . GLN D 1 285 ? 26.636 -6.314 -38.116 1.00 36.23 282 GLN D O 1
ATOM 10721 N N . VAL D 1 286 ? 26.726 -6.718 -40.355 1.00 34.31 283 VAL D N 1
ATOM 10722 C CA . VAL D 1 286 ? 25.956 -7.970 -40.395 1.00 33.97 283 VAL D CA 1
ATOM 10723 C C . VAL D 1 286 ? 26.863 -9.064 -40.915 1.00 33.57 283 VAL D C 1
ATOM 10724 O O . VAL D 1 286 ? 27.506 -8.880 -41.957 1.00 34.56 283 VAL D O 1
ATOM 10728 N N . TYR D 1 287 ? 26.904 -10.161 -40.197 1.00 30.03 284 TYR D N 1
ATOM 10729 C CA . TYR D 1 287 ? 27.628 -11.377 -40.618 1.00 29.23 284 TYR D CA 1
ATOM 10730 C C . TYR D 1 287 ? 26.588 -12.382 -41.107 1.00 30.60 284 TYR D C 1
ATOM 10731 O O . TYR D 1 287 ? 25.886 -13.040 -40.268 1.00 31.55 284 TYR D O 1
ATOM 10740 N N . PHE D 1 288 ? 26.488 -12.546 -42.417 1.00 30.81 285 PHE D N 1
ATOM 10741 C CA . PHE D 1 288 ? 25.480 -13.388 -43.110 1.00 28.02 285 PHE D CA 1
ATOM 10742 C C . PHE D 1 288 ? 25.997 -13.680 -44.500 1.00 29.27 285 PHE D C 1
ATOM 10743 O O . PHE D 1 288 ? 26.193 -12.750 -45.286 1.00 30.07 285 PHE D O 1
ATOM 10751 N N . PRO D 1 289 ? 26.200 -14.956 -44.830 1.00 30.37 286 PRO D N 1
ATOM 10752 C CA . PRO D 1 289 ? 26.782 -15.320 -46.111 1.00 31.91 286 PRO D CA 1
ATOM 10753 C C . PRO D 1 289 ? 25.936 -14.950 -47.343 1.00 30.18 286 PRO D C 1
ATOM 10754 O O . PRO D 1 289 ? 26.459 -14.917 -48.396 1.00 30.72 286 PRO D O 1
ATOM 10758 N N . GLY D 1 290 ? 24.663 -14.688 -47.147 1.00 28.97 287 GLY D N 1
ATOM 10759 C CA . GLY D 1 290 ? 23.779 -14.225 -48.214 1.00 28.38 287 GLY D CA 1
ATOM 10760 C C . GLY D 1 290 ? 24.100 -12.832 -48.720 1.00 29.02 287 GLY D C 1
ATOM 10761 O O . GLY D 1 290 ? 23.604 -12.501 -49.793 1.00 27.17 287 GLY D O 1
ATOM 10762 N N . LEU D 1 291 ? 24.762 -11.989 -47.921 1.00 27.58 288 LEU D N 1
ATOM 10763 C CA . LEU D 1 291 ? 25.098 -10.616 -48.360 1.00 30.12 288 LEU D CA 1
ATOM 10764 C C . LEU D 1 291 ? 26.310 -10.719 -49.318 1.00 30.10 288 LEU D C 1
ATOM 10765 O O . LEU D 1 291 ? 27.357 -11.303 -48.934 1.00 28.65 288 LEU D O 1
ATOM 10770 N N . ALA D 1 292 ? 26.252 -9.984 -50.419 1.00 28.76 289 ALA D N 1
ATOM 10771 C CA . ALA D 1 292 ? 27.327 -9.945 -51.449 1.00 31.29 289 ALA D CA 1
ATOM 10772 C C . ALA D 1 292 ? 28.591 -9.374 -50.816 1.00 29.47 289 ALA D C 1
ATOM 10773 O O . ALA D 1 292 ? 29.658 -9.705 -51.284 1.00 33.41 289 ALA D O 1
ATOM 10775 N N . THR D 1 293 ? 28.489 -8.592 -49.747 1.00 27.62 290 THR D N 1
ATOM 10776 C CA . THR D 1 293 ? 29.639 -7.948 -49.107 1.00 27.59 290 THR D CA 1
ATOM 10777 C C . THR D 1 293 ? 30.319 -8.882 -48.106 1.00 30.37 290 THR D C 1
ATOM 10778 O O . THR D 1 293 ? 31.365 -8.536 -47.593 1.00 30.72 290 THR D O 1
ATOM 10782 N N . HIS D 1 294 ? 29.720 -9.988 -47.735 1.00 31.00 291 HIS D N 1
ATOM 10783 C CA . HIS D 1 294 ? 30.298 -10.867 -46.697 1.00 29.36 291 HIS D CA 1
ATOM 10784 C C . HIS D 1 294 ? 31.425 -11.653 -47.319 1.00 27.03 291 HIS D C 1
ATOM 10785 O O . HIS D 1 294 ? 31.239 -12.320 -48.308 1.00 28.02 291 HIS D O 1
ATOM 10792 N N . PRO D 1 295 ? 32.612 -11.651 -46.723 1.00 29.65 292 PRO D N 1
ATOM 10793 C CA . PRO D 1 295 ? 33.699 -12.542 -47.153 1.00 32.19 292 PRO D CA 1
ATOM 10794 C C . PRO D 1 295 ? 33.311 -14.027 -47.085 1.00 32.88 292 PRO D C 1
ATOM 10795 O O . PRO D 1 295 ? 32.868 -14.460 -46.030 1.00 33.86 292 PRO D O 1
ATOM 10799 N N . GLY D 1 296 ? 33.314 -14.728 -48.222 1.00 32.37 293 GLY D N 1
ATOM 10800 C CA . GLY D 1 296 ? 32.758 -16.088 -48.303 1.00 30.62 293 GLY D CA 1
ATOM 10801 C C . GLY D 1 296 ? 31.462 -16.159 -49.044 1.00 31.77 293 GLY D C 1
ATOM 10802 O O . GLY D 1 296 ? 31.060 -17.293 -49.300 1.00 30.78 293 GLY D O 1
ATOM 10803 N N . HIS D 1 297 ? 30.864 -15.010 -49.435 1.00 31.16 294 HIS D N 1
ATOM 10804 C CA . HIS D 1 297 ? 29.584 -15.020 -50.138 1.00 28.69 294 HIS D CA 1
ATOM 10805 C C . HIS D 1 297 ? 29.668 -15.969 -51.332 1.00 29.40 294 HIS D C 1
ATOM 10806 O O . HIS D 1 297 ? 28.805 -16.878 -51.459 1.00 28.03 294 HIS D O 1
ATOM 10813 N N . ALA D 1 298 ? 30.615 -15.796 -52.218 1.00 28.38 295 ALA D N 1
ATOM 10814 C CA . ALA D 1 298 ? 30.610 -16.508 -53.516 1.00 28.86 295 ALA D CA 1
ATOM 10815 C C . ALA D 1 298 ? 30.854 -17.997 -53.285 1.00 26.07 295 ALA D C 1
ATOM 10816 O O . ALA D 1 298 ? 30.282 -18.855 -53.975 1.00 28.62 295 ALA D O 1
ATOM 10818 N N . LEU D 1 299 ? 31.753 -18.308 -52.385 1.00 27.44 296 LEU D N 1
ATOM 10819 C CA . LEU D 1 299 ? 32.017 -19.690 -51.972 1.00 30.63 296 LEU D CA 1
ATOM 10820 C C . LEU D 1 299 ? 30.760 -20.348 -51.370 1.00 29.60 296 LEU D C 1
ATOM 10821 O O . LEU D 1 299 ? 30.372 -21.490 -51.755 1.00 29.45 296 LEU D O 1
ATOM 10826 N N . ALA D 1 300 ? 30.047 -19.597 -50.530 1.00 27.18 297 ALA D N 1
ATOM 10827 C CA . ALA D 1 300 ? 28.770 -20.058 -49.931 1.00 28.08 297 ALA D CA 1
ATOM 10828 C C . ALA D 1 300 ? 27.730 -20.259 -51.016 1.00 28.29 297 ALA D C 1
ATOM 10829 O O . ALA D 1 300 ? 27.092 -21.333 -50.976 1.00 29.93 297 ALA D O 1
ATOM 10831 N N . ALA D 1 301 ? 27.700 -19.414 -52.082 1.00 26.16 298 ALA D N 1
ATOM 10832 C CA . ALA D 1 301 ? 26.668 -19.575 -53.131 1.00 26.60 298 ALA D CA 1
ATOM 10833 C C . ALA D 1 301 ? 27.032 -20.833 -53.889 1.00 30.07 298 ALA D C 1
ATOM 10834 O O . ALA D 1 301 ? 26.206 -21.438 -54.454 1.00 32.06 298 ALA D O 1
ATOM 10836 N N . ARG D 1 302 ? 28.313 -21.165 -53.960 1.00 31.51 299 ARG D N 1
ATOM 10837 C CA . ARG D 1 302 ? 28.704 -22.330 -54.753 1.00 38.03 299 ARG D CA 1
ATOM 10838 C C . ARG D 1 302 ? 28.607 -23.674 -53.950 1.00 36.10 299 ARG D C 1
ATOM 10839 O O . ARG D 1 302 ? 28.249 -24.695 -54.563 1.00 35.30 299 ARG D O 1
ATOM 10847 N N . GLN D 1 303 ? 29.076 -23.761 -52.710 1.00 29.12 300 GLN D N 1
ATOM 10848 C CA . GLN D 1 303 ? 29.181 -25.070 -52.035 1.00 30.07 300 GLN D CA 1
ATOM 10849 C C . GLN D 1 303 ? 27.929 -25.379 -51.165 1.00 28.89 300 GLN D C 1
ATOM 10850 O O . GLN D 1 303 ? 27.871 -26.456 -50.623 1.00 29.73 300 GLN D O 1
ATOM 10856 N N . GLN D 1 304 ? 27.052 -24.416 -50.959 1.00 29.35 301 GLN D N 1
ATOM 10857 C CA . GLN D 1 304 ? 25.773 -24.510 -50.214 1.00 26.48 301 GLN D CA 1
ATOM 10858 C C . GLN D 1 304 ? 24.614 -24.299 -51.204 1.00 29.26 301 GLN D C 1
ATOM 10859 O O . GLN D 1 304 ? 24.762 -23.517 -52.092 1.00 29.04 301 GLN D O 1
ATOM 10865 N N . LYS D 1 305 ? 23.492 -24.941 -50.955 1.00 29.69 302 LYS D N 1
ATOM 10866 C CA . LYS D 1 305 ? 22.218 -24.814 -51.682 1.00 30.27 302 LYS D CA 1
ATOM 10867 C C . LYS D 1 305 ? 21.401 -23.646 -51.111 1.00 29.87 302 LYS D C 1
ATOM 10868 O O . LYS D 1 305 ? 20.441 -23.302 -51.699 1.00 33.48 302 LYS D O 1
ATOM 10874 N N . GLY D 1 306 ? 21.762 -23.060 -49.982 1.00 25.66 303 GLY D N 1
ATOM 10875 C CA . GLY D 1 306 ? 21.174 -21.786 -49.587 1.00 23.81 303 GLY D CA 1
ATOM 10876 C C . GLY D 1 306 ? 22.018 -21.203 -48.503 1.00 25.35 303 GLY D C 1
ATOM 10877 O O . GLY D 1 306 ? 22.948 -21.917 -48.025 1.00 25.63 303 GLY D O 1
ATOM 10878 N N . PHE D 1 307 ? 21.665 -20.020 -48.035 1.00 24.86 304 PHE D N 1
ATOM 10879 C CA . PHE D 1 307 ? 22.605 -19.284 -47.171 1.00 28.04 304 PHE D CA 1
ATOM 10880 C C . PHE D 1 307 ? 22.261 -19.540 -45.708 1.00 27.74 304 PHE D C 1
ATOM 10881 O O . PHE D 1 307 ? 22.965 -18.987 -44.834 1.00 30.82 304 PHE D O 1
ATOM 10889 N N . GLY D 1 308 ? 21.204 -20.295 -45.446 1.00 27.96 305 GLY D N 1
ATOM 10890 C CA . GLY D 1 308 ? 20.821 -20.632 -44.063 1.00 28.81 305 GLY D CA 1
ATOM 10891 C C . GLY D 1 308 ? 20.081 -19.547 -43.303 1.00 29.19 305 GLY D C 1
ATOM 10892 O O . GLY D 1 308 ? 19.626 -18.507 -43.892 1.00 28.94 305 GLY D O 1
ATOM 10893 N N . ALA D 1 309 ? 19.985 -19.726 -42.005 1.00 27.12 306 ALA D N 1
ATOM 10894 C CA . ALA D 1 309 ? 19.128 -18.833 -41.197 1.00 29.25 306 ALA D CA 1
ATOM 10895 C C . ALA D 1 309 ? 19.828 -18.409 -39.900 1.00 27.95 306 ALA D C 1
ATOM 10896 O O . ALA D 1 309 ? 19.160 -17.936 -38.963 1.00 27.78 306 ALA D O 1
ATOM 10898 N N . MET D 1 310 ? 21.100 -18.693 -39.787 1.00 26.65 307 MET D N 1
ATOM 10899 C CA . MET D 1 310 ? 21.919 -18.098 -38.714 1.00 27.10 307 MET D CA 1
ATOM 10900 C C . MET D 1 310 ? 22.560 -16.787 -39.230 1.00 30.87 307 MET D C 1
ATOM 10901 O O . MET D 1 310 ? 23.159 -16.789 -40.360 1.00 28.08 307 MET D O 1
ATOM 10906 N N . MET D 1 311 ? 22.611 -15.785 -38.363 1.00 27.72 308 MET D N 1
ATOM 10907 C CA . MET D 1 311 ? 23.380 -14.577 -38.634 1.00 32.41 308 MET D CA 1
ATOM 10908 C C . MET D 1 311 ? 23.706 -13.887 -37.301 1.00 31.26 308 MET D C 1
ATOM 10909 O O . MET D 1 311 ? 23.067 -14.119 -36.276 1.00 34.71 308 MET D O 1
ATOM 10914 N N . SER D 1 312 ? 24.693 -13.067 -37.344 1.00 28.36 309 SER D N 1
ATOM 10915 C CA . SER D 1 312 ? 25.164 -12.190 -36.252 1.00 29.99 309 SER D CA 1
ATOM 10916 C C . SER D 1 312 ? 25.199 -10.753 -36.772 1.00 30.15 309 SER D C 1
ATOM 10917 O O . SER D 1 312 ? 25.269 -10.554 -37.990 1.00 30.30 309 SER D O 1
ATOM 10920 N N . PHE D 1 313 ? 25.097 -9.787 -35.858 1.00 31.39 310 PHE D N 1
ATOM 10921 C CA . PHE D 1 313 ? 25.198 -8.367 -36.231 1.00 31.17 310 PHE D CA 1
ATOM 10922 C C . PHE D 1 313 ? 25.766 -7.623 -35.033 1.00 31.84 310 PHE D C 1
ATOM 10923 O O . PHE D 1 313 ? 25.589 -8.063 -33.911 1.00 32.99 310 PHE D O 1
ATOM 10931 N N . GLU D 1 314 ? 26.439 -6.527 -35.316 1.00 33.12 311 GLU D N 1
ATOM 10932 C CA . GLU D 1 314 ? 27.003 -5.630 -34.285 1.00 37.57 311 GLU D CA 1
ATOM 10933 C C . GLU D 1 314 ? 26.049 -4.472 -34.089 1.00 37.43 311 GLU D C 1
ATOM 10934 O O . GLU D 1 314 ? 25.876 -3.625 -35.001 1.00 36.57 311 GLU D O 1
ATOM 10940 N N . LEU D 1 315 ? 25.527 -4.403 -32.893 1.00 34.05 312 LEU D N 1
ATOM 10941 C CA . LEU D 1 315 ? 24.670 -3.280 -32.492 1.00 37.73 312 LEU D CA 1
ATOM 10942 C C . LEU D 1 315 ? 25.547 -2.130 -32.053 1.00 39.34 312 LEU D C 1
ATOM 10943 O O . LEU D 1 315 ? 26.424 -2.341 -31.240 1.00 40.28 312 LEU D O 1
ATOM 10948 N N . GLU D 1 316 ? 25.291 -0.954 -32.598 1.00 42.91 313 GLU D N 1
ATOM 10949 C CA . GLU D 1 316 ? 25.882 0.286 -32.086 1.00 45.67 313 GLU D CA 1
ATOM 10950 C C . GLU D 1 316 ? 25.406 0.501 -30.648 1.00 46.43 313 GLU D C 1
ATOM 10951 O O . GLU D 1 316 ? 24.196 0.399 -30.420 1.00 45.28 313 GLU D O 1
ATOM 10957 N N . GLY D 1 317 ? 26.285 1.032 -29.799 1.00 49.59 314 GLY D N 1
ATOM 10958 C CA . GLY D 1 317 ? 26.026 1.474 -28.414 1.00 48.84 314 GLY D CA 1
ATOM 10959 C C . GLY D 1 317 ? 26.590 0.436 -27.456 1.00 48.83 314 GLY D C 1
ATOM 10960 O O . GLY D 1 317 ? 27.335 -0.528 -27.834 1.00 52.94 314 GLY D O 1
ATOM 10961 N N . GLY D 1 318 ? 26.228 0.463 -26.219 1.00 53.56 315 GLY D N 1
ATOM 10962 C CA . GLY D 1 318 ? 26.933 -0.549 -25.400 1.00 64.94 315 GLY D CA 1
ATOM 10963 C C . GLY D 1 318 ? 26.509 -2.011 -25.565 1.00 63.59 315 GLY D C 1
ATOM 10964 O O . GLY D 1 318 ? 25.625 -2.407 -26.413 1.00 53.37 315 GLY D O 1
ATOM 10965 N N . GLU D 1 319 ? 27.092 -2.790 -24.669 1.00 63.56 316 GLU D N 1
ATOM 10966 C CA . GLU D 1 319 ? 26.275 -3.515 -23.676 1.00 63.36 316 GLU D CA 1
ATOM 10967 C C . GLU D 1 319 ? 25.007 -2.680 -23.298 1.00 58.45 316 GLU D C 1
ATOM 10968 O O . GLU D 1 319 ? 23.896 -3.212 -23.324 1.00 55.82 316 GLU D O 1
ATOM 10974 N N . ALA D 1 320 ? 25.051 -1.401 -22.979 1.00 52.65 317 ALA D N 1
ATOM 10975 C CA . ALA D 1 320 ? 23.797 -0.682 -22.650 1.00 53.04 317 ALA D CA 1
ATOM 10976 C C . ALA D 1 320 ? 22.761 -0.841 -23.775 1.00 53.30 317 ALA D C 1
ATOM 10977 O O . ALA D 1 320 ? 21.559 -1.019 -23.480 1.00 47.64 317 ALA D O 1
ATOM 10979 N N . ALA D 1 321 ? 23.170 -0.663 -25.033 1.00 51.42 318 ALA D N 1
ATOM 10980 C CA . ALA D 1 321 ? 22.257 -0.825 -26.199 1.00 50.10 318 ALA D CA 1
ATOM 10981 C C . ALA D 1 321 ? 21.742 -2.294 -26.293 1.00 42.35 318 ALA D C 1
ATOM 10982 O O . ALA D 1 321 ? 20.566 -2.470 -26.588 1.00 39.49 318 ALA D O 1
ATOM 10984 N N . VAL D 1 322 ? 22.606 -3.292 -26.077 1.00 37.55 319 VAL D N 1
ATOM 10985 C CA . VAL D 1 322 ? 22.233 -4.724 -26.118 1.00 39.15 319 VAL D CA 1
ATOM 10986 C C . VAL D 1 322 ? 21.163 -4.980 -25.050 1.00 38.57 319 VAL D C 1
ATOM 10987 O O . VAL D 1 322 ? 20.108 -5.546 -25.361 1.00 37.90 319 VAL D O 1
ATOM 10991 N N . ARG D 1 323 ? 21.333 -4.474 -23.847 1.00 40.75 320 ARG D N 1
ATOM 10992 C CA . ARG D 1 323 ? 20.344 -4.701 -22.766 1.00 42.97 320 ARG D CA 1
ATOM 10993 C C . ARG D 1 323 ? 19.009 -4.093 -23.191 1.00 42.34 320 ARG D C 1
ATOM 10994 O O . ARG D 1 323 ? 17.941 -4.708 -22.986 1.00 41.69 320 ARG D O 1
ATOM 11002 N N . ALA D 1 324 ? 19.030 -2.918 -23.793 1.00 37.99 321 ALA D N 1
ATOM 11003 C CA . ALA D 1 324 ? 17.739 -2.308 -24.135 1.00 35.77 321 ALA D CA 1
ATOM 11004 C C . ALA D 1 324 ? 17.130 -3.104 -25.303 1.00 36.95 321 ALA D C 1
ATOM 11005 O O . ALA D 1 324 ? 15.926 -3.306 -25.298 1.00 39.09 321 ALA D O 1
ATOM 11007 N N . PHE D 1 325 ? 17.931 -3.556 -26.282 1.00 39.72 322 PHE D N 1
ATOM 11008 C CA . PHE D 1 325 ? 17.468 -4.386 -27.434 1.00 35.62 322 PHE D CA 1
ATOM 11009 C C . PHE D 1 325 ? 16.712 -5.619 -26.917 1.00 34.25 322 PHE D C 1
ATOM 11010 O O . PHE D 1 325 ? 15.579 -5.942 -27.379 1.00 36.37 322 PHE D O 1
ATOM 11018 N N . VAL D 1 326 ? 17.351 -6.365 -26.037 1.00 34.55 323 VAL D N 1
ATOM 11019 C CA . VAL D 1 326 ? 16.884 -7.711 -25.580 1.00 39.53 323 VAL D CA 1
ATOM 11020 C C . VAL D 1 326 ? 15.663 -7.576 -24.670 1.00 43.86 323 VAL D C 1
ATOM 11021 O O . VAL D 1 326 ? 14.745 -8.373 -24.806 1.00 42.53 323 VAL D O 1
ATOM 11025 N N . ASP D 1 327 ? 15.568 -6.491 -23.905 1.00 47.95 324 ASP D N 1
ATOM 11026 C CA . ASP D 1 327 ? 14.502 -6.296 -22.889 1.00 45.69 324 ASP D CA 1
ATOM 11027 C C . ASP D 1 327 ? 13.200 -6.014 -23.631 1.00 43.23 324 ASP D C 1
ATOM 11028 O O . ASP D 1 327 ? 13.003 -4.887 -24.135 1.00 41.36 324 ASP D O 1
ATOM 11033 N N . GLY D 1 328 ? 12.295 -6.984 -23.713 1.00 41.27 325 GLY D N 1
ATOM 11034 C CA . GLY D 1 328 ? 11.025 -6.682 -24.406 1.00 43.42 325 GLY D CA 1
ATOM 11035 C C . GLY D 1 328 ? 10.842 -7.384 -25.737 1.00 43.00 325 GLY D C 1
ATOM 11036 O O . GLY D 1 328 ? 9.847 -7.098 -26.384 1.00 43.10 325 GLY D O 1
ATOM 11037 N N . LEU D 1 329 ? 11.775 -8.229 -26.162 1.00 39.86 326 LEU D N 1
ATOM 11038 C CA . LEU D 1 329 ? 11.612 -8.989 -27.412 1.00 38.96 326 LEU D CA 1
ATOM 11039 C C . LEU D 1 329 ? 10.500 -9.965 -27.141 1.00 35.58 326 LEU D C 1
ATOM 11040 O O . LEU D 1 329 ? 10.588 -10.646 -26.142 1.00 40.61 326 LEU D O 1
ATOM 11045 N N . ARG D 1 330 ? 9.483 -9.988 -27.972 1.00 36.47 327 ARG D N 1
ATOM 11046 C CA . ARG D 1 330 ? 8.334 -10.904 -27.795 1.00 39.79 327 ARG D CA 1
ATOM 11047 C C . ARG D 1 330 ? 8.625 -12.195 -28.564 1.00 37.49 327 ARG D C 1
ATOM 11048 O O . ARG D 1 330 ? 8.132 -13.195 -28.163 1.00 34.67 327 ARG D O 1
ATOM 11056 N N . TYR D 1 331 ? 9.373 -12.209 -29.659 1.00 34.57 328 TYR D N 1
ATOM 11057 C CA . TYR D 1 331 ? 9.377 -13.419 -30.532 1.00 34.24 328 TYR D CA 1
ATOM 11058 C C . TYR D 1 331 ? 10.740 -14.088 -30.700 1.00 32.00 328 TYR D C 1
ATOM 11059 O O . TYR D 1 331 ? 10.870 -14.962 -31.550 1.00 34.68 328 TYR D O 1
ATOM 11068 N N . PHE D 1 332 ? 11.731 -13.635 -29.936 1.00 33.38 329 PHE D N 1
ATOM 11069 C CA . PHE D 1 332 ? 13.112 -14.135 -29.900 1.00 33.57 329 PHE D CA 1
ATOM 11070 C C . PHE D 1 332 ? 13.331 -14.464 -28.428 1.00 36.97 329 PHE D C 1
ATOM 11071 O O . PHE D 1 332 ? 13.325 -13.566 -27.634 1.00 41.61 329 PHE D O 1
ATOM 11079 N N . THR D 1 333 ? 13.507 -15.724 -28.111 1.00 35.63 330 THR D N 1
ATOM 11080 C CA . THR D 1 333 ? 13.901 -16.205 -26.775 1.00 32.73 330 THR D CA 1
ATOM 11081 C C . THR D 1 333 ? 15.404 -16.080 -26.567 1.00 33.24 330 THR D C 1
ATOM 11082 O O . THR D 1 333 ? 16.211 -16.620 -27.400 1.00 30.49 330 THR D O 1
ATOM 11086 N N . LEU D 1 334 ? 15.800 -15.478 -25.451 1.00 33.22 331 LEU D N 1
ATOM 11087 C CA . LEU D 1 334 ? 17.241 -15.363 -25.094 1.00 31.14 331 LEU D CA 1
ATOM 11088 C C . LEU D 1 334 ? 17.698 -16.703 -24.541 1.00 33.31 331 LEU D C 1
ATOM 11089 O O . LEU D 1 334 ? 17.264 -17.066 -23.401 1.00 33.19 331 LEU D O 1
ATOM 11094 N N . ALA D 1 335 ? 18.491 -17.452 -25.301 1.00 29.52 332 ALA D N 1
ATOM 11095 C CA . ALA D 1 335 ? 18.877 -18.831 -24.980 1.00 33.13 332 ALA D CA 1
ATOM 11096 C C . ALA D 1 335 ? 20.000 -19.220 -25.901 1.00 33.51 332 ALA D C 1
ATOM 11097 O O . ALA D 1 335 ? 20.201 -18.574 -26.941 1.00 36.42 332 ALA D O 1
ATOM 11099 N N . GLU D 1 336 ? 20.692 -20.231 -25.462 1.00 35.08 333 GLU D N 1
ATOM 11100 C CA . GLU D 1 336 ? 21.726 -20.944 -26.226 1.00 40.65 333 GLU D CA 1
ATOM 11101 C C . GLU D 1 336 ? 20.998 -21.929 -27.167 1.00 36.36 333 GLU D C 1
ATOM 11102 O O . GLU D 1 336 ? 19.779 -22.167 -27.028 1.00 35.64 333 GLU D O 1
ATOM 11108 N N . SER D 1 337 ? 21.789 -22.595 -27.979 1.00 33.95 334 SER D N 1
ATOM 11109 C CA . SER D 1 337 ? 21.408 -23.582 -29.012 1.00 33.71 334 SER D CA 1
ATOM 11110 C C . SER D 1 337 ? 20.876 -22.815 -30.238 1.00 32.25 334 SER D C 1
ATOM 11111 O O . SER D 1 337 ? 20.881 -21.536 -30.243 1.00 29.86 334 SER D O 1
ATOM 11114 N N . LEU D 1 338 ? 20.439 -23.565 -31.250 1.00 29.89 335 LEU D N 1
ATOM 11115 C CA . LEU D 1 338 ? 19.993 -22.948 -32.511 1.00 32.64 335 LEU D CA 1
ATOM 11116 C C . LEU D 1 338 ? 19.293 -24.022 -33.301 1.00 30.16 335 LEU D C 1
ATOM 11117 O O . LEU D 1 338 ? 19.369 -25.194 -32.883 1.00 30.44 335 LEU D O 1
ATOM 11122 N N . GLY D 1 339 ? 18.671 -23.632 -34.403 1.00 28.12 336 GLY D N 1
ATOM 11123 C CA . GLY D 1 339 ? 18.120 -24.614 -35.343 1.00 27.62 336 GLY D CA 1
ATOM 11124 C C . GLY D 1 339 ? 16.726 -25.086 -35.013 1.00 25.31 336 GLY D C 1
ATOM 11125 O O . GLY D 1 339 ? 16.225 -25.956 -35.772 1.00 29.95 336 GLY D O 1
ATOM 11126 N N . GLY D 1 340 ? 16.084 -24.513 -34.004 1.00 25.69 337 GLY D N 1
ATOM 11127 C CA . GLY D 1 340 ? 14.706 -24.886 -33.661 1.00 26.89 337 GLY D CA 1
ATOM 11128 C C . GLY D 1 340 ? 13.712 -24.054 -34.467 1.00 28.38 337 GLY D C 1
ATOM 11129 O O . GLY D 1 340 ? 14.124 -23.038 -35.043 1.00 24.64 337 GLY D O 1
ATOM 11130 N N . VAL D 1 341 ? 12.451 -24.460 -34.450 1.00 27.06 338 VAL D N 1
ATOM 11131 C CA . VAL D 1 341 ? 11.366 -23.747 -35.136 1.00 28.44 338 VAL D CA 1
ATOM 11132 C C . VAL D 1 341 ? 11.137 -22.381 -34.498 1.00 27.98 338 VAL D C 1
ATOM 11133 O O . VAL D 1 341 ? 10.737 -21.481 -35.235 1.00 25.93 338 VAL D O 1
ATOM 11137 N N . GLU D 1 342 ? 11.518 -22.181 -33.256 1.00 28.35 339 GLU D N 1
ATOM 11138 C CA . GLU D 1 342 ? 11.276 -20.895 -32.486 1.00 30.45 339 GLU D CA 1
ATOM 11139 C C . GLU D 1 342 ? 12.538 -20.025 -32.632 1.00 28.47 339 GLU D C 1
ATOM 11140 O O . GLU D 1 342 ? 13.678 -20.552 -32.562 1.00 26.54 339 GLU D O 1
ATOM 11146 N N . SER D 1 343 ? 12.380 -18.742 -32.942 1.00 26.22 340 SER D N 1
ATOM 11147 C CA . SER D 1 343 ? 13.521 -17.800 -33.062 1.00 27.99 340 SER D CA 1
ATOM 11148 C C . SER D 1 343 ? 14.183 -17.655 -31.680 1.00 29.98 340 SER D C 1
ATOM 11149 O O . SER D 1 343 ? 13.454 -17.519 -30.625 1.00 31.69 340 SER D O 1
ATOM 11152 N N . LEU D 1 344 ? 15.494 -17.634 -31.677 1.00 27.58 341 LEU D N 1
ATOM 11153 C CA . LEU D 1 344 ? 16.347 -17.408 -30.490 1.00 29.13 341 LEU D CA 1
ATOM 11154 C C . LEU D 1 344 ? 17.321 -16.272 -30.778 1.00 31.71 341 LEU D C 1
ATOM 11155 O O . LEU D 1 344 ? 17.706 -16.040 -31.963 1.00 30.22 341 LEU D O 1
ATOM 11160 N N . ILE D 1 345 ? 17.742 -15.646 -29.710 1.00 29.36 342 ILE D N 1
ATOM 11161 C CA . ILE D 1 345 ? 18.859 -14.683 -29.710 1.00 33.12 342 ILE D CA 1
ATOM 11162 C C . ILE D 1 345 ? 19.837 -15.060 -28.597 1.00 33.64 342 ILE D C 1
ATOM 11163 O O . ILE D 1 345 ? 19.420 -15.474 -27.495 1.00 31.80 342 ILE D O 1
ATOM 11168 N N . ALA D 1 346 ? 21.093 -14.839 -28.848 1.00 31.35 343 ALA D N 1
ATOM 11169 C CA . ALA D 1 346 ? 22.165 -15.032 -27.876 1.00 31.89 343 ALA D CA 1
ATOM 11170 C C . ALA D 1 346 ? 23.092 -13.830 -28.002 1.00 32.18 343 ALA D C 1
ATOM 11171 O O . ALA D 1 346 ? 23.171 -13.191 -29.103 1.00 33.69 343 ALA D O 1
ATOM 11173 N N . HIS D 1 347 ? 23.804 -13.536 -26.932 1.00 33.06 344 HIS D N 1
ATOM 11174 C CA . HIS D 1 347 ? 24.829 -12.455 -26.871 1.00 34.84 344 HIS D CA 1
ATOM 11175 C C . HIS D 1 347 ? 26.134 -13.151 -26.574 1.00 37.23 344 HIS D C 1
ATOM 11176 O O . HIS D 1 347 ? 26.347 -13.552 -25.418 1.00 35.70 344 HIS D O 1
ATOM 11183 N N . PRO D 1 348 ? 26.990 -13.402 -27.578 1.00 38.72 345 PRO D N 1
ATOM 11184 C CA . PRO D 1 348 ? 28.214 -14.178 -27.344 1.00 43.21 345 PRO D CA 1
ATOM 11185 C C . PRO D 1 348 ? 29.068 -13.708 -26.145 1.00 44.92 345 PRO D C 1
ATOM 11186 O O . PRO D 1 348 ? 29.405 -14.603 -25.353 1.00 43.10 345 PRO D O 1
ATOM 11190 N N . ALA D 1 349 ? 29.332 -12.414 -25.956 1.00 44.09 346 ALA D N 1
ATOM 11191 C CA . ALA D 1 349 ? 30.185 -11.928 -24.822 1.00 44.35 346 ALA D CA 1
ATOM 11192 C C . ALA D 1 349 ? 29.680 -12.459 -23.450 1.00 48.59 346 ALA D C 1
ATOM 11193 O O . ALA D 1 349 ? 30.454 -13.052 -22.754 1.00 51.13 346 ALA D O 1
ATOM 11195 N N . SER D 1 350 ? 28.384 -12.479 -23.163 1.00 49.42 347 SER D N 1
ATOM 11196 C CA . SER D 1 350 ? 27.831 -12.960 -21.876 1.00 47.20 347 SER D CA 1
ATOM 11197 C C . SER D 1 350 ? 27.282 -14.399 -21.908 1.00 50.87 347 SER D C 1
ATOM 11198 O O . SER D 1 350 ? 26.726 -14.814 -20.877 1.00 48.74 347 SER D O 1
ATOM 11201 N N . MET D 1 351 ? 27.361 -15.150 -23.017 1.00 49.44 348 MET D N 1
ATOM 11202 C CA . MET D 1 351 ? 26.672 -16.470 -23.139 1.00 46.57 348 MET D CA 1
ATOM 11203 C C . MET D 1 351 ? 27.677 -17.466 -23.732 1.00 50.92 348 MET D C 1
ATOM 11204 O O . MET D 1 351 ? 28.552 -17.913 -23.011 1.00 52.54 348 MET D O 1
ATOM 11209 N N . THR D 1 352 ? 27.717 -17.636 -25.036 1.00 50.80 349 THR D N 1
ATOM 11210 C CA . THR D 1 352 ? 28.586 -18.647 -25.704 1.00 49.65 349 THR D CA 1
ATOM 11211 C C . THR D 1 352 ? 30.089 -18.452 -25.452 1.00 49.25 349 THR D C 1
ATOM 11212 O O . THR D 1 352 ? 30.767 -19.421 -25.553 1.00 52.82 349 THR D O 1
ATOM 11216 N N . HIS D 1 353 ? 30.596 -17.250 -25.218 1.00 46.88 350 HIS D N 1
ATOM 11217 C CA . HIS D 1 353 ? 32.050 -16.921 -25.169 1.00 49.46 350 HIS D CA 1
ATOM 11218 C C . HIS D 1 353 ? 32.392 -16.229 -23.844 1.00 50.07 350 HIS D C 1
ATOM 11219 O O . HIS D 1 353 ? 33.410 -15.511 -23.840 1.00 49.19 350 HIS D O 1
ATOM 11226 N N . ALA D 1 354 ? 31.517 -16.321 -22.820 1.00 52.10 351 ALA D N 1
ATOM 11227 C CA . ALA D 1 354 ? 31.645 -15.597 -21.521 1.00 61.68 351 ALA D CA 1
ATOM 11228 C C . ALA D 1 354 ? 32.880 -16.128 -20.753 1.00 61.43 351 ALA D C 1
ATOM 11229 O O . ALA D 1 354 ? 33.589 -15.302 -20.141 1.00 61.15 351 ALA D O 1
ATOM 11231 N N . ALA D 1 355 ? 33.177 -17.425 -20.938 1.00 67.85 352 ALA D N 1
ATOM 11232 C CA . ALA D 1 355 ? 34.387 -18.180 -20.508 1.00 73.23 352 ALA D CA 1
ATOM 11233 C C . ALA D 1 355 ? 35.587 -17.843 -21.394 1.00 79.26 352 ALA D C 1
ATOM 11234 O O . ALA D 1 355 ? 36.118 -18.772 -22.012 1.00 100.45 352 ALA D O 1
ATOM 11236 N N . MET D 1 356 ? 35.945 -16.573 -21.537 1.00 69.88 353 MET D N 1
ATOM 11237 C CA . MET D 1 356 ? 37.102 -16.142 -22.348 1.00 68.20 353 MET D CA 1
ATOM 11238 C C . MET D 1 356 ? 37.491 -14.831 -21.693 1.00 69.62 353 MET D C 1
ATOM 11239 O O . MET D 1 356 ? 36.668 -14.322 -20.944 1.00 78.21 353 MET D O 1
ATOM 11244 N N . THR D 1 357 ? 38.622 -14.272 -22.064 1.00 72.11 354 THR D N 1
ATOM 11245 C CA . THR D 1 357 ? 39.085 -12.935 -21.631 1.00 74.54 354 THR D CA 1
ATOM 11246 C C . THR D 1 357 ? 38.469 -11.890 -22.560 1.00 74.74 354 THR D C 1
ATOM 11247 O O . THR D 1 357 ? 38.143 -12.254 -23.706 1.00 78.39 354 THR D O 1
ATOM 11251 N N . ALA D 1 358 ? 38.375 -10.636 -22.121 1.00 71.49 355 ALA D N 1
ATOM 11252 C CA . ALA D 1 358 ? 38.002 -9.491 -22.983 1.00 70.41 355 ALA D CA 1
ATOM 11253 C C . ALA D 1 358 ? 38.898 -9.474 -24.229 1.00 75.76 355 ALA D C 1
ATOM 11254 O O . ALA D 1 358 ? 38.320 -9.308 -25.343 1.00 70.11 355 ALA D O 1
ATOM 11256 N N . GLU D 1 359 ? 40.230 -9.632 -24.089 1.00 79.04 356 GLU D N 1
ATOM 11257 C CA . GLU D 1 359 ? 41.157 -9.486 -25.258 1.00 80.54 356 GLU D CA 1
ATOM 11258 C C . GLU D 1 359 ? 41.253 -10.816 -26.023 1.00 65.34 356 GLU D C 1
ATOM 11259 O O . GLU D 1 359 ? 41.648 -10.743 -27.134 1.00 64.60 356 GLU D O 1
ATOM 11265 N N . ALA D 1 360 ? 40.922 -11.982 -25.465 1.00 60.36 357 ALA D N 1
ATOM 11266 C CA . ALA D 1 360 ? 40.750 -13.235 -26.258 1.00 64.40 357 ALA D CA 1
ATOM 11267 C C . ALA D 1 360 ? 39.536 -13.092 -27.191 1.00 66.00 357 ALA D C 1
ATOM 11268 O O . ALA D 1 360 ? 39.660 -13.478 -28.364 1.00 64.91 357 ALA D O 1
ATOM 11270 N N . ARG D 1 361 ? 38.433 -12.530 -26.673 1.00 60.05 358 ARG D N 1
ATOM 11271 C CA . ARG D 1 361 ? 37.210 -12.178 -27.456 1.00 59.53 358 ARG D CA 1
ATOM 11272 C C . ARG D 1 361 ? 37.520 -11.090 -28.469 1.00 54.86 358 ARG D C 1
ATOM 11273 O O . ARG D 1 361 ? 37.080 -11.224 -29.619 1.00 54.97 358 ARG D O 1
ATOM 11281 N N . ALA D 1 362 ? 38.287 -10.076 -28.112 1.00 58.81 359 ALA D N 1
ATOM 11282 C CA . ALA D 1 362 ? 38.701 -9.041 -29.094 1.00 55.55 359 ALA D CA 1
ATOM 11283 C C . ALA D 1 362 ? 39.611 -9.688 -30.141 1.00 55.77 359 ALA D C 1
ATOM 11284 O O . ALA D 1 362 ? 39.536 -9.291 -31.312 1.00 56.23 359 ALA D O 1
ATOM 11286 N N . ALA D 1 363 ? 40.410 -10.680 -29.761 1.00 55.22 360 ALA D N 1
ATOM 11287 C CA . ALA D 1 363 ? 41.364 -11.338 -30.698 1.00 60.12 360 ALA D CA 1
ATOM 11288 C C . ALA D 1 363 ? 40.540 -12.119 -31.742 1.00 61.86 360 ALA D C 1
ATOM 11289 O O . ALA D 1 363 ? 40.840 -12.036 -32.921 1.00 66.65 360 ALA D O 1
ATOM 11291 N N . ALA D 1 364 ? 39.422 -12.722 -31.320 1.00 59.70 361 ALA D N 1
ATOM 11292 C CA . ALA D 1 364 ? 38.540 -13.569 -32.151 1.00 51.64 361 ALA D CA 1
ATOM 11293 C C . ALA D 1 364 ? 37.504 -12.732 -32.929 1.00 49.16 361 ALA D C 1
ATOM 11294 O O . ALA D 1 364 ? 36.685 -13.372 -33.593 1.00 51.50 361 ALA D O 1
ATOM 11296 N N . GLY D 1 365 ? 37.490 -11.389 -32.817 1.00 47.88 362 GLY D N 1
ATOM 11297 C CA . GLY D 1 365 ? 36.576 -10.496 -33.561 1.00 45.42 362 GLY D CA 1
ATOM 11298 C C . GLY D 1 365 ? 35.163 -10.479 -32.968 1.00 46.95 362 GLY D C 1
ATOM 11299 O O . GLY D 1 365 ? 34.235 -10.192 -33.680 1.00 49.67 362 GLY D O 1
ATOM 11300 N N . ILE D 1 366 ? 35.021 -10.732 -31.682 1.00 44.60 363 ILE D N 1
ATOM 11301 C CA . ILE D 1 366 ? 33.734 -10.842 -30.961 1.00 45.03 363 ILE D CA 1
ATOM 11302 C C . ILE D 1 366 ? 33.528 -9.634 -30.039 1.00 46.08 363 ILE D C 1
ATOM 11303 O O . ILE D 1 366 ? 33.984 -9.673 -28.882 1.00 48.30 363 ILE D O 1
ATOM 11308 N N . SER D 1 367 ? 32.779 -8.639 -30.491 1.00 40.54 364 SER D N 1
ATOM 11309 C CA . SER D 1 367 ? 32.493 -7.479 -29.633 1.00 42.35 364 SER D CA 1
ATOM 11310 C C . SER D 1 367 ? 31.349 -7.716 -28.660 1.00 43.70 364 SER D C 1
ATOM 11311 O O . SER D 1 367 ? 30.630 -8.719 -28.743 1.00 42.49 364 SER D O 1
ATOM 11314 N N . ASP D 1 368 ? 31.269 -6.778 -27.722 1.00 42.42 365 ASP D N 1
ATOM 11315 C CA . ASP D 1 368 ? 30.211 -6.592 -26.712 1.00 43.44 365 ASP D CA 1
ATOM 11316 C C . ASP D 1 368 ? 28.876 -6.215 -27.361 1.00 39.28 365 ASP D C 1
ATOM 11317 O O . ASP D 1 368 ? 27.827 -6.471 -26.728 1.00 39.37 365 ASP D O 1
ATOM 11322 N N . GLY D 1 369 ? 28.915 -5.665 -28.560 1.00 36.29 366 GLY D N 1
ATOM 11323 C CA . GLY D 1 369 ? 27.714 -5.328 -29.341 1.00 37.95 366 GLY D CA 1
ATOM 11324 C C . GLY D 1 369 ? 27.224 -6.457 -30.241 1.00 34.10 366 GLY D C 1
ATOM 11325 O O . GLY D 1 369 ? 26.169 -6.278 -30.831 1.00 37.01 366 GLY D O 1
ATOM 11326 N N . LEU D 1 370 ? 27.926 -7.566 -30.329 1.00 33.90 367 LEU D N 1
ATOM 11327 C CA . LEU D 1 370 ? 27.557 -8.667 -31.247 1.00 33.26 367 LEU D CA 1
ATOM 11328 C C . LEU D 1 370 ? 26.377 -9.439 -30.682 1.00 32.67 367 LEU D C 1
ATOM 11329 O O . LEU D 1 370 ? 26.440 -9.862 -29.558 1.00 34.26 367 LEU D O 1
ATOM 11334 N N . LEU D 1 371 ? 25.347 -9.630 -31.484 1.00 31.61 368 LEU D N 1
ATOM 11335 C CA . LEU D 1 371 ? 24.185 -10.505 -31.182 1.00 33.96 368 LEU D CA 1
ATOM 11336 C C . LEU D 1 371 ? 24.041 -11.559 -32.278 1.00 31.40 368 LEU D C 1
ATOM 11337 O O . LEU D 1 371 ? 24.305 -11.248 -33.439 1.00 33.36 368 LEU D O 1
ATOM 11342 N N . ARG D 1 372 ? 23.711 -12.773 -31.889 1.00 30.94 369 ARG D N 1
ATOM 11343 C CA . ARG D 1 372 ? 23.502 -13.884 -32.844 1.00 31.77 369 ARG D CA 1
ATOM 11344 C C . ARG D 1 372 ? 22.012 -14.238 -32.879 1.00 32.81 369 ARG D C 1
ATOM 11345 O O . ARG D 1 372 ? 21.396 -14.353 -31.801 1.00 31.28 369 ARG D O 1
ATOM 11353 N N . LEU D 1 373 ? 21.450 -14.332 -34.087 1.00 29.39 370 LEU D N 1
ATOM 11354 C CA . LEU D 1 373 ? 20.064 -14.763 -34.305 1.00 30.08 370 LEU D CA 1
ATOM 11355 C C . LEU D 1 373 ? 20.096 -16.163 -34.847 1.00 29.33 370 LEU D C 1
ATOM 11356 O O . LEU D 1 373 ? 20.780 -16.444 -35.794 1.00 27.28 370 LEU D O 1
ATOM 11361 N N . SER D 1 374 ? 19.257 -17.002 -34.286 1.00 31.34 371 SER D N 1
ATOM 11362 C CA . SER D 1 374 ? 18.797 -18.275 -34.886 1.00 29.54 371 SER D CA 1
ATOM 11363 C C . SER D 1 374 ? 17.368 -17.999 -35.285 1.00 30.36 371 SER D C 1
ATOM 11364 O O . SER D 1 374 ? 16.471 -17.850 -34.386 1.00 29.94 371 SER D O 1
ATOM 11367 N N . ILE D 1 375 ? 17.188 -17.750 -36.559 1.00 29.19 372 ILE D N 1
ATOM 11368 C CA . ILE D 1 375 ? 15.876 -17.321 -37.087 1.00 27.73 372 ILE D CA 1
ATOM 11369 C C . ILE D 1 375 ? 14.972 -18.528 -37.294 1.00 25.41 372 ILE D C 1
ATOM 11370 O O . ILE D 1 375 ? 15.390 -19.486 -37.959 1.00 24.05 372 ILE D O 1
ATOM 11375 N N . GLY D 1 376 ? 13.825 -18.509 -36.622 1.00 23.72 373 GLY D N 1
ATOM 11376 C CA . GLY D 1 376 ? 12.867 -19.622 -36.710 1.00 23.68 373 GLY D CA 1
ATOM 11377 C C . GLY D 1 376 ? 11.883 -19.463 -37.863 1.00 24.72 373 GLY D C 1
ATOM 11378 O O . GLY D 1 376 ? 12.182 -18.708 -38.841 1.00 27.67 373 GLY D O 1
ATOM 11379 N N . ILE D 1 377 ? 10.701 -20.042 -37.725 1.00 24.24 374 ILE D N 1
ATOM 11380 C CA . ILE D 1 377 ? 9.723 -20.155 -38.830 1.00 23.27 374 ILE D CA 1
ATOM 11381 C C . ILE D 1 377 ? 8.449 -19.423 -38.485 1.00 22.34 374 ILE D C 1
ATOM 11382 O O . ILE D 1 377 ? 7.417 -19.653 -39.159 1.00 26.54 374 ILE D O 1
ATOM 11387 N N . GLU D 1 378 ? 8.523 -18.489 -37.585 1.00 24.17 375 GLU D N 1
ATOM 11388 C CA . GLU D 1 378 ? 7.371 -17.598 -37.315 1.00 27.72 375 GLU D CA 1
ATOM 11389 C C . GLU D 1 378 ? 7.166 -16.693 -38.538 1.00 30.20 375 GLU D C 1
ATOM 11390 O O . GLU D 1 378 ? 8.081 -16.687 -39.490 1.00 28.77 375 GLU D O 1
ATOM 11396 N N . SER D 1 379 ? 6.045 -15.996 -38.617 1.00 28.72 376 SER D N 1
ATOM 11397 C CA A SER D 1 379 ? 5.831 -15.089 -39.787 0.50 34.62 376 SER D CA 1
ATOM 11398 C CA B SER D 1 379 ? 5.788 -15.034 -39.739 0.50 32.53 376 SER D CA 1
ATOM 11399 C C . SER D 1 379 ? 6.873 -13.942 -39.795 1.00 34.58 376 SER D C 1
ATOM 11400 O O . SER D 1 379 ? 7.149 -13.240 -38.737 1.00 32.64 376 SER D O 1
ATOM 11405 N N . ALA D 1 380 ? 7.496 -13.752 -40.936 1.00 33.88 377 ALA D N 1
ATOM 11406 C CA . ALA D 1 380 ? 8.520 -12.689 -41.112 1.00 34.87 377 ALA D CA 1
ATOM 11407 C C . ALA D 1 380 ? 8.049 -11.359 -40.512 1.00 31.16 377 ALA D C 1
ATOM 11408 O O . ALA D 1 380 ? 8.803 -10.684 -39.780 1.00 31.13 377 ALA D O 1
ATOM 11410 N N . GLU D 1 381 ? 6.817 -10.976 -40.748 1.00 33.90 378 GLU D N 1
ATOM 11411 C CA . GLU D 1 381 ? 6.397 -9.618 -40.324 1.00 37.58 378 GLU D CA 1
ATOM 11412 C C . GLU D 1 381 ? 6.469 -9.473 -38.792 1.00 34.55 378 GLU D C 1
ATOM 11413 O O . GLU D 1 381 ? 6.817 -8.401 -38.286 1.00 35.10 378 GLU D O 1
ATOM 11419 N N . ASP D 1 382 ? 6.082 -10.494 -38.038 1.00 34.47 379 ASP D N 1
ATOM 11420 C CA . ASP D 1 382 ? 6.157 -10.475 -36.565 1.00 34.52 379 ASP D CA 1
ATOM 11421 C C . ASP D 1 382 ? 7.627 -10.344 -36.178 1.00 32.61 379 ASP D C 1
ATOM 11422 O O . ASP D 1 382 ? 7.969 -9.581 -35.236 1.00 31.08 379 ASP D O 1
ATOM 11427 N N . LEU D 1 383 ? 8.507 -11.138 -36.794 1.00 30.15 380 LEU D N 1
ATOM 11428 C CA . LEU D 1 383 ? 9.934 -11.058 -36.396 1.00 32.96 380 LEU D CA 1
ATOM 11429 C C . LEU D 1 383 ? 10.510 -9.641 -36.727 1.00 30.70 380 LEU D C 1
ATOM 11430 O O . LEU D 1 383 ? 11.283 -9.099 -35.948 1.00 29.08 380 LEU D O 1
ATOM 11435 N N . LEU D 1 384 ? 10.102 -9.045 -37.835 1.00 30.27 381 LEU D N 1
ATOM 11436 C CA . LEU D 1 384 ? 10.628 -7.704 -38.274 1.00 33.40 381 LEU D CA 1
ATOM 11437 C C . LEU D 1 384 ? 10.095 -6.612 -37.337 1.00 32.66 381 LEU D C 1
ATOM 11438 O O . LEU D 1 384 ? 10.904 -5.769 -36.836 1.00 33.01 381 LEU D O 1
ATOM 11443 N N . ILE D 1 385 ? 8.846 -6.744 -36.931 1.00 34.86 382 ILE D N 1
ATOM 11444 C CA . ILE D 1 385 ? 8.249 -5.776 -35.969 1.00 36.69 382 ILE D CA 1
ATOM 11445 C C . ILE D 1 385 ? 9.054 -5.867 -34.686 1.00 35.97 382 ILE D C 1
ATOM 11446 O O . ILE D 1 385 ? 9.397 -4.833 -34.130 1.00 37.02 382 ILE D O 1
ATOM 11451 N N . ASP D 1 386 ? 9.309 -7.087 -34.198 1.00 36.24 383 ASP D N 1
ATOM 11452 C CA . ASP D 1 386 ? 10.018 -7.317 -32.925 1.00 34.75 383 ASP D CA 1
ATOM 11453 C C . ASP D 1 386 ? 11.413 -6.705 -33.061 1.00 34.05 383 ASP D C 1
ATOM 11454 O O . ASP D 1 386 ? 11.875 -5.992 -32.148 1.00 33.40 383 ASP D O 1
ATOM 11459 N N . LEU D 1 387 ? 12.106 -6.952 -34.166 1.00 34.98 384 LEU D N 1
ATOM 11460 C CA . LEU D 1 387 ? 13.490 -6.433 -34.283 1.00 35.04 384 LEU D CA 1
ATOM 11461 C C . LEU D 1 387 ? 13.524 -4.908 -34.439 1.00 34.34 384 LEU D C 1
ATOM 11462 O O . LEU D 1 387 ? 14.452 -4.278 -33.901 1.00 31.26 384 LEU D O 1
ATOM 11467 N N . ARG D 1 388 ? 12.616 -4.335 -35.199 1.00 36.11 385 ARG D N 1
ATOM 11468 C CA . ARG D 1 388 ? 12.540 -2.851 -35.324 1.00 40.79 385 ARG D CA 1
ATOM 11469 C C . ARG D 1 388 ? 12.268 -2.201 -33.964 1.00 41.39 385 ARG D C 1
ATOM 11470 O O . ARG D 1 388 ? 12.974 -1.261 -33.667 1.00 38.17 385 ARG D O 1
ATOM 11478 N N . ALA D 1 389 ? 11.398 -2.769 -33.128 1.00 39.95 386 ALA D N 1
ATOM 11479 C CA . ALA D 1 389 ? 11.194 -2.224 -31.761 1.00 37.09 386 ALA D CA 1
ATOM 11480 C C . ALA D 1 389 ? 12.495 -2.410 -30.945 1.00 37.24 386 ALA D C 1
ATOM 11481 O O . ALA D 1 389 ? 12.840 -1.492 -30.178 1.00 37.80 386 ALA D O 1
ATOM 11483 N N . GLY D 1 390 ? 13.254 -3.518 -31.088 1.00 36.37 387 GLY D N 1
ATOM 11484 C CA . GLY D 1 390 ? 14.530 -3.678 -30.337 1.00 33.55 387 GLY D CA 1
ATOM 11485 C C . GLY D 1 390 ? 15.555 -2.612 -30.799 1.00 35.85 387 GLY D C 1
ATOM 11486 O O . GLY D 1 390 ? 16.281 -2.022 -30.033 1.00 34.85 387 GLY D O 1
ATOM 11487 N N . LEU D 1 391 ? 15.597 -2.325 -32.068 1.00 38.32 388 LEU D N 1
ATOM 11488 C CA . LEU D 1 391 ? 16.523 -1.297 -32.578 1.00 40.32 388 LEU D CA 1
ATOM 11489 C C . LEU D 1 391 ? 16.107 0.098 -32.080 1.00 40.38 388 LEU D C 1
ATOM 11490 O O . LEU D 1 391 ? 17.051 0.805 -31.735 1.00 41.97 388 LEU D O 1
ATOM 11495 N N . SER D 1 392 ? 14.823 0.489 -32.019 1.00 42.86 389 SER D N 1
ATOM 11496 C CA . SER D 1 392 ? 14.393 1.780 -31.362 1.00 43.90 389 SER D CA 1
ATOM 11497 C C . SER D 1 392 ? 14.786 1.791 -29.900 1.00 42.76 389 SER D C 1
ATOM 11498 O O . SER D 1 392 ? 15.275 2.818 -29.500 1.00 41.87 389 SER D O 1
ATOM 11501 N N . ARG D 1 393 ? 14.562 0.739 -29.142 1.00 39.20 390 ARG D N 1
ATOM 11502 C CA . ARG D 1 393 ? 14.993 0.741 -27.726 1.00 40.97 390 ARG D CA 1
ATOM 11503 C C . ARG D 1 393 ? 16.506 0.990 -27.651 1.00 41.87 390 ARG D C 1
ATOM 11504 O O . ARG D 1 393 ? 16.964 1.710 -26.694 1.00 42.48 390 ARG D O 1
ATOM 11512 N N . ALA D 1 394 ? 17.310 0.350 -28.507 1.00 41.75 391 ALA D N 1
ATOM 11513 C CA . ALA D 1 394 ? 18.789 0.503 -28.459 1.00 41.81 391 ALA D CA 1
ATOM 11514 C C . ALA D 1 394 ? 19.178 1.953 -28.819 1.00 42.78 391 ALA D C 1
ATOM 11515 O O . ALA D 1 394 ? 20.078 2.506 -28.194 1.00 39.83 391 ALA D O 1
ATOM 11517 N N . GLU D 1 395 ? 18.666 2.474 -29.922 1.00 42.86 392 GLU D N 1
ATOM 11518 C CA . GLU D 1 395 ? 18.741 3.921 -30.186 1.00 53.30 392 GLU D CA 1
ATOM 11519 C C . GLU D 1 395 ? 17.944 4.500 -29.035 1.00 63.19 392 GLU D C 1
ATOM 11520 O O . GLU D 1 395 ? 16.985 3.864 -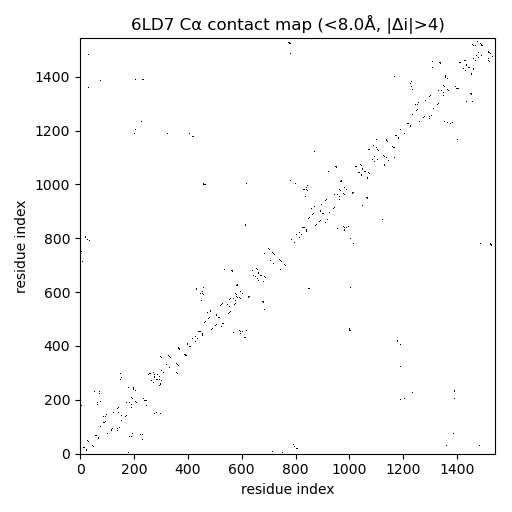28.638 1.00 82.15 392 GLU D O 1
ATOM 11526 N N . ALA D 1 396 ? 18.316 5.549 -28.393 1.00 61.53 393 ALA D N 1
ATOM 11527 C CA . ALA D 1 396 ? 17.538 5.906 -27.164 1.00 56.04 393 ALA D CA 1
ATOM 11528 C C . ALA D 1 396 ? 18.403 5.606 -25.984 1.00 53.27 393 ALA D C 1
ATOM 11529 O O . ALA D 1 396 ? 18.378 6.438 -25.134 1.00 60.37 393 ALA D O 1
ATOM 11531 N N . THR D 1 397 ? 19.215 4.551 -25.986 1.00 49.12 394 THR D N 1
ATOM 11532 C CA . THR D 1 397 ? 20.334 4.521 -25.016 1.00 48.68 394 THR D CA 1
ATOM 11533 C C . THR D 1 397 ? 21.499 5.434 -25.475 1.00 54.76 394 THR D C 1
ATOM 11534 O O . THR D 1 397 ? 22.436 5.612 -24.701 1.00 52.51 394 THR D O 1
ATOM 11538 N N . LEU D 1 398 ? 21.521 5.973 -26.692 1.00 55.84 395 LEU D N 1
ATOM 11539 C CA . LEU D 1 398 ? 22.789 6.520 -27.262 1.00 54.44 395 LEU D CA 1
ATOM 11540 C C . LEU D 1 398 ? 23.183 7.874 -26.614 1.00 55.67 395 LEU D C 1
ATOM 11541 O O . LEU D 1 398 ? 22.231 8.704 -26.541 1.00 60.87 395 LEU D O 1
#

Secondary structure (DSSP, 8-state):
----HHHHHHHTTTT--TTT-BSSPPB---SBB--SSTT---S-SBTTT--HHHHHHHHHHHHHHT-SEEEEESSHHHHHHHHHHHH--TT--EEEETT--HHHHHHHHHHHHTTSS--EEE-TTSHHHHHHHHHT--SEEEE-SS-TTT-----HHHHHHHHHHTT-EEEEE-TTT-TTT--GGGGT-SEEEEE----S-SS----EEEEESSHHHHHHHHHHHHHHT-BPPHHHHHHHHHHHTTHHHHHHHHHHHHHHHHHHHTT-TTEEEEE-TTSTTSTTHHHHHHH-SS--SEEEEEETTHHHHHHHHHHT-SSSEEBS---SSS-EEE-TTTTTTSSS-HHHHHHTT--TTEEEEE--SS-HHHHHHHHHHHHHHHHH--/---HHHHHHTSSSS--TTT-BSSPPB---SBBB-SSTT---S-SBTTT--HHHHHHHHHHHHHHT-SEEEEESSHHHHHHHHHHHH--TT-EEEEETT--HHHHHHHHHHHHTTS-EEEEE-TTSHHHHHHHHTT--SEEEEESS-TTT-PPP-HHHHHHHHHHTT-EEEEE-TTTHHHH--GGGGT-SEEEEE----S-SS----EEEEESSHHHHHHHHHHHHHHT-BPPHHHHHHHHHHHTTHHHHHHHHHHHHHHHHHHHHH-TTEEEEE-TTSTTSTTHHHHHHHSSS--SEEEEEETTHHHHHHHHHHT-SSSEE-S---SSS-EEE-GGGTTTTTS-HHHHHHHT--TTEEEEE--SS-HHHHHHHHHHHHHHHHHT-/----HHHHHHTTTTT--TTT-BSSPPB---SBB--SSTT---S-SBTTT--HHHHHHHHHHHHHHT-SEEEEESSHHHHHHHHHHHH--TT-EEEEETT--HHHHHHHHHHHHTTSSEEEEE-TTSHHHHHHHHTT--SEEEEESS-TTT-PPP-HHHHHHHHHHTT-EEEEE-TTT-TTT--GGGGT-SEEEEE----S-SS----EEEEESSHHHHHHHHHHHHHHT-BPPHHHHHHHHHHHTTHHHHHHHHHHHHHHHHHHHTT-TTEEEEE-TTSTTSTTHHHHHHHSSS--SEEEEEESS-HHHHHHHHHT-SSSEEBS---SSS-EEE-GGGTTTTTS-HHHHHHTT--TTEEEEE--SS-HHHHHHHHHHHHHHHHHS--/---HHHHHHHTTTT--TTT-BSSPPB---SBBB-SSTT---S-SBTTT--HHHHHHHHHHHHHHT-SEEEEESSHHHHHHHHHHHH--TT-EEEEETT--HHHHHHHHHHHHTTSSEEEEE-TTSHHHHHHHHTT--SEEEEESS-TTT-----HHHHHHHHHHTT-EEEEE-TTT-TTT--GGGGT-SEEEEE----S-SS----EEEEESSHHHHHHHHHHHHHHT-BPPHHHHHHHHHHHTTHHHHHHHHHHHHHHHHHHHTT-TTEEEEE-TTSTTSTTHHHHHHHSSS--SEEEEEESS-HHHHHHHHTT-SS-EE-S---SSS-EEE-TTTTTT-SS-HHHHHHTT--TTEEEEE--SS-HHHHHHHHHHHHHHHTT--

Nearest PDB structures (foldseek):
  6ld8-assembly1_B  TM=9.923E-01  e=2.004E-76  Xanthomonas oryzae pv. oryzae KACC 10331
  6ld9-assembly1_B  TM=9.898E-01  e=5.938E-75  Xanthomonas oryzae pv. oryzae KACC 10331
  4ixz-assembly1_D  TM=9.683E-01  e=7.739E-47  Xanthomonas oryzae pv. oryzae KACC 10331
  3aem-assembly1_B  TM=9.543E-01  e=5.626E-41  Entamoeba histolytica
  1qgn-assembly1_A  TM=9.661E-01  e=1.081E-38  Nicotiana tabacum

Radius of gyration: 33.46 Å; Cα contacts (8 Å, |Δi|>4): 3803; chains: 4; bounding box: 92×96×98 Å

Sequence (1543 aa):
TPCTAATAAVRAGIDRDTAYGAVTPPIVLSSNFSFDGFGNKRQYDYTRSGNPTRDLLGEALAELEGGAGGVITSTGMGAINLVLNAVLQPGDTLVVPHDAYGGSWRLFNALAKKGHFALITADLTVPRSLADALAQSPKLVLIETPSNPLLRITDLRFVIEAAKKVGALTVVDNTFLSPALQKPLDFGADLVLHSTTYINGHSDVVGGAVVARDAELHQQLVWWANALGLTGSPFDAFLTLRGLRTLDARLRVHQENADAIAELLDGHAMVNQVYFPGLATHPGHALAARQQKGFGAMMSSFELEGGEAAVRAFVDGLRYFTLAESLGGVESLIAHPASMTHAAMTAEARAAAGISDGLLRLSIGIESSAEDLLIDLRAGLSRAEATLPCTAATAAVRAGIDRDTAYGAVTPPIVLSSNFSFDGFGNKRQYDYTRSSGNPTRDLLGEALAELEGGAGGVITSTGMGAINLVLNAVLQPGDTLVVPHDAYGGSWRLFNALAKKGHFALITADLTVPRSLADALAQSPKLVLIETPSNPLLRITDLRFVIEAAKKVGALTVVDNTFLSPALQKPLDFGADLVLHSTTYINGHSDVVGGAVVARDAELHQQLVWWANALGLTGSPFDAFLTLRGLRTLDARLRVHQENADAIAELLDGHAMVNQVYFPGLATHPGHALAARQQKGFGAMMSFELEGGEAAVRAFVDGLRYFTLAESLGGVESLIAHPASMTHAAMTAEARAAAGISDGLLRLSIGIESAEDLLIDLRAGLSRAEATLTPCTAATAAVRAGIDRDTAYGAVTPPIVLSSNFSFDGFGNKRQYDYTRSGNPTRDLLGEALAELEGGAGGVITSTGMGAINLVLNAVLQPGDTLVVPHDAYGGSWRLFNALAKKGHFALITADLTVPRSLADALAQSPKLVLIETPSNPLLRITDLRFVIEAAKKVGALTVVDNTFLSPALQKPLDFGADLVLHSTTYINGHSDVVGGAVVARDAELHQQLVWWANALGLTGSPFDAFLTLRGLRTLDARLRVHQENADAIAELLDGHAMVNQVYFPGLATHPGHALAARQQKGFGAMMSFELEGGEAAVRAFVDGLRYFTLAESLGGVESLIAHPASMTHAAMTAEARAAAGISDGLLRLSIGIESSAEDLLIDLRAGLSRAEATLTPCTAATAAVRAGIDRDTAYGAVTPPIVLSSNFSFDGFGNKRQYDYTRSSGNPTRDLLGEALAELEGGAGGVITSTGMGAINLVLNAVLQPGDTLVVPHDAYGGSWRLFNALAKKGHFALITADLTVPRSLADALAQSPKLVLIETPSNPLLRITDLRFVIEAAKKVGALTVVDNTFLSPALQKPLDFGADLVLHSTTYINGHSDVVGGAVVARDAELHQQLVWWANALGLTGSPFDAFLTLRGLRTLDARLRVHQENADAIAELLDGHAMVNQVYFPGLATHPGHALAARQQKGFGAMMSFELEGGEAAVRAFVDGLRYFTLAESLGGVESLIAHPASMTHAAMTAEARAAAGISDGLLRLSIGIESSAEDLLIDLRAGLSRAEATL

B-factor: mean 37.32, std 11.87, range [20.0, 134.33]

Organism: Xanthomonas oryzae pv. oryzae (strain KACC10331 / KXO85) (NCBI:txid291331)

Solvent-accessible surface area: 47671 Å² total

InterPro domains:
  IPR000277 Cys/Met metabolism, pyridoxal phosphate-dependent enzyme [PF01053] (15-388)
  IPR000277 Cys/Met metabolism, pyridoxal phosphate-dependent enzyme [PIRSF001434] (12-391)
  IPR000277 Cys/Met metabolism, pyridoxal phosphate-dependent enzyme [PTHR11808] (14-391)
  IPR000277 Cys/Met metabolism, pyridoxal phosphate-dependent enzyme [cd00614] (29-389)
  IPR011821 O-succinylhomoserine (thiol)-lyase [TIGR02080] (13-389)
  IPR015421 Pyridoxal phosphate-dependent transferase, major domain [G3DSA:3.40.640.10] (11-255)
  IPR015422 Pyridoxal phosphate-dependent transferase, small domain [G3DSA:3.90.1150.10] (258-402)
  IPR015424 Pyridoxal phosphate-dependent transferase [SSF53383] (19-389)
  IPR054542 Cys/Met metabolism enzyme, pyridoxal-phosphate attachment site [PS00868] (198-212)